Protein 8XVF (pdb70)

B-factor: mean 33.09, std 12.55, range [8.51, 114.33]

Nearest PDB structures (foldseek):
  8xvf-assembly3_C  TM=1.001E+00  e=1.481E-48  Trichinella spiralis
  5lk5-assembly1_H  TM=9.631E-01  e=9.043E-32  Homo sapiens
  3pos-assembly1_A  TM=9.383E-01  e=8.125E-32  Homo sapiens
  3pos-assembly3_C  TM=9.731E-01  e=4.271E-31  Homo sapiens
  3pos-assembly2_B  TM=9.338E-01  e=8.120E-31  Homo sapiens

Radius of gyration: 44.11 Å; Cα contacts (8 Å, |Δi|>4): 4971; chains: 8; bounding box: 96×115×126 Å

Organism: Trichinella spiralis (NCBI:txid6334)

Structure (mmCIF, N/CA/C/O backbone):
data_8XVF
#
_entry.id   8XVF
#
_cell.length_a   83.516
_cell.length_b   154.074
_cell.length_c   100.781
_cell.angle_alpha   90.000
_cell.angle_beta   108.320
_cell.angle_gamma   90.000
#
_symmetry.space_group_name_H-M   'P 1 21 1'
#
loop_
_entity.id
_entity.type
_entity.pdbx_description
1 polymer Calreticulin
2 non-polymer 'CALCIUM ION'
3 water water
#
loop_
_atom_site.group_PDB
_atom_site.id
_atom_site.type_symbol
_atom_site.label_atom_id
_atom_site.label_alt_id
_atom_site.label_comp_id
_atom_site.label_asym_id
_atom_site.label_entity_id
_atom_site.label_seq_id
_atom_site.pdbx_PDB_ins_code
_atom_site.Cartn_x
_atom_site.Cartn_y
_atom_site.Cartn_z
_atom_site.occupancy
_atom_site.B_iso_or_equiv
_atom_site.auth_seq_id
_atom_site.auth_comp_id
_atom_site.auth_asym_id
_atom_site.auth_atom_id
_atom_site.pdbx_PDB_model_num
ATOM 1 N N . SER A 1 22 ? -2.26512 -5.77881 34.96261 1.000 77.77389 21 SER A N 1
ATOM 2 C CA . SER A 1 22 ? -2.33926 -7.19414 34.61745 1.000 67.54389 21 SER A CA 1
ATOM 3 C C . SER A 1 22 ? -1.11277 -7.93307 35.16059 1.000 52.80389 21 SER A C 1
ATOM 4 O O . SER A 1 22 ? -0.21995 -7.30806 35.74614 1.000 46.12389 21 SER A O 1
ATOM 7 N N . GLU A 1 23 ? -1.03377 -9.24871 34.92368 1.000 48.75129 22 GLU A N 1
ATOM 8 C CA . GLU A 1 23 ? 0.17503 -9.69406 35.62061 1.000 51.32129 22 GLU A CA 1
ATOM 9 C C . GLU A 1 23 ? 1.35750 -9.74087 34.65330 1.000 46.61129 22 GLU A C 1
ATOM 10 O O . GLU A 1 23 ? 1.21188 -10.17545 33.50302 1.000 46.38129 22 GLU A O 1
ATOM 16 N N . PRO A 1 24 ? 2.50490 -9.23836 35.09563 1.000 36.91050 23 PRO A N 1
ATOM 17 C CA . PRO A 1 24 ? 3.61235 -8.98916 34.16789 1.000 32.44050 23 PRO A CA 1
ATOM 18 C C . PRO A 1 24 ? 4.09794 -10.26468 33.50964 1.000 29.64050 23 PRO A C 1
ATOM 19 O O . PRO A 1 24 ? 4.31275 -11.27715 34.17146 1.000 30.14050 23 PRO A O 1
ATOM 23 N N . THR A 1 25 ? 4.29191 -10.19096 32.19473 1.000 24.37135 24 THR A N 1
ATOM 24 C CA . THR A 1 25 ? 4.92029 -11.26939 31.45175 1.000 24.43135 24 THR A CA 1
ATOM 25 C C . THR A 1 25 ? 6.42883 -11.24651 31.69428 1.000 28.25135 24 THR A C 1
ATOM 26 O O . THR A 1 25 ? 7.07951 -10.20766 31.54626 1.000 24.05135 24 THR A O 1
ATOM 30 N N . ILE A 1 26 ? 6.98220 -12.39055 32.05912 1.000 24.25178 25 ILE A N 1
ATOM 31 C CA . ILE A 1 26 ? 8.40604 -12.53549 32.30524 1.000 24.17178 25 ILE A CA 1
ATOM 32 C C . ILE A 1 26 ? 8.95984 -13.40613 31.18465 1.000 20.54178 25 ILE A C 1
ATOM 33 O O . ILE A 1 26 ? 8.81312 -14.62836 31.19967 1.000 18.74178 25 ILE A O 1
ATOM 38 N N . TYR A 1 27 ? 9.55234 -12.76790 30.17507 1.000 23.81327 26 TYR A N 1
ATOM 39 C CA . TYR A 1 27 ? 10.14977 -13.49668 29.06368 1.000 24.17327 26 TYR A CA 1
ATOM 40 C C . TYR A 1 27 ? 11.46332 -14.14753 29.44996 1.000 29.14327 26 TYR A C 1
ATOM 41 O O . TYR A 1 27 ? 11.82135 -15.20043 28.90763 1.000 32.25327 26 TYR A O 1
ATOM 50 N N . LEU A 1 28 ? 12.19291 -13.54201 30.37486 1.000 23.58685 27 LEU A N 1
ATOM 51 C CA . LEU A 1 28 ? 13.47592 -14.07405 30.80736 1.000 25.92685 27 LEU A CA 1
ATOM 52 C C . LEU A 1 28 ? 13.76475 -13.46632 32.16346 1.000 22.50685 27 LEU A C 1
ATOM 53 O O . LEU A 1 28 ? 13.52861 -12.27454 32.37427 1.000 23.65685 27 LEU A O 1
ATOM 58 N N . LYS A 1 29 ? 14.20745 -14.29480 33.09292 1.000 23.13829 28 LYS A N 1
ATOM 59 C CA . LYS A 1 29 ? 14.68809 -13.81359 34.37752 1.000 21.98829 28 LYS A CA 1
ATOM 60 C C . LYS A 1 29 ? 15.86416 -14.67888 34.75109 1.000 24.98829 28 LYS A C 1
ATOM 61 O O . LYS A 1 29 ? 15.70924 -15.89464 34.89364 1.000 32.04829 28 LYS A O 1
ATOM 67 N N . GLU A 1 30 ? 17.02967 -14.05906 34.88441 1.000 26.81286 29 GLU A N 1
ATOM 68 C CA . GLU A 1 30 ? 18.24919 -14.79203 35.17456 1.000 26.82286 29 GLU A CA 1
ATOM 69 C C . GLU A 1 30 ? 19.03940 -14.04657 36.23732 1.000 24.49286 29 GLU A C 1
ATOM 70 O O . GLU A 1 30 ? 19.47563 -12.91666 36.01362 1.000 20.02286 29 GLU A O 1
ATOM 76 N N . THR A 1 31 ? 19.20174 -14.67483 37.39577 1.000 28.06248 30 THR A N 1
ATOM 77 C CA . THR A 1 31 ? 19.95135 -14.10382 38.50052 1.000 28.53248 30 THR A CA 1
ATOM 78 C C . THR A 1 31 ? 21.07182 -15.01316 38.97943 1.000 32.64248 30 THR A C 1
ATOM 79 O O . THR A 1 31 ? 21.71686 -14.69555 39.98473 1.000 32.51248 30 THR A O 1
ATOM 83 N N . PHE A 1 32 ? 21.28953 -16.15082 38.31946 1.000 23.65424 31 PHE A N 1
ATOM 84 C CA . PHE A 1 32 ? 22.44046 -17.02282 38.57946 1.000 26.19424 31 PHE A CA 1
ATOM 85 C C . PHE A 1 32 ? 22.51844 -17.44887 40.03564 1.000 31.70424 31 PHE A C 1
ATOM 86 O O . PHE A 1 32 ? 23.60977 -17.61588 40.58316 1.000 34.50424 31 PHE A O 1
ATOM 94 N N . ASP A 1 33 ? 21.36998 -17.61074 40.68616 1.000 32.90336 32 ASP A N 1
ATOM 95 C CA . ASP A 1 33 ? 21.36066 -17.86400 42.11628 1.000 35.46336 32 ASP A CA 1
ATOM 96 C C . ASP A 1 33 ? 20.81281 -19.23775 42.48959 1.000 38.08336 32 ASP A C 1
ATOM 97 O O . ASP A 1 33 ? 20.68001 -19.53793 43.67916 1.000 45.93336 32 ASP A O 1
ATOM 102 N N . ASP A 1 34 ? 20.53239 -20.09668 41.51636 1.000 35.44479 33 ASP A N 1
ATOM 103 C CA . ASP A 1 34 ? 20.08871 -21.43988 41.85585 1.000 36.45479 33 ASP A CA 1
ATOM 104 C C . ASP A 1 34 ? 21.20251 -22.44903 41.60497 1.000 38.81479 33 ASP A C 1
ATOM 105 O O . ASP A 1 34 ? 21.02522 -23.40696 40.85034 1.000 37.01479 33 ASP A O 1
ATOM 110 N N . GLY A 1 35 ? 22.34964 -22.24388 42.24598 1.000 39.36037 34 GLY A N 1
ATOM 111 C CA . GLY A 1 35 ? 23.44525 -23.20597 42.16699 1.000 35.23037 34 GLY A CA 1
ATOM 112 C C . GLY A 1 35 ? 24.01459 -23.37633 40.77263 1.000 34.54037 34 GLY A C 1
ATOM 113 O O . GLY A 1 35 ? 24.29189 -22.40658 40.06353 1.000 39.11037 34 GLY A O 1
ATOM 114 N N . ASP A 1 36 ? 24.25532 -24.63478 40.39726 1.000 40.96161 35 ASP A N 1
ATOM 115 C CA . ASP A 1 36 ? 24.84803 -24.99991 39.11317 1.000 34.08161 35 ASP A CA 1
ATOM 116 C C . ASP A 1 36 ? 23.85880 -25.02887 37.96992 1.000 31.44161 35 ASP A C 1
ATOM 117 O O . ASP A 1 36 ? 24.23993 -25.42914 36.86710 1.000 32.78161 35 ASP A O 1
ATOM 122 N N . ALA A 1 37 ? 22.60432 -24.65342 38.20807 1.000 31.99167 36 ALA A N 1
ATOM 123 C CA . ALA A 1 37 ? 21.56665 -24.84752 37.19776 1.000 35.11167 36 ALA A CA 1
ATOM 124 C C . ALA A 1 37 ? 21.81443 -23.98816 35.95956 1.000 32.87167 36 ALA A C 1
ATOM 125 O O . ALA A 1 37 ? 21.41685 -24.37094 34.85477 1.000 31.86167 36 ALA A O 1
ATOM 127 N N . TRP A 1 38 ? 22.49918 -22.84989 36.10396 1.000 27.63318 37 TRP A N 1
ATOM 128 C CA . TRP A 1 38 ? 22.72430 -22.01497 34.93108 1.000 30.45318 37 TRP A CA 1
ATOM 129 C C . TRP A 1 38 ? 23.46625 -22.79719 33.84767 1.000 31.39318 37 TRP A C 1
ATOM 130 O O . TRP A 1 38 ? 23.33193 -22.49010 32.65697 1.000 28.99318 37 TRP A O 1
ATOM 141 N N . LYS A 1 39 ? 24.23596 -23.81648 34.23529 1.000 25.28939 38 LYS A N 1
ATOM 142 C CA . LYS A 1 39 ? 24.98917 -24.58378 33.25834 1.000 24.93939 38 LYS A CA 1
ATOM 143 C C . LYS A 1 39 ? 24.10060 -25.44147 32.36813 1.000 29.36939 38 LYS A C 1
ATOM 144 O O . LYS A 1 39 ? 24.58192 -25.91860 31.33832 1.000 33.21939 38 LYS A O 1
ATOM 150 N N . GLU A 1 40 ? 22.81549 -25.62389 32.70362 1.000 33.45026 39 GLU A N 1
ATOM 151 C CA . GLU A 1 40 ? 21.91044 -26.33834 31.80426 1.000 28.34026 39 GLU A CA 1
ATOM 152 C C . GLU A 1 40 ? 20.99156 -25.39928 31.03468 1.000 27.42026 39 GLU A C 1
ATOM 153 O O . GLU A 1 40 ? 20.17758 -25.87764 30.24025 1.000 37.25026 39 GLU A O 1
ATOM 159 N N . ARG A 1 41 ? 21.04017 -24.09534 31.30202 1.000 25.83499 40 ARG A N 1
ATOM 160 C CA . ARG A 1 41 ? 20.29970 -23.12111 30.51339 1.000 26.31499 40 ARG A CA 1
ATOM 161 C C . ARG A 1 41 ? 21.16891 -22.47521 29.44923 1.000 23.19499 40 ARG A C 1
ATOM 162 O O . ARG A 1 41 ? 20.72874 -22.26580 28.31148 1.000 22.13499 40 ARG A O 1
ATOM 170 N N . TRP A 1 42 ? 22.38575 -22.10982 29.83091 1.000 25.25067 41 TRP A N 1
ATOM 171 C CA . TRP A 1 42 ? 23.28872 -21.39637 28.95767 1.000 18.68067 41 TRP A CA 1
ATOM 172 C C . TRP A 1 42 ? 24.16106 -22.36963 28.18437 1.000 18.38067 41 TRP A C 1
ATOM 173 O O . TRP A 1 42 ? 24.70234 -23.32117 28.75200 1.000 22.02067 41 TRP A O 1
ATOM 184 N N . VAL A 1 43 ? 24.33829 -22.08323 26.89918 1.000 18.08839 42 VAL A N 1
ATOM 185 C CA . VAL A 1 43 ? 25.13939 -22.88254 25.98204 1.000 17.46839 42 VAL A CA 1
ATOM 186 C C . VAL A 1 43 ? 26.43389 -22.13504 25.71583 1.000 17.26839 42 VAL A C 1
ATOM 187 O O . VAL A 1 43 ? 26.40578 -20.93734 25.41353 1.000 21.26839 42 VAL A O 1
ATOM 191 N N . GLN A 1 44 ? 27.56810 -22.82355 25.86852 1.000 21.58159 43 GLN A N 1
ATOM 192 C CA . GLN A 1 44 ? 28.86025 -22.29662 25.42771 1.000 22.11159 43 GLN A CA 1
ATOM 193 C C . GLN A 1 44 ? 29.02601 -22.61982 23.95096 1.000 20.59159 43 GLN A C 1
ATOM 194 O O . GLN A 1 44 ? 28.96928 -23.79165 23.57321 1.000 19.73159 43 GLN A O 1
ATOM 200 N N . SER A 1 45 ? 29.19485 -21.58954 23.11921 1.000 21.05231 44 SER A N 1
ATOM 201 C CA . SER A 1 45 ? 29.31291 -21.80431 21.68203 1.000 22.51231 44 SER A CA 1
ATOM 202 C C . SER A 1 45 ? 30.56752 -22.60370 21.35551 1.000 25.25231 44 SER A C 1
ATOM 203 O O . SER A 1 45 ? 31.60984 -22.45793 22.00009 1.000 23.21231 44 SER A O 1
ATOM 206 N N . LYS A 1 46 ? 30.47496 -23.44205 20.33238 1.000 20.09880 45 LYS A N 1
ATOM 207 C CA . LYS A 1 46 ? 31.61992 -24.21493 19.89372 1.000 23.91880 45 LYS A CA 1
ATOM 208 C C . LYS A 1 46 ? 32.17097 -23.69286 18.58199 1.000 26.26880 45 LYS A C 1
ATOM 209 O O . LYS A 1 46 ? 32.94826 -24.38888 17.92204 1.000 31.37880 45 LYS A O 1
ATOM 215 N N . HIS A 1 47 ? 31.78044 -22.47958 18.19139 1.000 20.17533 46 HIS A N 1
ATOM 216 C CA . HIS A 1 47 ? 32.24925 -21.89106 16.94064 1.000 24.88533 46 HIS A CA 1
ATOM 217 C C . HIS A 1 47 ? 33.74665 -21.62462 16.94898 1.000 26.34533 46 HIS A C 1
ATOM 218 O O . HIS A 1 47 ? 34.39983 -21.69331 15.89835 1.000 22.19533 46 HIS A O 1
ATOM 225 N N . LYS A 1 48 ? 34.31535 -21.34320 18.10702 1.000 24.51811 47 LYS A N 1
ATOM 226 C CA . LYS A 1 48 ? 35.74638 -21.14381 18.20028 1.000 24.41811 47 LYS A CA 1
ATOM 227 C C . LYS A 1 48 ? 36.24907 -22.07831 19.27751 1.000 29.03811 47 LYS A C 1
ATOM 228 O O . LYS A 1 48 ? 35.54634 -22.35871 20.26069 1.000 22.98811 47 LYS A O 1
ATOM 234 N N . ASP A 1 49 ? 37.49251 -22.50909 19.10882 1.000 26.59761 48 ASP A N 1
ATOM 235 C CA . ASP A 1 49 ? 38.08388 -23.44152 20.04737 1.000 25.17761 48 ASP A CA 1
ATOM 236 C C . ASP A 1 49 ? 38.67014 -22.77307 21.27946 1.000 25.22761 48 ASP A C 1
ATOM 237 O O . ASP A 1 49 ? 38.89568 -23.45811 22.27725 1.000 28.74761 48 ASP A O 1
ATOM 242 N N . ASP A 1 50 ? 38.87100 -21.46691 21.27201 1.000 27.66773 49 ASP A N 1
ATOM 243 C CA . ASP A 1 50 ? 39.55450 -20.78538 22.36595 1.000 28.14773 49 ASP A CA 1
ATOM 244 C C . ASP A 1 50 ? 38.64261 -19.73822 23.00135 1.000 27.64773 49 ASP A C 1
ATOM 245 O O . ASP A 1 50 ? 39.07821 -18.67046 23.43105 1.000 24.37773 49 ASP A O 1
ATOM 250 N N . TYR A 1 51 ? 37.35325 -20.04207 23.08495 1.000 27.03583 50 TYR A N 1
ATOM 251 C CA . TYR A 1 51 ? 36.43546 -19.07601 23.67789 1.000 22.02583 50 TYR A CA 1
ATOM 252 C C . TYR A 1 51 ? 36.75475 -18.84563 25.15036 1.000 23.21583 50 TYR A C 1
ATOM 253 O O . TYR A 1 51 ? 37.14878 -19.76173 25.88289 1.000 22.30583 50 TYR A O 1
ATOM 262 N N . GLY A 1 52 ? 36.56830 -17.59719 25.58590 1.000 27.07535 51 GLY A N 1
ATOM 263 C CA . GLY A 1 52 ? 36.79718 -17.28563 26.97341 1.000 24.78535 51 GLY A CA 1
ATOM 264 C C . GLY A 1 52 ? 35.88179 -18.11673 27.84487 1.000 30.21535 51 GLY A C 1
ATOM 265 O O . GLY A 1 52 ? 34.83399 -18.59949 27.42780 1.000 29.03535 51 GLY A O 1
ATOM 266 N N . GLU A 1 53 ? 36.27635 -18.23831 29.09773 1.000 34.59062 52 GLU A N 1
ATOM 267 C CA . GLU A 1 53 ? 35.67433 -19.16908 30.07259 1.000 31.36062 52 GLU A CA 1
ATOM 268 C C . GLU A 1 53 ? 34.97381 -18.43856 31.19554 1.000 30.64062 52 GLU A C 1
ATOM 269 O O . GLU A 1 53 ? 35.49058 -17.47393 31.71698 1.000 28.56062 52 GLU A O 1
ATOM 275 N N . TRP A 1 54 ? 33.83170 -18.95306 31.58743 1.000 29.26130 53 TRP A N 1
ATOM 276 C CA . TRP A 1 54 ? 32.92911 -18.28705 32.50704 1.000 27.38130 53 TRP A CA 1
ATOM 277 C C . TRP A 1 54 ? 32.82554 -18.96355 33.85898 1.000 29.13130 53 TRP A C 1
ATOM 278 O O . TRP A 1 54 ? 32.95610 -20.17985 33.99003 1.000 20.30130 53 TRP A O 1
ATOM 289 N N . GLN A 1 55 ? 32.41375 -18.16065 34.83662 1.000 31.79079 54 GLN A N 1
ATOM 290 C CA . GLN A 1 55 ? 32.34717 -18.66366 36.19106 1.000 24.28079 54 GLN A CA 1
ATOM 291 C C . GLN A 1 55 ? 31.41091 -17.79250 37.01491 1.000 24.32079 54 GLN A C 1
ATOM 292 O O . GLN A 1 55 ? 31.23676 -16.59781 36.74342 1.000 28.90079 54 GLN A O 1
ATOM 298 N N . LEU A 1 56 ? 30.78729 -18.42390 38.00511 1.000 26.95836 55 LEU A N 1
ATOM 299 C CA . LEU A 1 56 ? 29.98154 -17.70566 38.97048 1.000 22.80836 55 LEU A CA 1
ATOM 300 C C . LEU A 1 56 ? 30.86720 -17.09246 40.04623 1.000 23.20836 55 LEU A C 1
ATOM 301 O O . LEU A 1 56 ? 31.88027 -17.66703 40.45798 1.000 17.64836 55 LEU A O 1
ATOM 306 N N . SER A 1 57 ? 30.45664 -15.91895 40.51942 1.000 22.33677 56 SER A N 1
ATOM 307 C CA . SER A 1 57 ? 31.22616 -15.19642 41.51748 1.000 23.72677 56 SER A CA 1
ATOM 308 C C . SER A 1 57 ? 30.31491 -14.16801 42.16807 1.000 26.42677 56 SER A C 1
ATOM 309 O O . SER A 1 57 ? 29.46008 -13.57865 41.50459 1.000 26.99677 56 SER A O 1
ATOM 312 N N . HIS A 1 58 ? 30.54801 -13.91428 43.45633 1.000 25.30766 57 HIS A N 1
ATOM 313 C CA . HIS A 1 58 ? 29.82311 -12.87233 44.17012 1.000 22.95766 57 HIS A CA 1
ATOM 314 C C . HIS A 1 58 ? 30.55575 -11.54814 44.12340 1.000 32.53766 57 HIS A C 1
ATOM 315 O O . HIS A 1 58 ? 30.00743 -10.53748 44.56773 1.000 40.38766 57 HIS A O 1
ATOM 322 N N . GLY A 1 59 ? 31.77100 -11.53350 43.59524 1.000 29.04187 58 GLY A N 1
ATOM 323 C CA . GLY A 1 59 ? 32.50292 -10.30380 43.40375 1.000 29.52187 58 GLY A CA 1
ATOM 324 C C . GLY A 1 59 ? 33.34800 -9.92398 44.59727 1.000 29.74187 58 GLY A C 1
ATOM 325 O O . GLY A 1 59 ? 33.28628 -10.52622 45.66913 1.000 35.97187 58 GLY A O 1
ATOM 326 N N . LYS A 1 60 ? 34.16064 -8.88679 44.38730 1.000 31.09184 59 LYS A N 1
ATOM 327 C CA . LYS A 1 60 ? 34.95187 -8.31577 45.47143 1.000 35.15184 59 LYS A CA 1
ATOM 328 C C . LYS A 1 60 ? 34.05630 -7.72346 46.54526 1.000 36.08184 59 LYS A C 1
ATOM 329 O O . LYS A 1 60 ? 34.18612 -8.05358 47.72762 1.000 28.59184 59 LYS A O 1
ATOM 335 N N . LEU A 1 61 ? 33.19308 -6.79282 46.15893 1.000 36.78329 60 LEU A N 1
ATOM 336 C CA . LEU A 1 61 ? 32.21922 -6.18058 47.05001 1.000 29.90329 60 LEU A CA 1
ATOM 337 C C . LEU A 1 61 ? 30.89565 -6.91161 46.92264 1.000 28.34329 60 LEU A C 1
ATOM 338 O O . LEU A 1 61 ? 30.33613 -6.98198 45.82730 1.000 34.62329 60 LEU A O 1
ATOM 343 N N . PHE A 1 62 ? 30.40860 -7.47080 48.02448 1.000 32.52316 61 PHE A N 1
ATOM 344 C CA . PHE A 1 62 ? 29.12137 -8.14498 48.00547 1.000 30.48316 61 PHE A CA 1
ATOM 345 C C . PHE A 1 62 ? 28.44004 -7.96428 49.35026 1.000 30.22316 61 PHE A C 1
ATOM 346 O O . PHE A 1 62 ? 29.08377 -7.67625 50.36486 1.000 32.75316 61 PHE A O 1
ATOM 354 N N . ALA A 1 63 ? 27.12588 -8.19408 49.34679 1.000 30.72270 62 ALA A N 1
ATOM 355 C CA . ALA A 1 63 ? 26.27848 -8.19920 50.53469 1.000 29.59270 62 ALA A CA 1
ATOM 356 C C . ALA A 1 63 ? 26.05909 -9.59971 51.04287 1.000 28.74270 62 ALA A C 1
ATOM 357 O O . ALA A 1 63 ? 26.11338 -9.84658 52.24928 1.000 28.32270 62 ALA A O 1
ATOM 359 N N . ASP A 1 64 ? 25.75647 -10.49340 50.12134 1.000 33.45001 63 ASP A N 1
ATOM 360 C CA . ASP A 1 64 ? 25.49829 -11.88984 50.39512 1.000 33.68001 63 ASP A CA 1
ATOM 361 C C . ASP A 1 64 ? 26.57495 -12.69445 49.69272 1.000 40.83001 63 ASP A C 1
ATOM 362 O O . ASP A 1 64 ? 26.70209 -12.60516 48.46731 1.000 40.81001 63 ASP A O 1
ATOM 367 N N . GLU A 1 65 ? 27.34557 -13.48172 50.45594 1.000 42.74046 64 GLU A N 1
ATOM 368 C CA . GLU A 1 65 ? 28.30917 -14.36254 49.79912 1.000 42.11046 64 GLU A CA 1
ATOM 369 C C . GLU A 1 65 ? 27.61840 -15.41716 48.94979 1.000 34.94046 64 GLU A C 1
ATOM 370 O O . GLU A 1 65 ? 28.29286 -16.25583 48.34817 1.000 34.53046 64 GLU A O 1
ATOM 376 N N . ASN A 1 66 ? 26.28694 -15.38615 48.89969 1.000 39.60751 65 ASN A N 1
ATOM 377 C CA . ASN A 1 66 ? 25.48644 -16.28918 48.09765 1.000 41.12751 65 ASN A CA 1
ATOM 378 C C . ASN A 1 66 ? 24.86495 -15.63109 46.87069 1.000 39.24751 65 ASN A C 1
ATOM 379 O O . ASN A 1 66 ? 24.31024 -16.34432 46.03268 1.000 40.18751 65 ASN A O 1
ATOM 384 N N . ASP A 1 67 ? 24.90152 -14.30369 46.75423 1.000 34.71368 66 ASP A N 1
ATOM 385 C CA . ASP A 1 67 ? 24.48269 -13.63009 45.52485 1.000 44.20368 66 ASP A CA 1
ATOM 386 C C . ASP A 1 67 ? 25.60328 -13.72994 44.48367 1.000 36.71368 66 ASP A C 1
ATOM 387 O O . ASP A 1 67 ? 26.66893 -13.13670 44.65818 1.000 32.03368 66 ASP A O 1
ATOM 392 N N . MET A 1 68 ? 25.37562 -14.49410 43.41025 1.000 36.36410 67 MET A N 1
ATOM 393 C CA . MET A 1 68 ? 26.37034 -14.74778 42.37390 1.000 29.77410 67 MET A CA 1
ATOM 394 C C . MET A 1 68 ? 25.99865 -14.07955 41.05781 1.000 31.07410 67 MET A C 1
ATOM 395 O O . MET A 1 68 ? 24.82432 -13.90350 40.73271 1.000 36.92410 67 MET A O 1
ATOM 400 N N . GLY A 1 69 ? 27.02514 -13.67392 40.31533 1.000 28.84064 68 GLY A N 1
ATOM 401 C CA . GLY A 1 69 ? 26.87567 -13.21493 38.95465 1.000 27.20064 68 GLY A CA 1
ATOM 402 C C . GLY A 1 69 ? 27.73169 -14.04954 38.01754 1.000 27.22064 68 GLY A C 1
ATOM 403 O O . GLY A 1 69 ? 28.45859 -14.94918 38.44139 1.000 25.88064 68 GLY A O 1
ATOM 404 N N . LEU A 1 70 ? 27.63121 -13.72767 36.72684 1.000 30.70607 69 LEU A N 1
ATOM 405 C CA . LEU A 1 70 ? 28.40057 -14.40781 35.68359 1.000 27.97607 69 LEU A CA 1
ATOM 406 C C . LEU A 1 70 ? 29.68736 -13.63434 35.39384 1.000 20.76607 69 LEU A C 1
ATOM 407 O O . LEU A 1 70 ? 29.65309 -12.41953 35.16909 1.000 17.13607 69 LEU A O 1
ATOM 412 N N . LYS A 1 71 ? 30.82024 -14.33534 35.40988 1.000 21.18392 70 LYS A N 1
ATOM 413 C CA . LYS A 1 71 ? 32.12145 -13.67521 35.39791 1.000 23.03392 70 LYS A CA 1
ATOM 414 C C . LYS A 1 71 ? 33.04273 -14.19310 34.30090 1.000 25.24392 70 LYS A C 1
ATOM 415 O O . LYS A 1 71 ? 33.19494 -15.40875 34.12092 1.000 27.15392 70 LYS A O 1
ATOM 421 N N . THR A 1 72 ? 33.69454 -13.25919 33.60975 1.000 19.92730 71 THR A N 1
ATOM 422 C CA . THR A 1 72 ? 34.70586 -13.60522 32.62365 1.000 22.18730 71 THR A CA 1
ATOM 423 C C . THR A 1 72 ? 36.03089 -13.85067 33.33420 1.000 21.94730 71 THR A C 1
ATOM 424 O O . THR A 1 72 ? 36.43755 -13.06499 34.19184 1.000 23.35730 71 THR A O 1
ATOM 428 N N . MET A 1 73 ? 36.68760 -14.95807 33.00302 1.000 18.60365 72 MET A N 1
ATOM 429 C CA . MET A 1 73 ? 37.82844 -15.40770 33.77758 1.000 19.82365 72 MET A CA 1
ATOM 430 C C . MET A 1 73 ? 39.16125 -15.28362 33.07788 1.000 23.52365 72 MET A C 1
ATOM 431 O O . MET A 1 73 ? 40.18960 -15.48498 33.73272 1.000 21.15365 72 MET A O 1
ATOM 436 N N . GLN A 1 74 ? 39.17980 -15.05643 31.76955 1.000 24.79673 73 GLN A N 1
ATOM 437 C CA . GLN A 1 74 ? 40.41627 -15.08697 31.00389 1.000 22.40673 73 GLN A CA 1
ATOM 438 C C . GLN A 1 74 ? 40.63859 -13.78411 30.24803 1.000 20.91673 73 GLN A C 1
ATOM 439 O O . GLN A 1 74 ? 39.69960 -13.23407 29.66748 1.000 22.44673 73 GLN A O 1
ATOM 445 N N . ASP A 1 75 ? 41.88094 -13.27863 30.30040 1.000 22.53026 74 ASP A N 1
ATOM 446 C CA . ASP A 1 75 ? 42.28139 -12.07833 29.57069 1.000 18.88026 74 ASP A CA 1
ATOM 447 C C . ASP A 1 75 ? 42.46905 -12.37361 28.07773 1.000 17.42026 74 ASP A C 1
ATOM 448 O O . ASP A 1 75 ? 42.86172 -13.47671 27.67964 1.000 19.03026 74 ASP A O 1
ATOM 453 N N . ALA A 1 76 ? 42.17865 -11.36776 27.25539 1.000 16.98642 75 ALA A N 1
ATOM 454 C CA . ALA A 1 76 ? 42.39314 -11.38599 25.80347 1.000 16.75642 75 ALA A CA 1
ATOM 455 C C . ALA A 1 76 ? 41.69128 -12.56441 25.11347 1.000 16.35642 75 ALA A C 1
ATOM 456 O O . ALA A 1 76 ? 42.29256 -13.33822 24.36348 1.000 18.97642 75 ALA A O 1
ATOM 458 N N . ARG A 1 77 ? 40.37694 -12.64241 25.30671 1.000 14.16633 76 ARG A N 1
ATOM 459 C CA . ARG A 1 77 ? 39.59346 -13.72202 24.73084 1.000 14.17633 76 ARG A CA 1
ATOM 460 C C . ARG A 1 77 ? 38.25513 -13.20643 24.22262 1.000 16.66633 76 ARG A C 1
ATOM 461 O O . ARG A 1 77 ? 37.72459 -12.19370 24.69046 1.000 14.16633 76 ARG A O 1
ATOM 469 N N . PHE A 1 78 ? 37.71783 -13.93748 23.25795 1.000 19.83681 77 PHE A N 1
ATOM 470 C CA . PHE A 1 78 ? 36.32989 -13.81047 22.85026 1.000 19.17681 77 PHE A CA 1
ATOM 471 C C . PHE A 1 78 ? 35.44624 -14.65257 23.75408 1.000 17.85681 77 PHE A C 1
ATOM 472 O O . PHE A 1 78 ? 35.82465 -15.73240 24.20428 1.000 20.39681 77 PHE A O 1
ATOM 480 N N . TYR A 1 79 ? 34.25520 -14.15425 24.00221 1.000 22.49686 78 TYR A N 1
ATOM 481 C CA . TYR A 1 79 ? 33.26731 -14.89077 24.75332 1.000 21.84686 78 TYR A CA 1
ATOM 482 C C . TYR A 1 79 ? 32.01973 -15.08092 23.89474 1.000 19.39686 78 TYR A C 1
ATOM 483 O O . TYR A 1 79 ? 31.68700 -14.23535 23.05297 1.000 21.17686 78 TYR A O 1
ATOM 492 N N . SER A 1 80 ? 31.33078 -16.20401 24.10934 1.000 17.37871 79 SER A N 1
ATOM 493 C CA . SER A 1 80 ? 30.13530 -16.51060 23.33064 1.000 17.75871 79 SER A CA 1
ATOM 494 C C . SER A 1 80 ? 29.31026 -17.53239 24.10969 1.000 18.39871 79 SER A C 1
ATOM 495 O O . SER A 1 80 ? 29.55152 -18.73936 23.99971 1.000 22.48871 79 SER A O 1
ATOM 498 N N . LEU A 1 81 ? 28.33443 -17.03884 24.86880 1.000 16.78784 80 LEU A N 1
ATOM 499 C CA . LEU A 1 81 ? 27.48364 -17.88014 25.70248 1.000 20.30784 80 LEU A CA 1
ATOM 500 C C . LEU A 1 81 ? 26.05543 -17.35232 25.60634 1.000 19.76784 80 LEU A C 1
ATOM 501 O O . LEU A 1 81 ? 25.81590 -16.15931 25.81691 1.000 22.37784 80 LEU A O 1
ATOM 506 N N . SER A 1 82 ? 25.10474 -18.22783 25.29825 1.000 15.86778 81 SER A N 1
ATOM 507 C CA . SER A 1 82 ? 23.74893 -17.79545 24.98785 1.000 17.90778 81 SER A CA 1
ATOM 508 C C . SER A 1 82 ? 22.76590 -18.74770 25.63602 1.000 16.68778 81 SER A C 1
ATOM 509 O O . SER A 1 82 ? 23.14477 -19.75116 26.23474 1.000 16.56778 81 SER A O 1
ATOM 512 N N . ARG A 1 83 ? 21.48716 -18.41479 25.51770 1.000 26.08286 82 ARG A N 1
ATOM 513 C CA . ARG A 1 83 ? 20.43387 -19.07193 26.27497 1.000 18.03286 82 ARG A CA 1
ATOM 514 C C . ARG A 1 83 ? 19.08681 -18.66742 25.69284 1.000 16.88286 82 ARG A C 1
ATOM 515 O O . ARG A 1 83 ? 18.94460 -17.56101 25.16371 1.000 17.79286 82 ARG A O 1
ATOM 523 N N . LYS A 1 84 ? 18.10337 -19.56157 25.79121 1.000 23.16520 83 LYS A N 1
ATOM 524 C CA . LYS A 1 84 ? 16.75746 -19.27464 25.28995 1.000 19.01520 83 LYS A CA 1
ATOM 525 C C . LYS A 1 84 ? 15.94029 -18.47493 26.30686 1.000 24.92520 83 LYS A C 1
ATOM 526 O O . LYS A 1 84 ? 16.18216 -18.52205 27.51918 1.000 16.78520 83 LYS A O 1
ATOM 532 N N . PHE A 1 85 ? 14.98371 -17.70600 25.80080 1.000 25.09425 84 PHE A N 1
ATOM 533 C CA . PHE A 1 85 ? 14.03905 -17.08210 26.70895 1.000 24.93425 84 PHE A CA 1
ATOM 534 C C . PHE A 1 85 ? 13.20671 -18.16024 27.40301 1.000 29.52425 84 PHE A C 1
ATOM 535 O O . PHE A 1 85 ? 13.06503 -19.29001 26.91594 1.000 22.30425 84 PHE A O 1
ATOM 543 N N . ASP A 1 86 ? 12.64643 -17.80106 28.56100 1.000 29.73214 85 ASP A N 1
ATOM 544 C CA . ASP A 1 86 ? 11.63487 -18.66246 29.16141 1.000 30.80214 85 ASP A CA 1
ATOM 545 C C . ASP A 1 86 ? 10.41482 -18.74591 28.25594 1.000 31.20214 85 ASP A C 1
ATOM 546 O O . ASP A 1 86 ? 9.85687 -19.82480 28.04537 1.000 33.02214 85 ASP A O 1
ATOM 551 N N . LYS A 1 87 ? 10.05866 -17.62724 27.63941 1.000 26.44966 86 LYS A N 1
ATOM 552 C CA . LYS A 1 87 ? 8.92019 -17.45091 26.75214 1.000 30.38966 86 LYS A CA 1
ATOM 553 C C . LYS A 1 87 ? 9.30762 -16.59133 25.56824 1.000 30.01966 86 LYS A C 1
ATOM 554 O O . LYS A 1 87 ? 9.97809 -15.57682 25.74314 1.000 32.01966 86 LYS A O 1
ATOM 560 N N . VAL A 1 88 ? 8.84399 -16.94570 24.37744 1.000 20.93547 87 VAL A N 1
ATOM 561 C CA . VAL A 1 88 ? 9.17384 -16.11487 23.23012 1.000 23.33547 87 VAL A CA 1
ATOM 562 C C . VAL A 1 88 ? 8.39095 -14.79255 23.27092 1.000 26.08547 87 VAL A C 1
ATOM 563 O O . VAL A 1 88 ? 7.23768 -14.73384 23.71221 1.000 24.36547 87 VAL A O 1
ATOM 567 N N . VAL A 1 89 ? 9.01454 -13.71728 22.76680 1.000 20.58781 88 VAL A N 1
ATOM 568 C CA . VAL A 1 89 ? 8.48360 -12.35347 22.81153 1.000 21.62781 88 VAL A CA 1
ATOM 569 C C . VAL A 1 89 ? 7.62464 -12.07742 21.57668 1.000 19.35781 88 VAL A C 1
ATOM 570 O O . VAL A 1 89 ? 7.94537 -12.49974 20.45696 1.000 19.29781 88 VAL A O 1
ATOM 574 N N . ASP A 1 90 ? 6.50465 -11.38791 21.78780 1.000 22.14148 89 ASP A N 1
ATOM 575 C CA . ASP A 1 90 ? 5.79703 -10.65854 20.72646 1.000 24.52148 89 ASP A CA 1
ATOM 576 C C . ASP A 1 90 ? 5.28790 -9.38288 21.38662 1.000 22.51148 89 ASP A C 1
ATOM 577 O O . ASP A 1 90 ? 4.30606 -9.42450 22.13490 1.000 22.38148 89 ASP A O 1
ATOM 582 N N . ASN A 1 91 ? 5.96131 -8.25990 21.14001 1.000 22.48972 90 ASN A N 1
ATOM 583 C CA . ASN A 1 91 ? 5.61834 -7.04189 21.85226 1.000 23.58972 90 ASN A CA 1
ATOM 584 C C . ASN A 1 91 ? 4.56707 -6.18403 21.11637 1.000 26.42972 90 ASN A C 1
ATOM 585 O O . ASN A 1 91 ? 4.34122 -5.02820 21.50211 1.000 26.75972 90 ASN A O 1
ATOM 590 N N . LYS A 1 92 ? 3.85524 -6.75245 20.14209 1.000 25.25490 91 LYS A N 1
ATOM 591 C CA . LYS A 1 92 ? 2.74372 -6.04918 19.49436 1.000 27.65490 91 LYS A CA 1
ATOM 592 C C . LYS A 1 92 ? 1.76365 -5.52045 20.51998 1.000 23.09490 91 LYS A C 1
ATOM 593 O O . LYS A 1 92 ? 1.15897 -6.30169 21.25611 1.000 24.50490 91 LYS A O 1
ATOM 599 N N . ASP A 1 93 ? 1.60226 -4.19641 20.55742 1.000 24.46677 92 ASP A N 1
ATOM 600 C CA . ASP A 1 93 ? 0.67933 -3.50134 21.46136 1.000 27.11677 92 ASP A CA 1
ATOM 601 C C . ASP A 1 93 ? 1.05018 -3.65273 22.94100 1.000 25.95677 92 ASP A C 1
ATOM 602 O O . ASP A 1 93 ? 0.20067 -3.48630 23.81233 1.000 27.25677 92 ASP A O 1
ATOM 607 N N . LYS A 1 94 ? 2.29408 -3.97418 23.25609 1.000 22.02201 93 LYS A N 1
ATOM 608 C CA . LYS A 1 94 ? 2.76128 -4.01126 24.63737 1.000 21.82201 93 LYS A CA 1
ATOM 609 C C . LYS A 1 94 ? 4.12224 -3.40210 24.67900 1.000 22.20201 93 LYS A C 1
ATOM 610 O O . LYS A 1 94 ? 4.86374 -3.40854 23.68354 1.000 28.39201 93 LYS A O 1
ATOM 616 N N . PRO A 1 95 ? 4.57107 -2.89155 25.83798 1.000 22.86380 94 PRO A N 1
ATOM 617 C CA . PRO A 1 95 ? 5.95578 -2.48045 25.96263 1.000 23.17380 94 PRO A CA 1
ATOM 618 C C . PRO A 1 95 ? 6.84827 -3.70388 25.96083 1.000 32.67380 94 PRO A C 1
ATOM 619 O O . PRO A 1 95 ? 6.39938 -4.84060 26.16141 1.000 28.64380 94 PRO A O 1
ATOM 623 N N . LEU A 1 96 ? 8.12660 -3.45015 25.68812 1.000 27.77761 95 LEU A N 1
ATOM 624 C CA . LEU A 1 96 ? 9.18716 -4.43966 25.82273 1.000 22.54761 95 LEU A CA 1
ATOM 625 C C . LEU A 1 96 ? 10.26443 -3.78592 26.66079 1.000 23.47761 95 LEU A C 1
ATOM 626 O O . LEU A 1 96 ? 10.72097 -2.69035 26.32043 1.000 22.12761 95 LEU A O 1
ATOM 631 N N . VAL A 1 97 ? 10.59929 -4.41500 27.79181 1.000 25.27906 96 VAL A N 1
ATOM 632 C CA . VAL A 1 97 ? 11.57383 -3.90629 28.75642 1.000 20.03906 96 VAL A CA 1
ATOM 633 C C . VAL A 1 97 ? 12.72078 -4.90357 28.84630 1.000 20.26906 96 VAL A C 1
ATOM 634 O O . VAL A 1 97 ? 12.49118 -6.08416 29.12500 1.000 18.88906 96 VAL A O 1
ATOM 638 N N . ILE A 1 98 ? 13.94947 -4.42841 28.63830 1.000 18.58368 97 ILE A N 1
ATOM 639 C CA . ILE A 1 98 ? 15.15944 -5.25437 28.71805 1.000 16.68368 97 ILE A CA 1
ATOM 640 C C . ILE A 1 98 ? 16.07624 -4.62680 29.76169 1.000 18.37368 97 ILE A C 1
ATOM 641 O O . ILE A 1 98 ? 16.44059 -3.45042 29.64053 1.000 17.24368 97 ILE A O 1
ATOM 646 N N . VAL A 1 99 ? 16.47476 -5.39639 30.77186 1.000 15.15239 98 VAL A N 1
ATOM 647 C CA . VAL A 1 99 ? 17.32345 -4.80749 31.80106 1.000 19.41239 98 VAL A CA 1
ATOM 648 C C . VAL A 1 99 ? 18.27270 -5.84216 32.39635 1.000 19.69239 98 VAL A C 1
ATOM 649 O O . VAL A 1 99 ? 17.96022 -7.03404 32.47806 1.000 20.13239 98 VAL A O 1
ATOM 653 N N . TYR A 1 100 ? 19.45822 -5.37964 32.78648 1.000 17.77466 99 TYR A N 1
ATOM 654 C CA . TYR A 1 100 ? 20.43293 -6.23304 33.45455 1.000 19.33466 99 TYR A CA 1
ATOM 655 C C . TYR A 1 100 ? 21.50187 -5.34755 34.07709 1.000 20.95466 99 TYR A C 1
ATOM 656 O O . TYR A 1 100 ? 21.54065 -4.12983 33.85047 1.000 16.81466 99 TYR A O 1
ATOM 665 N N . THR A 1 101 ? 22.38676 -5.98105 34.85354 1.000 19.18672 100 THR A N 1
ATOM 666 C CA . THR A 1 101 ? 23.43770 -5.27127 35.57076 1.000 18.65672 100 THR A CA 1
ATOM 667 C C . THR A 1 101 ? 24.82143 -5.71026 35.08520 1.000 16.66672 100 THR A C 1
ATOM 668 O O . THR A 1 101 ? 25.04482 -6.88094 34.76307 1.000 16.55672 100 THR A O 1
ATOM 672 N N . VAL A 1 102 ? 25.73661 -4.74326 35.01944 1.000 19.80242 101 VAL A N 1
ATOM 673 C CA . VAL A 1 102 ? 27.12933 -4.94107 34.63694 1.000 16.53242 101 VAL A CA 1
ATOM 674 C C . VAL A 1 102 ? 27.99863 -4.39733 35.76001 1.000 17.00242 101 VAL A C 1
ATOM 675 O O . VAL A 1 102 ? 27.80481 -3.26204 36.21015 1.000 20.77242 101 VAL A O 1
ATOM 679 N N . LYS A 1 103 ? 28.98125 -5.18035 36.18236 1.000 19.19890 102 LYS A N 1
ATOM 680 C CA . LYS A 1 103 ? 29.95495 -4.72149 37.16309 1.000 21.29890 102 LYS A CA 1
ATOM 681 C C . LYS A 1 103 ? 31.34873 -4.97996 36.61439 1.000 23.88890 102 LYS A C 1
ATOM 682 O O . LYS A 1 103 ? 31.80888 -6.12601 36.58742 1.000 27.31890 102 LYS A O 1
ATOM 688 N N . HIS A 1 104 ? 32.03162 -3.91468 36.20390 1.000 25.02883 103 HIS A N 1
ATOM 689 C CA . HIS A 1 104 ? 33.42013 -4.01069 35.75459 1.000 23.53883 103 HIS A CA 1
ATOM 690 C C . HIS A 1 104 ? 34.35036 -3.85618 36.95842 1.000 25.15883 103 HIS A C 1
ATOM 691 O O . HIS A 1 104 ? 35.08275 -2.87579 37.09874 1.000 24.47883 103 HIS A O 1
ATOM 698 N N . GLU A 1 105 ? 34.26953 -4.84027 37.86363 1.000 25.19501 104 GLU A N 1
ATOM 699 C CA . GLU A 1 105 ? 34.97837 -4.74788 39.13476 1.000 24.02501 104 GLU A CA 1
ATOM 700 C C . GLU A 1 105 ? 36.48408 -4.81020 38.96136 1.000 27.48501 104 GLU A C 1
ATOM 701 O O . GLU A 1 105 ? 37.21176 -4.40068 39.87154 1.000 29.74501 104 GLU A O 1
ATOM 707 N N . GLN A 1 106 ? 36.96012 -5.30770 37.81698 1.000 23.15552 105 GLN A N 1
ATOM 708 C CA . GLN A 1 106 ? 38.38180 -5.40650 37.50118 1.000 20.39552 105 GLN A CA 1
ATOM 709 C C . GLN A 1 106 ? 39.01515 -4.08093 37.09962 1.000 23.32552 105 GLN A C 1
ATOM 710 O O . GLN A 1 106 ? 40.23993 -4.02810 36.94656 1.000 24.01552 105 GLN A O 1
ATOM 716 N N . ASP A 1 107 ? 38.23139 -3.00952 36.98223 1.000 24.98228 106 ASP A N 1
ATOM 717 C CA . ASP A 1 107 ? 38.68875 -1.76584 36.36079 1.000 30.62228 106 ASP A CA 1
ATOM 718 C C . ASP A 1 107 ? 39.07421 -1.97120 34.89189 1.000 25.97228 106 ASP A C 1
ATOM 719 O O . ASP A 1 107 ? 40.25998 -2.05088 34.54456 1.000 27.45228 106 ASP A O 1
ATOM 724 N N . ILE A 1 108 ? 38.05947 -2.07818 34.03043 1.000 22.96510 107 ILE A N 1
ATOM 725 C CA . ILE A 1 108 ? 38.27206 -2.54654 32.66839 1.000 24.92510 107 ILE A CA 1
ATOM 726 C C . ILE A 1 108 ? 39.00231 -1.48957 31.84826 1.000 28.97510 107 ILE A C 1
ATOM 727 O O . ILE A 1 108 ? 38.70480 -0.29149 31.92017 1.000 31.04510 107 ILE A O 1
ATOM 732 N N . ASP A 1 109 ? 39.94252 -1.94027 31.02579 1.000 28.41948 108 ASP A N 1
ATOM 733 C CA . ASP A 1 109 ? 40.60393 -1.06170 30.07735 1.000 25.08948 108 ASP A CA 1
ATOM 734 C C . ASP A 1 109 ? 39.87784 -1.07409 28.74474 1.000 28.11948 108 ASP A C 1
ATOM 735 O O . ASP A 1 109 ? 39.45043 -0.02434 28.25360 1.000 32.18948 108 ASP A O 1
ATOM 740 N N . CYS A 1 110 ? 39.67198 -2.26134 28.18934 1.000 24.75193 109 CYS A N 1
ATOM 741 C CA . CYS A 1 110 ? 39.00874 -2.41089 26.90225 1.000 28.15193 109 CYS A CA 1
ATOM 742 C C . CYS A 1 110 ? 38.20847 -3.70535 26.92035 1.000 28.86193 109 CYS A C 1
ATOM 743 O O . CYS A 1 110 ? 38.77505 -4.77560 27.14234 1.000 25.52193 109 CYS A O 1
ATOM 746 N N . GLY A 1 111 ? 36.90009 -3.61912 26.73400 1.000 29.52351 110 GLY A N 1
ATOM 747 C CA . GLY A 1 111 ? 36.08511 -4.82782 26.69022 1.000 21.87351 110 GLY A CA 1
ATOM 748 C C . GLY A 1 111 ? 34.61727 -4.49045 26.52913 1.000 24.35351 110 GLY A C 1
ATOM 749 O O . GLY A 1 111 ? 34.16293 -3.39458 26.86501 1.000 25.05351 110 GLY A O 1
ATOM 750 N N . GLY A 1 112 ? 33.89161 -5.43911 25.98912 1.000 26.66741 111 GLY A N 1
ATOM 751 C CA . GLY A 1 112 ? 32.46308 -5.27619 25.89075 1.000 23.63741 111 GLY A CA 1
ATOM 752 C C . GLY A 1 112 ? 31.74740 -5.64207 27.18611 1.000 23.11741 111 GLY A C 1
ATOM 753 O O . GLY A 1 112 ? 32.27101 -6.35730 28.04170 1.000 17.16741 111 GLY A O 1
ATOM 754 N N . GLY A 1 113 ? 30.52667 -5.12354 27.32882 1.000 26.81336 112 GLY A N 1
ATOM 755 C CA . GLY A 1 113 ? 29.70764 -5.46205 28.47259 1.000 20.50336 112 GLY A CA 1
ATOM 756 C C . GLY A 1 113 ? 28.25398 -5.53005 28.07625 1.000 18.05336 112 GLY A C 1
ATOM 757 O O . GLY A 1 113 ? 27.35658 -5.52507 28.92782 1.000 20.19336 112 GLY A O 1
ATOM 758 N N . TYR A 1 114 ? 28.02890 -5.70588 26.77865 1.000 17.62482 113 TYR A N 1
ATOM 759 C CA . TYR A 1 114 ? 26.70939 -5.63968 26.16945 1.000 19.20482 113 TYR A CA 1
ATOM 760 C C . TYR A 1 114 ? 26.19621 -7.03553 25.85486 1.000 17.13482 113 TYR A C 1
ATOM 761 O O . TYR A 1 114 ? 26.96479 -8.00156 25.76184 1.000 16.52482 113 TYR A O 1
ATOM 770 N N . ILE A 1 115 ? 24.87528 -7.12190 25.67721 1.000 14.99485 114 ILE A N 1
ATOM 771 C CA . ILE A 1 115 ? 24.20146 -8.37432 25.36132 1.000 16.16485 114 ILE A CA 1
ATOM 772 C C . ILE A 1 115 ? 23.64392 -8.32468 23.94453 1.000 16.12485 114 ILE A C 1
ATOM 773 O O . ILE A 1 115 ? 23.39102 -7.25661 23.37070 1.000 15.34485 114 ILE A O 1
ATOM 778 N N . LYS A 1 116 ? 23.40802 -9.51203 23.39281 1.000 14.69773 115 LYS A N 1
ATOM 779 C CA . LYS A 1 116 ? 22.77960 -9.64810 22.08577 1.000 18.67773 115 LYS A CA 1
ATOM 780 C C . LYS A 1 116 ? 21.46353 -10.41797 22.21820 1.000 18.76773 115 LYS A C 1
ATOM 781 O O . LYS A 1 116 ? 21.41424 -11.47457 22.85816 1.000 20.22773 115 LYS A O 1
ATOM 787 N N . LEU A 1 117 ? 20.40031 -9.86849 21.63452 1.000 13.57848 116 LEU A N 1
ATOM 788 C CA . LEU A 1 117 ? 19.06342 -10.45441 21.62836 1.000 13.77848 116 LEU A CA 1
ATOM 789 C C . LEU A 1 117 ? 18.70666 -10.96489 20.23597 1.000 16.87848 116 LEU A C 1
ATOM 790 O O . LEU A 1 117 ? 18.73168 -10.18982 19.27432 1.000 15.79848 116 LEU A O 1
ATOM 795 N N . MET A 1 118 ? 18.33011 -12.24671 20.12874 1.000 16.64424 117 MET A N 1
ATOM 796 C CA . MET A 1 118 ? 18.14157 -12.90567 18.83435 1.000 18.87424 117 MET A CA 1
ATOM 797 C C . MET A 1 118 ? 16.78568 -13.60233 18.73194 1.000 18.91424 117 MET A C 1
ATOM 798 O O . MET A 1 118 ? 16.05395 -13.75044 19.72054 1.000 16.25424 117 MET A O 1
ATOM 803 N N . LEU A 1 119 ? 16.46280 -14.03189 17.49880 1.000 19.23112 118 LEU A N 1
ATOM 804 C CA . LEU A 1 119 ? 15.25567 -14.80694 17.22808 1.000 16.93112 118 LEU A CA 1
ATOM 805 C C . LEU A 1 119 ? 15.32652 -16.19120 17.87168 1.000 24.27112 118 LEU A C 1
ATOM 806 O O . LEU A 1 119 ? 16.39603 -16.78913 18.00682 1.000 24.68112 118 LEU A O 1
ATOM 811 N N . GLU A 1 120 ? 14.14750 -16.74059 18.17154 1.000 20.51546 119 GLU A N 1
ATOM 812 C CA . GLU A 1 120 ? 14.02427 -17.90920 19.02755 1.000 22.66546 119 GLU A CA 1
ATOM 813 C C . GLU A 1 120 ? 14.65548 -19.17847 18.45615 1.000 28.72546 119 GLU A C 1
ATOM 814 O O . GLU A 1 120 ? 15.01434 -20.07546 19.23257 1.000 30.46546 119 GLU A O 1
ATOM 820 N N . ASN A 1 121 ? 14.81973 -19.29884 17.14029 1.000 25.23342 120 ASN A N 1
ATOM 821 C CA . ASN A 1 121 ? 15.36125 -20.54135 16.60345 1.000 23.46342 120 ASN A CA 1
ATOM 822 C C . ASN A 1 121 ? 16.82611 -20.41262 16.22532 1.000 28.43342 120 ASN A C 1
ATOM 823 O O . ASN A 1 121 ? 17.28021 -21.03934 15.26777 1.000 33.76342 120 ASN A O 1
ATOM 828 N N . THR A 1 122 ? 17.56663 -19.59559 16.96827 1.000 26.94337 121 THR A N 1
ATOM 829 C CA . THR A 1 122 ? 18.99582 -19.46539 16.77059 1.000 17.80337 121 THR A CA 1
ATOM 830 C C . THR A 1 122 ? 19.72366 -20.68733 17.30069 1.000 23.43337 121 THR A C 1
ATOM 831 O O . THR A 1 122 ? 19.41290 -21.20588 18.37977 1.000 26.92337 121 THR A O 1
ATOM 835 N N . ASP A 1 123 ? 20.69397 -21.15134 16.52642 1.000 20.30066 122 ASP A N 1
ATOM 836 C CA . ASP A 1 123 ? 21.53870 -22.27484 16.91705 1.000 19.97066 122 ASP A CA 1
ATOM 837 C C . ASP A 1 123 ? 22.58997 -21.76599 17.90385 1.000 22.20066 122 ASP A C 1
ATOM 838 O O . ASP A 1 123 ? 23.59543 -21.16535 17.51316 1.000 21.87066 122 ASP A O 1
ATOM 843 N N . LEU A 1 124 ? 22.36036 -22.01655 19.19651 1.000 22.92372 123 LEU A N 1
ATOM 844 C CA . LEU A 1 124 ? 23.24602 -21.48268 20.22261 1.000 23.82372 123 LEU A CA 1
ATOM 845 C C . LEU A 1 124 ? 24.60242 -22.17903 20.22576 1.000 24.39372 123 LEU A C 1
ATOM 846 O O . LEU A 1 124 ? 25.59822 -21.58984 20.67409 1.000 29.16372 123 LEU A O 1
ATOM 851 N N . GLU A 1 125 ? 24.68282 -23.39690 19.70093 1.000 24.51780 124 GLU A N 1
ATOM 852 C CA . GLU A 1 125 ? 25.96548 -24.08080 19.72987 1.000 27.54780 124 GLU A CA 1
ATOM 853 C C . GLU A 1 125 ? 26.95469 -23.47353 18.74895 1.000 26.45780 124 GLU A C 1
ATOM 854 O O . GLU A 1 125 ? 28.15173 -23.77186 18.84550 1.000 27.05780 124 GLU A O 1
ATOM 860 N N . ASP A 1 126 ? 26.47920 -22.62258 17.83022 1.000 21.77357 125 ASP A N 1
ATOM 861 C CA . ASP A 1 126 ? 27.32095 -21.90027 16.88831 1.000 20.33357 125 ASP A CA 1
ATOM 862 C C . ASP A 1 126 ? 27.23576 -20.38185 17.02927 1.000 25.42357 125 ASP A C 1
ATOM 863 O O . ASP A 1 126 ? 27.70919 -19.66807 16.13864 1.000 24.41357 125 ASP A O 1
ATOM 868 N N . PHE A 1 127 ? 26.63094 -19.86095 18.09991 1.000 22.58592 126 PHE A N 1
ATOM 869 C CA . PHE A 1 127 ? 26.50702 -18.41255 18.26516 1.000 22.61592 126 PHE A CA 1
ATOM 870 C C . PHE A 1 127 ? 27.86870 -17.72555 18.23936 1.000 24.48592 126 PHE A C 1
ATOM 871 O O . PHE A 1 127 ? 28.83514 -18.20826 18.83545 1.000 25.23592 126 PHE A O 1
ATOM 879 N N . ASN A 1 128 ? 27.95315 -16.60811 17.51882 1.000 21.49343 127 ASN A N 1
ATOM 880 C CA . ASN A 1 128 ? 29.20559 -15.85417 17.40036 1.000 25.99343 127 ASN A CA 1
ATOM 881 C C . ASN A 1 128 ? 28.90304 -14.46851 16.82741 1.000 22.44343 127 ASN A C 1
ATOM 882 O O . ASN A 1 128 ? 27.74613 -14.11781 16.57978 1.000 29.85343 127 ASN A O 1
ATOM 887 N N . SER A 1 129 ? 29.96477 -13.67726 16.63194 1.000 23.27008 128 SER A N 1
ATOM 888 C CA . SER A 1 129 ? 29.84749 -12.30886 16.11732 1.000 20.31008 128 SER A CA 1
ATOM 889 C C . SER A 1 129 ? 29.08081 -12.21654 14.80792 1.000 24.48008 128 SER A C 1
ATOM 890 O O . SER A 1 129 ? 28.45071 -11.18875 14.52878 1.000 31.08008 128 SER A O 1
ATOM 893 N N . ASP A 1 130 ? 29.11883 -13.25921 13.99041 1.000 25.60312 129 ASP A N 1
ATOM 894 C CA . ASP A 1 130 ? 28.47125 -13.19801 12.69106 1.000 22.95312 129 ASP A CA 1
ATOM 895 C C . ASP A 1 130 ? 27.05017 -13.72458 12.72268 1.000 21.08312 129 ASP A C 1
ATOM 896 O O . ASP A 1 130 ? 26.33496 -13.58325 11.72885 1.000 22.18312 129 ASP A O 1
ATOM 901 N N . THR A 1 131 ? 26.63947 -14.33607 13.82126 1.000 21.84958 130 THR A N 1
ATOM 902 C CA . THR A 1 131 ? 25.26297 -14.77065 13.96435 1.000 20.67958 130 THR A CA 1
ATOM 903 C C . THR A 1 131 ? 24.32974 -13.57796 13.81298 1.000 20.00958 130 THR A C 1
ATOM 904 O O . THR A 1 131 ? 24.57413 -12.52602 14.41595 1.000 21.48958 130 THR A O 1
ATOM 908 N N . PRO A 1 132 ? 23.26035 -13.69616 13.04637 1.000 14.30843 131 PRO A N 1
ATOM 909 C CA . PRO A 1 132 ? 22.27063 -12.62470 13.03163 1.000 17.20843 131 PRO A CA 1
ATOM 910 C C . PRO A 1 132 ? 21.74042 -12.39719 14.43795 1.000 16.15843 131 PRO A C 1
ATOM 911 O O . PRO A 1 132 ? 21.65008 -13.32876 15.24056 1.000 13.82843 131 PRO A O 1
ATOM 915 N N . TYR A 1 133 ? 21.49593 -11.12583 14.76224 1.000 16.71091 132 TYR A N 1
ATOM 916 C CA . TYR A 1 133 ? 20.87101 -10.71217 16.01662 1.000 19.16091 132 TYR A CA 1
ATOM 917 C C . TYR A 1 133 ? 19.88105 -9.58305 15.72010 1.000 20.24091 132 TYR A C 1
ATOM 918 O O . TYR A 1 133 ? 19.95228 -8.93981 14.66859 1.000 20.33091 132 TYR A O 1
ATOM 927 N N . ARG A 1 134 ? 18.93041 -9.36700 16.64077 1.000 19.85184 133 ARG A N 1
ATOM 928 C CA . ARG A 1 134 ? 17.95742 -8.28327 16.51947 1.000 17.22184 133 ARG A CA 1
ATOM 929 C C . ARG A 1 134 ? 18.36928 -7.01435 17.27597 1.000 23.43184 133 ARG A C 1
ATOM 930 O O . ARG A 1 134 ? 18.28687 -5.90669 16.72927 1.000 21.61184 133 ARG A O 1
ATOM 938 N N . ILE A 1 135 ? 18.78526 -7.13935 18.53911 1.000 19.95386 134 ILE A N 1
ATOM 939 C CA . ILE A 1 135 ? 19.22209 -5.99076 19.32349 1.000 16.53386 134 ILE A CA 1
ATOM 940 C C . ILE A 1 135 ? 20.60280 -6.25919 19.89972 1.000 19.52386 134 ILE A C 1
ATOM 941 O O . ILE A 1 135 ? 20.88470 -7.35650 20.38937 1.000 18.13386 134 ILE A O 1
ATOM 946 N N . MET A 1 136 ? 21.45664 -5.24382 19.86319 1.000 19.12188 135 MET A N 1
ATOM 947 C CA . MET A 1 136 ? 22.70112 -5.22846 20.61522 1.000 14.15188 135 MET A CA 1
ATOM 948 C C . MET A 1 136 ? 22.60056 -4.05719 21.58121 1.000 17.85188 135 MET A C 1
ATOM 949 O O . MET A 1 136 ? 22.38076 -2.91644 21.15787 1.000 19.76188 135 MET A O 1
ATOM 954 N N . PHE A 1 137 ? 22.71170 -4.33640 22.87558 1.000 15.30172 136 PHE A N 1
ATOM 955 C CA . PHE A 1 137 ? 22.45115 -3.28788 23.84883 1.000 16.99172 136 PHE A CA 1
ATOM 956 C C . PHE A 1 137 ? 23.35668 -3.47541 25.05509 1.000 18.25172 136 PHE A C 1
ATOM 957 O O . PHE A 1 137 ? 23.45089 -4.58119 25.59364 1.000 19.27172 136 PHE A O 1
ATOM 965 N N . GLY A 1 138 ? 24.01106 -2.39459 25.47617 1.000 18.24745 137 GLY A N 1
ATOM 966 C CA . GLY A 1 138 ? 24.81723 -2.41603 26.67168 1.000 18.20745 137 GLY A CA 1
ATOM 967 C C . GLY A 1 138 ? 26.14550 -1.70459 26.49126 1.000 17.73745 137 GLY A C 1
ATOM 968 O O . GLY A 1 138 ? 26.51187 -1.29358 25.38253 1.000 18.56745 137 GLY A O 1
ATOM 969 N N . PRO A 1 139 ? 26.90555 -1.57152 27.58191 1.000 19.79698 138 PRO A N 1
ATOM 970 C CA . PRO A 1 139 ? 28.12088 -0.74118 27.55818 1.000 22.21698 138 PRO A CA 1
ATOM 971 C C . PRO A 1 139 ? 29.28318 -1.35520 26.79297 1.000 22.00698 138 PRO A C 1
ATOM 972 O O . PRO A 1 139 ? 29.46074 -2.58038 26.74088 1.000 21.50698 138 PRO A O 1
ATOM 976 N N . ASP A 1 140 ? 30.10884 -0.46212 26.23687 1.000 16.64054 139 ASP A N 1
ATOM 977 C CA . ASP A 1 140 ? 31.32569 -0.80822 25.50688 1.000 18.98054 139 ASP A CA 1
ATOM 978 C C . ASP A 1 140 ? 32.39469 0.20544 25.88668 1.000 21.32054 139 ASP A C 1
ATOM 979 O O . ASP A 1 140 ? 32.21012 1.40969 25.68165 1.000 22.42054 139 ASP A O 1
ATOM 984 N N . ILE A 1 141 ? 33.47125 -0.26319 26.51719 1.000 18.88740 140 ILE A N 1
ATOM 985 C CA . ILE A 1 141 ? 34.54788 0.60765 26.98032 1.000 22.86740 140 ILE A CA 1
ATOM 986 C C . ILE A 1 141 ? 35.86293 0.19339 26.33104 1.000 34.88740 140 ILE A C 1
ATOM 987 O O . ILE A 1 141 ? 36.21180 -0.99383 26.32309 1.000 30.57740 140 ILE A O 1
ATOM 992 N N . CYS A 1 142 ? 36.59878 1.18139 25.81008 1.000 32.48620 141 CYS A N 1
ATOM 993 C CA . CYS A 1 142 ? 37.96030 0.95055 25.32430 1.000 32.01620 141 CYS A CA 1
ATOM 994 C C . CYS A 1 142 ? 38.66374 2.31207 25.34949 1.000 32.17620 141 CYS A C 1
ATOM 995 O O . CYS A 1 142 ? 38.68342 3.03466 24.35365 1.000 29.45620 141 CYS A O 1
ATOM 998 N N . GLY A 1 143 ? 39.35110 2.56395 26.44666 1.000 32.13883 142 GLY A N 1
ATOM 999 C CA . GLY A 1 143 ? 39.98943 3.82290 26.72162 1.000 37.98883 142 GLY A CA 1
ATOM 1000 C C . GLY A 1 143 ? 39.01014 4.83291 27.28035 1.000 46.57883 142 GLY A C 1
ATOM 1001 O O . GLY A 1 143 ? 37.80060 4.59227 27.34533 1.000 49.43883 142 GLY A O 1
ATOM 1002 N N . PRO A 1 144 ? 39.52096 5.98370 27.72987 1.000 55.51642 143 PRO A N 1
ATOM 1003 C CA . PRO A 1 144 ? 38.62348 7.01564 28.29507 1.000 56.85642 143 PRO A CA 1
ATOM 1004 C C . PRO A 1 144 ? 37.81218 7.79897 27.25153 1.000 54.78642 143 PRO A C 1
ATOM 1005 O O . PRO A 1 144 ? 36.81572 8.42158 27.63905 1.000 48.28642 143 PRO A O 1
ATOM 1009 N N . GLU A 1 145 ? 38.13749 7.76049 25.94836 1.000 56.63585 144 GLU A N 1
ATOM 1010 C CA . GLU A 1 145 ? 37.14172 8.25536 24.98981 1.000 56.44585 144 GLU A CA 1
ATOM 1011 C C . GLU A 1 145 ? 35.93800 7.37829 24.69517 1.000 53.61585 144 GLU A C 1
ATOM 1012 O O . GLU A 1 145 ? 34.82770 7.92757 24.56777 1.000 54.87585 144 GLU A O 1
ATOM 1018 N N . LYS A 1 146 ? 36.10490 6.07122 24.47606 1.000 45.73125 145 LYS A N 1
ATOM 1019 C CA . LYS A 1 146 ? 34.96800 5.25712 24.04733 1.000 56.11125 145 LYS A CA 1
ATOM 1020 C C . LYS A 1 146 ? 34.21272 4.99939 25.35405 1.000 49.64125 145 LYS A C 1
ATOM 1021 O O . LYS A 1 146 ? 34.73478 4.32626 26.25897 1.000 39.40125 145 LYS A O 1
ATOM 1027 N N . ARG A 1 147 ? 33.01942 5.58022 25.51012 1.000 32.53549 146 ARG A N 1
ATOM 1028 C CA . ARG A 1 147 ? 32.28878 5.18069 26.73507 1.000 31.35549 146 ARG A CA 1
ATOM 1029 C C . ARG A 1 147 ? 30.82970 5.17090 26.30833 1.000 31.87549 146 ARG A C 1
ATOM 1030 O O . ARG A 1 147 ? 30.01216 5.99099 26.70366 1.000 41.58549 146 ARG A O 1
ATOM 1038 N N . ALA A 1 148 ? 30.48348 4.23719 25.44638 1.000 31.20590 147 ALA A N 1
ATOM 1039 C CA . ALA A 1 148 ? 29.18783 4.30283 24.80577 1.000 24.96590 147 ALA A CA 1
ATOM 1040 C C . ALA A 1 148 ? 28.33891 3.11829 25.23603 1.000 25.07590 147 ALA A C 1
ATOM 1041 O O . ALA A 1 148 ? 28.83985 2.04001 25.55411 1.000 22.30590 147 ALA A O 1
ATOM 1043 N N . VAL A 1 149 ? 27.04374 3.35732 25.27917 1.000 24.76823 148 VAL A N 1
ATOM 1044 C CA . VAL A 1 149 ? 26.05319 2.32312 25.48171 1.000 18.43823 148 VAL A CA 1
ATOM 1045 C C . VAL A 1 149 ? 25.52226 1.98421 24.10474 1.000 20.00823 148 VAL A C 1
ATOM 1046 O O . VAL A 1 149 ? 24.77877 2.77324 23.51536 1.000 19.92823 148 VAL A O 1
ATOM 1050 N N . HIS A 1 150 ? 25.90886 0.82535 23.57739 1.000 19.70570 149 HIS A N 1
ATOM 1051 C CA . HIS A 1 150 ? 25.29155 0.35135 22.34832 1.000 18.05570 149 HIS A CA 1
ATOM 1052 C C . HIS A 1 150 ? 23.78289 0.22071 22.52144 1.000 21.27570 149 HIS A C 1
ATOM 1053 O O . HIS A 1 150 ? 23.26322 -0.06651 23.61055 1.000 15.95570 149 HIS A O 1
ATOM 1060 N N . SER A 1 151 ? 23.09072 0.43401 21.41239 1.000 21.20285 150 SER A N 1
ATOM 1061 C CA . SER A 1 151 ? 21.64977 0.53315 21.37875 1.000 18.98285 150 SER A CA 1
ATOM 1062 C C . SER A 1 151 ? 21.19544 0.21603 19.95391 1.000 22.30285 150 SER A C 1
ATOM 1063 O O . SER A 1 151 ? 20.52970 1.01761 19.29025 1.000 24.41285 150 SER A O 1
ATOM 1066 N N . ILE A 1 152 ? 21.56386 -0.96390 19.47615 1.000 23.64885 151 ILE A N 1
ATOM 1067 C CA . ILE A 1 152 ? 21.45847 -1.30783 18.06404 1.000 24.05885 151 ILE A CA 1
ATOM 1068 C C . ILE A 1 152 ? 20.14890 -2.03545 17.83775 1.000 23.51885 151 ILE A C 1
ATOM 1069 O O . ILE A 1 152 ? 19.88677 -3.07395 18.45694 1.000 23.11885 151 ILE A O 1
ATOM 1074 N N . LEU A 1 153 ? 19.34696 -1.53261 16.92431 1.000 22.70239 152 LEU A N 1
ATOM 1075 C CA . LEU A 1 153 ? 18.03301 -2.10632 16.70105 1.000 26.23239 152 LEU A CA 1
ATOM 1076 C C . LEU A 1 153 ? 17.99469 -2.74076 15.32384 1.000 26.82239 152 LEU A C 1
ATOM 1077 O O . LEU A 1 153 ? 18.95937 -2.67704 14.55469 1.000 24.12239 152 LEU A O 1
ATOM 1082 N N . TRP A 1 154 ? 16.84918 -3.31808 14.99418 1.000 22.32073 153 TRP A N 1
ATOM 1083 C CA . TRP A 1 154 ? 16.71577 -4.07322 13.76534 1.000 20.65073 153 TRP A CA 1
ATOM 1084 C C . TRP A 1 154 ? 15.54813 -3.54114 12.95563 1.000 24.27073 153 TRP A C 1
ATOM 1085 O O . TRP A 1 154 ? 14.50127 -3.18793 13.51028 1.000 20.80073 153 TRP A O 1
ATOM 1096 N N . HIS A 1 155 ? 15.74705 -3.48092 11.63876 1.000 26.87212 154 HIS A N 1
ATOM 1097 C CA . HIS A 1 155 ? 14.67077 -3.11736 10.72084 1.000 28.59212 154 HIS A CA 1
ATOM 1098 C C . HIS A 1 155 ? 14.98178 -3.66888 9.34635 1.000 30.14212 154 HIS A C 1
ATOM 1099 O O . HIS A 1 155 ? 16.04922 -3.39029 8.79766 1.000 35.19212 154 HIS A O 1
ATOM 1106 N N . ASP A 1 156 ? 14.05635 -4.44803 8.80312 1.000 28.54844 155 ASP A N 1
ATOM 1107 C CA . ASP A 1 156 ? 14.08158 -4.84102 7.39676 1.000 35.45844 155 ASP A CA 1
ATOM 1108 C C . ASP A 1 156 ? 15.40983 -5.48006 6.98728 1.000 29.37844 155 ASP A C 1
ATOM 1109 O O . ASP A 1 156 ? 15.97805 -5.16441 5.94306 1.000 35.88844 155 ASP A O 1
ATOM 1114 N N . GLY A 1 157 ? 15.91942 -6.37651 7.82352 1.000 26.98151 156 GLY A N 1
ATOM 1115 C CA . GLY A 1 157 ? 17.06650 -7.19074 7.46575 1.000 19.34151 156 GLY A CA 1
ATOM 1116 C C . GLY A 1 157 ? 18.42170 -6.62501 7.79834 1.000 27.34151 156 GLY A C 1
ATOM 1117 O O . GLY A 1 157 ? 19.42440 -7.17854 7.33545 1.000 33.42151 156 GLY A O 1
ATOM 1118 N N . LYS A 1 158 ? 18.48781 -5.53121 8.55861 1.000 21.56604 157 LYS A N 1
ATOM 1119 C CA . LYS A 1 158 ? 19.73911 -4.85966 8.87042 1.000 23.85604 157 LYS A CA 1
ATOM 1120 C C . LYS A 1 158 ? 19.69316 -4.30563 10.28464 1.000 24.81604 157 LYS A C 1
ATOM 1121 O O . LYS A 1 158 ? 18.62731 -3.94791 10.79820 1.000 25.85604 157 LYS A O 1
ATOM 1127 N N . ASN A 1 159 ? 20.86811 -4.22395 10.89789 1.000 20.22538 158 ASN A N 1
ATOM 1128 C CA . ASN A 1 159 ? 21.02629 -3.59704 12.19439 1.000 19.41538 158 ASN A CA 1
ATOM 1129 C C . ASN A 1 159 ? 21.40483 -2.14872 11.98172 1.000 23.46538 158 ASN A C 1
ATOM 1130 O O . ASN A 1 159 ? 22.00655 -1.79516 10.96791 1.000 26.76538 158 ASN A O 1
ATOM 1135 N N . TYR A 1 160 ? 21.02732 -1.30516 12.93934 1.000 25.64198 159 TYR A N 1
ATOM 1136 C CA . TYR A 1 160 ? 21.23185 0.13175 12.82824 1.000 20.29198 159 TYR A CA 1
ATOM 1137 C C . TYR A 1 160 ? 21.67244 0.68411 14.17093 1.000 23.81198 159 TYR A C 1
ATOM 1138 O O . TYR A 1 160 ? 20.98235 0.49884 15.17844 1.000 21.86198 159 TYR A O 1
ATOM 1147 N N . GLU A 1 161 ? 22.80140 1.38171 14.18109 1.000 29.99747 160 GLU A N 1
ATOM 1148 C CA . GLU A 1 161 ? 23.26285 2.01329 15.40310 1.000 25.26747 160 GLU A CA 1
ATOM 1149 C C . GLU A 1 161 ? 22.47216 3.29042 15.67371 1.000 28.26747 160 GLU A C 1
ATOM 1150 O O . GLU A 1 161 ? 22.12404 4.03063 14.74575 1.000 28.87747 160 GLU A O 1
ATOM 1156 N N . LYS A 1 162 ? 22.18658 3.54581 16.95375 1.000 24.73487 161 LYS A N 1
ATOM 1157 C CA . LYS A 1 162 ? 21.58886 4.81755 17.35591 1.000 24.91487 161 LYS A CA 1
ATOM 1158 C C . LYS A 1 162 ? 22.45752 5.98777 16.88743 1.000 26.20487 161 LYS A C 1
ATOM 1159 O O . LYS A 1 162 ? 23.66700 5.85534 16.68912 1.000 26.99487 161 LYS A O 1
ATOM 1165 N N . ARG A 1 163 ? 21.82680 7.14750 16.70123 1.000 27.39328 162 ARG A N 1
ATOM 1166 C CA . ARG A 1 163 ? 22.54745 8.29634 16.15875 1.000 24.47328 162 ARG A CA 1
ATOM 1167 C C . ARG A 1 163 ? 23.52192 8.85074 17.17466 1.000 27.36328 162 ARG A C 1
ATOM 1168 O O . ARG A 1 163 ? 24.67462 9.13436 16.84735 1.000 30.19328 162 ARG A O 1
ATOM 1176 N N . LYS A 1 164 ? 23.07253 8.99055 18.41221 1.000 29.45057 163 LYS A N 1
ATOM 1177 C CA . LYS A 1 164 ? 23.86339 9.47044 19.53610 1.000 27.76057 163 LYS A CA 1
ATOM 1178 C C . LYS A 1 164 ? 23.71656 8.42420 20.62737 1.000 35.60057 163 LYS A C 1
ATOM 1179 O O . LYS A 1 164 ? 22.63712 8.29103 21.20768 1.000 29.30057 163 LYS A O 1
ATOM 1185 N N . ASN A 1 165 ? 24.77959 7.68012 20.90923 1.000 27.60658 164 ASN A N 1
ATOM 1186 C CA . ASN A 1 165 ? 24.66248 6.62581 21.90515 1.000 21.87658 164 ASN A CA 1
ATOM 1187 C C . ASN A 1 165 ? 24.63999 7.22648 23.30774 1.000 22.20658 164 ASN A C 1
ATOM 1188 O O . ASN A 1 165 ? 25.23636 8.27878 23.56699 1.000 21.59658 164 ASN A O 1
ATOM 1193 N N . ALA A 1 166 ? 23.93248 6.55206 24.21570 1.000 25.67427 165 ALA A N 1
ATOM 1194 C CA . ALA A 1 166 ? 23.99865 6.92567 25.62006 1.000 24.29427 165 ALA A CA 1
ATOM 1195 C C . ALA A 1 166 ? 25.41104 6.69037 26.14784 1.000 21.56427 165 ALA A C 1
ATOM 1196 O O . ALA A 1 166 ? 26.16441 5.87485 25.62110 1.000 23.20427 165 ALA A O 1
ATOM 1198 N N . ILE A 1 167 ? 25.77194 7.39391 27.21135 1.000 30.24457 166 ILE A N 1
ATOM 1199 C CA . ILE A 1 167 ? 27.13820 7.31867 27.71877 1.000 27.74457 166 ILE A CA 1
ATOM 1200 C C . ILE A 1 167 ? 27.20883 6.24352 28.79336 1.000 30.10457 166 ILE A C 1
ATOM 1201 O O . ILE A 1 167 ? 26.32201 6.14588 29.65521 1.000 28.36457 166 ILE A O 1
ATOM 1206 N N . ALA A 1 168 ? 28.24465 5.41325 28.71118 1.000 27.48132 167 ALA A N 1
ATOM 1207 C CA . ALA A 1 168 ? 28.43269 4.26407 29.57957 1.000 27.95132 167 ALA A CA 1
ATOM 1208 C C . ALA A 1 168 ? 29.23991 4.61523 30.83109 1.000 28.76132 167 ALA A C 1
ATOM 1209 O O . ALA A 1 168 ? 29.99637 5.58853 30.87464 1.000 32.20132 167 ALA A O 1
ATOM 1211 N N . MET A 1 169 ? 29.04729 3.80782 31.86590 1.000 27.20304 168 MET A N 1
ATOM 1212 C CA . MET A 1 169 ? 29.77220 3.96033 33.10945 1.000 21.63304 168 MET A CA 1
ATOM 1213 C C . MET A 1 169 ? 31.06381 3.15207 33.05867 1.000 22.62304 168 MET A C 1
ATOM 1214 O O . MET A 1 169 ? 31.07380 1.99982 32.62042 1.000 22.48304 168 MET A O 1
ATOM 1219 N N . ALA A 1 170 ? 32.15498 3.75049 33.53034 1.000 24.69363 169 ALA A N 1
ATOM 1220 C CA . ALA A 1 170 ? 33.45647 3.09918 33.47434 1.000 24.78363 169 ALA A CA 1
ATOM 1221 C C . ALA A 1 170 ? 34.03539 2.82919 34.85748 1.000 28.81363 169 ALA A C 1
ATOM 1222 O O . ALA A 1 170 ? 35.16994 2.35193 34.95795 1.000 36.44363 169 ALA A O 1
ATOM 1224 N N . ASP A 1 171 ? 33.28162 3.05207 35.92689 1.000 26.89583 170 ASP A N 1
ATOM 1225 C CA . ASP A 1 171 ? 33.83490 2.81113 37.25023 1.000 23.92583 170 ASP A CA 1
ATOM 1226 C C . ASP A 1 171 ? 33.82206 1.30961 37.53172 1.000 27.83583 170 ASP A C 1
ATOM 1227 O O . ASP A 1 171 ? 33.64060 0.49022 36.62868 1.000 32.04583 170 ASP A O 1
ATOM 1232 N N . ILE A 1 172 ? 34.03561 0.93162 38.78947 1.000 24.03991 171 ILE A N 1
ATOM 1233 C CA . ILE A 1 172 ? 34.19333 -0.46291 39.17298 1.000 26.96991 171 ILE A CA 1
ATOM 1234 C C . ILE A 1 172 ? 32.96634 -1.00949 39.91135 1.000 24.05991 171 ILE A C 1
ATOM 1235 O O . ILE A 1 172 ? 33.06565 -2.01813 40.59031 1.000 29.85991 171 ILE A O 1
ATOM 1240 N N . PHE A 1 173 ? 31.81560 -0.36201 39.81467 1.000 21.51019 172 PHE A N 1
ATOM 1241 C CA . PHE A 1 173 ? 30.63506 -0.75515 40.59166 1.000 25.00019 172 PHE A CA 1
ATOM 1242 C C . PHE A 1 173 ? 29.46853 -1.21395 39.68735 1.000 23.52019 172 PHE A C 1
ATOM 1243 O O . PHE A 1 173 ? 29.52302 -1.15927 38.45383 1.000 21.23019 172 PHE A O 1
ATOM 1251 N N . THR A 1 174 ? 28.37661 -1.63358 40.32624 1.000 25.41514 173 THR A N 1
ATOM 1252 C CA . THR A 1 174 ? 27.24492 -2.23190 39.62324 1.000 23.12514 173 THR A CA 1
ATOM 1253 C C . THR A 1 174 ? 26.40531 -1.15302 38.94920 1.000 25.37514 173 THR A C 1
ATOM 1254 O O . THR A 1 174 ? 26.05457 -0.13966 39.57422 1.000 23.13514 173 THR A O 1
ATOM 1258 N N . HIS A 1 175 ? 26.05194 -1.38924 37.68327 1.000 20.16184 174 HIS A N 1
ATOM 1259 C CA . HIS A 1 175 ? 25.23483 -0.45668 36.92237 1.000 19.75184 174 HIS A CA 1
ATOM 1260 C C . HIS A 1 175 ? 24.14726 -1.23402 36.21314 1.000 23.00184 174 HIS A C 1
ATOM 1261 O O . HIS A 1 175 ? 24.42530 -2.25443 35.57311 1.000 25.14184 174 HIS A O 1
ATOM 1268 N N . ALA A 1 176 ? 22.91235 -0.75064 36.33905 1.000 20.92890 175 ALA A N 1
ATOM 1269 C CA . ALA A 1 176 ? 21.76119 -1.36392 35.69766 1.000 22.84890 175 ALA A CA 1
ATOM 1270 C C . ALA A 1 176 ? 21.51797 -0.64685 34.38284 1.000 20.78890 175 ALA A C 1
ATOM 1271 O O . ALA A 1 176 ? 21.33858 0.57573 34.37187 1.000 24.51890 175 ALA A O 1
ATOM 1273 N N . TYR A 1 177 ? 21.58659 -1.37769 33.27463 1.000 17.84820 176 TYR A N 1
ATOM 1274 C CA . TYR A 1 177 ? 21.30697 -0.80471 31.96128 1.000 16.42820 176 TYR A CA 1
ATOM 1275 C C . TYR A 1 177 ? 19.96144 -1.31334 31.46884 1.000 19.22820 176 TYR A C 1
ATOM 1276 O O . TYR A 1 177 ? 19.70857 -2.52076 31.48574 1.000 20.60820 176 TYR A O 1
ATOM 1285 N N . LYS A 1 178 ? 19.10371 -0.39625 31.02590 1.000 19.73166 177 LYS A N 1
ATOM 1286 C CA . LYS A 1 178 ? 17.73368 -0.74948 30.70414 1.000 16.30166 177 LYS A CA 1
ATOM 1287 C C . LYS A 1 178 ? 17.30538 -0.10845 29.39408 1.000 18.05166 177 LYS A C 1
ATOM 1288 O O . LYS A 1 178 ? 17.52355 1.08526 29.17935 1.000 17.15166 177 LYS A O 1
ATOM 1294 N N . LEU A 1 179 ? 16.67762 -0.90309 28.53273 1.000 20.66157 178 LEU A N 1
ATOM 1295 C CA . LEU A 1 179 ? 16.10174 -0.44236 27.27836 1.000 18.14157 178 LEU A CA 1
ATOM 1296 C C . LEU A 1 179 ? 14.60019 -0.73194 27.28216 1.000 20.41157 178 LEU A C 1
ATOM 1297 O O . LEU A 1 179 ? 14.17756 -1.86629 27.54827 1.000 16.51157 178 LEU A O 1
ATOM 1302 N N . ILE A 1 180 ? 13.79198 0.29250 27.01291 1.000 20.15673 179 ILE A N 1
ATOM 1303 C CA . ILE A 1 180 ? 12.34103 0.14614 26.92953 1.000 22.00673 179 ILE A CA 1
ATOM 1304 C C . ILE A 1 180 ? 11.88320 0.56005 25.53910 1.000 21.13673 179 ILE A C 1
ATOM 1305 O O . ILE A 1 180 ? 12.21339 1.65716 25.07715 1.000 18.30673 179 ILE A O 1
ATOM 1310 N N . ILE A 1 181 ? 11.09444 -0.29356 24.88818 1.000 22.52441 180 ILE A N 1
ATOM 1311 C CA . ILE A 1 181 ? 10.51824 0.01192 23.57594 1.000 23.74441 180 ILE A CA 1
ATOM 1312 C C . ILE A 1 181 ? 9.00426 0.00921 23.70224 1.000 20.91441 180 ILE A C 1
ATOM 1313 O O . ILE A 1 181 ? 8.41604 -0.99623 24.12648 1.000 23.78441 180 ILE A O 1
ATOM 1318 N N . PHE A 1 182 ? 8.35317 1.14760 23.28574 1.000 14.36146 181 PHE A N 1
ATOM 1319 C CA . PHE A 1 182 ? 6.90927 1.28840 23.41864 1.000 19.37146 181 PHE A CA 1
ATOM 1320 C C . PHE A 1 182 ? 6.19053 1.10802 22.07913 1.000 21.44146 181 PHE A C 1
ATOM 1321 O O . PHE A 1 182 ? 6.78507 1.32182 21.01786 1.000 19.10146 181 PHE A O 1
ATOM 1329 N N . PRO A 1 183 ? 4.91375 0.68806 22.08513 1.000 24.48044 182 PRO A N 1
ATOM 1330 C CA . PRO A 1 183 ? 4.21317 0.41136 20.81598 1.000 18.92044 182 PRO A CA 1
ATOM 1331 C C . PRO A 1 183 ? 3.80366 1.64966 20.05058 1.000 17.19044 182 PRO A C 1
ATOM 1332 O O . PRO A 1 183 ? 3.29445 1.52606 18.93418 1.000 13.91044 182 PRO A O 1
ATOM 1336 N N . ASN A 1 184 ? 4.06746 2.84132 20.57191 1.000 16.96570 183 ASN A N 1
ATOM 1337 C CA . ASN A 1 184 ? 3.90210 4.05111 19.79040 1.000 17.08570 183 ASN A CA 1
ATOM 1338 C C . ASN A 1 184 ? 5.20383 4.44893 19.09846 1.000 21.48570 183 ASN A C 1
ATOM 1339 O O . ASN A 1 184 ? 5.39346 5.62467 18.77081 1.000 17.62570 183 ASN A O 1
ATOM 1344 N N . ASN A 1 185 ? 6.12973 3.48970 18.95021 1.000 21.35945 184 ASN A N 1
ATOM 1345 C CA . ASN A 1 185 ? 7.39904 3.66176 18.24648 1.000 19.48945 184 ASN A CA 1
ATOM 1346 C C . ASN A 1 185 ? 8.29781 4.64274 18.98831 1.000 24.64945 184 ASN A C 1
ATOM 1347 O O . ASN A 1 185 ? 8.96046 5.48086 18.37701 1.000 21.99945 184 ASN A O 1
ATOM 1352 N N . SER A 1 186 ? 8.27029 4.57449 20.31856 1.000 23.38238 185 SER A N 1
ATOM 1353 C CA . SER A 1 186 ? 9.12745 5.39271 21.15689 1.000 21.14238 185 SER A CA 1
ATOM 1354 C C . SER A 1 186 ? 9.89482 4.49558 22.12241 1.000 20.56238 185 SER A C 1
ATOM 1355 O O . SER A 1 186 ? 9.55144 3.32947 22.31915 1.000 20.88238 185 SER A O 1
ATOM 1358 N N . TYR A 1 187 ? 10.94225 5.05567 22.72578 1.000 21.46230 186 TYR A N 1
ATOM 1359 C CA . TYR A 1 187 ? 11.86258 4.28959 23.55490 1.000 22.10230 186 TYR A CA 1
ATOM 1360 C C . TYR A 1 187 ? 12.41273 5.14958 24.70629 1.000 25.64230 186 TYR A C 1
ATOM 1361 O O . TYR A 1 187 ? 12.42892 6.38171 24.64678 1.000 23.35230 186 TYR A O 1
ATOM 1370 N N . GLU A 1 188 ? 12.94022 4.47561 25.72366 1.000 22.08951 187 GLU A N 1
ATOM 1371 C CA . GLU A 1 188 ? 13.76294 5.09045 26.75148 1.000 22.19951 187 GLU A CA 1
ATOM 1372 C C . GLU A 1 188 ? 15.00352 4.22452 26.95335 1.000 21.76951 187 GLU A C 1
ATOM 1373 O O . GLU A 1 188 ? 14.97131 3.01164 26.71618 1.000 21.19951 187 GLU A O 1
ATOM 1379 N N . ILE A 1 189 ? 16.11145 4.86700 27.35548 1.000 24.01177 188 ILE A N 1
ATOM 1380 C CA . ILE A 1 189 ? 17.33107 4.18784 27.80068 1.000 24.08177 188 ILE A CA 1
ATOM 1381 C C . ILE A 1 189 ? 17.67477 4.70660 29.18820 1.000 25.47177 188 ILE A C 1
ATOM 1382 O O . ILE A 1 189 ? 17.75589 5.92413 29.39346 1.000 25.01177 188 ILE A O 1
ATOM 1387 N N . TRP A 1 190 ? 17.85358 3.78715 30.13990 1.000 23.49778 189 TRP A N 1
ATOM 1388 C CA . TRP A 1 190 ? 18.19894 4.11819 31.51623 1.000 23.53778 189 TRP A CA 1
ATOM 1389 C C . TRP A 1 190 ? 19.54566 3.52317 31.90693 1.000 20.80778 189 TRP A C 1
ATOM 1390 O O . TRP A 1 190 ? 19.86825 2.39547 31.53488 1.000 26.41778 189 TRP A O 1
ATOM 1401 N N . VAL A 1 191 ? 20.32916 4.28729 32.65495 1.000 20.29216 190 VAL A N 1
ATOM 1402 C CA . VAL A 1 191 ? 21.46145 3.76576 33.40460 1.000 23.87216 190 VAL A CA 1
ATOM 1403 C C . VAL A 1 191 ? 21.12352 4.03049 34.85859 1.000 25.43216 190 VAL A C 1
ATOM 1404 O O . VAL A 1 191 ? 21.06150 5.19096 35.28280 1.000 28.33216 190 VAL A O 1
ATOM 1408 N N . ASN A 1 192 ? 20.87049 2.96856 35.61267 1.000 24.46509 191 ASN A N 1
ATOM 1409 C CA . ASN A 1 192 ? 20.33810 3.04985 36.98274 1.000 23.11509 191 ASN A CA 1
ATOM 1410 C C . ASN A 1 192 ? 19.02415 3.82424 36.92732 1.000 27.35509 191 ASN A C 1
ATOM 1411 O O . ASN A 1 192 ? 18.21193 3.60070 36.01454 1.000 24.34509 191 ASN A O 1
ATOM 1416 N N . ASN A 1 193 ? 18.80349 4.80572 37.79136 1.000 30.09788 192 ASN A N 1
ATOM 1417 C CA . ASN A 1 193 ? 17.52124 5.49590 37.79535 1.000 33.08788 192 ASN A CA 1
ATOM 1418 C C . ASN A 1 193 ? 17.60382 6.84297 37.09204 1.000 33.41788 192 ASN A C 1
ATOM 1419 O O . ASN A 1 193 ? 16.78372 7.72299 37.34821 1.000 35.98788 192 ASN A O 1
ATOM 1424 N N . ASP A 1 194 ? 18.55917 6.99639 36.17890 1.000 32.29979 193 ASP A N 1
ATOM 1425 C CA . ASP A 1 194 ? 18.72502 8.18855 35.36295 1.000 30.69979 193 ASP A CA 1
ATOM 1426 C C . ASP A 1 194 ? 18.34692 7.82004 33.93393 1.000 25.72979 193 ASP A C 1
ATOM 1427 O O . ASP A 1 194 ? 18.92458 6.89153 33.35924 1.000 29.42979 193 ASP A O 1
ATOM 1432 N N . LYS A 1 195 ? 17.39286 8.54358 33.35792 1.000 27.04246 194 LYS A N 1
ATOM 1433 C CA . LYS A 1 195 ? 16.94922 8.29422 31.98408 1.000 30.90246 194 LYS A CA 1
ATOM 1434 C C . LYS A 1 195 ? 17.83642 9.06143 30.99882 1.000 31.97246 194 LYS A C 1
ATOM 1435 O O . LYS A 1 195 ? 17.65430 10.26337 30.78504 1.000 32.79246 194 LYS A O 1
ATOM 1441 N N . GLU A 1 196 ? 18.81363 8.37777 30.40169 1.000 25.91182 195 GLU A N 1
ATOM 1442 C CA . GLU A 1 196 ? 19.79935 9.07942 29.58445 1.000 30.99182 195 GLU A CA 1
ATOM 1443 C C . GLU A 1 196 ? 19.31518 9.42015 28.17719 1.000 24.27182 195 GLU A C 1
ATOM 1444 O O . GLU A 1 196 ? 19.90592 10.28793 27.53173 1.000 25.40182 195 GLU A O 1
ATOM 1450 N N . ALA A 1 197 ? 18.28505 8.76103 27.67231 1.000 23.82504 196 ALA A N 1
ATOM 1451 C CA . ALA A 1 197 ? 17.85724 8.99054 26.29953 1.000 25.98504 196 ALA A CA 1
ATOM 1452 C C . ALA A 1 197 ? 16.41183 8.53740 26.16780 1.000 27.45504 196 ALA A C 1
ATOM 1453 O O . ALA A 1 197 ? 15.94794 7.68492 26.92454 1.000 27.67504 196 ALA A O 1
ATOM 1455 N N . TYR A 1 198 ? 15.69993 9.14781 25.23168 1.000 28.93945 197 TYR A N 1
ATOM 1456 C CA . TYR A 1 198 ? 14.31320 8.79765 24.97362 1.000 33.60945 197 TYR A CA 1
ATOM 1457 C C . TYR A 1 198 ? 13.83230 9.56942 23.75931 1.000 33.38945 197 TYR A C 1
ATOM 1458 O O . TYR A 1 198 ? 14.36191 10.63193 23.42838 1.000 40.16945 197 TYR A O 1
ATOM 1467 N N . GLY A 1 199 ? 12.80235 9.06000 23.13095 1.000 34.77656 198 GLY A N 1
ATOM 1468 C CA . GLY A 1 199 ? 12.30905 9.71195 21.94271 1.000 33.58656 198 GLY A CA 1
ATOM 1469 C C . GLY A 1 199 ? 11.72280 8.70089 20.99185 1.000 27.44656 198 GLY A C 1
ATOM 1470 O O . GLY A 1 199 ? 11.35169 7.60364 21.38936 1.000 24.68656 198 GLY A O 1
ATOM 1471 N N . ARG A 1 200 ? 11.67586 9.08617 19.72833 1.000 28.95611 199 ARG A N 1
ATOM 1472 C CA . ARG A 1 200 ? 11.03947 8.25935 18.72370 1.000 28.87611 199 ARG A CA 1
ATOM 1473 C C . ARG A 1 200 ? 12.08257 7.44001 17.98704 1.000 28.95611 199 ARG A C 1
ATOM 1474 O O . ARG A 1 200 ? 13.19164 7.90685 17.72690 1.000 30.19611 199 ARG A O 1
ATOM 1482 N N . LEU A 1 201 ? 11.71842 6.20389 17.67195 1.000 28.85331 200 LEU A N 1
ATOM 1483 C CA . LEU A 1 201 ? 12.60660 5.34099 16.90774 1.000 27.11331 200 LEU A CA 1
ATOM 1484 C C . LEU A 1 201 ? 12.98537 5.96412 15.56964 1.000 23.47331 200 LEU A C 1
ATOM 1485 O O . LEU A 1 201 ? 14.14465 5.88015 15.14756 1.000 25.17331 200 LEU A O 1
ATOM 1490 N N . GLU A 1 202 ? 12.02754 6.59588 14.88688 1.000 28.20985 201 GLU A N 1
ATOM 1491 C CA . GLU A 1 202 ? 12.29259 7.09850 13.53699 1.000 26.70985 201 GLU A CA 1
ATOM 1492 C C . GLU A 1 202 ? 13.29619 8.24207 13.52154 1.000 22.90985 201 GLU A C 1
ATOM 1493 O O . GLU A 1 202 ? 13.99792 8.42666 12.52492 1.000 28.81985 201 GLU A O 1
ATOM 1499 N N . ASP A 1 203 ? 13.38381 9.01303 14.59814 1.000 22.39272 202 ASP A N 1
ATOM 1500 C CA . ASP A 1 203 ? 14.26987 10.16725 14.61090 1.000 26.03272 202 ASP A CA 1
ATOM 1501 C C . ASP A 1 203 ? 15.65012 9.83886 15.15905 1.000 30.81272 202 ASP A C 1
ATOM 1502 O O . ASP A 1 203 ? 16.65916 10.24183 14.56645 1.000 33.21272 202 ASP A O 1
ATOM 1507 N N . ASP A 1 204 ? 15.72718 9.07930 16.24974 1.000 22.04382 203 ASP A N 1
ATOM 1508 C CA . ASP A 1 204 ? 16.99571 8.91913 16.94801 1.000 24.54382 203 ASP A CA 1
ATOM 1509 C C . ASP A 1 204 ? 17.86776 7.81063 16.38064 1.000 27.04382 203 ASP A C 1
ATOM 1510 O O . ASP A 1 204 ? 18.99873 7.63714 16.84550 1.000 25.59382 203 ASP A O 1
ATOM 1515 N N . TRP A 1 205 ? 17.35717 7.05965 15.41512 1.000 22.67802 204 TRP A N 1
ATOM 1516 C CA . TRP A 1 205 ? 18.09000 6.15395 14.55068 1.000 23.02802 204 TRP A CA 1
ATOM 1517 C C . TRP A 1 205 ? 17.90151 6.58485 13.10253 1.000 27.48802 204 TRP A C 1
ATOM 1518 O O . TRP A 1 205 ? 17.19490 7.54552 12.79624 1.000 27.95802 204 TRP A O 1
ATOM 1529 N N . THR A 1 206 ? 18.55669 5.86076 12.20809 1.000 24.44510 205 THR A N 1
ATOM 1530 C CA . THR A 1 206 ? 18.40470 6.04062 10.77446 1.000 21.16510 205 THR A CA 1
ATOM 1531 C C . THR A 1 206 ? 17.84196 4.79140 10.12088 1.000 27.22510 205 THR A C 1
ATOM 1532 O O . THR A 1 206 ? 18.22535 4.43035 9.01114 1.000 30.83510 205 THR A O 1
ATOM 1536 N N . MET A 1 207 ? 16.89263 4.13565 10.78495 1.000 32.01812 206 MET A N 1
ATOM 1537 C CA . MET A 1 207 ? 16.26364 2.95387 10.20635 1.000 25.36812 206 MET A CA 1
ATOM 1538 C C . MET A 1 207 ? 15.33500 3.33253 9.07244 1.000 24.69812 206 MET A C 1
ATOM 1539 O O . MET A 1 207 ? 14.97208 2.46750 8.27168 1.000 27.53812 206 MET A O 1
ATOM 1544 N N . THR A 1 208 ? 14.90463 4.58920 9.02719 1.000 25.36687 207 THR A N 1
ATOM 1545 C CA . THR A 1 208 ? 13.91572 5.07871 8.08264 1.000 30.70687 207 THR A CA 1
ATOM 1546 C C . THR A 1 208 ? 14.50091 6.15033 7.15845 1.000 33.93687 207 THR A C 1
ATOM 1547 O O . THR A 1 208 ? 15.61152 6.64981 7.35625 1.000 33.25687 207 THR A O 1
ATOM 1551 N N . GLU A 1 209 ? 13.73218 6.51179 6.13562 1.000 36.25614 208 GLU A N 1
ATOM 1552 C CA . GLU A 1 209 ? 14.10490 7.65379 5.32004 1.000 33.39614 208 GLU A CA 1
ATOM 1553 C C . GLU A 1 209 ? 14.05903 8.91188 6.18007 1.000 33.61614 208 GLU A C 1
ATOM 1554 O O . GLU A 1 209 ? 13.20122 9.01697 7.06399 1.000 26.70614 208 GLU A O 1
ATOM 1560 N N . PRO A 1 210 ? 14.97082 9.87229 5.95894 1.000 31.11953 209 PRO A N 1
ATOM 1561 C CA . PRO A 1 210 ? 15.13607 10.97350 6.93000 1.000 23.85953 209 PRO A CA 1
ATOM 1562 C C . PRO A 1 210 ? 13.88758 11.80403 7.15530 1.000 28.40953 209 PRO A C 1
ATOM 1563 O O . PRO A 1 210 ? 13.63284 12.20569 8.29881 1.000 34.66953 209 PRO A O 1
ATOM 1567 N N . GLY A 1 211 ? 13.11146 12.09227 6.10734 1.000 31.61387 210 GLY A N 1
ATOM 1568 C CA . GLY A 1 211 ? 11.87668 12.84205 6.28286 1.000 29.48387 210 GLY A CA 1
ATOM 1569 C C . GLY A 1 211 ? 10.83592 12.09114 7.09674 1.000 24.39387 210 GLY A C 1
ATOM 1570 O O . GLY A 1 211 ? 10.78583 10.86695 7.12136 1.000 26.79387 210 GLY A O 1
ATOM 1571 N N . SER A 1 212 ? 9.94898 12.83634 7.74445 1.000 24.61997 211 SER A N 1
ATOM 1572 C CA . SER A 1 212 ? 9.06451 12.20194 8.70814 1.000 27.87997 211 SER A CA 1
ATOM 1573 C C . SER A 1 212 ? 7.96670 11.41005 7.99541 1.000 27.84997 211 SER A C 1
ATOM 1574 O O . SER A 1 212 ? 7.45696 11.80340 6.93623 1.000 27.43997 211 SER A O 1
ATOM 1577 N N . GLY A 1 213 ? 7.68505 10.23127 8.54733 1.000 29.55268 212 GLY A N 1
ATOM 1578 C CA . GLY A 1 213 ? 6.72168 9.30207 8.01496 1.000 25.99268 212 GLY A CA 1
ATOM 1579 C C . GLY A 1 213 ? 6.57545 8.11334 8.94635 1.000 27.22268 212 GLY A C 1
ATOM 1580 O O . GLY A 1 213 ? 7.42738 7.83892 9.79416 1.000 30.07268 212 GLY A O 1
ATOM 1581 N N . PRO A 1 214 ? 5.49254 7.36756 8.78688 1.000 28.16144 305 PRO A N 1
ATOM 1582 C CA . PRO A 1 214 ? 5.18642 6.28493 9.72227 1.000 27.47144 305 PRO A CA 1
ATOM 1583 C C . PRO A 1 214 ? 5.79092 4.97256 9.25683 1.000 31.03144 305 PRO A C 1
ATOM 1584 O O . PRO A 1 214 ? 5.82355 4.66029 8.06449 1.000 33.62144 305 PRO A O 1
ATOM 1588 N N . VAL A 1 215 ? 6.38514 4.25976 10.20622 1.000 28.90752 306 VAL A N 1
ATOM 1589 C CA . VAL A 1 215 ? 6.75859 2.86054 10.02994 1.000 29.31752 306 VAL A CA 1
ATOM 1590 C C . VAL A 1 215 ? 6.10548 2.09574 11.17599 1.000 26.97752 306 VAL A C 1
ATOM 1591 O O . VAL A 1 215 ? 6.70101 1.93088 12.25116 1.000 25.73752 306 VAL A O 1
ATOM 1595 N N . PRO A 1 216 ? 4.84652 1.69114 11.00250 1.000 29.52507 307 PRO A N 1
ATOM 1596 C CA . PRO A 1 216 ? 4.01024 1.31704 12.15964 1.000 36.21507 307 PRO A CA 1
ATOM 1597 C C . PRO A 1 216 ? 4.56680 0.21053 13.06350 1.000 38.35507 307 PRO A C 1
ATOM 1598 O O . PRO A 1 216 ? 4.34902 0.26525 14.28656 1.000 31.47507 307 PRO A O 1
ATOM 1602 N N . GLU A 1 217 ? 5.25403 -0.80258 12.52706 1.000 34.00045 308 GLU A N 1
ATOM 1603 C CA . GLU A 1 217 ? 5.73429 -1.89323 13.37373 1.000 33.20045 308 GLU A CA 1
ATOM 1604 C C . GLU A 1 217 ? 7.24980 -1.83452 13.58363 1.000 29.65045 308 GLU A C 1
ATOM 1605 O O . GLU A 1 217 ? 7.87508 -2.84738 13.90930 1.000 28.30045 308 GLU A O 1
ATOM 1611 N N . LEU A 1 218 ? 7.84277 -0.64160 13.45940 1.000 28.22029 309 LEU A N 1
ATOM 1612 C CA . LEU A 1 218 ? 9.27597 -0.48726 13.70187 1.000 23.88029 309 LEU A CA 1
ATOM 1613 C C . LEU A 1 218 ? 9.65762 -0.99555 15.08753 1.000 28.82029 309 LEU A C 1
ATOM 1614 O O . LEU A 1 218 ? 10.71124 -1.61745 15.26383 1.000 28.48029 309 LEU A O 1
ATOM 1619 N N . TYR A 1 219 ? 8.80433 -0.74465 16.08079 1.000 27.57123 310 TYR A N 1
ATOM 1620 C CA . TYR A 1 219 ? 9.04845 -1.14828 17.45757 1.000 23.70123 310 TYR A CA 1
ATOM 1621 C C . TYR A 1 219 ? 8.97225 -2.65747 17.66189 1.000 25.44123 310 TYR A C 1
ATOM 1622 O O . TYR A 1 219 ? 9.31641 -3.13772 18.74978 1.000 28.52123 310 TYR A O 1
ATOM 1631 N N . ARG A 1 220 ? 8.48614 -3.41057 16.68760 1.000 20.02004 311 ARG A N 1
ATOM 1632 C CA . ARG A 1 220 ? 8.04829 -4.77273 16.94853 1.000 23.18004 311 ARG A CA 1
ATOM 1633 C C . ARG A 1 220 ? 9.18946 -5.76888 16.77766 1.000 22.03004 311 ARG A C 1
ATOM 1634 O O . ARG A 1 220 ? 9.92475 -5.71348 15.78643 1.000 28.24004 311 ARG A O 1
ATOM 1642 N N . TYR A 1 221 ? 9.33580 -6.66697 17.76113 1.000 22.10796 312 TYR A N 1
ATOM 1643 C CA . TYR A 1 221 ? 10.34336 -7.72685 17.77254 1.000 19.08796 312 TYR A CA 1
ATOM 1644 C C . TYR A 1 221 ? 9.67845 -9.08722 18.00701 1.000 23.14796 312 TYR A C 1
ATOM 1645 O O . TYR A 1 221 ? 9.92800 -9.76653 19.00620 1.000 24.03796 312 TYR A O 1
ATOM 1654 N N . LYS A 1 222 ? 8.80060 -9.47944 17.08291 1.000 20.72210 313 LYS A N 1
ATOM 1655 C CA . LYS A 1 222 ? 8.09288 -10.74497 17.22860 1.000 18.56210 313 LYS A CA 1
ATOM 1656 C C . LYS A 1 222 ? 9.04461 -11.91541 17.00847 1.000 23.88210 313 LYS A C 1
ATOM 1657 O O . LYS A 1 222 ? 9.77819 -11.95451 16.01629 1.000 33.35210 313 LYS A O 1
ATOM 1663 N N . GLY A 1 223 ? 9.02870 -12.88256 17.92058 1.000 24.41459 314 GLY A N 1
ATOM 1664 C CA . GLY A 1 223 ? 9.88968 -14.04145 17.79640 1.000 17.36459 314 GLY A CA 1
ATOM 1665 C C . GLY A 1 223 ? 11.21190 -13.92470 18.51546 1.000 21.29459 314 GLY A C 1
ATOM 1666 O O . GLY A 1 223 ? 12.01721 -14.85925 18.45331 1.000 24.94459 314 GLY A O 1
ATOM 1667 N N . LEU A 1 224 ? 11.47217 -12.80253 19.17098 1.000 16.51205 315 LEU A N 1
ATOM 1668 C CA . LEU A 1 224 ? 12.66541 -12.65949 19.99006 1.000 17.96205 315 LEU A CA 1
ATOM 1669 C C . LEU A 1 224 ? 12.66641 -13.68831 21.11975 1.000 23.51205 315 LEU A C 1
ATOM 1670 O O . LEU A 1 224 ? 11.70217 -13.79436 21.88514 1.000 26.82205 315 LEU A O 1
ATOM 1675 N N . GLY A 1 225 ? 13.74361 -14.46871 21.21489 1.000 25.84012 316 GLY A N 1
ATOM 1676 C CA . GLY A 1 225 ? 13.73967 -15.58287 22.14723 1.000 23.49012 316 GLY A CA 1
ATOM 1677 C C . GLY A 1 225 ? 15.08082 -16.02698 22.70080 1.000 27.27012 316 GLY A C 1
ATOM 1678 O O . GLY A 1 225 ? 15.14325 -17.01009 23.44427 1.000 28.01012 316 GLY A O 1
ATOM 1679 N N . ALA A 1 226 ? 16.15609 -15.30467 22.41311 1.000 20.18436 317 ALA A N 1
ATOM 1680 C CA . ALA A 1 226 ? 17.46020 -15.73584 22.88988 1.000 16.23436 317 ALA A CA 1
ATOM 1681 C C . ALA A 1 226 ? 18.29717 -14.53238 23.28170 1.000 20.32436 317 ALA A C 1
ATOM 1682 O O . ALA A 1 226 ? 18.22089 -13.47652 22.64990 1.000 20.20436 317 ALA A O 1
ATOM 1684 N N . ILE A 1 227 ? 19.09311 -14.70318 24.33302 1.000 19.37523 318 ILE A N 1
ATOM 1685 C CA . ILE A 1 227 ? 20.05055 -13.70250 24.77952 1.000 15.59523 318 ILE A CA 1
ATOM 1686 C C . ILE A 1 227 ? 21.44123 -14.32175 24.76031 1.000 19.63523 318 ILE A C 1
ATOM 1687 O O . ILE A 1 227 ? 21.61902 -15.50219 25.08872 1.000 20.08523 318 ILE A O 1
ATOM 1692 N N . GLY A 1 228 ? 22.42563 -13.53649 24.37327 1.000 16.67927 319 GLY A N 1
ATOM 1693 C CA . GLY A 1 228 ? 23.78411 -14.03555 24.30601 1.000 17.22927 319 GLY A CA 1
ATOM 1694 C C . GLY A 1 228 ? 24.75714 -12.95181 24.69334 1.000 17.92927 319 GLY A C 1
ATOM 1695 O O . GLY A 1 228 ? 24.48724 -11.75812 24.52720 1.000 19.97927 319 GLY A O 1
ATOM 1696 N N . PHE A 1 229 ? 25.87964 -13.38163 25.26157 1.000 19.58045 320 PHE A N 1
ATOM 1697 C CA . PHE A 1 229 ? 27.03389 -12.52037 25.49083 1.000 17.31045 320 PHE A CA 1
ATOM 1698 C C . PHE A 1 229 ? 28.04162 -12.90334 24.42059 1.000 21.27045 320 PHE A C 1
ATOM 1699 O O . PHE A 1 229 ? 28.58822 -14.01482 24.44085 1.000 25.71045 320 PHE A O 1
ATOM 1707 N N . GLU A 1 230 ? 28.27178 -11.98835 23.48628 1.000 21.24304 321 GLU A N 1
ATOM 1708 C CA . GLU A 1 230 ? 29.19377 -12.17699 22.37736 1.000 20.47304 321 GLU A CA 1
ATOM 1709 C C . GLU A 1 230 ? 30.16972 -11.01828 22.51585 1.000 21.09304 321 GLU A C 1
ATOM 1710 O O . GLU A 1 230 ? 29.88785 -9.89961 22.06925 1.000 20.07304 321 GLU A O 1
ATOM 1716 N N . LEU A 1 231 ? 31.31507 -11.28990 23.13666 1.000 22.71453 322 LEU A N 1
ATOM 1717 C CA . LEU A 1 231 ? 32.14837 -10.23055 23.67913 1.000 27.18453 322 LEU A CA 1
ATOM 1718 C C . LEU A 1 231 ? 33.61589 -10.49415 23.43232 1.000 24.46453 322 LEU A C 1
ATOM 1719 O O . LEU A 1 231 ? 34.06299 -11.64318 23.41256 1.000 24.29453 322 LEU A O 1
ATOM 1724 N N . TRP A 1 232 ? 34.37346 -9.40251 23.37338 1.000 20.62987 323 TRP A N 1
ATOM 1725 C CA . TRP A 1 232 ? 35.81926 -9.44123 23.50197 1.000 15.49987 323 TRP A CA 1
ATOM 1726 C C . TRP A 1 232 ? 36.20632 -8.69622 24.76853 1.000 17.73987 323 TRP A C 1
ATOM 1727 O O . TRP A 1 232 ? 35.67188 -7.61892 25.05828 1.000 24.08987 323 TRP A O 1
ATOM 1738 N N . GLN A 1 233 ? 37.13228 -9.26025 25.52369 1.000 13.83461 324 GLN A N 1
ATOM 1739 C CA . GLN A 1 233 ? 37.66860 -8.54048 26.66463 1.000 20.19461 324 GLN A CA 1
ATOM 1740 C C . GLN A 1 233 ? 39.19028 -8.65773 26.68550 1.000 18.14461 324 GLN A C 1
ATOM 1741 O O . GLN A 1 233 ? 39.74778 -9.72796 26.41020 1.000 15.82461 324 GLN A O 1
ATOM 1747 N N . VAL A 1 234 ? 39.84894 -7.54339 27.01383 1.000 16.34394 325 VAL A N 1
ATOM 1748 C CA . VAL A 1 234 ? 41.27554 -7.53277 27.29041 1.000 17.64394 325 VAL A CA 1
ATOM 1749 C C . VAL A 1 234 ? 41.44415 -7.90485 28.75980 1.000 18.76394 325 VAL A C 1
ATOM 1750 O O . VAL A 1 234 ? 41.69085 -9.06813 29.08564 1.000 18.35394 325 VAL A O 1
ATOM 1754 N N . LYS A 1 235 ? 41.28464 -6.94605 29.66356 1.000 17.76361 326 LYS A N 1
ATOM 1755 C CA . LYS A 1 235 ? 41.28827 -7.25751 31.09213 1.000 19.18361 326 LYS A CA 1
ATOM 1756 C C . LYS A 1 235 ? 39.91762 -7.79208 31.50746 1.000 24.35361 326 LYS A C 1
ATOM 1757 O O . LYS A 1 235 ? 38.94020 -7.03545 31.56847 1.000 24.06361 326 LYS A O 1
ATOM 1763 N N . SER A 1 236 ? 39.83499 -9.08908 31.79523 1.000 17.76643 327 SER A N 1
ATOM 1764 C CA . SER A 1 236 ? 38.55505 -9.70488 32.08642 1.000 17.45643 327 SER A CA 1
ATOM 1765 C C . SER A 1 236 ? 38.19181 -9.51914 33.55349 1.000 20.11643 327 SER A C 1
ATOM 1766 O O . SER A 1 236 ? 38.89435 -8.85415 34.31214 1.000 15.59643 327 SER A O 1
ATOM 1769 N N . GLY A 1 237 ? 37.04992 -10.08533 33.95138 1.000 18.13141 328 GLY A N 1
ATOM 1770 C CA . GLY A 1 237 ? 36.61573 -10.02564 35.33823 1.000 18.29141 328 GLY A CA 1
ATOM 1771 C C . GLY A 1 237 ? 35.29752 -9.31669 35.58530 1.000 25.85141 328 GLY A C 1
ATOM 1772 O O . GLY A 1 237 ? 34.92217 -9.07165 36.73946 1.000 27.13141 328 GLY A O 1
ATOM 1773 N N . THR A 1 238 ? 34.59202 -8.99452 34.50130 1.000 27.71904 329 THR A N 1
ATOM 1774 C CA . THR A 1 238 ? 33.28628 -8.34142 34.57422 1.000 24.11904 329 THR A CA 1
ATOM 1775 C C . THR A 1 238 ? 32.23403 -9.31363 35.10335 1.000 22.66904 329 THR A C 1
ATOM 1776 O O . THR A 1 238 ? 32.28970 -10.51376 34.81971 1.000 26.77904 329 THR A O 1
ATOM 1780 N N . ILE A 1 239 ? 31.29622 -8.80915 35.90780 1.000 21.96324 330 ILE A N 1
ATOM 1781 C CA . ILE A 1 239 ? 30.20416 -9.61432 36.46176 1.000 23.32324 330 ILE A CA 1
ATOM 1782 C C . ILE A 1 239 ? 28.87196 -9.12337 35.90209 1.000 21.30324 330 ILE A C 1
ATOM 1783 O O . ILE A 1 239 ? 28.53360 -7.94191 36.06078 1.000 21.97324 330 ILE A O 1
ATOM 1788 N N . PHE A 1 240 ? 28.10321 -10.03186 35.27474 1.000 20.26598 331 PHE A N 1
ATOM 1789 C CA . PHE A 1 240 ? 26.73368 -9.75664 34.82712 1.000 21.40598 331 PHE A CA 1
ATOM 1790 C C . PHE A 1 240 ? 25.70667 -10.42805 35.73669 1.000 23.95598 331 PHE A C 1
ATOM 1791 O O . PHE A 1 240 ? 25.93285 -11.52577 36.24972 1.000 27.20598 331 PHE A O 1
ATOM 1799 N N . ASP A 1 241 ? 24.57230 -9.75529 35.92933 1.000 18.29744 332 ASP A N 1
ATOM 1800 C CA . ASP A 1 241 ? 23.52212 -10.25543 36.80633 1.000 19.90744 332 ASP A CA 1
ATOM 1801 C C . ASP A 1 241 ? 22.17738 -9.63162 36.43871 1.000 19.37744 332 ASP A C 1
ATOM 1802 O O . ASP A 1 241 ? 22.07345 -8.79304 35.54731 1.000 13.83744 332 ASP A O 1
ATOM 1807 N N . ASN A 1 242 ? 21.13605 -10.13777 37.09888 1.000 20.45721 333 ASN A N 1
ATOM 1808 C CA . ASN A 1 242 ? 19.82589 -9.50341 37.20551 1.000 20.34721 333 ASN A CA 1
ATOM 1809 C C . ASN A 1 242 ? 19.23658 -9.19344 35.82638 1.000 19.74721 333 ASN A C 1
ATOM 1810 O O . ASN A 1 242 ? 18.77182 -8.08814 35.53907 1.000 18.85721 333 ASN A O 1
ATOM 1815 N N . ILE A 1 243 ? 19.18392 -10.22093 34.99577 1.000 20.06853 334 ILE A N 1
ATOM 1816 C CA . ILE A 1 243 ? 18.69757 -10.10757 33.62879 1.000 18.95853 334 ILE A CA 1
ATOM 1817 C C . ILE A 1 243 ? 17.19140 -10.32948 33.62560 1.000 17.97853 334 ILE A C 1
ATOM 1818 O O . ILE A 1 243 ? 16.70945 -11.41347 33.97557 1.000 21.82853 334 ILE A O 1
ATOM 1823 N N . LEU A 1 244 ? 16.45040 -9.31390 33.21063 1.000 17.67811 335 LEU A N 1
ATOM 1824 C CA . LEU A 1 244 ? 15.00504 -9.38368 33.12326 1.000 13.99811 335 LEU A CA 1
ATOM 1825 C C . LEU A 1 244 ? 14.55975 -8.93026 31.73904 1.000 15.10811 335 LEU A C 1
ATOM 1826 O O . LEU A 1 244 ? 15.04837 -7.92416 31.21588 1.000 18.18811 335 LEU A O 1
ATOM 1831 N N . ILE A 1 245 ? 13.68542 -9.69610 31.11573 1.000 14.69612 336 ILE A N 1
ATOM 1832 C CA . ILE A 1 245 ? 12.99054 -9.23424 29.92759 1.000 18.18612 336 ILE A CA 1
ATOM 1833 C C . ILE A 1 245 ? 11.48956 -9.37683 30.18573 1.000 22.19612 336 ILE A C 1
ATOM 1834 O O . ILE A 1 245 ? 10.99268 -10.49316 30.39446 1.000 21.81612 336 ILE A O 1
ATOM 1839 N N . THR A 1 246 ? 10.77197 -8.25441 30.18289 1.000 16.46689 337 THR A N 1
ATOM 1840 C CA . THR A 1 246 ? 9.37618 -8.23652 30.58511 1.000 25.94689 337 THR A CA 1
ATOM 1841 C C . THR A 1 246 ? 8.59022 -7.24360 29.73276 1.000 31.30689 337 THR A C 1
ATOM 1842 O O . THR A 1 246 ? 9.14616 -6.50125 28.91411 1.000 32.50689 337 THR A O 1
ATOM 1846 N N . ASP A 1 247 ? 7.27033 -7.25131 29.91565 1.000 28.65938 338 ASP A N 1
ATOM 1847 C CA . ASP A 1 247 ? 6.40786 -6.23746 29.32496 1.000 26.61938 338 ASP A CA 1
ATOM 1848 C C . ASP A 1 247 ? 6.00036 -5.15819 30.32236 1.000 30.89938 338 ASP A C 1
ATOM 1849 O O . ASP A 1 247 ? 5.16218 -4.31343 29.99098 1.000 36.91938 338 ASP A O 1
ATOM 1854 N N . ASP A 1 248 ? 6.53397 -5.18924 31.54281 1.000 27.22782 339 ASP A N 1
ATOM 1855 C CA . ASP A 1 248 ? 6.07952 -4.31125 32.62161 1.000 28.24782 339 ASP A CA 1
ATOM 1856 C C . ASP A 1 248 ? 7.18107 -3.37180 33.09484 1.000 27.06782 339 ASP A C 1
ATOM 1857 O O . ASP A 1 248 ? 8.02075 -3.76551 33.92244 1.000 28.06782 339 ASP A O 1
ATOM 1862 N N . PRO A 1 249 ? 7.19119 -2.11070 32.65809 1.000 28.98188 340 PRO A N 1
ATOM 1863 C CA . PRO A 1 249 ? 8.23699 -1.19312 33.13671 1.000 23.23188 340 PRO A CA 1
ATOM 1864 C C . PRO A 1 249 ? 8.24436 -1.01739 34.63399 1.000 24.52188 340 PRO A C 1
ATOM 1865 O O . PRO A 1 249 ? 9.32539 -0.87081 35.21335 1.000 28.41188 340 PRO A O 1
ATOM 1869 N N . GLU A 1 250 ? 7.08555 -1.09196 35.29453 1.000 28.61008 341 GLU A N 1
ATOM 1870 C CA . GLU A 1 250 ? 7.08278 -0.89568 36.74104 1.000 33.06008 341 GLU A CA 1
ATOM 1871 C C . GLU A 1 250 ? 7.63534 -2.11667 37.46682 1.000 31.60008 341 GLU A C 1
ATOM 1872 O O . GLU A 1 250 ? 8.42079 -1.98114 38.41755 1.000 26.43008 341 GLU A O 1
ATOM 1878 N N . TYR A 1 251 ? 7.29772 -3.31549 36.99388 1.000 28.64533 342 TYR A N 1
ATOM 1879 C CA . TYR A 1 251 ? 7.89315 -4.49863 37.59475 1.000 33.41533 342 TYR A CA 1
ATOM 1880 C C . TYR A 1 251 ? 9.40762 -4.51066 37.40224 1.000 33.45533 342 TYR A C 1
ATOM 1881 O O . TYR A 1 251 ? 10.13884 -4.97005 38.29245 1.000 31.03533 342 TYR A O 1
ATOM 1890 N N . ALA A 1 252 ? 9.89564 -3.99679 36.26086 1.000 28.43580 343 ALA A N 1
ATOM 1891 C CA . ALA A 1 252 ? 11.33773 -3.94453 36.01161 1.000 23.75580 343 ALA A CA 1
ATOM 1892 C C . ALA A 1 252 ? 12.05683 -2.99286 36.96562 1.000 27.07580 343 ALA A C 1
ATOM 1893 O O . ALA A 1 252 ? 13.15243 -3.30658 37.44202 1.000 29.89580 343 ALA A O 1
ATOM 1895 N N . LYS A 1 253 ? 11.47064 -1.82555 37.25788 1.000 25.12700 344 LYS A N 1
ATOM 1896 C CA . LYS A 1 253 ? 12.10411 -0.94374 38.23011 1.000 22.84700 344 LYS A CA 1
ATOM 1897 C C . LYS A 1 253 ? 12.03922 -1.56754 39.60697 1.000 27.76700 344 LYS A C 1
ATOM 1898 O O . LYS A 1 253 ? 12.99570 -1.49589 40.38478 1.000 29.90700 344 LYS A O 1
ATOM 1904 N N . GLU A 1 254 ? 10.92278 -2.20539 39.91612 1.000 26.79366 345 GLU A N 1
ATOM 1905 C CA . GLU A 1 254 ? 10.81484 -2.86190 41.20450 1.000 31.04366 345 GLU A CA 1
ATOM 1906 C C . GLU A 1 254 ? 11.79597 -4.03013 41.31532 1.000 29.89366 345 GLU A C 1
ATOM 1907 O O . GLU A 1 254 ? 12.40462 -4.23901 42.37291 1.000 26.86366 345 GLU A O 1
ATOM 1913 N N . PHE A 1 255 ? 11.92815 -4.82633 40.24843 1.000 29.06671 346 PHE A N 1
ATOM 1914 C CA . PHE A 1 255 ? 12.76223 -6.02373 40.30809 1.000 27.22671 346 PHE A CA 1
ATOM 1915 C C . PHE A 1 255 ? 14.22655 -5.66396 40.52689 1.000 27.17671 346 PHE A C 1
ATOM 1916 O O . PHE A 1 255 ? 14.91148 -6.25801 41.36994 1.000 23.50671 346 PHE A O 1
ATOM 1924 N N . ILE A 1 256 ? 14.71685 -4.66943 39.78725 1.000 24.01122 347 ILE A N 1
ATOM 1925 C CA . ILE A 1 256 ? 16.09707 -4.24133 39.94337 1.000 25.71122 347 ILE A CA 1
ATOM 1926 C C . ILE A 1 256 ? 16.29532 -3.59120 41.30521 1.000 23.85122 347 ILE A C 1
ATOM 1927 O O . ILE A 1 256 ? 17.28377 -3.86006 42.00058 1.000 29.08122 347 ILE A O 1
ATOM 1932 N N . ASP A 1 257 ? 15.36659 -2.72800 41.71157 1.000 21.49845 348 ASP A N 1
ATOM 1933 C CA . ASP A 1 257 ? 15.51859 -2.06134 43.00016 1.000 27.33845 348 ASP A CA 1
ATOM 1934 C C . ASP A 1 257 ? 15.65158 -3.07505 44.12618 1.000 27.34845 348 ASP A C 1
ATOM 1935 O O . ASP A 1 257 ? 16.50697 -2.93341 45.00396 1.000 32.45845 348 ASP A O 1
ATOM 1940 N N . LYS A 1 258 ? 14.85643 -4.13807 44.08280 1.000 29.78412 349 LYS A N 1
ATOM 1941 C CA . LYS A 1 258 ? 14.96288 -5.17044 45.10390 1.000 31.99412 349 LYS A CA 1
ATOM 1942 C C . LYS A 1 258 ? 16.27282 -5.94219 44.98402 1.000 28.07412 349 LYS A C 1
ATOM 1943 O O . LYS A 1 258 ? 16.90574 -6.24493 46.00082 1.000 24.36412 349 LYS A O 1
ATOM 1949 N N . GLN A 1 259 ? 16.66778 -6.31522 43.75998 1.000 27.31953 350 GLN A N 1
ATOM 1950 C CA . GLN A 1 259 ? 17.86920 -7.12723 43.58426 1.000 23.98953 350 GLN A CA 1
ATOM 1951 C C . GLN A 1 259 ? 19.13878 -6.39704 44.03720 1.000 23.17953 350 GLN A C 1
ATOM 1952 O O . GLN A 1 259 ? 20.07629 -7.03167 44.54194 1.000 18.77953 350 GLN A O 1
ATOM 1958 N N . LEU A 1 260 ? 19.19732 -5.07414 43.87814 1.000 22.89674 351 LEU A N 1
ATOM 1959 C CA . LEU A 1 260 ? 20.37720 -4.31131 44.27399 1.000 28.02674 351 LEU A CA 1
ATOM 1960 C C . LEU A 1 260 ? 20.23669 -3.66555 45.64460 1.000 28.56674 351 LEU A C 1
ATOM 1961 O O . LEU A 1 260 ? 21.16525 -2.97689 46.08330 1.000 28.39674 351 LEU A O 1
ATOM 1966 N N . GLU A 1 261 ? 19.13996 -3.95484 46.35349 1.000 25.16411 352 GLU A N 1
ATOM 1967 C CA . GLU A 1 261 ? 18.78506 -3.29037 47.61005 1.000 26.87411 352 GLU A CA 1
ATOM 1968 C C . GLU A 1 261 ? 19.91476 -3.35098 48.62500 1.000 26.29411 352 GLU A C 1
ATOM 1969 O O . GLU A 1 261 ? 20.19159 -2.37180 49.32828 1.000 20.11411 352 GLU A O 1
ATOM 1975 N N . ALA A 1 262 ? 20.48760 -4.54530 48.79495 1.000 26.59113 353 ALA A N 1
ATOM 1976 C CA . ALA A 1 262 ? 21.59510 -4.76992 49.70811 1.000 21.43113 353 ALA A CA 1
ATOM 1977 C C . ALA A 1 262 ? 22.91688 -4.27063 49.14295 1.000 26.85113 353 ALA A C 1
ATOM 1978 O O . ALA A 1 262 ? 23.76269 -3.78187 49.89712 1.000 31.87113 353 ALA A O 1
ATOM 1980 N N . LEU A 1 263 ? 23.13714 -4.42744 47.83202 1.000 31.31502 354 LEU A N 1
ATOM 1981 C CA . LEU A 1 263 ? 24.45712 -4.15075 47.26024 1.000 27.64502 354 LEU A CA 1
ATOM 1982 C C . LEU A 1 263 ? 24.73858 -2.65547 47.19156 1.000 26.39502 354 LEU A C 1
ATOM 1983 O O . LEU A 1 263 ? 25.86356 -2.22258 47.46259 1.000 31.42502 354 LEU A O 1
ATOM 1988 N N . ARG A 1 264 ? 23.75506 -1.86829 46.76407 1.000 27.69691 355 ARG A N 1
ATOM 1989 C CA . ARG A 1 264 ? 23.92636 -0.42548 46.58707 1.000 28.10691 355 ARG A CA 1
ATOM 1990 C C . ARG A 1 264 ? 24.63108 0.27674 47.74503 1.000 32.02691 355 ARG A C 1
ATOM 1991 O O . ARG A 1 264 ? 25.64654 0.95431 47.49766 1.000 28.58691 355 ARG A O 1
ATOM 1999 N N . PRO A 1 265 ? 24.21113 0.11072 49.01263 1.000 34.25839 356 PRO A N 1
ATOM 2000 C CA . PRO A 1 265 ? 24.90995 0.82377 50.09635 1.000 33.08839 356 PRO A CA 1
ATOM 2001 C C . PRO A 1 265 ? 26.34004 0.35515 50.27605 1.000 32.63839 356 PRO A C 1
ATOM 2002 O O . PRO A 1 265 ? 27.22071 1.17632 50.55488 1.000 32.27839 356 PRO A O 1
ATOM 2006 N N . ILE A 1 266 ? 26.58334 -0.95222 50.16591 1.000 28.81428 357 ILE A N 1
ATOM 2007 C CA . ILE A 1 266 ? 27.94537 -1.47527 50.23504 1.000 28.49428 357 ILE A CA 1
ATOM 2008 C C . ILE A 1 266 ? 28.84684 -0.79183 49.22294 1.000 31.58428 357 ILE A C 1
ATOM 2009 O O . ILE A 1 266 ? 29.97273 -0.39361 49.54174 1.000 27.77428 357 ILE A O 1
ATOM 2014 N N . GLU A 1 267 ? 28.38466 -0.67221 47.97880 1.000 31.14065 358 GLU A N 1
ATOM 2015 C CA . GLU A 1 267 ? 29.21963 -0.01118 46.98336 1.000 28.98065 358 GLU A CA 1
ATOM 2016 C C . GLU A 1 267 ? 29.30695 1.48979 47.24112 1.000 30.23065 358 GLU A C 1
ATOM 2017 O O . GLU A 1 267 ? 30.38564 2.08136 47.10161 1.000 31.23065 358 GLU A O 1
ATOM 2023 N N . LYS A 1 268 ? 28.19917 2.11783 47.66584 1.000 30.43139 359 LYS A N 1
ATOM 2024 C CA . LYS A 1 268 ? 28.23577 3.55931 47.91589 1.000 28.49139 359 LYS A CA 1
ATOM 2025 C C . LYS A 1 268 ? 29.26964 3.91514 48.97563 1.000 26.95139 359 LYS A C 1
ATOM 2026 O O . LYS A 1 268 ? 29.95719 4.93290 48.86746 1.000 28.14139 359 LYS A O 1
ATOM 2032 N N . VAL A 1 269 ? 29.41854 3.06368 49.98466 1.000 28.31473 360 VAL A N 1
ATOM 2033 C CA . VAL A 1 269 ? 30.42011 3.29227 51.01638 1.000 33.40473 360 VAL A CA 1
ATOM 2034 C C . VAL A 1 269 ? 31.80404 3.32057 50.38591 1.000 25.36473 360 VAL A C 1
ATOM 2035 O O . VAL A 1 269 ? 32.64738 4.16554 50.71847 1.000 25.98473 360 VAL A O 1
ATOM 2039 N N . GLU A 1 270 ? 32.04867 2.40381 49.45147 1.000 27.87997 361 GLU A N 1
ATOM 2040 C CA . GLU A 1 270 ? 33.35358 2.29960 48.82363 1.000 31.42997 361 GLU A CA 1
ATOM 2041 C C . GLU A 1 270 ? 33.64405 3.46739 47.88747 1.000 34.61997 361 GLU A C 1
ATOM 2042 O O . GLU A 1 270 ? 34.79517 3.90031 47.78687 1.000 32.29997 361 GLU A O 1
ATOM 2048 N N . SER A 1 271 ? 32.63425 3.97407 47.16504 1.000 29.95711 362 SER A N 1
ATOM 2049 C CA . SER A 1 271 ? 32.89793 5.10833 46.27930 1.000 31.28711 362 SER A CA 1
ATOM 2050 C C . SER A 1 271 ? 33.23538 6.37360 47.04371 1.000 36.46711 362 SER A C 1
ATOM 2051 O O . SER A 1 271 ? 33.97614 7.21427 46.52289 1.000 39.34711 362 SER A O 1
ATOM 2054 N N . ASP A 1 272 ? 32.80121 6.48954 48.29709 1.000 33.14044 363 ASP A N 1
ATOM 2055 C CA . ASP A 1 272 ? 32.92856 7.75846 49.01424 1.000 28.59044 363 ASP A CA 1
ATOM 2056 C C . ASP A 1 272 ? 34.08687 7.71810 50.00012 1.000 24.17044 363 ASP A C 1
ATOM 2057 O O . ASP A 1 272 ? 35.23262 7.53293 49.60275 1.000 35.47044 363 ASP A O 1
ATOM 2062 N N . SER B 1 22 ? 7.45246 -35.35891 -0.63384 1.000 89.88170 21 SER B N 1
ATOM 2063 C CA . SER B 1 22 ? 8.21025 -35.15860 0.59524 1.000 79.65170 21 SER B CA 1
ATOM 2064 C C . SER B 1 22 ? 9.46251 -34.20991 0.60583 1.000 64.91170 21 SER B C 1
ATOM 2065 O O . SER B 1 22 ? 9.95532 -33.76641 -0.42095 1.000 58.23170 21 SER B O 1
ATOM 2068 N N . GLU B 1 23 ? 10.08924 -34.12632 1.80899 1.000 61.05315 22 GLU B N 1
ATOM 2069 C CA . GLU B 1 23 ? 11.01693 -33.05724 2.19649 1.000 63.62315 22 GLU B CA 1
ATOM 2070 C C . GLU B 1 23 ? 12.36078 -33.80223 2.12150 1.000 58.91315 22 GLU B C 1
ATOM 2071 O O . GLU B 1 23 ? 12.33865 -34.95170 2.62304 1.000 58.68315 22 GLU B O 1
ATOM 2077 N N . PRO B 1 24 ? 13.50117 -33.39931 1.49799 1.000 44.33069 23 PRO B N 1
ATOM 2078 C CA . PRO B 1 24 ? 14.68301 -34.31635 1.48935 1.000 39.86069 23 PRO B CA 1
ATOM 2079 C C . PRO B 1 24 ? 15.20458 -34.55193 2.92549 1.000 37.06069 23 PRO B C 1
ATOM 2080 O O . PRO B 1 24 ? 15.35122 -33.61297 3.72583 1.000 37.56069 23 PRO B O 1
ATOM 2084 N N . THR B 1 25 ? 15.44823 -35.82575 3.26220 1.000 26.29207 24 THR B N 1
ATOM 2085 C CA . THR B 1 25 ? 16.05814 -36.20371 4.54213 1.000 26.35207 24 THR B CA 1
ATOM 2086 C C . THR B 1 25 ? 17.57178 -36.02766 4.48972 1.000 30.17207 24 THR B C 1
ATOM 2087 O O . THR B 1 25 ? 18.22043 -36.48940 3.54821 1.000 25.97207 24 THR B O 1
ATOM 2091 N N . ILE B 1 26 ? 18.13170 -35.35707 5.49972 1.000 31.08662 25 ILE B N 1
ATOM 2092 C CA . ILE B 1 26 ? 19.56050 -35.07187 5.60051 1.000 31.00662 25 ILE B CA 1
ATOM 2093 C C . ILE B 1 26 ? 20.11648 -35.90132 6.75531 1.000 27.37662 25 ILE B C 1
ATOM 2094 O O . ILE B 1 26 ? 20.06198 -35.48033 7.91567 1.000 25.57662 25 ILE B O 1
ATOM 2099 N N . TYR B 1 27 ? 20.69475 -37.07105 6.44527 1.000 25.49988 26 TYR B N 1
ATOM 2100 C CA . TYR B 1 27 ? 21.27966 -37.91301 7.49248 1.000 25.85988 26 TYR B CA 1
ATOM 2101 C C . TYR B 1 27 ? 22.58966 -37.34084 7.99700 1.000 30.82988 26 TYR B C 1
ATOM 2102 O O . TYR B 1 27 ? 22.92656 -37.49591 9.17765 1.000 33.93988 26 TYR B O 1
ATOM 2111 N N . LEU B 1 28 ? 23.32499 -36.66391 7.11924 1.000 28.32647 27 LEU B N 1
ATOM 2112 C CA . LEU B 1 28 ? 24.59564 -36.05716 7.47239 1.000 30.66647 27 LEU B CA 1
ATOM 2113 C C . LEU B 1 28 ? 24.90165 -34.98321 6.44447 1.000 27.24647 27 LEU B C 1
ATOM 2114 O O . LEU B 1 28 ? 24.67629 -35.17997 5.24848 1.000 28.39647 27 LEU B O 1
ATOM 2119 N N . LYS B 1 29 ? 25.36369 -33.83533 6.93258 1.000 25.08484 28 LYS B N 1
ATOM 2120 C CA . LYS B 1 29 ? 25.90361 -32.77139 6.09256 1.000 23.93484 28 LYS B CA 1
ATOM 2121 C C . LYS B 1 29 ? 27.08515 -32.16354 6.83234 1.000 26.93484 28 LYS B C 1
ATOM 2122 O O . LYS B 1 29 ? 26.91525 -31.63337 7.93289 1.000 33.99484 28 LYS B O 1
ATOM 2128 N N . GLU B 1 30 ? 28.27674 -32.25050 6.24703 1.000 28.97952 29 GLU B N 1
ATOM 2129 C CA . GLU B 1 30 ? 29.50635 -31.76405 6.87532 1.000 28.98952 29 GLU B CA 1
ATOM 2130 C C . GLU B 1 30 ? 30.29000 -30.96987 5.83791 1.000 26.65952 29 GLU B C 1
ATOM 2131 O O . GLU B 1 30 ? 30.76750 -31.53058 4.84331 1.000 22.18952 29 GLU B O 1
ATOM 2137 N N . THR B 1 31 ? 30.40566 -29.66361 6.06536 1.000 25.02151 30 THR B N 1
ATOM 2138 C CA . THR B 1 31 ? 31.10899 -28.78621 5.14300 1.000 25.49151 30 THR B CA 1
ATOM 2139 C C . THR B 1 31 ? 32.21320 -27.95875 5.78542 1.000 29.60151 30 THR B C 1
ATOM 2140 O O . THR B 1 31 ? 32.79492 -27.12297 5.09262 1.000 29.47151 30 THR B O 1
ATOM 2144 N N . PHE B 1 32 ? 32.47482 -28.13046 7.09222 1.000 21.83625 31 PHE B N 1
ATOM 2145 C CA . PHE B 1 32 ? 33.62563 -27.54445 7.80113 1.000 24.37625 31 PHE B CA 1
ATOM 2146 C C . PHE B 1 32 ? 33.67866 -26.01007 7.71144 1.000 29.88625 31 PHE B C 1
ATOM 2147 O O . PHE B 1 32 ? 34.76957 -25.41847 7.66031 1.000 32.68625 31 PHE B O 1
ATOM 2155 N N . ASP B 1 33 ? 32.51880 -25.34596 7.68382 1.000 25.02092 32 ASP B N 1
ATOM 2156 C CA . ASP B 1 33 ? 32.45726 -23.91132 7.43068 1.000 27.58092 32 ASP B CA 1
ATOM 2157 C C . ASP B 1 33 ? 31.93678 -23.08980 8.60012 1.000 30.20092 32 ASP B C 1
ATOM 2158 O O . ASP B 1 33 ? 31.81631 -21.86572 8.47377 1.000 38.05092 32 ASP B O 1
ATOM 2163 N N . ASP B 1 34 ? 31.67091 -23.70613 9.74175 1.000 23.83892 33 ASP B N 1
ATOM 2164 C CA . ASP B 1 34 ? 31.25464 -22.95998 10.92794 1.000 24.84892 33 ASP B CA 1
ATOM 2165 C C . ASP B 1 34 ? 32.40490 -22.88405 11.92976 1.000 27.20892 33 ASP B C 1
ATOM 2166 O O . ASP B 1 34 ? 32.33890 -23.41325 13.04861 1.000 25.40892 33 ASP B O 1
ATOM 2171 N N . GLY B 1 35 ? 33.49652 -22.27190 11.47818 1.000 25.57196 34 GLY B N 1
ATOM 2172 C CA . GLY B 1 35 ? 34.63046 -22.05492 12.35186 1.000 21.44196 34 GLY B CA 1
ATOM 2173 C C . GLY B 1 35 ? 35.20327 -23.35895 12.86680 1.000 20.75196 34 GLY B C 1
ATOM 2174 O O . GLY B 1 35 ? 35.34508 -24.34524 12.14145 1.000 25.32196 34 GLY B O 1
ATOM 2175 N N . ASP B 1 36 ? 35.56901 -23.35468 14.13457 1.000 30.64960 35 ASP B N 1
ATOM 2176 C CA . ASP B 1 36 ? 36.18599 -24.50336 14.78682 1.000 23.76960 35 ASP B CA 1
ATOM 2177 C C . ASP B 1 36 ? 35.15919 -25.52013 15.29029 1.000 21.12960 35 ASP B C 1
ATOM 2178 O O . ASP B 1 36 ? 35.52025 -26.36856 16.10604 1.000 22.46960 35 ASP B O 1
ATOM 2183 N N . ALA B 1 37 ? 33.88146 -25.40709 14.90209 1.000 25.80530 36 ALA B N 1
ATOM 2184 C CA . ALA B 1 37 ? 32.84914 -26.26410 15.48057 1.000 28.92530 36 ALA B CA 1
ATOM 2185 C C . ALA B 1 37 ? 33.04483 -27.73116 15.12450 1.000 26.68530 36 ALA B C 1
ATOM 2186 O O . ALA B 1 37 ? 32.64618 -28.61097 15.89330 1.000 25.67530 36 ALA B O 1
ATOM 2188 N N . TRP B 1 38 ? 33.67096 -28.02160 13.98308 1.000 25.18741 37 TRP B N 1
ATOM 2189 C CA . TRP B 1 38 ? 33.86797 -29.41052 13.58008 1.000 28.00741 37 TRP B CA 1
ATOM 2190 C C . TRP B 1 38 ? 34.63629 -30.18328 14.63662 1.000 28.94741 37 TRP B C 1
ATOM 2191 O O . TRP B 1 38 ? 34.49786 -31.40737 14.72860 1.000 26.54741 37 TRP B O 1
ATOM 2202 N N . LYS B 1 39 ? 35.46432 -29.49364 15.42749 1.000 20.85086 38 LYS B N 1
ATOM 2203 C CA . LYS B 1 39 ? 36.25920 -30.17407 16.43812 1.000 20.50086 38 LYS B CA 1
ATOM 2204 C C . LYS B 1 39 ? 35.41441 -30.72177 17.57557 1.000 24.93086 38 LYS B C 1
ATOM 2205 O O . LYS B 1 39 ? 35.91530 -31.54529 18.34481 1.000 28.78086 38 LYS B O 1
ATOM 2211 N N . GLU B 1 40 ? 34.14494 -30.33757 17.67345 1.000 30.84857 39 GLU B N 1
ATOM 2212 C CA . GLU B 1 40 ? 33.26698 -30.93076 18.67292 1.000 25.73857 39 GLU B CA 1
ATOM 2213 C C . GLU B 1 40 ? 32.29969 -31.93808 18.08125 1.000 24.81857 39 GLU B C 1
ATOM 2214 O O . GLU B 1 40 ? 31.58829 -32.60708 18.83470 1.000 34.64857 39 GLU B O 1
ATOM 2220 N N . ARG B 1 41 ? 32.29375 -32.08708 16.75845 1.000 24.42811 40 ARG B N 1
ATOM 2221 C CA . ARG B 1 41 ? 31.54423 -33.13955 16.10216 1.000 24.90811 40 ARG B CA 1
ATOM 2222 C C . ARG B 1 41 ? 32.43446 -34.35250 15.88017 1.000 21.78811 40 ARG B C 1
ATOM 2223 O O . ARG B 1 41 ? 32.07446 -35.47633 16.25320 1.000 20.72811 40 ARG B O 1
ATOM 2231 N N . TRP B 1 42 ? 33.63706 -34.11946 15.35760 1.000 25.93924 41 TRP B N 1
ATOM 2232 C CA . TRP B 1 42 ? 34.54043 -35.19856 15.00371 1.000 19.36924 41 TRP B CA 1
ATOM 2233 C C . TRP B 1 42 ? 35.38878 -35.57265 16.20145 1.000 19.06924 41 TRP B C 1
ATOM 2234 O O . TRP B 1 42 ? 35.88796 -34.69872 16.92327 1.000 22.70924 41 TRP B O 1
ATOM 2245 N N . VAL B 1 43 ? 35.55816 -36.88033 16.39353 1.000 19.89145 42 VAL B N 1
ATOM 2246 C CA . VAL B 1 43 ? 36.31705 -37.44021 17.50624 1.000 19.27145 42 VAL B CA 1
ATOM 2247 C C . VAL B 1 43 ? 37.63502 -37.98833 16.97667 1.000 19.07145 42 VAL B C 1
ATOM 2248 O O . VAL B 1 43 ? 37.64881 -38.87460 16.10763 1.000 23.07145 42 VAL B O 1
ATOM 2252 N N . GLN B 1 44 ? 38.73742 -37.52472 17.56148 1.000 22.89388 43 GLN B N 1
ATOM 2253 C CA . GLN B 1 44 ? 40.04009 -38.09099 17.25956 1.000 23.42388 43 GLN B CA 1
ATOM 2254 C C . GLN B 1 44 ? 40.20142 -39.36252 18.08219 1.000 21.90388 43 GLN B C 1
ATOM 2255 O O . GLN B 1 44 ? 40.09844 -39.32928 19.31226 1.000 21.04388 43 GLN B O 1
ATOM 2261 N N . SER B 1 45 ? 40.40851 -40.48993 17.40459 1.000 26.39106 44 SER B N 1
ATOM 2262 C CA . SER B 1 45 ? 40.51050 -41.76645 18.09685 1.000 27.85106 44 SER B CA 1
ATOM 2263 C C . SER B 1 45 ? 41.69699 -41.74680 19.04676 1.000 30.59106 44 SER B C 1
ATOM 2264 O O . SER B 1 45 ? 42.69468 -41.05899 18.79813 1.000 28.55106 44 SER B O 1
ATOM 2267 N N . LYS B 1 46 ? 41.55993 -42.46192 20.16917 1.000 29.18166 45 LYS B N 1
ATOM 2268 C CA . LYS B 1 46 ? 42.63197 -42.61995 21.15179 1.000 33.00166 45 LYS B CA 1
ATOM 2269 C C . LYS B 1 46 ? 43.23604 -44.01575 21.13605 1.000 35.35166 45 LYS B C 1
ATOM 2270 O O . LYS B 1 46 ? 43.97368 -44.38008 22.05676 1.000 40.46166 45 LYS B O 1
ATOM 2276 N N . HIS B 1 47 ? 42.94453 -44.79455 20.10079 1.000 30.33470 46 HIS B N 1
ATOM 2277 C CA . HIS B 1 47 ? 43.44986 -46.14703 20.03288 1.000 35.04470 46 HIS B CA 1
ATOM 2278 C C . HIS B 1 47 ? 44.95840 -46.13542 19.93706 1.000 36.50470 46 HIS B C 1
ATOM 2279 O O . HIS B 1 47 ? 45.62145 -47.06461 20.42508 1.000 32.35470 46 HIS B O 1
ATOM 2286 N N . LYS B 1 48 ? 45.50963 -45.09056 19.29148 1.000 36.79460 47 LYS B N 1
ATOM 2287 C CA . LYS B 1 48 ? 46.94282 -44.88929 19.12635 1.000 36.69460 47 LYS B CA 1
ATOM 2288 C C . LYS B 1 48 ? 47.36220 -43.46586 19.40579 1.000 41.31460 47 LYS B C 1
ATOM 2289 O O . LYS B 1 48 ? 46.54784 -42.57840 19.60007 1.000 35.26460 47 LYS B O 1
ATOM 2295 N N . ASP B 1 49 ? 48.65780 -43.29511 19.37460 1.000 50.23589 48 ASP B N 1
ATOM 2296 C CA . ASP B 1 49 ? 49.43201 -42.40470 20.19844 1.000 48.81589 48 ASP B CA 1
ATOM 2297 C C . ASP B 1 49 ? 49.40700 -41.25113 19.23666 1.000 48.86589 48 ASP B C 1
ATOM 2298 O O . ASP B 1 49 ? 49.26656 -40.06429 19.54848 1.000 52.38589 48 ASP B O 1
ATOM 2303 N N . ASP B 1 50 ? 49.62301 -41.73569 18.01965 1.000 38.55591 49 ASP B N 1
ATOM 2304 C CA . ASP B 1 50 ? 50.33824 -41.05699 16.97640 1.000 39.03591 49 ASP B CA 1
ATOM 2305 C C . ASP B 1 50 ? 49.48952 -40.96002 15.73518 1.000 38.53591 49 ASP B C 1
ATOM 2306 O O . ASP B 1 50 ? 50.03225 -41.01849 14.63839 1.000 35.26591 49 ASP B O 1
ATOM 2311 N N . TYR B 1 51 ? 48.17461 -40.82900 15.87285 1.000 31.31255 50 TYR B N 1
ATOM 2312 C CA . TYR B 1 51 ? 47.35514 -40.62625 14.68913 1.000 26.30255 50 TYR B CA 1
ATOM 2313 C C . TYR B 1 51 ? 47.73697 -39.27077 14.08633 1.000 27.49255 50 TYR B C 1
ATOM 2314 O O . TYR B 1 51 ? 48.10619 -38.33759 14.80630 1.000 26.58255 50 TYR B O 1
ATOM 2323 N N . GLY B 1 52 ? 47.70326 -39.17754 12.75999 1.000 26.24660 51 GLY B N 1
ATOM 2324 C CA . GLY B 1 52 ? 48.11273 -37.95159 12.08089 1.000 23.95660 51 GLY B CA 1
ATOM 2325 C C . GLY B 1 52 ? 47.25561 -36.74100 12.41962 1.000 29.38660 51 GLY B C 1
ATOM 2326 O O . GLY B 1 52 ? 46.16561 -36.86384 12.96150 1.000 28.20660 51 GLY B O 1
ATOM 2327 N N . GLU B 1 53 ? 47.74739 -35.53799 12.06284 1.000 36.87240 52 GLU B N 1
ATOM 2328 C CA . GLU B 1 53 ? 47.03722 -34.29761 12.38952 1.000 33.64240 52 GLU B CA 1
ATOM 2329 C C . GLU B 1 53 ? 45.96638 -33.99714 11.35724 1.000 32.92240 52 GLU B C 1
ATOM 2330 O O . GLU B 1 53 ? 46.18534 -34.16823 10.14932 1.000 30.84240 52 GLU B O 1
ATOM 2336 N N . TRP B 1 54 ? 44.86686 -33.41902 11.81730 1.000 31.50103 53 TRP B N 1
ATOM 2337 C CA . TRP B 1 54 ? 43.90717 -32.82509 10.90181 1.000 29.62103 53 TRP B CA 1
ATOM 2338 C C . TRP B 1 54 ? 43.89979 -31.31479 11.09363 1.000 31.37103 53 TRP B C 1
ATOM 2339 O O . TRP B 1 54 ? 44.27387 -30.80900 12.14853 1.000 22.54103 53 TRP B O 1
ATOM 2350 N N . GLN B 1 55 ? 43.45099 -30.60149 10.06547 1.000 35.52932 54 GLN B N 1
ATOM 2351 C CA . GLN B 1 55 ? 43.38312 -29.14932 10.07188 1.000 28.01932 54 GLN B CA 1
ATOM 2352 C C . GLN B 1 55 ? 42.45294 -28.73491 8.94152 1.000 28.05932 54 GLN B C 1
ATOM 2353 O O . GLN B 1 55 ? 42.43496 -29.36027 7.88245 1.000 32.63932 54 GLN B O 1
ATOM 2359 N N . LEU B 1 56 ? 41.71697 -27.65713 9.15262 1.000 32.77101 55 LEU B N 1
ATOM 2360 C CA . LEU B 1 56 ? 40.87802 -27.10974 8.10119 1.000 28.62101 55 LEU B CA 1
ATOM 2361 C C . LEU B 1 56 ? 41.72479 -26.27122 7.14800 1.000 29.02101 55 LEU B C 1
ATOM 2362 O O . LEU B 1 56 ? 42.70160 -25.63927 7.55284 1.000 23.46101 55 LEU B O 1
ATOM 2367 N N . SER B 1 57 ? 41.34905 -26.25206 5.87528 1.000 25.75228 56 SER B N 1
ATOM 2368 C CA . SER B 1 57 ? 42.14482 -25.50301 4.91285 1.000 27.14228 56 SER B CA 1
ATOM 2369 C C . SER B 1 57 ? 41.30460 -25.21726 3.67713 1.000 29.84228 56 SER B C 1
ATOM 2370 O O . SER B 1 57 ? 40.45762 -26.02653 3.29759 1.000 30.41228 56 SER B O 1
ATOM 2373 N N . HIS B 1 58 ? 41.58408 -24.08715 3.01722 1.000 27.91813 57 HIS B N 1
ATOM 2374 C CA . HIS B 1 58 ? 40.88172 -23.76617 1.78533 1.000 25.56813 57 HIS B CA 1
ATOM 2375 C C . HIS B 1 58 ? 41.62576 -24.26305 0.55920 1.000 35.14813 57 HIS B C 1
ATOM 2376 O O . HIS B 1 58 ? 41.08505 -24.20668 -0.55522 1.000 42.99813 57 HIS B O 1
ATOM 2383 N N . GLY B 1 59 ? 42.83662 -24.76799 0.75024 1.000 36.12909 58 GLY B N 1
ATOM 2384 C CA . GLY B 1 59 ? 43.63710 -25.32846 -0.31468 1.000 36.60909 58 GLY B CA 1
ATOM 2385 C C . GLY B 1 59 ? 44.46026 -24.26849 -1.01822 1.000 36.82909 58 GLY B C 1
ATOM 2386 O O . GLY B 1 59 ? 44.21863 -23.06231 -0.90955 1.000 43.05909 58 GLY B O 1
ATOM 2387 N N . LYS B 1 60 ? 45.41908 -24.74876 -1.81351 1.000 37.10508 59 LYS B N 1
ATOM 2388 C CA . LYS B 1 60 ? 46.17810 -23.85567 -2.67856 1.000 41.16508 59 LYS B CA 1
ATOM 2389 C C . LYS B 1 60 ? 45.24260 -23.16374 -3.65610 1.000 42.09508 59 LYS B C 1
ATOM 2390 O O . LYS B 1 60 ? 45.31012 -21.94828 -3.84241 1.000 34.60508 59 LYS B O 1
ATOM 2396 N N . LEU B 1 61 ? 44.39928 -23.93116 -4.32460 1.000 47.31080 60 LEU B N 1
ATOM 2397 C CA . LEU B 1 61 ? 43.38685 -23.39854 -5.22354 1.000 40.43080 60 LEU B CA 1
ATOM 2398 C C . LEU B 1 61 ? 42.09803 -23.14908 -4.43640 1.000 38.87080 60 LEU B C 1
ATOM 2399 O O . LEU B 1 61 ? 41.56978 -24.07185 -3.80199 1.000 45.15080 60 LEU B O 1
ATOM 2404 N N . PHE B 1 62 ? 41.61793 -21.90800 -4.40000 1.000 41.79159 61 PHE B N 1
ATOM 2405 C CA . PHE B 1 62 ? 40.34969 -21.70069 -3.70527 1.000 39.75159 61 PHE B CA 1
ATOM 2406 C C . PHE B 1 62 ? 39.55302 -20.56231 -4.33035 1.000 39.49159 61 PHE B C 1
ATOM 2407 O O . PHE B 1 62 ? 40.09533 -19.68087 -5.00074 1.000 42.02159 61 PHE B O 1
ATOM 2415 N N . ALA B 1 63 ? 38.24580 -20.58756 -4.06511 1.000 37.62348 62 ALA B N 1
ATOM 2416 C CA . ALA B 1 63 ? 37.29531 -19.55858 -4.46857 1.000 36.49348 62 ALA B CA 1
ATOM 2417 C C . ALA B 1 63 ? 36.96297 -18.61793 -3.32030 1.000 35.64348 62 ALA B C 1
ATOM 2418 O O . ALA B 1 63 ? 36.99132 -17.39678 -3.47237 1.000 35.22348 62 ALA B O 1
ATOM 2420 N N . ASP B 1 64 ? 36.63878 -19.17695 -2.16946 1.000 35.47459 63 ASP B N 1
ATOM 2421 C CA . ASP B 1 64 ? 36.31919 -18.42073 -0.97516 1.000 35.70459 63 ASP B CA 1
ATOM 2422 C C . ASP B 1 64 ? 37.40158 -18.75170 0.03078 1.000 42.85459 63 ASP B C 1
ATOM 2423 O O . ASP B 1 64 ? 37.55461 -19.91403 0.41633 1.000 42.83459 63 ASP B O 1
ATOM 2428 N N . GLU B 1 65 ? 38.13446 -17.73866 0.47717 1.000 46.43754 64 GLU B N 1
ATOM 2429 C CA . GLU B 1 65 ? 39.16936 -17.97393 1.47636 1.000 45.80754 64 GLU B CA 1
ATOM 2430 C C . GLU B 1 65 ? 38.56494 -18.45685 2.78322 1.000 38.63754 64 GLU B C 1
ATOM 2431 O O . GLU B 1 65 ? 39.29185 -18.83536 3.70505 1.000 38.22754 64 GLU B O 1
ATOM 2437 N N . ASN B 1 66 ? 37.23323 -18.50686 2.83208 1.000 42.82308 65 ASN B N 1
ATOM 2438 C CA . ASN B 1 66 ? 36.46666 -18.93860 3.98870 1.000 44.34308 65 ASN B CA 1
ATOM 2439 C C . ASN B 1 66 ? 35.82442 -20.30899 3.81408 1.000 42.46308 65 ASN B C 1
ATOM 2440 O O . ASN B 1 66 ? 35.21069 -20.80714 4.76642 1.000 43.40308 65 ASN B O 1
ATOM 2445 N N . ASP B 1 67 ? 35.85657 -20.87609 2.60249 1.000 35.61721 66 ASP B N 1
ATOM 2446 C CA . ASP B 1 67 ? 35.42654 -22.25197 2.35722 1.000 45.10721 66 ASP B CA 1
ATOM 2447 C C . ASP B 1 67 ? 36.53064 -23.20755 2.78669 1.000 37.61721 66 ASP B C 1
ATOM 2448 O O . ASP B 1 67 ? 37.61539 -23.21832 2.20191 1.000 32.93721 66 ASP B O 1
ATOM 2453 N N . MET B 1 68 ? 36.28248 -23.98745 3.82453 1.000 39.02013 67 MET B N 1
ATOM 2454 C CA . MET B 1 68 ? 37.28689 -24.90214 4.34053 1.000 32.43013 67 MET B CA 1
ATOM 2455 C C . MET B 1 68 ? 36.89377 -26.34956 4.09642 1.000 33.73013 67 MET B C 1
ATOM 2456 O O . MET B 1 68 ? 35.70996 -26.68907 4.02937 1.000 39.58013 67 MET B O 1
ATOM 2461 N N . GLY B 1 69 ? 37.91879 -27.18212 3.91186 1.000 29.86920 68 GLY B N 1
ATOM 2462 C CA . GLY B 1 69 ? 37.77840 -28.61938 3.87817 1.000 28.22920 68 GLY B CA 1
ATOM 2463 C C . GLY B 1 69 ? 38.63490 -29.23302 4.97062 1.000 28.24920 68 GLY B C 1
ATOM 2464 O O . GLY B 1 69 ? 39.34530 -28.53282 5.69210 1.000 26.90920 68 GLY B O 1
ATOM 2465 N N . LEU B 1 70 ? 38.54517 -30.55400 5.09171 1.000 30.14608 69 LEU B N 1
ATOM 2466 C CA . LEU B 1 70 ? 39.32103 -31.26985 6.09595 1.000 27.41608 69 LEU B CA 1
ATOM 2467 C C . LEU B 1 70 ? 40.60919 -31.78322 5.46370 1.000 20.20608 69 LEU B C 1
ATOM 2468 O O . LEU B 1 70 ? 40.57433 -32.44270 4.41902 1.000 16.57608 69 LEU B O 1
ATOM 2473 N N . LYS B 1 71 ? 41.74323 -31.49581 6.11474 1.000 19.55029 70 LYS B N 1
ATOM 2474 C CA . LYS B 1 71 ? 43.06390 -31.66654 5.52245 1.000 21.40029 70 LYS B CA 1
ATOM 2475 C C . LYS B 1 71 ? 43.96962 -32.50751 6.41546 1.000 23.61029 70 LYS B C 1
ATOM 2476 O O . LYS B 1 71 ? 44.00861 -32.32581 7.63797 1.000 25.52029 70 LYS B O 1
ATOM 2482 N N . THR B 1 72 ? 44.69718 -33.42987 5.78362 1.000 21.66832 71 THR B N 1
ATOM 2483 C CA . THR B 1 72 ? 45.71313 -34.21990 6.46611 1.000 23.92832 71 THR B CA 1
ATOM 2484 C C . THR B 1 72 ? 47.01774 -33.42934 6.53105 1.000 23.68832 71 THR B C 1
ATOM 2485 O O . THR B 1 72 ? 47.43973 -32.81923 5.54430 1.000 25.09832 71 THR B O 1
ATOM 2489 N N . MET B 1 73 ? 47.63306 -33.40198 7.71178 1.000 21.16093 72 MET B N 1
ATOM 2490 C CA . MET B 1 73 ? 48.74885 -32.50531 7.94709 1.000 22.38093 72 MET B CA 1
ATOM 2491 C C . MET B 1 73 ? 50.09522 -33.19283 8.07400 1.000 26.08093 72 MET B C 1
ATOM 2492 O O . MET B 1 73 ? 51.11467 -32.51371 7.95917 1.000 23.71093 72 MET B O 1
ATOM 2497 N N . GLN B 1 74 ? 50.13342 -34.50201 8.31537 1.000 27.69069 73 GLN B N 1
ATOM 2498 C CA . GLN B 1 74 ? 51.37443 -35.19107 8.64233 1.000 25.30069 73 GLN B CA 1
ATOM 2499 C C . GLN B 1 74 ? 51.65201 -36.33515 7.66476 1.000 23.81069 73 GLN B C 1
ATOM 2500 O O . GLN B 1 74 ? 50.78220 -37.18240 7.43220 1.000 25.34069 73 GLN B O 1
ATOM 2506 N N . ASP B 1 75 ? 52.88880 -36.38205 7.14406 1.000 24.50757 74 ASP B N 1
ATOM 2507 C CA . ASP B 1 75 ? 53.32579 -37.40653 6.19891 1.000 20.85757 74 ASP B CA 1
ATOM 2508 C C . ASP B 1 75 ? 53.56075 -38.75194 6.88952 1.000 19.39757 74 ASP B C 1
ATOM 2509 O O . ASP B 1 75 ? 54.04236 -38.81316 8.02289 1.000 21.00757 74 ASP B O 1
ATOM 2514 N N . ALA B 1 76 ? 53.25841 -39.83356 6.16992 1.000 21.37667 75 ALA B N 1
ATOM 2515 C CA . ALA B 1 76 ? 53.50794 -41.20300 6.61984 1.000 21.14667 75 ALA B CA 1
ATOM 2516 C C . ALA B 1 76 ? 52.87509 -41.48263 7.98081 1.000 20.74667 75 ALA B C 1
ATOM 2517 O O . ALA B 1 76 ? 53.55873 -41.80283 8.95942 1.000 23.36667 75 ALA B O 1
ATOM 2519 N N . ARG B 1 77 ? 51.54579 -41.34552 8.03600 1.000 25.01684 76 ARG B N 1
ATOM 2520 C CA . ARG B 1 77 ? 50.80455 -41.55226 9.27659 1.000 25.39684 76 ARG B CA 1
ATOM 2521 C C . ARG B 1 77 ? 49.48641 -42.25107 8.99004 1.000 27.88684 76 ARG B C 1
ATOM 2522 O O . ARG B 1 77 ? 49.02288 -42.29808 7.84811 1.000 24.48684 76 ARG B O 1
ATOM 2530 N N . PHE B 1 78 ? 48.93389 -42.87717 10.03033 1.000 26.41838 77 PHE B N 1
ATOM 2531 C CA . PHE B 1 78 ? 47.54065 -43.32210 10.03760 1.000 25.75838 77 PHE B CA 1
ATOM 2532 C C . PHE B 1 78 ? 46.61751 -42.21979 10.54895 1.000 24.43838 77 PHE B C 1
ATOM 2533 O O . PHE B 1 78 ? 46.99304 -41.39652 11.39292 1.000 26.97838 77 PHE B O 1
ATOM 2541 N N . TYR B 1 79 ? 45.40147 -42.20101 10.02045 1.000 24.54984 78 TYR B N 1
ATOM 2542 C CA . TYR B 1 79 ? 44.39041 -41.26989 10.47308 1.000 23.89984 78 TYR B CA 1
ATOM 2543 C C . TYR B 1 79 ? 43.17983 -42.02304 11.00920 1.000 21.44984 78 TYR B C 1
ATOM 2544 O O . TYR B 1 79 ? 42.86147 -43.12967 10.56190 1.000 23.22984 78 TYR B O 1
ATOM 2553 N N . SER B 1 80 ? 42.49096 -41.40114 11.96413 1.000 19.20496 79 SER B N 1
ATOM 2554 C CA . SER B 1 80 ? 41.33373 -42.03285 12.59694 1.000 19.58496 79 SER B CA 1
ATOM 2555 C C . SER B 1 80 ? 40.47795 -40.90062 13.17281 1.000 20.22496 79 SER B C 1
ATOM 2556 O O . SER B 1 80 ? 40.67190 -40.47776 14.31201 1.000 24.31496 79 SER B O 1
ATOM 2559 N N . LEU B 1 81 ? 39.50442 -40.46282 12.38562 1.000 20.26898 80 LEU B N 1
ATOM 2560 C CA . LEU B 1 81 ? 38.62814 -39.36706 12.77185 1.000 23.78898 80 LEU B CA 1
ATOM 2561 C C . LEU B 1 81 ? 37.20288 -39.74866 12.39547 1.000 23.24898 80 LEU B C 1
ATOM 2562 O O . LEU B 1 81 ? 36.93817 -40.14903 11.25600 1.000 25.85898 80 LEU B O 1
ATOM 2567 N N . SER B 1 82 ? 36.28790 -39.63613 13.34806 1.000 20.61124 81 SER B N 1
ATOM 2568 C CA . SER B 1 82 ? 34.94266 -40.13653 13.13355 1.000 22.65124 81 SER B CA 1
ATOM 2569 C C . SER B 1 82 ? 33.94800 -39.15872 13.73006 1.000 21.43124 81 SER B C 1
ATOM 2570 O O . SER B 1 82 ? 34.31030 -38.21468 14.43731 1.000 21.31124 81 SER B O 1
ATOM 2573 N N . ARG B 1 83 ? 32.67415 -39.41862 13.46209 1.000 26.81912 82 ARG B N 1
ATOM 2574 C CA . ARG B 1 83 ? 31.64572 -38.42253 13.71631 1.000 18.76912 82 ARG B CA 1
ATOM 2575 C C . ARG B 1 83 ? 30.28575 -39.10851 13.62565 1.000 17.61912 82 ARG B C 1
ATOM 2576 O O . ARG B 1 83 ? 30.11542 -40.05183 12.84075 1.000 18.52912 82 ARG B O 1
ATOM 2584 N N . LYS B 1 84 ? 29.32020 -38.63211 14.42273 1.000 26.89131 83 LYS B N 1
ATOM 2585 C CA . LYS B 1 84 ? 27.96428 -39.17870 14.35111 1.000 22.74131 83 LYS B CA 1
ATOM 2586 C C . LYS B 1 84 ? 27.16636 -38.50686 13.23628 1.000 28.65131 83 LYS B C 1
ATOM 2587 O O . LYS B 1 84 ? 27.35022 -37.32096 12.94685 1.000 20.48131 83 LYS B O 1
ATOM 2593 N N . PHE B 1 85 ? 26.24664 -39.26812 12.63742 1.000 24.27094 84 PHE B N 1
ATOM 2594 C CA . PHE B 1 85 ? 25.31667 -38.69684 11.67017 1.000 24.11094 84 PHE B CA 1
ATOM 2595 C C . PHE B 1 85 ? 24.42657 -37.67697 12.37137 1.000 28.70094 84 PHE B C 1
ATOM 2596 O O . PHE B 1 85 ? 24.24583 -37.70612 13.58818 1.000 21.48094 84 PHE B O 1
ATOM 2604 N N . ASP B 1 86 ? 23.86909 -36.75478 11.59320 1.000 26.78297 85 ASP B N 1
ATOM 2605 C CA . ASP B 1 86 ? 22.82988 -35.89531 12.14876 1.000 27.85297 85 ASP B CA 1
ATOM 2606 C C . ASP B 1 86 ? 21.59239 -36.71667 12.52707 1.000 28.25297 85 ASP B C 1
ATOM 2607 O O . ASP B 1 86 ? 21.03113 -36.54361 13.62078 1.000 30.07297 85 ASP B O 1
ATOM 2612 N N . LYS B 1 87 ? 21.20797 -37.67618 11.66806 1.000 21.80159 86 LYS B N 1
ATOM 2613 C CA . LYS B 1 87 ? 20.10259 -38.59859 11.90349 1.000 25.74159 86 LYS B CA 1
ATOM 2614 C C . LYS B 1 87 ? 20.49320 -39.98556 11.41406 1.000 25.37159 86 LYS B C 1
ATOM 2615 O O . LYS B 1 87 ? 21.15899 -40.12314 10.38320 1.000 27.37159 86 LYS B O 1
ATOM 2621 N N . VAL B 1 88 ? 20.08069 -41.01273 12.16200 1.000 21.36360 87 VAL B N 1
ATOM 2622 C CA . VAL B 1 88 ? 20.40822 -42.38975 11.80154 1.000 23.76360 87 VAL B CA 1
ATOM 2623 C C . VAL B 1 88 ? 19.64223 -42.82807 10.55117 1.000 26.51360 87 VAL B C 1
ATOM 2624 O O . VAL B 1 88 ? 18.50860 -42.39830 10.29292 1.000 24.79360 87 VAL B O 1
ATOM 2628 N N . VAL B 1 89 ? 20.27339 -43.68879 9.76451 1.000 21.58759 88 VAL B N 1
ATOM 2629 C CA . VAL B 1 89 ? 19.73176 -44.10742 8.48275 1.000 22.62759 88 VAL B CA 1
ATOM 2630 C C . VAL B 1 89 ? 18.90604 -45.36906 8.67457 1.000 20.35759 88 VAL B C 1
ATOM 2631 O O . VAL B 1 89 ? 19.32395 -46.32502 9.34647 1.000 20.29759 88 VAL B O 1
ATOM 2635 N N . ASP B 1 90 ? 17.73642 -45.37397 8.04180 1.000 22.55274 89 ASP B N 1
ATOM 2636 C CA . ASP B 1 90 ? 16.96949 -46.57933 7.75562 1.000 24.93274 89 ASP B CA 1
ATOM 2637 C C . ASP B 1 90 ? 16.39748 -46.35497 6.36702 1.000 22.92274 89 ASP B C 1
ATOM 2638 O O . ASP B 1 90 ? 15.43863 -45.59470 6.21299 1.000 22.79274 89 ASP B O 1
ATOM 2643 N N . ASN B 1 91 ? 17.01914 -46.97240 5.36361 1.000 20.81191 90 ASN B N 1
ATOM 2644 C CA . ASN B 1 91 ? 16.65317 -46.74598 3.97243 1.000 21.91191 90 ASN B CA 1
ATOM 2645 C C . ASN B 1 91 ? 15.63220 -47.76139 3.43437 1.000 24.75191 90 ASN B C 1
ATOM 2646 O O . ASN B 1 91 ? 15.55531 -47.94422 2.21311 1.000 25.08191 90 ASN B O 1
ATOM 2651 N N . LYS B 1 92 ? 14.88123 -48.44699 4.30427 1.000 25.57061 91 LYS B N 1
ATOM 2652 C CA . LYS B 1 92 ? 13.81886 -49.33274 3.83563 1.000 27.97061 91 LYS B CA 1
ATOM 2653 C C . LYS B 1 92 ? 12.85612 -48.59554 2.90472 1.000 23.41061 91 LYS B C 1
ATOM 2654 O O . LYS B 1 92 ? 12.27527 -47.57131 3.27906 1.000 24.82061 91 LYS B O 1
ATOM 2660 N N . ASP B 1 93 ? 12.73630 -49.09743 1.67061 1.000 26.05622 92 ASP B N 1
ATOM 2661 C CA . ASP B 1 93 ? 11.83287 -48.56621 0.65470 1.000 28.70622 92 ASP B CA 1
ATOM 2662 C C . ASP B 1 93 ? 12.19243 -47.14848 0.24051 1.000 27.54622 92 ASP B C 1
ATOM 2663 O O . ASP B 1 93 ? 11.34972 -46.43283 -0.30845 1.000 28.84622 92 ASP B O 1
ATOM 2668 N N . LYS B 1 94 ? 13.43189 -46.73294 0.46665 1.000 22.35074 93 LYS B N 1
ATOM 2669 C CA . LYS B 1 94 ? 13.90531 -45.42470 0.03914 1.000 22.15074 93 LYS B CA 1
ATOM 2670 C C . LYS B 1 94 ? 15.28629 -45.55689 -0.55619 1.000 22.53074 93 LYS B C 1
ATOM 2671 O O . LYS B 1 94 ? 16.02313 -46.50440 -0.25147 1.000 28.72074 93 LYS B O 1
ATOM 2677 N N . PRO B 1 95 ? 15.68706 -44.61831 -1.41881 1.000 20.33505 94 PRO B N 1
ATOM 2678 C CA . PRO B 1 95 ? 17.08025 -44.55597 -1.86214 1.000 20.64505 94 PRO B CA 1
ATOM 2679 C C . PRO B 1 95 ? 17.98209 -44.05462 -0.75256 1.000 30.14505 94 PRO B C 1
ATOM 2680 O O . PRO B 1 95 ? 17.56045 -43.36462 0.17416 1.000 26.11505 94 PRO B O 1
ATOM 2684 N N . LEU B 1 96 ? 19.25967 -44.37816 -0.89093 1.000 27.70809 95 LEU B N 1
ATOM 2685 C CA . LEU B 1 96 ? 20.29610 -43.88919 0.00527 1.000 22.47809 95 LEU B CA 1
ATOM 2686 C C . LEU B 1 96 ? 21.45300 -43.33327 -0.81925 1.000 23.40809 95 LEU B C 1
ATOM 2687 O O . LEU B 1 96 ? 22.04544 -44.05351 -1.62608 1.000 22.05809 95 LEU B O 1
ATOM 2692 N N . VAL B 1 97 ? 21.77935 -42.06149 -0.60315 1.000 27.44332 96 VAL B N 1
ATOM 2693 C CA . VAL B 1 97 ? 22.82682 -41.36385 -1.33990 1.000 22.20332 96 VAL B CA 1
ATOM 2694 C C . VAL B 1 97 ? 23.94867 -40.95959 -0.39275 1.000 22.43332 96 VAL B C 1
ATOM 2695 O O . VAL B 1 97 ? 23.69029 -40.42748 0.69300 1.000 21.05332 96 VAL B O 1
ATOM 2699 N N . ILE B 1 98 ? 25.18473 -41.27803 -0.78430 1.000 20.53685 97 ILE B N 1
ATOM 2700 C CA . ILE B 1 98 ? 26.40557 -40.88435 -0.09177 1.000 18.6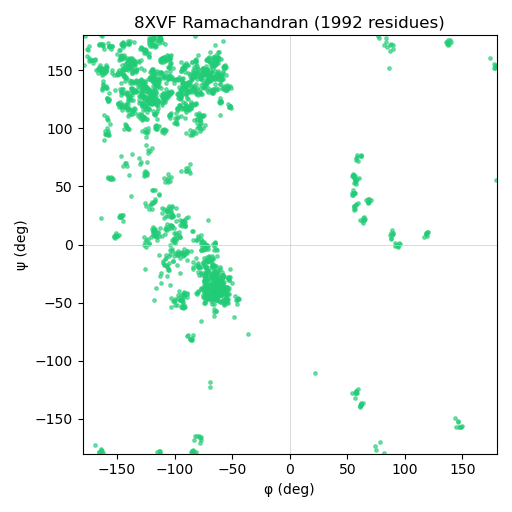3685 97 ILE B CA 1
ATOM 2701 C C . ILE B 1 98 ? 27.27300 -40.13924 -1.08992 1.000 20.32685 97 ILE B C 1
ATOM 2702 O O . ILE B 1 98 ? 27.57484 -40.67634 -2.15450 1.000 19.19685 97 ILE B O 1
ATOM 2707 N N . VAL B 1 99 ? 27.67442 -38.91293 -0.76593 1.000 17.88832 98 VAL B N 1
ATOM 2708 C CA . VAL B 1 99 ? 28.55123 -38.15946 -1.65962 1.000 22.20832 98 VAL B CA 1
ATOM 2709 C C . VAL B 1 99 ? 29.47735 -37.24731 -0.85002 1.000 22.48832 98 VAL B C 1
ATOM 2710 O O . VAL B 1 99 ? 29.11926 -36.73261 0.21062 1.000 22.92832 98 VAL B O 1
ATOM 2714 N N . TYR B 1 100 ? 30.68119 -37.04463 -1.36469 1.000 21.10621 99 TYR B N 1
ATOM 2715 C CA . TYR B 1 100 ? 31.63287 -36.13733 -0.73957 1.000 22.66621 99 TYR B CA 1
ATOM 2716 C C . TYR B 1 100 ? 32.69350 -35.78743 -1.76480 1.000 24.28621 99 TYR B C 1
ATOM 2717 O O . TYR B 1 100 ? 32.71833 -36.31832 -2.87672 1.000 20.14621 99 TYR B O 1
ATOM 2726 N N . THR B 1 101 ? 33.54456 -34.85166 -1.40462 1.000 21.97390 100 THR B N 1
ATOM 2727 C CA . THR B 1 101 ? 34.55254 -34.39368 -2.34246 1.000 21.44390 100 THR B CA 1
ATOM 2728 C C . THR B 1 101 ? 35.93848 -34.68168 -1.79056 1.000 19.45390 100 THR B C 1
ATOM 2729 O O . THR B 1 101 ? 36.16600 -34.63712 -0.57061 1.000 19.34390 100 THR B O 1
ATOM 2733 N N . VAL B 1 102 ? 36.83973 -35.01920 -2.71283 1.000 22.88355 101 VAL B N 1
ATOM 2734 C CA . VAL B 1 102 ? 38.24053 -35.27326 -2.42935 1.000 19.61355 101 VAL B CA 1
ATOM 2735 C C . VAL B 1 102 ? 39.07939 -34.38182 -3.33055 1.000 20.08355 101 VAL B C 1
ATOM 2736 O O . VAL B 1 102 ? 38.79955 -34.25241 -4.52837 1.000 23.85355 101 VAL B O 1
ATOM 2740 N N . LYS B 1 103 ? 40.09859 -33.75979 -2.74915 1.000 20.52789 102 LYS B N 1
ATOM 2741 C CA . LYS B 1 103 ? 41.12066 -33.02167 -3.48477 1.000 22.62789 102 LYS B CA 1
ATOM 2742 C C . LYS B 1 103 ? 42.47847 -33.54456 -3.03311 1.000 25.21789 102 LYS B C 1
ATOM 2743 O O . LYS B 1 103 ? 42.87003 -33.33352 -1.88289 1.000 28.64789 102 LYS B O 1
ATOM 2749 N N . HIS B 1 104 ? 43.17014 -34.26742 -3.91319 1.000 30.08788 103 HIS B N 1
ATOM 2750 C CA . HIS B 1 104 ? 44.54106 -34.71009 -3.65412 1.000 28.59788 103 HIS B CA 1
ATOM 2751 C C . HIS B 1 104 ? 45.53136 -33.65600 -4.15473 1.000 30.21788 103 HIS B C 1
ATOM 2752 O O . HIS B 1 104 ? 46.34261 -33.88994 -5.03630 1.000 29.53788 103 HIS B O 1
ATOM 2759 N N . GLU B 1 105 ? 45.45746 -32.47255 -3.54683 1.000 32.32346 104 GLU B N 1
ATOM 2760 C CA . GLU B 1 105 ? 46.22008 -31.31993 -4.01042 1.000 31.15346 104 GLU B CA 1
ATOM 2761 C C . GLU B 1 105 ? 47.72236 -31.46858 -3.82151 1.000 34.61346 104 GLU B C 1
ATOM 2762 O O . GLU B 1 105 ? 48.48030 -30.70990 -4.43213 1.000 36.87346 104 GLU B O 1
ATOM 2768 N N . GLN B 1 106 ? 48.16967 -32.39166 -2.97815 1.000 29.17355 105 GLN B N 1
ATOM 2769 C CA . GLN B 1 106 ? 49.59650 -32.60807 -2.77314 1.000 26.41355 105 GLN B CA 1
ATOM 2770 C C . GLN B 1 106 ? 50.25593 -33.35773 -3.92234 1.000 29.34355 105 GLN B C 1
ATOM 2771 O O . GLN B 1 106 ? 51.48771 -33.47440 -3.93214 1.000 30.03355 105 GLN B O 1
ATOM 2777 N N . ASP B 1 107 ? 49.48308 -33.80586 -4.91400 1.000 27.58996 106 ASP B N 1
ATOM 2778 C CA . ASP B 1 107 ? 49.95010 -34.75625 -5.92432 1.000 33.22996 106 ASP B CA 1
ATOM 2779 C C . ASP B 1 107 ? 50.40843 -36.04946 -5.24074 1.000 28.57996 106 ASP B C 1
ATOM 2780 O O . ASP B 1 107 ? 51.59455 -36.38889 -5.17690 1.000 30.05996 106 ASP B O 1
ATOM 2785 N N . ILE B 1 108 ? 49.40030 -36.77932 -4.76077 1.000 25.84497 107 ILE B N 1
ATOM 2786 C CA . ILE B 1 108 ? 49.62073 -37.89091 -3.84748 1.000 27.80497 107 ILE B CA 1
ATOM 2787 C C . ILE B 1 108 ? 50.31171 -39.04185 -4.57320 1.000 31.85497 107 ILE B C 1
ATOM 2788 O O . ILE B 1 108 ? 49.99904 -39.36240 -5.73280 1.000 33.92497 107 ILE B O 1
ATOM 2793 N N . ASP B 1 109 ? 51.25115 -39.68296 -3.88207 1.000 27.40482 108 ASP B N 1
ATOM 2794 C CA . ASP B 1 109 ? 51.86809 -40.89035 -4.40617 1.000 24.07482 108 ASP B CA 1
ATOM 2795 C C . ASP B 1 109 ? 51.13120 -42.14017 -3.92804 1.000 27.10482 108 ASP B C 1
ATOM 2796 O O . ASP B 1 109 ? 50.71933 -42.97675 -4.73911 1.000 31.17482 108 ASP B O 1
ATOM 2801 N N . CYS B 1 110 ? 50.92585 -42.26424 -2.62394 1.000 26.13095 109 CYS B N 1
ATOM 2802 C CA . CYS B 1 110 ? 50.20154 -43.40252 -2.07582 1.000 29.53095 109 CYS B CA 1
ATOM 2803 C C . CYS B 1 110 ? 49.42371 -42.93911 -0.85314 1.000 30.24095 109 CYS B C 1
ATOM 2804 O O . CYS B 1 110 ? 50.01675 -42.50206 0.13555 1.000 26.90095 109 CYS B O 1
ATOM 2807 N N . GLY B 1 111 ? 48.10718 -43.07007 -0.89863 1.000 34.41531 110 GLY B N 1
ATOM 2808 C CA . GLY B 1 111 ? 47.29908 -42.66204 0.23162 1.000 26.76531 110 GLY B CA 1
ATOM 2809 C C . GLY B 1 111 ? 45.83768 -42.93790 -0.03152 1.000 29.24531 110 GLY B C 1
ATOM 2810 O O . GLY B 1 111 ? 45.39952 -43.07411 -1.18186 1.000 29.94531 110 GLY B O 1
ATOM 2811 N N . GLY B 1 112 ? 45.11187 -43.10363 1.06011 1.000 26.23726 111 GLY B N 1
ATOM 2812 C CA . GLY B 1 112 ? 43.68811 -43.29250 0.98161 1.000 23.20726 111 GLY B CA 1
ATOM 2813 C C . GLY B 1 112 ? 42.93620 -41.97862 0.91275 1.000 22.68726 111 GLY B C 1
ATOM 2814 O O . GLY B 1 112 ? 43.41979 -40.94648 1.36590 1.000 16.73726 111 GLY B O 1
ATOM 2815 N N . GLY B 1 113 ? 41.72216 -42.05576 0.36989 1.000 27.55874 112 GLY B N 1
ATOM 2816 C CA . GLY B 1 113 ? 40.82243 -40.92518 0.26543 1.000 21.24874 112 GLY B CA 1
ATOM 2817 C C . GLY B 1 113 ? 39.39313 -41.39253 0.42019 1.000 18.79874 112 GLY B C 1
ATOM 2818 O O . GLY B 1 113 ? 38.46797 -40.78792 -0.12266 1.000 20.93874 112 GLY B O 1
ATOM 2819 N N . TYR B 1 114 ? 39.20334 -42.51184 1.11258 1.000 16.93546 113 TYR B N 1
ATOM 2820 C CA . TYR B 1 114 ? 37.90881 -43.16191 1.22959 1.000 18.51546 113 TYR B CA 1
ATOM 2821 C C . TYR B 1 114 ? 37.34314 -42.95007 2.63292 1.000 16.44546 113 TYR B C 1
ATOM 2822 O O . TYR B 1 114 ? 38.08360 -42.64121 3.57133 1.000 15.83546 113 TYR B O 1
ATOM 2831 N N . ILE B 1 115 ? 36.01386 -43.10790 2.76999 1.000 20.67785 114 ILE B N 1
ATOM 2832 C CA . ILE B 1 115 ? 35.32769 -42.96217 4.05384 1.000 21.84785 114 ILE B CA 1
ATOM 2833 C C . ILE B 1 115 ? 34.81743 -44.32340 4.50540 1.000 21.80785 114 ILE B C 1
ATOM 2834 O O . ILE B 1 115 ? 34.68281 -45.26346 3.71152 1.000 21.02785 114 ILE B O 1
ATOM 2839 N N . LYS B 1 116 ? 34.54193 -44.42410 5.80993 1.000 14.35592 115 LYS B N 1
ATOM 2840 C CA . LYS B 1 116 ? 33.92340 -45.59774 6.39990 1.000 19.05592 115 LYS B CA 1
ATOM 2841 C C . LYS B 1 116 ? 32.62438 -45.18023 7.07466 1.000 19.14592 115 LYS B C 1
ATOM 2842 O O . LYS B 1 116 ? 32.61337 -44.23928 7.88392 1.000 20.60592 115 LYS B O 1
ATOM 2848 N N . LEU B 1 117 ? 31.53800 -45.88763 6.75304 1.000 15.10324 116 LEU B N 1
ATOM 2849 C CA . LEU B 1 117 ? 30.22737 -45.66033 7.34756 1.000 15.30324 116 LEU B CA 1
ATOM 2850 C C . LEU B 1 117 ? 29.94046 -46.80288 8.31149 1.000 18.40324 116 LEU B C 1
ATOM 2851 O O . LEU B 1 117 ? 30.06368 -47.97883 7.94341 1.000 17.32324 116 LEU B O 1
ATOM 2856 N N . MET B 1 118 ? 29.55428 -46.45885 9.53751 1.000 19.34562 117 MET B N 1
ATOM 2857 C CA . MET B 1 118 ? 29.45094 -47.42413 10.62111 1.000 21.57562 117 MET B CA 1
ATOM 2858 C C . MET B 1 118 ? 28.05227 -47.40286 11.23658 1.000 21.61562 117 MET B C 1
ATOM 2859 O O . MET B 1 118 ? 27.23141 -46.51919 10.95993 1.000 18.95562 117 MET B O 1
ATOM 2864 N N . LEU B 1 119 ? 27.77495 -48.41856 12.05568 1.000 19.54546 118 LEU B N 1
ATOM 2865 C CA . LEU B 1 119 ? 26.54659 -48.44260 12.82957 1.000 17.24546 118 LEU B CA 1
ATOM 2866 C C . LEU B 1 119 ? 26.58029 -47.36804 13.91505 1.000 24.58546 118 LEU B C 1
ATOM 2867 O O . LEU B 1 119 ? 27.63985 -46.94991 14.38332 1.000 24.99546 118 LEU B O 1
ATOM 2872 N N . GLU B 1 120 ? 25.38788 -46.95076 14.34719 1.000 23.50968 119 GLU B N 1
ATOM 2873 C CA . GLU B 1 120 ? 25.26069 -45.76102 15.18130 1.000 25.65968 119 GLU B CA 1
ATOM 2874 C C . GLU B 1 120 ? 25.86995 -45.90055 16.57376 1.000 31.71968 119 GLU B C 1
ATOM 2875 O O . GLU B 1 120 ? 26.30297 -44.89484 17.14270 1.000 33.45968 119 GLU B O 1
ATOM 2881 N N . ASN B 1 121 ? 26.00123 -47.09441 17.13075 1.000 28.39271 120 ASN B N 1
ATOM 2882 C CA . ASN B 1 121 ? 26.53136 -47.14734 18.48425 1.000 26.62271 120 ASN B CA 1
ATOM 2883 C C . ASN B 1 121 ? 28.01468 -47.48744 18.49102 1.000 31.59271 120 ASN B C 1
ATOM 2884 O O . ASN B 1 121 ? 28.53081 -48.07077 19.45463 1.000 36.92271 120 ASN B O 1
ATOM 2889 N N . THR B 1 122 ? 28.71464 -47.06275 17.44247 1.000 33.19737 121 THR B N 1
ATOM 2890 C CA . THR B 1 122 ? 30.14474 -47.28599 17.34433 1.000 24.05737 121 THR B CA 1
ATOM 2891 C C . THR B 1 122 ? 30.88743 -46.38545 18.31504 1.000 29.68737 121 THR B C 1
ATOM 2892 O O . THR B 1 122 ? 30.54953 -45.21196 18.50336 1.000 33.17737 121 THR B O 1
ATOM 2896 N N . ASP B 1 123 ? 31.87137 -46.97015 18.96637 1.000 30.36058 122 ASP B N 1
ATOM 2897 C CA . ASP B 1 123 ? 32.68934 -46.26492 19.92454 1.000 30.03058 122 ASP B CA 1
ATOM 2898 C C . ASP B 1 123 ? 33.72250 -45.43564 19.19003 1.000 32.26058 122 ASP B C 1
ATOM 2899 O O . ASP B 1 123 ? 34.76426 -45.94592 18.75814 1.000 31.93058 122 ASP B O 1
ATOM 2904 N N . LEU B 1 124 ? 33.46062 -44.14113 19.10244 1.000 28.13050 123 LEU B N 1
ATOM 2905 C CA . LEU B 1 124 ? 34.37815 -43.29660 18.38237 1.000 29.03050 123 LEU B CA 1
ATOM 2906 C C . LEU B 1 124 ? 35.66855 -43.08824 19.18494 1.000 29.60050 123 LEU B C 1
ATOM 2907 O O . LEU B 1 124 ? 36.67815 -42.70733 18.58103 1.000 34.37050 123 LEU B O 1
ATOM 2912 N N . GLU B 1 125 ? 35.68928 -43.32354 20.52987 1.000 35.76135 124 GLU B N 1
ATOM 2913 C CA . GLU B 1 125 ? 36.88711 -42.87971 21.22499 1.000 38.79135 124 GLU B CA 1
ATOM 2914 C C . GLU B 1 125 ? 37.99982 -43.85493 20.85936 1.000 37.70135 124 GLU B C 1
ATOM 2915 O O . GLU B 1 125 ? 39.18776 -43.53675 20.97831 1.000 38.30135 124 GLU B O 1
ATOM 2921 N N . ASP B 1 126 ? 37.60925 -45.04488 20.37343 1.000 27.13157 125 ASP B N 1
ATOM 2922 C CA . ASP B 1 126 ? 38.49243 -46.16241 20.01925 1.000 25.69157 125 ASP B CA 1
ATOM 2923 C C . ASP B 1 126 ? 38.44558 -46.55695 18.53532 1.000 30.78157 125 ASP B C 1
ATOM 2924 O O . ASP B 1 126 ? 38.90303 -47.65921 18.18275 1.000 29.77157 125 ASP B O 1
ATOM 2929 N N . PHE B 1 127 ? 37.85928 -45.72338 17.66543 1.000 24.19391 126 PHE B N 1
ATOM 2930 C CA . PHE B 1 127 ? 37.78966 -46.02297 16.23340 1.000 24.22391 126 PHE B CA 1
ATOM 2931 C C . PHE B 1 127 ? 39.18161 -46.31201 15.64856 1.000 26.09391 126 PHE B C 1
ATOM 2932 O O . PHE B 1 127 ? 40.15369 -45.59955 15.92838 1.000 26.84391 126 PHE B O 1
ATOM 2940 N N . ASN B 1 128 ? 39.27569 -47.36456 14.83684 1.000 24.20515 127 ASN B N 1
ATOM 2941 C CA . ASN B 1 128 ? 40.53812 -47.75994 14.21274 1.000 28.70515 127 ASN B CA 1
ATOM 2942 C C . ASN B 1 128 ? 40.24053 -48.75528 13.08560 1.000 25.15515 127 ASN B C 1
ATOM 2943 O O . ASN B 1 128 ? 39.08836 -49.13456 12.85229 1.000 32.56515 127 ASN B O 1
ATOM 2948 N N . SER B 1 129 ? 41.30840 -49.23184 12.43631 1.000 28.15641 128 SER B N 1
ATOM 2949 C CA . SER B 1 129 ? 41.19188 -50.14813 11.29797 1.000 25.19641 128 SER B CA 1
ATOM 2950 C C . SER B 1 129 ? 40.28893 -51.35778 11.56543 1.000 29.36641 128 SER B C 1
ATOM 2951 O O . SER B 1 129 ? 39.57175 -51.80578 10.65855 1.000 35.96641 128 SER B O 1
ATOM 2954 N N . ASP B 1 130 ? 40.25534 -51.86559 12.80246 1.000 30.06131 129 ASP B N 1
ATOM 2955 C CA . ASP B 1 130 ? 39.52103 -53.09813 13.06704 1.000 27.41131 129 ASP B CA 1
ATOM 2956 C C . ASP B 1 130 ? 38.10455 -52.84855 13.55364 1.000 25.54131 129 ASP B C 1
ATOM 2957 O O . ASP B 1 130 ? 37.33353 -53.80947 13.67975 1.000 26.64131 129 ASP B O 1
ATOM 2962 N N . THR B 1 131 ? 37.73890 -51.59498 13.81937 1.000 26.00389 130 THR B N 1
ATOM 2963 C CA . THR B 1 131 ? 36.35329 -51.30330 14.13819 1.000 24.83389 130 THR B CA 1
ATOM 2964 C C . THR B 1 131 ? 35.48126 -51.84738 13.01595 1.000 24.16389 130 THR B C 1
ATOM 2965 O O . THR B 1 131 ? 35.82185 -51.68328 11.84101 1.000 25.64389 130 THR B O 1
ATOM 2969 N N . PRO B 1 132 ? 34.39421 -52.52746 13.32946 1.000 22.04142 131 PRO B N 1
ATOM 2970 C CA . PRO B 1 132 ? 33.47598 -52.95142 12.27598 1.000 24.94142 131 PRO B CA 1
ATOM 2971 C C . PRO B 1 132 ? 32.92493 -51.75782 11.51747 1.000 23.89142 131 PRO B C 1
ATOM 2972 O O . PRO B 1 132 ? 32.60372 -50.72033 12.09716 1.000 21.56142 131 PRO B O 1
ATOM 2976 N N . TYR B 1 133 ? 32.78341 -51.92321 10.21029 1.000 14.70534 132 TYR B N 1
ATOM 2977 C CA . TYR B 1 133 ? 32.19643 -50.88035 9.38665 1.000 17.15534 132 TYR B CA 1
ATOM 2978 C C . TYR B 1 133 ? 31.19119 -51.51315 8.42800 1.000 18.23534 132 TYR B C 1
ATOM 2979 O O . TYR B 1 133 ? 31.26633 -52.70572 8.12809 1.000 18.32534 132 TYR B O 1
ATOM 2988 N N . ARG B 1 134 ? 30.23571 -50.70695 7.95018 1.000 21.86905 133 ARG B N 1
ATOM 2989 C CA . ARG B 1 134 ? 29.22852 -51.20550 7.01481 1.000 19.23905 133 ARG B CA 1
ATOM 2990 C C . ARG B 1 134 ? 29.58453 -50.96111 5.55524 1.000 25.44905 133 ARG B C 1
ATOM 2991 O O . ARG B 1 134 ? 29.43739 -51.85758 4.72056 1.000 23.62905 133 ARG B O 1
ATOM 2999 N N . ILE B 1 135 ? 29.99689 -49.74862 5.21059 1.000 23.03537 134 ILE B N 1
ATOM 3000 C CA . ILE B 1 135 ? 30.35882 -49.42306 3.83673 1.000 19.61537 134 ILE B CA 1
ATOM 3001 C C . ILE B 1 135 ? 31.73901 -48.79388 3.84542 1.000 22.60537 134 ILE B C 1
ATOM 3002 O O . ILE B 1 135 ? 32.06647 -48.00735 4.73800 1.000 21.21537 134 ILE B O 1
ATOM 3007 N N . MET B 1 136 ? 32.56464 -49.15948 2.87973 1.000 21.08692 135 MET B N 1
ATOM 3008 C CA . MET B 1 136 ? 33.82241 -48.45692 2.63948 1.000 16.11692 135 MET B CA 1
ATOM 3009 C C . MET B 1 136 ? 33.76242 -47.91966 1.21811 1.000 19.81692 135 MET B C 1
ATOM 3010 O O . MET B 1 136 ? 33.63259 -48.69444 0.26168 1.000 21.72692 135 MET B O 1
ATOM 3015 N N . PHE B 1 137 ? 33.87645 -46.60700 1.07389 1.000 17.22225 136 PHE B N 1
ATOM 3016 C CA . PHE B 1 137 ? 33.65201 -46.00552 -0.22877 1.000 18.91225 136 PHE B CA 1
ATOM 3017 C C . PHE B 1 137 ? 34.62783 -44.86074 -0.44108 1.000 20.17225 136 PHE B C 1
ATOM 3018 O O . PHE B 1 137 ? 34.76775 -43.99455 0.42578 1.000 21.19225 136 PHE B O 1
ATOM 3026 N N . GLY B 1 138 ? 35.29635 -44.86305 -1.59012 1.000 20.30545 137 GLY B N 1
ATOM 3027 C CA . GLY B 1 138 ? 36.14789 -43.76371 -1.96838 1.000 20.26545 137 GLY B CA 1
ATOM 3028 C C . GLY B 1 138 ? 37.46412 -44.19297 -2.57982 1.000 19.79545 137 GLY B C 1
ATOM 3029 O O . GLY B 1 138 ? 37.86386 -45.36060 -2.52117 1.000 20.62545 137 GLY B O 1
ATOM 3030 N N . PRO B 1 139 ? 38.20446 -43.21981 -3.10829 1.000 22.57551 138 PRO B N 1
ATOM 3031 C CA . PRO B 1 139 ? 39.38977 -43.54118 -3.91405 1.000 24.99551 138 PRO B CA 1
ATOM 3032 C C . PRO B 1 139 ? 40.54100 -44.07512 -3.08116 1.000 24.78551 138 PRO B C 1
ATOM 3033 O O . PRO B 1 139 ? 40.73906 -43.69649 -1.92021 1.000 24.28551 138 PRO B O 1
ATOM 3037 N N . ASP B 1 140 ? 41.33336 -44.93974 -3.71705 1.000 22.28571 139 ASP B N 1
ATOM 3038 C CA . ASP B 1 140 ? 42.51179 -45.52942 -3.09398 1.000 24.62571 139 ASP B CA 1
ATOM 3039 C C . ASP B 1 140 ? 43.61250 -45.50814 -4.13835 1.000 26.96571 139 ASP B C 1
ATOM 3040 O O . ASP B 1 140 ? 43.55219 -46.23577 -5.13223 1.000 28.06571 139 ASP B O 1
ATOM 3045 N N . ILE B 1 141 ? 44.63020 -44.69353 -3.90370 1.000 24.72695 140 ILE B N 1
ATOM 3046 C CA . ILE B 1 141 ? 45.68895 -44.49521 -4.87541 1.000 28.70695 140 ILE B CA 1
ATOM 3047 C C . ILE B 1 141 ? 46.99484 -44.95847 -4.25787 1.000 40.72695 140 ILE B C 1
ATOM 3048 O O . ILE B 1 141 ? 47.30449 -44.60589 -3.11421 1.000 36.41695 140 ILE B O 1
ATOM 3053 N N . CYS B 1 142 ? 47.75199 -45.75501 -5.01594 1.000 32.80633 141 CYS B N 1
ATOM 3054 C CA . CYS B 1 142 ? 49.10277 -46.13987 -4.59741 1.000 32.33633 141 CYS B CA 1
ATOM 3055 C C . CYS B 1 142 ? 49.88048 -46.51435 -5.85948 1.000 32.49633 141 CYS B C 1
ATOM 3056 O O . CYS B 1 142 ? 49.70897 -47.61126 -6.39485 1.000 29.77633 141 CYS B O 1
ATOM 3059 N N . GLY B 1 143 ? 50.74884 -45.61026 -6.29596 1.000 29.11377 142 GLY B N 1
ATOM 3060 C CA . GLY B 1 143 ? 51.53130 -45.81773 -7.48246 1.000 34.96377 142 GLY B CA 1
ATOM 3061 C C . GLY B 1 143 ? 50.69553 -45.60436 -8.72136 1.000 43.55377 142 GLY B C 1
ATOM 3062 O O . GLY B 1 143 ? 49.48815 -45.36509 -8.65816 1.000 46.41377 142 GLY B O 1
ATOM 3063 N N . PRO B 1 144 ? 51.32584 -45.75090 -9.88707 1.000 52.21544 143 PRO B N 1
ATOM 3064 C CA . PRO B 1 144 ? 50.60547 -45.55186 -11.16057 1.000 53.55544 143 PRO B CA 1
ATOM 3065 C C . PRO B 1 144 ? 49.61226 -46.65543 -11.52529 1.000 51.48544 143 PRO B C 1
ATOM 3066 O O . PRO B 1 144 ? 48.91161 -46.50214 -12.53117 1.000 44.98544 143 PRO B O 1
ATOM 3070 N N . GLU B 1 145 ? 49.50160 -47.74234 -10.76099 1.000 53.02865 144 GLU B N 1
ATOM 3071 C CA . GLU B 1 145 ? 48.88954 -48.95637 -11.29139 1.000 52.83865 144 GLU B CA 1
ATOM 3072 C C . GLU B 1 145 ? 47.54444 -49.31162 -10.66532 1.000 50.00865 144 GLU B C 1
ATOM 3073 O O . GLU B 1 145 ? 46.67116 -49.84326 -11.35653 1.000 51.26865 144 GLU B O 1
ATOM 3079 N N . LYS B 1 146 ? 47.32423 -49.01621 -9.39121 1.000 48.62391 145 LYS B N 1
ATOM 3080 C CA . LYS B 1 146 ? 45.98562 -48.99930 -8.79318 1.000 59.00391 145 LYS B CA 1
ATOM 3081 C C . LYS B 1 146 ? 45.41040 -47.57663 -8.78916 1.000 52.53391 145 LYS B C 1
ATOM 3082 O O . LYS B 1 146 ? 46.12035 -46.63078 -8.39748 1.000 42.29391 145 LYS B O 1
ATOM 3088 N N . ARG B 1 147 ? 44.12209 -47.42714 -9.23549 1.000 40.69072 146 ARG B N 1
ATOM 3089 C CA . ARG B 1 147 ? 43.38050 -46.17821 -9.12189 1.000 39.51072 146 ARG B CA 1
ATOM 3090 C C . ARG B 1 147 ? 41.97965 -46.65158 -8.79554 1.000 40.03072 146 ARG B C 1
ATOM 3091 O O . ARG B 1 147 ? 41.07852 -46.59674 -9.65406 1.000 49.74072 146 ARG B O 1
ATOM 3099 N N . ALA B 1 148 ? 41.80561 -47.16670 -7.60864 1.000 30.53877 147 ALA B N 1
ATOM 3100 C CA . ALA B 1 148 ? 40.55205 -47.82897 -7.44170 1.000 24.29877 147 ALA B CA 1
ATOM 3101 C C . ALA B 1 148 ? 39.66154 -46.99326 -6.55068 1.000 24.40877 147 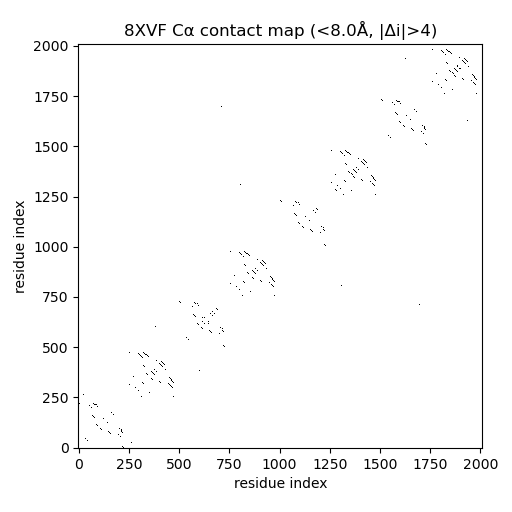ALA B C 1
ATOM 3102 O O . ALA B 1 148 ? 40.13222 -46.21967 -5.71373 1.000 21.63877 147 ALA B O 1
ATOM 3104 N N . VAL B 1 149 ? 38.37290 -47.09202 -6.82116 1.000 25.51362 148 VAL B N 1
ATOM 3105 C CA . VAL B 1 149 ? 37.35567 -46.55904 -5.93718 1.000 19.18362 148 VAL B CA 1
ATOM 3106 C C . VAL B 1 149 ? 36.86210 -47.73319 -5.11169 1.000 20.75362 148 VAL B C 1
ATOM 3107 O O . VAL B 1 149 ? 36.25757 -48.66683 -5.64586 1.000 20.67362 148 VAL B O 1
ATOM 3111 N N . HIS B 1 150 ? 37.20383 -47.74996 -3.83289 1.000 23.10498 149 HIS B N 1
ATOM 3112 C CA . HIS B 1 150 ? 36.62184 -48.74416 -2.95143 1.000 21.45498 149 HIS B CA 1
ATOM 3113 C C . HIS B 1 150 ? 35.10958 -48.60420 -2.91653 1.000 24.67498 149 HIS B C 1
ATOM 3114 O O . HIS B 1 150 ? 34.54810 -47.50138 -2.94990 1.000 18.22498 149 HIS B O 1
ATOM 3121 N N . SER B 1 151 ? 34.45214 -49.73616 -2.78856 1.000 21.15461 150 SER B N 1
ATOM 3122 C CA . SER B 1 151 ? 33.00792 -49.76524 -2.87662 1.000 18.93461 150 SER B CA 1
ATOM 3123 C C . SER B 1 151 ? 32.55437 -50.99986 -2.10814 1.000 22.25461 150 SER B C 1
ATOM 3124 O O . SER B 1 151 ? 31.93223 -51.90561 -2.66412 1.000 24.36461 150 SER B O 1
ATOM 3127 N N . ILE B 1 152 ? 32.91951 -51.04523 -0.83088 1.000 21.62116 151 ILE B N 1
ATOM 3128 C CA . ILE B 1 152 ? 32.82602 -52.24480 -0.00601 1.000 22.03116 151 ILE B CA 1
ATOM 3129 C C . ILE B 1 152 ? 31.51511 -52.20182 0.77126 1.000 21.49116 151 ILE B C 1
ATOM 3130 O O . ILE B 1 152 ? 31.23625 -51.23458 1.49251 1.000 21.09116 151 ILE B O 1
ATOM 3135 N N . LEU B 1 153 ? 30.73161 -53.26031 0.65363 1.000 21.60969 152 LEU B N 1
ATOM 3136 C CA . LEU B 1 153 ? 29.40547 -53.35746 1.23922 1.000 25.13969 152 LEU B CA 1
ATOM 3137 C C . LEU B 1 153 ? 29.39114 -54.40356 2.34753 1.000 25.72969 152 LEU B C 1
ATOM 3138 O O . LEU B 1 153 ? 30.41598 -54.99978 2.68879 1.000 23.02969 152 LEU B O 1
ATOM 3143 N N . TRP B 1 154 ? 28.21363 -54.61641 2.92184 1.000 24.17691 153 TRP B N 1
ATOM 3144 C CA . TRP B 1 154 ? 28.05938 -55.48631 4.07015 1.000 22.50691 153 TRP B CA 1
ATOM 3145 C C . TRP B 1 154 ? 26.94150 -56.49008 3.83675 1.000 26.12691 153 TRP B C 1
ATOM 3146 O O . TRP B 1 154 ? 25.89989 -56.15102 3.26838 1.000 22.65691 153 TRP B O 1
ATOM 3157 N N . HIS B 1 155 ? 27.15035 -57.72659 4.27987 1.000 25.07215 154 HIS B N 1
ATOM 3158 C CA . HIS B 1 155 ? 26.06864 -58.69945 4.26679 1.000 26.79215 154 HIS B CA 1
ATOM 3159 C C . HIS B 1 155 ? 26.35960 -59.80873 5.26462 1.000 28.34215 154 HIS B C 1
ATOM 3160 O O . HIS B 1 155 ? 27.42768 -60.42831 5.21702 1.000 33.39215 154 HIS B O 1
ATOM 3167 N N . ASP B 1 156 ? 25.40810 -60.04790 6.16500 1.000 23.53065 155 ASP B N 1
ATOM 3168 C CA . ASP B 1 156 ? 25.43170 -61.21705 7.03930 1.000 30.44065 155 ASP B CA 1
ATOM 3169 C C . ASP B 1 156 ? 26.73852 -61.31732 7.81176 1.000 24.36065 155 ASP B C 1
ATOM 3170 O O . ASP B 1 156 ? 27.31955 -62.39331 7.93537 1.000 30.87065 155 ASP B O 1
ATOM 3175 N N . GLY B 1 157 ? 27.21619 -60.18393 8.32017 1.000 31.37622 156 GLY B N 1
ATOM 3176 C CA . GLY B 1 157 ? 28.36026 -60.17617 9.21629 1.000 23.73622 156 GLY B CA 1
ATOM 3177 C C . GLY B 1 157 ? 29.71853 -60.09498 8.55523 1.000 31.73622 156 GLY B C 1
ATOM 3178 O O . GLY B 1 157 ? 30.73519 -60.29044 9.23723 1.000 37.81622 156 GLY B O 1
ATOM 3179 N N . LYS B 1 158 ? 29.76989 -59.83065 7.25321 1.000 22.60916 157 LYS B N 1
ATOM 3180 C CA . LYS B 1 158 ? 31.02031 -59.81532 6.51138 1.000 24.89916 157 LYS B CA 1
ATOM 3181 C C . LYS B 1 158 ? 30.97697 -58.65677 5.52590 1.000 25.85916 157 LYS B C 1
ATOM 3182 O O . LYS B 1 158 ? 29.90462 -58.25130 5.06697 1.000 26.89916 157 LYS B O 1
ATOM 3188 N N . ASN B 1 159 ? 32.15192 -58.11236 5.22811 1.000 19.22847 158 ASN B N 1
ATOM 3189 C CA . ASN B 1 159 ? 32.29084 -57.06877 4.22613 1.000 18.41847 158 ASN B CA 1
ATOM 3190 C C . ASN B 1 159 ? 32.63235 -57.67988 2.87099 1.000 22.46847 158 ASN B C 1
ATOM 3191 O O . ASN B 1 159 ? 33.20901 -58.76447 2.79795 1.000 25.76847 158 ASN B O 1
ATOM 3196 N N . TYR B 1 160 ? 32.24376 -56.99878 1.79366 1.000 27.51576 159 TYR B N 1
ATOM 3197 C CA . TYR B 1 160 ? 32.43268 -57.55020 0.45576 1.000 22.16576 159 TYR B CA 1
ATOM 3198 C C . TYR B 1 160 ? 32.86515 -56.47908 -0.53286 1.000 25.68576 159 TYR B C 1
ATOM 3199 O O . TYR B 1 160 ? 32.12820 -55.51990 -0.77484 1.000 23.73576 159 TYR B O 1
ATOM 3208 N N . GLU B 1 161 ? 33.99824 -56.68098 -1.18197 1.000 29.44480 160 GLU B N 1
ATOM 3209 C CA . GLU B 1 161 ? 34.42560 -55.73585 -2.19599 1.000 24.71480 160 GLU B CA 1
ATOM 3210 C C . GLU B 1 161 ? 33.64874 -55.96528 -3.48499 1.000 27.71480 160 GLU B C 1
ATOM 3211 O O . GLU B 1 161 ? 33.32225 -57.10581 -3.83304 1.000 28.32480 160 GLU B O 1
ATOM 3217 N N . LYS B 1 162 ? 33.32984 -54.86525 -4.17634 1.000 23.39621 161 LYS B N 1
ATOM 3218 C CA . LYS B 1 162 ? 32.75515 -54.94824 -5.51076 1.000 23.57621 161 LYS B CA 1
ATOM 3219 C C . LYS B 1 162 ? 33.68192 -55.73947 -6.41639 1.000 24.86621 161 LYS B C 1
ATOM 3220 O O . LYS B 1 162 ? 34.89990 -55.71423 -6.24949 1.000 25.65621 161 LYS B O 1
ATOM 3226 N N . ARG B 1 163 ? 33.11019 -56.37700 -7.43811 1.000 24.56066 162 ARG B N 1
ATOM 3227 C CA . ARG B 1 163 ? 33.90244 -57.27913 -8.27278 1.000 21.64066 162 ARG B CA 1
ATOM 3228 C C . ARG B 1 163 ? 34.91003 -56.51055 -9.10700 1.000 24.53066 162 ARG B C 1
ATOM 3229 O O . ARG B 1 163 ? 36.08757 -56.88915 -9.18498 1.000 27.36066 162 ARG B O 1
ATOM 3237 N N . LYS B 1 164 ? 34.46637 -55.41205 -9.71467 1.000 22.19209 163 LYS B N 1
ATOM 3238 C CA . LYS B 1 164 ? 35.30734 -54.52627 -10.51495 1.000 20.50209 163 LYS B CA 1
ATOM 3239 C C . LYS B 1 164 ? 35.09380 -53.10770 -10.02058 1.000 28.34209 163 LYS B C 1
ATOM 3240 O O . LYS B 1 164 ? 34.01495 -52.53503 -10.21473 1.000 22.04209 163 LYS B O 1
ATOM 3246 N N . ASN B 1 165 ? 36.10600 -52.53756 -9.39222 1.000 23.79099 164 ASN B N 1
ATOM 3247 C CA . ASN B 1 165 ? 35.94712 -51.21426 -8.82244 1.000 18.06099 164 ASN B CA 1
ATOM 3248 C C . ASN B 1 165 ? 35.96606 -50.14240 -9.90335 1.000 18.39099 164 ASN B C 1
ATOM 3249 O O . ASN B 1 165 ? 36.57687 -50.30853 -10.96132 1.000 17.78099 164 ASN B O 1
ATOM 3254 N N . ALA B 1 166 ? 35.27593 -49.03704 -9.62379 1.000 23.60325 165 ALA B N 1
ATOM 3255 C CA . ALA B 1 166 ? 35.38221 -47.84092 -10.44303 1.000 22.22325 165 ALA B CA 1
ATOM 3256 C C . ALA B 1 166 ? 36.79916 -47.26540 -10.36479 1.000 19.49325 165 ALA B C 1
ATOM 3257 O O . ALA B 1 166 ? 37.57198 -47.56052 -9.44900 1.000 21.13325 165 ALA B O 1
ATOM 3259 N N . ILE B 1 167 ? 37.14540 -46.43553 -11.34269 1.000 28.27409 166 ILE B N 1
ATOM 3260 C CA . ILE B 1 167 ? 38.49622 -45.89691 -11.44098 1.000 25.77409 166 ILE B CA 1
ATOM 3261 C C . ILE B 1 167 ? 38.56714 -44.58232 -10.69521 1.000 28.13409 166 ILE B C 1
ATOM 3262 O O . ILE B 1 167 ? 37.72276 -43.70426 -10.89074 1.000 26.39409 166 ILE B O 1
ATOM 3267 N N . ALA B 1 168 ? 39.59370 -44.42528 -9.87338 1.000 27.50277 167 ALA B N 1
ATOM 3268 C CA . ALA B 1 168 ? 39.73320 -43.21374 -9.08942 1.000 27.97277 167 ALA B CA 1
ATOM 3269 C C . ALA B 1 168 ? 40.52413 -42.17727 -9.87058 1.000 28.78277 167 ALA B C 1
ATOM 3270 O O . ALA B 1 168 ? 41.32644 -42.50704 -10.75172 1.000 32.22277 167 ALA B O 1
ATOM 3272 N N . MET B 1 169 ? 40.28569 -40.91234 -9.53293 1.000 32.35834 168 MET B N 1
ATOM 3273 C CA . MET B 1 169 ? 40.95053 -39.78451 -10.16657 1.000 26.78834 168 MET B CA 1
ATOM 3274 C C . MET B 1 169 ? 42.25790 -39.49405 -9.44071 1.000 27.77834 168 MET B C 1
ATOM 3275 O O . MET B 1 169 ? 42.33586 -39.59317 -8.21388 1.000 27.63834 168 MET B O 1
ATOM 3280 N N . ALA B 1 170 ? 43.30378 -39.18305 -10.20674 1.000 33.10602 169 ALA B N 1
ATOM 3281 C CA . ALA B 1 170 ? 44.63177 -39.02788 -9.62458 1.000 33.19602 169 ALA B CA 1
ATOM 3282 C C . ALA B 1 170 ? 45.25190 -37.63612 -9.78197 1.000 37.22602 169 ALA B C 1
ATOM 3283 O O . ALA B 1 170 ? 46.43252 -37.47091 -9.45802 1.000 44.85602 169 ALA B O 1
ATOM 3285 N N . ASP B 1 171 ? 44.51329 -36.63188 -10.26696 1.000 30.56895 170 ASP B N 1
ATOM 3286 C CA . ASP B 1 171 ? 45.07541 -35.28702 -10.36429 1.000 27.59895 170 ASP B CA 1
ATOM 3287 C C . ASP B 1 171 ? 44.96424 -34.54929 -9.02504 1.000 31.50895 170 ASP B C 1
ATOM 3288 O O . ASP B 1 171 ? 44.59264 -35.11653 -7.99622 1.000 35.71895 170 ASP B O 1
ATOM 3293 N N . ILE B 1 172 ? 45.21599 -33.24335 -9.05494 1.000 27.20930 171 ILE B N 1
ATOM 3294 C CA . ILE B 1 172 ? 45.35811 -32.43435 -7.85119 1.000 30.13930 171 ILE B CA 1
ATOM 3295 C C . ILE B 1 172 ? 44.10173 -31.61553 -7.56809 1.000 27.22930 171 ILE B C 1
ATOM 3296 O O . ILE B 1 172 ? 44.13943 -30.68719 -6.76942 1.000 33.02930 171 ILE B O 1
ATOM 3301 N N . PHE B 1 173 ? 42.99011 -31.96152 -8.18800 1.000 30.19611 172 PHE B N 1
ATOM 3302 C CA . PHE B 1 173 ? 41.78381 -31.15771 -8.16441 1.000 33.68611 172 PHE B CA 1
ATOM 3303 C C . PHE B 1 173 ? 40.67771 -31.86199 -7.38732 1.000 32.20611 172 PHE B C 1
ATOM 3304 O O . PHE B 1 173 ? 40.85698 -32.96241 -6.85263 1.000 29.91611 172 PHE B O 1
ATOM 3312 N N . THR B 1 174 ? 39.54035 -31.17075 -7.28204 1.000 29.61363 173 THR B N 1
ATOM 3313 C CA . THR B 1 174 ? 38.41057 -31.63615 -6.49179 1.000 27.32363 173 THR B CA 1
ATOM 3314 C C . THR B 1 174 ? 37.58487 -32.63140 -7.29001 1.000 29.57363 173 THR B C 1
ATOM 3315 O O . THR B 1 174 ? 37.21724 -32.36032 -8.43732 1.000 27.33363 173 THR B O 1
ATOM 3319 N N . HIS B 1 175 ? 37.25354 -33.76337 -6.67044 1.000 24.91896 174 HIS B N 1
ATOM 3320 C CA . HIS B 1 175 ? 36.42457 -34.75991 -7.32141 1.000 24.50896 174 HIS B CA 1
ATOM 3321 C C . HIS B 1 175 ? 35.38871 -35.24136 -6.32704 1.000 27.75896 174 HIS B C 1
ATOM 3322 O O . HIS B 1 175 ? 35.73232 -35.58359 -5.19421 1.000 29.89896 174 HIS B O 1
ATOM 3329 N N . ALA B 1 176 ? 34.12881 -35.26745 -6.76065 1.000 23.57497 175 ALA B N 1
ATOM 3330 C CA . ALA B 1 176 ? 32.99280 -35.69819 -5.94879 1.000 25.49497 175 ALA B CA 1
ATOM 3331 C C . ALA B 1 176 ? 32.70084 -37.16154 -6.23364 1.000 23.43497 175 ALA B C 1
ATOM 3332 O O . ALA B 1 176 ? 32.41342 -37.53541 -7.37710 1.000 27.16497 175 ALA B O 1
ATOM 3334 N N . TYR B 1 177 ? 32.79363 -37.98263 -5.19853 1.000 23.04971 176 TYR B N 1
ATOM 3335 C CA . TYR B 1 177 ? 32.50227 -39.40435 -5.28858 1.000 21.62971 176 TYR B CA 1
ATOM 3336 C C . TYR B 1 177 ? 31.16095 -39.68357 -4.64053 1.000 24.42971 176 TYR B C 1
ATOM 3337 O O . TYR B 1 177 ? 30.88820 -39.19719 -3.53605 1.000 25.80971 176 TYR B O 1
ATOM 3346 N N . LYS B 1 178 ? 30.31183 -40.42393 -5.34731 1.000 23.89341 177 LYS B N 1
ATOM 3347 C CA . LYS B 1 178 ? 28.95105 -40.64788 -4.88575 1.000 20.46341 177 LYS B CA 1
ATOM 3348 C C . LYS B 1 178 ? 28.53846 -42.09090 -5.10285 1.000 22.21341 177 LYS B C 1
ATOM 3349 O O . LYS B 1 178 ? 28.72367 -42.63701 -6.19072 1.000 21.31341 177 LYS B O 1
ATOM 3355 N N . LEU B 1 179 ? 27.93201 -42.67685 -4.07849 1.000 22.10415 178 LEU B N 1
ATOM 3356 C CA . LEU B 1 179 ? 27.38494 -44.02360 -4.11706 1.000 19.58415 178 LEU B CA 1
ATOM 3357 C C . LEU B 1 179 ? 25.88883 -43.92643 -3.86115 1.000 21.85415 178 LEU B C 1
ATOM 3358 O O . LEU B 1 179 ? 25.46531 -43.25857 -2.91241 1.000 17.95415 178 LEU B O 1
ATOM 3363 N N . ILE B 1 180 ? 25.08424 -44.52170 -4.73386 1.000 21.79929 179 ILE B N 1
ATOM 3364 C CA . ILE B 1 180 ? 23.63348 -44.50708 -4.55980 1.000 23.64929 179 ILE B CA 1
ATOM 3365 C C . ILE B 1 180 ? 23.11358 -45.93504 -4.50380 1.000 22.77929 179 ILE B C 1
ATOM 3366 O O . ILE B 1 180 ? 23.28735 -46.69729 -5.45454 1.000 19.94929 179 ILE B O 1
ATOM 3371 N N . ILE B 1 181 ? 22.37706 -46.25184 -3.45074 1.000 21.79395 180 ILE B N 1
ATOM 3372 C CA . ILE B 1 181 ? 21.79212 -47.56589 -3.25117 1.000 23.01395 180 ILE B CA 1
ATOM 3373 C C . ILE B 1 181 ? 20.27639 -47.41680 -3.24625 1.000 20.18395 180 ILE B C 1
ATOM 3374 O O . ILE B 1 181 ? 19.72989 -46.59416 -2.50013 1.000 23.05395 180 ILE B O 1
ATOM 3379 N N . PHE B 1 182 ? 19.57731 -48.21439 -4.13881 1.000 16.16282 181 PHE B N 1
ATOM 3380 C CA . PHE B 1 182 ? 18.13853 -48.15860 -4.34552 1.000 21.17282 181 PHE B CA 1
ATOM 3381 C C . PHE B 1 182 ? 17.43060 -49.34170 -3.70379 1.000 23.24282 181 PHE B C 1
ATOM 3382 O O . PHE B 1 182 ? 18.00880 -50.42436 -3.58891 1.000 20.90282 181 PHE B O 1
ATOM 3390 N N . PRO B 1 183 ? 16.15759 -49.19696 -3.31447 1.000 27.63505 182 PRO B N 1
ATOM 3391 C CA . PRO B 1 183 ? 15.48768 -50.29070 -2.59478 1.000 22.07505 182 PRO B CA 1
ATOM 3392 C C . PRO B 1 183 ? 15.11444 -51.46766 -3.47170 1.000 20.34505 182 PRO B C 1
ATOM 3393 O O . PRO B 1 183 ? 14.54934 -52.43559 -2.95999 1.000 16.61505 182 PRO B O 1
ATOM 3397 N N . ASN B 1 184 ? 15.40054 -51.44380 -4.76916 1.000 17.89649 183 ASN B N 1
ATOM 3398 C CA . ASN B 1 184 ? 15.24518 -52.63619 -5.59453 1.000 18.01649 183 ASN B CA 1
ATOM 3399 C C . ASN B 1 184 ? 16.55224 -53.41505 -5.75570 1.000 22.41649 183 ASN B C 1
ATOM 3400 O O . ASN B 1 184 ? 16.71510 -54.13442 -6.74561 1.000 18.55649 183 ASN B O 1
ATOM 3405 N N . ASN B 1 185 ? 17.51205 -53.21369 -4.84593 1.000 22.47582 184 ASN B N 1
ATOM 3406 C CA . ASN B 1 185 ? 18.81529 -53.89506 -4.83837 1.000 20.60582 184 ASN B CA 1
ATOM 3407 C C . ASN B 1 185 ? 19.70311 -53.47407 -6.01462 1.000 25.76582 184 ASN B C 1
ATOM 3408 O O . ASN B 1 185 ? 20.49420 -54.25950 -6.53327 1.000 23.11582 184 ASN B O 1
ATOM 3413 N N . SER B 1 186 ? 19.62772 -52.21710 -6.41143 1.000 26.35075 185 SER B N 1
ATOM 3414 C CA . SER B 1 186 ? 20.47039 -51.70863 -7.47684 1.000 24.11075 185 SER B CA 1
ATOM 3415 C C . SER B 1 186 ? 21.24766 -50.51102 -6.97375 1.000 23.53075 185 SER B C 1
ATOM 3416 O O . SER B 1 186 ? 20.89990 -49.89032 -5.96818 1.000 23.85075 185 SER B O 1
ATOM 3419 N N . TYR B 1 187 ? 22.27803 -50.15977 -7.72452 1.000 21.64806 186 TYR B N 1
ATOM 3420 C CA . TYR B 1 187 ? 23.19513 -49.12173 -7.29657 1.000 22.28806 186 TYR B CA 1
ATOM 3421 C C . TYR B 1 187 ? 23.65511 -48.33886 -8.51771 1.000 25.82806 186 TYR B C 1
ATOM 3422 O O . TYR B 1 187 ? 23.55063 -48.79769 -9.65962 1.000 23.53806 186 TYR B O 1
ATOM 3431 N N . GLU B 1 188 ? 24.16258 -47.14068 -8.24518 1.000 25.23589 187 GLU B N 1
ATOM 3432 C CA . GLU B 1 188 ? 24.95563 -46.35555 -9.17550 1.000 25.34589 187 GLU B CA 1
ATOM 3433 C C . GLU B 1 188 ? 26.16515 -45.83503 -8.41326 1.000 24.91589 187 GLU B C 1
ATOM 3434 O O . GLU B 1 188 ? 26.11601 -45.67678 -7.18747 1.000 24.34589 187 GLU B O 1
ATOM 3440 N N . ILE B 1 189 ? 27.27079 -45.63852 -9.13364 1.000 24.82474 188 ILE B N 1
ATOM 3441 C CA . ILE B 1 189 ? 28.43726 -44.93272 -8.61362 1.000 24.89474 188 ILE B CA 1
ATOM 3442 C C . ILE B 1 189 ? 28.79947 -43.82121 -9.58875 1.000 26.28474 188 ILE B C 1
ATOM 3443 O O . ILE B 1 189 ? 28.99515 -44.08338 -10.78134 1.000 25.82474 188 ILE B O 1
ATOM 3448 N N . TRP B 1 190 ? 28.90287 -42.58782 -9.08578 1.000 22.77209 189 TRP B N 1
ATOM 3449 C CA . TRP B 1 190 ? 29.25422 -41.43823 -9.90289 1.000 22.81209 189 TRP B CA 1
ATOM 3450 C C . TRP B 1 190 ? 30.58348 -40.85417 -9.43475 1.000 20.08209 189 TRP B C 1
ATOM 3451 O O . TRP B 1 190 ? 30.89452 -40.85253 -8.23684 1.000 25.69209 189 TRP B O 1
ATOM 3462 N N . VAL B 1 191 ? 31.39038 -40.41391 -10.39476 1.000 22.78260 190 VAL B N 1
ATOM 3463 C CA . VAL B 1 191 ? 32.55391 -39.57644 -10.14206 1.000 26.36260 190 VAL B CA 1
ATOM 3464 C C . VAL B 1 191 ? 32.29980 -38.25914 -10.85723 1.000 27.92260 190 VAL B C 1
ATOM 3465 O O . VAL B 1 191 ? 32.29282 -38.21747 -12.09542 1.000 30.82260 190 VAL B O 1
ATOM 3469 N N . ASN B 1 192 ? 32.10755 -37.18630 -10.09043 1.000 28.43416 191 ASN B N 1
ATOM 3470 C CA . ASN B 1 192 ? 31.60922 -35.91209 -10.62581 1.000 27.08416 191 ASN B CA 1
ATOM 3471 C C . ASN B 1 192 ? 30.25970 -36.20642 -11.27987 1.000 31.32416 191 ASN B C 1
ATOM 3472 O O . ASN B 1 192 ? 29.36674 -36.75447 -10.61320 1.000 28.31416 191 ASN B O 1
ATOM 3477 N N . ASN B 1 193 ? 30.03257 -35.85331 -12.54281 1.000 30.58938 192 ASN B N 1
ATOM 3478 C CA . ASN B 1 193 ? 28.72827 -36.13247 -13.12716 1.000 33.57938 192 ASN B CA 1
ATOM 3479 C C . ASN B 1 193 ? 28.77760 -37.29922 -14.10038 1.000 33.90938 192 ASN B C 1
ATOM 3480 O O . ASN B 1 193 ? 27.88927 -37.45049 -14.94485 1.000 36.47938 192 ASN B O 1
ATOM 3485 N N . ASP B 1 194 ? 29.74716 -38.18055 -13.92747 1.000 36.66059 193 ASP B N 1
ATOM 3486 C CA . ASP B 1 194 ? 29.91514 -39.34997 -14.77147 1.000 35.06059 193 ASP B CA 1
ATOM 3487 C C . ASP B 1 194 ? 29.54547 -40.57793 -13.95777 1.000 30.09059 193 ASP B C 1
ATOM 3488 O O . ASP B 1 194 ? 30.11483 -40.81732 -12.88662 1.000 33.79059 193 ASP B O 1
ATOM 3493 N N . LYS B 1 195 ? 28.58830 -41.34335 -14.46985 1.000 28.21055 194 LYS B N 1
ATOM 3494 C CA . LYS B 1 195 ? 28.09015 -42.53792 -13.80735 1.000 32.07055 194 LYS B CA 1
ATOM 3495 C C . LYS B 1 195 ? 29.01552 -43.67942 -14.17693 1.000 33.14055 194 LYS B C 1
ATOM 3496 O O . LYS B 1 195 ? 28.85965 -44.30371 -15.22328 1.000 33.96055 194 LYS B O 1
ATOM 3502 N N . GLU B 1 196 ? 29.97609 -43.96227 -13.30585 1.000 25.42213 195 GLU B N 1
ATOM 3503 C CA . GLU B 1 196 ? 31.03308 -44.89896 -13.63495 1.000 30.50213 195 GLU B CA 1
ATOM 3504 C C . GLU B 1 196 ? 30.61689 -46.35735 -13.51582 1.000 23.78213 195 GLU B C 1
ATOM 3505 O O . GLU B 1 196 ? 31.27315 -47.22629 -14.09984 1.000 24.91213 195 GLU B O 1
ATOM 3511 N N . ALA B 1 197 ? 29.55220 -46.65231 -12.78480 1.000 21.56510 196 ALA B N 1
ATOM 3512 C CA . ALA B 1 197 ? 29.15572 -48.02999 -12.55928 1.000 23.72510 196 ALA B CA 1
ATOM 3513 C C . ALA B 1 197 ? 27.69293 -48.03796 -12.16034 1.000 25.19510 196 ALA B C 1
ATOM 3514 O O . ALA B 1 197 ? 27.18883 -47.07627 -11.56996 1.000 25.41510 196 ALA B O 1
ATOM 3516 N N . TYR B 1 198 ? 27.02778 -49.14278 -12.46654 1.000 23.96188 197 TYR B N 1
ATOM 3517 C CA . TYR B 1 198 ? 25.63411 -49.31569 -12.10846 1.000 28.63188 197 TYR B CA 1
ATOM 3518 C C . TYR B 1 198 ? 25.25576 -50.74592 -12.42276 1.000 28.41188 197 TYR B C 1
ATOM 3519 O O . TYR B 1 198 ? 25.89587 -51.40360 -13.24807 1.000 35.19188 197 TYR B O 1
ATOM 3528 N N . GLY B 1 199 ? 24.20046 -51.20867 -11.77447 1.000 31.65080 198 GLY B N 1
ATOM 3529 C CA . GLY B 1 199 ? 23.77108 -52.57794 -11.91561 1.000 30.46080 198 GLY B CA 1
ATOM 3530 C C . GLY B 1 199 ? 23.11981 -53.06562 -10.64178 1.000 24.32080 198 GLY B C 1
ATOM 3531 O O . GLY B 1 199 ? 22.58112 -52.28737 -9.86237 1.000 21.56080 198 GLY B O 1
ATOM 3532 N N . ARG B 1 200 ? 23.14421 -54.37509 -10.47316 1.000 23.48952 199 ARG B N 1
ATOM 3533 C CA . ARG B 1 200 ? 22.46974 -55.02623 -9.36187 1.000 23.40952 199 ARG B CA 1
ATOM 3534 C C . ARG B 1 200 ? 23.45684 -55.39207 -8.26507 1.000 23.48952 199 ARG B C 1
ATOM 3535 O O . ARG B 1 200 ? 24.58741 -55.79249 -8.54896 1.000 24.72952 199 ARG B O 1
ATOM 3543 N N . LEU B 1 201 ? 23.02525 -55.24672 -7.00817 1.000 30.63039 200 LEU B N 1
ATOM 3544 C CA . LEU B 1 201 ? 23.87621 -55.67123 -5.90662 1.000 28.89039 200 LEU B CA 1
ATOM 3545 C C . LEU B 1 201 ? 24.22865 -57.14218 -6.03347 1.000 25.25039 200 LEU B C 1
ATOM 3546 O O . LEU B 1 201 ? 25.38978 -57.52809 -5.82457 1.000 26.95039 200 LEU B O 1
ATOM 3551 N N . GLU B 1 202 ? 23.25050 -57.97895 -6.40482 1.000 31.45112 201 GLU B N 1
ATOM 3552 C CA . GLU B 1 202 ? 23.49172 -59.42069 -6.44320 1.000 29.95112 201 GLU B CA 1
ATOM 3553 C C . GLU B 1 202 ? 24.47780 -59.81690 -7.53700 1.000 26.15112 201 GLU B C 1
ATOM 3554 O O . GLU B 1 202 ? 25.19260 -60.81634 -7.39081 1.000 32.06112 201 GLU B O 1
ATOM 3560 N N . ASP B 1 203 ? 24.56447 -59.03475 -8.61273 1.000 25.06485 202 ASP B N 1
ATOM 3561 C CA . ASP B 1 203 ? 25.45237 -59.36320 -9.72078 1.000 28.70485 202 ASP B CA 1
ATOM 3562 C C . ASP B 1 203 ? 26.84054 -58.74099 -9.58869 1.000 33.48485 202 ASP B C 1
ATOM 3563 O O . ASP B 1 203 ? 27.84855 -59.39186 -9.89596 1.000 35.88485 202 ASP B O 1
ATOM 3568 N N . ASP B 1 204 ? 26.93409 -57.48862 -9.17205 1.000 20.18192 203 ASP B N 1
ATOM 3569 C CA . ASP B 1 204 ? 28.21365 -56.81202 -9.23420 1.000 22.68192 203 ASP B CA 1
ATOM 3570 C C . ASP B 1 204 ? 29.05989 -56.99125 -7.97011 1.000 25.18192 203 ASP B C 1
ATOM 3571 O O . ASP B 1 204 ? 30.22367 -56.57138 -7.96039 1.000 23.73192 203 ASP B O 1
ATOM 3576 N N . TRP B 1 205 ? 28.52404 -57.63245 -6.92916 1.000 19.41662 204 TRP B N 1
ATOM 3577 C CA . TRP B 1 205 ? 29.26528 -58.11732 -5.76447 1.000 19.76662 204 TRP B CA 1
ATOM 3578 C C . TRP B 1 205 ? 29.12694 -59.64315 -5.67755 1.000 24.22662 204 TRP B C 1
ATOM 3579 O O . TRP B 1 205 ? 28.51558 -60.27630 -6.53885 1.000 24.69662 204 TRP B O 1
ATOM 3590 N N . THR B 1 206 ? 29.76989 -60.24943 -4.67198 1.000 21.66671 205 THR B N 1
ATOM 3591 C CA . THR B 1 206 ? 29.62763 -61.67649 -4.35901 1.000 18.38671 205 THR B CA 1
ATOM 3592 C C . THR B 1 206 ? 29.04885 -61.89531 -2.96025 1.000 24.44671 205 THR B C 1
ATOM 3593 O O . THR B 1 206 ? 29.39759 -62.85696 -2.26178 1.000 28.05671 205 THR B O 1
ATOM 3597 N N . MET B 1 207 ? 28.11700 -61.03043 -2.55631 1.000 33.09419 206 MET B N 1
ATOM 3598 C CA . MET B 1 207 ? 27.48503 -61.16380 -1.24983 1.000 26.44419 206 MET B CA 1
ATOM 3599 C C . MET B 1 207 ? 26.53851 -62.33297 -1.23031 1.000 25.77419 206 MET B C 1
ATOM 3600 O O . MET B 1 207 ? 26.18269 -62.81421 -0.14770 1.000 28.61419 206 MET B O 1
ATOM 3605 N N . THR B 1 208 ? 26.07950 -62.75418 -2.39962 1.000 25.96606 207 THR B N 1
ATOM 3606 C CA . THR B 1 208 ? 25.10780 -63.82067 -2.50184 1.000 31.30606 207 THR B CA 1
ATOM 3607 C C . THR B 1 208 ? 25.71070 -64.99781 -3.25430 1.000 34.53606 207 THR B C 1
ATOM 3608 O O . THR B 1 208 ? 26.81431 -64.92264 -3.80458 1.000 33.85606 207 THR B O 1
ATOM 3612 N N . GLU B 1 209 ? 24.96095 -66.09348 -3.25137 1.000 37.65050 208 GLU B N 1
ATOM 3613 C CA . GLU B 1 209 ? 25.31463 -67.25684 -4.03424 1.000 34.79050 208 GLU B CA 1
ATOM 3614 C C . GLU B 1 209 ? 25.26837 -66.91464 -5.52001 1.000 35.01050 208 GLU B C 1
ATOM 3615 O O . GLU B 1 209 ? 24.47374 -66.07347 -5.94461 1.000 28.10050 208 GLU B O 1
ATOM 3621 N N . PRO B 1 210 ? 26.14593 -67.51468 -6.32477 1.000 33.52938 209 PRO B N 1
ATOM 3622 C CA . PRO B 1 210 ? 26.22577 -67.11875 -7.74620 1.000 26.26938 209 PRO B CA 1
ATOM 3623 C C . PRO B 1 210 ? 24.90654 -67.26177 -8.50862 1.000 30.81938 209 PRO B C 1
ATOM 3624 O O . PRO B 1 210 ? 24.57709 -66.41255 -9.34540 1.000 37.07938 209 PRO B O 1
ATOM 3628 N N . GLY B 1 211 ? 24.14838 -68.31573 -8.26189 1.000 32.01576 210 GLY B N 1
ATOM 3629 C CA . GLY B 1 211 ? 22.88165 -68.46149 -8.94070 1.000 29.88576 210 GLY B CA 1
ATOM 3630 C C . GLY B 1 211 ? 21.89958 -67.35914 -8.58001 1.000 24.79576 210 GLY B C 1
ATOM 3631 O O . GLY B 1 211 ? 21.93860 -66.76067 -7.50134 1.000 27.19576 210 GLY B O 1
ATOM 3632 N N . SER B 1 212 ? 20.95236 -67.11633 -9.47523 1.000 26.11459 211 SER B N 1
ATOM 3633 C CA . SER B 1 212 ? 20.12951 -65.93636 -9.31925 1.000 29.37459 211 SER B CA 1
ATOM 3634 C C . SER B 1 212 ? 18.95402 -66.26097 -8.40628 1.000 29.34459 211 SER B C 1
ATOM 3635 O O . SER B 1 212 ? 18.41389 -67.37500 -8.42937 1.000 28.93459 211 SER B O 1
ATOM 3638 N N . GLY B 1 213 ? 18.64319 -65.30884 -7.51974 1.000 27.83350 212 GLY B N 1
ATOM 3639 C CA . GLY B 1 213 ? 17.63027 -65.46487 -6.50600 1.000 24.27350 212 GLY B CA 1
ATOM 3640 C C . GLY B 1 213 ? 17.44883 -64.18655 -5.70824 1.000 25.50350 212 GLY B C 1
ATOM 3641 O O . GLY B 1 213 ? 18.25872 -63.25321 -5.78197 1.000 28.35350 212 GLY B O 1
ATOM 3642 N N . PRO B 1 214 ? 16.38001 -64.12268 -4.91642 1.000 24.39752 305 PRO B N 1
ATOM 3643 C CA . PRO B 1 214 ? 16.05628 -62.87125 -4.21445 1.000 23.70752 305 PRO B CA 1
ATOM 3644 C C . PRO B 1 214 ? 16.70881 -62.79230 -2.84005 1.000 27.26752 305 PRO B C 1
ATOM 3645 O O . PRO B 1 214 ? 16.63414 -63.73325 -2.04219 1.000 29.85752 305 PRO B O 1
ATOM 3649 N N . VAL B 1 215 ? 17.37415 -61.67031 -2.57764 1.000 28.21964 306 VAL B N 1
ATOM 3650 C CA . VAL B 1 215 ? 17.84672 -61.28948 -1.24490 1.000 28.62964 306 VAL B CA 1
ATOM 3651 C C . VAL B 1 215 ? 17.14980 -59.97049 -0.92845 1.000 26.28964 306 VAL B C 1
ATOM 3652 O O . VAL B 1 215 ? 17.69519 -58.88382 -1.17579 1.000 25.04964 306 VAL B O 1
ATOM 3656 N N . PRO B 1 216 ? 15.90898 -60.03458 -0.43959 1.000 28.61160 307 PRO B N 1
ATOM 3657 C CA . PRO B 1 216 ? 15.03065 -58.85595 -0.48700 1.000 35.30160 307 PRO B CA 1
ATOM 3658 C C . PRO B 1 216 ? 15.59849 -57.59374 0.15522 1.000 37.44160 307 PRO B C 1
ATOM 3659 O O . PRO B 1 216 ? 15.36405 -56.49658 -0.37460 1.000 30.56160 307 PRO B O 1
ATOM 3663 N N . GLU B 1 217 ? 16.32032 -57.69258 1.27084 1.000 32.24194 308 GLU B N 1
ATOM 3664 C CA . GLU B 1 217 ? 16.78092 -56.49311 1.96045 1.000 31.44194 308 GLU B CA 1
ATOM 3665 C C . GLU B 1 217 ? 18.29786 -56.30065 1.88568 1.000 27.89194 308 GLU B C 1
ATOM 3666 O O . GLU B 1 217 ? 18.91048 -55.78159 2.82751 1.000 26.54194 308 GLU B O 1
ATOM 3672 N N . LEU B 1 218 ? 18.91921 -56.75687 0.79121 1.000 27.02497 309 LEU B N 1
ATOM 3673 C CA . LEU B 1 218 ? 20.34679 -56.51851 0.59464 1.000 22.68497 309 LEU B CA 1
ATOM 3674 C C . LEU B 1 218 ? 20.67536 -55.02445 0.62247 1.000 27.62497 309 LEU B C 1
ATOM 3675 O O . LEU B 1 218 ? 21.70955 -54.62467 1.17506 1.000 27.28497 309 LEU B O 1
ATOM 3680 N N . TYR B 1 219 ? 19.79641 -54.18234 0.05600 1.000 25.74560 310 TYR B N 1
ATOM 3681 C CA . TYR B 1 219 ? 20.02529 -52.74237 -0.02089 1.000 21.87560 310 TYR B CA 1
ATOM 3682 C C . TYR B 1 219 ? 19.97048 -52.05153 1.32989 1.000 23.61560 310 TYR B C 1
ATOM 3683 O O . TYR B 1 219 ? 20.36564 -50.88612 1.43550 1.000 26.69560 310 TYR B O 1
ATOM 3692 N N . ARG B 1 220 ? 19.47035 -52.71333 2.35736 1.000 20.73868 311 ARG B N 1
ATOM 3693 C CA . ARG B 1 220 ? 19.07613 -52.00965 3.56641 1.000 23.89868 311 ARG B CA 1
ATOM 3694 C C . ARG B 1 220 ? 20.24182 -51.91443 4.54655 1.000 22.74868 311 ARG B C 1
ATOM 3695 O O . ARG B 1 220 ? 20.87468 -52.92032 4.88145 1.000 28.95868 311 ARG B O 1
ATOM 3703 N N . TYR B 1 221 ? 20.49267 -50.69698 5.01961 1.000 21.70139 312 TYR B N 1
ATOM 3704 C CA . TYR B 1 221 ? 21.54281 -50.41046 5.98170 1.000 18.68139 312 TYR B CA 1
ATOM 3705 C C . TYR B 1 221 ? 20.92666 -49.70239 7.17621 1.000 22.74139 312 TYR B C 1
ATOM 3706 O O . TYR B 1 221 ? 21.27422 -48.55653 7.49083 1.000 23.63139 312 TYR B O 1
ATOM 3715 N N . LYS B 1 222 ? 20.01206 -50.39161 7.84682 1.000 22.44718 313 LYS B N 1
ATOM 3716 C CA . LYS B 1 222 ? 19.31265 -49.81504 8.98544 1.000 20.28718 313 LYS B CA 1
ATOM 3717 C C . LYS B 1 222 ? 20.27977 -49.60810 10.14067 1.000 25.60718 313 LYS B C 1
ATOM 3718 O O . LYS B 1 222 ? 21.08343 -50.49654 10.45119 1.000 35.07718 313 LYS B O 1
ATOM 3724 N N . GLY B 1 223 ? 20.23817 -48.41374 10.74475 1.000 24.71252 314 GLY B N 1
ATOM 3725 C CA . GLY B 1 223 ? 21.08425 -48.12427 11.87929 1.000 17.66252 314 GLY B CA 1
ATOM 3726 C C . GLY B 1 223 ? 22.41330 -47.50168 11.53088 1.000 21.59252 314 GLY B C 1
ATOM 3727 O O . GLY B 1 223 ? 23.20261 -47.19816 12.44017 1.000 25.24252 314 GLY B O 1
ATOM 3728 N N . LEU B 1 224 ? 22.69196 -47.30123 10.24617 1.000 16.75096 315 LEU B N 1
ATOM 3729 C CA . LEU B 1 224 ? 23.89283 -46.59583 9.84302 1.000 18.20096 315 LEU B CA 1
ATOM 3730 C C . LEU B 1 224 ? 23.86312 -45.18982 10.44109 1.000 23.75096 315 LEU B C 1
ATOM 3731 O O . LEU B 1 224 ? 22.93034 -44.41929 10.19351 1.000 27.06096 315 LEU B O 1
ATOM 3736 N N . GLY B 1 225 ? 24.88753 -44.84881 11.22522 1.000 26.93781 316 GLY B N 1
ATOM 3737 C CA . GLY B 1 225 ? 24.85852 -43.59483 11.95284 1.000 24.58781 316 GLY B CA 1
ATOM 3738 C C . GLY B 1 225 ? 26.19480 -42.91091 12.20451 1.000 28.36781 316 GLY B C 1
ATOM 3739 O O . GLY B 1 225 ? 26.23298 -41.90144 12.92310 1.000 29.10781 316 GLY B O 1
ATOM 3740 N N . ALA B 1 226 ? 27.28867 -43.40143 11.61112 1.000 24.04963 317 ALA B N 1
ATOM 3741 C CA . ALA B 1 226 ? 28.60186 -42.80972 11.85796 1.000 20.09963 317 ALA B CA 1
ATOM 3742 C C . ALA B 1 226 ? 29.45735 -42.83307 10.60622 1.000 24.18963 317 ALA B C 1
ATOM 3743 O O . ALA B 1 226 ? 29.37205 -43.75918 9.79579 1.000 24.06963 317 ALA B O 1
ATOM 3745 N N . ILE B 1 227 ? 30.28255 -41.79325 10.46735 1.000 20.52340 318 ILE B N 1
ATOM 3746 C CA . ILE B 1 227 ? 31.26911 -41.67177 9.40055 1.000 16.74340 318 ILE B CA 1
ATOM 3747 C C . ILE B 1 227 ? 32.65721 -41.53419 10.01946 1.000 20.78340 318 ILE B C 1
ATOM 3748 O O . ILE B 1 227 ? 32.80830 -40.94600 11.09603 1.000 21.23340 318 ILE B O 1
ATOM 3753 N N . GLY B 1 228 ? 33.66027 -42.11143 9.36470 1.000 18.73690 319 GLY B N 1
ATOM 3754 C CA . GLY B 1 228 ? 35.03320 -42.00167 9.83328 1.000 19.28690 319 GLY B CA 1
ATOM 3755 C C . GLY B 1 228 ? 36.00300 -41.93955 8.67507 1.000 19.98690 319 GLY B C 1
ATOM 3756 O O . GLY B 1 228 ? 35.74174 -42.47804 7.59491 1.000 22.03690 319 GLY B O 1
ATOM 3757 N N . PHE B 1 229 ? 37.12944 -41.26021 8.89803 1.000 19.94807 320 PHE B N 1
ATOM 3758 C CA . PHE B 1 229 ? 38.28112 -41.30730 7.99784 1.000 17.67807 320 PHE B CA 1
ATOM 3759 C C . PHE B 1 229 ? 39.32781 -42.20572 8.64889 1.000 21.63807 320 PHE B C 1
ATOM 3760 O O . PHE B 1 229 ? 39.87165 -41.87050 9.70520 1.000 26.07807 320 PHE B O 1
ATOM 3768 N N . GLU B 1 230 ? 39.56808 -43.36728 8.04981 1.000 21.09557 321 GLU B N 1
ATOM 3769 C CA . GLU B 1 230 ? 40.52102 -44.34719 8.56644 1.000 20.32557 321 GLU B CA 1
ATOM 3770 C C . GLU B 1 230 ? 41.45771 -44.71160 7.41553 1.000 20.94557 321 GLU B C 1
ATOM 3771 O O . GLU B 1 230 ? 41.11228 -45.54318 6.56834 1.000 19.92557 321 GLU B O 1
ATOM 3777 N N . LEU B 1 231 ? 42.63207 -44.07775 7.38071 1.000 24.41645 322 LEU B N 1
ATOM 3778 C CA . LEU B 1 231 ? 43.48527 -44.04987 6.19676 1.000 28.88645 322 LEU B CA 1
ATOM 3779 C C . LEU B 1 231 ? 44.94657 -44.15489 6.56643 1.000 26.16645 322 LEU B C 1
ATOM 3780 O O . LEU B 1 231 ? 45.36041 -43.81122 7.67286 1.000 25.99645 322 LEU B O 1
ATOM 3785 N N . TRP B 1 232 ? 45.73691 -44.54590 5.58079 1.000 26.03208 323 TRP B N 1
ATOM 3786 C CA . TRP B 1 232 ? 47.17312 -44.32618 5.60565 1.000 20.90208 323 TRP B CA 1
ATOM 3787 C C . TRP B 1 232 ? 47.51606 -43.34878 4.49389 1.000 23.14208 323 TRP B C 1
ATOM 3788 O O . TRP B 1 232 ? 47.01936 -43.48103 3.36862 1.000 29.49208 323 TRP B O 1
ATOM 3799 N N . GLN B 1 233 ? 48.38609 -42.37911 4.79855 1.000 19.14868 324 GLN B N 1
ATOM 3800 C CA . GLN B 1 233 ? 48.87554 -41.44945 3.78517 1.000 25.50868 324 GLN B CA 1
ATOM 3801 C C . GLN B 1 233 ? 50.39083 -41.33107 3.87479 1.000 23.45868 324 GLN B C 1
ATOM 3802 O O . GLN B 1 233 ? 50.94730 -41.15373 4.96057 1.000 21.13868 324 GLN B O 1
ATOM 3808 N N . VAL B 1 234 ? 51.04267 -41.36064 2.71558 1.000 20.26050 325 VAL B N 1
ATOM 3809 C CA . VAL B 1 234 ? 52.47742 -41.14571 2.62258 1.000 21.56050 325 VAL B CA 1
ATOM 3810 C C . VAL B 1 234 ? 52.71252 -39.64906 2.52931 1.000 22.68050 325 VAL B C 1
ATOM 3811 O O . VAL B 1 234 ? 53.01480 -38.99486 3.53360 1.000 22.27050 325 VAL B O 1
ATOM 3815 N N . LYS B 1 235 ? 52.57364 -39.09911 1.32442 1.000 23.09327 326 LYS B N 1
ATOM 3816 C CA . LYS B 1 235 ? 52.58631 -37.65290 1.12463 1.000 24.51327 326 LYS B CA 1
ATOM 3817 C C . LYS B 1 235 ? 51.19552 -37.12720 1.48702 1.000 29.68327 326 LYS B C 1
ATOM 3818 O O . LYS B 1 235 ? 50.23877 -37.26315 0.71096 1.000 29.39327 326 LYS B O 1
ATOM 3824 N N . SER B 1 236 ? 51.09037 -36.49571 2.65049 1.000 23.71077 327 SER B N 1
ATOM 3825 C CA . SER B 1 236 ? 49.79508 -36.10000 3.15848 1.000 23.40077 327 SER B CA 1
ATOM 3826 C C . SER B 1 236 ? 49.37376 -34.78144 2.52597 1.000 26.06077 327 SER B C 1
ATOM 3827 O O . SER B 1 236 ? 50.10955 -34.17039 1.73811 1.000 21.54077 327 SER B O 1
ATOM 3830 N N . GLY B 1 237 ? 48.18525 -34.31887 2.90069 1.000 20.66169 328 GLY B N 1
ATOM 3831 C CA . GLY B 1 237 ? 47.71642 -33.06294 2.35570 1.000 20.82169 328 GLY B CA 1
ATOM 3832 C C . GLY B 1 237 ? 46.42281 -33.15121 1.58915 1.000 28.38169 328 GLY B C 1
ATOM 3833 O O . GLY B 1 237 ? 46.03793 -32.20781 0.89291 1.000 29.66169 328 GLY B O 1
ATOM 3834 N N . THR B 1 238 ? 45.76102 -34.29577 1.68693 1.000 29.39579 329 THR B N 1
ATOM 3835 C CA . THR B 1 238 ? 44.47075 -34.46208 1.04009 1.000 25.79579 329 THR B CA 1
ATOM 3836 C C . THR B 1 238 ? 43.42272 -33.64116 1.78183 1.000 24.34579 329 THR B C 1
ATOM 3837 O O . THR B 1 238 ? 43.47313 -33.50872 3.00726 1.000 28.45579 329 THR B O 1
ATOM 3841 N N . ILE B 1 239 ? 42.51117 -33.03131 1.02694 1.000 27.03867 330 ILE B N 1
ATOM 3842 C CA . ILE B 1 239 ? 41.42267 -32.23507 1.58258 1.000 28.39867 330 ILE B CA 1
ATOM 3843 C C . ILE B 1 239 ? 40.09492 -32.88836 1.19093 1.000 26.37867 330 ILE B C 1
ATOM 3844 O O . ILE B 1 239 ? 39.83069 -33.09347 -0.00619 1.000 27.04867 330 ILE B O 1
ATOM 3849 N N . PHE B 1 240 ? 39.27431 -33.23514 2.20583 1.000 22.04555 331 PHE B N 1
ATOM 3850 C CA . PHE B 1 240 ? 37.92221 -33.77033 2.04833 1.000 23.18555 331 PHE B CA 1
ATOM 3851 C C . PHE B 1 240 ? 36.89558 -32.68614 2.36423 1.000 25.73555 331 PHE B C 1
ATOM 3852 O O . PHE B 1 240 ? 37.11647 -31.82985 3.22400 1.000 28.98555 331 PHE B O 1
ATOM 3860 N N . ASP B 1 241 ? 35.77110 -32.71448 1.65647 1.000 22.35847 332 ASP B N 1
ATOM 3861 C CA . ASP B 1 241 ? 34.76270 -31.68340 1.86228 1.000 23.96847 332 ASP B CA 1
ATOM 3862 C C . ASP B 1 241 ? 33.39266 -32.20084 1.43681 1.000 23.43847 332 ASP B C 1
ATOM 3863 O O . ASP B 1 241 ? 33.26191 -33.28323 0.86037 1.000 17.86847 332 ASP B O 1
ATOM 3868 N N . ASN B 1 242 ? 32.36635 -31.40554 1.75453 1.000 22.10325 333 ASN B N 1
ATOM 3869 C CA . ASN B 1 242 ? 31.04640 -31.52298 1.14220 1.000 21.99325 333 ASN B CA 1
ATOM 3870 C C . ASN B 1 242 ? 30.45320 -32.91156 1.30955 1.000 21.39325 333 ASN B C 1
ATOM 3871 O O . ASN B 1 242 ? 29.97765 -33.51881 0.35623 1.000 20.50325 333 ASN B O 1
ATOM 3876 N N . ILE B 1 243 ? 30.39805 -33.37442 2.54363 1.000 21.76537 334 ILE B N 1
ATOM 3877 C CA . ILE B 1 243 ? 29.91792 -34.71495 2.82823 1.000 20.65537 334 ILE B CA 1
ATOM 3878 C C . ILE B 1 243 ? 28.40281 -34.63329 2.97451 1.000 19.67537 334 ILE B C 1
ATOM 3879 O O . ILE B 1 243 ? 27.87974 -33.92689 3.84057 1.000 23.52537 334 ILE B O 1
ATOM 3884 N N . LEU B 1 244 ? 27.68928 -35.31498 2.09798 1.000 22.04221 335 LEU B N 1
ATOM 3885 C CA . LEU B 1 244 ? 26.24773 -35.33789 2.16428 1.000 18.36221 335 LEU B CA 1
ATOM 3886 C C . LEU B 1 244 ? 25.76952 -36.78278 2.13988 1.000 19.47221 335 LEU B C 1
ATOM 3887 O O . LEU B 1 244 ? 26.17825 -37.56486 1.27415 1.000 22.55221 335 LEU B O 1
ATOM 3892 N N . ILE B 1 245 ? 24.90630 -37.12558 3.09744 1.000 19.89554 336 ILE B N 1
ATOM 3893 C CA . ILE B 1 245 ? 24.18219 -38.38897 3.11749 1.000 23.38554 336 ILE B CA 1
ATOM 3894 C C . ILE B 1 245 ? 22.69035 -38.07447 3.21655 1.000 27.39554 336 ILE B C 1
ATOM 3895 O O . ILE B 1 245 ? 22.23802 -37.44229 4.18329 1.000 27.01554 336 ILE B O 1
ATOM 3900 N N . THR B 1 246 ? 21.93876 -38.48399 2.20337 1.000 18.75387 337 THR B N 1
ATOM 3901 C CA . THR B 1 246 ? 20.53651 -38.14519 2.09508 1.000 28.23387 337 THR B CA 1
ATOM 3902 C C . THR B 1 246 ? 19.79292 -39.29869 1.42941 1.000 33.59387 337 THR B C 1
ATOM 3903 O O . THR B 1 246 ? 20.39298 -40.26287 0.94193 1.000 34.79387 337 THR B O 1
ATOM 3907 N N . ASP B 1 247 ? 18.46639 -39.18079 1.40006 1.000 28.28540 338 ASP B N 1
ATOM 3908 C CA . ASP B 1 247 ? 17.61965 -40.10935 0.66459 1.000 26.24540 338 ASP B CA 1
ATOM 3909 C C . ASP B 1 247 ? 17.16651 -39.55422 -0.67324 1.000 30.52540 338 ASP B C 1
ATOM 3910 O O . ASP B 1 247 ? 16.43398 -40.23964 -1.39189 1.000 36.54540 338 ASP B O 1
ATOM 3915 N N . ASP B 1 248 ? 17.60580 -38.34881 -1.03359 1.000 29.98290 339 ASP B N 1
ATOM 3916 C CA . ASP B 1 248 ? 17.09701 -37.64389 -2.20987 1.000 31.00290 339 ASP B CA 1
ATOM 3917 C C . ASP B 1 248 ? 18.19972 -37.45047 -3.24004 1.000 29.82290 339 ASP B C 1
ATOM 3918 O O . ASP B 1 248 ? 18.98669 -36.49025 -3.13853 1.000 30.82290 339 ASP B O 1
ATOM 3923 N N . PRO B 1 249 ? 18.25687 -38.29708 -4.27734 1.000 32.91359 340 PRO B N 1
ATOM 3924 C CA . PRO B 1 249 ? 19.33273 -38.18239 -5.27402 1.000 27.16359 340 PRO B CA 1
ATOM 3925 C C . PRO B 1 249 ? 19.35806 -36.86595 -5.99901 1.000 28.45359 340 PRO B C 1
ATOM 3926 O O . PRO B 1 249 ? 20.44314 -36.37567 -6.32448 1.000 32.34359 340 PRO B O 1
ATOM 3930 N N . GLU B 1 250 ? 18.19927 -36.24924 -6.22713 1.000 29.14551 341 GLU B N 1
ATOM 3931 C CA . GLU B 1 250 ? 18.20285 -34.97157 -6.92146 1.000 33.59551 341 GLU B CA 1
ATOM 3932 C C . GLU B 1 250 ? 18.68980 -33.88239 -5.98643 1.000 32.13551 341 GLU B C 1
ATOM 3933 O O . GLU B 1 250 ? 19.37729 -32.95922 -6.42278 1.000 26.96551 341 GLU B O 1
ATOM 3939 N N . TYR B 1 251 ? 18.37048 -33.98042 -4.69719 1.000 30.93737 342 TYR B N 1
ATOM 3940 C CA . TYR B 1 251 ? 18.93669 -33.01574 -3.76986 1.000 35.70737 342 TYR B CA 1
ATOM 3941 C C . TYR B 1 251 ? 20.45225 -33.13563 -3.71644 1.000 35.74737 342 TYR B C 1
ATOM 3942 O O . TYR B 1 251 ? 21.16427 -32.12669 -3.67108 1.000 33.32737 342 TYR B O 1
ATOM 3951 N N . ALA B 1 252 ? 20.96611 -34.35792 -3.76694 1.000 32.87877 343 ALA B N 1
ATOM 3952 C CA . ALA B 1 252 ? 22.40943 -34.53989 -3.71317 1.000 28.19877 343 ALA B CA 1
ATOM 3953 C C . ALA B 1 252 ? 23.08024 -33.93568 -4.93911 1.000 31.51877 343 ALA B C 1
ATOM 3954 O O . ALA B 1 252 ? 24.20424 -33.43092 -4.85442 1.000 34.33877 343 ALA B O 1
ATOM 3956 N N . LYS B 1 253 ? 22.41340 -34.00042 -6.09024 1.000 26.02309 344 LYS B N 1
ATOM 3957 C CA . LYS B 1 253 ? 22.95697 -33.38421 -7.29340 1.000 23.74309 344 LYS B CA 1
ATOM 3958 C C . LYS B 1 253 ? 22.96715 -31.86124 -7.18102 1.000 28.66309 344 LYS B C 1
ATOM 3959 O O . LYS B 1 253 ? 23.96554 -31.22343 -7.53130 1.000 30.80309 344 LYS B O 1
ATOM 3965 N N . GLU B 1 254 ? 21.89497 -31.25885 -6.64543 1.000 29.89825 345 GLU B N 1
ATOM 3966 C CA . GLU B 1 254 ? 21.89573 -29.80677 -6.48807 1.000 34.14825 345 GLU B CA 1
ATOM 3967 C C . GLU B 1 254 ? 22.96605 -29.38075 -5.51009 1.000 32.99825 345 GLU B C 1
ATOM 3968 O O . GLU B 1 254 ? 23.68299 -28.40356 -5.74845 1.000 29.96825 345 GLU B O 1
ATOM 3974 N N . PHE B 1 255 ? 23.08040 -30.10544 -4.39912 1.000 31.40241 346 PHE B N 1
ATOM 3975 C CA . PHE B 1 255 ? 23.96685 -29.69235 -3.32170 1.000 29.56241 346 PHE B CA 1
ATOM 3976 C C . PHE B 1 255 ? 25.42286 -29.66755 -3.76294 1.000 29.51241 346 PHE B C 1
ATOM 3977 O O . PHE B 1 255 ? 26.14645 -28.71737 -3.46262 1.000 25.84241 346 PHE B O 1
ATOM 3985 N N . ILE B 1 256 ? 25.87974 -30.69830 -4.47393 1.000 28.39215 347 ILE B N 1
ATOM 3986 C CA . ILE B 1 256 ? 27.29095 -30.72146 -4.84714 1.000 30.09215 347 ILE B CA 1
ATOM 3987 C C . ILE B 1 256 ? 27.58817 -29.63434 -5.87565 1.000 28.23215 347 ILE B C 1
ATOM 3988 O O . ILE B 1 256 ? 28.55928 -28.87746 -5.74406 1.000 33.46215 347 ILE B O 1
ATOM 3993 N N . ASP B 1 257 ? 26.73504 -29.51479 -6.89070 1.000 29.42640 348 ASP B N 1
ATOM 3994 C CA . ASP B 1 257 ? 26.93328 -28.48036 -7.89825 1.000 35.26640 348 ASP B CA 1
ATOM 3995 C C . ASP B 1 257 ? 26.97316 -27.08907 -7.26841 1.000 35.27640 348 ASP B C 1
ATOM 3996 O O . ASP B 1 257 ? 27.80109 -26.25335 -7.64626 1.000 40.38640 348 ASP B O 1
ATOM 4001 N N . LYS B 1 258 ? 26.11744 -26.83538 -6.27723 1.000 31.76703 349 LYS B N 1
ATOM 4002 C CA . LYS B 1 258 ? 26.12796 -25.53516 -5.60382 1.000 33.97703 349 LYS B CA 1
ATOM 4003 C C . LYS B 1 258 ? 27.42530 -25.32369 -4.83909 1.000 30.05703 349 LYS B C 1
ATOM 4004 O O . LYS B 1 258 ? 28.00030 -24.22757 -4.87668 1.000 26.34703 349 LYS B O 1
ATOM 4010 N N . GLN B 1 259 ? 27.86562 -26.34491 -4.09490 1.000 30.44010 350 GLN B N 1
ATOM 4011 C CA . GLN B 1 259 ? 29.07721 -26.20870 -3.30549 1.000 27.11010 350 GLN B CA 1
ATOM 4012 C C . GLN B 1 259 ? 30.30228 -26.00817 -4.18600 1.000 26.30010 350 GLN B C 1
ATOM 4013 O O . GLN B 1 259 ? 31.25653 -25.34746 -3.76739 1.000 21.90010 350 GLN B O 1
ATOM 4019 N N . LEU B 1 260 ? 30.32174 -26.57965 -5.38666 1.000 31.60216 351 LEU B N 1
ATOM 4020 C CA . LEU B 1 260 ? 31.46989 -26.41601 -6.26930 1.000 36.73216 351 LEU B CA 1
ATOM 4021 C C . LEU B 1 260 ? 31.25747 -25.36657 -7.35169 1.000 37.27216 351 LEU B C 1
ATOM 4022 O O . LEU B 1 260 ? 32.07800 -25.27039 -8.27091 1.000 37.10216 351 LEU B O 1
ATOM 4027 N N . GLU B 1 261 ? 30.17765 -24.59500 -7.27116 1.000 34.88509 352 GLU B N 1
ATOM 4028 C CA . GLU B 1 261 ? 29.85267 -23.63353 -8.32189 1.000 36.59509 352 GLU B CA 1
ATOM 4029 C C . GLU B 1 261 ? 30.98572 -22.63940 -8.55257 1.000 36.01509 352 GLU B C 1
ATOM 4030 O O . GLU B 1 261 ? 31.34442 -22.34738 -9.69869 1.000 29.83509 352 GLU B O 1
ATOM 4036 N N . ALA B 1 262 ? 31.50668 -22.05047 -7.47349 1.000 35.15377 353 ALA B N 1
ATOM 4037 C CA . ALA B 1 262 ? 32.60770 -21.10068 -7.59067 1.000 29.99377 353 ALA B CA 1
ATOM 4038 C C . ALA B 1 262 ? 33.92320 -21.81528 -7.87802 1.000 35.41377 353 ALA B C 1
ATOM 4039 O O . ALA B 1 262 ? 34.77263 -21.29151 -8.60662 1.000 40.43377 353 ALA B O 1
ATOM 4041 N N . LEU B 1 263 ? 34.11648 -23.00193 -7.29261 1.000 42.77948 354 LEU B N 1
ATOM 4042 C CA . LEU B 1 263 ? 35.40958 -23.68169 -7.34873 1.000 39.10948 354 LEU B CA 1
ATOM 4043 C C . LEU B 1 263 ? 35.69611 -24.26785 -8.72801 1.000 37.85948 354 LEU B C 1
ATOM 4044 O O . LEU B 1 263 ? 36.77425 -24.04899 -9.29531 1.000 42.88948 354 LEU B O 1
ATOM 4049 N N . ARG B 1 264 ? 34.74036 -25.02016 -9.27823 1.000 40.01585 355 ARG B N 1
ATOM 4050 C CA . ARG B 1 264 ? 34.91895 -25.69997 -10.56305 1.000 40.42585 355 ARG B CA 1
ATOM 4051 C C . ARG B 1 264 ? 35.56681 -24.82806 -11.63042 1.000 44.34585 355 ARG B C 1
ATOM 4052 O O . ARG B 1 264 ? 36.50684 -25.30624 -12.27914 1.000 40.90585 355 ARG B O 1
ATOM 4060 N N . PRO B 1 265 ? 35.15098 -23.56929 -11.85831 1.000 46.83828 356 PRO B N 1
ATOM 4061 C CA . PRO B 1 265 ? 35.83104 -22.78681 -12.90650 1.000 45.66828 356 PRO B CA 1
ATOM 4062 C C . PRO B 1 265 ? 37.27234 -22.45820 -12.56799 1.000 45.21828 356 PRO B C 1
ATOM 4063 O O . PRO B 1 265 ? 38.14108 -22.55802 -13.44528 1.000 44.85828 356 PRO B O 1
ATOM 4067 N N . ILE B 1 266 ? 37.54778 -22.05739 -11.32380 1.000 44.23579 357 ILE B N 1
ATOM 4068 C CA . ILE B 1 266 ? 38.92357 -21.77214 -10.91163 1.000 43.91579 357 ILE B CA 1
ATOM 4069 C C . ILE B 1 266 ? 39.82671 -22.97499 -11.14502 1.000 47.00579 357 ILE B C 1
ATOM 4070 O O . ILE B 1 266 ? 40.93524 -22.84539 -11.67521 1.000 43.19579 357 ILE B O 1
ATOM 4075 N N . GLU B 1 267 ? 39.37820 -24.16036 -10.73636 1.000 42.66491 358 GLU B N 1
ATOM 4076 C CA . GLU B 1 267 ? 40.21258 -25.34047 -10.90497 1.000 40.50491 358 GLU B CA 1
ATOM 4077 C C . GLU B 1 267 ? 40.36398 -25.69387 -12.37410 1.000 41.75491 358 GLU B C 1
ATOM 4078 O O . GLU B 1 267 ? 41.42168 -26.17452 -12.78894 1.000 42.75491 358 GLU B O 1
ATOM 4084 N N . LYS B 1 268 ? 39.32910 -25.46848 -13.18310 1.000 49.94263 359 LYS B N 1
ATOM 4085 C CA . LYS B 1 268 ? 39.51469 -25.67524 -14.61599 1.000 48.00263 359 LYS B CA 1
ATOM 4086 C C . LYS B 1 268 ? 40.66322 -24.81965 -15.12958 1.000 46.46263 359 LYS B C 1
ATOM 4087 O O . LYS B 1 268 ? 41.35334 -25.21336 -16.07699 1.000 47.65263 359 LYS B O 1
ATOM 4093 N N . VAL B 1 269 ? 40.86146 -23.63935 -14.53476 1.000 46.68296 360 VAL B N 1
ATOM 4094 C CA . VAL B 1 269 ? 41.93376 -22.74957 -14.96680 1.000 51.77296 360 VAL B CA 1
ATOM 4095 C C . VAL B 1 269 ? 43.31469 -23.38282 -14.74828 1.000 43.73296 360 VAL B C 1
ATOM 4096 O O . VAL B 1 269 ? 44.18647 -23.25393 -15.61213 1.000 44.35296 360 VAL B O 1
ATOM 4100 N N . GLU B 1 270 ? 43.54939 -24.07070 -13.62199 1.000 45.25855 361 GLU B N 1
ATOM 4101 C CA . GLU B 1 270 ? 44.87435 -24.63030 -13.43857 1.000 48.80855 361 GLU B CA 1
ATOM 4102 C C . GLU B 1 270 ? 45.13874 -25.76651 -14.40592 1.000 51.99855 361 GLU B C 1
ATOM 4103 O O . GLU B 1 270 ? 46.21083 -25.79416 -15.00687 1.000 49.67855 361 GLU B O 1
ATOM 4109 N N . SER B 1 271 ? 44.16243 -26.65290 -14.65202 1.000 49.44485 362 SER B N 1
ATOM 4110 C CA . SER B 1 271 ? 44.42866 -27.79026 -15.52536 1.000 50.77485 362 SER B CA 1
ATOM 4111 C C . SER B 1 271 ? 44.78933 -27.37703 -16.94071 1.000 55.95485 362 SER B C 1
ATOM 4112 O O . SER B 1 271 ? 45.51652 -28.11426 -17.61419 1.000 58.83485 362 SER B O 1
ATOM 4115 N N . ASP B 1 272 ? 44.37596 -26.19384 -17.37852 1.000 55.19748 363 ASP B N 1
ATOM 4116 C CA . ASP B 1 272 ? 44.58574 -25.79371 -18.77301 1.000 50.64748 363 ASP B CA 1
ATOM 4117 C C . ASP B 1 272 ? 45.64523 -24.67491 -18.82598 1.000 46.22748 363 ASP B C 1
ATOM 4118 O O . ASP B 1 272 ? 46.66481 -24.72972 -18.10913 1.000 57.52748 363 ASP B O 1
ATOM 4123 N N . SER C 1 22 ? 15.75360 -92.99879 11.39183 1.000 91.62085 21 SER C N 1
ATOM 4124 C CA . SER C 1 22 ? 16.10200 -91.97772 10.39845 1.000 81.39085 21 SER C CA 1
ATOM 4125 C C . SER C 1 22 ? 17.59516 -91.63538 10.42974 1.000 66.65085 21 SER C C 1
ATOM 4126 O O . SER C 1 22 ? 18.35669 -92.24583 11.17050 1.000 59.97085 21 SER C O 1
ATOM 4129 N N . GLU C 1 23 ? 18.04458 -90.65368 9.60181 1.000 59.61541 22 GLU C N 1
ATOM 4130 C CA . GLU C 1 23 ? 19.49421 -90.53868 9.58329 1.000 62.18541 22 GLU C CA 1
ATOM 4131 C C . GLU C 1 23 ? 19.94630 -89.22613 10.22816 1.000 57.47541 22 GLU C C 1
ATOM 4132 O O . GLU C 1 23 ? 19.31967 -88.19739 9.98666 1.000 57.24541 22 GLU C O 1
ATOM 4138 N N . PRO C 1 24 ? 20.97057 -89.23811 11.11295 1.000 43.44336 23 PRO C N 1
ATOM 4139 C CA . PRO C 1 24 ? 21.27999 -88.02561 11.92514 1.000 38.97336 23 PRO C CA 1
ATOM 4140 C C . PRO C 1 24 ? 21.79930 -86.81788 11.13024 1.000 36.17336 23 PRO C C 1
ATOM 4141 O O . PRO C 1 24 ? 22.67516 -86.93264 10.25968 1.000 36.67336 23 PRO C O 1
ATOM 4145 N N . THR C 1 25 ? 21.22445 -85.64554 11.43576 1.000 32.02572 24 THR C N 1
ATOM 4146 C CA . THR C 1 25 ? 21.74057 -84.35789 10.97410 1.000 32.08572 24 THR C CA 1
ATOM 4147 C C . THR C 1 25 ? 22.87891 -83.92624 11.88100 1.000 35.90572 24 THR C C 1
ATOM 4148 O O . THR C 1 25 ? 22.70736 -83.88570 13.10425 1.000 31.70572 24 THR C O 1
ATOM 4152 N N . ILE C 1 26 ? 24.02058 -83.56223 11.28423 1.000 31.32495 25 ILE C N 1
ATOM 4153 C CA . ILE C 1 26 ? 25.19563 -83.08605 12.01419 1.000 31.24495 25 ILE C CA 1
ATOM 4154 C C . ILE C 1 26 ? 25.32877 -81.59828 11.71954 1.000 27.61495 25 ILE C C 1
ATOM 4155 O O . ILE C 1 26 ? 25.83335 -81.20735 10.66503 1.000 25.81495 25 ILE C O 1
ATOM 4160 N N . TYR C 1 27 ? 24.85045 -80.75501 12.63300 1.000 23.54717 26 TYR C N 1
ATOM 4161 C CA . TYR C 1 27 ? 24.98560 -79.31403 12.44682 1.000 23.90717 26 TYR C CA 1
ATOM 4162 C C . TYR C 1 27 ? 26.40604 -78.83771 12.70111 1.000 28.87717 26 TYR C C 1
ATOM 4163 O O . TYR C 1 27 ? 26.84752 -77.85797 12.09060 1.000 31.98717 26 TYR C O 1
ATOM 4172 N N . LEU C 1 28 ? 27.12059 -79.49708 13.61151 1.000 24.56825 27 LEU C N 1
ATOM 4173 C CA . LEU C 1 28 ? 28.49220 -79.12732 13.92812 1.000 26.90825 27 LEU C CA 1
ATOM 4174 C C . LEU C 1 28 ? 29.16701 -80.27553 14.65604 1.000 23.48825 27 LEU C C 1
ATOM 4175 O O . LEU C 1 28 ? 28.60945 -80.83044 15.61014 1.000 24.63825 27 LEU C O 1
ATOM 4180 N N . LYS C 1 29 ? 30.37715 -80.59914 14.21968 1.000 23.77031 28 LYS C N 1
ATOM 4181 C CA . LYS C 1 29 ? 31.23993 -81.53667 14.91473 1.000 22.62031 28 LYS C CA 1
ATOM 4182 C C . LYS C 1 29 ? 32.66092 -81.02056 14.78871 1.000 25.62031 28 LYS C C 1
ATOM 4183 O O . LYS C 1 29 ? 33.15201 -80.83168 13.67094 1.000 32.68031 28 LYS C O 1
ATOM 4189 N N . GLU C 1 30 ? 33.30316 -80.75831 15.92569 1.000 27.96235 29 GLU C N 1
ATOM 4190 C CA . GLU C 1 30 ? 34.66484 -80.24734 15.96361 1.000 27.97235 29 GLU C CA 1
ATOM 4191 C C . GLU C 1 30 ? 35.43779 -81.02959 17.01884 1.000 25.64235 29 GLU C C 1
ATOM 4192 O O . GLU C 1 30 ? 35.06300 -81.02840 18.19441 1.000 21.17235 29 GLU C O 1
ATOM 4198 N N . THR C 1 31 ? 36.47928 -81.74238 16.59455 1.000 27.68708 30 THR C N 1
ATOM 4199 C CA . THR C 1 31 ? 37.33502 -82.48570 17.51247 1.000 28.15708 30 THR C CA 1
ATOM 4200 C C . THR C 1 31 ? 38.80937 -82.09309 17.42647 1.000 32.26708 30 THR C C 1
ATOM 4201 O O . THR C 1 31 ? 39.64578 -82.76785 18.04270 1.000 32.13708 30 THR C O 1
ATOM 4205 N N . PHE C 1 32 ? 39.15567 -81.07100 16.63056 1.000 23.58445 31 PHE C N 1
ATOM 4206 C CA . PHE C 1 32 ? 40.51380 -80.51811 16.55473 1.000 26.12445 31 PHE C CA 1
ATOM 4207 C C . PHE C 1 32 ? 41.56642 -81.56899 16.18676 1.000 31.63445 31 PHE C C 1
ATOM 4208 O O . PHE C 1 32 ? 42.74573 -81.44050 16.54423 1.000 34.43445 31 PHE C O 1
ATOM 4216 N N . ASP C 1 33 ? 41.18177 -82.58548 15.41709 1.000 26.96275 32 ASP C N 1
ATOM 4217 C CA . ASP C 1 33 ? 42.06656 -83.71372 15.17645 1.000 29.52275 32 ASP C CA 1
ATOM 4218 C C . ASP C 1 33 ? 42.50670 -83.82983 13.72230 1.000 32.14275 32 ASP C C 1
ATOM 4219 O O . ASP C 1 33 ? 43.13418 -84.81934 13.34059 1.000 39.99275 32 ASP C O 1
ATOM 4224 N N . ASP C 1 34 ? 42.22164 -82.83188 12.90879 1.000 30.67912 33 ASP C N 1
ATOM 4225 C CA . ASP C 1 34 ? 42.73150 -82.79756 11.54458 1.000 31.68912 33 ASP C CA 1
ATOM 4226 C C . ASP C 1 34 ? 43.88003 -81.80505 11.44901 1.000 34.04912 33 ASP C C 1
ATOM 4227 O O . ASP C 1 34 ? 43.86221 -80.89792 10.62530 1.000 32.24912 33 ASP C O 1
ATOM 4232 N N . GLY C 1 35 ? 44.89408 -81.96048 12.29616 1.000 34.58806 34 GLY C N 1
ATOM 4233 C CA . GLY C 1 35 ? 46.05381 -81.09974 12.17272 1.000 30.45806 34 GLY C CA 1
ATOM 4234 C C . GLY C 1 35 ? 45.70878 -79.64221 12.38350 1.000 29.76806 34 GLY C C 1
ATOM 4235 O O . GLY C 1 35 ? 44.96872 -79.27713 13.29544 1.000 34.33806 34 GLY C O 1
ATOM 4236 N N . ASP C 1 36 ? 46.25441 -78.78953 11.52654 1.000 39.01401 35 ASP C N 1
ATOM 4237 C CA . ASP C 1 36 ? 46.10615 -77.34222 11.64470 1.000 32.13401 35 ASP C CA 1
ATOM 4238 C C . ASP C 1 36 ? 44.78315 -76.81276 11.11393 1.000 29.49401 35 ASP C C 1
ATOM 4239 O O . ASP C 1 36 ? 44.57129 -75.59641 11.13025 1.000 30.83401 35 ASP C O 1
ATOM 4244 N N . ALA C 1 37 ? 43.88148 -77.68315 10.67586 1.000 35.52187 36 ALA C N 1
ATOM 4245 C CA . ALA C 1 37 ? 42.70826 -77.20666 9.96113 1.000 38.64187 36 ALA C CA 1
ATOM 4246 C C . ALA C 1 37 ? 41.81676 -76.33801 10.83895 1.000 36.40187 36 ALA C C 1
ATOM 4247 O O . ALA C 1 37 ? 41.15724 -75.42094 10.32779 1.000 35.39187 36 ALA C O 1
ATOM 4249 N N . TRP C 1 38 ? 41.82384 -76.56357 12.15864 1.000 33.43596 37 TRP C N 1
ATOM 4250 C CA . TRP C 1 38 ? 40.95258 -75.78039 13.02840 1.000 36.25596 37 TRP C CA 1
ATOM 4251 C C . TRP C 1 38 ? 41.24681 -74.28953 12.90000 1.000 37.19596 37 TRP C C 1
ATOM 4252 O O . TRP C 1 38 ? 40.33297 -73.46289 13.00839 1.000 34.79596 37 TRP C O 1
ATOM 4263 N N . LYS C 1 39 ? 42.49572 -73.93526 12.58851 1.000 27.68989 38 LYS C N 1
ATOM 4264 C CA . LYS C 1 39 ? 42.89148 -72.54137 12.48389 1.000 27.33989 38 LYS C CA 1
ATOM 4265 C C . LYS C 1 39 ? 42.22395 -71.83532 11.31238 1.000 31.76989 38 LYS C C 1
ATOM 4266 O O . LYS C 1 39 ? 42.22938 -70.60053 11.26421 1.000 35.61989 38 LYS C O 1
ATOM 4272 N N . GLU C 1 40 ? 41.58892 -72.56772 10.40925 1.000 35.20310 39 GLU C N 1
ATOM 4273 C CA . GLU C 1 40 ? 40.89311 -71.91483 9.32317 1.000 30.09310 39 GLU C CA 1
ATOM 4274 C C . GLU C 1 40 ? 39.38641 -71.90208 9.49528 1.000 29.17310 39 GLU C C 1
ATOM 4275 O O . GLU C 1 40 ? 38.70857 -71.18568 8.75570 1.000 39.00310 39 GLU C O 1
ATOM 4281 N N . ARG C 1 41 ? 38.85777 -72.61463 10.49153 1.000 29.53591 40 ARG C N 1
ATOM 4282 C CA . ARG C 1 41 ? 37.44315 -72.56377 10.83125 1.000 30.01591 40 ARG C CA 1
ATOM 4283 C C . ARG C 1 41 ? 37.18036 -71.54586 11.92767 1.000 26.89591 40 ARG C C 1
ATOM 4284 O O . ARG C 1 41 ? 36.27420 -70.72264 11.79457 1.000 25.83591 40 ARG C O 1
ATOM 4292 N N . TRP C 1 42 ? 37.99960 -71.53104 12.97153 1.000 27.80315 41 TRP C N 1
ATOM 4293 C CA . TRP C 1 42 ? 37.76978 -70.65814 14.10815 1.000 21.23315 41 TRP C CA 1
ATOM 4294 C C . TRP C 1 42 ? 38.40553 -69.29622 13.86699 1.000 20.93315 41 TRP C C 1
ATOM 4295 O O . TRP C 1 42 ? 39.53378 -69.20127 13.37394 1.000 24.57315 41 TRP C O 1
ATOM 4306 N N . VAL C 1 43 ? 37.68634 -68.24563 14.24805 1.000 22.95187 42 VAL C N 1
ATOM 4307 C CA . VAL C 1 43 ? 38.11496 -66.86220 14.06634 1.000 22.33187 42 VAL C CA 1
ATOM 4308 C C . VAL C 1 43 ? 38.50145 -66.28480 15.41902 1.000 22.13187 42 VAL C C 1
ATOM 4309 O O . VAL C 1 43 ? 37.74076 -66.39364 16.38995 1.000 26.13187 42 VAL C O 1
ATOM 4313 N N . GLN C 1 44 ? 39.68227 -65.68480 15.48323 1.000 22.87869 43 GLN C N 1
ATOM 4314 C CA . GLN C 1 44 ? 40.10627 -64.92724 16.64842 1.000 23.40869 43 GLN C CA 1
ATOM 4315 C C . GLN C 1 44 ? 39.53392 -63.52251 16.54887 1.000 21.88869 43 GLN C C 1
ATOM 4316 O O . GLN C 1 44 ? 39.77818 -62.82156 15.56875 1.000 21.02869 43 GLN C O 1
ATOM 4322 N N . SER C 1 45 ? 38.72472 -63.11879 17.51086 1.000 26.82510 44 SER C N 1
ATOM 4323 C CA . SER C 1 45 ? 38.16105 -61.78414 17.42658 1.000 28.28510 44 SER C CA 1
ATOM 4324 C C . SER C 1 45 ? 39.26457 -60.75174 17.59363 1.000 31.02510 44 SER C C 1
ATOM 4325 O O . SER C 1 45 ? 40.21159 -60.95798 18.34872 1.000 28.98510 44 SER C O 1
ATOM 4328 N N . LYS C 1 46 ? 39.15374 -59.63818 16.87853 1.000 28.50005 45 LYS C N 1
ATOM 4329 C CA . LYS C 1 46 ? 40.08298 -58.52199 17.02755 1.000 32.32005 45 LYS C CA 1
ATOM 4330 C C . LYS C 1 46 ? 39.41125 -57.32931 17.70429 1.000 34.67005 45 LYS C C 1
ATOM 4331 O O . LYS C 1 46 ? 39.79605 -56.17608 17.49397 1.000 39.78005 45 LYS C O 1
ATOM 4337 N N . HIS C 1 47 ? 38.34072 -57.60553 18.44928 1.000 30.50151 46 HIS C N 1
ATOM 4338 C CA . HIS C 1 47 ? 37.67624 -56.56599 19.22282 1.000 35.21151 46 HIS C CA 1
ATOM 4339 C C . HIS C 1 47 ? 38.57147 -56.02928 20.33099 1.000 36.67151 46 HIS C C 1
ATOM 4340 O O . HIS C 1 47 ? 38.42129 -54.87940 20.75439 1.000 32.52151 46 HIS C O 1
ATOM 4347 N N . LYS C 1 48 ? 39.48315 -56.84344 20.82607 1.000 32.43642 47 LYS C N 1
ATOM 4348 C CA . LYS C 1 48 ? 40.40451 -56.43059 21.86504 1.000 32.33642 47 LYS C CA 1
ATOM 4349 C C . LYS C 1 48 ? 41.80852 -56.77972 21.41465 1.000 36.95642 47 LYS C C 1
ATOM 4350 O O . LYS C 1 48 ? 42.00504 -57.70128 20.61963 1.000 30.90642 47 LYS C O 1
ATOM 4356 N N . ASP C 1 49 ? 42.78113 -56.02151 21.90055 1.000 33.90935 48 ASP C N 1
ATOM 4357 C CA . ASP C 1 49 ? 44.17103 -56.30862 21.57950 1.000 32.48935 48 ASP C CA 1
ATOM 4358 C C . ASP C 1 49 ? 44.84454 -57.27344 22.54119 1.000 32.53935 48 ASP C C 1
ATOM 4359 O O . ASP C 1 49 ? 45.91739 -57.78257 22.21689 1.000 36.05935 48 ASP C O 1
ATOM 4364 N N . ASP C 1 50 ? 44.24648 -57.55316 23.69744 1.000 31.39073 49 ASP C N 1
ATOM 4365 C CA . ASP C 1 50 ? 44.88684 -58.35916 24.72476 1.000 31.87073 49 ASP C CA 1
ATOM 4366 C C . ASP C 1 50 ? 44.09085 -59.62920 25.02353 1.000 31.37073 49 ASP C C 1
ATOM 4367 O O . ASP C 1 50 ? 44.01059 -60.09008 26.16627 1.000 28.10073 49 ASP C O 1
ATOM 4372 N N . TYR C 1 51 ? 43.48388 -60.19606 23.99204 1.000 29.97622 50 TYR C N 1
ATOM 4373 C CA . TYR C 1 51 ? 42.80655 -61.46945 24.12670 1.000 24.96622 50 TYR C CA 1
ATOM 4374 C C . TYR C 1 51 ? 43.82480 -62.57413 24.34840 1.000 26.15622 50 TYR C C 1
ATOM 4375 O O . TYR C 1 51 ? 44.93461 -62.53539 23.81278 1.000 25.24622 50 TYR C O 1
ATOM 4384 N N . GLY C 1 52 ? 43.45042 -63.55708 25.16087 1.000 22.78152 51 GLY C N 1
ATOM 4385 C CA . GLY C 1 52 ? 44.33214 -64.67684 25.42171 1.000 20.49152 51 GLY C CA 1
ATOM 4386 C C . GLY C 1 52 ? 44.59751 -65.49753 24.17768 1.000 25.92152 51 GLY C C 1
ATOM 4387 O O . GLY C 1 52 ? 43.91258 -65.38380 23.17094 1.000 24.74152 51 GLY C O 1
ATOM 4388 N N . GLU C 1 53 ? 45.63941 -66.31743 24.24229 1.000 31.18683 52 GLU C N 1
ATOM 4389 C CA . GLU C 1 53 ? 46.06378 -67.16836 23.13163 1.000 27.95683 52 GLU C CA 1
ATOM 4390 C C . GLU C 1 53 ? 45.51577 -68.59804 23.25563 1.000 27.23683 52 GLU C C 1
ATOM 4391 O O . GLU C 1 53 ? 45.45172 -69.16471 24.35134 1.000 25.15683 52 GLU C O 1
ATOM 4397 N N . TRP C 1 54 ? 45.12347 -69.18484 22.13101 1.000 30.82759 53 TRP C N 1
ATOM 4398 C CA . TRP C 1 54 ? 44.70033 -70.57816 22.10329 1.000 28.94759 53 TRP C CA 1
ATOM 4399 C C . TRP C 1 54 ? 45.73231 -71.42796 21.38347 1.000 30.69759 53 TRP C C 1
ATOM 4400 O O . TRP C 1 54 ? 46.51899 -70.93881 20.57577 1.000 21.86759 53 TRP C O 1
ATOM 4411 N N . GLN C 1 55 ? 45.66178 -72.72803 21.63237 1.000 33.77770 54 GLN C N 1
ATOM 4412 C CA . GLN C 1 55 ? 46.62082 -73.68053 21.10056 1.000 26.26770 54 GLN C CA 1
ATOM 4413 C C . GLN C 1 55 ? 46.04916 -75.08834 21.25248 1.000 26.30770 54 GLN C C 1
ATOM 4414 O O . GLN C 1 55 ? 45.21564 -75.33879 22.12722 1.000 30.88770 54 GLN C O 1
ATOM 4420 N N . LEU C 1 56 ? 46.46092 -75.99165 20.36695 1.000 33.59847 55 LEU C N 1
ATOM 4421 C CA . LEU C 1 56 ? 46.04819 -77.38030 20.48885 1.000 29.44847 55 LEU C CA 1
ATOM 4422 C C . LEU C 1 56 ? 46.93446 -78.11425 21.48281 1.000 29.84847 55 LEU C C 1
ATOM 4423 O O . LEU C 1 56 ? 48.12619 -77.82424 21.61085 1.000 24.28847 55 LEU C O 1
ATOM 4428 N N . SER C 1 57 ? 46.34512 -79.07781 22.18809 1.000 25.76217 56 SER C N 1
ATOM 4429 C CA . SER C 1 57 ? 47.08969 -79.84547 23.18101 1.000 27.15217 56 SER C CA 1
ATOM 4430 C C . SER C 1 57 ? 46.34378 -81.12995 23.50502 1.000 29.85217 56 SER C C 1
ATOM 4431 O O . SER C 1 57 ? 45.12036 -81.19934 23.36547 1.000 30.42217 56 SER C O 1
ATOM 4434 N N . HIS C 1 58 ? 47.09876 -82.15791 23.89776 1.000 26.93086 57 HIS C N 1
ATOM 4435 C CA . HIS C 1 58 ? 46.51181 -83.39872 24.40722 1.000 24.58086 57 HIS C CA 1
ATOM 4436 C C . HIS C 1 58 ? 46.46504 -83.46736 25.93149 1.000 34.16086 57 HIS C C 1
ATOM 4437 O O . HIS C 1 58 ? 45.92478 -84.43630 26.46570 1.000 42.01086 57 HIS C O 1
ATOM 4444 N N . GLY C 1 59 ? 47.03787 -82.49870 26.64177 1.000 33.55114 58 GLY C N 1
ATOM 4445 C CA . GLY C 1 59 ? 46.96055 -82.45717 28.08811 1.000 34.03114 58 GLY C CA 1
ATOM 4446 C C . GLY C 1 59 ? 48.06606 -83.24702 28.77760 1.000 34.25114 58 GLY C C 1
ATOM 4447 O O . GLY C 1 59 ? 48.85122 -83.96915 28.15390 1.000 40.48114 58 GLY C O 1
ATOM 4448 N N . LYS C 1 60 ? 48.13310 -83.09323 30.10902 1.000 38.47232 59 LYS C N 1
ATOM 4449 C CA . LYS C 1 60 ? 49.03914 -83.92586 30.89531 1.000 42.53232 59 LYS C CA 1
ATOM 4450 C C . LYS C 1 60 ? 48.61832 -85.38789 30.86183 1.000 43.46232 59 LYS C C 1
ATOM 4451 O O . LYS C 1 60 ? 49.35842 -86.24898 30.37996 1.000 35.97232 59 LYS C O 1
ATOM 4457 N N . LEU C 1 61 ? 47.42550 -85.68671 31.36004 1.000 47.60056 60 LEU C N 1
ATOM 4458 C CA . LEU C 1 61 ? 46.91204 -87.04807 31.39937 1.000 40.72056 60 LEU C CA 1
ATOM 4459 C C . LEU C 1 61 ? 46.06586 -87.27699 30.14852 1.000 39.16056 60 LEU C C 1
ATOM 4460 O O . LEU C 1 61 ? 45.02673 -86.63075 29.97692 1.000 45.44056 60 LEU C O 1
ATOM 4465 N N . PHE C 1 62 ? 46.48802 -88.21113 29.29795 1.000 43.28247 61 PHE C N 1
ATOM 4466 C CA . PHE C 1 62 ? 45.79388 -88.51683 28.05049 1.000 41.24247 61 PHE C CA 1
ATOM 4467 C C . PHE C 1 62 ? 45.95903 -89.99956 27.74021 1.000 40.98247 61 PHE C C 1
ATOM 4468 O O . PHE C 1 62 ? 46.74407 -90.69785 28.38250 1.000 43.51247 61 PHE C O 1
ATOM 4476 N N . ALA C 1 63 ? 45.17506 -90.49465 26.77839 1.000 42.11480 62 ALA C N 1
ATOM 4477 C CA . ALA C 1 63 ? 45.31499 -91.86712 26.28812 1.000 40.98480 62 ALA C CA 1
ATOM 4478 C C . ALA C 1 63 ? 46.06435 -91.94859 24.96288 1.000 40.13480 62 ALA C C 1
ATOM 4479 O O . ALA C 1 63 ? 46.94850 -92.79112 24.79302 1.000 39.71480 62 ALA C O 1
ATOM 4481 N N . ASP C 1 64 ? 45.67909 -91.13015 23.99556 1.000 35.79645 63 ASP C N 1
ATOM 4482 C CA . ASP C 1 64 ? 46.31350 -91.07139 22.68539 1.000 36.02645 63 ASP C CA 1
ATOM 4483 C C . ASP C 1 64 ? 46.86327 -89.66419 22.48091 1.000 43.17645 63 ASP C C 1
ATOM 4484 O O . ASP C 1 64 ? 46.10372 -88.69138 22.51183 1.000 43.15645 63 ASP C O 1
ATOM 4489 N N . GLU C 1 65 ? 48.17440 -89.55574 22.25281 1.000 47.48176 64 GLU C N 1
ATOM 4490 C CA . GLU C 1 65 ? 48.77095 -88.24738 21.97800 1.000 46.85176 64 GLU C CA 1
ATOM 4491 C C . GLU C 1 65 ? 48.29103 -87.63418 20.66489 1.000 39.68176 64 GLU C C 1
ATOM 4492 O O . GLU C 1 65 ? 48.68935 -86.50218 20.35472 1.000 39.27176 64 GLU C O 1
ATOM 4498 N N . ASN C 1 66 ? 47.42885 -88.31686 19.91133 1.000 38.16660 65 ASN C N 1
ATOM 4499 C CA . ASN C 1 66 ? 46.92734 -87.77649 18.65681 1.000 39.68660 65 ASN C CA 1
ATOM 4500 C C . ASN C 1 66 ? 45.51845 -87.21551 18.79657 1.000 37.80660 65 ASN C C 1
ATOM 4501 O O . ASN C 1 66 ? 45.06500 -86.48098 17.90679 1.000 38.74660 65 ASN C O 1
ATOM 4506 N N . ASP C 1 67 ? 44.83622 -87.54184 19.90177 1.000 34.11293 66 ASP C N 1
ATOM 4507 C CA . ASP C 1 67 ? 43.57199 -86.92542 20.27711 1.000 43.60293 66 ASP C CA 1
ATOM 4508 C C . ASP C 1 67 ? 43.91142 -85.56784 20.87735 1.000 36.11293 66 ASP C C 1
ATOM 4509 O O . ASP C 1 67 ? 44.40285 -85.48915 22.00795 1.000 31.43293 66 ASP C O 1
ATOM 4514 N N . MET C 1 68 ? 43.62656 -84.49970 20.13675 1.000 39.77369 67 MET C N 1
ATOM 4515 C CA . MET C 1 68 ? 43.98686 -83.14228 20.51579 1.000 33.18369 67 MET C CA 1
ATOM 4516 C C . MET C 1 68 ? 42.73590 -82.36319 20.90777 1.000 34.48369 67 MET C C 1
ATOM 4517 O O . MET C 1 68 ? 41.65295 -82.56715 20.34934 1.000 40.33369 67 MET C O 1
ATOM 4522 N N . GLY C 1 69 ? 42.89253 -81.47312 21.89140 1.000 32.20744 68 GLY C N 1
ATOM 4523 C CA . GLY C 1 69 ? 41.85623 -80.53978 22.25642 1.000 30.56744 68 GLY C CA 1
ATOM 4524 C C . GLY C 1 69 ? 42.32564 -79.09557 22.14299 1.000 30.58744 68 GLY C C 1
ATOM 4525 O O . GLY C 1 69 ? 43.50870 -78.79983 21.91369 1.000 29.24744 68 GLY C O 1
ATOM 4526 N N . LEU C 1 70 ? 41.37544 -78.19353 22.34729 1.000 32.80390 69 LEU C N 1
ATOM 4527 C CA . LEU C 1 70 ? 41.63197 -76.77038 22.27426 1.000 30.07390 69 LEU C CA 1
ATOM 4528 C C . LEU C 1 70 ? 41.93174 -76.25679 23.67551 1.000 22.86390 69 LEU C C 1
ATOM 4529 O O . LEU C 1 70 ? 41.15252 -76.49778 24.60504 1.000 19.23390 69 LEU C O 1
ATOM 4534 N N . LYS C 1 71 ? 43.05476 -75.54107 23.82781 1.000 20.20750 70 LYS C N 1
ATOM 4535 C CA . LYS C 1 71 ? 43.59037 -75.21360 25.14222 1.000 22.05750 70 LYS C CA 1
ATOM 4536 C C . LYS C 1 71 ? 43.84145 -73.72590 25.26406 1.000 24.26750 70 LYS C C 1
ATOM 4537 O O . LYS C 1 71 ? 44.28991 -73.08658 24.31809 1.000 26.17750 70 LYS C O 1
ATOM 4543 N N . THR C 1 72 ? 43.51233 -73.18117 26.42828 1.000 22.10125 71 THR C N 1
ATOM 4544 C CA . THR C 1 72 ? 43.84128 -71.80256 26.77355 1.000 24.36125 71 THR C CA 1
ATOM 4545 C C . THR C 1 72 ? 45.26789 -71.70899 27.31825 1.000 24.12125 71 THR C C 1
ATOM 4546 O O . THR C 1 72 ? 45.66251 -72.48128 28.20219 1.000 25.53125 71 THR C O 1
ATOM 4550 N N . MET C 1 73 ? 46.02653 -70.72701 26.82277 1.000 20.23457 72 MET C N 1
ATOM 4551 C CA . MET C 1 73 ? 47.46447 -70.67268 27.05854 1.000 21.45457 72 MET C CA 1
ATOM 4552 C C . MET C 1 73 ? 47.90440 -69.62432 28.07735 1.000 25.15457 72 MET C C 1
ATOM 4553 O O . MET C 1 73 ? 48.98248 -69.77697 28.65826 1.000 22.78457 72 MET C O 1
ATOM 4558 N N . GLN C 1 74 ? 47.11198 -68.59049 28.34179 1.000 27.62301 73 GLN C N 1
ATOM 4559 C CA . GLN C 1 74 ? 47.58700 -67.46266 29.13556 1.000 25.23301 73 GLN C CA 1
ATOM 4560 C C . GLN C 1 74 ? 46.69628 -67.19713 30.34449 1.000 23.74301 73 GLN C C 1
ATOM 4561 O O . GLN C 1 74 ? 45.46760 -67.13727 30.21734 1.000 25.27301 73 GLN C O 1
ATOM 4567 N N . ASP C 1 75 ? 47.32464 -66.98647 31.50092 1.000 27.45362 74 ASP C N 1
ATOM 4568 C CA . ASP C 1 75 ? 46.59560 -66.73245 32.73543 1.000 23.80362 74 ASP C CA 1
ATOM 4569 C C . ASP C 1 75 ? 45.98310 -65.32642 32.78331 1.000 22.34362 74 ASP C C 1
ATOM 4570 O O . ASP C 1 75 ? 46.54351 -64.34604 32.26670 1.000 23.95362 74 ASP C O 1
ATOM 4575 N N . ALA C 1 76 ? 44.82463 -65.23973 33.44310 1.000 27.38375 75 ALA C N 1
ATOM 4576 C CA . ALA C 1 76 ? 44.13171 -63.97965 33.69827 1.000 27.15375 75 ALA C CA 1
ATOM 4577 C C . ALA C 1 76 ? 43.91065 -63.21407 32.39498 1.000 26.75375 75 ALA C C 1
ATOM 4578 O O . ALA C 1 76 ? 44.35209 -62.07592 32.22580 1.000 29.37375 75 ALA C O 1
ATOM 4580 N N . ARG C 1 77 ? 43.19301 -63.85517 31.46966 1.000 22.78690 76 ARG C N 1
ATOM 4581 C CA . ARG C 1 77 ? 42.92422 -63.26096 30.16700 1.000 23.16690 76 ARG C CA 1
ATOM 4582 C C . ARG C 1 77 ? 41.47416 -63.49520 29.78633 1.000 25.65690 76 ARG C C 1
ATOM 4583 O O . ARG C 1 77 ? 40.85926 -64.48459 30.19846 1.000 22.25690 76 ARG C O 1
ATOM 4591 N N . PHE C 1 78 ? 40.94294 -62.58850 28.96889 1.000 24.61754 77 PHE C N 1
ATOM 4592 C CA . PHE C 1 78 ? 39.68935 -62.83382 28.27701 1.000 23.95754 77 PHE C CA 1
ATOM 4593 C C . PHE C 1 78 ? 39.98366 -63.57649 26.98493 1.000 22.63754 77 PHE C C 1
ATOM 4594 O O . PHE C 1 78 ? 40.96531 -63.28459 26.29856 1.000 25.17754 77 PHE C O 1
ATOM 4602 N N . TYR C 1 79 ? 39.11091 -64.51174 26.63723 1.000 25.61287 78 TYR C N 1
ATOM 4603 C CA . TYR C 1 79 ? 39.24120 -65.27138 25.40784 1.000 24.96287 78 TYR C CA 1
ATOM 4604 C C . TYR C 1 79 ? 38.00921 -65.02474 24.54311 1.000 22.51287 78 TYR C C 1
ATOM 4605 O O . TYR C 1 79 ? 36.90922 -64.77555 25.05401 1.000 24.29287 78 TYR C O 1
ATOM 4614 N N . SER C 1 80 ? 38.19390 -65.07105 23.22621 1.000 21.11680 79 SER C N 1
ATOM 4615 C CA . SER C 1 80 ? 37.09429 -64.76315 22.30954 1.000 21.49680 79 SER C CA 1
ATOM 4616 C C . SER C 1 80 ? 37.44495 -65.38157 20.95312 1.000 22.13680 79 SER C C 1
ATOM 4617 O O . SER C 1 80 ? 38.13686 -64.76897 20.13831 1.000 26.22680 79 SER C O 1
ATOM 4620 N N . LEU C 1 81 ? 36.93204 -66.58623 20.72497 1.000 20.18435 80 LEU C N 1
ATOM 4621 C CA . LEU C 1 81 ? 37.23434 -67.36243 19.53605 1.000 23.70435 80 LEU C CA 1
ATOM 4622 C C . LEU C 1 81 ? 35.95618 -68.05420 19.11545 1.000 23.16435 80 LEU C C 1
ATOM 4623 O O . LEU C 1 81 ? 35.25756 -68.59968 19.96685 1.000 25.77435 80 LEU C O 1
ATOM 4628 N N . SER C 1 82 ? 35.59151 -67.96520 17.84517 1.000 19.98432 81 SER C N 1
ATOM 4629 C CA . SER C 1 82 ? 34.30301 -68.50101 17.42259 1.000 22.02432 81 SER C CA 1
ATOM 4630 C C . SER C 1 82 ? 34.42005 -69.08862 16.02470 1.000 20.80432 81 SER C C 1
ATOM 4631 O O . SER C 1 82 ? 35.45146 -68.97463 15.35877 1.000 20.68432 81 SER C O 1
ATOM 4634 N N . ARG C 1 83 ? 33.34040 -69.71993 15.57750 1.000 27.18857 82 ARG C N 1
ATOM 4635 C CA . ARG C 1 83 ? 33.32680 -70.41660 14.29915 1.000 19.13857 82 ARG C CA 1
ATOM 4636 C C . ARG C 1 83 ? 31.87143 -70.69042 13.90965 1.000 17.98857 82 ARG C C 1
ATOM 4637 O O . ARG C 1 83 ? 30.97488 -70.74555 14.75857 1.000 18.89857 82 ARG C O 1
ATOM 4645 N N . LYS C 1 84 ? 31.64184 -70.81178 12.60772 1.000 22.96925 83 LYS C N 1
ATOM 4646 C CA . LYS C 1 84 ? 30.32851 -71.14978 12.09464 1.000 18.81925 83 LYS C CA 1
ATOM 4647 C C . LYS C 1 84 ? 30.08547 -72.65830 12.16129 1.000 24.72925 83 LYS C C 1
ATOM 4648 O O . LYS C 1 84 ? 31.02734 -73.46263 12.19995 1.000 16.55925 83 LYS C O 1
ATOM 4654 N N . PHE C 1 85 ? 28.79690 -73.02665 12.23055 1.000 23.61927 84 PHE C N 1
ATOM 4655 C CA . PHE C 1 85 ? 28.33571 -74.41299 12.15586 1.000 23.45927 84 PHE C CA 1
ATOM 4656 C C . PHE C 1 85 ? 28.61404 -75.02703 10.78541 1.000 28.04927 84 PHE C C 1
ATOM 4657 O O . PHE C 1 85 ? 28.72978 -74.33717 9.77139 1.000 20.82927 84 PHE C O 1
ATOM 4665 N N . ASP C 1 86 ? 28.69617 -76.35733 10.76664 1.000 25.25596 85 ASP C N 1
ATOM 4666 C CA . ASP C 1 86 ? 28.70280 -77.09159 9.50564 1.000 26.32596 85 ASP C CA 1
ATOM 4667 C C . ASP C 1 86 ? 27.36531 -76.96890 8.77906 1.000 26.72596 85 ASP C C 1
ATOM 4668 O O . ASP C 1 86 ? 27.33468 -76.84142 7.54909 1.000 28.54596 85 ASP C O 1
ATOM 4673 N N . LYS C 1 87 ? 26.25048 -77.00347 9.51914 1.000 22.30987 86 LYS C N 1
ATOM 4674 C CA . LYS C 1 87 ? 24.92117 -76.76533 8.96452 1.000 26.24987 86 LYS C CA 1
ATOM 4675 C C . LYS C 1 87 ? 24.17129 -75.86169 9.93072 1.000 25.87987 86 LYS C C 1
ATOM 4676 O O . LYS C 1 87 ? 24.29487 -76.02509 11.14694 1.000 27.87987 86 LYS C O 1
ATOM 4682 N N . VAL C 1 88 ? 23.43072 -74.88374 9.39670 1.000 23.81647 87 VAL C N 1
ATOM 4683 C CA . VAL C 1 88 ? 22.65364 -73.98233 10.25281 1.000 26.21647 87 VAL C CA 1
ATOM 4684 C C . VAL C 1 88 ? 21.47925 -74.76083 10.83647 1.000 28.96647 87 VAL C C 1
ATOM 4685 O O . VAL C 1 88 ? 20.92264 -75.65514 10.19357 1.000 27.24647 87 VAL C O 1
ATOM 4689 N N . VAL C 1 89 ? 21.10178 -74.42786 12.06260 1.000 25.92851 88 VAL C N 1
ATOM 4690 C CA . VAL C 1 89 ? 20.10677 -75.19211 12.80755 1.000 26.96851 88 VAL C CA 1
ATOM 4691 C C . VAL C 1 89 ? 18.70991 -74.62488 12.58209 1.000 24.69851 88 VAL C C 1
ATOM 4692 O O . VAL C 1 89 ? 18.50323 -73.40170 12.57747 1.000 24.63851 88 VAL C O 1
ATOM 4696 N N . ASP C 1 90 ? 17.74472 -75.52578 12.37904 1.000 26.60470 89 ASP C N 1
ATOM 4697 C CA . ASP C 1 90 ? 16.31950 -75.23091 12.55788 1.000 28.98470 89 ASP C CA 1
ATOM 4698 C C . ASP C 1 90 ? 15.69500 -76.48164 13.16216 1.000 26.97470 89 ASP C C 1
ATOM 4699 O O . ASP C 1 90 ? 15.42867 -77.46040 12.45841 1.000 26.84470 89 ASP C O 1
ATOM 4704 N N . ASN C 1 91 ? 15.45472 -76.43752 14.46379 1.000 22.89056 90 ASN C N 1
ATOM 4705 C CA . ASN C 1 91 ? 14.96966 -77.59661 15.18457 1.000 23.99056 90 ASN C CA 1
ATOM 4706 C C . ASN C 1 91 ? 13.44964 -77.65861 15.21927 1.000 26.83056 90 ASN C C 1
ATOM 4707 O O . ASN C 1 91 ? 12.88577 -78.26728 16.12843 1.000 27.16056 90 ASN C O 1
ATOM 4712 N N . LYS C 1 92 ? 12.77412 -77.01373 14.27608 1.000 28.00885 91 LYS C N 1
ATOM 4713 C CA . LYS C 1 92 ? 11.33014 -77.16739 14.18964 1.000 30.40885 91 LYS C CA 1
ATOM 4714 C C . LYS C 1 92 ? 10.97341 -78.64370 14.14382 1.000 25.84885 91 LYS C C 1
ATOM 4715 O O . LYS C 1 92 ? 11.42917 -79.37342 13.25688 1.000 27.25885 91 LYS C O 1
ATOM 4721 N N . ASP C 1 93 ? 10.22742 -79.09787 15.15307 1.000 34.29173 92 ASP C N 1
ATOM 4722 C CA . ASP C 1 93 ? 9.70181 -80.46411 15.22389 1.000 36.94173 92 ASP C CA 1
ATOM 4723 C C . ASP C 1 93 ? 10.79236 -81.52836 15.24176 1.000 35.78173 92 ASP C C 1
ATOM 4724 O O . ASP C 1 93 ? 10.53986 -82.69344 14.90918 1.000 37.08173 92 ASP C O 1
ATOM 4729 N N . LYS C 1 94 ? 12.00100 -81.16151 15.61423 1.000 24.96840 93 LYS C N 1
ATOM 4730 C CA . LYS C 1 94 ? 13.06608 -82.12914 15.80139 1.000 24.76840 93 LYS C CA 1
ATOM 4731 C C . LYS C 1 94 ? 13.77813 -81.77414 17.09126 1.000 25.14840 93 LYS C C 1
ATOM 4732 O O . LYS C 1 94 ? 13.72319 -80.62873 17.55109 1.000 31.33840 93 LYS C O 1
ATOM 4738 N N . PRO C 1 95 ? 14.43672 -82.73390 17.71192 1.000 24.11705 94 PRO C N 1
ATOM 4739 C CA . PRO C 1 95 ? 15.22950 -82.41206 18.89495 1.000 24.42705 94 PRO C CA 1
ATOM 4740 C C . PRO C 1 95 ? 16.46364 -81.61919 18.51032 1.000 33.92705 94 PRO C C 1
ATOM 4741 O O . PRO C 1 95 ? 16.90971 -81.62703 17.36257 1.000 29.89705 94 PRO C O 1
ATOM 4745 N N . LEU C 1 96 ? 17.01721 -80.93067 19.50140 1.000 25.45561 95 LEU C N 1
ATOM 4746 C CA . LEU C 1 96 ? 18.29996 -80.26134 19.35688 1.000 20.22561 95 LEU C CA 1
ATOM 4747 C C . LEU C 1 96 ? 19.18504 -80.67903 20.51156 1.000 21.15561 95 LEU C C 1
ATOM 4748 O O . LEU C 1 96 ? 18.84336 -80.42482 21.66779 1.000 19.80561 95 LEU C O 1
ATOM 4753 N N . VAL C 1 97 ? 20.33243 -81.27307 20.18814 1.000 29.41887 96 VAL C N 1
ATOM 4754 C CA . VAL C 1 97 ? 21.27158 -81.84133 21.14942 1.000 24.17887 96 VAL C CA 1
ATOM 4755 C C . VAL C 1 97 ? 22.59546 -81.07884 21.07019 1.000 24.40887 96 VAL C C 1
ATOM 4756 O O . VAL C 1 97 ? 23.20377 -81.00100 19.99874 1.000 23.02887 96 VAL C O 1
ATOM 4760 N N . ILE C 1 98 ? 23.06584 -80.55856 22.20322 1.000 24.51612 97 ILE C N 1
ATOM 4761 C CA . ILE C 1 98 ? 24.35026 -79.85143 22.28318 1.000 22.61612 97 ILE C CA 1
ATOM 4762 C C . ILE C 1 98 ? 25.22299 -80.52799 23.34118 1.000 24.30612 97 ILE C C 1
ATOM 4763 O O . ILE C 1 98 ? 24.82315 -80.62840 24.50824 1.000 23.17612 97 ILE C O 1
ATOM 4768 N N . VAL C 1 99 ? 26.42400 -80.95822 22.95079 1.000 19.00786 98 VAL C N 1
ATOM 4769 C CA . VAL C 1 99 ? 27.31702 -81.65252 23.87212 1.000 23.32786 98 VAL C CA 1
ATOM 4770 C C . VAL C 1 99 ? 28.74824 -81.33887 23.48436 1.000 23.60786 98 VAL C C 1
ATOM 4771 O O . VAL C 1 99 ? 29.06215 -81.14073 22.31058 1.000 24.04786 98 VAL C O 1
ATOM 4775 N N . TYR C 1 100 ? 29.61184 -81.26187 24.48994 1.000 22.64889 99 TYR C N 1
ATOM 4776 C CA . TYR C 1 100 ? 31.05402 -81.08190 24.32133 1.000 24.20889 99 TYR C CA 1
ATOM 4777 C C . TYR C 1 100 ? 31.70137 -81.41283 25.66341 1.000 25.82889 99 TYR C C 1
ATOM 4778 O O . TYR C 1 100 ? 31.01629 -81.63289 26.67237 1.000 21.68889 99 TYR C O 1
ATOM 4787 N N . THR C 1 101 ? 33.02930 -81.46459 25.66182 1.000 25.20397 100 THR C N 1
ATOM 4788 C CA . THR C 1 101 ? 33.78434 -81.85200 26.83631 1.000 24.67397 100 THR C CA 1
ATOM 4789 C C . THR C 1 101 ? 34.70826 -80.73037 27.27127 1.000 22.68397 100 THR C C 1
ATOM 4790 O O . THR C 1 101 ? 35.23940 -79.98260 26.44497 1.000 22.57397 100 THR C O 1
ATOM 4794 N N . VAL C 1 102 ? 34.88915 -80.63081 28.58888 1.000 27.99126 101 VAL C N 1
ATOM 4795 C CA . VAL C 1 102 ? 35.80751 -79.69604 29.22973 1.000 24.72126 101 VAL C CA 1
ATOM 4796 C C . VAL C 1 102 ? 36.72476 -80.49195 30.13825 1.000 25.19126 101 VAL C C 1
ATOM 4797 O O . VAL C 1 102 ? 36.26025 -81.37661 30.86805 1.000 28.96126 101 VAL C O 1
ATOM 4801 N N . LYS C 1 103 ? 38.02131 -80.17728 30.10583 1.000 25.19359 102 LYS C N 1
ATOM 4802 C CA . LYS C 1 103 ? 38.97235 -80.70644 31.07998 1.000 27.29359 102 LYS C CA 1
ATOM 4803 C C . LYS C 1 103 ? 39.72588 -79.53033 31.70183 1.000 29.88359 102 LYS C C 1
ATOM 4804 O O . LYS C 1 103 ? 40.52447 -78.87577 31.02558 1.000 33.31359 102 LYS C O 1
ATOM 4810 N N . HIS C 1 104 ? 39.45237 -79.24516 32.98007 1.000 33.01055 103 HIS C N 1
ATOM 4811 C CA . HIS C 1 104 ? 40.19448 -78.23916 33.74201 1.000 31.52055 103 HIS C CA 1
ATOM 4812 C C . HIS C 1 104 ? 41.42305 -78.88417 34.37686 1.000 33.14055 103 HIS C C 1
ATOM 4813 O O . HIS C 1 104 ? 41.56505 -78.93907 35.59856 1.000 32.46055 103 HIS C O 1
ATOM 4820 N N . GLU C 1 105 ? 42.32912 -79.36377 33.52188 1.000 30.68348 104 GLU C N 1
ATOM 4821 C CA . GLU C 1 105 ? 43.46538 -80.13433 34.01198 1.000 29.51348 104 GLU C CA 1
ATOM 4822 C C . GLU C 1 105 ? 44.42014 -79.31678 34.87225 1.000 32.97348 104 GLU C C 1
ATOM 4823 O O . GLU C 1 105 ? 45.23093 -79.91002 35.59142 1.000 35.23348 104 GLU C O 1
ATOM 4829 N N . GLN C 1 106 ? 44.37148 -77.98045 34.78650 1.000 29.04771 105 GLN C N 1
ATOM 4830 C CA . GLN C 1 106 ? 45.17450 -77.08657 35.61803 1.000 26.28771 105 GLN C CA 1
ATOM 4831 C C . GLN C 1 106 ? 44.63619 -76.98070 37.03055 1.000 29.21771 105 GLN C C 1
ATOM 4832 O O . GLN C 1 106 ? 45.21377 -76.24447 37.83625 1.000 29.90771 105 GLN C O 1
ATOM 4838 N N . ASP C 1 107 ? 43.51639 -77.64716 37.31895 1.000 29.66243 106 ASP C N 1
ATOM 4839 C CA . ASP C 1 107 ? 42.80075 -77.45662 38.57140 1.000 35.30243 106 ASP C CA 1
ATOM 4840 C C . ASP C 1 107 ? 42.39679 -75.99747 38.71798 1.000 30.65243 106 ASP C C 1
ATOM 4841 O O . ASP C 1 107 ? 43.05048 -75.25348 39.45274 1.000 32.13243 106 ASP C O 1
ATOM 4846 N N . ILE C 1 108 ? 41.34526 -75.57668 38.00294 1.000 27.02558 107 ILE C N 1
ATOM 4847 C CA . ILE C 1 108 ? 41.02240 -74.15409 37.88005 1.000 28.98558 107 ILE C CA 1
ATOM 4848 C C . ILE C 1 108 ? 40.52254 -73.59154 39.20491 1.000 33.03558 107 ILE C C 1
ATOM 4849 O O . ILE C 1 108 ? 39.88780 -74.28241 40.00793 1.000 35.10558 107 ILE C O 1
ATOM 4854 N N . ASP C 1 109 ? 40.86912 -72.33265 39.46124 1.000 31.40990 108 ASP C N 1
ATOM 4855 C CA . ASP C 1 109 ? 40.31867 -71.55802 40.57045 1.000 28.07990 108 ASP C CA 1
ATOM 4856 C C . ASP C 1 109 ? 39.10722 -70.74757 40.13217 1.000 31.10990 108 ASP C C 1
ATOM 4857 O O . ASP C 1 109 ? 38.02581 -70.86258 40.71750 1.000 35.17990 108 ASP C O 1
ATOM 4862 N N . CYS C 1 110 ? 39.27799 -69.93969 39.09169 1.000 25.09794 109 CYS C N 1
ATOM 4863 C CA . CYS C 1 110 ? 38.21690 -69.08216 38.59102 1.000 28.49794 109 CYS C CA 1
ATOM 4864 C C . CYS C 1 110 ? 38.37308 -68.92301 37.08982 1.000 29.20794 109 CYS C C 1
ATOM 4865 O O . CYS C 1 110 ? 39.38970 -68.39277 36.62983 1.000 25.86794 109 CYS C O 1
ATOM 4868 N N . GLY C 1 111 ? 37.37175 -69.37320 36.33733 1.000 29.67815 110 GLY C N 1
ATOM 4869 C CA . GLY C 1 111 ? 37.34895 -69.20010 34.90109 1.000 22.02815 110 GLY C CA 1
ATOM 4870 C C . GLY C 1 111 ? 36.13210 -69.83552 34.26523 1.000 24.50815 110 GLY C C 1
ATOM 4871 O O . GLY C 1 111 ? 35.62080 -70.82848 34.77232 1.000 25.20815 110 GLY C O 1
ATOM 4872 N N . GLY C 1 112 ? 35.68381 -69.30930 33.13359 1.000 28.73217 111 GLY C N 1
ATOM 4873 C CA . GLY C 1 112 ? 34.55864 -69.89967 32.43835 1.000 25.70217 111 GLY C CA 1
ATOM 4874 C C . GLY C 1 112 ? 34.96449 -71.08442 31.59423 1.000 25.18217 111 GLY C C 1
ATOM 4875 O O . GLY C 1 112 ? 36.13590 -71.27220 31.27223 1.000 19.23217 111 GLY C O 1
ATOM 4876 N N . GLY C 1 113 ? 33.98342 -71.92514 31.27661 1.000 29.21992 112 GLY C N 1
ATOM 4877 C CA . GLY C 1 113 ? 34.22955 -73.09142 30.45041 1.000 22.90992 112 GLY C CA 1
ATOM 4878 C C . GLY C 1 113 ? 33.02612 -73.41573 29.59665 1.000 20.45992 112 GLY C C 1
ATOM 4879 O O . GLY C 1 113 ? 32.82136 -74.56787 29.18653 1.000 22.59992 112 GLY C O 1
ATOM 4880 N N . TYR C 1 114 ? 32.21782 -72.39704 29.33149 1.000 19.25238 113 TYR C N 1
ATOM 4881 C CA . TYR C 1 114 ? 30.91475 -72.53397 28.69302 1.000 20.83238 113 TYR C CA 1
ATOM 4882 C C . TYR C 1 114 ? 30.96015 -72.09219 27.23086 1.000 18.76238 113 TYR C C 1
ATOM 4883 O O . TYR C 1 114 ? 31.86284 -71.37047 26.80089 1.000 18.15238 113 TYR C O 1
ATOM 4892 N N . ILE C 1 115 ? 29.95935 -72.50976 26.46762 1.000 20.99069 114 ILE C N 1
ATOM 4893 C CA . ILE C 1 115 ? 29.87134 -72.10318 25.07462 1.000 22.16069 114 ILE C CA 1
ATOM 4894 C C . ILE C 1 115 ? 28.72597 -71.12513 24.91615 1.000 22.12069 114 ILE C C 1
ATOM 4895 O O . ILE C 1 115 ? 27.77955 -71.08027 25.71144 1.000 21.34069 114 ILE C O 1
ATOM 4900 N N . LYS C 1 116 ? 28.81945 -70.33809 23.84790 1.000 18.64784 115 LYS C N 1
ATOM 4901 C CA . LYS C 1 116 ? 27.76027 -69.43905 23.43590 1.000 23.34784 115 LYS C CA 1
ATOM 4902 C C . LYS C 1 116 ? 27.36822 -69.86279 22.03884 1.000 23.43784 115 LYS C C 1
ATOM 4903 O O . LYS C 1 116 ? 28.22563 -69.97007 21.15270 1.000 24.89784 115 LYS C O 1
ATOM 4909 N N . LEU C 1 117 ? 26.07783 -70.09515 21.84891 1.000 20.25033 116 LEU C N 1
ATOM 4910 C CA . LEU C 1 117 ? 25.53110 -70.44577 20.55302 1.000 20.45033 116 LEU C CA 1
ATOM 4911 C C . LEU C 1 117 ? 24.79448 -69.22269 20.02746 1.000 23.55033 116 LEU C C 1
ATOM 4912 O O . LEU C 1 117 ? 23.94890 -68.65589 20.73154 1.000 22.47033 116 LEU C O 1
ATOM 4917 N N . MET C 1 118 ? 25.14623 -68.80345 18.80624 1.000 22.39176 117 MET C N 1
ATOM 4918 C CA . MET C 1 118 ? 24.69904 -67.53343 18.24532 1.000 24.62176 117 MET C CA 1
ATOM 4919 C C . MET C 1 118 ? 24.06963 -67.72029 16.87447 1.000 24.66176 117 MET C C 1
ATOM 4920 O O . MET C 1 118 ? 24.24236 -68.75025 16.21256 1.000 22.00176 117 MET C O 1
ATOM 4925 N N . LEU C 1 119 ? 23.40029 -66.65645 16.42282 1.000 22.75567 118 LEU C N 1
ATOM 4926 C CA . LEU C 1 119 ? 22.81580 -66.66004 15.09379 1.000 20.45567 118 LEU C CA 1
ATOM 4927 C C . LEU C 1 119 ? 23.91265 -66.75282 14.03225 1.000 27.79567 118 LEU C C 1
ATOM 4928 O O . LEU C 1 119 ? 25.07309 -66.38620 14.26316 1.000 28.20567 118 LEU C O 1
ATOM 4933 N N . GLU C 1 120 ? 23.53070 -67.27390 12.85847 1.000 25.24245 119 GLU C N 1
ATOM 4934 C CA . GLU C 1 120 ? 24.49329 -67.61397 11.81254 1.000 27.39245 119 GLU C CA 1
ATOM 4935 C C . GLU C 1 120 ? 25.18474 -66.38979 11.21073 1.000 33.45245 119 GLU C C 1
ATOM 4936 O O . GLU C 1 120 ? 26.25602 -66.51912 10.60693 1.000 35.19245 119 GLU C O 1
ATOM 4942 N N . ASN C 1 121 ? 24.59230 -65.20860 11.34272 1.000 31.85104 120 ASN C N 1
ATOM 4943 C CA . ASN C 1 121 ? 25.13883 -64.00569 10.73512 1.000 30.08104 120 ASN C CA 1
ATOM 4944 C C . ASN C 1 121 ? 25.85716 -63.12002 11.75438 1.000 35.05104 120 ASN C C 1
ATOM 4945 O O . ASN C 1 121 ? 25.99906 -61.90554 11.54103 1.000 40.38104 120 ASN C O 1
ATOM 4950 N N . THR C 1 122 ? 26.36728 -63.73115 12.82967 1.000 30.26259 121 THR C N 1
ATOM 4951 C CA . THR C 1 122 ? 27.11813 -62.99890 13.83727 1.000 21.12259 121 THR C CA 1
ATOM 4952 C C . THR C 1 122 ? 28.50185 -62.65871 13.29941 1.000 26.75259 121 THR C C 1
ATOM 4953 O O . THR C 1 122 ? 29.17696 -63.50050 12.68768 1.000 30.24259 121 THR C O 1
ATOM 4957 N N . ASP C 1 123 ? 28.92365 -61.41288 13.53788 1.000 23.40737 122 ASP C N 1
ATOM 4958 C CA . ASP C 1 123 ? 30.22337 -60.93700 13.07361 1.000 23.07737 122 ASP C CA 1
ATOM 4959 C C . ASP C 1 123 ? 31.28861 -61.54167 13.97318 1.000 25.30737 122 ASP C C 1
ATOM 4960 O O . ASP C 1 123 ? 31.52085 -61.07315 15.08902 1.000 24.97737 122 ASP C O 1
ATOM 4965 N N . LEU C 1 124 ? 31.92478 -62.60480 13.47106 1.000 24.01771 123 LEU C N 1
ATOM 4966 C CA . LEU C 1 124 ? 32.89761 -63.36184 14.24574 1.000 24.91771 123 LEU C CA 1
ATOM 4967 C C . LEU C 1 124 ? 34.19637 -62.60122 14.41215 1.000 25.48771 123 LEU C C 1
ATOM 4968 O O . LEU C 1 124 ? 34.92428 -62.84034 15.38171 1.000 30.25771 123 LEU C O 1
ATOM 4973 N N . GLU C 1 125 ? 34.48768 -61.67029 13.50063 1.000 22.69370 124 GLU C N 1
ATOM 4974 C CA . GLU C 1 125 ? 35.73506 -60.93357 13.59237 1.000 25.72370 124 GLU C CA 1
ATOM 4975 C C . GLU C 1 125 ? 35.70710 -59.93980 14.72400 1.000 24.63370 124 GLU C C 1
ATOM 4976 O O . GLU C 1 125 ? 36.77088 -59.55608 15.21041 1.000 25.23370 124 GLU C O 1
ATOM 4982 N N . ASP C 1 126 ? 34.51449 -59.59173 15.21402 1.000 27.44402 125 ASP C N 1
ATOM 4983 C CA . ASP C 1 126 ? 34.36084 -58.67211 16.33293 1.000 26.00402 125 ASP C CA 1
ATOM 4984 C C . ASP C 1 126 ? 33.70575 -59.30833 17.54157 1.000 31.09402 125 ASP C C 1
ATOM 4985 O O . ASP C 1 126 ? 33.32309 -58.58503 18.46130 1.000 30.08402 125 ASP C O 1
ATOM 4990 N N . PHE C 1 127 ? 33.59880 -60.63242 17.57403 1.000 25.76620 126 PHE C N 1
ATOM 4991 C CA . PHE C 1 127 ? 32.94324 -61.34084 18.66456 1.000 25.79620 126 PHE C CA 1
ATOM 4992 C C . PHE C 1 127 ? 33.49212 -60.87845 20.00683 1.000 27.66620 126 PHE C C 1
ATOM 4993 O O . PHE C 1 127 ? 34.70498 -60.74329 20.18545 1.000 28.41620 126 PHE C O 1
ATOM 5001 N N . ASN C 1 128 ? 32.59755 -60.61931 20.94972 1.000 26.20073 127 ASN C N 1
ATOM 5002 C CA . ASN C 1 128 ? 33.03962 -60.14660 22.25089 1.000 30.70073 127 ASN C CA 1
ATOM 5003 C C . ASN C 1 128 ? 31.90686 -60.35616 23.24220 1.000 27.15073 127 ASN C C 1
ATOM 5004 O O . ASN C 1 128 ? 30.86140 -60.91303 22.90637 1.000 34.56073 127 ASN C O 1
ATOM 5009 N N . SER C 1 129 ? 32.14956 -59.95109 24.48804 1.000 25.79333 128 SER C N 1
ATOM 5010 C CA . SER C 1 129 ? 31.16334 -60.12077 25.54879 1.000 22.83333 128 SER C CA 1
ATOM 5011 C C . SER C 1 129 ? 29.81227 -59.51831 25.18943 1.000 27.00333 128 SER C C 1
ATOM 5012 O O . SER C 1 129 ? 28.77618 -59.97741 25.68409 1.000 33.60333 128 SER C O 1
ATOM 5015 N N . ASP C 1 130 ? 29.80402 -58.48472 24.33953 1.000 38.82969 129 ASP C N 1
ATOM 5016 C CA . ASP C 1 130 ? 28.60579 -57.70413 24.04564 1.000 36.17969 129 ASP C CA 1
ATOM 5017 C C . ASP C 1 130 ? 27.85399 -58.19039 22.82283 1.000 34.30969 129 ASP C C 1
ATOM 5018 O O . ASP C 1 130 ? 26.80391 -57.62597 22.50748 1.000 35.40969 129 ASP C O 1
ATOM 5023 N N . THR C 1 131 ? 28.40244 -59.13954 22.09108 1.000 27.19711 130 THR C N 1
ATOM 5024 C CA . THR C 1 131 ? 27.69269 -59.77120 20.99114 1.000 26.02711 130 THR C CA 1
ATOM 5025 C C . THR C 1 131 ? 26.39903 -60.43818 21.46378 1.000 25.35711 130 THR C C 1
ATOM 5026 O O . THR C 1 131 ? 26.40501 -61.12389 22.49062 1.000 26.83711 130 THR C O 1
ATOM 5030 N N . PRO C 1 132 ? 25.27875 -60.25363 20.76403 1.000 25.16621 131 PRO C N 1
ATOM 5031 C CA . PRO C 1 132 ? 24.06239 -61.01782 21.08742 1.000 28.06621 131 PRO C CA 1
ATOM 5032 C C . PRO C 1 132 ? 24.28935 -62.50398 20.88408 1.000 27.01621 131 PRO C C 1
ATOM 5033 O O . PRO C 1 132 ? 24.95665 -62.91091 19.93045 1.000 24.68621 131 PRO C O 1
ATOM 5037 N N . TYR C 1 133 ? 23.70289 -63.31931 21.76695 1.000 19.27759 132 TYR C N 1
ATOM 5038 C CA . TYR C 1 133 ? 23.78391 -64.77878 21.66354 1.000 21.72759 132 TYR C CA 1
ATOM 5039 C C . TYR C 1 133 ? 22.41976 -65.39846 21.97710 1.000 22.80759 132 TYR C C 1
ATOM 5040 O O . TYR C 1 133 ? 21.59210 -64.80301 22.66663 1.000 22.89759 132 TYR C O 1
ATOM 5049 N N . ARG C 1 134 ? 22.19558 -66.61817 21.48642 1.000 21.58787 133 ARG C N 1
ATOM 5050 C CA . ARG C 1 134 ? 20.93788 -67.30646 21.75748 1.000 18.95787 133 ARG C CA 1
ATOM 5051 C C . ARG C 1 134 ? 21.01053 -68.22089 22.97968 1.000 25.16787 133 ARG C C 1
ATOM 5052 O O . ARG C 1 134 ? 20.10728 -68.20422 23.82042 1.000 23.34787 133 ARG C O 1
ATOM 5060 N N . ILE C 1 135 ? 22.05120 -69.05186 23.07498 1.000 21.50123 134 ILE C N 1
ATOM 5061 C CA . ILE C 1 135 ? 22.21013 -69.98895 24.17744 1.000 18.08123 134 ILE C CA 1
ATOM 5062 C C . ILE C 1 135 ? 23.59447 -69.80918 24.76064 1.000 21.07123 134 ILE C C 1
ATOM 5063 O O . ILE C 1 135 ? 24.57627 -69.77498 24.01446 1.000 19.68123 134 ILE C O 1
ATOM 5068 N N . MET C 1 136 ? 23.67932 -69.76040 26.09214 1.000 21.88105 135 MET C N 1
ATOM 5069 C CA . MET C 1 136 ? 24.93968 -69.86047 26.82968 1.000 16.91105 135 MET C CA 1
ATOM 5070 C C . MET C 1 136 ? 24.84310 -71.09491 27.71021 1.000 20.61105 135 MET C C 1
ATOM 5071 O O . MET C 1 136 ? 23.91916 -71.21262 28.52256 1.000 22.52105 135 MET C O 1
ATOM 5076 N N . PHE C 1 137 ? 25.76640 -72.02509 27.53341 1.000 18.79628 136 PHE C N 1
ATOM 5077 C CA . PHE C 1 137 ? 25.64012 -73.29019 28.22717 1.000 20.48628 136 PHE C CA 1
ATOM 5078 C C . PHE C 1 137 ? 27.02715 -73.79947 28.56158 1.000 21.74628 136 PHE C C 1
ATOM 5079 O O . PHE C 1 137 ? 27.91226 -73.80209 27.70098 1.000 22.76628 136 PHE C O 1
ATOM 5087 N N . GLY C 1 138 ? 27.20945 -74.21603 29.80653 1.000 18.90518 137 GLY C N 1
ATOM 5088 C CA . GLY C 1 138 ? 28.43213 -74.84837 30.21450 1.000 18.86518 137 GLY C CA 1
ATOM 5089 C C . GLY C 1 138 ? 28.91568 -74.38799 31.56829 1.000 18.39518 137 GLY C C 1
ATOM 5090 O O . GLY C 1 138 ? 28.41110 -73.43014 32.15812 1.000 19.22518 137 GLY C O 1
ATOM 5091 N N . PRO C 1 139 ? 29.95095 -75.05762 32.05394 1.000 18.98823 138 PRO C N 1
ATOM 5092 C CA . PRO C 1 139 ? 30.40197 -74.85203 33.43016 1.000 21.40823 138 PRO C CA 1
ATOM 5093 C C . PRO C 1 139 ? 31.09519 -73.51711 33.61938 1.000 21.19823 138 PRO C C 1
ATOM 5094 O O . PRO C 1 139 ? 31.66402 -72.94703 32.68582 1.000 20.69823 138 PRO C O 1
ATOM 5098 N N . ASP C 1 140 ? 30.98855 -72.99410 34.83927 1.000 18.64019 139 ASP C N 1
ATOM 5099 C CA . ASP C 1 140 ? 31.63203 -71.74327 35.21141 1.000 20.98019 139 ASP C CA 1
ATOM 5100 C C . ASP C 1 140 ? 32.02211 -71.84567 36.67328 1.000 23.32019 139 ASP C C 1
ATOM 5101 O O . ASP C 1 140 ? 31.13240 -72.01391 37.51251 1.000 24.42019 139 ASP C O 1
ATOM 5106 N N . ILE C 1 141 ? 33.32533 -71.76314 36.98065 1.000 23.22121 140 ILE C N 1
ATOM 5107 C CA . ILE C 1 141 ? 33.84683 -71.92461 38.33854 1.000 27.20121 140 ILE C CA 1
ATOM 5108 C C . ILE C 1 141 ? 34.55947 -70.66129 38.81457 1.000 39.22121 140 ILE C C 1
ATOM 5109 O O . ILE C 1 141 ? 35.29125 -70.02759 38.05128 1.000 34.91121 140 ILE C O 1
ATOM 5114 N N . CYS C 1 142 ? 34.30556 -70.27179 40.06812 1.000 34.98499 141 CYS C N 1
ATOM 5115 C CA . CYS C 1 142 ? 35.04311 -69.17487 40.70027 1.000 34.51499 141 CYS C CA 1
ATOM 5116 C C . CYS C 1 142 ? 34.92886 -69.30490 42.21588 1.000 34.67499 141 CYS C C 1
ATOM 5117 O O . CYS C 1 142 ? 33.85739 -69.07054 42.77361 1.000 31.95499 141 CYS C O 1
ATOM 5120 N N . GLY C 1 143 ? 36.02391 -69.66328 42.87832 1.000 32.95898 142 GLY C N 1
ATOM 5121 C CA . GLY C 1 143 ? 36.04996 -69.80673 44.31592 1.000 38.80898 142 GLY C CA 1
ATOM 5122 C C . GLY C 1 143 ? 35.41552 -71.10997 44.75256 1.000 47.39898 142 GLY C C 1
ATOM 5123 O O . GLY C 1 143 ? 34.94935 -71.90273 43.92814 1.000 50.25898 142 GLY C O 1
ATOM 5124 N N . PRO C 1 144 ? 35.42436 -71.37997 46.06115 1.000 56.76957 143 PRO C N 1
ATOM 5125 C CA . PRO C 1 144 ? 34.75618 -72.58728 46.58516 1.000 58.10957 143 PRO C CA 1
ATOM 5126 C C . PRO C 1 144 ? 33.23066 -72.54650 46.53649 1.000 56.03957 143 PRO C C 1
ATOM 5127 O O . PRO C 1 144 ? 32.59170 -73.55711 46.87326 1.000 49.53957 143 PRO C O 1
ATOM 5131 N N . GLU C 1 145 ? 32.61770 -71.43687 46.11499 1.000 41.57995 144 GLU C N 1
ATOM 5132 C CA . GLU C 1 145 ? 31.17296 -71.28776 46.21283 1.000 41.38995 144 GLU C CA 1
ATOM 5133 C C . GLU C 1 145 ? 30.42126 -71.26305 44.88126 1.000 38.55995 144 GLU C C 1
ATOM 5134 O O . GLU C 1 145 ? 29.22738 -71.57498 44.86796 1.000 39.81995 144 GLU C O 1
ATOM 5140 N N . LYS C 1 146 ? 31.06241 -70.88231 43.76913 1.000 27.40348 145 LYS C N 1
ATOM 5141 C CA . LYS C 1 146 ? 30.44813 -70.89383 42.43608 1.000 37.78348 145 LYS C CA 1
ATOM 5142 C C . LYS C 1 146 ? 30.84371 -72.14224 41.65118 1.000 31.31348 145 LYS C C 1
ATOM 5143 O O . LYS C 1 146 ? 31.99721 -72.26461 41.23184 1.000 21.07348 145 LYS C O 1
ATOM 5149 N N . ARG C 1 147 ? 29.86389 -73.03403 41.37032 1.000 23.32652 146 ARG C N 1
ATOM 5150 C CA . ARG C 1 147 ? 30.08398 -74.28130 40.58949 1.000 22.14652 146 ARG C CA 1
ATOM 5151 C C . ARG C 1 147 ? 28.87182 -74.50347 39.67294 1.000 22.66652 146 ARG C C 1
ATOM 5152 O O . ARG C 1 147 ? 28.14318 -75.49245 39.79469 1.000 32.37652 146 ARG C O 1
ATOM 5160 N N . ALA C 1 148 ? 28.68634 -73.63567 38.68223 1.000 30.75668 147 ALA C N 1
ATOM 5161 C CA . ALA C 1 148 ? 27.40865 -73.55636 37.98974 1.000 24.51668 147 ALA C CA 1
ATOM 5162 C C . ALA C 1 148 ? 27.49779 -73.99074 36.53985 1.000 24.62668 147 ALA C C 1
ATOM 5163 O O . ALA C 1 148 ? 28.43401 -73.62413 35.82149 1.000 21.85668 147 ALA C O 1
ATOM 5165 N N . VAL C 1 149 ? 26.46653 -74.67323 36.08037 1.000 24.54457 148 VAL C N 1
ATOM 5166 C CA . VAL C 1 149 ? 26.31331 -74.93212 34.66479 1.000 18.21457 148 VAL C CA 1
ATOM 5167 C C . VAL C 1 149 ? 25.32679 -73.88574 34.15984 1.000 19.78457 148 VAL C C 1
ATOM 5168 O O . VAL C 1 149 ? 24.13684 -73.92363 34.46683 1.000 19.70457 148 VAL C O 1
ATOM 5172 N N . HIS C 1 150 ? 25.84845 -72.88667 33.46522 1.000 22.57704 149 HIS C N 1
ATOM 5173 C CA . HIS C 1 150 ? 24.98623 -71.94264 32.79731 1.000 20.92704 149 HIS C CA 1
ATOM 5174 C C . HIS C 1 150 ? 24.16633 -72.68938 31.77674 1.000 24.14704 149 HIS C C 1
ATOM 5175 O O . HIS C 1 150 ? 24.62997 -73.64218 31.14606 1.000 17.69704 149 HIS C O 1
ATOM 5182 N N . SER C 1 151 ? 22.94308 -72.23457 31.60691 1.000 24.04033 150 SER C N 1
ATOM 5183 C CA . SER C 1 151 ? 21.96635 -72.97210 30.83989 1.000 21.82033 150 SER C CA 1
ATOM 5184 C C . SER C 1 151 ? 20.99090 -71.89292 30.40566 1.000 25.14033 150 SER C C 1
ATOM 5185 O O . SER C 1 151 ? 19.79633 -71.92722 30.70234 1.000 27.25033 150 SER C O 1
ATOM 5188 N N . ILE C 1 152 ? 21.54313 -70.89718 29.73907 1.000 25.51765 151 ILE C N 1
ATOM 5189 C CA . ILE C 1 152 ? 20.86555 -69.64384 29.46089 1.000 25.92765 151 ILE C CA 1
ATOM 5190 C C . ILE C 1 152 ? 20.23671 -69.72130 28.07660 1.000 25.38765 151 ILE C C 1
ATOM 5191 O O . ILE C 1 152 ? 20.90420 -70.09317 27.10158 1.000 24.98765 151 ILE C O 1
ATOM 5196 N N . LEU C 1 153 ? 18.94108 -69.40110 27.99898 1.000 22.50680 152 LEU C N 1
ATOM 5197 C CA . LEU C 1 153 ? 18.16258 -69.45989 26.77302 1.000 26.03680 152 LEU C CA 1
ATOM 5198 C C . LEU C 1 153 ? 17.73311 -68.05429 26.33814 1.000 26.62680 152 LEU C C 1
ATOM 5199 O O . LEU C 1 153 ? 18.02684 -67.04425 26.98474 1.000 23.92680 152 LEU C O 1
ATOM 5204 N N . TRP C 1 154 ? 17.02052 -67.99945 25.22262 1.000 25.39869 153 TRP C N 1
ATOM 5205 C CA . TRP C 1 154 ? 16.59672 -66.75768 24.59466 1.000 23.72869 153 TRP C CA 1
ATOM 5206 C C . TRP C 1 154 ? 15.09619 -66.79991 24.31344 1.000 27.34869 153 TRP C C 1
ATOM 5207 O O . TRP C 1 154 ? 14.54563 -67.85540 23.97104 1.000 23.87869 153 TRP C O 1
ATOM 5218 N N . HIS C 1 155 ? 14.43315 -65.65464 24.49394 1.000 29.29327 154 HIS C N 1
ATOM 5219 C CA . HIS C 1 155 ? 13.02736 -65.50224 24.12678 1.000 31.01327 154 HIS C CA 1
ATOM 5220 C C . HIS C 1 155 ? 12.69363 -64.02998 23.94547 1.000 32.56327 154 HIS C C 1
ATOM 5221 O O . HIS C 1 155 ? 12.94487 -63.22506 24.84978 1.000 37.61327 154 HIS C O 1
ATOM 5228 N N . ASP C 1 156 ? 12.13360 -63.68330 22.78513 1.000 27.92276 155 ASP C N 1
ATOM 5229 C CA . ASP C 1 156 ? 11.52662 -62.37145 22.58528 1.000 34.83276 155 ASP C CA 1
ATOM 5230 C C . ASP C 1 156 ? 12.51844 -61.25990 22.91521 1.000 28.75276 155 ASP C C 1
ATOM 5231 O O . ASP C 1 156 ? 12.19174 -60.27901 23.59460 1.000 35.26276 155 ASP C O 1
ATOM 5236 N N . GLY C 1 157 ? 13.76233 -61.45236 22.47094 1.000 28.98534 156 GLY C N 1
ATOM 5237 C CA . GLY C 1 157 ? 14.80719 -60.45500 22.55348 1.000 21.34534 156 GLY C CA 1
ATOM 5238 C C . GLY C 1 157 ? 15.65739 -60.42985 23.80608 1.000 29.34534 156 GLY C C 1
ATOM 5239 O O . GLY C 1 157 ? 16.47109 -59.51225 23.94809 1.000 35.42534 156 GLY C O 1
ATOM 5240 N N . LYS C 1 158 ? 15.53908 -61.41027 24.70077 1.000 27.11492 157 LYS C N 1
ATOM 5241 C CA . LYS C 1 158 ? 16.26893 -61.38129 25.96737 1.000 29.40492 157 LYS C CA 1
ATOM 5242 C C . LYS C 1 158 ? 16.76733 -62.77750 26.30637 1.000 30.36492 157 LYS C C 1
ATOM 5243 O O . LYS C 1 158 ? 16.20896 -63.78336 25.85153 1.000 31.40492 157 LYS C O 1
ATOM 5249 N N . ASN C 1 159 ? 17.85819 -62.82833 27.06055 1.000 20.38904 158 ASN C N 1
ATOM 5250 C CA . ASN C 1 159 ? 18.39683 -64.07927 27.56628 1.000 19.57904 158 ASN C CA 1
ATOM 5251 C C . ASN C 1 159 ? 17.86704 -64.33118 28.96808 1.000 23.62904 158 ASN C C 1
ATOM 5252 O O . ASN C 1 159 ? 17.61589 -63.39523 29.72675 1.000 26.92904 158 ASN C O 1
ATOM 5257 N N . TYR C 1 160 ? 17.70782 -65.60104 29.32419 1.000 27.90653 159 TYR C N 1
ATOM 5258 C CA . TYR C 1 160 ? 17.09463 -65.92507 30.61010 1.000 22.55653 159 TYR C CA 1
ATOM 5259 C C . TYR C 1 160 ? 17.85361 -67.06663 31.24041 1.000 26.07653 159 TYR C C 1
ATOM 5260 O O . TYR C 1 160 ? 17.99639 -68.12728 30.62582 1.000 24.12653 159 TYR C O 1
ATOM 5269 N N . GLU C 1 161 ? 18.30310 -66.85700 32.46860 1.000 29.62885 160 GLU C N 1
ATOM 5270 C CA . GLU C 1 161 ? 19.00554 -67.90358 33.18561 1.000 24.89885 160 GLU C CA 1
ATOM 5271 C C . GLU C 1 161 ? 18.01329 -68.94398 33.69687 1.000 27.89885 160 GLU C C 1
ATOM 5272 O O . GLU C 1 161 ? 16.88462 -68.61316 34.07622 1.000 28.50885 160 GLU C O 1
ATOM 5278 N N . LYS C 1 162 ? 18.43078 -70.20930 33.68400 1.000 26.63005 161 LYS C N 1
ATOM 5279 C CA . LYS C 1 162 ? 17.64268 -71.23475 34.34289 1.000 26.81005 161 LYS C CA 1
ATOM 5280 C C . LYS C 1 162 ? 17.43221 -70.82659 35.79893 1.000 28.10005 161 LYS C C 1
ATOM 5281 O O . LYS C 1 162 ? 18.21818 -70.06073 36.36313 1.000 28.89005 161 LYS C O 1
ATOM 5287 N N . ARG C 1 163 ? 16.33812 -71.28893 36.40688 1.000 31.89213 162 ARG C N 1
ATOM 5288 C CA . ARG C 1 163 ? 16.08725 -70.89896 37.79163 1.000 28.97213 162 ARG C CA 1
ATOM 5289 C C . ARG C 1 163 ? 17.05356 -71.61266 38.70905 1.000 31.86213 162 ARG C C 1
ATOM 5290 O O . ARG C 1 163 ? 17.62319 -71.01418 39.62310 1.000 34.69213 162 ARG C O 1
ATOM 5298 N N . LYS C 1 164 ? 17.29208 -72.88259 38.42766 1.000 30.19336 163 LYS C N 1
ATOM 5299 C CA . LYS C 1 164 ? 18.16455 -73.74130 39.21541 1.000 28.50336 163 LYS C CA 1
ATOM 5300 C C . LYS C 1 164 ? 19.22715 -74.30372 38.28501 1.000 36.34336 163 LYS C C 1
ATOM 5301 O O . LYS C 1 164 ? 18.93326 -75.15762 37.44110 1.000 30.04336 163 LYS C O 1
ATOM 5307 N N . ASN C 1 165 ? 20.45261 -73.82501 38.41787 1.000 29.20468 164 ASN C N 1
ATOM 5308 C CA . ASN C 1 165 ? 21.46958 -74.32059 37.52050 1.000 23.47468 164 ASN C CA 1
ATOM 5309 C C . ASN C 1 165 ? 21.96489 -75.67921 37.98185 1.000 23.80468 164 ASN C C 1
ATOM 5310 O O . ASN C 1 165 ? 21.97028 -75.99603 39.17784 1.000 23.19468 164 ASN C O 1
ATOM 5315 N N . ALA C 1 166 ? 22.33986 -76.50375 37.01218 1.000 22.71964 165 ALA C N 1
ATOM 5316 C CA . ALA C 1 166 ? 23.04166 -77.72021 37.34376 1.000 21.33964 165 ALA C CA 1
ATOM 5317 C C . ALA C 1 166 ? 24.40984 -77.36013 37.90317 1.000 18.60964 165 ALA C C 1
ATOM 5318 O O . ALA C 1 166 ? 24.90005 -76.24459 37.74839 1.000 20.24964 165 ALA C O 1
ATOM 5320 N N . ILE C 1 167 ? 25.00975 -78.30333 38.59420 1.000 26.64336 166 ILE C N 1
ATOM 5321 C CA . ILE C 1 167 ? 26.28329 -78.07965 39.27659 1.000 24.14336 166 ILE C CA 1
ATOM 5322 C C . ILE C 1 167 ? 27.44403 -78.50533 38.37413 1.000 26.50336 166 ILE C C 1
ATOM 5323 O O . ILE C 1 167 ? 27.41622 -79.58250 37.76292 1.000 24.76336 166 ILE C O 1
ATOM 5328 N N . ALA C 1 168 ? 28.46978 -77.65849 38.30040 1.000 26.64483 167 ALA C N 1
ATOM 5329 C CA . ALA C 1 168 ? 29.63937 -77.89508 37.46353 1.000 27.11483 167 ALA C CA 1
ATOM 5330 C C . ALA C 1 168 ? 30.67536 -78.70013 38.23153 1.000 27.92483 167 ALA C C 1
ATOM 5331 O O . ALA C 1 168 ? 30.69053 -78.69896 39.46458 1.000 31.36483 167 ALA C O 1
ATOM 5333 N N . MET C 1 169 ? 31.51704 -79.42293 37.48824 1.000 28.84520 168 MET C N 1
ATOM 5334 C CA . MET C 1 169 ? 32.62394 -80.18599 38.05899 1.000 23.27520 168 MET C CA 1
ATOM 5335 C C . MET C 1 169 ? 33.90354 -79.36549 38.09763 1.000 24.26520 168 MET C C 1
ATOM 5336 O O . MET C 1 169 ? 34.21508 -78.62937 37.15877 1.000 24.12520 168 MET C O 1
ATOM 5341 N N . ALA C 1 170 ? 34.64226 -79.49035 39.19737 1.000 27.47286 169 ALA C N 1
ATOM 5342 C CA . ALA C 1 170 ? 35.85129 -78.70371 39.40738 1.000 27.56286 169 ALA C CA 1
ATOM 5343 C C . ALA C 1 170 ? 37.12270 -79.54741 39.55139 1.000 31.59286 169 ALA C C 1
ATOM 5344 O O . ALA C 1 170 ? 38.16058 -79.01880 39.95855 1.000 39.22286 169 ALA C O 1
ATOM 5346 N N . ASP C 1 171 ? 37.08592 -80.83593 39.25429 1.000 29.51943 170 ASP C N 1
ATOM 5347 C CA . ASP C 1 171 ? 38.30510 -81.62592 39.35300 1.000 26.54943 170 ASP C CA 1
ATOM 5348 C C . ASP C 1 171 ? 39.18175 -81.38515 38.11408 1.000 30.45943 170 ASP C C 1
ATOM 5349 O O . ASP C 1 171 ? 38.98623 -80.42550 37.36170 1.000 34.66943 170 ASP C O 1
ATOM 5354 N N . ILE C 1 172 ? 40.17632 -82.24478 37.88986 1.000 26.26707 171 ILE C N 1
ATOM 5355 C CA . ILE C 1 172 ? 41.12417 -82.05404 36.79117 1.000 29.19707 171 ILE C CA 1
ATOM 5356 C C . ILE C 1 172 ? 40.80464 -82.97365 35.61247 1.000 26.28707 171 ILE C C 1
ATOM 5357 O O . ILE C 1 172 ? 41.61793 -83.12395 34.70941 1.000 32.08707 171 ILE C O 1
ATOM 5362 N N . PHE C 1 173 ? 39.61475 -83.54658 35.57904 1.000 30.36977 172 PHE C N 1
ATOM 5363 C CA . PHE C 1 173 ? 39.30754 -84.56782 34.60010 1.000 33.85977 172 PHE C CA 1
ATOM 5364 C C . PHE C 1 173 ? 38.27963 -84.06662 33.60078 1.000 32.37977 172 PHE C C 1
ATOM 5365 O O . PHE C 1 173 ? 37.76310 -82.94579 33.69013 1.000 30.08977 172 PHE C O 1
ATOM 5373 N N . THR C 1 174 ? 38.00976 -84.93309 32.63036 1.000 31.53948 173 THR C N 1
ATOM 5374 C CA . THR C 1 174 ? 37.15071 -84.62586 31.49674 1.000 29.24948 173 THR C CA 1
ATOM 5375 C C . THR C 1 174 ? 35.68413 -84.79544 31.87574 1.000 31.49948 173 THR C C 1
ATOM 5376 O O . THR C 1 174 ? 35.29506 -85.78976 32.49809 1.000 29.25948 173 THR C O 1
ATOM 5380 N N . HIS C 1 175 ? 34.87273 -83.81458 31.49565 1.000 27.57302 174 HIS C N 1
ATOM 5381 C CA . HIS C 1 175 ? 33.44843 -83.85022 31.76918 1.000 27.16302 174 HIS C CA 1
ATOM 5382 C C . HIS C 1 175 ? 32.68318 -83.43491 30.52966 1.000 30.41302 174 HIS C C 1
ATOM 5383 O O . HIS C 1 175 ? 33.01158 -82.42575 29.89591 1.000 32.55302 174 HIS C O 1
ATOM 5390 N N . ALA C 1 176 ? 31.68781 -84.24568 30.18252 1.000 23.27487 175 ALA C N 1
ATOM 5391 C CA . ALA C 1 176 ? 30.83974 -84.01906 29.02683 1.000 25.19487 175 ALA C CA 1
ATOM 5392 C C . ALA C 1 176 ? 29.56305 -83.32865 29.48904 1.000 23.13487 175 ALA C C 1
ATOM 5393 O O . ALA C 1 176 ? 28.79368 -83.88635 30.27825 1.000 26.86487 175 ALA C O 1
ATOM 5395 N N . TYR C 1 177 ? 29.34686 -82.11684 29.00152 1.000 22.51913 176 TYR C N 1
ATOM 5396 C CA . TYR C 1 177 ? 28.14947 -81.36557 29.32247 1.000 21.09913 176 TYR C CA 1
ATOM 5397 C C . TYR C 1 177 ? 27.21967 -81.42845 28.12304 1.000 23.89913 176 TYR C C 1
ATOM 5398 O O . TYR C 1 177 ? 27.66085 -81.23515 26.98599 1.000 25.27913 176 TYR C O 1
ATOM 5407 N N . LYS C 1 178 ? 25.95282 -81.74202 28.36223 1.000 22.27746 177 LYS C N 1
ATOM 5408 C CA . LYS C 1 178 ? 25.03083 -81.95956 27.26555 1.000 18.84746 177 LYS C CA 1
ATOM 5409 C C . LYS C 1 178 ? 23.72896 -81.21655 27.52127 1.000 20.59746 177 LYS C C 1
ATOM 5410 O O . LYS C 1 178 ? 23.15803 -81.29408 28.61093 1.000 19.69746 177 LYS C O 1
ATOM 5416 N N . LEU C 1 179 ? 23.26379 -80.49874 26.50948 1.000 23.87443 178 LEU C N 1
ATOM 5417 C CA . LEU C 1 179 ? 21.99201 -79.80523 26.56517 1.000 21.35443 178 LEU C CA 1
ATOM 5418 C C . LEU C 1 179 ? 21.11545 -80.33036 25.43929 1.000 23.62443 178 LEU C C 1
ATOM 5419 O O . LEU C 1 179 ? 21.54099 -80.34256 24.27964 1.000 19.72443 178 LEU C O 1
ATOM 5424 N N . ILE C 1 180 ? 19.91062 -80.78445 25.77977 1.000 22.99337 179 ILE C N 1
ATOM 5425 C CA . ILE C 1 180 ? 18.94623 -81.26462 24.79344 1.000 24.84337 179 ILE C CA 1
ATOM 5426 C C . ILE C 1 180 ? 17.66890 -80.43731 24.88964 1.000 23.97337 179 ILE C C 1
ATOM 5427 O O . ILE C 1 180 ? 17.05952 -80.33891 25.95836 1.000 21.14337 179 ILE C O 1
ATOM 5432 N N . ILE C 1 181 ? 17.21577 -79.92032 23.76318 1.000 22.19165 180 ILE C N 1
ATOM 5433 C CA . ILE C 1 181 ? 15.97837 -79.17030 23.71539 1.000 23.41165 180 ILE C CA 1
ATOM 5434 C C . ILE C 1 181 ? 15.01953 -79.96067 22.84624 1.000 20.58165 180 ILE C C 1
ATOM 5435 O O . ILE C 1 181 ? 15.34097 -80.28559 21.69582 1.000 23.45165 180 ILE C O 1
ATOM 5440 N N . PHE C 1 182 ? 13.78844 -80.30651 23.43448 1.000 23.42734 181 PHE C N 1
ATOM 5441 C CA . PHE C 1 182 ? 12.80237 -81.12806 22.74486 1.000 28.43734 181 PHE C CA 1
ATOM 5442 C C . PHE C 1 182 ? 11.65961 -80.26077 22.22286 1.000 30.50734 181 PHE C C 1
ATOM 5443 O O . PHE C 1 182 ? 11.30646 -79.25887 22.84540 1.000 28.16734 181 PHE C O 1
ATOM 5451 N N . PRO C 1 183 ? 11.02691 -80.64385 21.10700 1.000 32.83425 182 PRO C N 1
ATOM 5452 C CA . PRO C 1 183 ? 10.00522 -79.77857 20.49368 1.000 27.27425 182 PRO C CA 1
ATOM 5453 C C . PRO C 1 183 ? 8.67184 -79.74767 21.22920 1.000 25.54425 182 PRO C C 1
ATOM 5454 O O . PRO C 1 183 ? 7.74422 -79.11273 20.72681 1.000 21.81425 182 PRO C O 1
ATOM 5458 N N . ASN C 1 184 ? 8.50746 -80.43164 22.36395 1.000 21.47694 183 ASN C N 1
ATOM 5459 C CA . ASN C 1 184 ? 7.34087 -80.23529 23.21236 1.000 21.59694 183 ASN C CA 1
ATOM 5460 C C . ASN C 1 184 ? 7.60897 -79.19744 24.29092 1.000 25.99694 183 ASN C C 1
ATOM 5461 O O . ASN C 1 184 ? 6.91895 -79.18364 25.31537 1.000 22.13694 183 ASN C O 1
ATOM 5466 N N . ASN C 1 185 ? 8.63849 -78.36575 24.09583 1.000 27.53308 184 ASN C N 1
ATOM 5467 C CA . ASN C 1 185 ? 9.03449 -77.31557 25.03340 1.000 25.66308 184 ASN C CA 1
ATOM 5468 C C . ASN C 1 185 ? 9.58552 -77.91212 26.32945 1.000 30.82308 184 ASN C C 1
ATOM 5469 O O . ASN C 1 185 ? 9.32349 -77.41622 27.41966 1.000 28.17308 184 ASN C O 1
ATOM 5474 N N . SER C 1 186 ? 10.35231 -78.99209 26.20213 1.000 26.93857 185 SER C N 1
ATOM 5475 C CA . SER C 1 186 ? 11.00199 -79.65983 27.31800 1.000 24.69857 185 SER C CA 1
ATOM 5476 C C . SER C 1 186 ? 12.49544 -79.74408 27.05282 1.000 24.11857 185 SER C C 1
ATOM 5477 O O . SER C 1 186 ? 12.95795 -79.52643 25.93471 1.000 24.43857 185 SER C O 1
ATOM 5480 N N . TYR C 1 187 ? 13.25157 -80.06475 28.09719 1.000 21.06445 186 TYR C N 1
ATOM 5481 C CA . TYR C 1 187 ? 14.70585 -80.06451 28.00634 1.000 21.70445 186 TYR C CA 1
ATOM 5482 C C . TYR C 1 187 ? 15.30759 -81.16952 28.86438 1.000 25.24445 186 TYR C C 1
ATOM 5483 O O . TYR C 1 187 ? 14.67604 -81.70333 29.77803 1.000 22.95445 186 TYR C O 1
ATOM 5492 N N . GLU C 1 188 ? 16.56166 -81.48610 28.56827 1.000 23.87515 187 GLU C N 1
ATOM 5493 C CA . GLU C 1 188 ? 17.39613 -82.25586 29.48019 1.000 23.98515 187 GLU C CA 1
ATOM 5494 C C . GLU C 1 188 ? 18.76056 -81.59558 29.55695 1.000 23.55515 187 GLU C C 1
ATOM 5495 O O . GLU C 1 188 ? 19.21169 -80.96414 28.59822 1.000 22.98515 187 GLU C O 1
ATOM 5501 N N . ILE C 1 189 ? 19.40022 -81.72832 30.71715 1.000 24.71536 188 ILE C N 1
ATOM 5502 C CA . ILE C 1 189 ? 20.80024 -81.37972 30.89926 1.000 24.78536 188 ILE C CA 1
ATOM 5503 C C . ILE C 1 189 ? 21.48616 -82.60183 31.48903 1.000 26.17536 188 ILE C C 1
ATOM 5504 O O . ILE C 1 189 ? 21.00187 -83.17402 32.47381 1.000 25.71536 188 ILE C O 1
ATOM 5509 N N . TRP C 1 190 ? 22.57078 -83.03285 30.85881 1.000 22.64768 189 TRP C N 1
ATOM 5510 C CA . TRP C 1 190 ? 23.34446 -84.17635 31.31293 1.000 22.68768 189 TRP C CA 1
ATOM 5511 C C . TRP C 1 190 ? 24.75429 -83.73869 31.68185 1.000 19.95768 189 TRP C C 1
ATOM 5512 O O . TRP C 1 190 ? 25.35362 -82.89087 31.01162 1.000 25.56768 189 TRP C O 1
ATOM 5523 N N . VAL C 1 191 ? 25.27781 -84.30180 32.76036 1.000 22.51412 190 VAL C N 1
ATOM 5524 C CA . VAL C 1 191 ? 26.69483 -84.20086 33.07564 1.000 26.09412 190 VAL C CA 1
ATOM 5525 C C . VAL C 1 191 ? 27.24855 -85.61600 33.06213 1.000 27.65412 190 VAL C C 1
ATOM 5526 O O . VAL C 1 191 ? 26.89042 -86.44142 33.90957 1.000 30.55412 190 VAL C O 1
ATOM 5530 N N . ASN C 1 192 ? 28.10117 -85.89945 32.08579 1.000 28.32379 191 ASN C N 1
ATOM 5531 C CA . ASN C 1 192 ? 28.55836 -87.24916 31.78893 1.000 26.97379 191 ASN C CA 1
ATOM 5532 C C . ASN C 1 192 ? 27.29429 -88.06050 31.53239 1.000 31.21379 191 ASN C C 1
ATOM 5533 O O . ASN C 1 192 ? 26.44968 -87.61681 30.74170 1.000 28.20379 191 ASN C O 1
ATOM 5538 N N . ASN C 1 193 ? 27.08528 -89.19214 32.19208 1.000 30.96374 192 ASN C N 1
ATOM 5539 C CA . ASN C 1 193 ? 25.92145 -90.01646 31.90259 1.000 33.95374 192 ASN C CA 1
ATOM 5540 C C . ASN C 1 193 ? 24.84160 -89.86059 32.95144 1.000 34.28374 192 ASN C C 1
ATOM 5541 O O . ASN C 1 193 ? 24.00505 -90.75055 33.10752 1.000 36.85374 192 ASN C O 1
ATOM 5546 N N . ASP C 1 194 ? 24.81636 -88.73179 33.64318 1.000 32.80550 193 ASP C N 1
ATOM 5547 C CA . ASP C 1 194 ? 23.79591 -88.44494 34.64136 1.000 31.20550 193 ASP C CA 1
ATOM 5548 C C . ASP C 1 194 ? 22.87908 -87.34174 34.12607 1.000 26.23550 193 ASP C C 1
ATOM 5549 O O . ASP C 1 194 ? 23.36312 -86.29424 33.68043 1.000 29.93550 193 ASP C O 1
ATOM 5554 N N . LYS C 1 195 ? 21.56569 -87.59484 34.13917 1.000 28.08263 194 LYS C N 1
ATOM 5555 C CA . LYS C 1 195 ? 20.57277 -86.59607 33.72896 1.000 31.94263 194 LYS C CA 1
ATOM 5556 C C . LYS C 1 195 ? 20.25314 -85.70373 34.92966 1.000 33.01263 194 LYS C C 1
ATOM 5557 O O . LYS C 1 195 ? 19.34894 -85.98674 35.71230 1.000 33.83263 194 LYS C O 1
ATOM 5563 N N . GLU C 1 196 ? 20.95642 -84.57011 35.03501 1.000 22.81689 195 GLU C N 1
ATOM 5564 C CA . GLU C 1 196 ? 20.91601 -83.73828 36.23717 1.000 27.89689 195 GLU C CA 1
ATOM 5565 C C . GLU C 1 196 ? 19.69350 -82.84682 36.31978 1.000 21.17689 195 GLU C C 1
ATOM 5566 O O . GLU C 1 196 ? 19.40743 -82.30886 37.39542 1.000 22.30689 195 GLU C O 1
ATOM 5572 N N . ALA C 1 197 ? 19.00972 -82.62442 35.20420 1.000 22.92293 196 ALA C N 1
ATOM 5573 C CA . ALA C 1 197 ? 17.84307 -81.76566 35.16817 1.000 25.08293 196 ALA C CA 1
ATOM 5574 C C . ALA C 1 197 ? 17.07989 -82.11004 33.90219 1.000 26.55293 196 ALA C C 1
ATOM 5575 O O . ALA C 1 197 ? 17.67254 -82.54620 32.91138 1.000 26.77293 196 ALA C O 1
ATOM 5577 N N . TYR C 1 198 ? 15.76624 -81.91411 33.94550 1.000 24.82363 197 TYR C N 1
ATOM 5578 C CA . TYR C 1 198 ? 14.90271 -82.13481 32.79634 1.000 29.49363 197 TYR C CA 1
ATOM 5579 C C . TYR C 1 198 ? 13.51953 -81.64693 33.18621 1.000 29.27363 197 TYR C C 1
ATOM 5580 O O . TYR C 1 198 ? 13.20684 -81.52026 34.37150 1.000 36.05363 197 TYR C O 1
ATOM 5589 N N . GLY C 1 199 ? 12.70864 -81.35716 32.19717 1.000 31.05973 198 GLY C N 1
ATOM 5590 C CA . GLY C 1 199 ? 11.40913 -80.80330 32.49839 1.000 29.86973 198 GLY C CA 1
ATOM 5591 C C . GLY C 1 199 ? 11.00481 -79.81863 31.42052 1.000 23.72973 198 GLY C C 1
ATOM 5592 O O . GLY C 1 199 ? 11.40447 -79.95019 30.27368 1.000 20.96973 198 GLY C O 1
ATOM 5593 N N . ARG C 1 200 ? 10.17219 -78.86346 31.81028 1.000 31.95084 199 ARG C N 1
ATOM 5594 C CA . ARG C 1 200 ? 9.62592 -77.86384 30.90610 1.000 31.87084 199 ARG C CA 1
ATOM 5595 C C . ARG C 1 200 ? 10.33878 -76.53564 30.98261 1.000 31.95084 199 ARG C C 1
ATOM 5596 O O . ARG C 1 200 ? 10.68880 -76.06021 32.06502 1.000 33.19084 199 ARG C O 1
ATOM 5604 N N . LEU C 1 201 ? 10.54031 -75.94520 29.80832 1.000 32.22897 200 LEU C N 1
ATOM 5605 C CA . LEU C 1 201 ? 11.02538 -74.57845 29.73535 1.000 30.48897 200 LEU C CA 1
ATOM 5606 C C . LEU C 1 201 ? 10.06823 -73.64549 30.46035 1.000 26.84897 200 LEU C C 1
ATOM 5607 O O . LEU C 1 201 ? 10.49703 -72.72321 31.16367 1.000 28.54897 200 LEU C O 1
ATOM 5612 N N . GLU C 1 202 ? 8.76407 -73.88579 30.31424 1.000 35.90491 201 GLU C N 1
ATOM 5613 C CA . GLU C 1 202 ? 7.77524 -73.01473 30.93214 1.000 34.40491 201 GLU C CA 1
ATOM 5614 C C . GLU C 1 202 ? 7.85830 -73.07225 32.45648 1.000 30.60491 201 GLU C C 1
ATOM 5615 O O . GLU C 1 202 ? 7.51076 -72.09981 33.13633 1.000 36.51491 201 GLU C O 1
ATOM 5621 N N . ASP C 1 203 ? 8.33284 -74.18990 33.00798 1.000 23.70206 202 ASP C N 1
ATOM 5622 C CA . ASP C 1 203 ? 8.45421 -74.38089 34.44998 1.000 27.34206 202 ASP C CA 1
ATOM 5623 C C . ASP C 1 203 ? 9.82119 -73.95670 34.96221 1.000 32.12206 202 ASP C C 1
ATOM 5624 O O . ASP C 1 203 ? 9.92829 -73.27948 35.98697 1.000 34.52206 202 ASP C O 1
ATOM 5629 N N . ASP C 1 204 ? 10.87318 -74.34669 34.26196 1.000 26.02511 203 ASP C N 1
ATOM 5630 C CA . ASP C 1 204 ? 12.21021 -74.20204 34.80491 1.000 28.52511 203 ASP C CA 1
ATOM 5631 C C . ASP C 1 204 ? 12.88748 -72.88616 34.44296 1.000 31.02511 203 ASP C C 1
ATOM 5632 O O . ASP C 1 204 ? 13.93547 -72.57322 35.01578 1.000 29.57511 203 ASP C O 1
ATOM 5637 N N . TRP C 1 205 ? 12.29641 -72.09187 33.56204 1.000 28.60108 204 TRP C N 1
ATOM 5638 C CA . TRP C 1 205 ? 12.72150 -70.71954 33.33026 1.000 28.95108 204 TRP C CA 1
ATOM 5639 C C . TRP C 1 205 ? 11.56618 -69.77368 33.65241 1.000 33.41108 204 TRP C C 1
ATOM 5640 O O . TRP C 1 205 ? 10.42160 -70.19761 33.85109 1.000 33.88108 204 TRP C O 1
ATOM 5651 N N . THR C 1 206 ? 11.85087 -68.47269 33.63968 1.000 34.45965 205 THR C N 1
ATOM 5652 C CA . THR C 1 206 ? 10.82876 -67.43836 33.79193 1.000 31.17965 205 THR C CA 1
ATOM 5653 C C . THR C 1 206 ? 10.70847 -66.63982 32.50226 1.000 37.23965 205 THR C C 1
ATOM 5654 O O . THR C 1 206 ? 10.65053 -65.40878 32.50359 1.000 40.84965 205 THR C O 1
ATOM 5658 N N . MET C 1 207 ? 10.71419 -67.34671 31.38330 1.000 37.62708 206 MET C N 1
ATOM 5659 C CA . MET C 1 207 ? 10.67772 -66.67117 30.10519 1.000 30.97708 206 MET C CA 1
ATOM 5660 C C . MET C 1 207 ? 9.28236 -66.15219 29.75191 1.000 30.30708 206 MET C C 1
ATOM 5661 O O . MET C 1 207 ? 9.16602 -65.16681 29.01067 1.000 33.14708 206 MET C O 1
ATOM 5666 N N . THR C 1 208 ? 8.21824 -66.75349 30.30149 1.000 54.12401 207 THR C N 1
ATOM 5667 C CA . THR C 1 208 ? 6.83726 -66.45446 29.92576 1.000 59.46401 207 THR C CA 1
ATOM 5668 C C . THR C 1 208 ? 6.10620 -65.78611 31.08083 1.000 62.69401 207 THR C C 1
ATOM 5669 O O . THR C 1 208 ? 6.64222 -65.61637 32.18099 1.000 62.01401 207 THR C O 1
ATOM 5673 N N . GLU C 1 209 ? 4.85968 -65.41150 30.81352 1.000 91.68171 208 GLU C N 1
ATOM 5674 C CA . GLU C 1 209 ? 4.01024 -64.88535 31.86657 1.000 88.82171 208 GLU C CA 1
ATOM 5675 C C . GLU C 1 209 ? 3.87597 -65.92650 32.97539 1.000 89.04171 208 GLU C C 1
ATOM 5676 O O . GLU C 1 209 ? 3.77353 -67.13101 32.69130 1.000 82.13171 208 GLU C O 1
ATOM 5682 N N . PRO C 1 210 ? 3.85071 -65.49656 34.24262 1.000 98.08637 209 PRO C N 1
ATOM 5683 C CA . PRO C 1 210 ? 3.95945 -66.46851 35.34437 1.000 90.82637 209 PRO C CA 1
ATOM 5684 C C . PRO C 1 210 ? 2.87124 -67.52797 35.32589 1.000 95.37637 209 PRO C C 1
ATOM 5685 O O . PRO C 1 210 ? 3.13224 -68.70342 35.61810 1.000 101.63637 209 PRO C O 1
ATOM 5689 N N . GLY C 1 211 ? 1.64211 -67.13676 35.02792 1.000 100.53496 210 GLY C N 1
ATOM 5690 C CA . GLY C 1 211 ? 0.56034 -68.09264 35.03870 1.000 98.40496 210 GLY C CA 1
ATOM 5691 C C . GLY C 1 211 ? 0.57822 -69.12554 33.94782 1.000 93.31496 210 GLY C C 1
ATOM 5692 O O . GLY C 1 211 ? 1.42437 -70.01578 33.84593 1.000 95.71496 210 GLY C O 1
ATOM 5693 N N . SER C 1 212 ? -0.51265 -69.01173 33.18947 1.000 88.79152 211 SER C N 1
ATOM 5694 C CA . SER C 1 212 ? -0.95426 -69.90773 32.12767 1.000 92.05152 211 SER C CA 1
ATOM 5695 C C . SER C 1 212 ? -0.75959 -69.24305 30.73289 1.000 92.02152 211 SER C C 1
ATOM 5696 O O . SER C 1 212 ? -1.25158 -68.13723 30.46279 1.000 91.61152 211 SER C O 1
ATOM 5699 N N . GLY C 1 213 ? -0.07381 -69.93032 29.80577 1.000 78.71154 212 GLY C N 1
ATOM 5700 C CA . GLY C 1 213 ? -0.24109 -69.49914 28.43706 1.000 75.15154 212 GLY C CA 1
ATOM 5701 C C . GLY C 1 213 ? 0.59910 -70.14438 27.36728 1.000 76.38154 212 GLY C C 1
ATOM 5702 O O . GLY C 1 213 ? 1.67541 -70.69256 27.62249 1.000 79.23154 212 GLY C O 1
ATOM 5703 N N . PRO C 1 214 ? 0.15955 -70.02446 26.13604 1.000 56.07809 305 PRO C N 1
ATOM 5704 C CA . PRO C 1 214 ? 0.89442 -70.69217 25.05732 1.000 55.38809 305 PRO C CA 1
ATOM 5705 C C . PRO C 1 214 ? 1.94643 -69.81821 24.38550 1.000 58.94809 305 PRO C C 1
ATOM 5706 O O . PRO C 1 214 ? 1.65852 -68.73379 23.86684 1.000 61.53809 305 PRO C O 1
ATOM 5710 N N . VAL C 1 215 ? 3.17821 -70.31762 24.40938 1.000 45.87470 306 VAL C N 1
ATOM 5711 C CA . VAL C 1 215 ? 4.27470 -69.88748 23.54639 1.000 46.28470 306 VAL C CA 1
ATOM 5712 C C . VAL C 1 215 ? 4.75654 -71.13340 22.81851 1.000 43.94470 306 VAL C C 1
ATOM 5713 O O . VAL C 1 215 ? 5.74160 -71.75651 23.23376 1.000 42.70470 306 VAL C O 1
ATOM 5717 N N . PRO C 1 216 ? 4.04962 -71.56327 21.77261 1.000 39.64641 307 PRO C N 1
ATOM 5718 C CA . PRO C 1 216 ? 4.29501 -72.90807 21.19760 1.000 46.33641 307 PRO C CA 1
ATOM 5719 C C . PRO C 1 216 ? 5.71855 -73.13624 20.70851 1.000 48.47641 307 PRO C C 1
ATOM 5720 O O . PRO C 1 216 ? 6.21929 -74.26392 20.79639 1.000 41.59641 307 PRO C O 1
ATOM 5724 N N . GLU C 1 217 ? 6.38400 -72.11704 20.17326 1.000 35.88836 308 GLU C N 1
ATOM 5725 C CA . GLU C 1 217 ? 7.71150 -72.28639 19.59186 1.000 35.08836 308 GLU C CA 1
ATOM 5726 C C . GLU C 1 217 ? 8.81028 -71.71222 20.49200 1.000 31.53836 308 GLU C C 1
ATOM 5727 O O . GLU C 1 217 ? 9.83946 -71.22808 20.01238 1.000 30.18836 308 GLU C O 1
ATOM 5733 N N . LEU C 1 218 ? 8.59084 -71.76393 21.80528 1.000 31.26237 309 LEU C N 1
ATOM 5734 C CA . LEU C 1 218 ? 9.61852 -71.36849 22.75406 1.000 26.92237 309 LEU C CA 1
ATOM 5735 C C . LEU C 1 218 ? 10.91567 -72.11070 22.48732 1.000 31.86237 309 LEU C C 1
ATOM 5736 O O . LEU C 1 218 ? 12.00603 -71.53061 22.55900 1.000 31.52237 309 LEU C O 1
ATOM 5741 N N . TYR C 1 219 ? 10.80864 -73.39716 22.14543 1.000 27.92659 310 TYR C N 1
ATOM 5742 C CA . TYR C 1 219 ? 11.96032 -74.26249 21.94607 1.000 24.05659 310 TYR C CA 1
ATOM 5743 C C . TYR C 1 219 ? 12.77289 -73.93623 20.70082 1.000 25.79659 310 TYR C C 1
ATOM 5744 O O . TYR C 1 219 ? 13.91017 -74.40656 20.59826 1.000 28.87659 310 TYR C O 1
ATOM 5753 N N . ARG C 1 220 ? 12.24650 -73.13250 19.77679 1.000 22.04393 311 ARG C N 1
ATOM 5754 C CA . ARG C 1 220 ? 12.77698 -73.06909 18.42017 1.000 25.20393 311 ARG C CA 1
ATOM 5755 C C . ARG C 1 220 ? 13.90275 -72.05891 18.30528 1.000 24.05393 311 ARG C C 1
ATOM 5756 O O . ARG C 1 220 ? 13.75181 -70.90022 18.70410 1.000 30.26393 311 ARG C O 1
ATOM 5764 N N . TYR C 1 221 ? 15.00855 -72.49279 17.70508 1.000 22.76136 312 TYR C N 1
ATOM 5765 C CA . TYR C 1 221 ? 16.16546 -71.62949 17.49815 1.000 19.74136 312 TYR C CA 1
ATOM 5766 C C . TYR C 1 221 ? 16.54070 -71.58967 16.01821 1.000 23.80136 312 TYR C C 1
ATOM 5767 O O . TYR C 1 221 ? 17.67156 -71.91313 15.62215 1.000 24.69136 312 TYR C O 1
ATOM 5776 N N . LYS C 1 222 ? 15.59148 -71.14159 15.20119 1.000 27.84870 313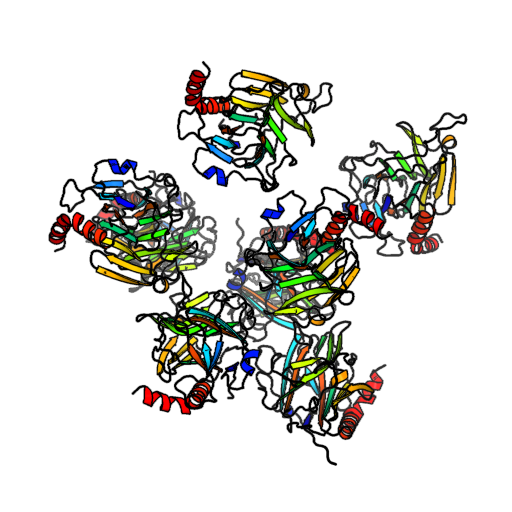 LYS C N 1
ATOM 5777 C CA . LYS C 1 222 ? 15.81600 -71.09342 13.77116 1.000 25.68870 313 LYS C CA 1
ATOM 5778 C C . LYS C 1 222 ? 16.89910 -70.05679 13.50602 1.000 31.00870 313 LYS C C 1
ATOM 5779 O O . LYS C 1 222 ? 16.83902 -68.93567 14.02621 1.000 40.47870 313 LYS C O 1
ATOM 5785 N N . GLY C 1 223 ? 17.89433 -70.43634 12.70569 1.000 27.85517 314 GLY C N 1
ATOM 5786 C CA . GLY C 1 223 ? 18.99037 -69.55434 12.36977 1.000 20.80517 314 GLY C CA 1
ATOM 5787 C C . GLY C 1 223 ? 20.23313 -69.71150 13.20734 1.000 24.73517 314 GLY C C 1
ATOM 5788 O O . GLY C 1 223 ? 21.20059 -68.98117 12.98324 1.000 28.38517 314 GLY C O 1
ATOM 5789 N N . LEU C 1 224 ? 20.23882 -70.63306 14.15907 1.000 20.03921 315 LEU C N 1
ATOM 5790 C CA . LEU C 1 224 ? 21.43435 -70.91467 14.94226 1.000 21.48921 315 LEU C CA 1
ATOM 5791 C C . LEU C 1 224 ? 22.56791 -71.39229 14.03811 1.000 27.03921 315 LEU C C 1
ATOM 5792 O O . LEU C 1 224 ? 22.41960 -72.38864 13.31964 1.000 30.34921 315 LEU C O 1
ATOM 5797 N N . GLY C 1 225 ? 23.71147 -70.69871 14.08139 1.000 24.59788 316 GLY C N 1
ATOM 5798 C CA . GLY C 1 225 ? 24.77231 -71.01581 13.14624 1.000 22.24788 316 GLY C CA 1
ATOM 5799 C C . GLY C 1 225 ? 26.18813 -70.71000 13.58488 1.000 26.02788 316 GLY C C 1
ATOM 5800 O O . GLY C 1 225 ? 27.11291 -70.82032 12.77474 1.000 26.76788 316 GLY C O 1
ATOM 5801 N N . ALA C 1 226 ? 26.40135 -70.32062 14.83591 1.000 24.53508 317 ALA C N 1
ATOM 5802 C CA . ALA C 1 226 ? 27.75924 -70.01192 15.26846 1.000 20.58508 317 ALA C CA 1
ATOM 5803 C C . ALA C 1 226 ? 27.96642 -70.44404 16.70767 1.000 24.67508 317 ALA C C 1
ATOM 5804 O O . ALA C 1 226 ? 27.07022 -70.31602 17.54949 1.000 24.55508 317 ALA C O 1
ATOM 5806 N N . ILE C 1 227 ? 29.16889 -70.91819 16.99052 1.000 23.12679 318 ILE C N 1
ATOM 5807 C CA . ILE C 1 227 ? 29.57594 -71.24306 18.34423 1.000 19.34679 318 ILE C CA 1
ATOM 5808 C C . ILE C 1 227 ? 30.80222 -70.40386 18.66727 1.000 23.38679 318 ILE C C 1
ATOM 5809 O O . ILE C 1 227 ? 31.64902 -70.18010 17.79916 1.000 23.83679 318 ILE C O 1
ATOM 5814 N N . GLY C 1 228 ? 30.88483 -69.92946 19.90322 1.000 20.87351 319 GLY C N 1
ATOM 5815 C CA . GLY C 1 228 ? 31.99731 -69.10307 20.32934 1.000 21.42351 319 GLY C CA 1
ATOM 5816 C C . GLY C 1 228 ? 32.37803 -69.41565 21.76267 1.000 22.12351 319 GLY C C 1
ATOM 5817 O O . GLY C 1 228 ? 31.56070 -69.87682 22.56186 1.000 24.17351 319 GLY C O 1
ATOM 5818 N N . PHE C 1 229 ? 33.65577 -69.22332 22.05932 1.000 20.55220 320 PHE C N 1
ATOM 5819 C CA . PHE C 1 229 ? 34.17369 -69.23673 23.41382 1.000 18.28220 320 PHE C CA 1
ATOM 5820 C C . PHE C 1 229 ? 34.44547 -67.79369 23.77585 1.000 22.24220 320 PHE C C 1
ATOM 5821 O O . PHE C 1 229 ? 35.33884 -67.17046 23.20159 1.000 26.68220 320 PHE C O 1
ATOM 5829 N N . GLU C 1 230 ? 33.66615 -67.24778 24.70040 1.000 26.94921 321 GLU C N 1
ATOM 5830 C CA . GLU C 1 230 ? 33.85599 -65.87460 25.16688 1.000 26.17921 321 GLU C CA 1
ATOM 5831 C C . GLU C 1 230 ? 33.97915 -65.98572 26.68152 1.000 26.79921 321 GLU C C 1
ATOM 5832 O O . GLU C 1 230 ? 32.96798 -66.08014 27.38404 1.000 25.77921 321 GLU C O 1
ATOM 5838 N N . LEU C 1 231 ? 35.21794 -65.96466 27.17826 1.000 29.31306 322 LEU C N 1
ATOM 5839 C CA . LEU C 1 231 ? 35.51950 -66.46841 28.51001 1.000 33.78306 322 LEU C CA 1
ATOM 5840 C C . LEU C 1 231 ? 36.48878 -65.55198 29.23541 1.000 31.06306 322 LEU C C 1
ATOM 5841 O O . LEU C 1 231 ? 37.26195 -64.80605 28.62751 1.000 30.89306 322 LEU C O 1
ATOM 5846 N N . TRP C 1 232 ? 36.44266 -65.64381 30.55676 1.000 28.28655 323 TRP C N 1
ATOM 5847 C CA . TRP C 1 232 ? 37.50418 -65.16370 31.41368 1.000 23.15655 323 TRP C CA 1
ATOM 5848 C C . TRP C 1 232 ? 38.06851 -66.36631 32.15424 1.000 25.39655 323 TRP C C 1
ATOM 5849 O O . TRP C 1 232 ? 37.33002 -67.27971 32.53211 1.000 31.74655 323 TRP C O 1
ATOM 5860 N N . GLN C 1 233 ? 39.38004 -66.40525 32.29112 1.000 21.86239 324 GLN C N 1
ATOM 5861 C CA . GLN C 1 233 ? 40.03414 -67.42175 33.09181 1.000 28.22239 324 GLN C CA 1
ATOM 5862 C C . GLN C 1 233 ? 41.12129 -66.73968 33.89713 1.000 26.17239 324 GLN C C 1
ATOM 5863 O O . GLN C 1 233 ? 41.77376 -65.82677 33.39001 1.000 23.85239 324 GLN C O 1
ATOM 5869 N N . VAL C 1 234 ? 41.29417 -67.14116 35.15382 1.000 23.97857 325 VAL C N 1
ATOM 5870 C CA . VAL C 1 234 ? 42.47026 -66.70633 35.89895 1.000 25.27857 325 VAL C CA 1
ATOM 5871 C C . VAL C 1 234 ? 43.57135 -67.71536 35.61816 1.000 26.39857 325 VAL C C 1
ATOM 5872 O O . VAL C 1 234 ? 44.44780 -67.47674 34.78451 1.000 25.98857 325 VAL C O 1
ATOM 5876 N N . LYS C 1 235 ? 43.50567 -68.86333 36.27851 1.000 23.08641 326 LYS C N 1
ATOM 5877 C CA . LYS C 1 235 ? 44.42481 -69.96172 36.02648 1.000 24.50641 326 LYS C CA 1
ATOM 5878 C C . LYS C 1 235 ? 44.00910 -70.61747 34.72202 1.000 29.67641 326 LYS C C 1
ATOM 5879 O O . LYS C 1 235 ? 42.92764 -71.19748 34.64207 1.000 29.38641 326 LYS C O 1
ATOM 5885 N N . SER C 1 236 ? 44.81868 -70.47573 33.68336 1.000 22.48722 327 SER C N 1
ATOM 5886 C CA . SER C 1 236 ? 44.44987 -70.98034 32.37024 1.000 22.17722 327 SER C CA 1
ATOM 5887 C C . SER C 1 236 ? 44.79442 -72.46595 32.24979 1.000 24.83722 327 SER C C 1
ATOM 5888 O O . SER C 1 236 ? 45.24263 -73.10919 33.20272 1.000 20.31722 327 SER C O 1
ATOM 5891 N N . GLY C 1 237 ? 44.55043 -73.02734 31.06456 1.000 22.00267 328 GLY C N 1
ATOM 5892 C CA . GLY C 1 237 ? 44.93307 -74.39329 30.77231 1.000 22.16267 328 GLY C CA 1
ATOM 5893 C C . GLY C 1 237 ? 43.80695 -75.34512 30.43145 1.000 29.72267 328 GLY C C 1
ATOM 5894 O O . GLY C 1 237 ? 44.05953 -76.53680 30.25346 1.000 31.00267 328 GLY C O 1
ATOM 5895 N N . THR C 1 238 ? 42.58182 -74.84715 30.27400 1.000 31.28056 329 THR C N 1
ATOM 5896 C CA . THR C 1 238 ? 41.44968 -75.72053 29.97788 1.000 27.68056 329 THR C CA 1
ATOM 5897 C C . THR C 1 238 ? 41.49231 -76.26239 28.54339 1.000 26.23056 329 THR C C 1
ATOM 5898 O O . THR C 1 238 ? 41.81655 -75.54681 27.59582 1.000 30.34056 329 THR C O 1
ATOM 5902 N N . ILE C 1 239 ? 41.14567 -77.53840 28.38349 1.000 28.36808 330 ILE C N 1
ATOM 5903 C CA . ILE C 1 239 ? 41.13982 -78.20453 27.08403 1.000 29.72808 330 ILE C CA 1
ATOM 5904 C C . ILE C 1 239 ? 39.70410 -78.57263 26.74874 1.000 27.70808 330 ILE C C 1
ATOM 5905 O O . ILE C 1 239 ? 39.02812 -79.24339 27.53936 1.000 28.37808 330 ILE C O 1
ATOM 5910 N N . PHE C 1 240 ? 39.23524 -78.10646 25.59715 1.000 24.20150 331 PHE C N 1
ATOM 5911 C CA . PHE C 1 240 ? 37.91606 -78.41144 25.06431 1.000 25.34150 331 PHE C CA 1
ATOM 5912 C C . PHE C 1 240 ? 38.03412 -79.38936 23.90382 1.000 27.89150 331 PHE C C 1
ATOM 5913 O O . PHE C 1 240 ? 38.97062 -79.31301 23.10937 1.000 31.14150 331 PHE C O 1
ATOM 5921 N N . ASP C 1 241 ? 37.06191 -80.28003 23.78321 1.000 24.12936 332 ASP C N 1
ATOM 5922 C CA . ASP C 1 241 ? 37.07601 -81.28791 22.73277 1.000 25.73936 332 ASP C CA 1
ATOM 5923 C C . ASP C 1 241 ? 35.63637 -81.71514 22.45416 1.000 25.20936 332 ASP C C 1
ATOM 5924 O O . ASP C 1 241 ? 34.70399 -81.29420 23.14601 1.000 19.63936 332 ASP C O 1
ATOM 5929 N N . ASN C 1 242 ? 35.46909 -82.50256 21.37939 1.000 23.42903 333 ASN C N 1
ATOM 5930 C CA . ASN C 1 242 ? 34.29325 -83.34561 21.13924 1.000 23.31903 333 ASN C CA 1
ATOM 5931 C C . ASN C 1 242 ? 32.97128 -82.57101 21.13489 1.000 22.71903 333 ASN C C 1
ATOM 5932 O O . ASN C 1 242 ? 32.02711 -82.90520 21.85040 1.000 21.82903 333 ASN C O 1
ATOM 5937 N N . ILE C 1 243 ? 32.89847 -81.55499 20.28813 1.000 27.06424 334 ILE C N 1
ATOM 5938 C CA . ILE C 1 243 ? 31.71577 -80.70749 20.20097 1.000 25.95424 334 ILE C CA 1
ATOM 5939 C C . ILE C 1 243 ? 30.77425 -81.29705 19.16290 1.000 24.97424 334 ILE C C 1
ATOM 5940 O O . ILE C 1 243 ? 31.13897 -81.41668 17.98974 1.000 28.82424 334 ILE C O 1
ATOM 5945 N N . LEU C 1 244 ? 29.56875 -81.66276 19.57385 1.000 24.12807 335 LEU C N 1
ATOM 5946 C CA . LEU C 1 244 ? 28.59136 -82.18153 18.63128 1.000 20.44807 335 LEU C CA 1
ATOM 5947 C C . LEU C 1 244 ? 27.29729 -81.41503 18.79028 1.000 21.55807 335 LEU C C 1
ATOM 5948 O O . LEU C 1 244 ? 26.75352 -81.34146 19.89473 1.000 24.63807 335 LEU C O 1
ATOM 5953 N N . ILE C 1 245 ? 26.77462 -80.89616 17.68541 1.000 21.41743 336 ILE C N 1
ATOM 5954 C CA . ILE C 1 245 ? 25.43772 -80.31462 17.65416 1.000 24.90743 336 ILE C CA 1
ATOM 5955 C C . ILE C 1 245 ? 24.65207 -81.06815 16.60023 1.000 28.91743 336 ILE C C 1
ATOM 5956 O O . ILE C 1 245 ? 25.00188 -81.03307 15.41113 1.000 28.53743 336 ILE C O 1
ATOM 5961 N N . THR C 1 246 ? 23.59959 -81.75856 17.04151 1.000 24.11240 337 THR C N 1
ATOM 5962 C CA . THR C 1 246 ? 22.88234 -82.69022 16.19085 1.000 33.59240 337 THR C CA 1
ATOM 5963 C C . THR C 1 246 ? 21.40692 -82.67064 16.54962 1.000 38.95240 337 THR C C 1
ATOM 5964 O O . THR C 1 246 ? 20.98198 -82.00385 17.49207 1.000 40.15240 337 THR C O 1
ATOM 5968 N N . ASP C 1 247 ? 20.61930 -83.38572 15.75696 1.000 34.59418 338 ASP C N 1
ATOM 5969 C CA . ASP C 1 247 ? 19.22287 -83.62384 16.07932 1.000 32.55418 338 ASP C CA 1
ATOM 5970 C C . ASP C 1 247 ? 18.97028 -85.01977 16.64663 1.000 36.83418 338 ASP C C 1
ATOM 5971 O O . ASP C 1 247 ? 17.81054 -85.36449 16.90149 1.000 42.85418 338 ASP C O 1
ATOM 5976 N N . ASP C 1 248 ? 20.01180 -85.82663 16.85997 1.000 33.47647 339 ASP C N 1
ATOM 5977 C CA . ASP C 1 248 ? 19.83831 -87.22761 17.25130 1.000 34.49647 339 ASP C CA 1
ATOM 5978 C C . ASP C 1 248 ? 20.39890 -87.50689 18.64235 1.000 33.31647 339 ASP C C 1
ATOM 5979 O O . ASP C 1 248 ? 21.61995 -87.69795 18.80302 1.000 34.31647 339 ASP C O 1
ATOM 5984 N N . PRO C 1 249 ? 19.54825 -87.57487 19.67146 1.000 33.14925 340 PRO C N 1
ATOM 5985 C CA . PRO C 1 249 ? 20.06405 -87.81004 21.03346 1.000 27.39925 340 PRO C CA 1
ATOM 5986 C C . PRO C 1 249 ? 20.79971 -89.12539 21.20617 1.000 28.68925 340 PRO C C 1
ATOM 5987 O O . PRO C 1 249 ? 21.68936 -89.20819 22.05469 1.000 32.57925 340 PRO C O 1
ATOM 5991 N N . GLU C 1 250 ? 20.45357 -90.16559 20.45054 1.000 35.09040 341 GLU C N 1
ATOM 5992 C CA . GLU C 1 250 ? 21.18010 -91.41632 20.60237 1.000 39.54040 341 GLU C CA 1
ATOM 5993 C C . GLU C 1 250 ? 22.52606 -91.33684 19.90891 1.000 38.08040 341 GLU C C 1
ATOM 5994 O O . GLU C 1 250 ? 23.52525 -91.86267 20.41737 1.000 32.91040 341 GLU C O 1
ATOM 6000 N N . TYR C 1 251 ? 22.57879 -90.67961 18.74867 1.000 32.80415 342 TYR C N 1
ATOM 6001 C CA . TYR C 1 251 ? 23.87104 -90.49131 18.11133 1.000 37.57415 342 TYR C CA 1
ATOM 6002 C C . TYR C 1 251 ? 24.79261 -89.64134 18.97394 1.000 37.61415 342 TYR C C 1
ATOM 6003 O O . TYR C 1 251 ? 26.00967 -89.84356 18.96222 1.000 35.19415 342 TYR C O 1
ATOM 6012 N N . ALA C 1 252 ? 24.24325 -88.67361 19.70823 1.000 30.67195 343 ALA C N 1
ATOM 6013 C CA . ALA C 1 252 ? 25.08970 -87.85474 20.56667 1.000 25.99195 343 ALA C CA 1
ATOM 6014 C C . ALA C 1 252 ? 25.71324 -88.68468 21.68232 1.000 29.31195 343 ALA C C 1
ATOM 6015 O O . ALA C 1 252 ? 26.90162 -88.53516 21.98626 1.000 32.13195 343 ALA C O 1
ATOM 6017 N N . LYS C 1 253 ? 24.93230 -89.59608 22.27040 1.000 27.48374 344 LYS C N 1
ATOM 6018 C CA . LYS C 1 253 ? 25.44019 -90.46712 23.32586 1.000 25.20374 344 LYS C CA 1
ATOM 6019 C C . LYS C 1 253 ? 26.45249 -91.45036 22.76046 1.000 30.12374 344 LYS C C 1
ATOM 6020 O O . LYS C 1 253 ? 27.43001 -91.81112 23.42531 1.000 32.26374 344 LYS C O 1
ATOM 6026 N N . GLU C 1 254 ? 26.20135 -91.90547 21.53904 1.000 32.57222 345 GLU C N 1
ATOM 6027 C CA . GLU C 1 254 ? 27.09371 -92.81862 20.84615 1.000 36.82222 345 GLU C CA 1
ATOM 6028 C C . GLU C 1 254 ? 28.44882 -92.16835 20.60734 1.000 35.67222 345 GLU C C 1
ATOM 6029 O O . GLU C 1 254 ? 29.50382 -92.76396 20.86491 1.000 32.64222 345 GLU C O 1
ATOM 6035 N N . PHE C 1 255 ? 28.42941 -90.93474 20.10114 1.000 33.34492 346 PHE C N 1
ATOM 6036 C CA . PHE C 1 255 ? 29.65573 -90.26836 19.68808 1.000 31.50492 346 PHE C CA 1
ATOM 6037 C C . PHE C 1 255 ? 30.54783 -89.97098 20.88119 1.000 31.45492 346 PHE C C 1
ATOM 6038 O O . PHE C 1 255 ? 31.75493 -90.24237 20.85329 1.000 27.78492 346 PHE C O 1
ATOM 6046 N N . ILE C 1 256 ? 29.95918 -89.44242 21.95576 1.000 29.86227 347 ILE C N 1
ATOM 6047 C CA . ILE C 1 256 ? 30.74329 -89.09665 23.13454 1.000 31.56227 347 ILE C CA 1
ATOM 6048 C C . ILE C 1 256 ? 31.28717 -90.35088 23.80718 1.000 29.70227 347 ILE C C 1
ATOM 6049 O O . ILE C 1 256 ? 32.45836 -90.39677 24.20870 1.000 34.93227 347 ILE C O 1
ATOM 6054 N N . ASP C 1 257 ? 30.44589 -91.37897 23.95919 1.000 29.79537 348 ASP C N 1
ATOM 6055 C CA . ASP C 1 257 ? 30.90269 -92.60909 24.59031 1.000 35.63537 348 ASP C CA 1
ATOM 6056 C C . ASP C 1 257 ? 32.08958 -93.19098 23.83624 1.000 35.64537 348 ASP C C 1
ATOM 6057 O O . ASP C 1 257 ? 33.06774 -93.62359 24.45368 1.000 40.75537 348 ASP C O 1
ATOM 6062 N N . LYS C 1 258 ? 32.03717 -93.18988 22.49857 1.000 35.95879 349 LYS C N 1
ATOM 6063 C CA . LYS C 1 258 ? 33.16968 -93.70610 21.73754 1.000 38.16879 349 LYS C CA 1
ATOM 6064 C C . LYS C 1 258 ? 34.36026 -92.75933 21.79457 1.000 34.24879 349 LYS C C 1
ATOM 6065 O O . LYS C 1 258 ? 35.49917 -93.18792 22.02212 1.000 30.53879 349 LYS C O 1
ATOM 6071 N N . GLN C 1 259 ? 34.13086 -91.46615 21.57574 1.000 33.77250 350 GLN C N 1
ATOM 6072 C CA . GLN C 1 259 ? 35.26723 -90.54953 21.54568 1.000 30.44250 350 GLN C CA 1
ATOM 6073 C C . GLN C 1 259 ? 36.03533 -90.54927 22.86553 1.000 29.63250 350 GLN C C 1
ATOM 6074 O O . GLN C 1 259 ? 37.23067 -90.25386 22.87396 1.000 25.23250 350 GLN C O 1
ATOM 6080 N N . LEU C 1 260 ? 35.37695 -90.83522 23.98710 1.000 29.87741 351 LEU C N 1
ATOM 6081 C CA . LEU C 1 260 ? 36.05580 -90.87200 25.27561 1.000 35.00741 351 LEU C CA 1
ATOM 6082 C C . LEU C 1 260 ? 36.42807 -92.28681 25.70779 1.000 35.54741 351 LEU C C 1
ATOM 6083 O O . LEU C 1 260 ? 36.84563 -92.47713 26.86025 1.000 35.37741 351 LEU C O 1
ATOM 6088 N N . GLU C 1 261 ? 36.28199 -93.27665 24.80954 1.000 41.61742 352 GLU C N 1
ATOM 6089 C CA . GLU C 1 261 ? 36.49908 -94.68506 25.16229 1.000 43.32742 352 GLU C CA 1
ATOM 6090 C C . GLU C 1 261 ? 37.88919 -94.92828 25.74645 1.000 42.74742 352 GLU C C 1
ATOM 6091 O O . GLU C 1 261 ? 38.03947 -95.64836 26.74260 1.000 36.56742 352 GLU C O 1
ATOM 6097 N N . ALA C 1 262 ? 38.92364 -94.38631 25.10364 1.000 45.59813 353 ALA C N 1
ATOM 6098 C CA . ALA C 1 262 ? 40.27551 -94.59673 25.59675 1.000 40.43813 353 ALA C CA 1
ATOM 6099 C C . ALA C 1 262 ? 40.53231 -93.80427 26.86858 1.000 45.85813 353 ALA C C 1
ATOM 6100 O O . ALA C 1 262 ? 41.22843 -94.28358 27.77238 1.000 50.87813 353 ALA C O 1
ATOM 6102 N N . LEU C 1 263 ? 39.99410 -92.58831 26.95333 1.000 43.35819 354 LEU C N 1
ATOM 6103 C CA . LEU C 1 263 ? 40.35905 -91.68952 28.04473 1.000 39.68819 354 LEU C CA 1
ATOM 6104 C C . LEU C 1 263 ? 39.73263 -92.10611 29.37894 1.000 38.43819 354 LEU C C 1
ATOM 6105 O O . LEU C 1 263 ? 40.41529 -92.14511 30.40887 1.000 43.46819 354 LEU C O 1
ATOM 6110 N N . ARG C 1 264 ? 38.43371 -92.39569 29.38621 1.000 38.78314 355 ARG C N 1
ATOM 6111 C CA . ARG C 1 264 ? 37.72412 -92.69553 30.63121 1.000 39.19314 355 ARG C CA 1
ATOM 6112 C C . ARG C 1 264 ? 38.43016 -93.68731 31.55352 1.000 43.11314 355 ARG C C 1
ATOM 6113 O O . ARG C 1 264 ? 38.49878 -93.41489 32.76294 1.000 39.67314 355 ARG C O 1
ATOM 6121 N N . PRO C 1 265 ? 38.93781 -94.84219 31.09097 1.000 52.12312 356 PRO C N 1
ATOM 6122 C CA . PRO C 1 265 ? 39.61889 -95.74694 32.04436 1.000 50.95312 356 PRO C CA 1
ATOM 6123 C C . PRO C 1 265 ? 40.91098 -95.16741 32.57233 1.000 50.50312 356 PRO C C 1
ATOM 6124 O O . PRO C 1 265 ? 41.21360 -95.32889 33.75962 1.000 50.14312 356 PRO C O 1
ATOM 6128 N N . ILE C 1 266 ? 41.69878 -94.52932 31.70074 1.000 45.12965 357 ILE C N 1
ATOM 6129 C CA . ILE C 1 266 ? 42.92251 -93.84729 32.12566 1.000 44.80965 357 ILE C CA 1
ATOM 6130 C C . ILE C 1 266 ? 42.63542 -92.83310 33.22998 1.000 47.89965 357 ILE C C 1
ATOM 6131 O O . ILE C 1 266 ? 43.35216 -92.76510 34.23667 1.000 44.08965 357 ILE C O 1
ATOM 6136 N N . GLU C 1 267 ? 41.59626 -92.01301 33.05448 1.000 44.89391 358 GLU C N 1
ATOM 6137 C CA . GLU C 1 267 ? 41.30723 -91.01004 34.07271 1.000 42.73391 358 GLU C CA 1
ATOM 6138 C C . GLU C 1 267 ? 40.80742 -91.66204 35.35967 1.000 43.98391 358 GLU C C 1
ATOM 6139 O O . GLU C 1 267 ? 41.16091 -91.21862 36.46515 1.000 44.98391 358 GLU C O 1
ATOM 6145 N N . LYS C 1 268 ? 40.02370 -92.74780 35.23294 1.000 50.19807 359 LYS C N 1
ATOM 6146 C CA . LYS C 1 268 ? 39.48599 -93.43058 36.40897 1.000 48.25807 359 LYS C CA 1
ATOM 6147 C C . LYS C 1 268 ? 40.59712 -93.88473 37.34521 1.000 46.71807 359 LYS C C 1
ATOM 6148 O O . LYS C 1 268 ? 40.44643 -93.82708 38.57379 1.000 47.90807 359 LYS C O 1
ATOM 6154 N N . VAL C 1 269 ? 41.73100 -94.31389 36.77779 1.000 49.44644 360 VAL C N 1
ATOM 6155 C CA . VAL C 1 269 ? 42.85039 -94.78580 37.58582 1.000 54.53644 360 VAL C CA 1
ATOM 6156 C C . VAL C 1 269 ? 43.39812 -93.65475 38.43789 1.000 46.49644 360 VAL C C 1
ATOM 6157 O O . VAL C 1 269 ? 43.61341 -93.81128 39.64616 1.000 47.11644 360 VAL C O 1
ATOM 6161 N N . GLU C 1 270 ? 43.61955 -92.48860 37.82326 1.000 48.10787 361 GLU C N 1
ATOM 6162 C CA . GLU C 1 270 ? 44.24029 -91.39331 38.56234 1.000 51.65787 361 GLU C CA 1
ATOM 6163 C C . GLU C 1 270 ? 43.29554 -90.78940 39.58582 1.000 54.84787 361 GLU C C 1
ATOM 6164 O O . GLU C 1 270 ? 43.75096 -90.33390 40.63889 1.000 52.52787 361 GLU C O 1
ATOM 6170 N N . SER C 1 271 ? 41.98694 -90.80162 39.31700 1.000 55.26336 362 SER C N 1
ATOM 6171 C CA . SER C 1 271 ? 41.02102 -90.29576 40.28615 1.000 56.59336 362 SER C CA 1
ATOM 6172 C C . SER C 1 271 ? 41.06608 -91.07134 41.59525 1.000 61.77336 362 SER C C 1
ATOM 6173 O O . SER C 1 271 ? 40.57815 -90.57523 42.61737 1.000 64.65336 362 SER C O 1
ATOM 6176 N N . ASP C 1 272 ? 41.63030 -92.27510 41.58244 1.000 60.92762 363 ASP C N 1
ATOM 6177 C CA . ASP C 1 272 ? 41.64269 -93.15362 42.74402 1.000 56.37762 363 ASP C CA 1
ATOM 6178 C C . ASP C 1 272 ? 43.06061 -93.23758 43.31765 1.000 51.95762 363 ASP C C 1
ATOM 6179 O O . ASP C 1 272 ? 44.05843 -93.08842 42.59667 1.000 63.25762 363 ASP C O 1
ATOM 6184 N N . SER D 1 22 ? -25.36822 -37.38098 17.23512 1.000 75.46138 21 SER D N 1
ATOM 6185 C CA . SER D 1 22 ? -24.96258 -38.55376 18.00342 1.000 65.23138 21 SER D CA 1
ATOM 6186 C C . SER D 1 22 ? -23.49300 -38.88184 17.74752 1.000 50.49138 21 SER D C 1
ATOM 6187 O O . SER D 1 22 ? -22.84937 -38.22072 16.93201 1.000 43.81138 21 SER D O 1
ATOM 6190 N N . GLU D 1 23 ? -22.95511 -39.91606 18.41004 1.000 42.28820 22 GLU D N 1
ATOM 6191 C CA . GLU D 1 23 ? -21.53108 -40.19334 18.25373 1.000 44.85820 22 GLU D CA 1
ATOM 6192 C C . GLU D 1 23 ? -21.30116 -41.47203 17.47938 1.000 40.14820 22 GLU D C 1
ATOM 6193 O O . GLU D 1 23 ? -21.91236 -42.50347 17.79222 1.000 39.91820 22 GLU D O 1
ATOM 6199 N N . PRO D 1 24 ? -20.45144 -41.42999 16.45449 1.000 33.28199 23 PRO D N 1
ATOM 6200 C CA . PRO D 1 24 ? -20.30334 -42.58720 15.56104 1.000 28.81199 23 PRO D CA 1
ATOM 6201 C C . PRO D 1 24 ? -19.70951 -43.79883 16.27234 1.000 26.01199 23 PRO D C 1
ATOM 6202 O O . PRO D 1 24 ? -18.74154 -43.68886 17.02603 1.000 26.51199 23 PRO D O 1
ATOM 6206 N N . THR D 1 25 ? -20.31729 -44.95921 16.04202 1.000 24.12367 24 THR D N 1
ATOM 6207 C CA . THR D 1 25 ? -19.72526 -46.20391 16.49534 1.000 24.18367 24 THR D CA 1
ATOM 6208 C C . THR D 1 25 ? -18.60606 -46.58998 15.54459 1.000 28.00367 24 THR D C 1
ATOM 6209 O O . THR D 1 25 ? -18.78320 -46.58780 14.32055 1.000 23.80367 24 THR D O 1
ATOM 6213 N N . ILE D 1 26 ? -17.45457 -46.90801 16.11769 1.000 26.49174 25 ILE D N 1
ATOM 6214 C CA . ILE D 1 26 ? -16.28764 -47.35352 15.38107 1.000 26.41174 25 ILE D CA 1
ATOM 6215 C C . ILE D 1 26 ? -16.16651 -48.84364 15.67849 1.000 22.78174 25 ILE D C 1
ATOM 6216 O O . ILE D 1 26 ? -15.68985 -49.25153 16.74740 1.000 20.98174 25 ILE D O 1
ATOM 6221 N N . TYR D 1 27 ? -16.66648 -49.66344 14.75336 1.000 21.50509 26 TYR D N 1
ATOM 6222 C CA . TYR D 1 27 ? -16.56032 -51.10150 14.92981 1.000 21.86509 26 TYR D CA 1
ATOM 6223 C C . TYR D 1 27 ? -15.13405 -51.57340 14.71551 1.000 26.83509 26 TYR D C 1
ATOM 6224 O O . TYR D 1 27 ? -14.71154 -52.56855 15.31303 1.000 29.94509 26 TYR D O 1
ATOM 6233 N N . LEU D 1 28 ? -14.39566 -50.88176 13.85459 1.000 20.21919 27 LEU D N 1
ATOM 6234 C CA . LEU D 1 28 ? -13.00936 -51.20261 13.56664 1.000 22.55919 27 LEU D CA 1
ATOM 6235 C C . LEU D 1 28 ? -12.37775 -50.00270 12.88553 1.000 19.13919 27 LEU D C 1
ATOM 6236 O O . LEU D 1 28 ? -12.96064 -49.41689 11.96114 1.000 20.28919 27 LEU D O 1
ATOM 6241 N N . LYS D 1 29 ? -11.17309 -49.67068 13.34477 1.000 19.10470 28 LYS D N 1
ATOM 6242 C CA . LYS D 1 29 ? -10.31574 -48.65864 12.74262 1.000 17.95470 28 LYS D CA 1
ATOM 6243 C C . LYS D 1 29 ? -8.90232 -49.20955 12.78117 1.000 20.95470 28 LYS D C 1
ATOM 6244 O O . LYS D 1 29 ? -8.36378 -49.47784 13.86215 1.000 28.01470 28 LYS D O 1
ATOM 6250 N N . GLU D 1 30 ? -8.32331 -49.40625 11.60195 1.000 26.66543 29 GLU D N 1
ATOM 6251 C CA . GLU D 1 30 ? -6.99102 -49.97842 11.47616 1.000 26.67543 29 GLU D CA 1
ATOM 6252 C C . GLU D 1 30 ? -6.24094 -49.16531 10.43173 1.000 24.34543 29 GLU D C 1
ATOM 6253 O O . GLU D 1 30 ? -6.63830 -49.14326 9.25905 1.000 19.87543 29 GLU D O 1
ATOM 6259 N N . THR D 1 31 ? -5.18452 -48.46670 10.86817 1.000 27.93958 30 THR D N 1
ATOM 6260 C CA . THR D 1 31 ? -4.36267 -47.65786 9.98341 1.000 28.40958 30 THR D CA 1
ATOM 6261 C C . THR D 1 31 ? -2.88057 -48.01342 10.08119 1.000 32.51958 30 THR D C 1
ATOM 6262 O O . THR D 1 31 ? -2.04517 -47.27113 9.54915 1.000 32.38958 30 THR D O 1
ATOM 6266 N N . PHE D 1 32 ? -2.52562 -49.06368 10.82839 1.000 22.41584 31 PHE D N 1
ATOM 6267 C CA . PHE D 1 32 ? -1.16473 -49.61813 10.82021 1.000 24.95584 31 PHE D CA 1
ATOM 6268 C C . PHE D 1 32 ? -0.06955 -48.61971 11.23307 1.000 30.46584 31 PHE D C 1
ATOM 6269 O O . PHE D 1 32 ? 1.04036 -48.63252 10.68909 1.000 33.26584 31 PHE D O 1
ATOM 6277 N N . ASP D 1 33 ? -0.36713 -47.73153 12.18564 1.000 28.47666 32 ASP D N 1
ATOM 6278 C CA . ASP D 1 33 ? 0.57079 -46.66297 12.52790 1.000 31.03666 32 ASP D CA 1
ATOM 6279 C C . ASP D 1 33 ? 1.11583 -46.72342 13.95294 1.000 33.65666 32 ASP D C 1
ATOM 6280 O O . ASP D 1 33 ? 1.78589 -45.78032 14.38212 1.000 41.50666 32 ASP D O 1
ATOM 6285 N N . ASP D 1 34 ? 0.84586 -47.78280 14.70761 1.000 31.00731 33 ASP D N 1
ATOM 6286 C CA . ASP D 1 34 ? 1.47457 -47.90388 16.01715 1.000 32.01731 33 ASP D CA 1
ATOM 6287 C C . ASP D 1 34 ? 2.58424 -48.96166 16.02912 1.000 34.37731 33 ASP D C 1
ATOM 6288 O O . ASP D 1 34 ? 2.60423 -49.84097 16.89485 1.000 32.57731 33 ASP D O 1
ATOM 6293 N N . GLY D 1 35 ? 3.54283 -48.85779 15.11029 1.000 36.16057 34 GLY D N 1
ATOM 6294 C CA . GLY D 1 35 ? 4.68623 -49.75659 15.13957 1.000 32.03057 34 GLY D CA 1
ATOM 6295 C C . GLY D 1 35 ? 4.30269 -51.20843 14.95512 1.000 31.34057 34 GLY D C 1
ATOM 6296 O O . GLY D 1 35 ? 3.43437 -51.54251 14.14639 1.000 35.91057 34 GLY D O 1
ATOM 6297 N N . ASP D 1 36 ? 4.92715 -52.08990 15.74502 1.000 36.68849 35 ASP D N 1
ATOM 6298 C CA . ASP D 1 36 ? 4.71222 -53.52381 15.58415 1.000 29.80849 35 ASP D CA 1
ATOM 6299 C C . ASP D 1 36 ? 3.39000 -53.99156 16.15963 1.000 27.16849 35 ASP D C 1
ATOM 6300 O O . ASP D 1 36 ? 3.12837 -55.19285 16.14031 1.000 28.50849 35 ASP D O 1
ATOM 6305 N N . ALA D 1 37 ? 2.54801 -53.08507 16.64178 1.000 29.27994 36 ALA D N 1
ATOM 6306 C CA . ALA D 1 37 ? 1.36838 -53.49297 17.39987 1.000 32.39994 36 ALA D CA 1
ATOM 6307 C C . ALA D 1 37 ? 0.36568 -54.28373 16.55471 1.000 30.15994 36 ALA D C 1
ATOM 6308 O O . ALA D 1 37 ? -0.39202 -55.09754 17.09752 1.000 29.14994 36 ALA D O 1
ATOM 6310 N N . TRP D 1 38 ? 0.33985 -54.06620 15.23781 1.000 26.63222 37 TRP D N 1
ATOM 6311 C CA . TRP D 1 38 ? -0.62040 -54.78515 14.41958 1.000 29.45222 37 TRP D CA 1
ATOM 6312 C C . TRP D 1 38 ? -0.42055 -56.29356 14.51365 1.000 30.39222 37 TRP D C 1
ATOM 6313 O O . TRP D 1 38 ? -1.40330 -57.04752 14.47496 1.000 27.99222 37 TRP D O 1
ATOM 6324 N N . LYS D 1 39 ? 0.81798 -56.75554 14.71498 1.000 24.11618 38 LYS D N 1
ATOM 6325 C CA . LYS D 1 39 ? 1.03483 -58.19496 14.76151 1.000 23.76618 38 LYS D CA 1
ATOM 6326 C C . LYS D 1 39 ? 0.36904 -58.78818 15.98297 1.000 28.19618 38 LYS D C 1
ATOM 6327 O O . LYS D 1 39 ? 0.10361 -59.99294 16.00880 1.000 32.04618 38 LYS D O 1
ATOM 6333 N N . GLU D 1 40 ? 0.01762 -57.94318 16.95227 1.000 31.06673 39 GLU D N 1
ATOM 6334 C CA . GLU D 1 40 ? -0.71850 -58.40231 18.11915 1.000 25.95673 39 GLU D CA 1
ATOM 6335 C C . GLU D 1 40 ? -2.19979 -58.55909 17.80473 1.000 25.03673 39 GLU D C 1
ATOM 6336 O O . GLU D 1 40 ? -2.88872 -59.34969 18.45610 1.000 34.86673 39 GLU D O 1
ATOM 6342 N N . ARG D 1 41 ? -2.69147 -57.83852 16.78765 1.000 23.85404 40 ARG D N 1
ATOM 6343 C CA . ARG D 1 41 ? -4.08092 -57.86754 16.33566 1.000 24.33404 40 ARG D CA 1
ATOM 6344 C C . ARG D 1 41 ? -4.34942 -58.88522 15.22229 1.000 21.21404 40 ARG D C 1
ATOM 6345 O O . ARG D 1 41 ? -5.39745 -59.54088 15.22002 1.000 20.15404 40 ARG D O 1
ATOM 6353 N N . TRP D 1 42 ? -3.46512 -58.98801 14.23751 1.000 26.28348 41 TRP D N 1
ATOM 6354 C CA . TRP D 1 42 ? -3.72208 -59.84912 13.09630 1.000 19.71348 41 TRP D CA 1
ATOM 6355 C C . TRP D 1 42 ? -3.16080 -61.24745 13.31096 1.000 19.41348 41 TRP D C 1
ATOM 6356 O O . TRP D 1 42 ? -2.05024 -61.41974 13.82858 1.000 23.05348 41 TRP D O 1
ATOM 6367 N N . VAL D 1 43 ? -3.93890 -62.24681 12.90201 1.000 23.69818 42 VAL D N 1
ATOM 6368 C CA . VAL D 1 43 ? -3.56068 -63.65041 13.02139 1.000 23.07818 42 VAL D CA 1
ATOM 6369 C C . VAL D 1 43 ? -3.22804 -64.17857 11.63028 1.000 22.87818 42 VAL D C 1
ATOM 6370 O O . VAL D 1 43 ? -4.02328 -64.01747 10.68725 1.000 26.87818 42 VAL D O 1
ATOM 6374 N N . GLN D 1 44 ? -2.03871 -64.77588 11.50030 1.000 24.86714 43 GLN D N 1
ATOM 6375 C CA . GLN D 1 44 ? -1.63369 -65.50131 10.30181 1.000 25.39714 43 GLN D CA 1
ATOM 6376 C C . GLN D 1 44 ? -2.12897 -66.94606 10.39613 1.000 23.87714 43 GLN D C 1
ATOM 6377 O O . GLN D 1 44 ? -1.78466 -67.66541 11.33607 1.000 23.01714 43 GLN D O 1
ATOM 6383 N N . SER D 1 45 ? -2.94274 -67.36780 9.43987 1.000 22.65066 44 SER D N 1
ATOM 6384 C CA . SER D 1 45 ? -3.49408 -68.71866 9.46285 1.000 24.11066 44 SER D CA 1
ATOM 6385 C C . SER D 1 45 ? -2.41051 -69.78960 9.30772 1.000 26.85066 44 SER D C 1
ATOM 6386 O O . SER D 1 45 ? -1.40004 -69.58087 8.64194 1.000 24.81066 44 SER D O 1
ATOM 6389 N N . LYS D 1 46 ? -2.64914 -70.96024 9.91594 1.000 23.87349 45 LYS D N 1
ATOM 6390 C CA . LYS D 1 46 ? -1.80667 -72.14944 9.77945 1.000 27.69349 45 LYS D CA 1
ATOM 6391 C C . LYS D 1 46 ? -2.44079 -73.21563 8.88084 1.000 30.04349 45 LYS D C 1
ATOM 6392 O O . LYS D 1 46 ? -2.00296 -74.36958 8.87609 1.000 35.15349 45 LYS D O 1
ATOM 6398 N N . HIS D 1 47 ? -3.46737 -72.85670 8.12221 1.000 27.83086 46 HIS D N 1
ATOM 6399 C CA . HIS D 1 47 ? -4.13377 -73.84831 7.28830 1.000 32.54086 46 HIS D CA 1
ATOM 6400 C C . HIS D 1 47 ? -3.22157 -74.36737 6.17490 1.000 34.00086 46 HIS D C 1
ATOM 6401 O O . HIS D 1 47 ? -3.32083 -75.54175 5.80633 1.000 29.85086 46 HIS D O 1
ATOM 6408 N N . LYS D 1 48 ? -2.29876 -73.53959 5.67396 1.000 31.89712 47 LYS D N 1
ATOM 6409 C CA . LYS D 1 48 ? -1.34569 -73.91564 4.62709 1.000 31.79712 47 LYS D CA 1
ATOM 6410 C C . LYS D 1 48 ? 0.07051 -73.53919 5.07530 1.000 36.41712 47 LYS D C 1
ATOM 6411 O O . LYS D 1 48 ? 0.23265 -72.69417 5.95713 1.000 30.36712 47 LYS D O 1
ATOM 6417 N N . ASP D 1 49 ? 1.11139 -74.17379 4.48689 1.000 44.00557 48 ASP D N 1
ATOM 6418 C CA . ASP D 1 49 ? 2.46824 -73.90477 4.96161 1.000 42.58557 48 ASP D CA 1
ATOM 6419 C C . ASP D 1 49 ? 3.00675 -72.66017 4.30571 1.000 42.63557 48 ASP D C 1
ATOM 6420 O O . ASP D 1 49 ? 3.98525 -72.07219 4.77770 1.000 46.15557 48 ASP D O 1
ATOM 6425 N N . ASP D 1 50 ? 2.41440 -72.30841 3.18168 1.000 34.31528 49 ASP D N 1
ATOM 6426 C CA . ASP D 1 50 ? 3.08332 -71.51194 2.18174 1.000 34.79528 49 ASP D CA 1
ATOM 6427 C C . ASP D 1 50 ? 2.30431 -70.23933 1.93866 1.000 34.29528 49 ASP D C 1
ATOM 6428 O O . ASP D 1 50 ? 2.22432 -69.73395 0.81708 1.000 31.02528 49 ASP D O 1
ATOM 6433 N N . TYR D 1 51 ? 1.69624 -69.73734 2.99647 1.000 30.84657 50 TYR D N 1
ATOM 6434 C CA . TYR D 1 51 ? 1.02058 -68.47016 2.87910 1.000 25.83657 50 TYR D CA 1
ATOM 6435 C C . TYR D 1 51 ? 2.06896 -67.38409 2.69773 1.000 27.02657 50 TYR D C 1
ATOM 6436 O O . TYR D 1 51 ? 3.13867 -67.42399 3.31322 1.000 26.11657 50 TYR D O 1
ATOM 6445 N N . GLY D 1 52 ? 1.76159 -66.40503 1.85101 1.000 23.05220 51 GLY D N 1
ATOM 6446 C CA . GLY D 1 52 ? 2.69553 -65.32484 1.62241 1.000 20.76220 51 GLY D CA 1
ATOM 6447 C C . GLY D 1 52 ? 2.94677 -64.53991 2.88931 1.000 26.19220 51 GLY D C 1
ATOM 6448 O O . GLY D 1 52 ? 2.18616 -64.60723 3.85016 1.000 25.01220 51 GLY D O 1
ATOM 6449 N N . GLU D 1 53 ? 4.04671 -63.79896 2.89008 1.000 27.72492 52 GLU D N 1
ATOM 6450 C CA . GLU D 1 53 ? 4.45189 -63.03071 4.05866 1.000 24.49492 52 GLU D CA 1
ATOM 6451 C C . GLU D 1 53 ? 3.93840 -61.59003 3.98645 1.000 23.77492 52 GLU D C 1
ATOM 6452 O O . GLU D 1 53 ? 3.89688 -60.97312 2.91598 1.000 21.69492 52 GLU D O 1
ATOM 6458 N N . TRP D 1 54 ? 3.53422 -61.06563 5.13726 1.000 29.71827 53 TRP D N 1
ATOM 6459 C CA . TRP D 1 54 ? 3.04784 -59.70233 5.24463 1.000 27.83827 53 TRP D CA 1
ATOM 6460 C C . TRP D 1 54 ? 4.08627 -58.82775 5.93362 1.000 29.58827 53 TRP D C 1
ATOM 6461 O O . TRP D 1 54 ? 4.98343 -59.30929 6.63239 1.000 20.75827 53 TRP D O 1
ATOM 6472 N N . GLN D 1 55 ? 3.95952 -57.52475 5.70664 1.000 32.90592 54 GLN D N 1
ATOM 6473 C CA . GLN D 1 55 ? 4.93188 -56.57394 6.21202 1.000 25.39592 54 GLN D CA 1
ATOM 6474 C C . GLN D 1 55 ? 4.37234 -55.16504 6.09465 1.000 25.43592 54 GLN D C 1
ATOM 6475 O O . GLN D 1 55 ? 3.56647 -54.87372 5.20314 1.000 30.01592 54 GLN D O 1
ATOM 6481 N N . LEU D 1 56 ? 4.81223 -54.29592 6.99156 1.000 30.85267 55 LEU D N 1
ATOM 6482 C CA . LEU D 1 56 ? 4.42828 -52.90035 6.91432 1.000 26.70267 55 LEU D CA 1
ATOM 6483 C C . LEU D 1 56 ? 5.31607 -52.16323 5.92243 1.000 27.10267 55 LEU D C 1
ATOM 6484 O O . LEU D 1 56 ? 6.49896 -52.47380 5.77729 1.000 21.54267 55 LEU D O 1
ATOM 6489 N N . SER D 1 57 ? 4.73746 -51.18056 5.23470 1.000 22.56240 56 SER D N 1
ATOM 6490 C CA . SER D 1 57 ? 5.49873 -50.42458 4.25549 1.000 23.95240 56 SER D CA 1
ATOM 6491 C C . SER D 1 57 ? 4.75000 -49.14386 3.92629 1.000 26.65240 56 SER D C 1
ATOM 6492 O O . SER D 1 57 ? 3.52473 -49.09112 4.02094 1.000 27.22240 56 SER D O 1
ATOM 6495 N N . HIS D 1 58 ? 5.49635 -48.09967 3.57999 1.000 23.38873 57 HIS D N 1
ATOM 6496 C CA . HIS D 1 58 ? 4.88958 -46.86468 3.10491 1.000 21.03873 57 HIS D CA 1
ATOM 6497 C C . HIS D 1 58 ? 4.90473 -46.73095 1.58819 1.000 30.61873 57 HIS D C 1
ATOM 6498 O O . HIS D 1 58 ? 4.32478 -45.77550 1.06024 1.000 38.46873 57 HIS D O 1
ATOM 6505 N N . GLY D 1 59 ? 5.57156 -47.62324 0.87269 1.000 26.70618 58 GLY D N 1
ATOM 6506 C CA . GLY D 1 59 ? 5.53250 -47.58198 -0.57332 1.000 27.18618 58 GLY D CA 1
ATOM 6507 C C . GLY D 1 59 ? 6.58500 -46.68948 -1.21515 1.000 27.40618 58 GLY D C 1
ATOM 6508 O O . GLY D 1 59 ? 7.33740 -45.96619 -0.56039 1.000 33.63618 58 GLY D O 1
ATOM 6509 N N . LYS D 1 60 ? 6.63643 -46.77834 -2.54601 1.000 32.79706 59 LYS D N 1
ATOM 6510 C CA . LYS D 1 60 ? 7.46993 -45.89348 -3.35156 1.000 36.85706 59 LYS D CA 1
ATOM 6511 C C . LYS D 1 60 ? 7.00800 -44.44005 -3.24409 1.000 37.78706 59 LYS D C 1
ATOM 6512 O O . LYS D 1 60 ? 7.78208 -43.55037 -2.86859 1.000 30.29706 59 LYS D O 1
ATOM 6518 N N . LEU D 1 61 ? 5.74918 -44.17791 -3.57958 1.000 43.25512 60 LEU D N 1
ATOM 6519 C CA . LEU D 1 61 ? 5.18745 -42.83849 -3.49497 1.000 36.37512 60 LEU D CA 1
ATOM 6520 C C . LEU D 1 61 ? 4.52265 -42.62356 -2.14144 1.000 34.81512 60 LEU D C 1
ATOM 6521 O O . LEU D 1 61 ? 3.57625 -43.33579 -1.79764 1.000 41.09512 60 LEU D O 1
ATOM 6526 N N . PHE D 1 62 ? 5.01637 -41.66111 -1.36562 1.000 38.77651 61 PHE D N 1
ATOM 6527 C CA . PHE D 1 62 ? 4.38614 -41.37544 -0.08537 1.000 36.73651 61 PHE D CA 1
ATOM 6528 C C . PHE D 1 62 ? 4.56115 -39.91136 0.29105 1.000 36.47651 61 PHE D C 1
ATOM 6529 O O . PHE D 1 62 ? 5.39507 -39.19265 -0.27183 1.000 39.00651 61 PHE D O 1
ATOM 6537 N N . ALA D 1 63 ? 3.74893 -39.48598 1.26565 1.000 42.66685 62 ALA D N 1
ATOM 6538 C CA . ALA D 1 63 ? 3.79419 -38.14985 1.84998 1.000 41.53685 62 ALA D CA 1
ATOM 6539 C C . ALA D 1 63 ? 4.54080 -38.11168 3.16889 1.000 40.68685 62 ALA D C 1
ATOM 6540 O O . ALA D 1 63 ? 5.39275 -37.24593 3.38689 1.000 40.26685 62 ALA D O 1
ATOM 6542 N N . ASP D 1 64 ? 4.19841 -39.03306 4.05458 1.000 31.88862 63 ASP D N 1
ATOM 6543 C CA . ASP D 1 64 ? 4.72773 -39.12382 5.39828 1.000 32.11862 63 ASP D CA 1
ATOM 6544 C C . ASP D 1 64 ? 5.50044 -40.42712 5.49751 1.000 39.26862 63 ASP D C 1
ATOM 6545 O O . ASP D 1 64 ? 4.94910 -41.50073 5.24809 1.000 39.24862 63 ASP D O 1
ATOM 6550 N N . GLU D 1 65 ? 6.77362 -40.33549 5.85433 1.000 49.11908 64 GLU D N 1
ATOM 6551 C CA . GLU D 1 65 ? 7.59097 -41.52336 6.03143 1.000 48.48908 64 GLU D CA 1
ATOM 6552 C C . GLU D 1 65 ? 7.04552 -42.38894 7.17273 1.000 41.31908 64 GLU D C 1
ATOM 6553 O O . GLU D 1 65 ? 7.49191 -43.52759 7.36229 1.000 40.90908 64 GLU D O 1
ATOM 6559 N N . ASN D 1 66 ? 6.00498 -41.91454 7.87377 1.000 36.98124 65 ASN D N 1
ATOM 6560 C CA . ASN D 1 66 ? 5.45827 -42.64988 9.00636 1.000 38.50124 65 ASN D CA 1
ATOM 6561 C C . ASN D 1 66 ? 4.08121 -43.26056 8.80321 1.000 36.62124 65 ASN D C 1
ATOM 6562 O O . ASN D 1 66 ? 3.70875 -44.15410 9.57105 1.000 37.56124 65 ASN D O 1
ATOM 6567 N N . ASP D 1 67 ? 3.33588 -42.84030 7.78975 1.000 29.40416 66 ASP D N 1
ATOM 6568 C CA . ASP D 1 67 ? 2.08442 -43.49418 7.47340 1.000 38.89416 66 ASP D CA 1
ATOM 6569 C C . ASP D 1 67 ? 2.41932 -44.80247 6.76890 1.000 31.40416 66 ASP D C 1
ATOM 6570 O O . ASP D 1 67 ? 2.92898 -44.80339 5.64298 1.000 26.72416 66 ASP D O 1
ATOM 6575 N N . MET D 1 68 ? 2.13931 -45.91189 7.44869 1.000 36.30373 67 MET D N 1
ATOM 6576 C CA . MET D 1 68 ? 2.41235 -47.26109 6.98530 1.000 29.71373 67 MET D CA 1
ATOM 6577 C C . MET D 1 68 ? 1.11382 -47.96508 6.62762 1.000 31.01373 67 MET D C 1
ATOM 6578 O O . MET D 1 68 ? 0.09288 -47.77525 7.28129 1.000 36.86373 67 MET D O 1
ATOM 6583 N N . GLY D 1 69 ? 1.16166 -48.78820 5.58774 1.000 28.96056 68 GLY D N 1
ATOM 6584 C CA . GLY D 1 69 ? 0.08199 -49.68453 5.26002 1.000 27.32056 68 GLY D CA 1
ATOM 6585 C C . GLY D 1 69 ? 0.59173 -51.11240 5.31367 1.000 27.34056 68 GLY D C 1
ATOM 6586 O O . GLY D 1 69 ? 1.78287 -51.36774 5.52406 1.000 26.00056 68 GLY D O 1
ATOM 6587 N N . LEU D 1 70 ? -0.32920 -52.03962 5.11654 1.000 30.12030 69 LEU D N 1
ATOM 6588 C CA . LEU D 1 70 ? 0.00517 -53.45396 5.15249 1.000 27.39030 69 LEU D CA 1
ATOM 6589 C C . LEU D 1 70 ? 0.28191 -53.95859 3.73176 1.000 20.18030 69 LEU D C 1
ATOM 6590 O O . LEU D 1 70 ? -0.47020 -53.64509 2.80135 1.000 16.55030 69 LEU D O 1
ATOM 6595 N N . LYS D 1 71 ? 1.39444 -54.69251 3.55496 1.000 20.93122 70 LYS D N 1
ATOM 6596 C CA . LYS D 1 71 ? 1.93533 -54.99917 2.22837 1.000 22.78122 70 LYS D CA 1
ATOM 6597 C C . LYS D 1 71 ? 2.14877 -56.49238 2.02462 1.000 24.99122 70 LYS D C 1
ATOM 6598 O O . LYS D 1 71 ? 2.53395 -57.21138 2.95633 1.000 26.90122 70 LYS D O 1
ATOM 6604 N N . THR D 1 72 ? 1.82870 -56.96038 0.81425 1.000 23.41670 71 THR D N 1
ATOM 6605 C CA . THR D 1 72 ? 2.12142 -58.32892 0.40494 1.000 25.67670 71 THR D CA 1
ATOM 6606 C C . THR D 1 72 ? 3.53880 -58.40405 -0.13001 1.000 25.43670 71 THR D C 1
ATOM 6607 O O . THR D 1 72 ? 3.89867 -57.62938 -1.01803 1.000 26.84670 71 THR D O 1
ATOM 6611 N N . MET D 1 73 ? 4.31354 -59.39137 0.35521 1.000 21.74079 72 MET D N 1
ATOM 6612 C CA . MET D 1 73 ? 5.75623 -59.44171 0.11725 1.000 22.96079 72 MET D CA 1
ATOM 6613 C C . MET D 1 73 ? 6.21855 -60.48336 -0.89681 1.000 26.66079 72 MET D C 1
ATOM 6614 O O . MET D 1 73 ? 7.33266 -60.35008 -1.41479 1.000 24.29079 72 MET D O 1
ATOM 6619 N N . GLN D 1 74 ? 5.41977 -61.50714 -1.19066 1.000 24.93595 73 GLN D N 1
ATOM 6620 C CA . GLN D 1 74 ? 5.88526 -62.62717 -1.98723 1.000 22.54595 73 GLN D CA 1
ATOM 6621 C C . GLN D 1 74 ? 4.98933 -62.87403 -3.19443 1.000 21.05595 73 GLN D C 1
ATOM 6622 O O . GLN D 1 74 ? 3.76920 -63.02000 -3.05311 1.000 22.58595 73 GLN D O 1
ATOM 6628 N N . ASP D 1 75 ? 5.61019 -63.03478 -4.35877 1.000 25.64715 74 ASP D N 1
ATOM 6629 C CA . ASP D 1 75 ? 4.87375 -63.27454 -5.59119 1.000 21.99715 74 ASP D CA 1
ATOM 6630 C C . ASP D 1 75 ? 4.28540 -64.68762 -5.67177 1.000 20.53715 74 ASP D C 1
ATOM 6631 O O . ASP D 1 75 ? 4.89918 -65.68030 -5.24771 1.000 22.14715 74 ASP D O 1
ATOM 6636 N N . ALA D 1 76 ? 3.10571 -64.76580 -6.30516 1.000 22.36622 75 ALA D N 1
ATOM 6637 C CA . ALA D 1 76 ? 2.41526 -66.01828 -6.60835 1.000 22.13622 75 ALA D CA 1
ATOM 6638 C C . ALA D 1 76 ? 2.19459 -66.84419 -5.34427 1.000 21.73622 75 ALA D C 1
ATOM 6639 O O . ALA D 1 76 ? 2.57503 -68.01168 -5.25242 1.000 24.35622 75 ALA D O 1
ATOM 6641 N N . ARG D 1 77 ? 1.49728 -66.23951 -4.38893 1.000 20.77319 76 ARG D N 1
ATOM 6642 C CA . ARG D 1 77 ? 1.20898 -66.90753 -3.12844 1.000 21.15319 76 ARG D CA 1
ATOM 6643 C C . ARG D 1 77 ? -0.25182 -66.67127 -2.76641 1.000 23.64319 76 ARG D C 1
ATOM 6644 O O . ARG D 1 77 ? -0.87235 -65.69526 -3.21047 1.000 20.24319 76 ARG D O 1
ATOM 6652 N N . PHE D 1 78 ? -0.80884 -67.59468 -1.98290 1.000 22.54924 77 PHE D N 1
ATOM 6653 C CA . PHE D 1 78 ? -2.06545 -67.34479 -1.30522 1.000 21.88924 77 PHE D CA 1
ATOM 6654 C C . PHE D 1 78 ? -1.76956 -66.63361 0.00458 1.000 20.56924 77 PHE D C 1
ATOM 6655 O O . PHE D 1 78 ? -0.82592 -66.98545 0.71398 1.000 23.10924 77 PHE D O 1
ATOM 6663 N N . TYR D 1 79 ? -2.61657 -65.67887 0.35631 1.000 25.55522 78 TYR D N 1
ATOM 6664 C CA . TYR D 1 79 ? -2.46790 -64.94539 1.59912 1.000 24.90522 78 TYR D CA 1
ATOM 6665 C C . TYR D 1 79 ? -3.68401 -65.19909 2.47384 1.000 22.45522 78 TYR D C 1
ATOM 6666 O O . TYR D 1 79 ? -4.78819 -65.40426 1.96939 1.000 24.23522 78 TYR D O 1
ATOM 6675 N N . SER D 1 80 ? -3.47770 -65.16920 3.79245 1.000 20.10152 79 SER D N 1
ATOM 6676 C CA . SER D 1 80 ? -4.54536 -65.52249 4.73655 1.000 20.48152 79 SER D CA 1
ATOM 6677 C C . SER D 1 80 ? -4.21116 -64.88070 6.08723 1.000 21.12152 79 SER D C 1
ATOM 6678 O O . SER D 1 80 ? -3.44674 -65.43340 6.87947 1.000 25.21152 79 SER D O 1
ATOM 6681 N N . LEU D 1 81 ? -4.78431 -63.70886 6.32525 1.000 18.70456 80 LEU D N 1
ATOM 6682 C CA . LEU D 1 81 ? -4.48397 -62.95033 7.53106 1.000 22.22456 80 LEU D CA 1
ATOM 6683 C C . LEU D 1 81 ? -5.73755 -62.23574 8.01100 1.000 21.68456 80 LEU D C 1
ATOM 6684 O O . LEU D 1 81 ? -6.42510 -61.59825 7.21177 1.000 24.29456 80 LEU D O 1
ATOM 6689 N N . SER D 1 82 ? -6.05871 -62.37161 9.29644 1.000 21.23556 81 SER D N 1
ATOM 6690 C CA . SER D 1 82 ? -7.32954 -61.86820 9.81260 1.000 23.27556 81 SER D CA 1
ATOM 6691 C C . SER D 1 82 ? -7.18395 -61.32970 11.23669 1.000 22.05556 81 SER D C 1
ATOM 6692 O O . SER D 1 82 ? -6.14723 -61.47471 11.88760 1.000 21.93556 81 SER D O 1
ATOM 6695 N N . ARG D 1 83 ? -8.26400 -60.71698 11.71815 1.000 25.54889 82 ARG D N 1
ATOM 6696 C CA . ARG D 1 83 ? -8.31850 -60.00330 12.99034 1.000 17.49889 82 ARG D CA 1
ATOM 6697 C C . ARG D 1 83 ? -9.79047 -59.75400 13.33913 1.000 16.34889 82 ARG D C 1
ATOM 6698 O O . ARG D 1 83 ? -10.65889 -59.67640 12.46037 1.000 17.25889 82 ARG D O 1
ATOM 6706 N N . LYS D 1 84 ? -10.05406 -59.65291 14.63443 1.000 21.73030 83 LYS D N 1
ATOM 6707 C CA . LYS D 1 84 ? -11.38145 -59.35479 15.14117 1.000 17.58030 83 LYS D CA 1
ATOM 6708 C C . LYS D 1 84 ? -11.64766 -57.85353 15.06313 1.000 23.49030 83 LYS D C 1
ATOM 6709 O O . LYS D 1 84 ? -10.71581 -57.03848 15.07354 1.000 15.32030 83 LYS D O 1
ATOM 6715 N N . PHE D 1 85 ? -12.93207 -57.49419 14.95454 1.000 24.08131 84 PHE D N 1
ATOM 6716 C CA . PHE D 1 85 ? -13.36705 -56.09879 15.01853 1.000 23.92131 84 PHE D CA 1
ATOM 6717 C C . PHE D 1 85 ? -13.05972 -55.49604 16.38603 1.000 28.51131 84 PHE D C 1
ATOM 6718 O O . PHE D 1 85 ? -12.94428 -56.20203 17.38659 1.000 21.29131 84 PHE D O 1
ATOM 6726 N N . ASP D 1 86 ? -12.97162 -54.16138 16.43379 1.000 23.37572 85 ASP D N 1
ATOM 6727 C CA . ASP D 1 86 ? -12.91881 -53.47933 17.73004 1.000 24.44572 85 ASP D CA 1
ATOM 6728 C C . ASP D 1 86 ? -14.21582 -53.67723 18.51411 1.000 24.84572 85 ASP D C 1
ATOM 6729 O O . ASP D 1 86 ? -14.18115 -53.96315 19.71612 1.000 26.66572 85 ASP D O 1
ATOM 6734 N N . LYS D 1 87 ? -15.37051 -53.57840 17.84261 1.000 18.72514 86 LYS D N 1
ATOM 6735 C CA . LYS D 1 87 ? -16.66163 -53.89174 18.45107 1.000 22.66514 86 LYS D CA 1
ATOM 6736 C C . LYS D 1 87 ? -17.50968 -54.67919 17.45838 1.000 22.29514 86 LYS D C 1
ATOM 6737 O O . LYS D 1 87 ? -17.50449 -54.39071 16.25758 1.000 24.29514 86 LYS D O 1
ATOM 6743 N N . VAL D 1 88 ? -18.23942 -55.67600 17.95861 1.000 18.89001 87 VAL D N 1
ATOM 6744 C CA . VAL D 1 88 ? -19.02264 -56.50828 17.05399 1.000 21.29001 87 VAL D CA 1
ATOM 6745 C C . VAL D 1 88 ? -20.16191 -55.67304 16.46747 1.000 24.04001 87 VAL D C 1
ATOM 6746 O O . VAL D 1 88 ? -20.64814 -54.72365 17.08428 1.000 22.32001 87 VAL D O 1
ATOM 6750 N N . VAL D 1 89 ? -20.52775 -55.97409 15.23481 1.000 23.03941 88 VAL D N 1
ATOM 6751 C CA . VAL D 1 89 ? -21.51180 -55.20071 14.49211 1.000 24.07941 88 VAL D CA 1
ATOM 6752 C C . VAL D 1 89 ? -22.88973 -55.80874 14.68718 1.000 21.80941 88 VAL D C 1
ATOM 6753 O O . VAL D 1 89 ? -23.04512 -57.04298 14.67761 1.000 21.74941 88 VAL D O 1
ATOM 6757 N N . ASP D 1 90 ? -23.89513 -54.94227 14.88389 1.000 24.00014 89 ASP D N 1
ATOM 6758 C CA . ASP D 1 90 ? -25.29642 -55.29579 14.64498 1.000 26.38014 89 ASP D CA 1
ATOM 6759 C C . ASP D 1 90 ? -25.98182 -54.05281 14.08405 1.000 24.37014 89 ASP D C 1
ATOM 6760 O O . ASP D 1 90 ? -26.44120 -53.19348 14.83931 1.000 24.24014 89 ASP D O 1
ATOM 6765 N N . ASN D 1 91 ? -26.14311 -54.00090 12.76727 1.000 20.58991 90 ASN D N 1
ATOM 6766 C CA . ASN D 1 91 ? -26.60307 -52.77948 12.11999 1.000 21.68991 90 ASN D CA 1
ATOM 6767 C C . ASN D 1 91 ? -28.12917 -52.68428 12.03182 1.000 24.52991 90 ASN D C 1
ATOM 6768 O O . ASN D 1 91 ? -28.63905 -51.99815 11.13742 1.000 24.85991 90 ASN D O 1
ATOM 6773 N N . LYS D 1 92 ? -28.86814 -53.38562 12.90138 1.000 25.47132 91 LYS D N 1
ATOM 6774 C CA . LYS D 1 92 ? -30.32170 -53.25808 12.92003 1.000 27.87132 91 LYS D CA 1
ATOM 6775 C C . LYS D 1 92 ? -30.73812 -51.79772 13.01365 1.000 23.31132 91 LYS D C 1
ATOM 6776 O O . LYS D 1 92 ? -30.39834 -51.10128 13.97401 1.000 24.72132 91 LYS D O 1
ATOM 6782 N N . ASP D 1 93 ? -31.45141 -51.31901 12.00117 1.000 25.94944 92 ASP D N 1
ATOM 6783 C CA . ASP D 1 93 ? -31.95420 -49.94489 11.99734 1.000 28.59944 92 ASP D CA 1
ATOM 6784 C C . ASP D 1 93 ? -30.83473 -48.91087 11.98529 1.000 27.43944 92 ASP D C 1
ATOM 6785 O O . ASP D 1 93 ? -31.05571 -47.77219 12.40901 1.000 28.73944 92 ASP D O 1
ATOM 6790 N N . LYS D 1 94 ? -29.63949 -49.28259 11.51675 1.000 21.46556 93 LYS D N 1
ATOM 6791 C CA . LYS D 1 94 ? -28.52090 -48.34815 11.46821 1.000 21.26556 93 LYS D CA 1
ATOM 6792 C C . LYS D 1 94 ? -27.83416 -48.54727 10.11917 1.000 21.64556 93 LYS D C 1
ATOM 6793 O O . LYS D 1 94 ? -27.94635 -49.61629 9.51051 1.000 27.83556 93 LYS D O 1
ATOM 6799 N N . PRO D 1 95 ? -27.10678 -47.56543 9.65066 1.000 21.52183 94 PRO D N 1
ATOM 6800 C CA . PRO D 1 95 ? -26.25118 -47.84667 8.50024 1.000 21.83183 94 PRO D CA 1
ATOM 6801 C C . PRO D 1 95 ? -25.06603 -48.69683 8.92752 1.000 31.33183 94 PRO D C 1
ATOM 6802 O O . PRO D 1 95 ? -24.67370 -48.75301 10.09250 1.000 27.30183 94 PRO D O 1
ATOM 6806 N N . LEU D 1 96 ? -24.49168 -49.35835 7.93806 1.000 26.19570 95 LEU D N 1
ATOM 6807 C CA . LEU D 1 96 ? -23.23353 -50.06726 8.09725 1.000 20.96570 95 LEU D CA 1
ATOM 6808 C C . LEU D 1 96 ? -22.31729 -49.56112 7.00053 1.000 21.89570 95 LEU D C 1
ATOM 6809 O O . LEU D 1 96 ? -22.64209 -49.69049 5.81662 1.000 20.54570 95 LEU D O 1
ATOM 6814 N N . VAL D 1 97 ? -21.18714 -48.98256 7.39054 1.000 24.74814 96 VAL D N 1
ATOM 6815 C CA . VAL D 1 97 ? -20.23828 -48.38119 6.46738 1.000 19.50814 96 VAL D CA 1
ATOM 6816 C C . VAL D 1 97 ? -18.93518 -49.14987 6.55570 1.000 19.73814 96 VAL D C 1
ATOM 6817 O O . VAL D 1 97 ? -18.39182 -49.31369 7.65438 1.000 18.35814 96 VAL D O 1
ATOM 6821 N N . ILE D 1 98 ? -18.44236 -49.61223 5.39754 1.000 22.03753 97 ILE D N 1
ATOM 6822 C CA . ILE D 1 98 ? -17.16965 -50.33242 5.24847 1.000 20.13753 97 ILE D CA 1
ATOM 6823 C C . ILE D 1 98 ? -16.32529 -49.60260 4.21543 1.000 21.82753 97 ILE D C 1
ATOM 6824 O O . ILE D 1 98 ? -16.74976 -49.45629 3.06472 1.000 20.69753 97 ILE D O 1
ATOM 6829 N N . VAL D 1 99 ? -15.12370 -49.16986 4.59647 1.000 15.66863 98 VAL D N 1
ATOM 6830 C CA . VAL D 1 99 ? -14.25442 -48.46722 3.65182 1.000 19.98863 98 VAL D CA 1
ATOM 6831 C C . VAL D 1 99 ? -12.79254 -48.73696 4.01154 1.000 20.26863 98 VAL D C 1
ATOM 6832 O O . VAL D 1 99 ? -12.44340 -48.93422 5.17770 1.000 20.70863 98 VAL D O 1
ATOM 6836 N N . TYR D 1 100 ? -11.94438 -48.78950 2.98668 1.000 19.92909 99 TYR D N 1
ATOM 6837 C CA . TYR D 1 100 ? -10.50127 -48.97831 3.15036 1.000 21.48909 99 TYR D CA 1
ATOM 6838 C C . TYR D 1 100 ? -9.84138 -48.58427 1.84077 1.000 23.10909 99 TYR D C 1
ATOM 6839 O O . TYR D 1 100 ? -10.52505 -48.31285 0.85280 1.000 18.96909 99 TYR D O 1
ATOM 6848 N N . THR D 1 101 ? -8.50603 -48.54005 1.84190 1.000 20.45891 100 THR D N 1
ATOM 6849 C CA . THR D 1 101 ? -7.76395 -48.09574 0.66744 1.000 19.92891 100 THR D CA 1
ATOM 6850 C C . THR D 1 101 ? -6.88840 -49.21111 0.12133 1.000 17.93891 100 THR D C 1
ATOM 6851 O O . THR D 1 101 ? -6.39813 -50.06481 0.86636 1.000 17.82891 100 THR D O 1
ATOM 6855 N N . VAL D 1 102 ? -6.72983 -49.20462 -1.20168 1.000 21.68196 101 VAL D N 1
ATOM 6856 C CA . VAL D 1 102 ? -5.87579 -50.14262 -1.92364 1.000 18.41196 101 VAL D CA 1
ATOM 6857 C C . VAL D 1 102 ? -4.89620 -49.35402 -2.78487 1.000 18.88196 101 VAL D C 1
ATOM 6858 O O . VAL D 1 102 ? -5.27803 -48.37487 -3.43411 1.000 22.65196 101 VAL D O 1
ATOM 6862 N N . LYS D 1 103 ? -3.62574 -49.76182 -2.75413 1.000 19.83822 102 LYS D N 1
ATOM 6863 C CA . LYS D 1 103 ? -2.56678 -49.22074 -3.60445 1.000 21.93822 102 LYS D CA 1
ATOM 6864 C C . LYS D 1 103 ? -1.81913 -50.37985 -4.25415 1.000 24.52822 102 LYS D C 1
ATOM 6865 O O . LYS D 1 103 ? -1.10032 -51.11606 -3.57274 1.000 27.95822 102 LYS D O 1
ATOM 6871 N N . HIS D 1 104 ? -1.99935 -50.57540 -5.55030 1.000 31.54259 103 HIS D N 1
ATOM 6872 C CA . HIS D 1 104 ? -1.21445 -51.56942 -6.27616 1.000 30.05259 103 HIS D CA 1
ATOM 6873 C C . HIS D 1 104 ? 0.01357 -50.94446 -6.92948 1.000 31.67259 103 HIS D C 1
ATOM 6874 O O . HIS D 1 104 ? 0.08170 -50.93488 -8.15672 1.000 30.99259 103 HIS D O 1
ATOM 6881 N N . GLU D 1 105 ? 0.98127 -50.38916 -6.18187 1.000 37.61177 104 GLU D N 1
ATOM 6882 C CA . GLU D 1 105 ? 2.01565 -49.78110 -7.01503 1.000 36.44177 104 GLU D CA 1
ATOM 6883 C C . GLU D 1 105 ? 3.09193 -50.75666 -7.47430 1.000 39.90177 104 GLU D C 1
ATOM 6884 O O . GLU D 1 105 ? 4.10117 -50.31390 -8.03392 1.000 42.16177 104 GLU D O 1
ATOM 6890 N N . GLN D 1 106 ? 2.88568 -52.05895 -7.28954 1.000 29.01535 105 GLN D N 1
ATOM 6891 C CA . GLN D 1 106 ? 3.65504 -53.04946 -8.03184 1.000 26.25535 105 GLN D CA 1
ATOM 6892 C C . GLN D 1 106 ? 3.21252 -53.12441 -9.47716 1.000 29.18535 105 GLN D C 1
ATOM 6893 O O . GLN D 1 106 ? 3.79496 -53.87941 -10.25456 1.000 29.87535 105 GLN D O 1
ATOM 6899 N N . ASP D 1 107 ? 2.17428 -52.37836 -9.83247 1.000 32.38608 106 ASP D N 1
ATOM 6900 C CA . ASP D 1 107 ? 1.51916 -52.50955 -11.12470 1.000 38.02608 106 ASP D CA 1
ATOM 6901 C C . ASP D 1 107 ? 0.99740 -53.93760 -11.32133 1.000 33.37608 106 ASP D C 1
ATOM 6902 O O . ASP D 1 107 ? 1.57219 -54.70425 -12.10164 1.000 34.85608 106 ASP D O 1
ATOM 6907 N N . ILE D 1 108 ? -0.10658 -54.29014 -10.65243 1.000 28.99858 107 ILE D N 1
ATOM 6908 C CA . ILE D 1 108 ? -0.52760 -55.68498 -10.58506 1.000 30.95858 107 ILE D CA 1
ATOM 6909 C C . ILE D 1 108 ? -0.95242 -56.15680 -11.96238 1.000 35.00858 107 ILE D C 1
ATOM 6910 O O . ILE D 1 108 ? -1.47909 -55.38911 -12.77300 1.000 37.07858 107 ILE D O 1
ATOM 6915 N N . ASP D 1 109 ? -0.64292 -57.40966 -12.25660 1.000 34.05167 108 ASP D N 1
ATOM 6916 C CA . ASP D 1 109 ? -1.15159 -58.10196 -13.43095 1.000 30.72167 108 ASP D CA 1
ATOM 6917 C C . ASP D 1 109 ? -2.41025 -58.89373 -13.08689 1.000 33.75167 108 ASP D C 1
ATOM 6918 O O . ASP D 1 109 ? -3.44487 -58.76201 -13.74997 1.000 37.82167 108 ASP D O 1
ATOM 6923 N N . CYS D 1 110 ? -2.32027 -59.71779 -12.04600 1.000 26.39158 109 CYS D N 1
ATOM 6924 C CA . CYS D 1 110 ? -3.42390 -60.54635 -11.59667 1.000 29.79158 109 CYS D CA 1
ATOM 6925 C C . CYS D 1 110 ? -3.27969 -60.70660 -10.08963 1.000 30.50158 109 CYS D C 1
ATOM 6926 O O . CYS D 1 110 ? -2.22262 -61.13623 -9.61584 1.000 27.16158 109 CYS D O 1
ATOM 6929 N N . GLY D 1 111 ? -4.30746 -60.29438 -9.33776 1.000 34.12449 110 GLY D N 1
ATOM 6930 C CA . GLY D 1 111 ? -4.32242 -60.45755 -7.89155 1.000 26.47449 110 GLY D CA 1
ATOM 6931 C C . GLY D 1 111 ? -5.55666 -59.91655 -7.18061 1.000 28.95449 110 GLY D C 1
ATOM 6932 O O . GLY D 1 111 ? -6.21330 -58.97976 -7.65134 1.000 29.65449 110 GLY D O 1
ATOM 6933 N N . GLY D 1 112 ? -5.87652 -60.49028 -6.02399 1.000 30.88178 111 GLY D N 1
ATOM 6934 C CA . GLY D 1 112 ? -7.00518 -60.00597 -5.26770 1.000 27.85178 111 GLY D CA 1
ATOM 6935 C C . GLY D 1 112 ? -6.66429 -58.80161 -4.42181 1.000 27.33178 111 GLY D C 1
ATOM 6936 O O . GLY D 1 112 ? -5.51629 -58.55736 -4.09832 1.000 21.38178 111 GLY D O 1
ATOM 6937 N N . GLY D 1 113 ? -7.68497 -58.02691 -4.07212 1.000 27.00699 112 GLY D N 1
ATOM 6938 C CA . GLY D 1 113 ? -7.48409 -56.87833 -3.21516 1.000 20.69699 112 GLY D CA 1
ATOM 6939 C C . GLY D 1 113 ? -8.67933 -56.58214 -2.33766 1.000 18.24699 112 GLY D C 1
ATOM 6940 O O . GLY D 1 113 ? -8.85816 -55.46370 -1.85243 1.000 20.38699 112 GLY D O 1
ATOM 6941 N N . TYR D 1 114 ? -9.48111 -57.60001 -2.09962 1.000 17.31854 113 TYR D N 1
ATOM 6942 C CA . TYR D 1 114 ? -10.76295 -57.48494 -1.43661 1.000 18.89854 113 TYR D CA 1
ATOM 6943 C C . TYR D 1 114 ? -10.64353 -57.96321 0.00407 1.000 16.82854 113 TYR D C 1
ATOM 6944 O O . TYR D 1 114 ? -9.66630 -58.61678 0.38153 1.000 16.21854 113 TYR D O 1
ATOM 6953 N N . ILE D 1 115 ? -11.63041 -57.60461 0.82266 1.000 18.39211 114 ILE D N 1
ATOM 6954 C CA . ILE D 1 115 ? -11.66208 -58.05456 2.20610 1.000 19.56211 114 ILE D CA 1
ATOM 6955 C C . ILE D 1 115 ? -12.81224 -59.02745 2.36403 1.000 19.52211 114 ILE D C 1
ATOM 6956 O O . ILE D 1 115 ? -13.74800 -59.08115 1.55646 1.000 18.74211 114 ILE D O 1
ATOM 6961 N N . LYS D 1 116 ? -12.73037 -59.81186 3.42750 1.000 13.25583 115 LYS D N 1
ATOM 6962 C CA . LYS D 1 116 ? -13.79512 -60.70372 3.82431 1.000 17.95583 115 LYS D CA 1
ATOM 6963 C C . LYS D 1 116 ? -14.22552 -60.31838 5.22604 1.000 18.04583 115 LYS D C 1
ATOM 6964 O O . LYS D 1 116 ? -13.38910 -60.16026 6.12039 1.000 19.50583 115 LYS D O 1
ATOM 6970 N N . LEU D 1 117 ? -15.52499 -60.14108 5.41007 1.000 16.46872 116 LEU D N 1
ATOM 6971 C CA . LEU D 1 117 ? -16.08408 -59.86099 6.71858 1.000 16.66872 116 LEU D CA 1
ATOM 6972 C C . LEU D 1 117 ? -16.81175 -61.11752 7.16295 1.000 19.76872 116 LEU D C 1
ATOM 6973 O O . LEU D 1 117 ? -17.60085 -61.68489 6.39863 1.000 18.68872 116 LEU D O 1
ATOM 6978 N N . MET D 1 118 ? -16.48111 -61.59004 8.35785 1.000 19.54216 117 MET D N 1
ATOM 6979 C CA . MET D 1 118 ? -16.95320 -62.86914 8.86219 1.000 21.77216 117 MET D CA 1
ATOM 6980 C C . MET D 1 118 ? -17.55014 -62.68216 10.25174 1.000 21.81216 117 MET D C 1
ATOM 6981 O O . MET D 1 118 ? -17.39078 -61.63532 10.88738 1.000 19.15216 117 MET D O 1
ATOM 6986 N N . LEU D 1 119 ? -18.22494 -63.71569 10.73909 1.000 23.65353 118 LEU D N 1
ATOM 6987 C CA . LEU D 1 119 ? -18.74827 -63.66118 12.09383 1.000 21.35353 118 LEU D CA 1
ATOM 6988 C C . LEU D 1 119 ? -17.61943 -63.61372 13.12492 1.000 28.69353 118 LEU D C 1
ATOM 6989 O O . LEU D 1 119 ? -16.47198 -64.00768 12.86382 1.000 29.10353 118 LEU D O 1
ATOM 6994 N N . GLU D 1 120 ? -17.96449 -63.09047 14.31174 1.000 23.70451 119 GLU D N 1
ATOM 6995 C CA . GLU D 1 120 ? -17.00093 -62.85927 15.38938 1.000 25.85451 119 GLU D CA 1
ATOM 6996 C C . GLU D 1 120 ? -16.43370 -64.16146 15.94999 1.000 31.91451 119 GLU D C 1
ATOM 6997 O O . GLU D 1 120 ? -15.38129 -64.13432 16.59006 1.000 33.65451 119 GLU D O 1
ATOM 7003 N N . ASN D 1 121 ? -17.10539 -65.29166 15.72617 1.000 26.00028 120 ASN D N 1
ATOM 7004 C CA . ASN D 1 121 ? -16.69735 -66.59073 16.24415 1.000 24.23028 120 ASN D CA 1
ATOM 7005 C C . ASN D 1 121 ? -15.92409 -67.39683 15.20991 1.000 29.20028 120 ASN D C 1
ATOM 7006 O O . ASN D 1 121 ? -15.88638 -68.63333 15.28461 1.000 34.53028 120 ASN D O 1
ATOM 7011 N N . THR D 1 122 ? -15.28588 -66.70912 14.27155 1.000 32.47198 121 THR D N 1
ATOM 7012 C CA . THR D 1 122 ? -14.46813 -67.35153 13.26280 1.000 23.33198 121 THR D CA 1
ATOM 7013 C C . THR D 1 122 ? -13.15024 -67.81050 13.86469 1.000 28.96198 121 THR D C 1
ATOM 7014 O O . THR D 1 122 ? -12.52288 -67.08128 14.63632 1.000 32.45198 121 THR D O 1
ATOM 7018 N N . ASP D 1 123 ? -12.73961 -69.03412 13.52334 1.000 24.76965 122 ASP D N 1
ATOM 7019 C CA . ASP D 1 123 ? -11.45689 -69.56141 13.98334 1.000 24.43965 122 ASP D CA 1
ATOM 7020 C C . ASP D 1 123 ? -10.37720 -68.90959 13.12961 1.000 26.66965 122 ASP D C 1
ATOM 7021 O O . ASP D 1 123 ? -10.09981 -69.34080 12.00527 1.000 26.33965 122 ASP D O 1
ATOM 7026 N N . LEU D 1 124 ? -9.74948 -67.87556 13.68049 1.000 25.35547 123 LEU D N 1
ATOM 7027 C CA . LEU D 1 124 ? -8.80937 -67.08508 12.90749 1.000 26.25547 123 LEU D CA 1
ATOM 7028 C C . LEU D 1 124 ? -7.49912 -67.82905 12.64447 1.000 26.82547 123 LEU D C 1
ATOM 7029 O O . LEU D 1 124 ? -6.81437 -67.53681 11.66117 1.000 31.59547 123 LEU D O 1
ATOM 7034 N N . GLU D 1 125 ? -7.14656 -68.79603 13.48237 1.000 25.30532 124 GLU D N 1
ATOM 7035 C CA . GLU D 1 125 ? -5.90408 -69.52787 13.29913 1.000 28.33532 124 GLU D CA 1
ATOM 7036 C C . GLU D 1 125 ? -5.99335 -70.52832 12.15917 1.000 27.24532 124 GLU D C 1
ATOM 7037 O O . GLU D 1 125 ? -4.95449 -70.97855 11.65814 1.000 27.84532 124 GLU D O 1
ATOM 7043 N N . ASP D 1 126 ? -7.20698 -70.84964 11.70692 1.000 24.70569 125 ASP D N 1
ATOM 7044 C CA . ASP D 1 126 ? -7.40631 -71.76357 10.58696 1.000 23.26569 125 ASP D CA 1
ATOM 7045 C C . ASP D 1 126 ? -8.09405 -71.07922 9.40473 1.000 28.35569 125 ASP D C 1
ATOM 7046 O O . ASP D 1 126 ? -8.47209 -71.74851 8.42893 1.000 27.34569 125 ASP D O 1
ATOM 7051 N N . PHE D 1 127 ? -8.20262 -69.75220 9.44321 1.000 23.68030 126 PHE D N 1
ATOM 7052 C CA . PHE D 1 127 ? -8.87690 -69.01116 8.38752 1.000 23.71030 126 PHE D CA 1
ATOM 7053 C C . PHE D 1 127 ? -8.28691 -69.34353 7.01656 1.000 25.58030 126 PHE D C 1
ATOM 7054 O O . PHE D 1 127 ? -7.07136 -69.41965 6.84544 1.000 26.33030 126 PHE D O 1
ATOM 7062 N N . ASN D 1 128 ? -9.14663 -69.55773 6.03281 1.000 21.49034 127 ASN D N 1
ATOM 7063 C CA . ASN D 1 128 ? -8.66908 -69.92668 4.70535 1.000 25.99034 127 ASN D CA 1
ATOM 7064 C C . ASN D 1 128 ? -9.78538 -69.70389 3.69159 1.000 22.44034 127 ASN D C 1
ATOM 7065 O O . ASN D 1 128 ? -10.87528 -69.23055 4.03252 1.000 29.85034 127 ASN D O 1
ATOM 7070 N N . SER D 1 129 ? -9.49363 -70.05687 2.42982 1.000 25.34924 128 SER D N 1
ATOM 7071 C CA . SER D 1 129 ? -10.44770 -69.88665 1.33281 1.000 22.38924 128 SER D CA 1
ATOM 7072 C C . SER D 1 129 ? -11.82022 -70.51448 1.64005 1.000 26.55924 128 SER D C 1
ATOM 7073 O O . SER D 1 129 ? -12.84254 -70.06685 1.10656 1.000 33.15924 128 SER D O 1
ATOM 7076 N N . ASP D 1 130 ? -11.86834 -71.55420 2.47181 1.000 28.75786 129 ASP D N 1
ATOM 7077 C CA . ASP D 1 130 ? -13.12725 -72.23756 2.71848 1.000 26.10786 129 ASP D CA 1
ATOM 7078 C C . ASP D 1 130 ? -13.84441 -71.78833 3.98124 1.000 24.23786 129 ASP D C 1
ATOM 7079 O O . ASP D 1 130 ? -14.98657 -72.19953 4.18762 1.000 25.33786 129 ASP D O 1
ATOM 7084 N N . THR D 1 131 ? -13.21963 -70.97921 4.82748 1.000 23.67697 130 THR D N 1
ATOM 7085 C CA . THR D 1 131 ? -13.93026 -70.43167 5.97654 1.000 22.50697 130 THR D CA 1
ATOM 7086 C C . THR D 1 131 ? -15.17578 -69.67687 5.51114 1.000 21.83697 130 THR D C 1
ATOM 7087 O O . THR D 1 131 ? -15.09167 -68.86468 4.57834 1.000 23.31697 130 THR D O 1
ATOM 7091 N N . PRO D 1 132 ? -16.33371 -69.89891 6.13021 1.000 23.58986 131 PRO D N 1
ATOM 7092 C CA . PRO D 1 132 ? -17.52167 -69.12568 5.76506 1.000 26.48986 131 PRO D CA 1
ATOM 7093 C C . PRO D 1 132 ? -17.29117 -67.64581 5.98607 1.000 25.43986 131 PRO D C 1
ATOM 7094 O O . PRO D 1 132 ? -16.52240 -67.24140 6.86258 1.000 23.10986 131 PRO D O 1
ATOM 7098 N N . TYR D 1 133 ? -17.89760 -66.84145 5.11974 1.000 16.21445 132 TYR D N 1
ATOM 7099 C CA . TYR D 1 133 ? -17.85320 -65.39553 5.25826 1.000 18.66445 132 TYR D CA 1
ATOM 7100 C C . TYR D 1 133 ? -19.22859 -64.81257 4.96264 1.000 19.74445 132 TYR D C 1
ATOM 7101 O O . TYR D 1 133 ? -20.01688 -65.39029 4.20836 1.000 19.83445 132 TYR D O 1
ATOM 7110 N N . ARG D 1 134 ? -19.49223 -63.63499 5.53166 1.000 22.18119 133 ARG D N 1
ATOM 7111 C CA . ARG D 1 134 ? -20.74103 -62.91878 5.30044 1.000 19.55119 133 ARG D CA 1
ATOM 7112 C C . ARG D 1 134 ? -20.61619 -61.89149 4.16560 1.000 25.76119 133 ARG D C 1
ATOM 7113 O O . ARG D 1 134 ? -21.46972 -61.84701 3.27144 1.000 23.94119 133 ARG D O 1
ATOM 7121 N N . ILE D 1 135 ? -19.56710 -61.06540 4.15796 1.000 16.97309 134 ILE D N 1
ATOM 7122 C CA . ILE D 1 135 ? -19.39987 -60.07559 3.09818 1.000 13.55309 134 ILE D CA 1
ATOM 7123 C C . ILE D 1 135 ? -18.01467 -60.23089 2.48685 1.000 16.54309 134 ILE D C 1
ATOM 7124 O O . ILE D 1 135 ? -17.03206 -60.43247 3.20748 1.000 15.15309 134 ILE D O 1
ATOM 7129 N N . MET D 1 136 ? -17.95477 -60.16626 1.14818 1.000 17.82761 135 MET D N 1
ATOM 7130 C CA . MET D 1 136 ? -16.72094 -60.02353 0.37618 1.000 12.85761 135 MET D CA 1
ATOM 7131 C C . MET D 1 136 ? -16.80820 -58.75788 -0.46676 1.000 16.55761 135 MET D C 1
ATOM 7132 O O . MET D 1 136 ? -17.70196 -58.62719 -1.31166 1.000 18.46761 135 MET D O 1
ATOM 7137 N N . PHE D 1 137 ? -15.85732 -57.85307 -0.27818 1.000 15.70842 136 PHE D N 1
ATOM 7138 C CA . PHE D 1 137 ? -15.94542 -56.55147 -0.92208 1.000 17.39842 136 PHE D CA 1
ATOM 7139 C C . PHE D 1 137 ? -14.54822 -56.07118 -1.30008 1.000 18.65842 136 PHE D C 1
ATOM 7140 O O . PHE D 1 137 ? -13.62556 -56.15827 -0.48135 1.000 19.67842 136 PHE D O 1
ATOM 7148 N N . GLY D 1 138 ? -14.39262 -55.57776 -2.53305 1.000 20.09575 137 GLY D N 1
ATOM 7149 C CA . GLY D 1 138 ? -13.13477 -55.00457 -2.95754 1.000 20.05575 137 GLY D CA 1
ATOM 7150 C C . GLY D 1 138 ? -12.67395 -55.37792 -4.36621 1.000 19.58575 137 GLY D C 1
ATOM 7151 O O . GLY D 1 138 ? -13.33407 -56.13191 -5.10502 1.000 20.41575 137 GLY D O 1
ATOM 7152 N N . PRO D 1 139 ? -11.54772 -54.78599 -4.78264 1.000 20.15995 138 PRO D N 1
ATOM 7153 C CA . PRO D 1 139 ? -11.08322 -54.94566 -6.16840 1.000 22.57995 138 PRO D CA 1
ATOM 7154 C C . PRO D 1 139 ? -10.44787 -56.29820 -6.43881 1.000 22.36995 138 PRO D C 1
ATOM 7155 O O . PRO D 1 139 ? -9.76217 -56.88076 -5.59747 1.000 21.86995 138 PRO D O 1
ATOM 7159 N N . ASP D 1 140 ? -10.62656 -56.76523 -7.66447 1.000 17.55405 139 ASP D N 1
ATOM 7160 C CA . ASP D 1 140 ? -10.03210 -58.01978 -8.10143 1.000 19.89405 139 ASP D CA 1
ATOM 7161 C C . ASP D 1 140 ? -9.58619 -57.81224 -9.53789 1.000 22.23405 139 ASP D C 1
ATOM 7162 O O . ASP D 1 140 ? -10.41922 -57.56424 -10.41080 1.000 23.33405 139 ASP D O 1
ATOM 7167 N N . ILE D 1 141 ? -8.27980 -57.88547 -9.77809 1.000 22.40490 140 ILE D N 1
ATOM 7168 C CA . ILE D 1 141 ? -7.69110 -57.60485 -11.08340 1.000 26.38490 140 ILE D CA 1
ATOM 7169 C C . ILE D 1 141 ? -7.01676 -58.86584 -11.59025 1.000 38.40490 140 ILE D C 1
ATOM 7170 O O . ILE D 1 141 ? -6.30959 -59.54687 -10.84123 1.000 34.09490 140 ILE D O 1
ATOM 7175 N N . CYS D 1 142 ? -7.27641 -59.19778 -12.84118 1.000 35.07438 141 CYS D N 1
ATOM 7176 C CA . CYS D 1 142 ? -6.58796 -60.28590 -13.49953 1.000 34.60438 141 CYS D CA 1
ATOM 7177 C C . CYS D 1 142 ? -6.78740 -60.10678 -14.98698 1.000 34.76438 141 CYS D C 1
ATOM 7178 O O . CYS D 1 142 ? -7.85890 -59.67969 -15.41977 1.000 32.04438 141 CYS D O 1
ATOM 7181 N N . GLY D 1 143 ? -5.75079 -60.37191 -15.76472 1.000 36.15041 142 GLY D N 1
ATOM 7182 C CA . GLY D 1 143 ? -5.96784 -60.46301 -17.19329 1.000 42.00041 142 GLY D CA 1
ATOM 7183 C C . GLY D 1 143 ? -6.17545 -59.10332 -17.81039 1.000 50.59041 142 GLY D C 1
ATOM 7184 O O . GLY D 1 143 ? -6.05062 -58.08119 -17.12669 1.000 53.45041 142 GLY D O 1
ATOM 7185 N N . PRO D 1 144 ? -6.51307 -59.05744 -19.09954 1.000 56.84405 143 PRO D N 1
ATOM 7186 C CA . PRO D 1 144 ? -6.65717 -57.75424 -19.71126 1.000 58.18405 143 PRO D CA 1
ATOM 7187 C C . PRO D 1 144 ? -7.82825 -56.96336 -19.15494 1.000 56.11405 143 PRO D C 1
ATOM 7188 O O . PRO D 1 144 ? -7.76784 -55.70255 -19.19927 1.000 49.61405 143 PRO D O 1
ATOM 7192 N N . GLU D 1 145 ? -8.81114 -57.60857 -18.47355 1.000 57.77060 144 GLU D N 1
ATOM 7193 C CA . GLU D 1 145 ? -10.02756 -56.85903 -18.04082 1.000 57.58060 144 GLU D CA 1
ATOM 7194 C C . GLU D 1 145 ? -10.92423 -57.89239 -17.33410 1.000 54.75060 144 GLU D C 1
ATOM 7195 O O . GLU D 1 145 ? -12.05180 -58.19977 -17.74983 1.000 56.01060 144 GLU D O 1
ATOM 7201 N N . LYS D 1 146 ? -10.35457 -58.53789 -16.33660 1.000 33.59326 145 LYS D N 1
ATOM 7202 C CA . LYS D 1 146 ? -11.06638 -58.72144 -15.08913 1.000 43.97326 145 LYS D CA 1
ATOM 7203 C C . LYS D 1 146 ? -10.60310 -57.56876 -14.21299 1.000 37.50326 145 LYS D C 1
ATOM 7204 O O . LYS D 1 146 ? -9.41520 -57.47134 -13.89272 1.000 27.26326 145 LYS D O 1
ATOM 7210 N N . ARG D 1 147 ? -11.49043 -56.64235 -13.94548 1.000 34.63216 146 ARG D N 1
ATOM 7211 C CA . ARG D 1 147 ? -11.20315 -55.57020 -13.00765 1.000 33.45216 146 ARG D CA 1
ATOM 7212 C C . ARG D 1 147 ? -12.50166 -55.20731 -12.27327 1.000 33.97216 146 ARG D C 1
ATOM 7213 O O . ARG D 1 147 ? -13.16578 -54.20792 -12.56324 1.000 43.68216 146 ARG D O 1
ATOM 7221 N N . ALA D 1 148 ? -12.87683 -56.06401 -11.32902 1.000 34.60651 147 ALA D N 1
ATOM 7222 C CA . ALA D 1 148 ? -14.18643 -56.05145 -10.70466 1.000 28.36651 147 ALA D CA 1
ATOM 7223 C C . ALA D 1 148 ? -14.06407 -55.66322 -9.24088 1.000 28.47651 147 ALA D C 1
ATOM 7224 O O . ALA D 1 148 ? -13.04223 -55.91443 -8.58492 1.000 25.70651 147 ALA D O 1
ATOM 7226 N N . VAL D 1 149 ? -15.10630 -55.00552 -8.74666 1.000 29.86000 148 VAL D N 1
ATOM 7227 C CA . VAL D 1 149 ? -15.27745 -54.78326 -7.31883 1.000 23.53000 148 VAL D CA 1
ATOM 7228 C C . VAL D 1 149 ? -16.25291 -55.84610 -6.83668 1.000 25.10000 148 VAL D C 1
ATOM 7229 O O . VAL D 1 149 ? -17.44883 -55.78944 -7.13604 1.000 25.02000 148 VAL D O 1
ATOM 7233 N N . HIS D 1 150 ? -15.73336 -56.85776 -6.15080 1.000 24.97288 149 HIS D N 1
ATOM 7234 C CA . HIS D 1 150 ? -16.60591 -57.82697 -5.52403 1.000 23.32288 149 HIS D CA 1
ATOM 7235 C C . HIS D 1 150 ? -17.47206 -57.11725 -4.50284 1.000 26.54288 149 HIS D C 1
ATOM 7236 O O . HIS D 1 150 ? -17.02610 -56.22726 -3.76485 1.000 20.09288 149 HIS D O 1
ATOM 7243 N N . SER D 1 151 ? -18.69895 -57.58634 -4.41220 1.000 22.63083 150 SER D N 1
ATOM 7244 C CA . SER D 1 151 ? -19.76681 -56.93200 -3.70962 1.000 20.41083 150 SER D CA 1
ATOM 7245 C C . SER D 1 151 ? -20.71799 -58.05830 -3.30693 1.000 23.73083 150 SER D C 1
ATOM 7246 O O . SER D 1 151 ? -21.89129 -58.10869 -3.66962 1.000 25.84083 150 SER D O 1
ATOM 7249 N N . ILE D 1 152 ? -20.15904 -59.02071 -2.58026 1.000 20.75728 151 ILE D N 1
ATOM 7250 C CA . ILE D 1 152 ? -20.80208 -60.29729 -2.28548 1.000 21.16728 151 ILE D CA 1
ATOM 7251 C C . ILE D 1 152 ? -21.45245 -60.21734 -0.90565 1.000 20.62728 151 ILE D C 1
ATOM 7252 O O . ILE D 1 152 ? -20.78514 -59.93291 0.09435 1.000 20.22728 151 ILE D O 1
ATOM 7257 N N . LEU D 1 153 ? -22.74169 -60.52246 -0.84450 1.000 19.24276 152 LEU D N 1
ATOM 7258 C CA . LEU D 1 153 ? -23.55289 -60.46021 0.36732 1.000 22.77276 152 LEU D CA 1
ATOM 7259 C C . LEU D 1 153 ? -23.97309 -61.86927 0.78808 1.000 23.36276 152 LEU D C 1
ATOM 7260 O O . LEU D 1 153 ? -23.66571 -62.85485 0.12241 1.000 20.66276 152 LEU D O 1
ATOM 7265 N N . TRP D 1 154 ? -24.70213 -61.95531 1.90353 1.000 24.98182 153 TRP D N 1
ATOM 7266 C CA . TRP D 1 154 ? -25.10064 -63.23172 2.48739 1.000 23.31182 153 TRP D CA 1
ATOM 7267 C C . TRP D 1 154 ? -26.59812 -63.26526 2.76180 1.000 26.93182 153 TRP D C 1
ATOM 7268 O O . TRP D 1 154 ? -27.19080 -62.26029 3.15399 1.000 23.46182 153 TRP D O 1
ATOM 7279 N N . HIS D 1 155 ? -27.21479 -64.42165 2.52979 1.000 27.49762 154 HIS D N 1
ATOM 7280 C CA . HIS D 1 155 ? -28.61869 -64.61413 2.89857 1.000 29.21762 154 HIS D CA 1
ATOM 7281 C C . HIS D 1 155 ? -28.92752 -66.10084 3.04317 1.000 30.76762 154 HIS D C 1
ATOM 7282 O O . HIS D 1 155 ? -28.73942 -66.87184 2.09689 1.000 35.81762 154 HIS D O 1
ATOM 7289 N N . ASP D 1 156 ? -29.41990 -66.49220 4.21424 1.000 26.06095 155 ASP D N 1
ATOM 7290 C CA . ASP D 1 156 ? -29.97372 -67.82719 4.45441 1.000 32.97095 155 ASP D CA 1
ATOM 7291 C C . ASP D 1 156 ? -28.98750 -68.92381 4.08121 1.000 26.89095 155 ASP D C 1
ATOM 7292 O O . ASP D 1 156 ? -29.30191 -69.85003 3.33022 1.000 33.40095 155 ASP D O 1
ATOM 7297 N N . GLY D 1 157 ? -27.75406 -68.75520 4.52900 1.000 27.43742 156 GLY D N 1
ATOM 7298 C CA . GLY D 1 157 ? -26.74116 -69.77790 4.38056 1.000 19.79742 156 GLY D CA 1
ATOM 7299 C C . GLY D 1 157 ? -25.94361 -69.76354 3.09241 1.000 27.79742 156 GLY D C 1
ATOM 7300 O O . GLY D 1 157 ? -25.11031 -70.65328 2.91247 1.000 33.87742 156 GLY D O 1
ATOM 7301 N N . LYS D 1 158 ? -26.14116 -68.76862 2.21673 1.000 26.22220 157 LYS D N 1
ATOM 7302 C CA . LYS D 1 158 ? -25.36111 -68.60861 1.00038 1.000 28.51220 157 LYS D CA 1
ATOM 7303 C C . LYS D 1 158 ? -25.04081 -67.14069 0.71980 1.000 29.47220 157 LYS D C 1
ATOM 7304 O O . LYS D 1 158 ? -25.65687 -66.20203 1.24876 1.000 30.51220 157 LYS D O 1
ATOM 7310 N N . ASN D 1 159 ? -23.92078 -67.00665 0.01415 1.000 18.78565 158 ASN D N 1
ATOM 7311 C CA . ASN D 1 159 ? -23.36135 -65.80184 -0.54949 1.000 17.97565 158 ASN D CA 1
ATOM 7312 C C . ASN D 1 159 ? -23.87804 -65.59472 -1.96205 1.000 22.02565 158 ASN D C 1
ATOM 7313 O O . ASN D 1 159 ? -24.10423 -66.54611 -2.70998 1.000 25.32565 158 ASN D O 1
ATOM 7318 N N . TYR D 1 160 ? -24.00377 -64.33268 -2.33953 1.000 22.05669 159 TYR D N 1
ATOM 7319 C CA . TYR D 1 160 ? -24.59535 -63.96130 -3.61165 1.000 16.70669 159 TYR D CA 1
ATOM 7320 C C . TYR D 1 160 ? -23.78912 -62.83211 -4.22251 1.000 20.22669 159 TYR D C 1
ATOM 7321 O O . TYR D 1 160 ? -23.51972 -61.82898 -3.56024 1.000 18.27669 159 TYR D O 1
ATOM 7330 N N . GLU D 1 161 ? -23.37362 -63.00871 -5.46513 1.000 25.79812 160 GLU D N 1
ATOM 7331 C CA . GLU D 1 161 ? -22.65885 -61.95511 -6.15731 1.000 21.06812 160 GLU D CA 1
ATOM 7332 C C . GLU D 1 161 ? -23.62999 -60.89658 -6.64452 1.000 24.06812 160 GLU D C 1
ATOM 7333 O O . GLU D 1 161 ? -24.77815 -61.19056 -6.97950 1.000 24.67812 160 GLU D O 1
ATOM 7339 N N . LYS D 1 162 ? -23.18295 -59.64387 -6.62734 1.000 25.72738 161 LYS D N 1
ATOM 7340 C CA . LYS D 1 162 ? -23.95858 -58.58474 -7.26316 1.000 25.90738 161 LYS D CA 1
ATOM 7341 C C . LYS D 1 162 ? -24.17970 -58.95350 -8.73109 1.000 27.19738 161 LYS D C 1
ATOM 7342 O O . LYS D 1 162 ? -23.42207 -59.74071 -9.30587 1.000 27.98738 161 LYS D O 1
ATOM 7348 N N . ARG D 1 163 ? -25.26052 -58.44426 -9.33378 1.000 32.13976 162 ARG D N 1
ATOM 7349 C CA . ARG D 1 163 ? -25.53767 -58.83290 -10.71732 1.000 29.21976 162 ARG D CA 1
ATOM 7350 C C . ARG D 1 163 ? -24.56002 -58.16979 -11.66775 1.000 32.10976 162 ARG D C 1
ATOM 7351 O O . ARG D 1 163 ? -24.10991 -58.78568 -12.64413 1.000 34.93976 162 ARG D O 1
ATOM 7359 N N . LYS D 1 164 ? -24.26702 -56.89731 -11.41928 1.000 27.77130 163 LYS D N 1
ATOM 7360 C CA . LYS D 1 164 ? -23.30217 -56.12807 -12.19094 1.000 26.08130 163 LYS D CA 1
ATOM 7361 C C . LYS D 1 164 ? -22.34803 -55.47846 -11.20572 1.000 33.92130 163 LYS D C 1
ATOM 7362 O O . LYS D 1 164 ? -22.76174 -54.62086 -10.42325 1.000 27.62130 163 LYS D O 1
ATOM 7368 N N . ASN D 1 165 ? -21.09162 -55.90621 -11.21609 1.000 30.70096 164 ASN D N 1
ATOM 7369 C CA . ASN D 1 165 ? -20.09976 -55.38300 -10.29083 1.000 24.97096 164 ASN D CA 1
ATOM 7370 C C . ASN D 1 165 ? -19.61376 -53.99775 -10.69956 1.000 25.30096 164 ASN D C 1
ATOM 7371 O O . ASN D 1 165 ? -19.64059 -53.62640 -11.87403 1.000 24.69096 164 ASN D O 1
ATOM 7376 N N . ALA D 1 166 ? -19.22291 -53.21057 -9.70358 1.000 29.36520 165 ALA D N 1
ATOM 7377 C CA . ALA D 1 166 ? -18.51170 -51.98418 -9.99456 1.000 27.98520 165 ALA D CA 1
ATOM 7378 C C . ALA D 1 166 ? -17.12742 -52.32786 -10.54118 1.000 25.25520 165 ALA D C 1
ATOM 7379 O O . ALA D 1 166 ? -16.61154 -53.43789 -10.33856 1.000 26.89520 165 ALA D O 1
ATOM 7381 N N . ILE D 1 167 ? -16.51887 -51.35605 -11.23371 1.000 29.57513 166 ILE D N 1
ATOM 7382 C CA . ILE D 1 167 ? -15.22429 -51.54238 -11.88728 1.000 27.07513 166 ILE D CA 1
ATOM 7383 C C . ILE D 1 167 ? -14.11601 -51.10883 -10.94178 1.000 29.43513 166 ILE D C 1
ATOM 7384 O O . ILE D 1 167 ? -14.20017 -50.05161 -10.31507 1.000 27.69513 166 ILE D O 1
ATOM 7389 N N . ALA D 1 168 ? -13.07215 -51.91921 -10.84310 1.000 29.59625 167 ALA D N 1
ATOM 7390 C CA . ALA D 1 168 ? -11.94999 -51.62523 -9.96532 1.000 30.06625 167 ALA D CA 1
ATOM 7391 C C . ALA D 1 168 ? -10.86623 -50.83032 -10.69527 1.000 30.87625 167 ALA D C 1
ATOM 7392 O O . ALA D 1 168 ? -10.68496 -50.93431 -11.91413 1.000 34.31625 167 ALA D O 1
ATOM 7394 N N . MET D 1 169 ? -10.10089 -50.08062 -9.90659 1.000 30.87910 168 MET D N 1
ATOM 7395 C CA . MET D 1 169 ? -9.01446 -49.26327 -10.41401 1.000 25.30910 168 MET D CA 1
ATOM 7396 C C . MET D 1 169 ? -7.75460 -50.10810 -10.52373 1.000 26.29910 168 MET D C 1
ATOM 7397 O O . MET D 1 169 ? -7.38894 -50.82488 -9.58625 1.000 26.15910 168 MET D O 1
ATOM 7402 N N . ALA D 1 170 ? -7.05051 -49.96455 -11.64262 1.000 28.99920 169 ALA D N 1
ATOM 7403 C CA . ALA D 1 170 ? -5.91301 -50.82586 -11.92491 1.000 29.08920 169 ALA D CA 1
ATOM 7404 C C . ALA D 1 170 ? -4.57900 -50.08141 -12.02435 1.000 33.11920 169 ALA D C 1
ATOM 7405 O O . ALA D 1 170 ? -3.56638 -50.70724 -12.36271 1.000 40.74920 169 ALA D O 1
ATOM 7407 N N . ASP D 1 171 ? -4.52707 -48.78648 -11.70282 1.000 25.81289 170 ASP D N 1
ATOM 7408 C CA . ASP D 1 171 ? -3.25117 -48.07992 -11.76239 1.000 22.84289 170 ASP D CA 1
ATOM 7409 C C . ASP D 1 171 ? -2.41797 -48.30407 -10.50505 1.000 26.75289 170 ASP D C 1
ATOM 7410 O O . ASP D 1 171 ? -2.69212 -49.22015 -9.72734 1.000 30.96289 170 ASP D O 1
ATOM 7415 N N . ILE D 1 172 ? -1.39757 -47.47850 -10.29369 1.000 27.45920 171 ILE D N 1
ATOM 7416 C CA . ILE D 1 172 ? -0.45130 -47.68835 -9.20549 1.000 30.38920 171 ILE D CA 1
ATOM 7417 C C . ILE D 1 172 ? -0.75163 -46.77891 -8.01093 1.000 27.47920 171 ILE D C 1
ATOM 7418 O O . ILE D 1 172 ? 0.05359 -46.69641 -7.08058 1.000 33.27920 171 ILE D O 1
ATOM 7423 N N . PHE D 1 173 ? -1.92553 -46.16595 -7.97309 1.000 26.50591 172 PHE D N 1
ATOM 7424 C CA . PHE D 1 173 ? -2.19770 -45.14133 -6.98731 1.000 29.99591 172 PHE D CA 1
ATOM 7425 C C . PHE D 1 173 ? -3.23043 -45.62121 -5.97748 1.000 28.51591 172 PHE D C 1
ATOM 7426 O O . PHE D 1 173 ? -3.79367 -46.71023 -6.09983 1.000 26.22591 172 PHE D O 1
ATOM 7434 N N . THR D 1 174 ? -3.46428 -44.78545 -4.96304 1.000 25.88862 173 THR D N 1
ATOM 7435 C CA . THR D 1 174 ? -4.29620 -45.16842 -3.83319 1.000 23.59862 173 THR D CA 1
ATOM 7436 C C . THR D 1 174 ? -5.77336 -44.99117 -4.16651 1.000 25.84862 173 THR D C 1
ATOM 7437 O O . THR D 1 174 ? -6.20259 -43.93222 -4.63783 1.000 23.60862 173 THR D O 1
ATOM 7441 N N . HIS D 1 175 ? -6.56677 -46.00586 -3.85648 1.000 24.13087 174 HIS D N 1
ATOM 7442 C CA . HIS D 1 175 ? -7.99094 -45.94216 -4.12137 1.000 23.72087 174 HIS D CA 1
ATOM 7443 C C . HIS D 1 175 ? -8.77935 -46.41772 -2.91087 1.000 26.97087 174 HIS D C 1
ATOM 7444 O O . HIS D 1 175 ? -8.43267 -47.42896 -2.29527 1.000 29.11087 174 HIS D O 1
ATOM 7451 N N . ALA D 1 176 ? -9.78578 -45.63366 -2.53184 1.000 20.43937 175 ALA D N 1
ATOM 7452 C CA . ALA D 1 176 ? -10.67458 -45.95383 -1.42144 1.000 22.35937 175 ALA D CA 1
ATOM 7453 C C . ALA D 1 176 ? -11.97825 -46.58123 -1.93294 1.000 20.29937 175 ALA D C 1
ATOM 7454 O O . ALA D 1 176 ? -12.78829 -45.91367 -2.58487 1.000 24.02937 175 ALA D O 1
ATOM 7456 N N . TYR D 1 177 ? -12.21020 -47.83325 -1.55371 1.000 19.05286 176 TYR D N 1
ATOM 7457 C CA . TYR D 1 177 ? -13.40034 -48.58832 -1.92050 1.000 17.63286 176 TYR D CA 1
ATOM 7458 C C . TYR D 1 177 ? -14.36119 -48.61322 -0.73469 1.000 20.43286 176 TYR D C 1
ATOM 7459 O O . TYR D 1 177 ? -13.95593 -48.91593 0.39541 1.000 21.81286 176 TYR D O 1
ATOM 7468 N N . LYS D 1 178 ? -15.62862 -48.29138 -0.98764 1.000 21.13295 177 LYS D N 1
ATOM 7469 C CA . LYS D 1 178 ? -16.59890 -48.11442 0.09065 1.000 17.70295 177 LYS D CA 1
ATOM 7470 C C . LYS D 1 178 ? -17.92048 -48.80142 -0.23320 1.000 19.45295 177 LYS D C 1
ATOM 7471 O O . LYS D 1 178 ? -18.46938 -48.64571 -1.33273 1.000 18.55295 177 LYS D O 1
ATOM 7477 N N . LEU D 1 179 ? -18.41185 -49.56282 0.73576 1.000 19.01512 178 LEU D N 1
ATOM 7478 C CA . LEU D 1 179 ? -19.70303 -50.21607 0.68064 1.000 16.49512 178 LEU D CA 1
ATOM 7479 C C . LEU D 1 179 ? -20.51779 -49.74075 1.87230 1.000 18.76512 178 LEU D C 1
ATOM 7480 O O . LEU D 1 179 ? -20.05102 -49.82105 3.01875 1.000 14.86512 178 LEU D O 1
ATOM 7485 N N . ILE D 1 180 ? -21.72484 -49.24180 1.59587 1.000 23.74736 179 ILE D N 1
ATOM 7486 C CA . ILE D 1 180 ? -22.66484 -48.79707 2.62026 1.000 25.59736 179 ILE D CA 1
ATOM 7487 C C . ILE D 1 180 ? -23.92885 -49.63641 2.52077 1.000 24.72736 179 ILE D C 1
ATOM 7488 O O . ILE D 1 180 ? -24.47273 -49.82650 1.43000 1.000 21.89736 179 ILE D O 1
ATOM 7493 N N . ILE D 1 181 ? -24.37815 -50.16325 3.64868 1.000 24.19440 180 ILE D N 1
ATOM 7494 C CA . ILE D 1 181 ? -25.62889 -50.89813 3.70655 1.000 25.41440 180 ILE D CA 1
ATOM 7495 C C . ILE D 1 181 ? -26.54984 -50.14456 4.65157 1.000 22.58440 180 ILE D C 1
ATOM 7496 O O . ILE D 1 181 ? -26.14856 -49.78709 5.76683 1.000 25.45440 180 ILE D O 1
ATOM 7501 N N . PHE D 1 182 ? -27.71209 -49.82974 4.17643 1.000 20.70153 181 PHE D N 1
ATOM 7502 C CA . PHE D 1 182 ? -28.73468 -49.07434 4.86322 1.000 25.71153 181 PHE D CA 1
ATOM 7503 C C . PHE D 1 182 ? -29.87306 -49.98177 5.33518 1.000 27.78153 181 PHE D C 1
ATOM 7504 O O . PHE D 1 182 ? -30.14173 -51.02713 4.73226 1.000 25.44153 181 PHE D O 1
ATOM 7512 N N . PRO D 1 183 ? -30.55899 -49.60103 6.41624 1.000 29.92908 182 PRO D N 1
ATOM 7513 C CA . PRO D 1 183 ? -31.59311 -50.46753 7.00206 1.000 24.36908 182 PRO D CA 1
ATOM 7514 C C . PRO D 1 183 ? -32.92932 -50.48855 6.25922 1.000 22.63908 182 PRO D C 1
ATOM 7515 O O . PRO D 1 183 ? -33.86409 -51.13744 6.73319 1.000 18.90908 182 PRO D O 1
ATOM 7519 N N . ASN D 1 184 ? -33.10107 -49.79150 5.14115 1.000 17.27328 183 ASN D N 1
ATOM 7520 C CA . ASN D 1 184 ? -34.29214 -49.99797 4.33331 1.000 17.39328 183 ASN D CA 1
ATOM 7521 C C . ASN D 1 184 ? -34.05391 -51.02346 3.23961 1.000 21.79328 183 ASN D C 1
ATOM 7522 O O . ASN D 1 184 ? -34.87212 -51.12192 2.31510 1.000 17.93328 183 ASN D O 1
ATOM 7527 N N . ASN D 1 185 ? -32.97024 -51.81210 3.36304 1.000 21.66578 184 ASN D N 1
ATOM 7528 C CA . ASN D 1 185 ? -32.52368 -52.78148 2.35992 1.000 19.79578 184 ASN D CA 1
ATOM 7529 C C . ASN D 1 185 ? -31.95523 -52.07857 1.11993 1.000 24.95578 184 ASN D C 1
ATOM 7530 O O . ASN D 1 185 ? -32.13846 -52.52830 -0.00782 1.000 22.30578 184 ASN D O 1
ATOM 7535 N N . SER D 1 186 ? -31.23118 -50.98674 1.32706 1.000 27.25540 185 SER D N 1
ATOM 7536 C CA . SER D 1 186 ? -30.59616 -50.25660 0.23800 1.000 25.01540 185 SER D CA 1
ATOM 7537 C C . SER D 1 186 ? -29.09354 -50.16589 0.47698 1.000 24.43540 185 SER D C 1
ATOM 7538 O O . SER D 1 186 ? -28.60016 -50.39073 1.58420 1.000 24.75540 185 SER D O 1
ATOM 7541 N N . TYR D 1 187 ? -28.36605 -49.80244 -0.57716 1.000 18.41301 186 TYR D N 1
ATOM 7542 C CA . TYR D 1 187 ? -26.91349 -49.81810 -0.53477 1.000 19.05301 186 TYR D CA 1
ATOM 7543 C C . TYR D 1 187 ? -26.36687 -48.69304 -1.39228 1.000 22.59301 186 TYR D C 1
ATOM 7544 O O . TYR D 1 187 ? -27.06742 -48.13534 -2.24054 1.000 20.30301 186 TYR D O 1
ATOM 7553 N N . GLU D 1 188 ? -25.09779 -48.36602 -1.14109 1.000 24.17733 187 GLU D N 1
ATOM 7554 C CA . GLU D 1 188 ? -24.27516 -47.55488 -2.02862 1.000 24.28733 187 GLU D CA 1
ATOM 7555 C C . GLU D 1 188 ? -22.88276 -48.17407 -2.12297 1.000 23.85733 187 GLU D C 1
ATOM 7556 O O . GLU D 1 188 ? -22.37374 -48.75667 -1.15712 1.000 23.28733 187 GLU D O 1
ATOM 7562 N N . ILE D 1 189 ? -22.25566 -48.01868 -3.28701 1.000 22.79706 188 ILE D N 1
ATOM 7563 C CA . ILE D 1 189 ? -20.87032 -48.41761 -3.47253 1.000 22.86706 188 ILE D CA 1
ATOM 7564 C C . ILE D 1 189 ? -20.08802 -47.23030 -4.01452 1.000 24.25706 188 ILE D C 1
ATOM 7565 O O . ILE D 1 189 ? -20.46202 -46.63167 -5.02647 1.000 23.79706 188 ILE D O 1
ATOM 7570 N N . TRP D 1 190 ? -19.00672 -46.89049 -3.33658 1.000 22.22992 189 TRP D N 1
ATOM 7571 C CA . TRP D 1 190 ? -18.18568 -45.75328 -3.70012 1.000 22.26992 189 TRP D CA 1
ATOM 7572 C C . TRP D 1 190 ? -16.78064 -46.19596 -4.07369 1.000 19.53992 189 TRP D C 1
ATOM 7573 O O . TRP D 1 190 ? -16.18100 -47.04982 -3.40660 1.000 25.14992 189 TRP D O 1
ATOM 7584 N N . VAL D 1 191 ? -16.25371 -45.57923 -5.12664 1.000 20.88140 190 VAL D N 1
ATOM 7585 C CA . VAL D 1 191 ? -14.83268 -45.62900 -5.46077 1.000 24.46140 190 VAL D CA 1
ATOM 7586 C C . VAL D 1 191 ? -14.30402 -44.20314 -5.34594 1.000 26.02140 190 VAL D C 1
ATOM 7587 O O . VAL D 1 191 ? -14.73613 -43.31297 -6.08606 1.000 28.92140 190 VAL D O 1
ATOM 7591 N N . ASN D 1 192 ? -13.43839 -43.96610 -4.37075 1.000 26.40939 191 ASN D N 1
ATOM 7592 C CA . ASN D 1 192 ? -13.00319 -42.61341 -4.03581 1.000 25.05939 191 ASN D CA 1
ATOM 7593 C C . ASN D 1 192 ? -14.27145 -41.79529 -3.79287 1.000 29.29939 191 ASN D C 1
ATOM 7594 O O . ASN D 1 192 ? -15.16563 -42.25367 -3.06870 1.000 26.28939 191 ASN D O 1
ATOM 7599 N N . ASN D 1 193 ? -14.44269 -40.64443 -4.43551 1.000 28.29724 192 ASN D N 1
ATOM 7600 C CA . ASN D 1 193 ? -15.61063 -39.81145 -4.19620 1.000 31.28724 192 ASN D CA 1
ATOM 7601 C C . ASN D 1 193 ? -16.65157 -39.95318 -5.28965 1.000 31.61724 192 ASN D C 1
ATOM 7602 O O . ASN D 1 193 ? -17.44259 -39.03049 -5.49564 1.000 34.18724 192 ASN D O 1
ATOM 7607 N N . ASP D 1 194 ? -16.66484 -41.08111 -5.99885 1.000 31.27887 193 ASP D N 1
ATOM 7608 C CA . ASP D 1 194 ? -17.68156 -41.36948 -7.00562 1.000 29.67887 193 ASP D CA 1
ATOM 7609 C C . ASP D 1 194 ? -18.57380 -42.50054 -6.49718 1.000 24.70887 193 ASP D C 1
ATOM 7610 O O . ASP D 1 194 ? -18.09101 -43.60097 -6.21072 1.000 28.40887 193 ASP D O 1
ATOM 7615 N N . LYS D 1 195 ? -19.86942 -42.24352 -6.40395 1.000 22.25151 194 LYS D N 1
ATOM 7616 C CA . LYS D 1 195 ? -20.79529 -43.28034 -5.97665 1.000 26.11151 194 LYS D CA 1
ATOM 7617 C C . LYS D 1 195 ? -21.14109 -44.10545 -7.20794 1.000 27.18151 194 LYS D C 1
ATOM 7618 O O . LYS D 1 195 ? -21.99473 -43.71758 -8.00652 1.000 28.00151 194 LYS D O 1
ATOM 7624 N N . GLU D 1 196 ? -20.46315 -45.24019 -7.38422 1.000 22.70928 195 GLU D N 1
ATOM 7625 C CA . GLU D 1 196 ? -20.61219 -46.00532 -8.61640 1.000 27.78928 195 GLU D CA 1
ATOM 7626 C C . GLU D 1 196 ? -21.86672 -46.85760 -8.65946 1.000 21.06928 195 GLU D C 1
ATOM 7627 O O . GLU D 1 196 ? -22.21076 -47.34778 -9.73774 1.000 22.19928 195 GLU D O 1
ATOM 7633 N N . ALA D 1 197 ? -22.52691 -47.09495 -7.52761 1.000 16.98563 196 ALA D N 1
ATOM 7634 C CA . ALA D 1 197 ? -23.70241 -47.95002 -7.53222 1.000 19.14563 196 ALA D CA 1
ATOM 7635 C C . ALA D 1 197 ? -24.53815 -47.69535 -6.28199 1.000 20.61563 196 ALA D C 1
ATOM 7636 O O . ALA D 1 197 ? -23.99820 -47.44020 -5.20075 1.000 20.83563 196 ALA D O 1
ATOM 7638 N N . TYR D 1 198 ? -25.85978 -47.84469 -6.43043 1.000 17.26546 197 TYR D N 1
ATOM 7639 C CA . TYR D 1 198 ? -26.78583 -47.69180 -5.31327 1.000 21.93546 197 TYR D CA 1
ATOM 7640 C C . TYR D 1 198 ? -28.17798 -48.12838 -5.74537 1.000 21.71546 197 TYR D C 1
ATOM 7641 O O . TYR D 1 198 ? -28.47176 -48.21016 -6.94126 1.000 28.49546 197 TYR D O 1
ATOM 7650 N N . GLY D 1 199 ? -29.01259 -48.46866 -4.75442 1.000 28.41486 198 GLY D N 1
ATOM 7651 C CA . GLY D 1 199 ? -30.31200 -49.01794 -5.05465 1.000 27.22486 198 GLY D CA 1
ATOM 7652 C C . GLY D 1 199 ? -30.71627 -50.08980 -4.06147 1.000 21.08486 198 GLY D C 1
ATOM 7653 O O . GLY D 1 199 ? -30.27891 -50.10342 -2.90732 1.000 18.32486 198 GLY D O 1
ATOM 7654 N N . ARG D 1 200 ? -31.50039 -51.06274 -4.52839 1.000 33.95895 199 ARG D N 1
ATOM 7655 C CA . ARG D 1 200 ? -32.11831 -52.09435 -3.68815 1.000 33.87895 199 ARG D CA 1
ATOM 7656 C C . ARG D 1 200 ? -31.26351 -53.34927 -3.65479 1.000 33.95895 199 ARG D C 1
ATOM 7657 O O . ARG D 1 200 ? -30.62258 -53.70467 -4.64799 1.000 35.19895 199 ARG D O 1
ATOM 7665 N N . LEU D 1 201 ? -31.21398 -53.99440 -2.48014 1.000 31.88858 200 LEU D N 1
ATOM 7666 C CA . LEU D 1 201 ? -30.58378 -55.30791 -2.39502 1.000 30.14858 200 LEU D CA 1
ATOM 7667 C C . LEU D 1 201 ? -31.33385 -56.28133 -3.26584 1.000 26.50858 200 LEU D C 1
ATOM 7668 O O . LEU D 1 201 ? -30.72483 -57.03376 -4.04308 1.000 28.20858 200 LEU D O 1
ATOM 7673 N N . GLU D 1 202 ? -32.66889 -56.18722 -3.22298 1.000 35.27212 201 GLU D N 1
ATOM 7674 C CA . GLU D 1 202 ? -33.52860 -57.12553 -3.93702 1.000 33.77212 201 GLU D CA 1
ATOM 7675 C C . GLU D 1 202 ? -33.43253 -56.94477 -5.43879 1.000 29.97212 201 GLU D C 1
ATOM 7676 O O . GLU D 1 202 ? -33.67539 -57.90024 -6.18900 1.000 35.88212 201 GLU D O 1
ATOM 7682 N N . ASP D 1 203 ? -33.08814 -55.73952 -5.89284 1.000 26.89290 202 ASP D N 1
ATOM 7683 C CA . ASP D 1 203 ? -33.02303 -55.50140 -7.32201 1.000 30.53290 202 ASP D CA 1
ATOM 7684 C C . ASP D 1 203 ? -31.63748 -55.82782 -7.85205 1.000 35.31290 202 ASP D C 1
ATOM 7685 O O . ASP D 1 203 ? -31.51654 -56.43470 -8.92186 1.000 37.71290 202 ASP D O 1
ATOM 7690 N N . ASP D 1 204 ? -30.58053 -55.43233 -7.13765 1.000 21.89969 203 ASP D N 1
ATOM 7691 C CA . ASP D 1 204 ? -29.24609 -55.57593 -7.68370 1.000 24.39969 203 ASP D CA 1
ATOM 7692 C C . ASP D 1 204 ? -28.56664 -56.89038 -7.30136 1.000 26.89969 203 ASP D C 1
ATOM 7693 O O . ASP D 1 204 ? -27.49549 -57.19906 -7.83079 1.000 25.44969 203 ASP D O 1
ATOM 7698 N N . TRP D 1 205 ? -29.15648 -57.66171 -6.40002 1.000 22.66556 204 TRP D N 1
ATOM 7699 C CA . TRP D 1 205 ? -28.80296 -59.04977 -6.15427 1.000 23.01556 204 TRP D CA 1
ATOM 7700 C C . TRP D 1 205 ? -30.04810 -59.89016 -6.42720 1.000 27.47556 204 TRP D C 1
ATOM 7701 O O . TRP D 1 205 ? -31.14466 -59.35067 -6.62351 1.000 27.94556 204 TRP D O 1
ATOM 7712 N N . THR D 1 206 ? -29.87214 -61.21811 -6.44490 1.000 32.01245 205 THR D N 1
ATOM 7713 C CA . THR D 1 206 ? -30.95991 -62.20413 -6.48278 1.000 28.73245 205 THR D CA 1
ATOM 7714 C C . THR D 1 206 ? -30.95088 -63.13620 -5.27320 1.000 34.79245 205 THR D C 1
ATOM 7715 O O . THR D 1 206 ? -31.01224 -64.36194 -5.43119 1.000 38.40245 205 THR D O 1
ATOM 7719 N N . MET D 1 207 ? -30.81096 -62.57981 -4.06963 1.000 36.79015 206 MET D N 1
ATOM 7720 C CA . MET D 1 207 ? -30.79732 -63.42626 -2.88647 1.000 30.14015 206 MET D CA 1
ATOM 7721 C C . MET D 1 207 ? -32.18602 -63.94930 -2.55280 1.000 29.47015 206 MET D C 1
ATOM 7722 O O . MET D 1 207 ? -32.31509 -65.03890 -1.98337 1.000 32.31015 206 MET D O 1
ATOM 7727 N N . THR D 1 208 ? -33.23172 -63.21981 -2.92298 1.000 50.32012 207 THR D N 1
ATOM 7728 C CA . THR D 1 208 ? -34.59351 -63.59645 -2.58143 1.000 55.66012 207 THR D CA 1
ATOM 7729 C C . THR D 1 208 ? -35.32960 -63.93756 -3.85750 1.000 58.89012 207 THR D C 1
ATOM 7730 O O . THR D 1 208 ? -34.82954 -63.72120 -4.96883 1.000 58.21012 207 THR D O 1
ATOM 7734 N N . GLU D 1 209 ? -36.54770 -64.43358 -3.67990 1.000 89.26884 208 GLU D N 1
ATOM 7735 C CA . GLU D 1 209 ? -37.40153 -64.67762 -4.82619 1.000 86.40884 208 GLU D CA 1
ATOM 7736 C C . GLU D 1 209 ? -37.64561 -63.36757 -5.57478 1.000 86.62884 208 GLU D C 1
ATOM 7737 O O . GLU D 1 209 ? -37.75571 -62.30289 -4.95063 1.000 79.71884 208 GLU D O 1
ATOM 7743 N N . PRO D 1 210 ? -37.67355 -63.40285 -6.90957 1.000 105.62925 209 PRO D N 1
ATOM 7744 C CA . PRO D 1 210 ? -37.79551 -62.15469 -7.68558 1.000 98.36925 209 PRO D CA 1
ATOM 7745 C C . PRO D 1 210 ? -39.07867 -61.42243 -7.36678 1.000 102.91925 209 PRO D C 1
ATOM 7746 O O . PRO D 1 210 ? -39.10486 -60.17945 -7.37322 1.000 109.17925 209 PRO D O 1
ATOM 7750 N N . GLY D 1 211 ? -40.13915 -62.18076 -7.06966 1.000 103.74116 210 GLY D N 1
ATOM 7751 C CA . GLY D 1 211 ? -41.41482 -61.56862 -6.77227 1.000 101.61116 210 GLY D CA 1
ATOM 7752 C C . GLY D 1 211 ? -41.29480 -60.60946 -5.60861 1.000 96.52116 210 GLY D C 1
ATOM 7753 O O . GLY D 1 211 ? -40.45337 -60.77270 -4.72631 1.000 98.92116 210 GLY D O 1
ATOM 7754 N N . SER D 1 212 ? -42.17474 -59.60895 -5.60112 1.000 82.99667 211 SER D N 1
ATOM 7755 C CA . SER D 1 212 ? -41.92491 -58.42115 -4.78524 1.000 86.25667 211 SER D CA 1
ATOM 7756 C C . SER D 1 212 ? -42.52598 -58.65153 -3.40351 1.000 86.22667 211 SER D C 1
ATOM 7757 O O . SER D 1 212 ? -43.71912 -58.93923 -3.27631 1.000 85.81667 211 SER D O 1
ATOM 7760 N N . GLY D 1 213 ? -41.70430 -58.49094 -2.36303 1.000 75.71866 212 GLY D N 1
ATOM 7761 C CA . GLY D 1 213 ? -42.08214 -59.04351 -1.08017 1.000 72.15866 212 GLY D CA 1
ATOM 7762 C C . GLY D 1 213 ? -41.16713 -58.80954 0.11038 1.000 73.38866 212 GLY D C 1
ATOM 7763 O O . GLY D 1 213 ? -40.12232 -58.13798 0.02904 1.000 76.23866 212 GLY D O 1
ATOM 7764 N N . PRO D 1 214 ? -41.59022 -59.34217 1.28080 1.000 59.17593 305 PRO D N 1
ATOM 7765 C CA . PRO D 1 214 ? -40.87517 -59.03300 2.52231 1.000 58.48593 305 PRO D CA 1
ATOM 7766 C C . PRO D 1 214 ? -39.73619 -59.98638 2.88685 1.000 62.04593 305 PRO D C 1
ATOM 7767 O O . PRO D 1 214 ? -39.94387 -61.16951 3.19419 1.000 64.63593 305 PRO D O 1
ATOM 7771 N N . VAL D 1 215 ? -38.51525 -59.45756 2.86829 1.000 42.40798 306 VAL D N 1
ATOM 7772 C CA . VAL D 1 215 ? -37.40108 -60.07431 3.57851 1.000 42.81798 306 VAL D CA 1
ATOM 7773 C C . VAL D 1 215 ? -36.80563 -58.90110 4.35243 1.000 40.47798 306 VAL D C 1
ATOM 7774 O O . VAL D 1 215 ? -35.77542 -58.33074 3.95699 1.000 39.23798 306 VAL D O 1
ATOM 7778 N N . PRO D 1 216 ? -37.47033 -58.47041 5.42781 1.000 30.36836 307 PRO D N 1
ATOM 7779 C CA . PRO D 1 216 ? -37.15094 -57.16274 6.02250 1.000 37.05836 307 PRO D CA 1
ATOM 7780 C C . PRO D 1 216 ? -35.72217 -57.02734 6.48659 1.000 39.19836 307 PRO D C 1
ATOM 7781 O O . PRO D 1 216 ? -35.14370 -55.94378 6.36655 1.000 32.31836 307 PRO D O 1
ATOM 7785 N N . GLU D 1 217 ? -35.11506 -58.08747 7.00085 1.000 30.67354 308 GLU D N 1
ATOM 7786 C CA . GLU D 1 217 ? -33.79058 -57.96148 7.59809 1.000 29.87354 308 GLU D CA 1
ATOM 7787 C C . GLU D 1 217 ? -32.69884 -58.49438 6.68671 1.000 26.32354 308 GLU D C 1
ATOM 7788 O O . GLU D 1 217 ? -31.67603 -58.97412 7.17925 1.000 24.97354 308 GLU D O 1
ATOM 7794 N N . LEU D 1 218 ? -32.92491 -58.42896 5.36624 1.000 27.72510 309 LEU D N 1
ATOM 7795 C CA . LEU D 1 218 ? -31.88876 -58.73243 4.38238 1.000 23.38510 309 LEU D CA 1
ATOM 7796 C C . LEU D 1 218 ? -30.63905 -57.89675 4.62196 1.000 28.32510 309 LEU D C 1
ATOM 7797 O O . LEU D 1 218 ? -29.51787 -58.37947 4.45923 1.000 27.98510 309 LEU D O 1
ATOM 7802 N N . TYR D 1 219 ? -30.81249 -56.63511 5.00919 1.000 26.53123 310 TYR D N 1
ATOM 7803 C CA . TYR D 1 219 ? -29.66876 -55.76797 5.25278 1.000 22.66123 310 TYR D CA 1
ATOM 7804 C C . TYR D 1 219 ? -28.85509 -56.16243 6.48016 1.000 24.40123 310 TYR D C 1
ATOM 7805 O O . TYR D 1 219 ? -27.74072 -55.64920 6.64135 1.000 27.48123 310 TYR D O 1
ATOM 7814 N N . ARG D 1 220 ? -29.35907 -57.04148 7.34722 1.000 18.38826 311 ARG D N 1
ATOM 7815 C CA . ARG D 1 220 ? -28.81149 -57.16507 8.69421 1.000 21.54826 311 ARG D CA 1
ATOM 7816 C C . ARG D 1 220 ? -27.64052 -58.13153 8.72318 1.000 20.39826 311 ARG D C 1
ATOM 7817 O O . ARG D 1 220 ? -27.72891 -59.21995 8.15075 1.000 26.60826 311 ARG D O 1
ATOM 7825 N N . TYR D 1 221 ? -26.53738 -57.71436 9.36523 1.000 21.10979 312 TYR D N 1
ATOM 7826 C CA . TYR D 1 221 ? -25.34424 -58.55684 9.55849 1.000 18.08979 312 TYR D CA 1
ATOM 7827 C C . TYR D 1 221 ? -24.96146 -58.59915 11.04487 1.000 22.14979 312 TYR D C 1
ATOM 7828 O O . TYR D 1 221 ? -23.85751 -58.26115 11.47046 1.000 23.03979 312 TYR D O 1
ATOM 7837 N N . LYS D 1 222 ? -25.90266 -59.06606 11.84672 1.000 25.32261 313 LYS D N 1
ATOM 7838 C CA . LYS D 1 222 ? -25.67558 -59.16452 13.27790 1.000 23.16261 313 LYS D CA 1
ATOM 7839 C C . LYS D 1 222 ? -24.63199 -60.25271 13.54746 1.000 28.48261 313 LYS D C 1
ATOM 7840 O O . LYS D 1 222 ? -24.68554 -61.34167 12.97072 1.000 37.95261 313 LYS D O 1
ATOM 7846 N N . GLY D 1 223 ? -23.66105 -59.92872 14.39063 1.000 25.50626 314 GLY D N 1
ATOM 7847 C CA . GLY D 1 223 ? -22.60023 -60.83631 14.75733 1.000 18.45626 314 GLY D CA 1
ATOM 7848 C C . GLY D 1 223 ? -21.34746 -60.70897 13.92961 1.000 22.38626 314 GLY D C 1
ATOM 7849 O O . GLY D 1 223 ? -20.38731 -61.43889 14.17626 1.000 26.03626 314 GLY D O 1
ATOM 7850 N N . LEU D 1 224 ? -21.33176 -59.81062 12.94972 1.000 19.74162 315 LEU D N 1
ATOM 7851 C CA . LEU D 1 224 ? -20.13615 -59.54090 12.16585 1.000 21.19162 315 LEU D CA 1
ATOM 7852 C C . LEU D 1 224 ? -19.02106 -59.05862 13.08737 1.000 26.74162 315 LEU D C 1
ATOM 7853 O O . LEU D 1 224 ? -19.18549 -58.05287 13.79162 1.000 30.05162 315 LEU D O 1
ATOM 7858 N N . GLY D 1 225 ? -17.87917 -59.75350 13.07106 1.000 22.76792 316 GLY D N 1
ATOM 7859 C CA . GLY D 1 225 ? -16.83856 -59.45177 14.03459 1.000 20.41792 316 GLY D CA 1
ATOM 7860 C C . GLY D 1 225 ? -15.41301 -59.73085 13.59888 1.000 24.19792 316 GLY D C 1
ATOM 7861 O O . GLY D 1 225 ? -14.49702 -59.67731 14.42285 1.000 24.93792 316 GLY D O 1
ATOM 7862 N N . ALA D 1 226 ? -15.19736 -60.04133 12.32279 1.000 22.56567 317 ALA D N 1
ATOM 7863 C CA . ALA D 1 226 ? -13.86320 -60.36318 11.83874 1.000 18.61567 317 ALA D CA 1
ATOM 7864 C C . ALA D 1 226 ? -13.65660 -59.83565 10.43060 1.000 22.70567 317 ALA D C 1
ATOM 7865 O O . ALA D 1 226 ? -14.59760 -59.76729 9.64137 1.000 22.58567 317 ALA D O 1
ATOM 7867 N N . ILE D 1 227 ? -12.42599 -59.41881 10.14649 1.000 20.72480 318 ILE D N 1
ATOM 7868 C CA . ILE D 1 227 ? -11.96191 -59.03680 8.81506 1.000 16.94480 318 ILE D CA 1
ATOM 7869 C C . ILE D 1 227 ? -10.74685 -59.90545 8.48263 1.000 20.98480 318 ILE D C 1
ATOM 7870 O O . ILE D 1 227 ? -9.95546 -60.24797 9.37124 1.000 21.43480 318 ILE D O 1
ATOM 7875 N N . GLY D 1 228 ? -10.63770 -60.30525 7.22056 1.000 17.92626 319 GLY D N 1
ATOM 7876 C CA . GLY D 1 228 ? -9.54188 -61.14128 6.77217 1.000 18.47626 319 GLY D CA 1
ATOM 7877 C C . GLY D 1 228 ? -9.19042 -60.82585 5.33637 1.000 19.17626 319 GLY D C 1
ATOM 7878 O O . GLY D 1 228 ? -10.04765 -60.43279 4.53725 1.000 21.22626 319 GLY D O 1
ATOM 7879 N N . PHE D 1 229 ? -7.91075 -61.01002 5.00501 1.000 23.55365 320 PHE D N 1
ATOM 7880 C CA . PHE D 1 229 ? -7.43442 -60.97444 3.62943 1.000 21.28365 320 PHE D CA 1
ATOM 7881 C C . PHE D 1 229 ? -7.17857 -62.40796 3.18589 1.000 25.24365 320 PHE D C 1
ATOM 7882 O O . PHE D 1 229 ? -6.22290 -63.04484 3.64174 1.000 29.68365 320 PHE D O 1
ATOM 7890 N N . GLU D 1 230 ? -8.02602 -62.91472 2.28936 1.000 25.42057 321 GLU D N 1
ATOM 7891 C CA . GLU D 1 230 ? -7.88241 -64.26644 1.75154 1.000 24.65057 321 GLU D CA 1
ATOM 7892 C C . GLU D 1 230 ? -7.84466 -64.09206 0.23910 1.000 25.27057 321 GLU D C 1
ATOM 7893 O O . GLU D 1 230 ? -8.88172 -64.03724 -0.41862 1.000 24.25057 321 GLU D O 1
ATOM 7899 N N . LEU D 1 231 ? -6.64165 -63.97688 -0.30553 1.000 23.63569 322 LEU D N 1
ATOM 7900 C CA . LEU D 1 231 ? -6.47183 -63.53572 -1.67926 1.000 28.10569 322 LEU D CA 1
ATOM 7901 C C . LEU D 1 231 ? -5.27100 -64.24861 -2.28895 1.000 25.38569 322 LEU D C 1
ATOM 7902 O O . LEU D 1 231 ? -4.40846 -64.77278 -1.58511 1.000 25.21569 322 LEU D O 1
ATOM 7907 N N . TRP D 1 232 ? -5.23570 -64.27707 -3.60961 1.000 27.75296 323 TRP D N 1
ATOM 7908 C CA . TRP D 1 232 ? -4.07893 -64.73544 -4.36263 1.000 22.62296 323 TRP D CA 1
ATOM 7909 C C . TRP D 1 232 ? -3.50672 -63.56615 -5.14784 1.000 24.86296 323 TRP D C 1
ATOM 7910 O O . TRP D 1 232 ? -4.24703 -62.69470 -5.62295 1.000 31.21296 323 TRP D O 1
ATOM 7921 N N . GLN D 1 233 ? -2.19089 -63.50621 -5.23803 1.000 21.28120 324 GLN D N 1
ATOM 7922 C CA . GLN D 1 233 ? -1.58049 -62.47647 -6.05507 1.000 27.64120 324 GLN D CA 1
ATOM 7923 C C . GLN D 1 233 ? -0.51514 -63.11804 -6.90897 1.000 25.59120 324 GLN D C 1
ATOM 7924 O O . GLN D 1 233 ? 0.14819 -64.05297 -6.46011 1.000 23.27120 324 GLN D O 1
ATOM 7930 N N . VAL D 1 234 ? -0.39211 -62.66838 -8.15522 1.000 20.64072 325 VAL D N 1
ATOM 7931 C CA . VAL D 1 234 ? 0.77388 -63.06709 -8.93125 1.000 21.94072 325 VAL D CA 1
ATOM 7932 C C . VAL D 1 234 ? 1.89321 -62.10731 -8.55428 1.000 23.06072 325 VAL D C 1
ATOM 7933 O O . VAL D 1 234 ? 2.79766 -62.44580 -7.77637 1.000 22.65072 325 VAL D O 1
ATOM 7937 N N . LYS D 1 235 ? 1.83231 -60.90434 -9.11940 1.000 22.26981 326 LYS D N 1
ATOM 7938 C CA . LYS D 1 235 ? 2.73682 -59.82360 -8.77969 1.000 23.68981 326 LYS D CA 1
ATOM 7939 C C . LYS D 1 235 ? 2.28053 -59.20448 -7.46224 1.000 28.85981 326 LYS D C 1
ATOM 7940 O O . LYS D 1 235 ? 1.26417 -58.50346 -7.41007 1.000 28.56981 326 LYS D O 1
ATOM 7946 N N . SER D 1 236 ? 3.02199 -59.46050 -6.39626 1.000 22.96250 327 SER D N 1
ATOM 7947 C CA . SER D 1 236 ? 2.65284 -58.98383 -5.07873 1.000 22.65250 327 SER D CA 1
ATOM 7948 C C . SER D 1 236 ? 3.13917 -57.54375 -4.89261 1.000 25.31250 327 SER D C 1
ATOM 7949 O O . SER D 1 236 ? 3.66128 -56.91296 -5.81456 1.000 20.79250 327 SER D O 1
ATOM 7952 N N . GLY D 1 237 ? 2.91968 -56.99702 -3.69528 1.000 20.39361 328 GLY D N 1
ATOM 7953 C CA . GLY D 1 237 ? 3.36668 -55.66443 -3.35545 1.000 20.55361 328 GLY D CA 1
ATOM 7954 C C . GLY D 1 237 ? 2.24793 -54.67991 -3.05775 1.000 28.11361 328 GLY D C 1
ATOM 7955 O O . GLY D 1 237 ? 2.53407 -53.49959 -2.84132 1.000 29.39361 328 GLY D O 1
ATOM 7956 N N . THR D 1 238 ? 0.99048 -55.14630 -2.99823 1.000 27.45680 329 THR D N 1
ATOM 7957 C CA . THR D 1 238 ? -0.15316 -54.28013 -2.72390 1.000 23.85680 329 THR D CA 1
ATOM 7958 C C . THR D 1 238 ? -0.14293 -53.80647 -1.26756 1.000 22.40680 329 THR D C 1
ATOM 7959 O O . THR D 1 238 ? 0.16524 -54.57404 -0.35703 1.000 26.51680 329 THR D O 1
ATOM 7963 N N . ILE D 1 239 ? -0.50098 -52.54193 -1.04171 1.000 22.24901 330 ILE D N 1
ATOM 7964 C CA . ILE D 1 239 ? -0.56119 -51.95525 0.29775 1.000 23.60901 330 ILE D CA 1
ATOM 7965 C C . ILE D 1 239 ? -2.01417 -51.61380 0.62599 1.000 21.58901 330 ILE D C 1
ATOM 7966 O O . ILE D 1 239 ? -2.66491 -50.85068 -0.10369 1.000 22.25901 330 ILE D O 1
ATOM 7971 N N . PHE D 1 240 ? -2.52364 -52.16691 1.72386 1.000 21.86412 331 PHE D N 1
ATOM 7972 C CA . PHE D 1 240 ? -3.85946 -51.85106 2.21676 1.000 23.00412 331 PHE D CA 1
ATOM 7973 C C . PHE D 1 240 ? -3.75210 -50.95915 3.43921 1.000 25.55412 331 PHE D C 1
ATOM 7974 O O . PHE D 1 240 ? -2.89917 -51.17286 4.29804 1.000 28.80412 331 PHE D O 1
ATOM 7982 N N . ASP D 1 241 ? -4.66868 -50.01180 3.55550 1.000 20.95560 332 ASP D N 1
ATOM 7983 C CA . ASP D 1 241 ? -4.60927 -49.04793 4.64089 1.000 22.56560 332 ASP D CA 1
ATOM 7984 C C . ASP D 1 241 ? -6.01931 -48.52716 4.93020 1.000 22.03560 332 ASP D C 1
ATOM 7985 O O . ASP D 1 241 ? -6.97480 -48.81040 4.19676 1.000 16.46560 332 ASP D O 1
ATOM 7990 N N . ASN D 1 242 ? -6.13351 -47.78086 6.03771 1.000 20.55386 333 ASN D N 1
ATOM 7991 C CA . ASN D 1 242 ? -7.28901 -46.92932 6.34733 1.000 20.44386 333 ASN D CA 1
ATOM 7992 C C . ASN D 1 242 ? -8.57965 -47.73368 6.38165 1.000 19.84386 333 ASN D C 1
ATOM 7993 O O . ASN D 1 242 ? -9.53527 -47.42342 5.68026 1.000 18.95386 333 ASN D O 1
ATOM 7998 N N . ILE D 1 243 ? -8.58765 -48.78341 7.19847 1.000 24.34575 334 ILE D N 1
ATOM 7999 C CA . ILE D 1 243 ? -9.74164 -49.66763 7.28902 1.000 23.23575 334 ILE D CA 1
ATOM 8000 C C . ILE D 1 243 ? -10.66117 -49.11802 8.36509 1.000 22.25575 334 ILE D C 1
ATOM 8001 O O . ILE D 1 243 ? -10.28308 -49.04569 9.54252 1.000 26.10575 334 ILE D O 1
ATOM 8006 N N . LEU D 1 244 ? -11.86078 -48.71415 7.96117 1.000 20.98280 335 LEU D N 1
ATOM 8007 C CA . LEU D 1 244 ? -12.84543 -48.18512 8.88198 1.000 17.30280 335 LEU D CA 1
ATOM 8008 C C . LEU D 1 244 ? -14.17313 -48.88501 8.65531 1.000 18.41280 335 LEU D C 1
ATOM 8009 O O . LEU D 1 244 ? -14.67980 -48.92462 7.52533 1.000 21.49280 335 LEU D O 1
ATOM 8014 N N . ILE D 1 245 ? -14.74710 -49.40610 9.73651 1.000 15.24556 336 ILE D N 1
ATOM 8015 C CA . ILE D 1 245 ? -16.10938 -49.92401 9.73905 1.000 18.73556 336 ILE D CA 1
ATOM 8016 C C . ILE D 1 245 ? -16.85297 -49.17696 10.83439 1.000 22.74556 336 ILE D C 1
ATOM 8017 O O . ILE D 1 245 ? -16.44471 -49.20970 12.00432 1.000 22.36556 336 ILE D O 1
ATOM 8022 N N . THR D 1 246 ? -17.91822 -48.47367 10.44729 1.000 15.76662 337 THR D N 1
ATOM 8023 C CA . THR D 1 246 ? -18.63078 -47.57270 11.33981 1.000 25.24662 337 THR D CA 1
ATOM 8024 C C . THR D 1 246 ? -20.11728 -47.63123 11.03446 1.000 30.60662 337 THR D C 1
ATOM 8025 O O . THR D 1 246 ? -20.54470 -48.20829 10.04020 1.000 31.80662 337 THR D O 1
ATOM 8029 N N . ASP D 1 247 ? -20.91696 -46.99647 11.87408 1.000 25.91850 338 ASP D N 1
ATOM 8030 C CA . ASP D 1 247 ? -22.32582 -46.85081 11.55752 1.000 23.87850 338 ASP D CA 1
ATOM 8031 C C . ASP D 1 247 ? -22.65373 -45.49041 10.97944 1.000 28.15850 338 ASP D C 1
ATOM 8032 O O . ASP D 1 247 ? -23.80524 -45.24936 10.61209 1.000 34.17850 338 ASP D O 1
ATOM 8037 N N . ASP D 1 248 ? -21.65342 -44.63658 10.81766 1.000 27.49685 339 ASP D N 1
ATOM 8038 C CA . ASP D 1 248 ? -21.83810 -43.22735 10.50713 1.000 28.51685 339 ASP D CA 1
ATOM 8039 C C . ASP D 1 248 ? -21.29983 -42.92799 9.12393 1.000 27.33685 339 ASP D C 1
ATOM 8040 O O . ASP D 1 248 ? -20.08032 -42.77808 8.95041 1.000 28.33685 339 ASP D O 1
ATOM 8045 N N . PRO D 1 249 ? -22.15678 -42.79986 8.11608 1.000 31.39318 340 PRO D N 1
ATOM 8046 C CA . PRO D 1 249 ? -21.64197 -42.52765 6.77292 1.000 25.64318 340 PRO D CA 1
ATOM 8047 C C . PRO D 1 249 ? -20.81977 -41.26960 6.73718 1.000 26.93318 340 PRO D C 1
ATOM 8048 O O . PRO D 1 249 ? -19.93866 -41.10391 5.87818 1.000 30.82318 340 PRO D O 1
ATOM 8052 N N . GLU D 1 250 ? -21.05774 -40.32228 7.64340 1.000 32.91090 341 GLU D N 1
ATOM 8053 C CA . GLU D 1 250 ? -20.27527 -39.16648 7.27269 1.000 37.36090 341 GLU D CA 1
ATOM 8054 C C . GLU D 1 250 ? -18.94851 -39.10109 7.98719 1.000 35.90090 341 GLU D C 1
ATOM 8055 O O . GLU D 1 250 ? -18.02966 -38.44990 7.49144 1.000 30.73090 341 GLU D O 1
ATOM 8061 N N . TYR D 1 251 ? -18.82700 -39.71855 9.14723 1.000 28.74135 342 TYR D N 1
ATOM 8062 C CA . TYR D 1 251 ? -17.50525 -39.87598 9.70056 1.000 33.51135 342 TYR D CA 1
ATOM 8063 C C . TYR D 1 251 ? -16.61394 -40.63727 8.71620 1.000 33.55135 342 TYR D C 1
ATOM 8064 O O . TYR D 1 251 ? -15.41923 -40.35419 8.61518 1.000 31.13135 342 TYR D O 1
ATOM 8073 N N . ALA D 1 252 ? -17.18381 -41.57512 7.94716 1.000 29.84626 343 ALA D N 1
ATOM 8074 C CA . ALA D 1 252 ? -16.39367 -42.32737 6.96874 1.000 25.16626 343 ALA D CA 1
ATOM 8075 C C . ALA D 1 252 ? -15.81924 -41.42411 5.88453 1.000 28.48626 343 ALA D C 1
ATOM 8076 O O . ALA D 1 252 ? -14.73083 -41.69112 5.36835 1.000 31.30626 343 ALA D O 1
ATOM 8078 N N . LYS D 1 253 ? -16.55951 -40.39278 5.47690 1.000 25.95578 344 LYS D N 1
ATOM 8079 C CA . LYS D 1 253 ? -16.01123 -39.43376 4.52621 1.000 23.67578 344 LYS D CA 1
ATOM 8080 C C . LYS D 1 253 ? -14.90292 -38.61884 5.16840 1.000 28.59578 344 LYS D C 1
ATOM 8081 O O . LYS D 1 253 ? -13.82984 -38.44930 4.57919 1.000 30.73578 344 LYS D O 1
ATOM 8087 N N . GLU D 1 254 ? -15.12047 -38.17234 6.41180 1.000 25.47554 345 GLU D N 1
ATOM 8088 C CA . GLU D 1 254 ? -14.11195 -37.36708 7.09088 1.000 29.72554 345 GLU D CA 1
ATOM 8089 C C . GLU D 1 254 ? -12.85581 -38.17822 7.30542 1.000 28.57554 345 GLU D C 1
ATOM 8090 O O . GLU D 1 254 ? -11.74799 -37.69026 7.07497 1.000 25.54554 345 GLU D O 1
ATOM 8096 N N . PHE D 1 255 ? -13.01040 -39.42641 7.72443 1.000 30.33581 346 PHE D N 1
ATOM 8097 C CA . PHE D 1 255 ? -11.85034 -40.23252 8.04979 1.000 28.49581 346 PHE D CA 1
ATOM 8098 C C . PHE D 1 255 ? -10.97671 -40.44290 6.82076 1.000 28.44581 346 PHE D C 1
ATOM 8099 O O . PHE D 1 255 ? -9.75577 -40.25373 6.87415 1.000 24.77581 346 PHE D O 1
ATOM 8107 N N . ILE D 1 256 ? -11.58635 -40.79342 5.68543 1.000 27.09519 347 ILE D N 1
ATOM 8108 C CA . ILE D 1 256 ? -10.77918 -41.01032 4.49123 1.000 28.79519 347 ILE D CA 1
ATOM 8109 C C . ILE D 1 256 ? -10.19185 -39.69747 4.00111 1.000 26.93519 347 ILE D C 1
ATOM 8110 O O . ILE D 1 256 ? -8.99110 -39.61982 3.72157 1.000 32.16519 347 ILE D O 1
ATOM 8115 N N . ASP D 1 257 ? -11.01281 -38.63600 3.93695 1.000 26.76147 348 ASP D N 1
ATOM 8116 C CA . ASP D 1 257 ? -10.54091 -37.34141 3.43931 1.000 32.60147 348 ASP D CA 1
ATOM 8117 C C . ASP D 1 257 ? -9.32850 -36.85546 4.21327 1.000 32.61147 348 ASP D C 1
ATOM 8118 O O . ASP D 1 257 ? -8.37234 -36.35023 3.61967 1.000 37.72147 348 ASP D O 1
ATOM 8123 N N . LYS D 1 258 ? -9.34816 -36.99477 5.53818 1.000 35.59714 349 LYS D N 1
ATOM 8124 C CA . LYS D 1 258 ? -8.19310 -36.58573 6.31886 1.000 37.80714 349 LYS D CA 1
ATOM 8125 C C . LYS D 1 258 ? -7.04024 -37.57453 6.16798 1.000 33.88714 349 LYS D C 1
ATOM 8126 O O . LYS D 1 258 ? -5.89278 -37.16347 5.96942 1.000 30.17714 349 LYS D O 1
ATOM 8132 N N . GLN D 1 259 ? -7.30726 -38.87990 6.25244 1.000 34.55735 350 GLN D N 1
ATOM 8133 C CA . GLN D 1 259 ? -6.20284 -39.83693 6.18001 1.000 31.22735 350 GLN D CA 1
ATOM 8134 C C . GLN D 1 259 ? -5.46339 -39.73374 4.84599 1.000 30.41735 350 GLN D C 1
ATOM 8135 O O . GLN D 1 259 ? -4.24777 -39.99081 4.78464 1.000 26.01735 350 GLN D O 1
ATOM 8141 N N . LEU D 1 260 ? -6.15941 -39.34999 3.77293 1.000 26.87159 351 LEU D N 1
ATOM 8142 C CA . LEU D 1 260 ? -5.52830 -39.20838 2.46859 1.000 32.00159 351 LEU D CA 1
ATOM 8143 C C . LEU D 1 260 ? -5.15796 -37.77381 2.13675 1.000 32.54159 351 LEU D C 1
ATOM 8144 O O . LEU D 1 260 ? -4.69952 -37.51230 1.01894 1.000 32.37159 351 LEU D O 1
ATOM 8149 N N . GLU D 1 261 ? -5.29204 -36.86082 3.10489 1.000 37.17903 352 GLU D N 1
ATOM 8150 C CA . GLU D 1 261 ? -5.12036 -35.42265 2.87604 1.000 38.88903 352 GLU D CA 1
ATOM 8151 C C . GLU D 1 261 ? -3.75592 -35.08679 2.26797 1.000 38.30903 352 GLU D C 1
ATOM 8152 O O . GLU D 1 261 ? -3.66869 -34.36907 1.26472 1.000 32.12903 352 GLU D O 1
ATOM 8158 N N . ALA D 1 262 ? -2.67416 -35.57999 2.87742 1.000 38.14159 353 ALA D N 1
ATOM 8159 C CA . ALA D 1 262 ? -1.33622 -35.29485 2.36715 1.000 32.98159 353 ALA D CA 1
ATOM 8160 C C . ALA D 1 262 ? -1.04184 -36.07920 1.09285 1.000 38.40159 353 ALA D C 1
ATOM 8161 O O . ALA D 1 262 ? -0.36243 -35.57742 0.18978 1.000 43.42159 353 ALA D O 1
ATOM 8163 N N . LEU D 1 263 ? -1.54861 -37.31127 1.00429 1.000 42.39759 354 LEU D N 1
ATOM 8164 C CA . LEU D 1 263 ? -1.15617 -38.22207 -0.06502 1.000 38.72759 354 LEU D CA 1
ATOM 8165 C C . LEU D 1 263 ? -1.70695 -37.78328 -1.42470 1.000 37.47759 354 LEU D C 1
ATOM 8166 O O . LEU D 1 263 ? -1.00136 -37.87104 -2.43733 1.000 42.50759 354 LEU D O 1
ATOM 8171 N N . ARG D 1 264 ? -2.98266 -37.39444 -1.49320 1.000 36.08960 355 ARG D N 1
ATOM 8172 C CA . ARG D 1 264 ? -3.56747 -37.01238 -2.78248 1.000 36.49960 355 ARG D CA 1
ATOM 8173 C C . ARG D 1 264 ? -2.71821 -36.04221 -3.61431 1.000 40.41960 355 ARG D C 1
ATOM 8174 O O . ARG D 1 264 ? -2.60736 -36.26771 -4.83080 1.000 36.97960 355 ARG D O 1
ATOM 8182 N N . PRO D 1 265 ? -2.12134 -34.96523 -3.06875 1.000 45.00345 356 PRO D N 1
ATOM 8183 C CA . PRO D 1 265 ? -1.30584 -34.08269 -3.93832 1.000 43.83345 356 PRO D CA 1
ATOM 8184 C C . PRO D 1 265 ? -0.08192 -34.76199 -4.53178 1.000 43.38345 356 PRO D C 1
ATOM 8185 O O . PRO D 1 265 ? 0.18334 -34.64595 -5.73720 1.000 43.02345 356 PRO D O 1
ATOM 8189 N N . ILE D 1 266 ? 0.68005 -35.46681 -3.70356 1.000 41.09713 357 ILE D N 1
ATOM 8190 C CA . ILE D 1 266 ? 1.80623 -36.24812 -4.19668 1.000 40.77713 357 ILE D CA 1
ATOM 8191 C C . ILE D 1 266 ? 1.35628 -37.23866 -5.24758 1.000 43.86713 357 ILE D C 1
ATOM 8192 O O . ILE D 1 266 ? 1.95104 -37.34851 -6.32417 1.000 40.05713 357 ILE D O 1
ATOM 8197 N N . GLU D 1 267 ? 0.28661 -37.96006 -4.96743 1.000 43.89770 358 GLU D N 1
ATOM 8198 C CA . GLU D 1 267 ? -0.14009 -38.92733 -5.95436 1.000 41.73770 358 GLU D CA 1
ATOM 8199 C C . GLU D 1 267 ? -0.64260 -38.23216 -7.20544 1.000 42.98770 358 GLU D C 1
ATOM 8200 O O . GLU D 1 267 ? -0.46395 -38.75864 -8.30964 1.000 43.98770 358 GLU D O 1
ATOM 8206 N N . LYS D 1 268 ? -1.26141 -37.05491 -7.07108 1.000 51.61983 359 LYS D N 1
ATOM 8207 C CA . LYS D 1 268 ? -1.70621 -36.37488 -8.28230 1.000 49.67983 359 LYS D CA 1
ATOM 8208 C C . LYS D 1 268 ? -0.53486 -36.03573 -9.20835 1.000 48.13983 359 LYS D C 1
ATOM 8209 O O . LYS D 1 268 ? -0.69582 -36.09407 -10.42957 1.000 49.32983 359 LYS D O 1
ATOM 8215 N N . VAL D 1 269 ? 0.65667 -35.73704 -8.66602 1.000 51.62771 360 VAL D N 1
ATOM 8216 C CA . VAL D 1 269 ? 1.78505 -35.37812 -9.52905 1.000 56.71771 360 VAL D CA 1
ATOM 8217 C C . VAL D 1 269 ? 2.12425 -36.51334 -10.48974 1.000 48.67771 360 VAL D C 1
ATOM 8218 O O . VAL D 1 269 ? 2.20103 -36.30914 -11.70749 1.000 49.29771 360 VAL D O 1
ATOM 8222 N N . GLU D 1 270 ? 2.24996 -37.73983 -9.98080 1.000 45.27548 361 GLU D N 1
ATOM 8223 C CA . GLU D 1 270 ? 2.70026 -38.80824 -10.86570 1.000 48.82548 361 GLU D CA 1
ATOM 8224 C C . GLU D 1 270 ? 1.65528 -39.14366 -11.92557 1.000 52.01548 361 GLU D C 1
ATOM 8225 O O . GLU D 1 270 ? 2.01242 -39.51738 -13.04890 1.000 49.69548 361 GLU D O 1
ATOM 8231 N N . SER D 1 271 ? 0.37267 -38.96361 -11.61369 1.000 47.86642 362 SER D N 1
ATOM 8232 C CA . SER D 1 271 ? -0.67776 -39.31673 -12.56042 1.000 49.19642 362 SER D CA 1
ATOM 8233 C C . SER D 1 271 ? -0.63034 -38.50886 -13.85880 1.000 54.37642 362 SER D C 1
ATOM 8234 O O . SER D 1 271 ? -1.05805 -39.01607 -14.90317 1.000 57.25642 362 SER D O 1
ATOM 8237 N N . ASP D 1 272 ? -0.08931 -37.28677 -13.84475 1.000 59.06977 363 ASP D N 1
ATOM 8238 C CA . ASP D 1 272 ? -0.10081 -36.45693 -15.07180 1.000 54.51977 363 ASP D CA 1
ATOM 8239 C C . ASP D 1 272 ? 1.30585 -36.24158 -15.64737 1.000 50.09977 363 ASP D C 1
ATOM 8240 O O . ASP D 1 272 ? 1.96324 -37.16569 -16.14299 1.000 61.39977 363 ASP D O 1
ATOM 8245 N N . SER E 1 22 ? 34.87942 -18.18594 -28.29951 1.000 89.94105 21 SER E N 1
ATOM 8246 C CA . SER E 1 22 ? 33.86382 -18.02348 -27.26046 1.000 79.71105 21 SER E CA 1
ATOM 8247 C C . SER E 1 22 ? 32.55274 -18.74821 -27.66090 1.000 64.97105 21 SER E C 1
ATOM 8248 O O . SER E 1 22 ? 32.25500 -18.91697 -28.84870 1.000 58.29105 21 SER E O 1
ATOM 8251 N N . GLU E 1 23 ? 31.75992 -19.15570 -26.63953 1.000 59.35439 22 GLU E N 1
ATOM 8252 C CA . GLU E 1 23 ? 30.54352 -19.96459 -26.52851 1.000 61.92439 22 GLU E CA 1
ATOM 8253 C C . GLU E 1 23 ? 29.32130 -19.11883 -26.16298 1.000 57.21439 22 GLU E C 1
ATOM 8254 O O . GLU E 1 23 ? 29.45510 -18.14091 -25.41863 1.000 56.98439 22 GLU E O 1
ATOM 8260 N N . PRO E 1 24 ? 28.13820 -19.42077 -26.70794 1.000 54.41501 23 PRO E N 1
ATOM 8261 C CA . PRO E 1 24 ? 26.98079 -18.52680 -26.51380 1.000 49.94501 23 PRO E CA 1
ATOM 8262 C C . PRO E 1 24 ? 26.54337 -18.42390 -25.05365 1.000 47.14501 23 PRO E C 1
ATOM 8263 O O . PRO E 1 24 ? 26.42695 -19.42773 -24.34434 1.000 47.64501 23 PRO E O 1
ATOM 8267 N N . THR E 1 25 ? 26.29138 -17.18896 -24.61234 1.000 37.70595 24 THR E N 1
ATOM 8268 C CA . THR E 1 25 ? 25.67557 -16.94471 -23.31077 1.000 37.76595 24 THR E CA 1
ATOM 8269 C C . THR E 1 25 ? 24.17206 -17.20395 -23.40235 1.000 41.58595 24 THR E C 1
ATOM 8270 O O . THR E 1 25 ? 23.50736 -16.75327 -24.34242 1.000 37.38595 24 THR E O 1
ATOM 8274 N N . ILE E 1 26 ? 23.64353 -17.97125 -22.46222 1.000 38.24142 25 ILE E N 1
ATOM 8275 C CA . ILE E 1 26 ? 22.21326 -18.24145 -22.39558 1.000 38.16142 25 ILE E CA 1
ATOM 8276 C C . ILE E 1 26 ? 21.70302 -17.50748 -21.16064 1.000 34.53142 25 ILE E C 1
ATOM 8277 O O . ILE E 1 26 ? 21.88807 -17.95991 -20.02622 1.000 32.73142 25 ILE E O 1
ATOM 8282 N N . TYR E 1 27 ? 21.13172 -16.31964 -21.37052 1.000 32.84172 26 TYR E N 1
ATOM 8283 C CA . TYR E 1 27 ? 20.52457 -15.58368 -20.26569 1.000 33.20172 26 TYR E CA 1
ATOM 8284 C C . TYR E 1 27 ? 19.21589 -16.21425 -19.83507 1.000 38.17172 26 TYR E C 1
ATOM 8285 O O . TYR E 1 27 ? 18.82557 -16.08900 -18.66879 1.000 41.28172 26 TYR E O 1
ATOM 8294 N N . LEU E 1 28 ? 18.52470 -16.86781 -20.77481 1.000 34.46309 27 LEU E N 1
ATOM 8295 C CA . LEU E 1 28 ? 17.25012 -17.53132 -20.53998 1.000 36.80309 27 LEU E CA 1
ATOM 8296 C C . LEU E 1 28 ? 17.01561 -18.57242 -21.62804 1.000 33.38309 27 LEU E C 1
ATOM 8297 O O . LEU E 1 28 ? 17.20937 -18.29905 -22.81889 1.000 34.53309 27 LEU E O 1
ATOM 8302 N N . LYS E 1 29 ? 16.58018 -19.75733 -21.20020 1.000 36.99941 28 LYS E N 1
ATOM 8303 C CA . LYS E 1 29 ? 16.09125 -20.79852 -22.09561 1.000 35.84941 28 LYS E CA 1
ATOM 8304 C C . LYS E 1 29 ? 14.89305 -21.42223 -21.40339 1.000 38.84941 28 LYS E C 1
ATOM 8305 O O . LYS E 1 29 ? 15.03113 -21.99648 -20.31678 1.000 45.90941 28 LYS E O 1
ATOM 8311 N N . GLU E 1 30 ? 13.72112 -21.28198 -22.02023 1.000 38.23522 29 GLU E N 1
ATOM 8312 C CA . GLU E 1 30 ? 12.46837 -21.76905 -21.44987 1.000 38.24522 29 GLU E CA 1
ATOM 8313 C C . GLU E 1 30 ? 11.65126 -22.44552 -22.54774 1.000 35.91522 29 GLU E C 1
ATOM 8314 O O . GLU E 1 30 ? 11.14868 -21.78359 -23.46736 1.000 31.44522 29 GLU E O 1
ATOM 8320 N N . THR E 1 31 ? 11.50441 -23.76788 -22.42811 1.000 44.37007 30 THR E N 1
ATOM 8321 C CA . THR E 1 31 ? 10.77914 -24.59117 -23.38540 1.000 44.84007 30 THR E CA 1
ATOM 8322 C C . THR E 1 31 ? 9.66962 -25.42123 -22.75043 1.000 48.95007 30 THR E C 1
ATOM 8323 O O . THR E 1 31 ? 8.95363 -26.12597 -23.47803 1.000 48.82007 30 THR E O 1
ATOM 8327 N N . PHE E 1 32 ? 9.49960 -25.34500 -21.42293 1.000 38.30803 31 PHE E N 1
ATOM 8328 C CA . PHE E 1 32 ? 8.40654 -26.00478 -20.70424 1.000 40.84803 31 PHE E CA 1
ATOM 8329 C C . PHE E 1 32 ? 8.36576 -27.50705 -20.96897 1.000 46.35803 31 PHE E C 1
ATOM 8330 O O . PHE E 1 32 ? 7.30528 -28.12169 -20.92148 1.000 49.15803 31 PHE E O 1
ATOM 8338 N N . ASP E 1 33 ? 9.51138 -28.13687 -21.19987 1.000 47.29471 32 ASP E N 1
ATOM 8339 C CA . ASP E 1 33 ? 9.53907 -29.52398 -21.64375 1.000 49.85471 32 ASP E CA 1
ATOM 8340 C C . ASP E 1 33 ? 10.03164 -30.45760 -20.55185 1.000 52.47471 32 ASP E C 1
ATOM 8341 O O . ASP E 1 33 ? 10.32401 -31.62632 -20.83403 1.000 60.32471 32 ASP E O 1
ATOM 8346 N N . ASP E 1 34 ? 10.17950 -29.95429 -19.32468 1.000 47.61045 33 ASP E N 1
ATOM 8347 C CA . ASP E 1 34 ? 10.51987 -30.79184 -18.18231 1.000 48.62045 33 ASP E CA 1
ATOM 8348 C C . ASP E 1 34 ? 9.33266 -30.95300 -17.23680 1.000 50.98045 33 ASP E C 1
ATOM 8349 O O . ASP E 1 34 ? 9.46869 -30.72290 -16.02815 1.000 49.18045 33 ASP E O 1
ATOM 8354 N N . GLY E 1 35 ? 8.18421 -31.38293 -17.76607 1.000 51.83833 34 GLY E N 1
ATOM 8355 C CA . GLY E 1 35 ? 7.01680 -31.63593 -16.93128 1.000 47.70833 34 GLY E CA 1
ATOM 8356 C C . GLY E 1 35 ? 6.52020 -30.39478 -16.20937 1.000 47.01833 34 GLY E C 1
ATOM 8357 O O . GLY E 1 35 ? 6.45116 -29.29643 -16.77412 1.000 51.58833 34 GLY E O 1
ATOM 8358 N N . ASP E 1 36 ? 6.15626 -30.57051 -14.93961 1.000 55.52285 35 ASP E N 1
ATOM 8359 C CA . ASP E 1 36 ? 5.59056 -29.49375 -14.13255 1.000 48.64285 35 ASP E CA 1
ATOM 8360 C C . ASP E 1 36 ? 6.64484 -28.54275 -13.57549 1.000 46.00285 35 ASP E C 1
ATOM 8361 O O . ASP E 1 36 ? 6.31500 -27.71598 -12.71314 1.000 47.34285 35 ASP E O 1
ATOM 8366 N N . ALA E 1 37 ? 7.90697 -28.69799 -13.99075 1.000 52.18814 36 ALA E N 1
ATOM 8367 C CA . ALA E 1 37 ? 9.03351 -27.92671 -13.47012 1.000 55.30814 36 ALA E CA 1
ATOM 8368 C C . ALA E 1 37 ? 9.04049 -26.45576 -13.90052 1.000 53.06814 36 ALA E C 1
ATOM 8369 O O . ALA E 1 37 ? 10.08829 -25.80319 -13.84316 1.000 52.05814 36 ALA E O 1
ATOM 8371 N N . TRP E 1 38 ? 7.89119 -25.90388 -14.30375 1.000 44.43394 37 TRP E N 1
ATOM 8372 C CA . TRP E 1 38 ? 7.79662 -24.51245 -14.73532 1.000 47.25394 37 TRP E CA 1
ATOM 8373 C C . TRP E 1 38 ? 7.11211 -23.62465 -13.71717 1.000 48.19394 37 TRP E C 1
ATOM 8374 O O . TRP E 1 38 ? 7.39380 -22.41914 -13.66363 1.000 45.79394 37 TRP E O 1
ATOM 8385 N N . LYS E 1 39 ? 6.22695 -24.20446 -12.90212 1.000 43.43717 38 LYS E N 1
ATOM 8386 C CA . LYS E 1 39 ? 5.52189 -23.45447 -11.87021 1.000 43.08717 38 LYS E CA 1
ATOM 8387 C C . LYS E 1 39 ? 6.44389 -22.95796 -10.76020 1.000 47.51717 38 LYS E C 1
ATOM 8388 O O . LYS E 1 39 ? 6.01634 -22.07399 -10.00944 1.000 51.36717 38 LYS E O 1
ATOM 8394 N N . GLU E 1 40 ? 7.70009 -23.44629 -10.69513 1.000 60.12419 39 GLU E N 1
ATOM 8395 C CA . GLU E 1 40 ? 8.62085 -23.31103 -9.56379 1.000 55.01419 39 GLU E CA 1
ATOM 8396 C C . GLU E 1 40 ? 9.52019 -22.13556 -9.91725 1.000 54.09419 39 GLU E C 1
ATOM 8397 O O . GLU E 1 40 ? 10.23496 -21.60780 -9.06794 1.000 63.92419 39 GLU E O 1
ATOM 8403 N N . ARG E 1 41 ? 9.53029 -21.79219 -11.20597 1.000 40.31676 40 ARG E N 1
ATOM 8404 C CA . ARG E 1 41 ? 10.25654 -20.74129 -11.91294 1.000 40.79676 40 ARG E CA 1
ATOM 8405 C C . ARG E 1 41 ? 9.43880 -19.48651 -12.19096 1.000 37.67676 40 ARG E C 1
ATOM 8406 O O . ARG E 1 41 ? 9.93744 -18.35700 -12.02822 1.000 36.61676 40 ARG E O 1
ATOM 8414 N N . TRP E 1 42 ? 8.21714 -19.67227 -12.69151 1.000 37.52443 41 TRP E N 1
ATOM 8415 C CA . TRP E 1 42 ? 7.33027 -18.57550 -13.04653 1.000 30.95443 41 TRP E CA 1
ATOM 8416 C C . TRP E 1 42 ? 6.49124 -18.20687 -11.83548 1.000 30.65443 41 TRP E C 1
ATOM 8417 O O . TRP E 1 42 ? 6.07223 -19.07277 -11.06729 1.000 34.29443 41 TRP E O 1
ATOM 8428 N N . VAL E 1 43 ? 6.30899 -16.91053 -11.63429 1.000 30.07701 42 VAL E N 1
ATOM 8429 C CA . VAL E 1 43 ? 5.54512 -16.39334 -10.51459 1.000 29.45701 42 VAL E CA 1
ATOM 8430 C C . VAL E 1 43 ? 4.23814 -15.83284 -11.04686 1.000 29.25701 42 VAL E C 1
ATOM 8431 O O . VAL E 1 43 ? 4.22858 -15.00089 -11.96358 1.000 33.25701 42 VAL E O 1
ATOM 8435 N N . GLN E 1 44 ? 3.14054 -16.29484 -10.46112 1.000 30.56887 43 GLN E N 1
ATOM 8436 C CA . GLN E 1 44 ? 1.83008 -15.73602 -10.72154 1.000 31.09887 43 GLN E CA 1
ATOM 8437 C C . GLN E 1 44 ? 1.69265 -14.49075 -9.87423 1.000 29.57887 43 GLN E C 1
ATOM 8438 O O . GLN E 1 44 ? 1.87569 -14.53356 -8.65121 1.000 28.71887 43 GLN E O 1
ATOM 8444 N N . SER E 1 45 ? 1.45602 -13.36736 -10.52762 1.000 32.42877 44 SER E N 1
ATOM 8445 C CA . SER E 1 45 ? 1.29843 -12.16781 -9.75177 1.000 33.88877 44 SER E CA 1
ATOM 8446 C C . SER E 1 45 ? 0.05925 -12.27500 -8.87672 1.000 36.62877 44 SER E C 1
ATOM 8447 O O . SER E 1 45 ? -0.97747 -12.85727 -9.23045 1.000 34.58877 44 SER E O 1
ATOM 8450 N N . LYS E 1 46 ? 0.26868 -11.72520 -7.71165 1.000 39.75777 45 LYS E N 1
ATOM 8451 C CA . LYS E 1 46 ? -0.52344 -11.38531 -6.55743 1.000 43.57777 45 LYS E CA 1
ATOM 8452 C C . LYS E 1 46 ? -1.34004 -10.12749 -6.69469 1.000 45.92777 45 LYS E C 1
ATOM 8453 O O . LYS E 1 46 ? -2.27424 -9.92140 -5.90794 1.000 51.03777 45 LYS E O 1
ATOM 8459 N N . HIS E 1 47 ? -0.87831 -9.21662 -7.55352 1.000 30.21089 46 HIS E N 1
ATOM 8460 C CA . HIS E 1 47 ? -1.33933 -7.83947 -7.54263 1.000 34.92089 46 HIS E CA 1
ATOM 8461 C C . HIS E 1 47 ? -2.84506 -7.74584 -7.73830 1.000 36.38089 46 HIS E C 1
ATOM 8462 O O . HIS E 1 47 ? -3.44811 -6.76382 -7.30140 1.000 32.23089 46 HIS E O 1
ATOM 8469 N N . LYS E 1 48 ? -3.45766 -8.70999 -8.43394 1.000 38.70264 47 LYS E N 1
ATOM 8470 C CA . LYS E 1 48 ? -4.90878 -8.85162 -8.49680 1.000 38.60264 47 LYS E CA 1
ATOM 8471 C C . LYS E 1 48 ? -5.25233 -10.32314 -8.27561 1.000 43.22264 47 LYS E C 1
ATOM 8472 O O . LYS E 1 48 ? -4.45337 -11.21057 -8.57754 1.000 37.17264 47 LYS E O 1
ATOM 8478 N N . ASP E 1 49 ? -6.41615 -10.57787 -7.70149 1.000 52.66770 48 ASP E N 1
ATOM 8479 C CA . ASP E 1 49 ? -7.01647 -11.90127 -7.61974 1.000 51.24770 48 ASP E CA 1
ATOM 8480 C C . ASP E 1 49 ? -7.94888 -12.26307 -8.77846 1.000 51.29770 48 ASP E C 1
ATOM 8481 O O . ASP E 1 49 ? -8.66877 -13.25841 -8.67705 1.000 54.81770 48 ASP E O 1
ATOM 8486 N N . ASP E 1 50 ? -7.92659 -11.55101 -9.90926 1.000 44.63361 49 ASP E N 1
ATOM 8487 C CA . ASP E 1 50 ? -8.71769 -12.01201 -11.05015 1.000 45.11361 49 ASP E CA 1
ATOM 8488 C C . ASP E 1 50 ? -7.84483 -12.23695 -12.28403 1.000 44.61361 49 ASP E C 1
ATOM 8489 O O . ASP E 1 50 ? -8.30780 -12.10242 -13.41779 1.000 41.34361 49 ASP E O 1
ATOM 8494 N N . TYR E 1 51 ? -6.58700 -12.61612 -12.06948 1.000 37.82174 50 TYR E N 1
ATOM 8495 C CA . TYR E 1 51 ? -5.68219 -12.91349 -13.17769 1.000 32.81174 50 TYR E CA 1
ATOM 8496 C C . TYR E 1 51 ? -6.05915 -14.21769 -13.87588 1.000 34.00174 50 TYR E C 1
ATOM 8497 O O . TYR E 1 51 ? -6.52640 -15.17458 -13.25785 1.000 33.09174 50 TYR E O 1
ATOM 8506 N N . GLY E 1 52 ? -5.85054 -14.25019 -15.18328 1.000 34.55330 51 GLY E N 1
ATOM 8507 C CA . GLY E 1 52 ? -6.16511 -15.44628 -15.93962 1.000 32.26330 51 GLY E CA 1
ATOM 8508 C C . GLY E 1 52 ? -5.33674 -16.64048 -15.50846 1.000 37.69330 51 GLY E C 1
ATOM 8509 O O . GLY E 1 52 ? -4.30509 -16.51696 -14.85312 1.000 36.51330 51 GLY E O 1
ATOM 8510 N N . GLU E 1 53 ? -5.81734 -17.82578 -15.86706 1.000 40.68349 52 GLU E N 1
ATOM 8511 C CA . GLU E 1 53 ? -5.16026 -19.07924 -15.51999 1.000 37.45349 52 GLU E CA 1
ATOM 8512 C C . GLU E 1 53 ? -4.27360 -19.56273 -16.66312 1.000 36.73349 52 GLU E C 1
ATOM 8513 O O . GLU E 1 53 ? -4.63282 -19.42028 -17.83612 1.000 34.65349 52 GLU E O 1
ATOM 8519 N N . TRP E 1 54 ? -3.11667 -20.13080 -16.32326 1.000 40.05836 53 TRP E N 1
ATOM 8520 C CA . TRP E 1 54 ? -2.20625 -20.71157 -17.30350 1.000 38.17836 53 TRP E CA 1
ATOM 8521 C C . TRP E 1 54 ? -2.16617 -22.23897 -17.20639 1.000 39.92836 53 TRP E C 1
ATOM 8522 O O . TRP E 1 54 ? -2.38737 -22.81716 -16.14323 1.000 31.09836 53 TRP E O 1
ATOM 8533 N N . GLN E 1 55 ? -1.76355 -22.88744 -18.30152 1.000 45.57901 54 GLN E N 1
ATOM 8534 C CA . GLN E 1 55 ? -1.73343 -24.34796 -18.40880 1.000 38.06901 54 GLN E CA 1
ATOM 8535 C C . GLN E 1 55 ? -0.79149 -24.74742 -19.53934 1.000 38.10901 54 GLN E C 1
ATOM 8536 O O . GLN E 1 55 ? -0.65751 -24.02255 -20.52989 1.000 42.68901 54 GLN E O 1
ATOM 8542 N N . LEU E 1 56 ? -0.15531 -25.91272 -19.39227 1.000 44.97461 55 LEU E N 1
ATOM 8543 C CA . LEU E 1 56 ? 0.70108 -26.45172 -20.44074 1.000 40.82461 55 LEU E CA 1
ATOM 8544 C C . LEU E 1 56 ? -0.10797 -27.21492 -21.48649 1.000 41.22461 55 LEU E C 1
ATOM 8545 O O . LEU E 1 56 ? -1.07389 -27.91077 -21.16284 1.000 35.66461 55 LEU E O 1
ATOM 8550 N N . SER E 1 57 ? 0.32226 -27.12283 -22.74558 1.000 38.16355 56 SER E N 1
ATOM 8551 C CA . SER E 1 57 ? -0.40902 -27.76726 -23.83093 1.000 39.55355 56 SER E CA 1
ATOM 8552 C C . SER E 1 57 ? 0.46641 -27.90117 -25.07578 1.000 42.25355 56 SER E C 1
ATOM 8553 O O . SER E 1 57 ? 1.35389 -27.07870 -25.33343 1.000 42.82355 56 SER E O 1
ATOM 8556 N N . HIS E 1 58 ? 0.18575 -28.94990 -25.84899 1.000 40.59148 57 HIS E N 1
ATOM 8557 C CA . HIS E 1 58 ? 0.78110 -29.15845 -27.15756 1.000 38.24148 57 HIS E CA 1
ATOM 8558 C C . HIS E 1 58 ? -0.10669 -28.63024 -28.27880 1.000 47.82148 57 HIS E C 1
ATOM 8559 O O . HIS E 1 58 ? 0.35891 -28.53726 -29.42238 1.000 55.67148 57 HIS E O 1
ATOM 8566 N N . GLY E 1 59 ? -1.37101 -28.29029 -27.97255 1.000 48.32646 58 GLY E N 1
ATOM 8567 C CA . GLY E 1 59 ? -2.28113 -27.69647 -28.93177 1.000 48.80646 58 GLY E CA 1
ATOM 8568 C C . GLY E 1 59 ? -2.93295 -28.76301 -29.78018 1.000 49.02646 58 GLY E C 1
ATOM 8569 O O . GLY E 1 59 ? -2.75149 -29.97073 -29.55259 1.000 55.25646 58 GLY E O 1
ATOM 8570 N N . LYS E 1 60 ? -3.84323 -28.36092 -30.67965 1.000 60.15779 59 LYS E N 1
ATOM 8571 C CA . LYS E 1 60 ? -4.02938 -29.53510 -31.53427 1.000 64.21779 59 LYS E CA 1
ATOM 8572 C C . LYS E 1 60 ? -2.89383 -29.74642 -32.54711 1.000 65.14779 59 LYS E C 1
ATOM 8573 O O . LYS E 1 60 ? -2.13953 -30.70391 -32.35531 1.000 57.65779 59 LYS E O 1
ATOM 8579 N N . LEU E 1 61 ? -2.63806 -28.90202 -33.54683 1.000 62.79481 60 LEU E N 1
ATOM 8580 C CA . LEU E 1 61 ? -1.52454 -29.30366 -34.39892 1.000 55.91481 60 LEU E CA 1
ATOM 8581 C C . LEU E 1 61 ? -0.27167 -29.38697 -33.53141 1.000 54.35481 60 LEU E C 1
ATOM 8582 O O . LEU E 1 61 ? 0.18494 -28.38375 -32.97896 1.000 60.63481 60 LEU E O 1
ATOM 8587 N N . PHE E 1 62 ? 0.22155 -30.60790 -33.33205 1.000 62.17517 61 PHE E N 1
ATOM 8588 C CA . PHE E 1 62 ? 1.41729 -30.82192 -32.53454 1.000 60.13517 61 PHE E CA 1
ATOM 8589 C C . PHE E 1 62 ? 2.16189 -31.98729 -33.15453 1.000 59.87517 61 PHE E C 1
ATOM 8590 O O . PHE E 1 62 ? 1.56876 -32.84654 -33.80861 1.000 62.40517 61 PHE E O 1
ATOM 8598 N N . ALA E 1 63 ? 3.47494 -32.00669 -32.94201 1.000 66.07664 62 ALA E N 1
ATOM 8599 C CA . ALA E 1 63 ? 4.30747 -33.10398 -33.41861 1.000 64.94664 62 ALA E CA 1
ATOM 8600 C C . ALA E 1 63 ? 4.61571 -34.08355 -32.30218 1.000 64.09664 62 ALA E C 1
ATOM 8601 O O . ALA E 1 63 ? 4.29060 -35.26803 -32.39754 1.000 63.67664 62 ALA E O 1
ATOM 8603 N N . ASP E 1 64 ? 5.11379 -33.57930 -31.19908 1.000 59.94610 63 ASP E N 1
ATOM 8604 C CA . ASP E 1 64 ? 5.48148 -34.40519 -30.07338 1.000 60.17610 63 ASP E CA 1
ATOM 8605 C C . ASP E 1 64 ? 4.46581 -34.16694 -28.97211 1.000 67.32610 63 ASP E C 1
ATOM 8606 O O . ASP E 1 64 ? 4.25171 -33.02598 -28.53578 1.000 67.30610 63 ASP E O 1
ATOM 8611 N N . GLU E 1 65 ? 3.82694 -35.24260 -28.53509 1.000 74.14453 64 GLU E N 1
ATOM 8612 C CA . GLU E 1 65 ? 2.86912 -35.13108 -27.37835 1.000 73.51453 64 GLU E CA 1
ATOM 8613 C C . GLU E 1 65 ? 3.56859 -34.76764 -26.16368 1.000 66.34453 64 GLU E C 1
ATOM 8614 O O . GLU E 1 65 ? 2.94768 -34.53399 -25.13101 1.000 65.93453 64 GLU E O 1
ATOM 8620 N N . ASN E 1 66 ? 4.88831 -34.56445 -26.25289 1.000 65.76976 65 ASN E N 1
ATOM 8621 C CA . ASN E 1 66 ? 5.65110 -34.08861 -25.12569 1.000 67.28976 65 ASN E CA 1
ATOM 8622 C C . ASN E 1 66 ? 6.25004 -32.68801 -25.29859 1.000 65.40976 65 ASN E C 1
ATOM 8623 O O . ASN E 1 66 ? 6.82274 -32.16340 -24.33758 1.000 66.34976 65 ASN E O 1
ATOM 8628 N N . ASP E 1 67 ? 6.19383 -32.09000 -26.49398 1.000 58.41200 66 ASP E N 1
ATOM 8629 C CA . ASP E 1 67 ? 6.60080 -30.69536 -26.67206 1.000 67.90200 66 ASP E CA 1
ATOM 8630 C C . ASP E 1 67 ? 5.47894 -29.82528 -26.12499 1.000 60.41200 66 ASP E C 1
ATOM 8631 O O . ASP E 1 67 ? 4.39592 -29.76118 -26.71159 1.000 55.73200 66 ASP E O 1
ATOM 8636 N N . MET E 1 68 ? 5.73644 -29.15936 -25.00357 1.000 57.13730 67 MET E N 1
ATOM 8637 C CA . MET E 1 68 ? 4.73266 -28.39289 -24.28253 1.000 50.54730 67 MET E CA 1
ATOM 8638 C C . MET E 1 68 ? 4.99689 -26.90025 -24.44285 1.000 51.84730 67 MET E C 1
ATOM 8639 O O . MET E 1 68 ? 6.15139 -26.46546 -24.52512 1.000 57.69730 67 MET E O 1
ATOM 8644 N N . GLY E 1 69 ? 3.91507 -26.12345 -24.50785 1.000 46.19526 68 GLY E N 1
ATOM 8645 C CA . GLY E 1 69 ? 3.97948 -24.68170 -24.45746 1.000 44.55526 68 GLY E CA 1
ATOM 8646 C C . GLY E 1 69 ? 3.18271 -24.17733 -23.26573 1.000 44.57526 68 GLY E C 1
ATOM 8647 O O . GLY E 1 69 ? 2.59103 -24.95668 -22.51727 1.000 43.23526 68 GLY E O 1
ATOM 8648 N N . LEU E 1 70 ? 3.23785 -22.86271 -23.06016 1.000 44.79691 69 LEU E N 1
ATOM 8649 C CA . LEU E 1 70 ? 2.48683 -22.20625 -21.99291 1.000 42.06691 69 LEU E CA 1
ATOM 8650 C C . LEU E 1 70 ? 1.20985 -21.61121 -22.57112 1.000 34.85691 69 LEU E C 1
ATOM 8651 O O . LEU E 1 70 ? 1.26999 -20.88281 -23.56502 1.000 31.22691 69 LEU E O 1
ATOM 8656 N N . LYS E 1 71 ? 0.06059 -21.90482 -21.94976 1.000 31.19038 70 LYS E N 1
ATOM 8657 C CA . LYS E 1 71 ? -1.23019 -21.60090 -22.56650 1.000 33.04038 70 LYS E CA 1
ATOM 8658 C C . LYS E 1 71 ? -2.15218 -20.81770 -21.63308 1.000 35.25038 70 LYS E C 1
ATOM 8659 O O . LYS E 1 71 ? -2.27568 -21.14322 -20.44792 1.000 37.16038 70 LYS E O 1
ATOM 8665 N N . THR E 1 72 ? -2.82697 -19.80440 -22.19694 1.000 32.55875 71 THR E N 1
ATOM 8666 C CA . THR E 1 72 ? -3.83430 -19.01886 -21.48712 1.000 34.81875 71 THR E CA 1
ATOM 8667 C C . THR E 1 72 ? -5.16171 -19.75732 -21.49170 1.000 34.57875 71 THR E C 1
ATOM 8668 O O . THR E 1 72 ? -5.64091 -20.18379 -22.55006 1.000 35.98875 71 THR E O 1
ATOM 8672 N N . MET E 1 73 ? -5.78556 -19.86229 -20.31699 1.000 27.21988 72 MET E N 1
ATOM 8673 C CA . MET E 1 73 ? -6.93264 -20.74783 -20.16890 1.000 28.43988 72 MET E CA 1
ATOM 8674 C C . MET E 1 73 ? -8.28177 -20.04883 -20.06049 1.000 32.13988 72 MET E C 1
ATOM 8675 O O . MET E 1 73 ? -9.30093 -20.68797 -20.32672 1.000 29.76988 72 MET E O 1
ATOM 8680 N N . GLN E 1 74 ? -8.32369 -18.76493 -19.72207 1.000 33.85169 73 GLN E N 1
ATOM 8681 C CA . GLN E 1 74 ? -9.57320 -18.10058 -19.38918 1.000 31.46169 73 GLN E CA 1
ATOM 8682 C C . GLN E 1 74 ? -9.81991 -16.89893 -20.29220 1.000 29.97169 73 GLN E C 1
ATOM 8683 O O . GLN E 1 74 ? -8.92620 -16.08728 -20.52689 1.000 31.50169 73 GLN E O 1
ATOM 8689 N N . ASP E 1 75 ? -11.04506 -16.79452 -20.79143 1.000 34.69930 74 ASP E N 1
ATOM 8690 C CA . ASP E 1 75 ? -11.45657 -15.69385 -21.65133 1.000 31.04930 74 ASP E CA 1
ATOM 8691 C C . ASP E 1 75 ? -11.63721 -14.40672 -20.85357 1.000 29.58930 74 ASP E C 1
ATOM 8692 O O . ASP E 1 75 ? -11.97044 -14.43098 -19.66088 1.000 31.19930 74 ASP E O 1
ATOM 8697 N N . ALA E 1 76 ? -11.38426 -13.27852 -21.52207 1.000 27.14192 75 ALA E N 1
ATOM 8698 C CA . ALA E 1 76 ? -11.64693 -11.93881 -20.98298 1.000 26.91192 75 ALA E CA 1
ATOM 8699 C C . ALA E 1 76 ? -10.96184 -11.74037 -19.63225 1.000 26.51192 75 ALA E C 1
ATOM 8700 O O . ALA E 1 76 ? -11.59481 -11.47637 -18.60814 1.000 29.13192 75 ALA E O 1
ATOM 8702 N N . ARG E 1 77 ? -9.64081 -11.88518 -19.64501 1.000 28.50610 76 ARG E N 1
ATOM 8703 C CA . ARG E 1 77 ? -8.86843 -11.79059 -18.41938 1.000 28.88610 76 ARG E CA 1
ATOM 8704 C C . ARG E 1 77 ? -7.54485 -11.06907 -18.65811 1.000 31.37610 76 ARG E C 1
ATOM 8705 O O . ARG E 1 77 ? -7.02569 -11.01619 -19.78008 1.000 27.97610 76 ARG E O 1
ATOM 8713 N N . PHE E 1 78 ? -7.00726 -10.50112 -17.57757 1.000 29.05014 77 PHE E N 1
ATOM 8714 C CA . PHE E 1 78 ? -5.61886 -10.06883 -17.53953 1.000 28.39014 77 PHE E CA 1
ATOM 8715 C C . PHE E 1 78 ? -4.73674 -11.23718 -17.12047 1.000 27.07014 77 PHE E C 1
ATOM 8716 O O . PHE E 1 78 ? -5.15644 -12.12296 -16.36888 1.000 29.61014 77 PHE E O 1
ATOM 8724 N N . TYR E 1 79 ? -3.52574 -11.26404 -17.66172 1.000 30.80836 78 TYR E N 1
ATOM 8725 C CA . TYR E 1 79 ? -2.53062 -12.25153 -17.29501 1.000 30.15836 78 TYR E CA 1
ATOM 8726 C C . TYR E 1 79 ? -1.30903 -11.54923 -16.73104 1.000 27.70836 78 TYR E C 1
ATOM 8727 O O . TYR E 1 79 ? -1.02381 -10.40344 -17.07895 1.000 29.48836 78 TYR E O 1
ATOM 8736 N N . SER E 1 80 ? -0.60697 -12.23140 -15.82631 1.000 24.76563 79 SER E N 1
ATOM 8737 C CA . SER E 1 80 ? 0.56078 -11.63903 -15.17389 1.000 25.14563 79 SER E CA 1
ATOM 8738 C C . SER E 1 80 ? 1.41266 -12.76804 -14.59367 1.000 25.78563 79 SER E C 1
ATOM 8739 O O . SER E 1 80 ? 1.17717 -13.21376 -13.46544 1.000 29.87563 79 SER E O 1
ATOM 8742 N N . LEU E 1 81 ? 2.40769 -13.19479 -15.36097 1.000 23.48685 80 LEU E N 1
ATOM 8743 C CA . LEU E 1 81 ? 3.27683 -14.28689 -14.96976 1.000 27.00685 80 LEU E CA 1
ATOM 8744 C C . LEU E 1 81 ? 4.68727 -13.93486 -15.40149 1.000 26.46685 80 LEU E C 1
ATOM 8745 O O . LEU E 1 81 ? 4.90893 -13.59932 -16.56683 1.000 29.07685 80 LEU E O 1
ATOM 8750 N N . SER E 1 82 ? 5.63942 -14.02404 -14.48204 1.000 28.54003 81 SER E N 1
ATOM 8751 C CA . SER E 1 82 ? 6.99737 -13.57569 -14.75546 1.000 30.58003 81 SER E CA 1
ATOM 8752 C C . SER E 1 82 ? 7.99359 -14.53823 -14.12858 1.000 29.36003 81 SER E C 1
ATOM 8753 O O . SER E 1 82 ? 7.64027 -15.43039 -13.35450 1.000 29.24003 81 SER E O 1
ATOM 8756 N N . ARG E 1 83 ? 9.26252 -14.30652 -14.42236 1.000 35.97369 82 ARG E N 1
ATOM 8757 C CA . ARG E 1 83 ? 10.29562 -15.26668 -14.07302 1.000 27.92369 82 ARG E CA 1
ATOM 8758 C C . ARG E 1 83 ? 11.63482 -14.54365 -14.13844 1.000 26.77369 82 ARG E C 1
ATOM 8759 O O . ARG E 1 83 ? 11.81180 -13.62970 -14.94950 1.000 27.68369 82 ARG E O 1
ATOM 8767 N N . LYS E 1 84 ? 12.58039 -14.96661 -13.30074 1.000 32.82161 83 LYS E N 1
ATOM 8768 C CA . LYS E 1 84 ? 13.90647 -14.37169 -13.36132 1.000 28.67161 83 LYS E CA 1
ATOM 8769 C C . LYS E 1 84 ? 14.66171 -14.99051 -14.51848 1.000 34.58161 83 LYS E C 1
ATOM 8770 O O . LYS E 1 84 ? 14.42872 -16.14060 -14.88709 1.000 26.41161 83 LYS E O 1
ATOM 8776 N N . PHE E 1 85 ? 15.57218 -14.21934 -15.09270 1.000 33.44994 84 PHE E N 1
ATOM 8777 C CA . PHE E 1 85 ? 16.44762 -14.77907 -16.11015 1.000 33.28994 84 PHE E CA 1
ATOM 8778 C C . PHE E 1 85 ? 17.27729 -15.89456 -15.50322 1.000 37.87994 84 PHE E C 1
ATOM 8779 O O . PHE E 1 85 ? 17.44941 -15.98257 -14.27933 1.000 30.65994 84 PHE E O 1
ATOM 8787 N N . ASP E 1 86 ? 17.79304 -16.76738 -16.37073 1.000 37.81256 85 ASP E N 1
ATOM 8788 C CA . ASP E 1 86 ? 18.83949 -17.66106 -15.89054 1.000 38.88256 85 ASP E CA 1
ATOM 8789 C C . ASP E 1 86 ? 20.03910 -16.85691 -15.43131 1.000 39.28256 85 ASP E C 1
ATOM 8790 O O . ASP E 1 86 ? 20.62068 -17.14506 -14.38684 1.000 41.10256 85 ASP E O 1
ATOM 8795 N N . LYS E 1 87 ? 20.40795 -15.81633 -16.18337 1.000 36.35747 86 LYS E N 1
ATOM 8796 C CA . LYS E 1 87 ? 21.62855 -15.06142 -15.85413 1.000 40.29747 86 LYS E CA 1
ATOM 8797 C C . LYS E 1 87 ? 21.38096 -13.60741 -16.24414 1.000 39.92747 86 LYS E C 1
ATOM 8798 O O . LYS E 1 87 ? 20.86472 -13.36009 -17.32582 1.000 41.92747 86 LYS E O 1
ATOM 8804 N N . VAL E 1 88 ? 21.80620 -12.64336 -15.42225 1.000 29.03049 87 VAL E N 1
ATOM 8805 C CA . VAL E 1 88 ? 21.50202 -11.23399 -15.72024 1.000 31.43049 87 VAL E CA 1
ATOM 8806 C C . VAL E 1 88 ? 22.24660 -10.74548 -16.96991 1.000 34.18049 87 VAL E C 1
ATOM 8807 O O . VAL E 1 88 ? 23.33843 -11.22953 -17.30989 1.000 32.46049 87 VAL E O 1
ATOM 8811 N N . VAL E 1 89 ? 21.60048 -9.79210 -17.72007 1.000 29.95303 88 VAL E N 1
ATOM 8812 C CA . VAL E 1 89 ? 22.12607 -9.29189 -18.98809 1.000 30.99303 88 VAL E CA 1
ATOM 8813 C C . VAL E 1 89 ? 22.94813 -8.03611 -18.77023 1.000 28.72303 88 VAL E C 1
ATOM 8814 O O . VAL E 1 89 ? 22.51446 -7.09803 -18.07756 1.000 28.66303 88 VAL E O 1
ATOM 8818 N N . ASP E 1 90 ? 24.11645 -8.00647 -19.43241 1.000 28.47614 89 ASP E N 1
ATOM 8819 C CA . ASP E 1 90 ? 24.84662 -6.78054 -19.77026 1.000 30.85614 89 ASP E CA 1
ATOM 8820 C C . ASP E 1 90 ? 25.46922 -6.98131 -21.15446 1.000 28.84614 89 ASP E C 1
ATOM 8821 O O . ASP E 1 90 ? 26.47743 -7.68697 -21.30479 1.000 28.71614 89 ASP E O 1
ATOM 8826 N N . ASN E 1 91 ? 24.85831 -6.36495 -22.16472 1.000 25.77234 90 ASN E N 1
ATOM 8827 C CA . ASN E 1 91 ? 25.23791 -6.54973 -23.55956 1.000 26.87234 90 ASN E CA 1
ATOM 8828 C C . ASN E 1 91 ? 26.26732 -5.52955 -24.05972 1.000 29.71234 90 ASN E C 1
ATOM 8829 O O . ASN E 1 91 ? 26.36537 -5.31215 -25.27568 1.000 30.04234 90 ASN E O 1
ATOM 8834 N N . LYS E 1 92 ? 27.01716 -4.89607 -23.15800 1.000 30.39979 91 LYS E N 1
ATOM 8835 C CA . LYS E 1 92 ? 28.09818 -3.98824 -23.54060 1.000 32.79979 91 LYS E CA 1
ATOM 8836 C C . LYS E 1 92 ? 29.04488 -4.63644 -24.54056 1.000 28.23979 91 LYS E C 1
ATOM 8837 O O . LYS E 1 92 ? 29.69159 -5.64030 -24.22816 1.000 29.64979 91 LYS E O 1
ATOM 8843 N N . ASP E 1 93 ? 29.12122 -4.05509 -25.74171 1.000 26.93201 92 ASP E N 1
ATOM 8844 C CA . ASP E 1 93 ? 30.00899 -4.50066 -26.81647 1.000 29.58201 92 ASP E CA 1
ATOM 8845 C C . ASP E 1 93 ? 29.68076 -5.91203 -27.31819 1.000 28.42201 92 ASP E C 1
ATOM 8846 O O . ASP E 1 93 ? 30.52490 -6.56028 -27.94714 1.000 29.72201 92 ASP E O 1
ATOM 8851 N N . LYS E 1 94 ? 28.48787 -6.41107 -27.05275 1.000 29.41020 93 LYS E N 1
ATOM 8852 C CA . LYS E 1 94 ? 28.04773 -7.70452 -27.58475 1.000 29.21020 93 LYS E CA 1
ATOM 8853 C C . LYS E 1 94 ? 26.61138 -7.56841 -28.01888 1.000 29.59020 93 LYS E C 1
ATOM 8854 O O . LYS E 1 94 ? 25.88528 -6.65262 -27.61364 1.000 35.78020 93 LYS E O 1
ATOM 8860 N N . PRO E 1 95 ? 26.12737 -8.48265 -28.89747 1.000 29.53374 94 PRO E N 1
ATOM 8861 C CA . PRO E 1 95 ? 24.71490 -8.48128 -29.29950 1.000 29.84374 94 PRO E CA 1
ATOM 8862 C C . PRO E 1 95 ? 23.75486 -8.89232 -28.18509 1.000 39.34374 94 PRO E C 1
ATOM 8863 O O . PRO E 1 95 ? 24.12355 -9.36526 -27.10707 1.000 35.31374 94 PRO E O 1
ATOM 8867 N N . LEU E 1 96 ? 22.48373 -8.60203 -28.44371 1.000 38.20160 95 LEU E N 1
ATOM 8868 C CA . LEU E 1 96 ? 21.36915 -9.05709 -27.62190 1.000 32.97160 95 LEU E CA 1
ATOM 8869 C C . LEU E 1 96 ? 20.31529 -9.66423 -28.53039 1.000 33.90160 95 LEU E C 1
ATOM 8870 O O . LEU E 1 96 ? 19.87955 -9.01473 -29.48946 1.000 32.55160 95 LEU E O 1
ATOM 8875 N N . VAL E 1 97 ? 19.95022 -10.91972 -28.25938 1.000 37.29623 96 VAL E N 1
ATOM 8876 C CA . VAL E 1 97 ? 18.94504 -11.65545 -29.02569 1.000 32.05623 96 VAL E CA 1
ATOM 8877 C C . VAL E 1 97 ? 17.78976 -12.03322 -28.10222 1.000 32.28623 96 VAL E C 1
ATOM 8878 O O . VAL E 1 97 ? 18.00121 -12.65878 -27.05589 1.000 30.90623 96 VAL E O 1
ATOM 8882 N N . ILE E 1 98 ? 16.57138 -11.67666 -28.49981 1.000 29.84022 97 ILE E N 1
ATOM 8883 C CA . ILE E 1 98 ? 15.35454 -12.05961 -27.79421 1.000 27.94022 97 ILE E CA 1
ATOM 8884 C C . ILE E 1 98 ? 14.48022 -12.79915 -28.79338 1.000 29.63022 97 ILE E C 1
ATOM 8885 O O . ILE E 1 98 ? 14.16796 -12.25551 -29.86171 1.000 28.50022 97 ILE E O 1
ATOM 8890 N N . VAL E 1 99 ? 14.08705 -14.03500 -28.46229 1.000 24.92296 98 VAL E N 1
ATOM 8891 C CA . VAL E 1 99 ? 13.22370 -14.79917 -29.35805 1.000 29.24296 98 VAL E CA 1
ATOM 8892 C C . VAL E 1 99 ? 12.30929 -15.71421 -28.55630 1.000 29.52296 98 VAL E C 1
ATOM 8893 O O . VAL E 1 99 ? 12.66725 -16.20513 -27.47948 1.000 29.96296 98 VAL E O 1
ATOM 8897 N N . TYR E 1 100 ? 11.10596 -15.91823 -29.09689 1.000 29.19895 99 TYR E N 1
ATOM 8898 C CA . TYR E 1 100 ? 10.12053 -16.85111 -28.56511 1.000 30.75895 99 TYR E CA 1
ATOM 8899 C C . TYR E 1 100 ? 9.07136 -17.10130 -29.64357 1.000 32.37895 99 TYR E C 1
ATOM 8900 O O . TYR E 1 100 ? 9.07116 -16.46078 -30.69657 1.000 28.23895 99 TYR E O 1
ATOM 8909 N N . THR E 1 101 ? 8.18093 -18.05436 -29.38382 1.000 31.33149 100 THR E N 1
ATOM 8910 C CA . THR E 1 101 ? 7.18762 -18.44405 -30.37788 1.000 30.80149 100 THR E CA 1
ATOM 8911 C C . THR E 1 101 ? 5.77694 -18.18624 -29.86321 1.000 28.81149 100 THR E C 1
ATOM 8912 O O . THR E 1 101 ? 5.48682 -18.36840 -28.67435 1.000 28.70149 100 THR E O 1
ATOM 8916 N N . VAL E 1 102 ? 4.89492 -17.79282 -30.77939 1.000 35.16752 101 VAL E N 1
ATOM 8917 C CA . VAL E 1 102 ? 3.48460 -17.57275 -30.48001 1.000 31.89752 101 VAL E CA 1
ATOM 8918 C C . VAL E 1 102 ? 2.66458 -18.43389 -31.42231 1.000 32.36752 101 VAL E C 1
ATOM 8919 O O . VAL E 1 102 ? 2.91792 -18.45354 -32.63158 1.000 36.13752 101 VAL E O 1
ATOM 8923 N N . LYS E 1 103 ? 1.68208 -19.13375 -30.87145 1.000 33.03342 102 LYS E N 1
ATOM 8924 C CA . LYS E 1 103 ? 0.67626 -19.83606 -31.65814 1.000 35.13342 102 LYS E CA 1
ATOM 8925 C C . LYS E 1 103 ? -0.68168 -19.37777 -31.14234 1.000 37.72342 102 LYS E C 1
ATOM 8926 O O . LYS E 1 103 ? -1.06661 -19.70864 -30.01303 1.000 41.15342 102 LYS E O 1
ATOM 8932 N N . HIS E 1 104 ? -1.37210 -18.56811 -31.94901 1.000 41.78202 103 HIS E N 1
ATOM 8933 C CA . HIS E 1 104 ? -2.74582 -18.14131 -31.66706 1.000 40.29202 103 HIS E CA 1
ATOM 8934 C C . HIS E 1 104 ? -3.72707 -19.14353 -32.28253 1.000 41.91202 103 HIS E C 1
ATOM 8935 O O . HIS E 1 104 ? -4.50706 -18.82509 -33.18198 1.000 41.23202 103 HIS E O 1
ATOM 8942 N N . GLU E 1 105 ? -3.66660 -20.38263 -31.77594 1.000 38.60141 104 GLU E N 1
ATOM 8943 C CA . GLU E 1 105 ? -4.43653 -21.49255 -32.34132 1.000 37.43141 104 GLU E CA 1
ATOM 8944 C C . GLU E 1 105 ? -5.94231 -21.32955 -32.17115 1.000 40.89141 104 GLU E C 1
ATOM 8945 O O . GLU E 1 105 ? -6.70582 -21.99084 -32.88001 1.000 43.15141 104 GLU E O 1
ATOM 8951 N N . GLN E 1 106 ? -6.38551 -20.47238 -31.25938 1.000 37.95692 105 GLN E N 1
ATOM 8952 C CA . GLN E 1 106 ? -7.80503 -20.24680 -31.03854 1.000 35.19692 105 GLN E CA 1
ATOM 8953 C C . GLN E 1 106 ? -8.45595 -19.40233 -32.12599 1.000 38.12692 105 GLN E C 1
ATOM 8954 O O . GLN E 1 106 ? -9.67815 -19.21792 -32.08305 1.000 38.81692 105 GLN E O 1
ATOM 8960 N N . ASP E 1 107 ? -7.67771 -18.90178 -33.09207 1.000 37.82842 106 ASP E N 1
ATOM 8961 C CA . ASP E 1 107 ? -8.10895 -17.87906 -34.05287 1.000 43.46842 106 ASP E CA 1
ATOM 8962 C C . ASP E 1 107 ? -8.57751 -16.62518 -33.30572 1.000 38.81842 106 ASP E C 1
ATOM 8963 O O . ASP E 1 107 ? -9.76963 -16.31937 -33.19487 1.000 40.29842 106 ASP E O 1
ATOM 8968 N N . ILE E 1 108 ? -7.57671 -15.90280 -32.79894 1.000 36.93591 107 ILE E N 1
ATOM 8969 C CA . ILE E 1 108 ? -7.80407 -14.83976 -31.82960 1.000 38.89591 107 ILE E CA 1
ATOM 8970 C C . ILE E 1 108 ? -8.51172 -13.66387 -32.48452 1.000 42.94591 107 ILE E C 1
ATOM 8971 O O . ILE E 1 108 ? -8.22347 -13.29926 -33.62911 1.000 45.01591 107 ILE E O 1
ATOM 8976 N N . ASP E 1 109 ? -9.43522 -13.05311 -31.74621 1.000 36.26008 108 ASP E N 1
ATOM 8977 C CA . ASP E 1 109 ? -10.05743 -11.81287 -32.18469 1.000 32.93008 108 ASP E CA 1
ATOM 8978 C C . ASP E 1 109 ? -9.28974 -10.60177 -31.67394 1.000 35.96008 108 ASP E C 1
ATOM 8979 O O . ASP E 1 109 ? -8.89842 -9.72615 -32.45360 1.000 40.03008 108 ASP E O 1
ATOM 8984 N N . CYS E 1 110 ? -9.06657 -10.54403 -30.36785 1.000 32.63715 109 CYS E N 1
ATOM 8985 C CA . CYS E 1 110 ? -8.34378 -9.43791 -29.75975 1.000 36.03715 109 CYS E CA 1
ATOM 8986 C C . CYS E 1 110 ? -7.60882 -9.96802 -28.54148 1.000 36.74715 109 CYS E C 1
ATOM 8987 O O . CYS E 1 110 ? -8.23148 -10.52504 -27.63251 1.000 33.40715 109 CYS E O 1
ATOM 8990 N N . GLY E 1 111 ? -6.29345 -9.82308 -28.53946 1.000 39.64438 110 GLY E N 1
ATOM 8991 C CA . GLY E 1 111 ? -5.47999 -10.24059 -27.41590 1.000 31.99438 110 GLY E CA 1
ATOM 8992 C C . GLY E 1 111 ? -4.00700 -9.99925 -27.67974 1.000 34.47438 110 GLY E C 1
ATOM 8993 O O . GLY E 1 111 ? -3.55229 -9.99802 -28.83235 1.000 35.17438 110 GLY E O 1
ATOM 8994 N N . GLY E 1 112 ? -3.24839 -9.81673 -26.60737 1.000 38.47979 111 GLY E N 1
ATOM 8995 C CA . GLY E 1 112 ? -1.82002 -9.61685 -26.72457 1.000 35.44979 111 GLY E CA 1
ATOM 8996 C C . GLY E 1 112 ? -1.06359 -10.92091 -26.91994 1.000 34.92979 111 GLY E C 1
ATOM 8997 O O . GLY E 1 112 ? -1.60002 -12.01864 -26.73888 1.000 28.97979 111 GLY E O 1
ATOM 8998 N N . GLY E 1 113 ? 0.17552 -10.80210 -27.38526 1.000 38.30401 112 GLY E N 1
ATOM 8999 C CA . GLY E 1 113 ? 1.02655 -11.96897 -27.53376 1.000 31.99401 112 GLY E CA 1
ATOM 9000 C C . GLY E 1 113 ? 2.47133 -11.59908 -27.28802 1.000 29.54401 112 GLY E C 1
ATOM 9001 O O . GLY E 1 113 ? 3.39610 -12.27851 -27.74529 1.000 31.68401 112 GLY E O 1
ATOM 9002 N N . TYR E 1 114 ? 2.67129 -10.51556 -26.54965 1.000 23.42692 113 TYR E N 1
ATOM 9003 C CA . TYR E 1 114 ? 3.98457 -9.93255 -26.35145 1.000 25.00692 113 TYR E CA 1
ATOM 9004 C C . TYR E 1 114 ? 4.50986 -10.20685 -24.94718 1.000 22.93692 113 TYR E C 1
ATOM 9005 O O . TYR E 1 114 ? 3.76538 -10.56223 -24.02529 1.000 22.32692 113 TYR E O 1
ATOM 9014 N N . ILE E 1 115 ? 5.82511 -10.02680 -24.81365 1.000 25.96862 114 ILE E N 1
ATOM 9015 C CA . ILE E 1 115 ? 6.53769 -10.16387 -23.55385 1.000 27.13862 114 ILE E CA 1
ATOM 9016 C C . ILE E 1 115 ? 7.03657 -8.78874 -23.11254 1.000 27.09862 114 ILE E C 1
ATOM 9017 O O . ILE E 1 115 ? 7.17251 -7.85194 -23.90644 1.000 26.31862 114 ILE E O 1
ATOM 9022 N N . LYS E 1 116 ? 7.31736 -8.68420 -21.81725 1.000 20.60799 115 LYS E N 1
ATOM 9023 C CA . LYS E 1 116 ? 7.93728 -7.52534 -21.18440 1.000 25.30799 115 LYS E CA 1
ATOM 9024 C C . LYS E 1 116 ? 9.23741 -8.01243 -20.56452 1.000 25.39799 115 LYS E C 1
ATOM 9025 O O . LYS E 1 116 ? 9.25321 -9.06573 -19.91884 1.000 26.85799 115 LYS E O 1
ATOM 9031 N N . LEU E 1 117 ? 10.33241 -7.29641 -20.80971 1.000 21.79883 116 LEU E N 1
ATOM 9032 C CA . LEU E 1 117 ? 11.63384 -7.60379 -20.21577 1.000 21.99883 116 LEU E CA 1
ATOM 9033 C C . LEU E 1 117 ? 11.97613 -6.54401 -19.18264 1.000 25.09883 116 LEU E C 1
ATOM 9034 O O . LEU E 1 117 ? 11.86273 -5.34153 -19.45861 1.000 24.01883 116 LEU E O 1
ATOM 9039 N N . MET E 1 118 ? 12.37128 -6.98791 -17.98964 1.000 25.50201 117 MET E N 1
ATOM 9040 C CA . MET E 1 118 ? 12.53623 -6.08298 -16.86649 1.000 27.73201 117 MET E CA 1
ATOM 9041 C C . MET E 1 118 ? 13.93013 -6.21035 -16.25067 1.000 27.77201 117 MET E C 1
ATOM 9042 O O . MET E 1 118 ? 14.70119 -7.13243 -16.54896 1.000 25.11201 117 MET E O 1
ATOM 9047 N N . LEU E 1 119 ? 14.24552 -5.23585 -15.39455 1.000 25.77049 118 LEU E N 1
ATOM 9048 C CA . LEU E 1 119 ? 15.48760 -5.21851 -14.64177 1.000 23.47049 118 LEU E CA 1
ATOM 9049 C C . LEU E 1 119 ? 15.51091 -6.35839 -13.62085 1.000 30.81049 118 LEU E C 1
ATOM 9050 O O . LEU E 1 119 ? 14.47613 -6.84018 -13.15024 1.000 31.22049 118 LEU E O 1
ATOM 9055 N N . GLU E 1 120 ? 16.72065 -6.75526 -13.23735 1.000 31.18392 119 GLU E N 1
ATOM 9056 C CA . GLU E 1 120 ? 16.88256 -7.99060 -12.48467 1.000 33.33392 119 GLU E CA 1
ATOM 9057 C C . GLU E 1 120 ? 16.21612 -7.95629 -11.11270 1.000 39.39392 119 GLU E C 1
ATOM 9058 O O . GLU E 1 120 ? 15.84845 -9.01572 -10.59618 1.000 41.13392 119 GLU E O 1
ATOM 9064 N N . ASN E 1 121 ? 15.98757 -6.78599 -10.52423 1.000 37.14968 120 ASN E N 1
ATOM 9065 C CA . ASN E 1 121 ? 15.42212 -6.74699 -9.18065 1.000 35.37968 120 ASN E CA 1
ATOM 9066 C C . ASN E 1 121 ? 13.94015 -6.41230 -9.18193 1.000 40.34968 120 ASN E C 1
ATOM 9067 O O . ASN E 1 121 ? 13.44279 -5.79617 -8.23260 1.000 45.67968 120 ASN E O 1
ATOM 9072 N N . THR E 1 122 ? 13.21908 -6.82247 -10.21957 1.000 41.63148 121 THR E N 1
ATOM 9073 C CA . THR E 1 122 ? 11.78047 -6.59776 -10.24675 1.000 32.49148 121 THR E CA 1
ATOM 9074 C C . THR E 1 122 ? 11.06006 -7.54685 -9.30144 1.000 38.12148 121 THR E C 1
ATOM 9075 O O . THR E 1 122 ? 11.31735 -8.75463 -9.29089 1.000 41.61148 121 THR E O 1
ATOM 9079 N N . ASP E 1 123 ? 10.12958 -6.99992 -8.53521 1.000 30.89063 122 ASP E N 1
ATOM 9080 C CA . ASP E 1 123 ? 9.32124 -7.77638 -7.60718 1.000 30.56063 122 ASP E CA 1
ATOM 9081 C C . ASP E 1 123 ? 8.23923 -8.50018 -8.40800 1.000 32.79063 122 ASP E C 1
ATOM 9082 O O . ASP E 1 123 ? 7.16362 -7.94374 -8.67327 1.000 32.46063 122 ASP E O 1
ATOM 9087 N N . LEU E 1 124 ? 8.49823 -9.77867 -8.72594 1.000 33.19913 123 LEU E N 1
ATOM 9088 C CA . LEU E 1 124 ? 7.62013 -10.55557 -9.60143 1.000 34.09913 123 LEU E CA 1
ATOM 9089 C C . LEU E 1 124 ? 6.29235 -10.89862 -8.93966 1.000 34.66913 123 LEU E C 1
ATOM 9090 O O . LEU E 1 124 ? 5.30843 -11.17395 -9.63969 1.000 39.43913 123 LEU E O 1
ATOM 9095 N N . GLU E 1 125 ? 6.25002 -10.90098 -7.61009 1.000 37.98364 124 GLU E N 1
ATOM 9096 C CA . GLU E 1 125 ? 5.01989 -11.19819 -6.90856 1.000 41.01364 124 GLU E CA 1
ATOM 9097 C C . GLU E 1 125 ? 4.03137 -10.04187 -6.98148 1.000 39.92364 124 GLU E C 1
ATOM 9098 O O . GLU E 1 125 ? 2.87419 -10.22571 -6.62172 1.000 40.52364 124 GLU E O 1
ATOM 9104 N N . ASP E 1 126 ? 4.45527 -8.84890 -7.40774 1.000 34.62294 125 ASP E N 1
ATOM 9105 C CA . ASP E 1 126 ? 3.52361 -7.73912 -7.58331 1.000 33.18294 125 ASP E CA 1
ATOM 9106 C C . ASP E 1 126 ? 3.46870 -7.22918 -9.02761 1.000 38.27294 125 ASP E C 1
ATOM 9107 O O . ASP E 1 126 ? 2.89734 -6.15750 -9.28603 1.000 37.26294 125 ASP E O 1
ATOM 9112 N N . PHE E 1 127 ? 4.01655 -7.99045 -9.97013 1.000 28.85155 126 PHE E N 1
ATOM 9113 C CA . PHE E 1 127 ? 4.03616 -7.62200 -11.37732 1.000 28.88155 126 PHE E CA 1
ATOM 9114 C C . PHE E 1 127 ? 2.64763 -7.25819 -11.90352 1.000 30.75155 126 PHE E C 1
ATOM 9115 O O . PHE E 1 127 ? 1.65899 -7.93270 -11.61559 1.000 31.50155 126 PHE E O 1
ATOM 9123 N N . ASN E 1 128 ? 2.57469 -6.17477 -12.67567 1.000 23.05443 127 ASN E N 1
ATOM 9124 C CA . ASN E 1 128 ? 1.31535 -5.70791 -13.25026 1.000 27.55443 127 ASN E CA 1
ATOM 9125 C C . ASN E 1 128 ? 1.62810 -4.71955 -14.37289 1.000 24.00443 127 ASN E C 1
ATOM 9126 O O . ASN E 1 128 ? 2.79129 -4.43686 -14.66763 1.000 31.41443 127 ASN E O 1
ATOM 9131 N N . SER E 1 129 ? 0.56798 -4.20046 -15.00313 1.000 27.49928 128 SER E N 1
ATOM 9132 C CA . SER E 1 129 ? 0.68718 -3.23059 -16.09862 1.000 24.53928 128 SER E CA 1
ATOM 9133 C C . SER E 1 129 ? 1.53881 -2.01438 -15.74657 1.000 28.70928 128 SER E C 1
ATOM 9134 O O . SER E 1 129 ? 2.14405 -1.40238 -16.63565 1.000 35.30928 128 SER E O 1
ATOM 9137 N N . ASP E 1 130 ? 1.56941 -1.62364 -14.47168 1.000 27.35072 129 ASP E N 1
ATOM 9138 C CA . ASP E 1 130 ? 2.26005 -0.41318 -14.05183 1.000 24.70072 129 ASP E CA 1
ATOM 9139 C C . ASP E 1 130 ? 3.67210 -0.67496 -13.57273 1.000 22.83072 129 ASP E C 1
ATOM 9140 O O . ASP E 1 130 ? 4.38465 0.27953 -13.26211 1.000 23.93072 129 ASP E O 1
ATOM 9145 N N . THR E 1 131 ? 4.06775 -1.93186 -13.44976 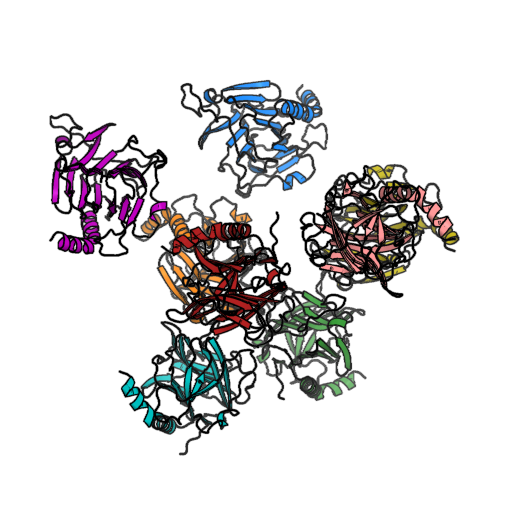1.000 24.54850 130 THR E N 1
ATOM 9146 C CA . THR E 1 131 ? 5.45426 -2.24859 -13.13685 1.000 23.37850 130 THR E CA 1
ATOM 9147 C C . THR E 1 131 ? 6.39840 -1.64438 -14.17931 1.000 22.70850 130 THR E C 1
ATOM 9148 O O . THR E 1 131 ? 6.13789 -1.72504 -15.38640 1.000 24.18850 130 THR E O 1
ATOM 9152 N N . PRO E 1 132 ? 7.49117 -1.02917 -13.76000 1.000 20.66820 131 PRO E N 1
ATOM 9153 C CA . PRO E 1 132 ? 8.48493 -0.59104 -14.73745 1.000 23.56820 131 PRO E CA 1
ATOM 9154 C C . PRO E 1 132 ? 9.04972 -1.76607 -15.52286 1.000 22.51820 131 PRO E C 1
ATOM 9155 O O . PRO E 1 132 ? 9.35326 -2.82574 -14.96947 1.000 20.18820 131 PRO E O 1
ATOM 9159 N N . TYR E 1 133 ? 9.20162 -1.55512 -16.82759 1.000 17.13608 132 TYR E N 1
ATOM 9160 C CA . TYR E 1 133 ? 9.80222 -2.53096 -17.72795 1.000 19.58608 132 TYR E CA 1
ATOM 9161 C C . TYR E 1 133 ? 10.72270 -1.81142 -18.70098 1.000 20.66608 132 TYR E C 1
ATOM 9162 O O . TYR E 1 133 ? 10.53091 -0.63724 -19.02850 1.000 20.75608 132 TYR E O 1
ATOM 9171 N N . ARG E 1 134 ? 11.68538 -2.56341 -19.22472 1.000 23.70012 133 ARG E N 1
ATOM 9172 C CA . ARG E 1 134 ? 12.65527 -2.03151 -20.16954 1.000 21.07012 133 ARG E CA 1
ATOM 9173 C C . ARG E 1 134 ? 12.22080 -2.22947 -21.61255 1.000 27.28012 133 ARG E C 1
ATOM 9174 O O . ARG E 1 134 ? 12.19970 -1.28342 -22.40384 1.000 25.46012 133 ARG E O 1
ATOM 9182 N N . ILE E 1 135 ? 11.83506 -3.43705 -21.96175 1.000 25.35777 134 ILE E N 1
ATOM 9183 C CA . ILE E 1 135 ? 11.45062 -3.74183 -23.32620 1.000 21.93777 134 ILE E CA 1
ATOM 9184 C C . ILE E 1 135 ? 10.07300 -4.39510 -23.32908 1.000 24.92777 134 ILE E C 1
ATOM 9185 O O . ILE E 1 135 ? 9.74239 -5.19376 -22.44420 1.000 23.53777 134 ILE E O 1
ATOM 9190 N N . MET E 1 136 ? 9.24521 -4.00189 -24.28828 1.000 24.20321 135 MET E N 1
ATOM 9191 C CA . MET E 1 136 ? 8.01688 -4.71512 -24.60719 1.000 19.23321 135 MET E CA 1
ATOM 9192 C C . MET E 1 136 ? 8.09574 -5.12058 -26.06819 1.000 22.93321 135 MET E C 1
ATOM 9193 O O . MET E 1 136 ? 8.24943 -4.26524 -26.94637 1.000 24.84321 135 MET E O 1
ATOM 9198 N N . PHE E 1 137 ? 7.99419 -6.41304 -26.33121 1.000 21.06367 136 PHE E N 1
ATOM 9199 C CA . PHE E 1 137 ? 8.21650 -6.88461 -27.68960 1.000 22.75367 136 PHE E CA 1
ATOM 9200 C C . PHE E 1 137 ? 7.30740 -8.06298 -27.98373 1.000 24.01367 136 PHE E C 1
ATOM 9201 O O . PHE E 1 137 ? 7.16330 -8.96945 -27.15798 1.000 25.03367 136 PHE E O 1
ATOM 9209 N N . GLY E 1 138 ? 6.67190 -8.02706 -29.14000 1.000 26.10026 137 GLY E N 1
ATOM 9210 C CA . GLY E 1 138 ? 5.84866 -9.13003 -29.56222 1.000 26.06026 137 GLY E CA 1
ATOM 9211 C C . GLY E 1 138 ? 4.52974 -8.68756 -30.16111 1.000 25.59026 137 GLY E C 1
ATOM 9212 O O . GLY E 1 138 ? 4.14244 -7.51248 -30.09142 1.000 26.42026 137 GLY E O 1
ATOM 9213 N N . PRO E 1 139 ? 3.78358 -9.65015 -30.70960 1.000 29.00144 138 PRO E N 1
ATOM 9214 C CA . PRO E 1 139 ? 2.60729 -9.30806 -31.52360 1.000 31.42144 138 PRO E CA 1
ATOM 9215 C C . PRO E 1 139 ? 1.43625 -8.80095 -30.70089 1.000 31.21144 138 PRO E C 1
ATOM 9216 O O . PRO E 1 139 ? 1.23631 -9.16448 -29.53809 1.000 30.71144 138 PRO E O 1
ATOM 9220 N N . ASP E 1 140 ? 0.64665 -7.95272 -31.34077 1.000 27.81987 139 ASP E N 1
ATOM 9221 C CA . ASP E 1 140 ? -0.55194 -7.39461 -30.72703 1.000 30.15987 139 ASP E CA 1
ATOM 9222 C C . ASP E 1 140 ? -1.63006 -7.37794 -31.80089 1.000 32.49987 139 ASP E C 1
ATOM 9223 O O . ASP E 1 140 ? -1.53680 -6.61357 -32.76850 1.000 33.59987 139 ASP E O 1
ATOM 9228 N N . ILE E 1 141 ? -2.66178 -8.20245 -31.61399 1.000 28.22471 140 ILE E N 1
ATOM 9229 C CA . ILE E 1 141 ? -3.72187 -8.37498 -32.59835 1.000 32.20471 140 ILE E CA 1
ATOM 9230 C C . ILE E 1 141 ? -5.04447 -7.95798 -31.97982 1.000 44.22471 140 ILE E C 1
ATOM 9231 O O . ILE E 1 141 ? -5.39830 -8.42343 -30.89268 1.000 39.91471 140 ILE E O 1
ATOM 9236 N N . CYS E 1 142 ? -5.78610 -7.10432 -32.69085 1.000 39.39119 141 CYS E N 1
ATOM 9237 C CA . CYS E 1 142 ? -7.14788 -6.74280 -32.29374 1.000 38.92119 141 CYS E CA 1
ATOM 9238 C C . CYS E 1 142 ? -7.84310 -6.21531 -33.54502 1.000 39.08119 141 CYS E C 1
ATOM 9239 O O . CYS E 1 142 ? -7.76771 -5.01993 -33.82250 1.000 36.36119 141 CYS E O 1
ATOM 9242 N N . GLY E 1 143 ? -8.64404 -7.05209 -34.17703 1.000 40.48134 142 GLY E N 1
ATOM 9243 C CA . GLY E 1 143 ? -9.27273 -6.67795 -35.41531 1.000 46.33134 142 GLY E CA 1
ATOM 9244 C C . GLY E 1 143 ? -8.35766 -6.89242 -36.60849 1.000 54.92134 142 GLY E C 1
ATOM 9245 O O . GLY E 1 143 ? -7.18497 -7.24822 -36.48057 1.000 57.78134 142 GLY E O 1
ATOM 9246 N N . PRO E 1 144 ? -8.91245 -6.68090 -37.80259 1.000 67.79769 143 PRO E N 1
ATOM 9247 C CA . PRO E 1 144 ? -8.23822 -7.10744 -39.04075 1.000 69.13769 143 PRO E CA 1
ATOM 9248 C C . PRO E 1 144 ? -7.06099 -6.25932 -39.47966 1.000 67.06769 143 PRO E C 1
ATOM 9249 O O . PRO E 1 144 ? -6.35802 -6.71883 -40.40529 1.000 60.56769 143 PRO E O 1
ATOM 9253 N N . GLU E 1 145 ? -6.88281 -5.01503 -38.96231 1.000 67.94711 144 GLU E N 1
ATOM 9254 C CA . GLU E 1 145 ? -5.95162 -4.08126 -39.61122 1.000 67.75711 144 GLU E CA 1
ATOM 9255 C C . GLU E 1 145 ? -4.87967 -3.51197 -38.69464 1.000 64.92711 144 GLU E C 1
ATOM 9256 O O . GLU E 1 145 ? -3.91310 -2.97890 -39.21085 1.000 66.18711 144 GLU E O 1
ATOM 9262 N N . LYS E 1 146 ? -5.02035 -3.50264 -37.36995 1.000 51.15745 145 LYS E N 1
ATOM 9263 C CA . LYS E 1 146 ? -3.78215 -3.36745 -36.62391 1.000 61.53745 145 LYS E CA 1
ATOM 9264 C C . LYS E 1 146 ? -3.36846 -4.79265 -36.36907 1.000 55.06745 145 LYS E C 1
ATOM 9265 O O . LYS E 1 146 ? -4.16068 -5.58318 -35.82371 1.000 44.82745 145 LYS E O 1
ATOM 9271 N N . ARG E 1 147 ? -2.23606 -5.13491 -36.90413 1.000 38.29521 146 ARG E N 1
ATOM 9272 C CA . ARG E 1 147 ? -1.63698 -6.41527 -36.74623 1.000 37.11521 146 ARG E CA 1
ATOM 9273 C C . ARG E 1 147 ? -0.17846 -6.05821 -36.50162 1.000 37.63521 146 ARG E C 1
ATOM 9274 O O . ARG E 1 147 ? 0.67466 -6.12621 -37.36613 1.000 47.34521 146 ARG E O 1
ATOM 9282 N N . ALA E 1 148 ? 0.11656 -5.63035 -35.28429 1.000 37.36431 147 ALA E N 1
ATOM 9283 C CA . ALA E 1 148 ? 1.37967 -4.98481 -34.98537 1.000 31.12431 147 ALA E CA 1
ATOM 9284 C C . ALA E 1 148 ? 2.25305 -5.84543 -34.08275 1.000 31.23431 147 ALA E C 1
ATOM 9285 O O . ALA E 1 148 ? 1.76762 -6.61060 -33.23956 1.000 28.46431 147 ALA E O 1
ATOM 9287 N N . VAL E 1 149 ? 3.55388 -5.72053 -34.29842 1.000 32.06765 148 VAL E N 1
ATOM 9288 C CA . VAL E 1 149 ? 4.56522 -6.26113 -33.40826 1.000 25.73765 148 VAL E CA 1
ATOM 9289 C C . VAL E 1 149 ? 5.05574 -5.10363 -32.55154 1.000 27.30765 148 VAL E C 1
ATOM 9290 O O . VAL E 1 149 ? 5.72194 -4.18987 -33.04942 1.000 27.22765 148 VAL E O 1
ATOM 9294 N N . HIS E 1 150 ? 4.69334 -5.10763 -31.27708 1.000 28.02805 149 HIS E N 1
ATOM 9295 C CA . HIS E 1 150 ? 5.26221 -4.13337 -30.36686 1.000 26.37805 149 HIS E CA 1
ATOM 9296 C C . HIS E 1 150 ? 6.77143 -4.26340 -30.34712 1.000 29.59805 149 HIS E C 1
ATOM 9297 O O . HIS E 1 150 ? 7.32994 -5.35730 -30.49687 1.000 23.14805 149 HIS E O 1
ATOM 9304 N N . SER E 1 151 ? 7.43211 -3.12506 -30.15404 1.000 28.16403 150 SER E N 1
ATOM 9305 C CA . SER E 1 151 ? 8.87712 -3.05347 -30.26901 1.000 25.94403 150 SER E CA 1
ATOM 9306 C C . SER E 1 151 ? 9.35940 -1.85719 -29.45512 1.000 29.26403 150 SER E C 1
ATOM 9307 O O . SER E 1 151 ? 9.98437 -0.93463 -29.99392 1.000 31.37403 150 SER E O 1
ATOM 9310 N N . ILE E 1 152 ? 9.02853 -1.86026 -28.16013 1.000 25.57836 151 ILE E N 1
ATOM 9311 C CA . ILE E 1 152 ? 9.13788 -0.69861 -27.27641 1.000 25.98836 151 ILE E CA 1
ATOM 9312 C C . ILE E 1 152 ? 10.44219 -0.75786 -26.48747 1.000 25.44836 151 ILE E C 1
ATOM 9313 O O . ILE E 1 152 ? 10.75562 -1.77112 -25.85287 1.000 25.04836 151 ILE E O 1
ATOM 9318 N N . LEU E 1 153 ? 11.19321 0.32592 -26.50988 1.000 22.77970 152 LEU E N 1
ATOM 9319 C CA . LEU E 1 153 ? 12.50263 0.39045 -25.87192 1.000 26.30970 152 LEU E CA 1
ATOM 9320 C C . LEU E 1 153 ? 12.50461 1.39343 -24.71199 1.000 26.89970 152 LEU E C 1
ATOM 9321 O O . LEU E 1 153 ? 11.48190 1.98261 -24.35962 1.000 24.19970 152 LEU E O 1
ATOM 9326 N N . TRP E 1 154 ? 13.66942 1.55169 -24.08728 1.000 25.54856 153 TRP E N 1
ATOM 9327 C CA . TRP E 1 154 ? 13.83032 2.39227 -22.90644 1.000 23.87856 153 TRP E CA 1
ATOM 9328 C C . TRP E 1 154 ? 15.01414 3.31816 -23.10196 1.000 27.49856 153 TRP E C 1
ATOM 9329 O O . TRP E 1 154 ? 16.05118 2.92108 -23.64174 1.000 24.02856 153 TRP E O 1
ATOM 9340 N N . HIS E 1 155 ? 14.85115 4.55201 -22.64482 1.000 26.83297 154 HIS E N 1
ATOM 9341 C CA . HIS E 1 155 ? 15.93666 5.52311 -22.63925 1.000 28.55297 154 HIS E CA 1
ATOM 9342 C C . HIS E 1 155 ? 15.62255 6.58739 -21.59984 1.000 30.10297 154 HIS E C 1
ATOM 9343 O O . HIS E 1 155 ? 14.58093 7.24678 -21.69119 1.000 35.15297 154 HIS E O 1
ATOM 9350 N N . ASP E 1 156 ? 16.52969 6.78223 -20.64271 1.000 24.39945 155 ASP E N 1
ATOM 9351 C CA . ASP E 1 156 ? 16.46371 7.90845 -19.69920 1.000 31.30945 155 ASP E CA 1
ATOM 9352 C C . ASP E 1 156 ? 15.13730 7.96315 -18.92245 1.000 25.22945 155 ASP E C 1
ATOM 9353 O O . ASP E 1 156 ? 14.52727 9.02411 -18.75468 1.000 31.73945 155 ASP E O 1
ATOM 9358 N N . GLY E 1 157 ? 14.67996 6.81273 -18.43721 1.000 28.52641 156 GLY E N 1
ATOM 9359 C CA . GLY E 1 157 ? 13.53600 6.78253 -17.54473 1.000 20.88641 156 GLY E CA 1
ATOM 9360 C C . GLY E 1 157 ? 12.18274 6.65892 -18.19163 1.000 28.88641 156 GLY E C 1
ATOM 9361 O O . GLY E 1 157 ? 11.18328 6.80427 -17.49736 1.000 34.96641 156 GLY E O 1
ATOM 9362 N N . LYS E 1 158 ? 12.11215 6.39628 -19.48837 1.000 21.76171 157 LYS E N 1
ATOM 9363 C CA . LYS E 1 158 ? 10.85470 6.38037 -20.21684 1.000 24.05171 157 LYS E CA 1
ATOM 9364 C C . LYS E 1 158 ? 10.89265 5.28022 -21.26746 1.000 25.01171 157 LYS E C 1
ATOM 9365 O O . LYS E 1 158 ? 11.96092 4.90428 -21.75187 1.000 26.05171 157 LYS E O 1
ATOM 9371 N N . ASN E 1 159 ? 9.71544 4.76736 -21.62207 1.000 20.05299 158 ASN E N 1
ATOM 9372 C CA . ASN E 1 159 ? 9.60421 3.80253 -22.71098 1.000 19.24299 158 ASN E CA 1
ATOM 9373 C C . ASN E 1 159 ? 9.30352 4.51083 -24.01711 1.000 23.29299 158 ASN E C 1
ATOM 9374 O O . ASN E 1 159 ? 8.68568 5.57274 -24.02762 1.000 26.59299 158 ASN E O 1
ATOM 9379 N N . TYR E 1 160 ? 9.74042 3.91573 -25.12616 1.000 28.16357 159 TYR E N 1
ATOM 9380 C CA . TYR E 1 160 ? 9.58426 4.54485 -26.44005 1.000 22.81357 159 TYR E CA 1
ATOM 9381 C C . TYR E 1 160 ? 9.11759 3.51644 -27.46335 1.000 26.33357 159 TYR E C 1
ATOM 9382 O O . TYR E 1 160 ? 9.73745 2.46203 -27.61403 1.000 24.38357 159 TYR E O 1
ATOM 9391 N N . GLU E 1 161 ? 8.00137 3.80004 -28.13097 1.000 32.71561 160 GLU E N 1
ATOM 9392 C CA . GLU E 1 161 ? 7.50004 2.91738 -29.17508 1.000 27.98561 160 GLU E CA 1
ATOM 9393 C C . GLU E 1 161 ? 8.23717 3.14954 -30.48813 1.000 30.98561 160 GLU E C 1
ATOM 9394 O O . GLU E 1 161 ? 8.54399 4.28988 -30.85399 1.000 31.59561 160 GLU E O 1
ATOM 9400 N N . LYS E 1 162 ? 8.49506 2.06023 -31.21402 1.000 29.63293 161 LYS E N 1
ATOM 9401 C CA . LYS E 1 162 ? 9.05001 2.18653 -32.55289 1.000 29.81293 161 LYS E CA 1
ATOM 9402 C C . LYS E 1 162 ? 8.12882 3.04933 -33.40056 1.000 31.10293 161 LYS E C 1
ATOM 9403 O O . LYS E 1 162 ? 6.91287 3.08188 -33.19507 1.000 31.89293 161 LYS E O 1
ATOM 9409 N N . ARG E 1 163 ? 8.72275 3.72373 -34.38722 1.000 28.16350 162 ARG E N 1
ATOM 9410 C CA . ARG E 1 163 ? 7.97450 4.69795 -35.16821 1.000 25.24350 162 ARG E CA 1
ATOM 9411 C C . ARG E 1 163 ? 6.95961 4.00703 -36.05358 1.000 28.13350 162 ARG E C 1
ATOM 9412 O O . ARG E 1 163 ? 5.82188 4.46842 -36.18226 1.000 30.96350 162 ARG E O 1
ATOM 9420 N N . LYS E 1 164 ? 7.37823 2.91631 -36.69186 1.000 31.30974 163 LYS E N 1
ATOM 9421 C CA . LYS E 1 164 ? 6.56314 2.09021 -37.57670 1.000 29.61974 163 LYS E CA 1
ATOM 9422 C C . LYS E 1 164 ? 6.78401 0.64781 -37.13999 1.000 37.45974 163 LYS E C 1
ATOM 9423 O O . LYS E 1 164 ? 7.87678 0.10606 -37.32059 1.000 31.15974 163 LYS E O 1
ATOM 9429 N N . ASN E 1 165 ? 5.76597 0.03156 -36.55202 1.000 35.41866 164 ASN E N 1
ATOM 9430 C CA . ASN E 1 165 ? 5.90756 -1.30388 -35.98248 1.000 29.68866 164 ASN E CA 1
ATOM 9431 C C . ASN E 1 165 ? 5.95491 -2.38471 -37.06272 1.000 30.01866 164 ASN E C 1
ATOM 9432 O O . ASN E 1 165 ? 5.36658 -2.24801 -38.14093 1.000 29.40866 164 ASN E O 1
ATOM 9437 N N . ALA E 1 166 ? 6.63600 -3.48691 -36.75129 1.000 34.97944 165 ALA E N 1
ATOM 9438 C CA . ALA E 1 166 ? 6.55957 -4.65130 -37.62245 1.000 33.59944 165 ALA E CA 1
ATOM 9439 C C . ALA E 1 166 ? 5.12612 -5.19445 -37.67298 1.000 30.86944 165 ALA E C 1
ATOM 9440 O O . ALA E 1 166 ? 4.29024 -4.91972 -36.80438 1.000 32.50944 165 ALA E O 1
ATOM 9442 N N . ILE E 1 167 ? 4.82939 -5.96112 -38.71262 1.000 34.00873 166 ILE E N 1
ATOM 9443 C CA . ILE E 1 167 ? 3.50148 -6.53742 -38.88368 1.000 31.50873 166 ILE E CA 1
ATOM 9444 C C . ILE E 1 167 ? 3.50938 -7.94277 -38.29501 1.000 33.86873 166 ILE E C 1
ATOM 9445 O O . ILE E 1 167 ? 4.45831 -8.71285 -38.51764 1.000 32.12873 166 ILE E O 1
ATOM 9450 N N . ALA E 1 168 ? 2.48383 -8.25539 -37.50512 1.000 33.48295 167 ALA E N 1
ATOM 9451 C CA . ALA E 1 168 ? 2.31954 -9.54115 -36.83782 1.000 33.95295 167 ALA E CA 1
ATOM 9452 C C . ALA E 1 168 ? 1.45413 -10.50438 -37.65889 1.000 34.76295 167 ALA E C 1
ATOM 9453 O O . ALA E 1 168 ? 0.66846 -10.10314 -38.52301 1.000 38.20295 167 ALA E O 1
ATOM 9455 N N . MET E 1 169 ? 1.63385 -11.79402 -37.39952 1.000 40.01572 168 MET E N 1
ATOM 9456 C CA . MET E 1 169 ? 0.83121 -12.82529 -38.04134 1.000 34.44572 168 MET E CA 1
ATOM 9457 C C . MET E 1 169 ? -0.39769 -13.11300 -37.19817 1.000 35.43572 168 MET E C 1
ATOM 9458 O O . MET E 1 169 ? -0.29062 -13.28363 -35.97801 1.000 35.29572 168 MET E O 1
ATOM 9463 N N . ALA E 1 170 ? -1.55419 -13.25519 -37.86004 1.000 42.14453 169 ALA E N 1
ATOM 9464 C CA . ALA E 1 170 ? -2.83016 -13.43260 -37.16113 1.000 42.23453 169 ALA E CA 1
ATOM 9465 C C . ALA E 1 170 ? -3.47936 -14.80248 -37.40051 1.000 46.26453 169 ALA E C 1
ATOM 9466 O O . ALA E 1 170 ? -4.64251 -14.99462 -37.02139 1.000 53.89453 169 ALA E O 1
ATOM 9468 N N . ASP E 1 171 ? -2.76908 -15.75842 -38.01188 1.000 40.84932 170 ASP E N 1
ATOM 9469 C CA . ASP E 1 171 ? -3.30313 -17.10139 -38.22213 1.000 37.87932 170 ASP E CA 1
ATOM 9470 C C . ASP E 1 171 ? -3.20730 -17.98444 -36.97874 1.000 41.78932 170 ASP E C 1
ATOM 9471 O O . ASP E 1 171 ? -2.99126 -17.49451 -35.86139 1.000 45.99932 170 ASP E O 1
ATOM 9476 N N . ILE E 1 172 ? -3.37274 -19.29655 -37.16342 1.000 40.17540 171 ILE E N 1
ATOM 9477 C CA . ILE E 1 172 ? -3.44311 -20.22778 -36.04457 1.000 43.10540 171 ILE E CA 1
ATOM 9478 C C . ILE E 1 172 ? -2.15095 -21.01074 -35.85861 1.000 40.19540 171 ILE E C 1
ATOM 9479 O O . ILE E 1 172 ? -2.12918 -21.97373 -35.08652 1.000 45.99540 171 ILE E O 1
ATOM 9484 N N . PHE E 1 173 ? -1.06026 -20.58952 -36.48735 1.000 39.37515 172 PHE E N 1
ATOM 9485 C CA . PHE E 1 173 ? 0.15862 -21.38602 -36.50851 1.000 42.86515 172 PHE E CA 1
ATOM 9486 C C . PHE E 1 173 ? 1.25497 -20.68937 -35.71780 1.000 41.38515 172 PHE E C 1
ATOM 9487 O O . PHE E 1 173 ? 1.07076 -19.60221 -35.16855 1.000 39.09515 172 PHE E O 1
ATOM 9495 N N . THR E 1 174 ? 2.38809 -21.36781 -35.61047 1.000 43.26243 173 THR E N 1
ATOM 9496 C CA . THR E 1 174 ? 3.49642 -20.87852 -34.80323 1.000 40.97243 173 THR E CA 1
ATOM 9497 C C . THR E 1 174 ? 4.35260 -19.88268 -35.57265 1.000 43.22243 173 THR E C 1
ATOM 9498 O O . THR E 1 174 ? 4.71556 -20.11653 -36.73193 1.000 40.98243 173 THR E O 1
ATOM 9502 N N . HIS E 1 175 ? 4.68906 -18.77802 -34.91547 1.000 34.17966 174 HIS E N 1
ATOM 9503 C CA . HIS E 1 175 ? 5.55076 -17.77542 -35.51139 1.000 33.76966 174 HIS E CA 1
ATOM 9504 C C . HIS E 1 175 ? 6.57951 -17.34429 -34.48346 1.000 37.01966 174 HIS E C 1
ATOM 9505 O O . HIS E 1 175 ? 6.24325 -17.04661 -33.33284 1.000 39.15966 174 HIS E O 1
ATOM 9512 N N . ALA E 1 176 ? 7.83114 -17.31556 -34.91450 1.000 34.63094 175 ALA E N 1
ATOM 9513 C CA . ALA E 1 176 ? 8.94715 -16.92920 -34.06847 1.000 36.55094 175 ALA E CA 1
ATOM 9514 C C . ALA E 1 176 ? 9.15621 -15.43023 -34.22279 1.000 34.49094 175 ALA E C 1
ATOM 9515 O O . ALA E 1 176 ? 9.28011 -14.92939 -35.34786 1.000 38.22094 175 ALA E O 1
ATOM 9517 N N . TYR E 1 177 ? 9.08128 -14.70625 -33.11159 1.000 26.69008 176 TYR E N 1
ATOM 9518 C CA . TYR E 1 177 ? 9.35146 -13.27890 -33.09364 1.000 25.27008 176 TYR E CA 1
ATOM 9519 C C . TYR E 1 177 ? 10.71091 -13.06112 -32.46355 1.000 28.07008 176 TYR E C 1
ATOM 9520 O O . TYR E 1 177 ? 10.98325 -13.55804 -31.36337 1.000 29.45008 176 TYR E O 1
ATOM 9529 N N . LYS E 1 178 ? 11.55629 -12.30547 -33.15539 1.000 34.06731 177 LYS E N 1
ATOM 9530 C CA . LYS E 1 178 ? 12.94053 -12.14868 -32.73987 1.000 30.63731 177 LYS E CA 1
ATOM 9531 C C . LYS E 1 178 ? 13.31867 -10.68203 -32.81276 1.000 32.38731 177 LYS E C 1
ATOM 9532 O O . LYS E 1 178 ? 13.02980 -10.00353 -33.80074 1.000 31.48731 177 LYS E O 1
ATOM 9538 N N . LEU E 1 179 ? 13.95459 -10.20583 -31.75220 1.000 31.19291 178 LEU E N 1
ATOM 9539 C CA . LEU E 1 179 ? 14.48928 -8.85999 -31.66586 1.000 28.67291 178 LEU E CA 1
ATOM 9540 C C . LEU E 1 179 ? 15.98736 -8.97935 -31.41591 1.000 30.94291 178 LEU E C 1
ATOM 9541 O O . LEU E 1 179 ? 16.41081 -9.68030 -30.49104 1.000 27.04291 178 LEU E O 1
ATOM 9546 N N . ILE E 1 180 ? 16.79328 -8.33862 -32.25247 1.000 32.28989 179 ILE E N 1
ATOM 9547 C CA . ILE E 1 180 ? 18.23762 -8.34371 -32.06583 1.000 34.13989 179 ILE E CA 1
ATOM 9548 C C . ILE E 1 180 ? 18.72179 -6.90582 -31.92720 1.000 33.26989 179 ILE E C 1
ATOM 9549 O O . ILE E 1 180 ? 18.34138 -6.03760 -32.72252 1.000 30.43989 179 ILE E O 1
ATOM 9554 N N . ILE E 1 181 ? 19.53095 -6.65148 -30.89869 1.000 31.54595 180 ILE E N 1
ATOM 9555 C CA . ILE E 1 181 ? 20.13469 -5.34571 -30.65612 1.000 32.76595 180 ILE E CA 1
ATOM 9556 C C . ILE E 1 181 ? 21.65362 -5.46820 -30.68369 1.000 29.93595 180 ILE E C 1
ATOM 9557 O O . ILE E 1 181 ? 22.22223 -6.29592 -29.96434 1.000 32.80595 180 ILE E O 1
ATOM 9562 N N . PHE E 1 182 ? 22.31736 -4.63656 -31.51962 1.000 24.13462 181 PHE E N 1
ATOM 9563 C CA . PHE E 1 182 ? 23.77618 -4.66504 -31.69700 1.000 29.14462 181 PHE E CA 1
ATOM 9564 C C . PHE E 1 182 ? 24.46894 -3.49066 -31.00354 1.000 31.21462 181 PHE E C 1
ATOM 9565 O O . PHE E 1 182 ? 23.89499 -2.40898 -30.89074 1.000 28.87462 181 PHE E O 1
ATOM 9573 N N . PRO E 1 183 ? 25.73192 -3.64266 -30.59113 1.000 33.64186 182 PRO E N 1
ATOM 9574 C CA . PRO E 1 183 ? 26.38555 -2.57933 -29.81498 1.000 28.08186 182 PRO E CA 1
ATOM 9575 C C . PRO E 1 183 ? 26.80239 -1.37171 -30.62433 1.000 26.35186 182 PRO E C 1
ATOM 9576 O O . PRO E 1 183 ? 27.41332 -0.46445 -30.05771 1.000 22.62186 182 PRO E O 1
ATOM 9580 N N . ASN E 1 184 ? 26.55548 -1.33346 -31.92893 1.000 24.10374 183 ASN E N 1
ATOM 9581 C CA . ASN E 1 184 ? 26.73932 -0.11451 -32.69827 1.000 24.22374 183 ASN E CA 1
ATOM 9582 C C . ASN E 1 184 ? 25.43171 0.64243 -32.91944 1.000 28.62374 183 ASN E C 1
ATOM 9583 O O . ASN E 1 184 ? 25.32703 1.39326 -33.89471 1.000 24.76374 183 ASN E O 1
ATOM 9588 N N . ASN E 1 185 ? 24.41126 0.38472 -32.08480 1.000 32.95483 184 ASN E N 1
ATOM 9589 C CA . ASN E 1 185 ? 23.10009 1.05899 -32.11561 1.000 31.08483 184 ASN E CA 1
ATOM 9590 C C . ASN E 1 185 ? 22.28295 0.69088 -33.34775 1.000 36.24483 184 ASN E C 1
ATOM 9591 O O . ASN E 1 185 ? 21.57370 1.52527 -33.91426 1.000 33.59483 184 ASN E O 1
ATOM 9596 N N . SER E 1 186 ? 22.35067 -0.57274 -33.73878 1.000 30.68423 185 SER E N 1
ATOM 9597 C CA . SER E 1 186 ? 21.55593 -1.08771 -34.83675 1.000 28.44423 185 SER E CA 1
ATOM 9598 C C . SER E 1 186 ? 20.71250 -2.24014 -34.33025 1.000 27.86423 185 SER E C 1
ATOM 9599 O O . SER E 1 186 ? 20.98527 -2.80861 -33.27336 1.000 28.18423 185 SER E O 1
ATOM 9602 N N . TYR E 1 187 ? 19.68264 -2.58279 -35.09661 1.000 26.84308 186 TYR E N 1
ATOM 9603 C CA . TYR E 1 187 ? 18.71760 -3.58508 -34.66350 1.000 27.48308 186 TYR E CA 1
ATOM 9604 C C . TYR E 1 187 ? 18.18813 -4.35451 -35.86981 1.000 31.02308 186 TYR E C 1
ATOM 9605 O O . TYR E 1 187 ? 18.24692 -3.88909 -37.01352 1.000 28.73308 186 TYR E O 1
ATOM 9614 N N . GLU E 1 188 ? 17.65198 -5.53765 -35.59844 1.000 29.97158 187 GLU E N 1
ATOM 9615 C CA . GLU E 1 188 ? 16.85139 -6.25936 -36.57125 1.000 30.08158 187 GLU E CA 1
ATOM 9616 C C . GLU E 1 188 ? 15.65636 -6.81676 -35.82461 1.000 29.65158 187 GLU E C 1
ATOM 9617 O O . GLU E 1 188 ? 15.74551 -7.08796 -34.61898 1.000 29.08158 187 GLU E O 1
ATOM 9623 N N . ILE E 1 189 ? 14.52991 -6.94821 -36.53370 1.000 33.51179 188 ILE E N 1
ATOM 9624 C CA . ILE E 1 189 ? 13.37488 -7.69521 -36.03921 1.000 33.58179 188 ILE E CA 1
ATOM 9625 C C . ILE E 1 189 ? 12.98758 -8.71834 -37.09637 1.000 34.97179 188 ILE E C 1
ATOM 9626 O O . ILE E 1 189 ? 12.65380 -8.35228 -38.22854 1.000 34.51179 188 ILE E O 1
ATOM 9631 N N . TRP E 1 190 ? 12.96162 -9.98373 -36.70980 1.000 35.88416 189 TRP E N 1
ATOM 9632 C CA . TRP E 1 190 ? 12.63143 -11.07152 -37.60796 1.000 35.92416 189 TRP E CA 1
ATOM 9633 C C . TRP E 1 190 ? 11.33068 -11.71300 -37.14488 1.000 33.19416 189 TRP E C 1
ATOM 9634 O O . TRP E 1 190 ? 11.08829 -11.85827 -35.93850 1.000 38.80416 189 TRP E O 1
ATOM 9645 N N . VAL E 1 191 ? 10.48792 -12.07362 -38.10619 1.000 33.07119 190 VAL E N 1
ATOM 9646 C CA . VAL E 1 191 ? 9.33315 -12.92621 -37.87500 1.000 36.65119 190 VAL E CA 1
ATOM 9647 C C . VAL E 1 191 ? 9.61179 -14.18815 -38.66325 1.000 38.21119 190 VAL E C 1
ATOM 9648 O O . VAL E 1 191 ? 9.74609 -14.13679 -39.89049 1.000 41.11119 190 VAL E O 1
ATOM 9652 N N . ASN E 1 192 ? 9.77329 -15.30143 -37.95407 1.000 43.54940 191 ASN E N 1
ATOM 9653 C CA . ASN E 1 192 ? 10.28331 -16.55646 -38.52679 1.000 42.19940 191 ASN E CA 1
ATOM 9654 C C . ASN E 1 192 ? 11.65684 -16.22392 -39.11367 1.000 46.43940 191 ASN E C 1
ATOM 9655 O O . ASN E 1 192 ? 12.50110 -15.65662 -38.40142 1.000 43.42940 191 ASN E O 1
ATOM 9660 N N . ASN E 1 193 ? 11.93693 -16.54077 -40.37903 1.000 43.05920 192 ASN E N 1
ATOM 9661 C CA . ASN E 1 193 ? 13.23879 -16.25480 -40.97569 1.000 46.04920 192 ASN E CA 1
ATOM 9662 C C . ASN E 1 193 ? 13.18498 -15.08210 -41.95376 1.000 46.37920 192 ASN E C 1
ATOM 9663 O O . ASN E 1 193 ? 13.95997 -15.02788 -42.90945 1.000 48.94920 192 ASN E O 1
ATOM 9668 N N . ASP E 1 194 ? 12.25151 -14.15955 -41.74970 1.000 48.49391 193 ASP E N 1
ATOM 9669 C CA . ASP E 1 194 ? 12.12665 -12.94283 -42.54471 1.000 46.89391 193 ASP E CA 1
ATOM 9670 C C . ASP E 1 194 ? 12.46683 -11.74325 -41.67834 1.000 41.92391 193 ASP E C 1
ATOM 9671 O O . ASP E 1 194 ? 11.94298 -11.60525 -40.56775 1.000 45.62391 193 ASP E O 1
ATOM 9676 N N . LYS E 1 195 ? 13.36042 -10.89835 -42.16218 1.000 39.32303 194 LYS E N 1
ATOM 9677 C CA . LYS E 1 195 ? 13.80224 -9.73588 -41.39163 1.000 43.18303 194 LYS E CA 1
ATOM 9678 C C . LYS E 1 195 ? 12.79862 -8.59684 -41.60362 1.000 44.25303 194 LYS E C 1
ATOM 9679 O O . LYS E 1 195 ? 12.91394 -7.87939 -42.56134 1.000 45.07303 194 LYS E O 1
ATOM 9685 N N . GLU E 1 196 ? 11.79630 -8.38414 -40.74722 1.000 42.84836 195 GLU E N 1
ATOM 9686 C CA . GLU E 1 196 ? 10.88809 -7.32541 -41.12166 1.000 47.92836 195 GLU E CA 1
ATOM 9687 C C . GLU E 1 196 ? 11.40524 -5.95752 -40.89984 1.000 41.20836 195 GLU E C 1
ATOM 9688 O O . GLU E 1 196 ? 10.80499 -5.03670 -41.42333 1.000 42.33836 195 GLU E O 1
ATOM 9694 N N . ALA E 1 197 ? 12.42198 -5.78499 -40.08366 1.000 34.35987 196 ALA E N 1
ATOM 9695 C CA . ALA E 1 197 ? 12.81782 -4.42652 -39.80657 1.000 36.51987 196 ALA E CA 1
ATOM 9696 C C . ALA E 1 197 ? 14.27345 -4.41276 -39.42702 1.000 37.98987 196 ALA E C 1
ATOM 9697 O O . ALA E 1 197 ? 14.79921 -5.35607 -38.82259 1.000 38.20987 196 ALA E O 1
ATOM 9699 N N . TYR E 1 198 ? 14.90348 -3.31765 -39.80079 1.000 30.27984 197 TYR E N 1
ATOM 9700 C CA . TYR E 1 198 ? 16.29320 -3.15895 -39.47050 1.000 34.94984 197 TYR E CA 1
ATOM 9701 C C . TYR E 1 198 ? 16.66639 -1.72324 -39.76840 1.000 34.72984 197 TYR E C 1
ATOM 9702 O O . TYR E 1 198 ? 16.01775 -1.04121 -40.56608 1.000 41.50984 197 TYR E O 1
ATOM 9711 N N . GLY E 1 199 ? 17.73414 -1.28980 -39.14014 1.000 34.03305 198 GLY E N 1
ATOM 9712 C CA . GLY E 1 199 ? 18.16596 0.07444 -39.24249 1.000 32.84305 198 GLY E CA 1
ATOM 9713 C C . GLY E 1 199 ? 18.80546 0.48415 -37.94375 1.000 26.70305 198 GLY E C 1
ATOM 9714 O O . GLY E 1 199 ? 19.28866 -0.35641 -37.20050 1.000 23.94305 198 GLY E O 1
ATOM 9715 N N . ARG E 1 200 ? 18.81218 1.79174 -37.70904 1.000 29.89252 199 ARG E N 1
ATOM 9716 C CA . ARG E 1 200 ? 19.45907 2.37179 -36.54349 1.000 29.81252 199 ARG E CA 1
ATOM 9717 C C . ARG E 1 200 ? 18.44500 2.74331 -35.46801 1.000 29.89252 199 ARG E C 1
ATOM 9718 O O . ARG E 1 200 ? 17.33319 3.20759 -35.76568 1.000 31.13252 199 ARG E O 1
ATOM 9726 N N . LEU E 1 201 ? 18.84450 2.52785 -34.21190 1.000 34.13150 200 LEU E N 1
ATOM 9727 C CA . LEU E 1 201 ? 18.00649 2.92846 -33.08966 1.000 32.39150 200 LEU E CA 1
ATOM 9728 C C . LEU E 1 201 ? 17.72742 4.42684 -33.08444 1.000 28.75150 200 LEU E C 1
ATOM 9729 O O . LEU E 1 201 ? 16.60301 4.84590 -32.77986 1.000 30.45150 200 LEU E O 1
ATOM 9734 N N . GLU E 1 202 ? 18.73334 5.25415 -33.40918 1.000 36.06068 201 GLU E N 1
ATOM 9735 C CA . GLU E 1 202 ? 18.55706 6.70149 -33.27517 1.000 34.56068 201 GLU E CA 1
ATOM 9736 C C . GLU E 1 202 ? 17.50798 7.25103 -34.23429 1.000 30.76068 201 GLU E C 1
ATOM 9737 O O . GLU E 1 202 ? 16.90445 8.29501 -33.96048 1.000 36.67068 201 GLU E O 1
ATOM 9743 N N . ASP E 1 203 ? 17.30490 6.58024 -35.36384 1.000 27.55376 202 ASP E N 1
ATOM 9744 C CA . ASP E 1 203 ? 16.39738 6.99505 -36.42423 1.000 31.19376 202 ASP E CA 1
ATOM 9745 C C . ASP E 1 203 ? 15.01619 6.35116 -36.36164 1.000 35.97376 202 ASP E C 1
ATOM 9746 O O . ASP E 1 203 ? 14.02425 7.00546 -36.69744 1.000 38.37376 202 ASP E O 1
ATOM 9751 N N . ASP E 1 204 ? 14.92134 5.05950 -36.02638 1.000 25.79267 203 ASP E N 1
ATOM 9752 C CA . ASP E 1 204 ? 13.66507 4.32044 -36.16353 1.000 28.29267 203 ASP E CA 1
ATOM 9753 C C . ASP E 1 204 ? 12.77629 4.39136 -34.92550 1.000 30.79267 203 ASP E C 1
ATOM 9754 O O . ASP E 1 204 ? 11.64870 3.87349 -34.95695 1.000 29.34267 203 ASP E O 1
ATOM 9759 N N . TRP E 1 205 ? 13.28295 4.97308 -33.84208 1.000 23.62107 204 TRP E N 1
ATOM 9760 C CA . TRP E 1 205 ? 12.56389 5.38589 -32.65046 1.000 23.97107 204 TRP E CA 1
ATOM 9761 C C . TRP E 1 205 ? 12.76879 6.88534 -32.49174 1.000 28.43107 204 TRP E C 1
ATOM 9762 O O . TRP E 1 205 ? 13.48785 7.50314 -33.26595 1.000 28.90107 204 TRP E O 1
ATOM 9773 N N . THR E 1 206 ? 12.13030 7.47909 -31.48578 1.000 19.95493 205 THR E N 1
ATOM 9774 C CA . THR E 1 206 ? 12.31918 8.89238 -31.15484 1.000 16.67493 205 THR E CA 1
ATOM 9775 C C . THR E 1 206 ? 12.91799 9.06648 -29.76571 1.000 22.73493 205 THR E C 1
ATOM 9776 O O . THR E 1 206 ? 12.62240 10.03209 -29.05284 1.000 26.34493 205 THR E O 1
ATOM 9780 N N . MET E 1 207 ? 13.83008 8.17019 -29.38818 1.000 30.99203 206 MET E N 1
ATOM 9781 C CA . MET E 1 207 ? 14.49381 8.33949 -28.10161 1.000 24.34203 206 MET E CA 1
ATOM 9782 C C . MET E 1 207 ? 15.43794 9.53782 -28.12995 1.000 23.67203 206 MET E C 1
ATOM 9783 O O . MET E 1 207 ? 15.78557 10.07394 -27.07116 1.000 26.51203 206 MET E O 1
ATOM 9788 N N . THR E 1 208 ? 15.84434 9.96512 -29.32161 1.000 28.86514 207 THR E N 1
ATOM 9789 C CA . THR E 1 208 ? 16.78887 11.04171 -29.54830 1.000 34.20514 207 THR E CA 1
ATOM 9790 C C . THR E 1 208 ? 16.11818 12.20258 -30.27512 1.000 37.43514 207 THR E C 1
ATOM 9791 O O . THR E 1 208 ? 14.96369 12.13250 -30.70179 1.000 36.75514 207 THR E O 1
ATOM 9795 N N . GLU E 1 209 ? 16.84293 13.30210 -30.36008 1.000 39.82122 208 GLU E N 1
ATOM 9796 C CA . GLU E 1 209 ? 16.42524 14.41436 -31.19065 1.000 36.96122 208 GLU E CA 1
ATOM 9797 C C . GLU E 1 209 ? 16.52107 14.03099 -32.66908 1.000 37.18122 208 GLU E C 1
ATOM 9798 O O . GLU E 1 209 ? 17.31646 13.16093 -33.03113 1.000 30.27122 208 GLU E O 1
ATOM 9804 N N . PRO E 1 210 ? 15.66492 14.60356 -33.53234 1.000 36.55873 209 PRO E N 1
ATOM 9805 C CA . PRO E 1 210 ? 15.61862 14.11950 -34.93015 1.000 29.29873 209 PRO E CA 1
ATOM 9806 C C . PRO E 1 210 ? 16.94133 14.25497 -35.68230 1.000 33.84873 209 PRO E C 1
ATOM 9807 O O . PRO E 1 210 ? 17.36614 13.29463 -36.34050 1.000 40.10873 209 PRO E O 1
ATOM 9811 N N . GLY E 1 211 ? 17.64474 15.38273 -35.56373 1.000 37.08941 210 GLY E N 1
ATOM 9812 C CA . GLY E 1 211 ? 18.90519 15.52020 -36.26677 1.000 34.95941 210 GLY E CA 1
ATOM 9813 C C . GLY E 1 211 ? 19.90452 14.49007 -35.79350 1.000 29.86941 210 GLY E C 1
ATOM 9814 O O . GLY E 1 211 ? 19.82230 13.99547 -34.67449 1.000 32.26941 210 GLY E O 1
ATOM 9815 N N . SER E 1 212 ? 20.88107 14.17328 -36.63722 1.000 29.72583 211 SER E N 1
ATOM 9816 C CA . SER E 1 212 ? 21.71472 13.01182 -36.34352 1.000 32.98583 211 SER E CA 1
ATOM 9817 C C . SER E 1 212 ? 22.81656 13.36308 -35.35071 1.000 32.95583 211 SER E C 1
ATOM 9818 O O . SER E 1 212 ? 23.29137 14.49554 -35.28902 1.000 32.54583 211 SER E O 1
ATOM 9821 N N . GLY E 1 213 ? 23.11856 12.40112 -34.48100 1.000 31.62159 212 GLY E N 1
ATOM 9822 C CA . GLY E 1 213 ? 24.07967 12.57775 -33.42261 1.000 28.06159 212 GLY E CA 1
ATOM 9823 C C . GLY E 1 213 ? 24.33309 11.29671 -32.64170 1.000 29.29159 212 GLY E C 1
ATOM 9824 O O . GLY E 1 213 ? 23.61664 10.29732 -32.76814 1.000 32.14159 212 GLY E O 1
ATOM 9825 N N . PRO E 1 214 ? 25.38688 11.30464 -31.82371 1.000 32.98361 305 PRO E N 1
ATOM 9826 C CA . PRO E 1 214 ? 25.78575 10.08292 -31.11290 1.000 32.29361 305 PRO E CA 1
ATOM 9827 C C . PRO E 1 214 ? 25.10813 9.97062 -29.75006 1.000 35.85361 305 PRO E C 1
ATOM 9828 O O . PRO E 1 214 ? 25.11231 10.92055 -28.95861 1.000 38.44361 305 PRO E O 1
ATOM 9832 N N . VAL E 1 215 ? 24.49118 8.82223 -29.49126 1.000 33.99394 306 VAL E N 1
ATOM 9833 C CA . VAL E 1 215 ? 24.00524 8.43085 -28.16449 1.000 34.40394 306 VAL E CA 1
ATOM 9834 C C . VAL E 1 215 ? 24.69553 7.12320 -27.79779 1.000 32.06394 306 VAL E C 1
ATOM 9835 O O . VAL E 1 215 ? 24.08708 6.04700 -27.88272 1.000 30.82394 306 VAL E O 1
ATOM 9839 N N . PRO E 1 216 ? 25.93832 7.18134 -27.32179 1.000 36.95988 307 PRO E N 1
ATOM 9840 C CA . PRO E 1 216 ? 26.82388 5.99804 -27.40565 1.000 43.64988 307 PRO E CA 1
ATOM 9841 C C . PRO E 1 216 ? 26.27057 4.68911 -26.82920 1.000 45.78988 307 PRO E C 1
ATOM 9842 O O . PRO E 1 216 ? 26.41581 3.64307 -27.48460 1.000 38.90988 307 PRO E O 1
ATOM 9846 N N . GLU E 1 217 ? 25.60746 4.70546 -25.66466 1.000 36.03453 308 GLU E N 1
ATOM 9847 C CA . GLU E 1 217 ? 25.15621 3.47621 -25.02205 1.000 35.23453 308 GLU E CA 1
ATOM 9848 C C . GLU E 1 217 ? 23.63358 3.33052 -25.07668 1.000 31.68453 308 GLU E C 1
ATOM 9849 O O . GLU E 1 217 ? 23.01062 2.74614 -24.18844 1.000 30.33453 308 GLU E O 1
ATOM 9855 N N . LEU E 1 218 ? 23.02712 3.87997 -26.12150 1.000 32.62522 309 LEU E N 1
ATOM 9856 C CA . LEU E 1 218 ? 21.59730 3.71622 -26.32678 1.000 28.28522 309 LEU E CA 1
ATOM 9857 C C . LEU E 1 218 ? 21.19730 2.24459 -26.37030 1.000 33.22522 309 LEU E C 1
ATOM 9858 O O . LEU E 1 218 ? 20.14759 1.86973 -25.84335 1.000 32.88522 309 LEU E O 1
ATOM 9863 N N . TYR E 1 219 ? 22.02098 1.39683 -26.99430 1.000 31.04149 310 TYR E N 1
ATOM 9864 C CA . TYR E 1 219 ? 21.73898 -0.02941 -27.16511 1.000 27.17149 310 TYR E CA 1
ATOM 9865 C C . TYR E 1 219 ? 21.80761 -0.83233 -25.86789 1.000 28.91149 310 TYR E C 1
ATOM 9866 O O . TYR E 1 219 ? 21.45928 -2.01647 -25.87350 1.000 31.99149 310 TYR E O 1
ATOM 9875 N N . ARG E 1 220 ? 22.31093 -0.26148 -24.78547 1.000 22.39143 311 ARG E N 1
ATOM 9876 C CA . ARG E 1 220 ? 22.71434 -1.04980 -23.63739 1.000 25.55143 311 ARG E CA 1
ATOM 9877 C C . ARG E 1 220 ? 21.54723 -1.25382 -22.69209 1.000 24.40143 311 ARG E C 1
ATOM 9878 O O . ARG E 1 220 ? 20.87287 -0.29414 -22.31183 1.000 30.61143 311 ARG E O 1
ATOM 9886 N N . TYR E 1 221 ? 21.34317 -2.50750 -22.28943 1.000 26.45951 312 TYR E N 1
ATOM 9887 C CA . TYR E 1 221 ? 20.31155 -2.88950 -21.34109 1.000 23.43951 312 TYR E CA 1
ATOM 9888 C C . TYR E 1 221 ? 20.97257 -3.64929 -20.18250 1.000 27.49951 312 TYR E C 1
ATOM 9889 O O . TYR E 1 221 ? 20.75747 -4.84131 -19.96800 1.000 28.38951 312 TYR E O 1
ATOM 9898 N N . LYS E 1 222 ? 21.85910 -2.95528 -19.46905 1.000 22.59666 313 LYS E N 1
ATOM 9899 C CA . LYS E 1 222 ? 22.56137 -3.56262 -18.34490 1.000 20.43666 313 LYS E CA 1
ATOM 9900 C C . LYS E 1 222 ? 21.60230 -3.76554 -17.17140 1.000 25.75666 313 LYS E C 1
ATOM 9901 O O . LYS E 1 222 ? 20.86285 -2.85627 -16.79055 1.000 35.22666 313 LYS E O 1
ATOM 9907 N N . GLY E 1 223 ? 21.62948 -4.95478 -16.58885 1.000 26.44624 314 GLY E N 1
ATOM 9908 C CA . GLY E 1 223 ? 20.78264 -5.28154 -15.47396 1.000 19.39624 314 GLY E CA 1
ATOM 9909 C C . GLY E 1 223 ? 19.48875 -5.95867 -15.85166 1.000 23.32624 314 GLY E C 1
ATOM 9910 O O . GLY E 1 223 ? 18.73861 -6.35930 -14.95152 1.000 26.97624 314 GLY E O 1
ATOM 9911 N N . LEU E 1 224 ? 19.23529 -6.15049 -17.15001 1.000 21.58533 315 LEU E N 1
ATOM 9912 C CA . LEU E 1 224 ? 18.04643 -6.84618 -17.61346 1.000 23.03533 315 LEU E CA 1
ATOM 9913 C C . LEU E 1 224 ? 18.01666 -8.26695 -17.06306 1.000 28.58533 315 LEU E C 1
ATOM 9914 O O . LEU E 1 224 ? 18.93781 -9.05859 -17.30998 1.000 31.89533 315 LEU E O 1
ATOM 9919 N N . GLY E 1 225 ? 16.93544 -8.60605 -16.34583 1.000 33.84416 316 GLY E N 1
ATOM 9920 C CA . GLY E 1 225 ? 16.90408 -9.86691 -15.61960 1.000 31.49416 316 GLY E CA 1
ATOM 9921 C C . GLY E 1 225 ? 15.56377 -10.55410 -15.40818 1.000 35.27416 316 GLY E C 1
ATOM 9922 O O . GLY E 1 225 ? 15.50926 -11.55749 -14.69020 1.000 36.01416 316 GLY E O 1
ATOM 9923 N N . ALA E 1 226 ? 14.48297 -10.06741 -16.02040 1.000 31.10285 317 ALA E N 1
ATOM 9924 C CA . ALA E 1 226 ? 13.18205 -10.69614 -15.83180 1.000 27.15285 317 ALA E CA 1
ATOM 9925 C C . ALA E 1 226 ? 12.36582 -10.62709 -17.10929 1.000 31.24285 317 ALA E C 1
ATOM 9926 O O . ALA E 1 226 ? 12.43829 -9.65246 -17.85725 1.000 31.12285 317 ALA E O 1
ATOM 9928 N N . ILE E 1 227 ? 11.56884 -11.66558 -17.33495 1.000 29.78737 318 ILE E N 1
ATOM 9929 C CA . ILE E 1 227 ? 10.61756 -11.72609 -18.43767 1.000 26.00737 318 ILE E CA 1
ATOM 9930 C C . ILE E 1 227 ? 9.22979 -11.88875 -17.84657 1.000 30.04737 318 ILE E C 1
ATOM 9931 O O . ILE E 1 227 ? 9.06170 -12.58984 -16.84673 1.000 30.49737 318 ILE E O 1
ATOM 9936 N N . GLY E 1 228 ? 8.24021 -11.25398 -18.44944 1.000 21.90624 319 GLY E N 1
ATOM 9937 C CA . GLY E 1 228 ? 6.88347 -11.35271 -17.95230 1.000 22.45624 319 GLY E CA 1
ATOM 9938 C C . GLY E 1 228 ? 5.87704 -11.34782 -19.07816 1.000 23.15624 319 GLY E C 1
ATOM 9939 O O . GLY E 1 228 ? 6.08904 -10.74832 -20.13303 1.000 25.20624 319 GLY E O 1
ATOM 9940 N N . PHE E 1 229 ? 4.76498 -12.02228 -18.83318 1.000 24.76356 320 PHE E N 1
ATOM 9941 C CA . PHE E 1 229 ? 3.58416 -11.92259 -19.68213 1.000 22.49356 320 PHE E CA 1
ATOM 9942 C C . PHE E 1 229 ? 2.57331 -11.04496 -18.95242 1.000 26.45356 320 PHE E C 1
ATOM 9943 O O . PHE E 1 229 ? 2.04115 -11.43536 -17.90959 1.000 30.89356 320 PHE E O 1
ATOM 9951 N N . GLU E 1 230 ? 2.33329 -9.85208 -19.48176 1.000 25.68611 321 GLU E N 1
ATOM 9952 C CA . GLU E 1 230 ? 1.34903 -8.93162 -18.92236 1.000 24.91611 321 GLU E CA 1
ATOM 9953 C C . GLU E 1 230 ? 0.40093 -8.56334 -20.06143 1.000 25.53611 321 GLU E C 1
ATOM 9954 O O . GLU E 1 230 ? 0.66587 -7.63992 -20.83266 1.000 24.51611 321 GLU E O 1
ATOM 9960 N N . LEU E 1 231 ? -0.72753 -9.25541 -20.13744 1.000 30.58107 322 LEU E N 1
ATOM 9961 C CA . LEU E 1 231 ? -1.54513 -9.24949 -21.33851 1.000 35.05107 322 LEU E CA 1
ATOM 9962 C C . LEU E 1 231 ? -3.00983 -9.17791 -20.96905 1.000 32.33107 322 LEU E C 1
ATOM 9963 O O . LEU E 1 231 ? -3.41740 -9.54651 -19.86690 1.000 32.16107 322 LEU E O 1
ATOM 9968 N N . TRP E 1 232 ? -3.80029 -8.73953 -21.93551 1.000 30.98398 323 TRP E N 1
ATOM 9969 C CA . TRP E 1 232 ? -5.24066 -8.93575 -21.92699 1.000 25.85398 323 TRP E CA 1
ATOM 9970 C C . TRP E 1 232 ? -5.61376 -9.83224 -23.09886 1.000 28.09398 323 TRP E C 1
ATOM 9971 O O . TRP E 1 232 ? -5.11273 -9.65801 -24.21754 1.000 34.44398 323 TRP E O 1
ATOM 9982 N N . GLN E 1 233 ? -6.51025 -10.77684 -22.85930 1.000 25.38693 324 GLN E N 1
ATOM 9983 C CA . GLN E 1 233 ? -7.00437 -11.61213 -23.94431 1.000 31.74693 324 GLN E CA 1
ATOM 9984 C C . GLN E 1 233 ? -8.51681 -11.66868 -23.87047 1.000 29.69693 324 GLN E C 1
ATOM 9985 O O . GLN E 1 233 ? -9.09338 -11.75516 -22.78145 1.000 27.37693 324 GLN E O 1
ATOM 9991 N N . VAL E 1 234 ? -9.15105 -11.59034 -25.03579 1.000 27.93683 325 VAL E N 1
ATOM 9992 C CA . VAL E 1 234 ? -10.58653 -11.80720 -25.13214 1.000 29.23683 325 VAL E CA 1
ATOM 9993 C C . VAL E 1 234 ? -10.80021 -13.30987 -25.29453 1.000 30.35683 325 VAL E C 1
ATOM 9994 O O . VAL E 1 234 ? -11.08632 -14.01400 -24.31792 1.000 29.94683 325 VAL E O 1
ATOM 9998 N N . LYS E 1 235 ? -10.64168 -13.81162 -26.51636 1.000 29.79997 326 LYS E N 1
ATOM 9999 C CA . LYS E 1 235 ? -10.64816 -15.24715 -26.77613 1.000 31.21997 326 LYS E CA 1
ATOM 10000 C C . LYS E 1 235 ? -9.27102 -15.80353 -26.42678 1.000 36.38997 326 LYS E C 1
ATOM 10001 O O . LYS E 1 235 ? -8.30666 -15.59841 -27.16721 1.000 36.09997 326 LYS E O 1
ATOM 10007 N N . SER E 1 236 ? -9.18223 -16.54378 -25.32741 1.000 34.31341 327 SER E N 1
ATOM 10008 C CA . SER E 1 236 ? -7.90331 -17.01195 -24.82638 1.000 34.00341 327 SER E CA 1
ATOM 10009 C C . SER E 1 236 ? -7.45306 -18.25711 -25.58221 1.000 36.66341 327 SER E C 1
ATOM 10010 O O . SER E 1 236 ? -8.12439 -18.74059 -26.49691 1.000 32.14341 327 SER E O 1
ATOM 10013 N N . GLY E 1 237 ? -6.29945 -18.79691 -25.19431 1.000 30.88543 328 GLY E N 1
ATOM 10014 C CA . GLY E 1 237 ? -5.82943 -20.00277 -25.84098 1.000 31.04543 328 GLY E CA 1
ATOM 10015 C C . GLY E 1 237 ? -4.50369 -19.92050 -26.56383 1.000 38.60543 328 GLY E C 1
ATOM 10016 O O . GLY E 1 237 ? -4.14623 -20.84298 -27.30583 1.000 39.88543 328 GLY E O 1
ATOM 10017 N N . THR E 1 238 ? -3.77162 -18.82967 -26.36479 1.000 38.66026 329 THR E N 1
ATOM 10018 C CA . THR E 1 238 ? -2.47730 -18.65305 -27.01642 1.000 35.06026 329 THR E CA 1
ATOM 10019 C C . THR E 1 238 ? -1.43315 -19.60327 -26.41928 1.000 33.61026 329 THR E C 1
ATOM 10020 O O . THR E 1 238 ? -1.46368 -19.90476 -25.22529 1.000 37.72026 329 THR E O 1
ATOM 10024 N N . ILE E 1 239 ? -0.54734 -20.15351 -27.24612 1.000 34.55541 330 ILE E N 1
ATOM 10025 C CA . ILE E 1 239 ? 0.50404 -21.02143 -26.71564 1.000 35.91541 330 ILE E CA 1
ATOM 10026 C C . ILE E 1 239 ? 1.85688 -20.36391 -26.97069 1.000 33.89541 330 ILE E C 1
ATOM 10027 O O . ILE E 1 239 ? 2.24153 -20.13688 -28.12647 1.000 34.56541 330 ILE E O 1
ATOM 10032 N N . PHE E 1 240 ? 2.59272 -20.09880 -25.88701 1.000 31.18730 331 PHE E N 1
ATOM 10033 C CA . PHE E 1 240 ? 3.93330 -19.52378 -25.95531 1.000 32.32730 331 PHE E CA 1
ATOM 10034 C C . PHE E 1 240 ? 4.94395 -20.62583 -25.72220 1.000 34.87730 331 PHE E C 1
ATOM 10035 O O . PHE E 1 240 ? 4.70465 -21.54586 -24.93484 1.000 38.12730 331 PHE E O 1
ATOM 10043 N N . ASP E 1 241 ? 6.06503 -20.53643 -26.42234 1.000 37.42278 332 ASP E N 1
ATOM 10044 C CA . ASP E 1 241 ? 7.08406 -21.57086 -26.32750 1.000 39.03278 332 ASP E CA 1
ATOM 10045 C C . ASP E 1 241 ? 8.42388 -20.97256 -26.73405 1.000 38.50278 332 ASP E C 1
ATOM 10046 O O . ASP E 1 241 ? 8.49786 -19.83561 -27.21529 1.000 32.93278 332 ASP E O 1
ATOM 10051 N N . ASN E 1 242 ? 9.48689 -21.75538 -26.50564 1.000 33.94065 333 ASN E N 1
ATOM 10052 C CA . ASN E 1 242 ? 10.79744 -21.54914 -27.12875 1.000 33.83065 333 ASN E CA 1
ATOM 10053 C C . ASN E 1 242 ? 11.35964 -20.15574 -26.85188 1.000 33.23065 333 ASN E C 1
ATOM 10054 O O . ASN E 1 242 ? 11.68227 -19.40328 -27.76798 1.000 32.34065 333 ASN E O 1
ATOM 10059 N N . ILE E 1 243 ? 11.46379 -19.81421 -25.57843 1.000 32.81928 334 ILE E N 1
ATOM 10060 C CA . ILE E 1 243 ? 11.92570 -18.48824 -25.19262 1.000 31.70928 334 ILE E CA 1
ATOM 10061 C C . ILE E 1 243 ? 13.43851 -18.52166 -25.01268 1.000 30.72928 334 ILE E C 1
ATOM 10062 O O . ILE E 1 243 ? 13.95725 -19.23467 -24.14773 1.000 34.57928 334 ILE E O 1
ATOM 10067 N N . LEU E 1 244 ? 14.15616 -17.76029 -25.83380 1.000 31.95758 335 LEU E N 1
ATOM 10068 C CA . LEU E 1 244 ? 15.60760 -17.69585 -25.72582 1.000 28.27758 335 LEU E CA 1
ATOM 10069 C C . LEU E 1 244 ? 16.07897 -16.24520 -25.68748 1.000 29.38758 335 LEU E C 1
ATOM 10070 O O . LEU E 1 244 ? 15.66934 -15.43143 -26.52257 1.000 32.46758 335 LEU E O 1
ATOM 10075 N N . ILE E 1 245 ? 16.93511 -15.92765 -24.71850 1.000 25.17838 336 ILE E N 1
ATOM 10076 C CA . ILE E 1 245 ? 17.63905 -14.65372 -24.66622 1.000 28.66838 336 ILE E CA 1
ATOM 10077 C C . ILE E 1 245 ? 19.12794 -14.95996 -24.60039 1.000 32.67838 336 ILE E C 1
ATOM 10078 O O . ILE E 1 245 ? 19.61819 -15.48477 -23.59160 1.000 32.29838 336 ILE E O 1
ATOM 10083 N N . THR E 1 246 ? 19.85335 -14.57968 -25.65133 1.000 28.17857 337 THR E N 1
ATOM 10084 C CA . THR E 1 246 ? 21.25472 -14.93321 -25.81775 1.000 37.65857 337 THR E CA 1
ATOM 10085 C C . THR E 1 246 ? 22.00596 -13.78536 -26.48387 1.000 43.01857 337 THR E C 1
ATOM 10086 O O . THR E 1 246 ? 21.40866 -12.84390 -27.01023 1.000 44.21857 337 THR E O 1
ATOM 10090 N N . ASP E 1 247 ? 23.33608 -13.89308 -26.49957 1.000 38.39873 338 ASP E N 1
ATOM 10091 C CA . ASP E 1 247 ? 24.19073 -12.93801 -27.19554 1.000 36.35873 338 ASP E CA 1
ATOM 10092 C C . ASP E 1 247 ? 24.67213 -13.45418 -28.54150 1.000 40.63873 338 ASP E C 1
ATOM 10093 O O . ASP E 1 247 ? 25.51018 -12.80515 -29.16925 1.000 46.65873 338 ASP E O 1
ATOM 10098 N N . ASP E 1 248 ? 24.19370 -14.62124 -28.97936 1.000 41.83070 339 ASP E N 1
ATOM 10099 C CA . ASP E 1 248 ? 24.67556 -15.25842 -30.20217 1.000 42.85070 339 ASP E CA 1
ATOM 10100 C C . ASP E 1 248 ? 23.55578 -15.32039 -31.22833 1.000 41.67070 339 ASP E C 1
ATOM 10101 O O . ASP E 1 248 ? 22.66924 -16.18382 -31.12863 1.000 42.67070 339 ASP E O 1
ATOM 10106 N N . PRO E 1 249 ? 23.54288 -14.43212 -32.22403 1.000 45.81269 340 PRO E N 1
ATOM 10107 C CA . PRO E 1 249 ? 22.46648 -14.47190 -33.22531 1.000 40.06269 340 PRO E CA 1
ATOM 10108 C C . PRO E 1 249 ? 22.37986 -15.78450 -33.98689 1.000 41.35269 340 PRO E C 1
ATOM 10109 O O . PRO E 1 249 ? 21.27971 -16.15168 -34.42234 1.000 45.24269 340 PRO E O 1
ATOM 10113 N N . GLU E 1 250 ? 23.50082 -16.49510 -34.17815 1.000 47.51803 341 GLU E N 1
ATOM 10114 C CA . GLU E 1 250 ? 23.45547 -17.76245 -34.90374 1.000 51.96803 341 GLU E CA 1
ATOM 10115 C C . GLU E 1 250 ? 22.96072 -18.91255 -34.04003 1.000 50.50803 341 GLU E C 1
ATOM 10116 O O . GLU E 1 250 ? 22.20891 -19.76771 -34.52611 1.000 45.33803 341 GLU E O 1
ATOM 10122 N N . TYR E 1 251 ? 23.36773 -18.96931 -32.76758 1.000 46.35230 342 TYR E N 1
ATOM 10123 C CA . TYR E 1 251 ? 22.80442 -20.01013 -31.92446 1.000 51.12230 342 TYR E CA 1
ATOM 10124 C C . TYR E 1 251 ? 21.31154 -19.81432 -31.80336 1.000 51.16230 342 TYR E C 1
ATOM 10125 O O . TYR E 1 251 ? 20.55503 -20.79132 -31.77657 1.000 48.74230 342 TYR E O 1
ATOM 10134 N N . ALA E 1 252 ? 20.86430 -18.55913 -31.79347 1.000 48.02994 343 ALA E N 1
ATOM 10135 C CA . ALA E 1 252 ? 19.43273 -18.30788 -31.75409 1.000 43.34994 343 ALA E CA 1
ATOM 10136 C C . ALA E 1 252 ? 18.75884 -18.85668 -33.00273 1.000 46.66994 343 ALA E C 1
ATOM 10137 O O . ALA E 1 252 ? 17.65310 -19.40501 -32.93026 1.000 49.48994 343 ALA E O 1
ATOM 10139 N N . LYS E 1 253 ? 19.42125 -18.75071 -34.15825 1.000 47.05329 344 LYS E N 1
ATOM 10140 C CA . LYS E 1 253 ? 18.79996 -19.28831 -35.36033 1.000 44.77329 344 LYS E CA 1
ATOM 10141 C C . LYS E 1 253 ? 18.77797 -20.81758 -35.36924 1.000 49.69329 344 LYS E C 1
ATOM 10142 O O . LYS E 1 253 ? 17.74762 -21.40586 -35.71545 1.000 51.83329 344 LYS E O 1
ATOM 10148 N N . GLU E 1 254 ? 19.87040 -21.50859 -34.97996 1.000 54.35862 345 GLU E N 1
ATOM 10149 C CA . GLU E 1 254 ? 19.67121 -22.95428 -35.04923 1.000 58.60862 345 GLU E CA 1
ATOM 10150 C C . GLU E 1 254 ? 18.69351 -23.39560 -33.97001 1.000 57.45862 345 GLU E C 1
ATOM 10151 O O . GLU E 1 254 ? 17.90207 -24.31746 -34.20304 1.000 54.42862 345 GLU E O 1
ATOM 10157 N N . PHE E 1 255 ? 18.75926 -22.78145 -32.77069 1.000 51.66823 346 PHE E N 1
ATOM 10158 C CA . PHE E 1 255 ? 17.94683 -23.26375 -31.65053 1.000 49.82823 346 PHE E CA 1
ATOM 10159 C C . PHE E 1 255 ? 16.45894 -23.21365 -31.97694 1.000 49.77823 346 PHE E C 1
ATOM 10160 O O . PHE E 1 255 ? 15.71612 -24.14821 -31.65359 1.000 46.10823 346 PHE E O 1
ATOM 10168 N N . ILE E 1 256 ? 15.99562 -22.11952 -32.58344 1.000 47.56837 347 ILE E N 1
ATOM 10169 C CA . ILE E 1 256 ? 14.59160 -22.04989 -32.96634 1.000 49.26837 347 ILE E CA 1
ATOM 10170 C C . ILE E 1 256 ? 14.31970 -23.03974 -34.08814 1.000 47.40837 347 ILE E C 1
ATOM 10171 O O . ILE E 1 256 ? 13.37841 -23.83969 -34.01489 1.000 52.63837 347 ILE E O 1
ATOM 10176 N N . ASP E 1 257 ? 15.17565 -23.02525 -35.12176 1.000 42.30357 348 ASP E N 1
ATOM 10177 C CA . ASP E 1 257 ? 15.02197 -23.93333 -36.25811 1.000 48.14357 348 ASP E CA 1
ATOM 10178 C C . ASP E 1 257 ? 15.04313 -25.38801 -35.81123 1.000 48.15357 348 ASP E C 1
ATOM 10179 O O . ASP E 1 257 ? 14.31382 -26.22157 -36.35782 1.000 53.26357 348 ASP E O 1
ATOM 10184 N N . LYS E 1 258 ? 15.87627 -25.71433 -34.82374 1.000 49.88536 349 LYS E N 1
ATOM 10185 C CA . LYS E 1 258 ? 15.89060 -27.07571 -34.30117 1.000 52.09536 349 LYS E CA 1
ATOM 10186 C C . LYS E 1 258 ? 14.58394 -27.40316 -33.59075 1.000 48.17536 349 LYS E C 1
ATOM 10187 O O . LYS E 1 258 ? 13.99895 -28.47220 -33.80987 1.000 44.46536 349 LYS E O 1
ATOM 10193 N N . GLN E 1 259 ? 14.12638 -26.50350 -32.71277 1.000 51.00001 350 GLN E N 1
ATOM 10194 C CA . GLN E 1 259 ? 12.90104 -26.74863 -31.95675 1.000 47.67001 350 GLN E CA 1
ATOM 10195 C C . GLN E 1 259 ? 11.67189 -26.80945 -32.85509 1.000 46.86001 350 GLN E C 1
ATOM 10196 O O . GLN E 1 259 ? 10.70007 -27.49914 -32.52904 1.000 42.46001 350 GLN E O 1
ATOM 10202 N N . LEU E 1 260 ? 11.67057 -26.09351 -33.96911 1.000 47.39115 351 LEU E N 1
ATOM 10203 C CA . LEU E 1 260 ? 10.52185 -26.12719 -34.85919 1.000 52.52115 351 LEU E CA 1
ATOM 10204 C C . LEU E 1 260 ? 10.70132 -27.11579 -35.99502 1.000 53.06115 351 LEU E C 1
ATOM 10205 O O . LEU E 1 260 ? 9.86447 -27.15035 -36.90152 1.000 52.89115 351 LEU E O 1
ATOM 10210 N N . GLU E 1 261 ? 11.76876 -27.92340 -35.95569 1.000 53.65189 352 GLU E N 1
ATOM 10211 C CA . GLU E 1 261 ? 12.06224 -28.85699 -37.04266 1.000 55.36189 352 GLU E CA 1
ATOM 10212 C C . GLU E 1 261 ? 10.87081 -29.76637 -37.30169 1.000 54.78189 352 GLU E C 1
ATOM 10213 O O . GLU E 1 261 ? 10.43776 -29.94285 -38.44904 1.000 48.60189 352 GLU E O 1
ATOM 10219 N N . ALA E 1 262 ? 10.32633 -30.35549 -36.23300 1.000 53.21481 353 ALA E N 1
ATOM 10220 C CA . ALA E 1 262 ? 9.19055 -31.24797 -36.39148 1.000 48.05481 353 ALA E CA 1
ATOM 10221 C C . ALA E 1 262 ? 7.91030 -30.47905 -36.70535 1.000 53.47481 353 ALA E C 1
ATOM 10222 O O . ALA E 1 262 ? 7.18178 -30.84527 -37.63118 1.000 58.49481 353 ALA E O 1
ATOM 10224 N N . LEU E 1 263 ? 7.67046 -29.35318 -36.02333 1.000 55.95876 354 LEU E N 1
ATOM 10225 C CA . LEU E 1 263 ? 6.35627 -28.71922 -36.10066 1.000 52.28876 354 LEU E CA 1
ATOM 10226 C C . LEU E 1 263 ? 6.11071 -28.05930 -37.44959 1.000 51.03876 354 LEU E C 1
ATOM 10227 O O . LEU E 1 263 ? 5.02665 -28.20103 -38.02223 1.000 56.06876 354 LEU E O 1
ATOM 10232 N N . ARG E 1 264 ? 7.07569 -27.29266 -37.95051 1.000 52.34468 355 ARG E N 1
ATOM 10233 C CA . ARG E 1 264 ? 6.86829 -26.52722 -39.18586 1.000 52.75468 355 ARG E CA 1
ATOM 10234 C C . ARG E 1 264 ? 6.19280 -27.31559 -40.30567 1.000 56.67468 355 ARG E C 1
ATOM 10235 O O . ARG E 1 264 ? 5.25624 -26.78030 -40.91286 1.000 53.23468 355 ARG E O 1
ATOM 10243 N N . PRO E 1 265 ? 6.59604 -28.55545 -40.62959 1.000 62.76746 356 PRO E N 1
ATOM 10244 C CA . PRO E 1 265 ? 5.90077 -29.28170 -41.71206 1.000 61.59746 356 PRO E CA 1
ATOM 10245 C C . PRO E 1 265 ? 4.46391 -29.65433 -41.38894 1.000 61.14746 356 PRO E C 1
ATOM 10246 O O . PRO E 1 265 ? 3.62864 -29.64588 -42.30281 1.000 60.78746 356 PRO E O 1
ATOM 10250 N N . ILE E 1 266 ? 4.15749 -30.05847 -40.14845 1.000 56.78122 357 ILE E N 1
ATOM 10251 C CA . ILE E 1 266 ? 2.76017 -30.32781 -39.79382 1.000 56.46122 357 ILE E CA 1
ATOM 10252 C C . ILE E 1 266 ? 1.87506 -29.12634 -40.09400 1.000 59.55122 357 ILE E C 1
ATOM 10253 O O . ILE E 1 266 ? 0.82437 -29.26031 -40.73106 1.000 55.74122 357 ILE E O 1
ATOM 10258 N N . GLU E 1 267 ? 2.28270 -27.93716 -39.64230 1.000 56.54279 358 GLU E N 1
ATOM 10259 C CA . GLU E 1 267 ? 1.46414 -26.75190 -39.86193 1.000 54.38279 358 GLU E CA 1
ATOM 10260 C C . GLU E 1 267 ? 1.40087 -26.43146 -41.33622 1.000 55.63279 358 GLU E C 1
ATOM 10261 O O . GLU E 1 267 ? 0.41185 -25.87564 -41.83159 1.000 56.63279 358 GLU E O 1
ATOM 10267 N N . LYS E 1 268 ? 2.47068 -26.73490 -42.04246 1.000 63.77280 359 LYS E N 1
ATOM 10268 C CA . LYS E 1 268 ? 2.50118 -26.37602 -43.44035 1.000 61.83280 359 LYS E CA 1
ATOM 10269 C C . LYS E 1 268 ? 1.48837 -27.18546 -44.22423 1.000 60.29280 359 LYS E C 1
ATOM 10270 O O . LYS E 1 268 ? 0.80049 -26.61784 -45.06715 1.000 61.48280 359 LYS E O 1
ATOM 10276 N N . VAL E 1 269 ? 1.25565 -28.45821 -43.84900 1.000 62.71190 360 VAL E N 1
ATOM 10277 C CA . VAL E 1 269 ? 0.25479 -29.25495 -44.57221 1.000 67.80190 360 VAL E CA 1
ATOM 10278 C C . VAL E 1 269 ? -1.13659 -28.66422 -44.34001 1.000 59.76190 360 VAL E C 1
ATOM 10279 O O . VAL E 1 269 ? -1.96138 -28.59574 -45.26328 1.000 60.38190 360 VAL E O 1
ATOM 10283 N N . GLU E 1 270 ? -1.42154 -28.26828 -43.08584 1.000 53.76491 361 GLU E N 1
ATOM 10284 C CA . GLU E 1 270 ? -2.73185 -27.76413 -42.67816 1.000 57.31491 361 GLU E CA 1
ATOM 10285 C C . GLU E 1 270 ? -3.01911 -26.38448 -43.25603 1.000 60.50491 361 GLU E C 1
ATOM 10286 O O . GLU E 1 270 ? -4.17442 -26.05816 -43.56034 1.000 58.18491 361 GLU E O 1
ATOM 10292 N N . SER E 1 271 ? -1.98687 -25.55317 -43.40826 1.000 57.65514 362 SER E N 1
ATOM 10293 C CA . SER E 1 271 ? -2.16920 -24.27616 -44.08726 1.000 58.98514 362 SER E CA 1
ATOM 10294 C C . SER E 1 271 ? -2.58017 -24.48036 -45.54048 1.000 64.16514 362 SER E C 1
ATOM 10295 O O . SER E 1 271 ? -2.91881 -23.50492 -46.21736 1.000 67.04514 362 SER E O 1
ATOM 10298 N N . ASP E 1 272 ? -2.51095 -25.72074 -46.03160 1.000 66.24788 363 ASP E N 1
ATOM 10299 C CA . ASP E 1 272 ? -2.78407 -26.10358 -47.41246 1.000 61.69788 363 ASP E CA 1
ATOM 10300 C C . ASP E 1 272 ? -4.09084 -26.88908 -47.51315 1.000 57.27788 363 ASP E C 1
ATOM 10301 O O . ASP E 1 272 ? -5.14973 -26.43354 -47.07024 1.000 68.57788 363 ASP E O 1
ATOM 10306 N N . SER F 1 22 ? 36.26921 -99.09497 -26.00938 1.000 88.23163 21 SER F N 1
ATOM 10307 C CA . SER F 1 22 ? 35.99352 -99.79846 -24.75986 1.000 78.00163 21 SER F CA 1
ATOM 10308 C C . SER F 1 22 ? 34.59126 -99.69483 -24.31356 1.000 63.26163 21 SER F C 1
ATOM 10309 O O . SER F 1 22 ? 33.66913 -99.69707 -25.12472 1.000 56.58163 21 SER F O 1
ATOM 10312 N N . GLU F 1 23 ? 34.38526 -99.54711 -22.99990 1.000 64.28586 22 GLU F N 1
ATOM 10313 C CA . GLU F 1 23 ? 32.96603 -99.72707 -22.88677 1.000 66.85586 22 GLU F CA 1
ATOM 10314 C C . GLU F 1 23 ? 32.46419 -98.75616 -21.84375 1.000 62.14586 22 GLU F C 1
ATOM 10315 O O . GLU F 1 23 ? 32.86940 -98.82202 -20.67142 1.000 61.91586 22 GLU F O 1
ATOM 10321 N N . PRO F 1 24 ? 31.56298 -97.87307 -22.25294 1.000 46.57613 23 PRO F N 1
ATOM 10322 C CA . PRO F 1 24 ? 31.33938 -96.63718 -21.48723 1.000 42.10613 23 PRO F CA 1
ATOM 10323 C C . PRO F 1 24 ? 30.72967 -96.84186 -20.11569 1.000 39.30613 23 PRO F C 1
ATOM 10324 O O . PRO F 1 24 ? 29.71944 -97.52976 -19.95545 1.000 39.80613 23 PRO F O 1
ATOM 10328 N N . THR F 1 25 ? 31.35768 -96.20911 -19.12667 1.000 28.21141 24 THR F N 1
ATOM 10329 C CA . THR F 1 25 ? 30.81887 -96.16056 -17.78407 1.000 28.27141 24 THR F CA 1
ATOM 10330 C C . THR F 1 25 ? 29.75066 -95.08821 -17.75048 1.000 32.09141 24 THR F C 1
ATOM 10331 O O . THR F 1 25 ? 29.98825 -93.94695 -18.17447 1.000 27.89141 24 THR F O 1
ATOM 10335 N N . ILE F 1 26 ? 28.57734 -95.46286 -17.24392 1.000 29.47531 25 ILE F N 1
ATOM 10336 C CA . ILE F 1 26 ? 27.44240 -94.56663 -17.10274 1.000 29.39531 25 ILE F CA 1
ATOM 10337 C C . ILE F 1 26 ? 27.28770 -94.29538 -15.61784 1.000 25.76531 25 ILE F C 1
ATOM 10338 O O . ILE F 1 26 ? 26.68274 -95.08751 -14.89213 1.000 23.96531 25 ILE F O 1
ATOM 10343 N N . TYR F 1 27 ? 27.82526 -93.16637 -15.16136 1.000 28.84224 26 TYR F N 1
ATOM 10344 C CA . TYR F 1 27 ? 27.66732 -92.81494 -13.75792 1.000 29.20224 26 TYR F CA 1
ATOM 10345 C C . TYR F 1 27 ? 26.23422 -92.41643 -13.44466 1.000 34.17224 26 TYR F C 1
ATOM 10346 O O . TYR F 1 27 ? 25.74859 -92.66905 -12.33656 1.000 37.28224 26 TYR F O 1
ATOM 10355 N N . LEU F 1 28 ? 25.54291 -91.80666 -14.40595 1.000 27.08022 27 LEU F N 1
ATOM 10356 C CA . LEU F 1 28 ? 24.15669 -91.40791 -14.20500 1.000 29.42022 27 LEU F CA 1
ATOM 10357 C C . LEU F 1 28 ? 23.52159 -91.15771 -15.56149 1.000 26.00022 27 LEU F C 1
ATOM 10358 O O . LEU F 1 28 ? 24.10453 -90.46208 -16.39957 1.000 27.15022 27 LEU F O 1
ATOM 10363 N N . LYS F 1 29 ? 22.31410 -91.68968 -15.74312 1.000 26.04191 28 LYS F N 1
ATOM 10364 C CA . LYS F 1 29 ? 21.49709 -91.46424 -16.92669 1.000 24.89191 28 LYS F CA 1
ATOM 10365 C C . LYS F 1 29 ? 20.06555 -91.30817 -16.44973 1.000 27.89191 28 LYS F C 1
ATOM 10366 O O . LYS F 1 29 ? 19.56740 -92.19691 -15.75898 1.000 34.95191 28 LYS F O 1
ATOM 10372 N N . GLU F 1 30 ? 19.42709 -90.17144 -16.73416 1.000 31.68221 29 GLU F N 1
ATOM 10373 C CA . GLU F 1 30 ? 18.07826 -89.91447 -16.22889 1.000 31.69221 29 GLU F CA 1
ATOM 10374 C C . GLU F 1 30 ? 17.21507 -89.29413 -17.31937 1.000 29.36221 29 GLU F C 1
ATOM 10375 O O . GLU F 1 30 ? 17.47579 -88.17244 -17.76149 1.000 24.89221 29 GLU F O 1
ATOM 10381 N N . THR F 1 31 ? 16.16954 -90.00751 -17.72992 1.000 33.93366 30 THR F N 1
ATOM 10382 C CA . THR F 1 31 ? 15.29419 -89.55155 -18.80095 1.000 34.40366 30 THR F CA 1
ATOM 10383 C C . THR F 1 31 ? 13.83317 -89.44118 -18.39107 1.000 38.51366 30 THR F C 1
ATOM 10384 O O . THR F 1 31 ? 12.99417 -89.10581 -19.23654 1.000 38.38366 30 THR F O 1
ATOM 10388 N N . PHE F 1 32 ? 13.50357 -89.73676 -17.13518 1.000 26.69354 31 PHE F N 1
ATOM 10389 C CA . PHE F 1 32 ? 12.15974 -89.53892 -16.60582 1.000 29.23354 31 PHE F CA 1
ATOM 10390 C C . PHE F 1 32 ? 11.09816 -90.26793 -17.44009 1.000 34.74354 31 PHE F C 1
ATOM 10391 O O . PHE F 1 32 ? 9.94741 -89.82930 -17.54482 1.000 37.54354 31 PHE F O 1
ATOM 10399 N N . ASP F 1 33 ? 11.46165 -91.38162 -18.06094 1.000 34.67885 32 ASP F N 1
ATOM 10400 C CA . ASP F 1 33 ? 10.55813 -92.02575 -18.99964 1.000 37.23885 32 ASP F CA 1
ATOM 10401 C C . ASP F 1 33 ? 10.13892 -93.42324 -18.55927 1.000 39.85885 32 ASP F C 1
ATOM 10402 O O . ASP F 1 33 ? 9.47355 -94.13411 -19.32483 1.000 47.70885 32 ASP F O 1
ATOM 10407 N N . ASP F 1 34 ? 10.48268 -93.82727 -17.34512 1.000 38.81735 33 ASP F N 1
ATOM 10408 C CA . ASP F 1 34 ? 9.99666 -95.08662 -16.80002 1.000 39.82735 33 ASP F CA 1
ATOM 10409 C C . ASP F 1 34 ? 8.87738 -94.79999 -15.79809 1.000 42.18735 33 ASP F C 1
ATOM 10410 O O . ASP F 1 34 ? 8.94896 -95.11543 -14.59522 1.000 40.38735 33 ASP F O 1
ATOM 10415 N N . GLY F 1 35 ? 7.84679 -94.13059 -16.31094 1.000 43.74785 34 GLY F N 1
ATOM 10416 C CA . GLY F 1 35 ? 6.67055 -93.87920 -15.50777 1.000 39.61785 34 GLY F CA 1
ATOM 10417 C C . GLY F 1 35 ? 6.96799 -93.04346 -14.28160 1.000 38.92785 34 GLY F C 1
ATOM 10418 O O . GLY F 1 35 ? 7.66625 -92.02910 -14.33737 1.000 43.49785 34 GLY F O 1
ATOM 10419 N N . ASP F 1 36 ? 6.37833 -93.44699 -13.16469 1.000 47.09491 35 ASP F N 1
ATOM 10420 C CA . ASP F 1 36 ? 6.48157 -92.72981 -11.90414 1.000 40.21491 35 ASP F CA 1
ATOM 10421 C C . ASP F 1 36 ? 7.73789 -93.07025 -11.12486 1.000 37.57491 35 ASP F C 1
ATOM 10422 O O . ASP F 1 36 ? 7.89546 -92.56890 -10.00441 1.000 38.91491 35 ASP F O 1
ATOM 10427 N N . ALA F 1 37 ? 8.62882 -93.89755 -11.68149 1.000 35.21397 36 ALA F N 1
ATOM 10428 C CA . ALA F 1 37 ? 9.72698 -94.43967 -10.88398 1.000 38.33397 36 ALA F CA 1
ATOM 10429 C C . ALA F 1 37 ? 10.69039 -93.35943 -10.42328 1.000 36.09397 36 ALA F C 1
ATOM 10430 O O . ALA F 1 37 ? 11.25799 -93.46465 -9.33126 1.000 35.08397 36 ALA F O 1
ATOM 10432 N N . TRP F 1 38 ? 10.82796 -92.28102 -11.19463 1.000 33.00429 37 TRP F N 1
ATOM 10433 C CA . TRP F 1 38 ? 11.73061 -91.21497 -10.79732 1.000 35.82429 37 TRP F CA 1
ATOM 10434 C C . TRP F 1 38 ? 11.44346 -90.77041 -9.38354 1.000 36.76429 37 TRP F C 1
ATOM 10435 O O . TRP F 1 38 ? 12.30389 -90.15836 -8.73126 1.000 34.36429 37 TRP F O 1
ATOM 10446 N N . LYS F 1 39 ? 10.22816 -91.05296 -8.91646 1.000 33.23956 38 LYS F N 1
ATOM 10447 C CA . LYS F 1 39 ? 9.74896 -90.54821 -7.64559 1.000 32.88956 38 LYS F CA 1
ATOM 10448 C C . LYS F 1 39 ? 10.36760 -91.15821 -6.40079 1.000 37.31956 38 LYS F C 1
ATOM 10449 O O . LYS F 1 39 ? 10.21442 -90.51079 -5.36210 1.000 41.16956 38 LYS F O 1
ATOM 10455 N N . GLU F 1 40 ? 11.10834 -92.29692 -6.39037 1.000 51.79543 39 GLU F N 1
ATOM 10456 C CA . GLU F 1 40 ? 11.91740 -92.07329 -5.18761 1.000 46.68543 39 GLU F CA 1
ATOM 10457 C C . GLU F 1 40 ? 13.35886 -92.52201 -5.50477 1.000 45.76543 39 GLU F C 1
ATOM 10458 O O . GLU F 1 40 ? 14.01417 -93.17455 -4.69529 1.000 55.59543 39 GLU F O 1
ATOM 10464 N N . ARG F 1 41 ? 13.84073 -92.18792 -6.71398 1.000 33.60718 40 ARG F N 1
ATOM 10465 C CA . ARG F 1 41 ? 15.24148 -91.84735 -6.90591 1.000 34.08718 40 ARG F CA 1
ATOM 10466 C C . ARG F 1 41 ? 15.43750 -90.39714 -6.48679 1.000 30.96718 40 ARG F C 1
ATOM 10467 O O . ARG F 1 41 ? 16.38601 -90.07098 -5.75835 1.000 29.90718 40 ARG F O 1
ATOM 10475 N N . TRP F 1 42 ? 14.50688 -89.53037 -6.87816 1.000 32.46580 41 TRP F N 1
ATOM 10476 C CA . TRP F 1 42 ? 14.62524 -88.11492 -6.59787 1.000 25.89580 41 TRP F CA 1
ATOM 10477 C C . TRP F 1 42 ? 14.01734 -87.80884 -5.24349 1.000 25.59580 41 TRP F C 1
ATOM 10478 O O . TRP F 1 42 ? 12.88625 -88.20424 -4.96507 1.000 29.23580 41 TRP F O 1
ATOM 10489 N N . VAL F 1 43 ? 14.74837 -87.05780 -4.43212 1.000 29.52226 42 VAL F N 1
ATOM 10490 C CA . VAL F 1 43 ? 14.34374 -86.71802 -3.07570 1.000 28.90226 42 VAL F CA 1
ATOM 10491 C C . VAL F 1 43 ? 14.00963 -85.23438 -3.02930 1.000 28.70226 42 VAL F C 1
ATOM 10492 O O . VAL F 1 43 ? 14.82502 -84.39608 -3.44619 1.000 32.70226 42 VAL F O 1
ATOM 10496 N N . GLN F 1 44 ? 12.81995 -84.90618 -2.52549 1.000 28.10255 43 GLN F N 1
ATOM 10497 C CA . GLN F 1 44 ? 12.44285 -83.51893 -2.32123 1.000 28.63255 43 GLN F CA 1
ATOM 10498 C C . GLN F 1 44 ? 12.96949 -83.09146 -0.96638 1.000 27.11255 43 GLN F C 1
ATOM 10499 O O . GLN F 1 44 ? 12.58867 -83.67009 0.05163 1.000 26.25255 43 GLN F O 1
ATOM 10505 N N . SER F 1 45 ? 13.87053 -82.11684 -0.95207 1.000 32.75487 44 SER F N 1
ATOM 10506 C CA . SER F 1 45 ? 14.40651 -81.62763 0.30146 1.000 34.21487 44 SER F CA 1
ATOM 10507 C C . SER F 1 45 ? 13.29713 -80.97649 1.09717 1.000 36.95487 44 SER F C 1
ATOM 10508 O O . SER F 1 45 ? 12.20103 -80.71196 0.60438 1.000 34.91487 44 SER F O 1
ATOM 10511 N N . LYS F 1 46 ? 13.63523 -80.65143 2.31675 1.000 38.16770 45 LYS F N 1
ATOM 10512 C CA . LYS F 1 46 ? 12.61634 -80.49146 3.35661 1.000 41.98770 45 LYS F CA 1
ATOM 10513 C C . LYS F 1 46 ? 13.23592 -79.74223 4.52016 1.000 44.33770 45 LYS F C 1
ATOM 10514 O O . LYS F 1 46 ? 12.85729 -79.88142 5.68567 1.000 49.44770 45 LYS F O 1
ATOM 10520 N N . HIS F 1 47 ? 14.30172 -79.02940 4.14687 1.000 30.93376 46 HIS F N 1
ATOM 10521 C CA . HIS F 1 47 ? 14.88384 -77.84908 4.75866 1.000 35.64376 46 HIS F CA 1
ATOM 10522 C C . HIS F 1 47 ? 13.94390 -76.62619 4.75087 1.000 37.10376 46 HIS F C 1
ATOM 10523 O O . HIS F 1 47 ? 14.14944 -75.69876 5.54673 1.000 32.95376 46 HIS F O 1
ATOM 10530 N N . LYS F 1 48 ? 12.96824 -76.54144 3.83124 1.000 35.43907 47 LYS F N 1
ATOM 10531 C CA . LYS F 1 48 ? 12.09830 -75.35699 3.75943 1.000 35.33907 47 LYS F CA 1
ATOM 10532 C C . LYS F 1 48 ? 10.60197 -75.66658 3.67454 1.000 39.95907 47 LYS F C 1
ATOM 10533 O O . LYS F 1 48 ? 10.18846 -76.75510 3.26771 1.000 33.90907 47 LYS F O 1
ATOM 10539 N N . ASP F 1 49 ? 9.80378 -74.65907 4.08037 1.000 49.80574 48 ASP F N 1
ATOM 10540 C CA . ASP F 1 49 ? 8.34358 -74.68250 3.94331 1.000 48.38574 48 ASP F CA 1
ATOM 10541 C C . ASP F 1 49 ? 7.95026 -75.08575 2.54063 1.000 48.43574 48 ASP F C 1
ATOM 10542 O O . ASP F 1 49 ? 7.25876 -76.07941 2.29739 1.000 51.95574 48 ASP F O 1
ATOM 10547 N N . ASP F 1 50 ? 8.38000 -74.23356 1.61563 1.000 38.66565 49 ASP F N 1
ATOM 10548 C CA . ASP F 1 50 ? 7.65174 -73.78094 0.44492 1.000 39.14565 49 ASP F CA 1
ATOM 10549 C C . ASP F 1 50 ? 8.44943 -74.02237 -0.82139 1.000 38.64565 49 ASP F C 1
ATOM 10550 O O . ASP F 1 50 ? 8.43486 -73.20908 -1.74376 1.000 35.37565 49 ASP F O 1
ATOM 10555 N N . TYR F 1 51 ? 9.18741 -75.11187 -0.86353 1.000 31.97078 50 TYR F N 1
ATOM 10556 C CA . TYR F 1 51 ? 9.91804 -75.41064 -2.07398 1.000 26.96078 50 TYR F CA 1
ATOM 10557 C C . TYR F 1 51 ? 8.89755 -75.66727 -3.17298 1.000 28.15078 50 TYR F C 1
ATOM 10558 O O . TYR F 1 51 ? 7.83463 -76.22249 -2.92464 1.000 27.24078 50 TYR F O 1
ATOM 10567 N N . GLY F 1 52 ? 9.20422 -75.24061 -4.38041 1.000 25.73194 51 GLY F N 1
ATOM 10568 C CA . GLY F 1 52 ? 8.29107 -75.43343 -5.48826 1.000 23.44194 51 GLY F CA 1
ATOM 10569 C C . GLY F 1 52 ? 8.01614 -76.90142 -5.76616 1.000 28.87194 51 GLY F C 1
ATOM 10570 O O . GLY F 1 52 ? 8.66831 -77.81505 -5.26624 1.000 27.69194 51 GLY F O 1
ATOM 10571 N N . GLU F 1 53 ? 6.97567 -77.11712 -6.55325 1.000 32.29924 52 GLU F N 1
ATOM 10572 C CA . GLU F 1 53 ? 6.51366 -78.44919 -6.91316 1.000 29.06924 52 GLU F CA 1
ATOM 10573 C C . GLU F 1 53 ? 7.15650 -78.88850 -8.22701 1.000 28.34924 52 GLU F C 1
ATOM 10574 O O . GLU F 1 53 ? 7.31477 -78.09356 -9.16441 1.000 26.26924 52 GLU F O 1
ATOM 10580 N N . TRP F 1 54 ? 7.54443 -80.15267 -8.28780 1.000 32.00168 53 TRP F N 1
ATOM 10581 C CA . TRP F 1 54 ? 8.05599 -80.70763 -9.52465 1.000 30.12168 53 TRP F CA 1
ATOM 10582 C C . TRP F 1 54 ? 7.01594 -81.66529 -10.08586 1.000 31.87168 53 TRP F C 1
ATOM 10583 O O . TRP F 1 54 ? 6.15250 -82.16304 -9.36331 1.000 23.04168 53 TRP F O 1
ATOM 10594 N N . GLN F 1 55 ? 7.11482 -81.92977 -11.38390 1.000 30.84366 54 GLN F N 1
ATOM 10595 C CA . GLN F 1 55 ? 6.14311 -82.75941 -12.07925 1.000 23.33366 54 GLN F CA 1
ATOM 10596 C C . GLN F 1 55 ? 6.73937 -83.18457 -13.41696 1.000 23.37366 54 GLN F C 1
ATOM 10597 O O . GLN F 1 55 ? 7.55065 -82.45689 -13.99821 1.000 27.95366 54 GLN F O 1
ATOM 10603 N N . LEU F 1 56 ? 6.35777 -84.36356 -13.90559 1.000 30.62594 55 LEU F N 1
ATOM 10604 C CA . LEU F 1 56 ? 6.80122 -84.71385 -15.24945 1.000 26.47594 55 LEU F CA 1
ATOM 10605 C C . LEU F 1 56 ? 5.86946 -84.11257 -16.29785 1.000 26.87594 55 LEU F C 1
ATOM 10606 O O . LEU F 1 56 ? 4.66719 -83.98734 -16.08405 1.000 21.31594 55 LEU F O 1
ATOM 10611 N N . SER F 1 57 ? 6.43914 -83.73877 -17.44046 1.000 23.24958 56 SER F N 1
ATOM 10612 C CA . SER F 1 57 ? 5.67077 -83.12486 -18.51013 1.000 24.63958 56 SER F CA 1
ATOM 10613 C C . SER F 1 57 ? 6.45321 -83.21013 -19.80330 1.000 27.33958 56 SER F C 1
ATOM 10614 O O . SER F 1 57 ? 7.68450 -83.14846 -19.79390 1.000 27.90958 56 SER F O 1
ATOM 10617 N N . HIS F 1 58 ? 5.73454 -83.31618 -20.91838 1.000 26.18497 57 HIS F N 1
ATOM 10618 C CA . HIS F 1 58 ? 6.37898 -83.27545 -22.22125 1.000 23.83497 57 HIS F CA 1
ATOM 10619 C C . HIS F 1 58 ? 6.32835 -81.91520 -22.89198 1.000 33.41497 57 HIS F C 1
ATOM 10620 O O . HIS F 1 58 ? 6.91551 -81.76596 -23.96483 1.000 41.26497 57 HIS F O 1
ATOM 10627 N N . GLY F 1 59 ? 5.59722 -80.94872 -22.34127 1.000 35.01381 58 GLY F N 1
ATOM 10628 C CA . GLY F 1 59 ? 5.56267 -79.60833 -22.89333 1.000 35.49381 58 GLY F CA 1
ATOM 10629 C C . GLY F 1 59 ? 4.54508 -79.46760 -24.01522 1.000 35.71381 58 GLY F C 1
ATOM 10630 O O . GLY F 1 59 ? 3.98622 -80.43903 -24.51554 1.000 41.94381 58 GLY F O 1
ATOM 10631 N N . LYS F 1 60 ? 4.30875 -78.22450 -24.43668 1.000 37.68996 59 LYS F N 1
ATOM 10632 C CA . LYS F 1 60 ? 3.48876 -78.01491 -25.62938 1.000 41.74996 59 LYS F CA 1
ATOM 10633 C C . LYS F 1 60 ? 4.16158 -78.55791 -26.88954 1.000 42.67996 59 LYS F C 1
ATOM 10634 O O . LYS F 1 60 ? 3.54463 -79.31815 -27.64025 1.000 35.18996 59 LYS F O 1
ATOM 10640 N N . LEU F 1 61 ? 5.41848 -78.19569 -27.14541 1.000 54.77020 60 LEU F N 1
ATOM 10641 C CA . LEU F 1 61 ? 6.13635 -78.68841 -28.32287 1.000 47.89020 60 LEU F CA 1
ATOM 10642 C C . LEU F 1 61 ? 6.81286 -80.01969 -28.00929 1.000 46.33020 60 LEU F C 1
ATOM 10643 O O . LEU F 1 61 ? 7.72688 -80.07621 -27.18300 1.000 52.61020 60 LEU F O 1
ATOM 10648 N N . PHE F 1 62 ? 6.38625 -81.08208 -28.68812 1.000 53.84728 61 PHE F N 1
ATOM 10649 C CA . PHE F 1 62 ? 6.94145 -82.40935 -28.46110 1.000 51.80728 61 PHE F CA 1
ATOM 10650 C C . PHE F 1 62 ? 6.91231 -83.21081 -29.74989 1.000 51.54728 61 PHE F C 1
ATOM 10651 O O . PHE F 1 62 ? 6.28461 -82.82274 -30.73718 1.000 54.07728 61 PHE F O 1
ATOM 10659 N N . ALA F 1 63 ? 7.62871 -84.32904 -29.73476 1.000 50.73920 62 ALA F N 1
ATOM 10660 C CA . ALA F 1 63 ? 7.49005 -85.34079 -30.76891 1.000 49.60920 62 ALA F CA 1
ATOM 10661 C C . ALA F 1 63 ? 6.68576 -86.53346 -30.27946 1.000 48.75920 62 ALA F C 1
ATOM 10662 O O . ALA F 1 63 ? 5.65804 -86.89708 -30.85596 1.000 48.33920 62 ALA F O 1
ATOM 10664 N N . ASP F 1 64 ? 7.11208 -87.08971 -29.16398 1.000 42.10589 63 ASP F N 1
ATOM 10665 C CA . ASP F 1 64 ? 6.51814 -88.26100 -28.56358 1.000 42.33589 63 ASP F CA 1
ATOM 10666 C C . ASP F 1 64 ? 5.92526 -87.79324 -27.25243 1.000 49.48589 63 ASP F C 1
ATOM 10667 O O . ASP F 1 64 ? 6.66005 -87.37185 -26.35392 1.000 49.46589 63 ASP F O 1
ATOM 10672 N N . GLU F 1 65 ? 4.61021 -87.90640 -27.12848 1.000 50.37291 64 GLU F N 1
ATOM 10673 C CA . GLU F 1 65 ? 3.92694 -87.54954 -25.89621 1.000 49.74291 64 GLU F CA 1
ATOM 10674 C C . GLU F 1 65 ? 4.34621 -88.47350 -24.75639 1.000 42.57291 64 GLU F C 1
ATOM 10675 O O . GLU F 1 65 ? 3.83776 -88.36422 -23.63601 1.000 42.16291 64 GLU F O 1
ATOM 10681 N N . ASN F 1 66 ? 5.27329 -89.39120 -25.03102 1.000 46.49066 65 ASN F N 1
ATOM 10682 C CA . ASN F 1 66 ? 5.78360 -90.27983 -23.99966 1.000 48.01066 65 ASN F CA 1
ATOM 10683 C C . ASN F 1 66 ? 7.18097 -89.90737 -23.52364 1.000 46.13066 65 ASN F C 1
ATOM 10684 O O . ASN F 1 66 ? 7.59043 -90.36058 -22.45044 1.000 47.07066 65 ASN F O 1
ATOM 10689 N N . ASP F 1 67 ? 7.90398 -89.07398 -24.26522 1.000 38.71948 66 ASP F N 1
ATOM 10690 C CA . ASP F 1 67 ? 9.17771 -88.55302 -23.79525 1.000 48.20948 66 ASP F CA 1
ATOM 10691 C C . ASP F 1 67 ? 8.87171 -87.43716 -22.80940 1.000 40.71948 66 ASP F C 1
ATOM 10692 O O . ASP F 1 67 ? 8.40858 -86.35782 -23.19906 1.000 36.03948 66 ASP F O 1
ATOM 10697 N N . MET F 1 68 ? 9.14593 -87.69239 -21.53720 1.000 42.67273 67 MET F N 1
ATOM 10698 C CA . MET F 1 68 ? 8.81510 -86.77900 -20.45763 1.000 36.08273 67 MET F CA 1
ATOM 10699 C C . MET F 1 68 ? 10.07753 -86.15496 -19.87403 1.000 37.38273 67 MET F C 1
ATOM 10700 O O . MET F 1 68 ? 11.12365 -86.79756 -19.77271 1.000 43.23273 67 MET F O 1
ATOM 10705 N N . GLY F 1 69 ? 9.96423 -84.89740 -19.45831 1.000 28.71715 68 GLY F N 1
ATOM 10706 C CA . GLY F 1 69 ? 11.01918 -84.22759 -18.73842 1.000 27.07715 68 GLY F CA 1
ATOM 10707 C C . GLY F 1 69 ? 10.54384 -83.81139 -17.36004 1.000 27.09715 68 GLY F C 1
ATOM 10708 O O . GLY F 1 69 ? 9.38837 -84.01147 -16.99051 1.000 25.75715 68 GLY F O 1
ATOM 10709 N N . LEU F 1 70 ? 11.46980 -83.25334 -16.59680 1.000 29.38462 69 LEU F N 1
ATOM 10710 C CA . LEU F 1 70 ? 11.17799 -82.75862 -15.26074 1.000 26.65462 69 LEU F CA 1
ATOM 10711 C C . LEU F 1 70 ? 10.86374 -81.26039 -15.32656 1.000 19.44462 69 LEU F C 1
ATOM 10712 O O . LEU F 1 70 ? 11.59741 -80.48450 -15.96186 1.000 15.81462 69 LEU F O 1
ATOM 10717 N N . LYS F 1 71 ? 9.74625 -80.86135 -14.70541 1.000 21.35101 70 LYS F N 1
ATOM 10718 C CA . LYS F 1 71 ? 9.20564 -79.52485 -14.89434 1.000 23.20101 70 LYS F CA 1
ATOM 10719 C C . LYS F 1 71 ? 8.95489 -78.85084 -13.55492 1.000 25.41101 70 LYS F C 1
ATOM 10720 O O . LYS F 1 71 ? 8.41548 -79.46536 -12.62625 1.000 27.32101 70 LYS F O 1
ATOM 10726 N N . THR F 1 72 ? 9.34274 -77.57180 -13.47351 1.000 22.22852 71 THR F N 1
ATOM 10727 C CA . THR F 1 72 ? 9.04783 -76.73338 -12.31534 1.000 24.48852 71 THR F CA 1
ATOM 10728 C C . THR F 1 72 ? 7.63625 -76.19153 -12.44263 1.000 24.24852 71 THR F C 1
ATOM 10729 O O . THR F 1 72 ? 7.26159 -75.66919 -13.49684 1.000 25.65852 71 THR F O 1
ATOM 10733 N N . MET F 1 73 ? 6.86799 -76.28294 -11.35509 1.000 19.11483 72 MET F N 1
ATOM 10734 C CA . MET F 1 73 ? 5.41750 -76.09168 -11.40552 1.000 20.33483 72 MET F CA 1
ATOM 10735 C C . MET F 1 73 ? 4.92705 -74.76836 -10.82453 1.000 24.03483 72 MET F C 1
ATOM 10736 O O . MET F 1 73 ? 3.82832 -74.34051 -11.16710 1.000 21.66483 72 MET F O 1
ATOM 10741 N N . GLN F 1 74 ? 5.68023 -74.09981 -9.96102 1.000 27.45781 73 GLN F N 1
ATOM 10742 C CA . GLN F 1 74 ? 5.16640 -72.93332 -9.25883 1.000 25.06781 73 GLN F CA 1
ATOM 10743 C C . GLN F 1 74 ? 6.06368 -71.71782 -9.46255 1.000 23.57781 73 GLN F C 1
ATOM 10744 O O . GLN F 1 74 ? 7.29613 -71.81486 -9.38795 1.000 25.10781 73 GLN F O 1
ATOM 10750 N N . ASP F 1 75 ? 5.44292 -70.57693 -9.73338 1.000 24.46642 74 ASP F N 1
ATOM 10751 C CA . ASP F 1 75 ? 6.17415 -69.33805 -9.92086 1.000 20.81642 74 ASP F CA 1
ATOM 10752 C C . ASP F 1 75 ? 6.68838 -68.79081 -8.59172 1.000 19.35642 74 ASP F C 1
ATOM 10753 O O . ASP F 1 75 ? 6.03844 -68.90679 -7.55063 1.000 20.96642 74 ASP F O 1
ATOM 10758 N N . ALA F 1 76 ? 7.85623 -68.15045 -8.64507 1.000 24.22883 75 ALA F N 1
ATOM 10759 C CA . ALA F 1 76 ? 8.46023 -67.48418 -7.48693 1.000 23.99883 75 ALA F CA 1
ATOM 10760 C C . ALA F 1 76 ? 8.65871 -68.44732 -6.30755 1.000 23.59883 75 ALA F C 1
ATOM 10761 O O . ALA F 1 76 ? 8.15421 -68.24105 -5.19581 1.000 26.21883 75 ALA F O 1
ATOM 10763 N N . ARG F 1 77 ? 9.42520 -69.50626 -6.56826 1.000 20.76393 76 ARG F N 1
ATOM 10764 C CA . ARG F 1 77 ? 9.74834 -70.52175 -5.57225 1.000 21.14393 76 ARG F CA 1
ATOM 10765 C C . ARG F 1 77 ? 11.20418 -70.92150 -5.72443 1.000 23.63393 76 ARG F C 1
ATOM 10766 O O . ARG F 1 77 ? 11.77767 -70.83650 -6.81160 1.000 20.23393 76 ARG F O 1
ATOM 10774 N N . PHE F 1 78 ? 11.78863 -71.36765 -4.62189 1.000 25.43234 77 PHE F N 1
ATOM 10775 C CA . PHE F 1 78 ? 13.05026 -72.08391 -4.64946 1.000 24.77234 77 PHE F CA 1
ATOM 10776 C C . PHE F 1 78 ? 12.75671 -73.55116 -4.87812 1.000 23.45234 77 PHE F C 1
ATOM 10777 O O . PHE F 1 78 ? 11.74230 -74.07482 -4.40713 1.000 25.99234 77 PHE F O 1
ATOM 10785 N N . TYR F 1 79 ? 13.63613 -74.21415 -5.60767 1.000 26.73497 78 TYR F N 1
ATOM 10786 C CA . TYR F 1 79 ? 13.49168 -75.63929 -5.81737 1.000 26.08497 78 TYR F CA 1
ATOM 10787 C C . TYR F 1 79 ? 14.71731 -76.33174 -5.24320 1.000 23.63497 78 TYR F C 1
ATOM 10788 O O . TYR F 1 79 ? 15.80596 -75.74381 -5.16055 1.000 25.41497 78 TYR F O 1
ATOM 10797 N N . SER F 1 80 ? 14.52201 -77.57388 -4.79905 1.000 27.92530 79 SER F N 1
ATOM 10798 C CA . SER F 1 80 ? 15.60761 -78.33012 -4.17967 1.000 28.30530 79 SER F CA 1
ATOM 10799 C C . SER F 1 80 ? 15.24288 -79.80064 -4.31364 1.000 28.94530 79 SER F C 1
ATOM 10800 O O . SER F 1 80 ? 14.41659 -80.30331 -3.54944 1.000 33.03530 79 SER F O 1
ATOM 10803 N N . LEU F 1 81 ? 15.80027 -80.44920 -5.32479 1.000 24.52787 80 LEU F N 1
ATOM 10804 C CA . LEU F 1 81 ? 15.49404 -81.84655 -5.59722 1.000 28.04787 80 LEU F CA 1
ATOM 10805 C C . LEU F 1 81 ? 16.76920 -82.55850 -6.03755 1.000 27.50787 80 LEU F C 1
ATOM 10806 O O . LEU F 1 81 ? 17.44611 -82.11181 -6.96833 1.000 30.11787 80 LEU F O 1
ATOM 10811 N N . SER F 1 82 ? 17.08491 -83.67761 -5.40058 1.000 26.88436 81 SER F N 1
ATOM 10812 C CA . SER F 1 82 ? 18.38306 -84.29262 -5.61176 1.000 28.92436 81 SER F CA 1
ATOM 10813 C C . SER F 1 82 ? 18.23151 -85.80084 -5.68208 1.000 27.70436 81 SER F C 1
ATOM 10814 O O . SER F 1 82 ? 17.15152 -86.35747 -5.46674 1.000 27.58436 81 SER F O 1
ATOM 10817 N N . ARG F 1 83 ? 19.33877 -86.45533 -6.00741 1.000 33.03830 82 ARG F N 1
ATOM 10818 C CA . ARG F 1 83 ? 19.32666 -87.86378 -6.35116 1.000 24.98830 82 ARG F CA 1
ATOM 10819 C C . ARG F 1 83 ? 20.75826 -88.36406 -6.34280 1.000 23.83830 82 ARG F C 1
ATOM 10820 O O . ARG F 1 83 ? 21.68983 -87.58262 -6.57145 1.000 24.74830 82 ARG F O 1
ATOM 10828 N N . LYS F 1 84 ? 20.93121 -89.65213 -6.03325 1.000 32.46243 83 LYS F N 1
ATOM 10829 C CA . LYS F 1 84 ? 22.25232 -90.27826 -6.06350 1.000 28.31243 83 LYS F CA 1
ATOM 10830 C C . LYS F 1 84 ? 22.60896 -90.72960 -7.47897 1.000 34.22243 83 LYS F C 1
ATOM 10831 O O . LYS F 1 84 ? 21.73586 -91.08108 -8.27709 1.000 26.05243 83 LYS F O 1
ATOM 10837 N N . PHE F 1 85 ? 23.90773 -90.73875 -7.78370 1.000 31.91644 84 PHE F N 1
ATOM 10838 C CA . PHE F 1 85 ? 24.36615 -91.29094 -9.05460 1.000 31.75644 84 PHE F CA 1
ATOM 10839 C C . PHE F 1 85 ? 24.08791 -92.79495 -9.11448 1.000 36.34644 84 PHE F C 1
ATOM 10840 O O . PHE F 1 85 ? 24.03867 -93.47549 -8.08985 1.000 29.12644 84 PHE F O 1
ATOM 10848 N N . ASP F 1 86 ? 23.97227 -93.33805 -10.33236 1.000 32.51294 85 ASP F N 1
ATOM 10849 C CA . ASP F 1 86 ? 23.98131 -94.79490 -10.42426 1.000 33.58294 85 ASP F CA 1
ATOM 10850 C C . ASP F 1 86 ? 25.32024 -95.34678 -9.92492 1.000 33.98294 85 ASP F C 1
ATOM 10851 O O . ASP F 1 86 ? 25.33769 -96.28155 -9.11984 1.000 35.80294 85 ASP F O 1
ATOM 10856 N N . LYS F 1 87 ? 26.45282 -94.76103 -10.33385 1.000 31.77282 86 LYS F N 1
ATOM 10857 C CA . LYS F 1 87 ? 27.67233 -95.09443 -9.62103 1.000 35.71282 86 LYS F CA 1
ATOM 10858 C C . LYS F 1 87 ? 28.55175 -93.87259 -9.44354 1.000 35.34282 86 LYS F C 1
ATOM 10859 O O . LYS F 1 87 ? 28.53258 -92.95226 -10.26537 1.000 37.34282 86 LYS F O 1
ATOM 10865 N N . VAL F 1 88 ? 29.34124 -93.90849 -8.36302 1.000 25.31270 87 VAL F N 1
ATOM 10866 C CA . VAL F 1 88 ? 30.18785 -92.80091 -7.94700 1.000 27.71270 87 VAL F CA 1
ATOM 10867 C C . VAL F 1 88 ? 31.31236 -92.55459 -8.94857 1.000 30.46270 87 VAL F C 1
ATOM 10868 O O . VAL F 1 88 ? 31.79653 -93.46757 -9.62710 1.000 28.74270 87 VAL F O 1
ATOM 10872 N N . VAL F 1 89 ? 31.70573 -91.31565 -9.05954 1.000 26.07021 88 VAL F N 1
ATOM 10873 C CA . VAL F 1 89 ? 32.69986 -90.91249 -10.03430 1.000 27.11021 88 VAL F CA 1
ATOM 10874 C C . VAL F 1 89 ? 34.07479 -90.96559 -9.39055 1.000 24.84021 88 VAL F C 1
ATOM 10875 O O . VAL F 1 89 ? 34.27141 -90.50817 -8.25546 1.000 24.78021 88 VAL F O 1
ATOM 10879 N N . ASP F 1 90 ? 35.03509 -91.51864 -10.12763 1.000 27.39187 89 ASP F N 1
ATOM 10880 C CA . ASP F 1 90 ? 36.45777 -91.26330 -9.89294 1.000 29.77187 89 ASP F CA 1
ATOM 10881 C C . ASP F 1 90 ? 37.03891 -91.14739 -11.29048 1.000 27.76187 89 ASP F C 1
ATOM 10882 O O . ASP F 1 90 ? 37.30571 -92.16139 -11.93528 1.000 27.63187 89 ASP F O 1
ATOM 10887 N N . ASN F 1 91 ? 37.22608 -89.91691 -11.75278 1.000 23.50380 90 ASN F N 1
ATOM 10888 C CA . ASN F 1 91 ? 37.60512 -89.67506 -13.13364 1.000 24.60380 90 ASN F CA 1
ATOM 10889 C C . ASN F 1 91 ? 39.11936 -89.63030 -13.31628 1.000 27.44380 90 ASN F C 1
ATOM 10890 O O . ASN F 1 91 ? 39.60016 -89.11767 -14.33591 1.000 27.77380 90 ASN F O 1
ATOM 10895 N N . LYS F 1 92 ? 39.86943 -90.18837 -12.36631 1.000 28.75771 91 LYS F N 1
ATOM 10896 C CA . LYS F 1 92 ? 41.32018 -90.23022 -12.46411 1.000 31.15771 91 LYS F CA 1
ATOM 10897 C C . LYS F 1 92 ? 41.77528 -90.81508 -13.79732 1.000 26.59771 91 LYS F C 1
ATOM 10898 O O . LYS F 1 92 ? 41.41080 -91.93520 -14.16032 1.000 28.00771 91 LYS F O 1
ATOM 10904 N N . ASP F 1 93 ? 42.50146 -90.00230 -14.56017 1.000 24.85954 92 ASP F N 1
ATOM 10905 C CA . ASP F 1 93 ? 43.09637 -90.38239 -15.82879 1.000 27.50954 92 ASP F CA 1
ATOM 10906 C C . ASP F 1 93 ? 42.07164 -90.76920 -16.88603 1.000 26.34954 92 ASP F C 1
ATOM 10907 O O . ASP F 1 93 ? 42.42105 -91.41490 -17.87320 1.000 27.64954 92 ASP F O 1
ATOM 10912 N N . LYS F 1 94 ? 40.82214 -90.34231 -16.72968 1.000 23.59037 93 LYS F N 1
ATOM 10913 C CA . LYS F 1 94 ? 39.76086 -90.54202 -17.69924 1.000 23.39037 93 LYS F CA 1
ATOM 10914 C C . LYS F 1 94 ? 38.98138 -89.22982 -17.85395 1.000 23.77037 93 LYS F C 1
ATOM 10915 O O . LYS F 1 94 ? 38.97535 -88.40257 -16.94641 1.000 29.96037 93 LYS F O 1
ATOM 10921 N N . PRO F 1 95 ? 38.29823 -89.06450 -18.97754 1.000 22.28770 94 PRO F N 1
ATOM 10922 C CA . PRO F 1 95 ? 37.42880 -87.88213 -19.11429 1.000 22.59770 94 PRO F CA 1
ATOM 10923 C C . PRO F 1 95 ? 36.20923 -87.97895 -18.21759 1.000 32.09770 94 PRO F C 1
ATOM 10924 O O . PRO F 1 95 ? 35.77015 -89.05612 -17.81464 1.000 28.06770 94 PRO F O 1
ATOM 10928 N N . LEU F 1 96 ? 35.63461 -86.81790 -17.93357 1.000 26.39898 95 LEU F N 1
ATOM 10929 C CA . LEU F 1 96 ? 34.38664 -86.73649 -17.19267 1.000 21.16898 95 LEU F CA 1
ATOM 10930 C C . LEU F 1 96 ? 33.45313 -85.86002 -18.00138 1.000 22.09898 95 LEU F C 1
ATOM 10931 O O . LEU F 1 96 ? 33.77059 -84.69782 -18.26578 1.000 20.74898 95 LEU F O 1
ATOM 10936 N N . VAL F 1 97 ? 32.32157 -86.42718 -18.41155 1.000 26.25746 96 VAL F N 1
ATOM 10937 C CA . VAL F 1 97 ? 31.37877 -85.76451 -19.30180 1.000 21.01746 96 VAL F CA 1
ATOM 10938 C C . VAL F 1 97 ? 30.06476 -85.61434 -18.57697 1.000 21.24746 96 VAL F C 1
ATOM 10939 O O . VAL F 1 97 ? 29.45403 -86.61965 -18.18974 1.000 19.86746 96 VAL F O 1
ATOM 10943 N N . ILE F 1 98 ? 29.59035 -84.37164 -18.48880 1.000 20.52588 97 ILE F N 1
ATOM 10944 C CA . ILE F 1 98 ? 28.31366 -84.01292 -17.88012 1.000 18.62588 97 ILE F CA 1
ATOM 10945 C C . ILE F 1 98 ? 27.50373 -83.29946 -18.95112 1.000 20.31588 97 ILE F C 1
ATOM 10946 O O . ILE F 1 98 ? 27.95704 -82.28368 -19.49332 1.000 19.18588 97 ILE F O 1
ATOM 10951 N N . VAL F 1 99 ? 26.31559 -83.82306 -19.26178 1.000 11.84760 98 VAL F N 1
ATOM 10952 C CA . VAL F 1 99 ? 25.43603 -83.20968 -20.25300 1.000 16.16760 98 VAL F CA 1
ATOM 10953 C C . VAL F 1 99 ? 23.99084 -83.49089 -19.85590 1.000 16.44760 98 VAL F C 1
ATOM 10954 O O . VAL F 1 99 ? 23.67913 -84.51692 -19.24679 1.000 16.88760 98 VAL F O 1
ATOM 10958 N N . TYR F 1 100 ? 23.11926 -82.53179 -20.16407 1.000 17.71466 99 TYR F N 1
ATOM 10959 C CA . TYR F 1 100 ? 21.68080 -82.61661 -19.94117 1.000 19.27466 99 TYR F CA 1
ATOM 10960 C C . TYR F 1 100 ? 21.01696 -81.54807 -20.79899 1.000 20.89466 99 TYR F C 1
ATOM 10961 O O . TYR F 1 100 ? 21.68865 -80.68728 -21.37114 1.000 16.75466 99 TYR F O 1
ATOM 10970 N N . THR F 1 101 ? 19.68304 -81.58699 -20.86164 1.000 21.35129 100 THR F N 1
ATOM 10971 C CA . THR F 1 101 ? 18.92520 -80.64263 -21.68106 1.000 20.82129 100 THR F CA 1
ATOM 10972 C C . THR F 1 101 ? 18.00479 -79.78446 -20.81733 1.000 18.83129 100 THR F C 1
ATOM 10973 O O . THR F 1 101 ? 17.53311 -80.21932 -19.75830 1.000 18.72129 100 THR F O 1
ATOM 10977 N N . VAL F 1 102 ? 17.82111 -78.53175 -21.25388 1.000 20.82465 101 VAL F N 1
ATOM 10978 C CA . VAL F 1 102 ? 16.91705 -77.56552 -20.63251 1.000 17.55465 101 VAL F CA 1
ATOM 10979 C C . VAL F 1 102 ? 15.98396 -77.01357 -21.70021 1.000 18.02465 101 VAL F C 1
ATOM 10980 O O . VAL F 1 102 ? 16.43342 -76.68088 -22.80135 1.000 21.79465 101 VAL F O 1
ATOM 10984 N N . LYS F 1 103 ? 14.68669 -76.91346 -21.37556 1.000 19.29878 102 LYS F N 1
ATOM 10985 C CA . LYS F 1 103 ? 13.70353 -76.22760 -22.21298 1.000 21.39878 102 LYS F CA 1
ATOM 10986 C C . LYS F 1 103 ? 12.94426 -75.21502 -21.36163 1.000 23.98878 102 LYS F C 1
ATOM 10987 O O . LYS F 1 103 ? 12.11102 -75.59483 -20.53335 1.000 27.41878 102 LYS F O 1
ATOM 10993 N N . HIS F 1 104 ? 13.20390 -73.92866 -21.59689 1.000 30.36151 103 HIS F N 1
ATOM 10994 C CA . HIS F 1 104 ? 12.46433 -72.83399 -20.96497 1.000 28.87151 103 HIS F CA 1
ATOM 10995 C C . HIS F 1 104 ? 11.21377 -72.49993 -21.77684 1.000 30.49151 103 HIS F C 1
ATOM 10996 O O . HIS F 1 104 ? 11.10179 -71.42919 -22.37397 1.000 29.81151 103 HIS F O 1
ATOM 11003 N N . GLU F 1 105 ? 10.25039 -73.43606 -21.74897 1.000 34.35592 104 GLU F N 1
ATOM 11004 C CA . GLU F 1 105 ? 9.02068 -73.29773 -22.53155 1.000 33.18592 104 GLU F CA 1
ATOM 11005 C C . GLU F 1 105 ? 8.32178 -71.97230 -22.29122 1.000 36.64592 104 GLU F C 1
ATOM 11006 O O . GLU F 1 105 ? 7.84008 -71.32504 -23.22648 1.000 38.90592 104 GLU F O 1
ATOM 11012 N N . GLN F 1 106 ? 8.25269 -71.56353 -21.03406 1.000 29.26288 105 GLN F N 1
ATOM 11013 C CA . GLN F 1 106 ? 7.43889 -70.44932 -20.58180 1.000 26.50288 105 GLN F CA 1
ATOM 11014 C C . GLN F 1 106 ? 7.96012 -69.09012 -21.02345 1.000 29.43288 105 GLN F C 1
ATOM 11015 O O . GLN F 1 106 ? 7.29506 -68.09511 -20.72918 1.000 30.12288 105 GLN F O 1
ATOM 11021 N N . ASP F 1 107 ? 9.08860 -69.02075 -21.73944 1.000 32.03430 106 ASP F N 1
ATOM 11022 C CA . ASP F 1 107 ? 9.76656 -67.75313 -21.99899 1.000 37.67430 106 ASP F CA 1
ATOM 11023 C C . ASP F 1 107 ? 10.20516 -67.12676 -20.68460 1.000 33.02430 106 ASP F C 1
ATOM 11024 O O . ASP F 1 107 ? 9.57731 -66.18491 -20.20004 1.000 34.50430 106 ASP F O 1
ATOM 11029 N N . ILE F 1 108 ? 11.28414 -67.65242 -20.10919 1.000 29.64893 107 ILE F N 1
ATOM 11030 C CA . ILE F 1 108 ? 11.65648 -67.34200 -18.73419 1.000 31.60893 107 ILE F CA 1
ATOM 11031 C C . ILE F 1 108 ? 12.09280 -65.88685 -18.62400 1.000 35.65893 107 ILE F C 1
ATOM 11032 O O . ILE F 1 108 ? 12.76473 -65.34555 -19.51016 1.000 37.72893 107 ILE F O 1
ATOM 11037 N N . ASP F 1 109 ? 11.71035 -65.24165 -17.52784 1.000 31.85760 108 ASP F N 1
ATOM 11038 C CA . ASP F 1 109 ? 12.23734 -63.91507 -17.26150 1.000 28.52760 108 ASP F CA 1
ATOM 11039 C C . ASP F 1 109 ? 13.48222 -63.99149 -16.38890 1.000 31.55760 108 ASP F C 1
ATOM 11040 O O . ASP F 1 109 ? 14.54955 -63.52102 -16.77816 1.000 35.62760 108 ASP F O 1
ATOM 11045 N N . CYS F 1 110 ? 13.38469 -64.64647 -15.24873 1.000 27.07919 109 CYS F N 1
ATOM 11046 C CA . CYS F 1 110 ? 14.50483 -64.76442 -14.33200 1.000 30.47919 109 CYS F CA 1
ATOM 11047 C C . CYS F 1 110 ? 14.38834 -66.13477 -13.68394 1.000 31.18919 109 CYS F C 1
ATOM 11048 O O . CYS F 1 110 ? 13.34358 -66.46477 -13.10935 1.000 27.84919 109 CYS F O 1
ATOM 11051 N N . GLY F 1 111 ? 15.40989 -66.96773 -13.85499 1.000 33.50194 110 GLY F N 1
ATOM 11052 C CA . GLY F 1 111 ? 15.38929 -68.25191 -13.19825 1.000 25.85194 110 GLY F CA 1
ATOM 11053 C C . GLY F 1 111 ? 16.58623 -69.09784 -13.54203 1.000 28.33194 110 GLY F C 1
ATOM 11054 O O . GLY F 1 111 ? 17.14235 -68.99802 -14.64138 1.000 29.03194 110 GLY F O 1
ATOM 11055 N N . GLY F 1 112 ? 16.95622 -69.97342 -12.62564 1.000 30.00250 111 GLY F N 1
ATOM 11056 C CA . GLY F 1 112 ? 18.05976 -70.86165 -12.87137 1.000 26.97250 111 GLY F CA 1
ATOM 11057 C C . GLY F 1 112 ? 17.66152 -72.07061 -13.69250 1.000 26.45250 111 GLY F C 1
ATOM 11058 O O . GLY F 1 112 ? 16.50362 -72.46264 -13.79439 1.000 20.50250 111 GLY F O 1
ATOM 11059 N N . GLY F 1 113 ? 18.66352 -72.65903 -14.31901 1.000 29.11123 112 GLY F N 1
ATOM 11060 C CA . GLY F 1 113 ? 18.46957 -73.85300 -15.10477 1.000 22.80123 112 GLY F CA 1
ATOM 11061 C C . GLY F 1 113 ? 19.70707 -74.70389 -14.99895 1.000 20.35123 112 GLY F C 1
ATOM 11062 O O . GLY F 1 113 ? 19.96857 -75.52673 -15.87491 1.000 22.49123 112 GLY F O 1
ATOM 11063 N N . TYR F 1 114 ? 20.46460 -74.51704 -13.91835 1.000 16.05235 113 TYR F N 1
ATOM 11064 C CA . TYR F 1 114 ? 21.76645 -75.13690 -13.71971 1.000 17.63235 113 TYR F CA 1
ATOM 11065 C C . TYR F 1 114 ? 21.64575 -76.29179 -12.73263 1.000 15.56235 113 TYR F C 1
ATOM 11066 O O . TYR F 1 114 ? 20.68533 -76.37349 -11.95835 1.000 14.95235 113 TYR F O 1
ATOM 11075 N N . ILE F 1 115 ? 22.62249 -77.19736 -12.77929 1.000 15.70004 114 ILE F N 1
ATOM 11076 C CA . ILE F 1 115 ? 22.67236 -78.34450 -11.88258 1.000 16.87004 114 ILE F CA 1
ATOM 11077 C C . ILE F 1 115 ? 23.85196 -78.19821 -10.93679 1.000 16.83004 114 ILE F C 1
ATOM 11078 O O . ILE F 1 115 ? 24.83161 -77.50466 -11.20971 1.000 16.05004 114 ILE F O 1
ATOM 11083 N N . LYS F 1 116 ? 23.77395 -78.91876 -9.83129 1.000 15.83738 115 LYS F N 1
ATOM 11084 C CA . LYS F 1 116 ? 24.83808 -78.97552 -8.84646 1.000 20.53738 115 LYS F CA 1
ATOM 11085 C C . LYS F 1 116 ? 25.26472 -80.42311 -8.70424 1.000 20.62738 115 LYS F C 1
ATOM 11086 O O . LYS F 1 116 ? 24.41614 -81.31550 -8.60380 1.000 22.08738 115 LYS F O 1
ATOM 11092 N N . LEU F 1 117 ? 26.56014 -80.66641 -8.75509 1.000 16.48765 116 LEU F N 1
ATOM 11093 C CA . LEU F 1 117 ? 27.08912 -82.00335 -8.56953 1.000 16.68765 116 LEU F CA 1
ATOM 11094 C C . LEU F 1 117 ? 27.78638 -82.05029 -7.22013 1.000 19.78765 116 LEU F C 1
ATOM 11095 O O . LEU F 1 117 ? 28.62889 -81.19325 -6.92594 1.000 18.70765 116 LEU F O 1
ATOM 11100 N N . MET F 1 118 ? 27.42203 -83.03385 -6.39535 1.000 23.00429 117 MET F N 1
ATOM 11101 C CA . MET F 1 118 ? 27.86545 -83.08883 -5.00753 1.000 25.23429 117 MET F CA 1
ATOM 11102 C C . MET F 1 118 ? 28.52373 -84.43126 -4.69446 1.000 25.27429 117 MET F C 1
ATOM 11103 O O . MET F 1 118 ? 28.38553 -85.41821 -5.42807 1.000 22.61429 117 MET F O 1
ATOM 11108 N N . LEU F 1 119 ? 29.21312 -84.45695 -3.55038 1.000 25.59818 118 LEU F N 1
ATOM 11109 C CA . LEU F 1 119 ? 29.85892 -85.65944 -3.05695 1.000 23.29818 118 LEU F CA 1
ATOM 11110 C C . LEU F 1 119 ? 28.81336 -86.71098 -2.71292 1.000 30.63818 118 LEU F C 1
ATOM 11111 O O . LEU F 1 119 ? 27.64913 -86.40505 -2.45474 1.000 31.04818 118 LEU F O 1
ATOM 11116 N N . GLU F 1 120 ? 29.24558 -87.97120 -2.72288 1.000 29.00643 119 GLU F N 1
ATOM 11117 C CA . GLU F 1 120 ? 28.32494 -89.09857 -2.63273 1.000 31.15643 119 GLU F CA 1
ATOM 11118 C C . GLU F 1 120 ? 27.58290 -89.16854 -1.29543 1.000 37.21643 119 GLU F C 1
ATOM 11119 O O . GLU F 1 120 ? 26.52661 -89.80857 -1.21567 1.000 38.95643 119 GLU F O 1
ATOM 11125 N N . ASN F 1 121 ? 28.10775 -88.54940 -0.23714 1.000 40.42925 120 ASN F N 1
ATOM 11126 C CA . ASN F 1 121 ? 27.48583 -88.64250 1.07740 1.000 38.65925 120 ASN F CA 1
ATOM 11127 C C . ASN F 1 121 ? 26.73981 -87.37491 1.45653 1.000 43.62925 120 ASN F C 1
ATOM 11128 O O . ASN F 1 121 ? 26.58472 -87.06806 2.64169 1.000 48.95925 120 ASN F O 1
ATOM 11133 N N . THR F 1 122 ? 26.21376 -86.66945 0.47091 1.000 45.20587 121 THR F N 1
ATOM 11134 C CA . THR F 1 122 ? 25.44843 -85.46617 0.74070 1.000 36.06587 121 THR F CA 1
ATOM 11135 C C . THR F 1 122 ? 24.08336 -85.81222 1.32197 1.000 41.69587 121 THR F C 1
ATOM 11136 O O . THR F 1 122 ? 23.44076 -86.76643 0.88105 1.000 45.18587 121 THR F O 1
ATOM 11140 N N . ASP F 1 123 ? 23.63687 -85.03828 2.32103 1.000 33.25557 122 ASP F N 1
ATOM 11141 C CA . ASP F 1 123 ? 22.32625 -85.26842 2.94584 1.000 32.92557 122 ASP F CA 1
ATOM 11142 C C . ASP F 1 123 ? 21.22327 -84.81831 1.99488 1.000 35.15557 122 ASP F C 1
ATOM 11143 O O . ASP F 1 123 ? 20.93053 -83.62590 1.88009 1.000 34.82557 122 ASP F O 1
ATOM 11148 N N . LEU F 1 124 ? 20.57853 -85.78005 1.32861 1.000 33.28807 123 LEU F N 1
ATOM 11149 C CA . LEU F 1 124 ? 19.65249 -85.40787 0.26226 1.000 34.18807 123 LEU F CA 1
ATOM 11150 C C . LEU F 1 124 ? 18.34480 -84.78585 0.76371 1.000 34.75807 123 LEU F C 1
ATOM 11151 O O . LEU F 1 124 ? 17.71048 -84.04388 0.00663 1.000 39.52807 123 LEU F O 1
ATOM 11156 N N . GLU F 1 125 ? 17.88846 -85.08413 1.99194 1.000 39.24402 124 GLU F N 1
ATOM 11157 C CA . GLU F 1 125 ? 16.69042 -84.40486 2.49430 1.000 42.27402 124 GLU F CA 1
ATOM 11158 C C . GLU F 1 125 ? 16.93414 -83.01735 3.07405 1.000 41.18402 124 GLU F C 1
ATOM 11159 O O . GLU F 1 125 ? 15.96356 -82.30464 3.33759 1.000 41.78402 124 GLU F O 1
ATOM 11165 N N . ASP F 1 126 ? 18.16809 -82.60384 3.30586 1.000 35.39978 125 ASP F N 1
ATOM 11166 C CA . ASP F 1 126 ? 18.37415 -81.24254 3.76009 1.000 33.95978 125 ASP F CA 1
ATOM 11167 C C . ASP F 1 126 ? 19.09964 -80.41529 2.71510 1.000 39.04978 125 ASP F C 1
ATOM 11168 O O . ASP F 1 126 ? 19.58345 -79.32285 3.02828 1.000 38.03978 125 ASP F O 1
ATOM 11173 N N . PHE F 1 127 ? 19.17382 -80.91315 1.48026 1.000 32.03810 126 PHE F N 1
ATOM 11174 C CA . PHE F 1 127 ? 19.82064 -80.18883 0.39513 1.000 32.06810 126 PHE F CA 1
ATOM 11175 C C . PHE F 1 127 ? 19.22034 -78.79237 0.24191 1.000 33.93810 126 PHE F C 1
ATOM 11176 O O . PHE F 1 127 ? 18.00015 -78.62163 0.24374 1.000 34.68810 126 PHE F O 1
ATOM 11184 N N . ASN F 1 128 ? 20.07822 -77.79197 0.09566 1.000 27.97743 127 ASN F N 1
ATOM 11185 C CA . ASN F 1 128 ? 19.61082 -76.41760 0.01712 1.000 32.47743 127 ASN F CA 1
ATOM 11186 C C . ASN F 1 128 ? 20.73994 -75.55897 -0.53041 1.000 28.92743 127 ASN F C 1
ATOM 11187 O O . ASN F 1 128 ? 21.79604 -76.06880 -0.89997 1.000 36.33743 127 ASN F O 1
ATOM 11192 N N . SER F 1 129 ? 20.50558 -74.24220 -0.59132 1.000 33.48260 128 SER F N 1
ATOM 11193 C CA . SER F 1 129 ? 21.50936 -73.32874 -1.13833 1.000 30.52260 128 SER F CA 1
ATOM 11194 C C . SER F 1 129 ? 22.87075 -73.50025 -0.48868 1.000 34.69260 128 SER F C 1
ATOM 11195 O O . SER F 1 129 ? 23.90025 -73.26232 -1.13062 1.000 41.29260 128 SER F O 1
ATOM 11198 N N . ASP F 1 130 ? 22.89883 -73.89289 0.77949 1.000 36.72016 129 ASP F N 1
ATOM 11199 C CA . ASP F 1 130 ? 24.13725 -73.92343 1.53524 1.000 34.07016 129 ASP F CA 1
ATOM 11200 C C . ASP F 1 130 ? 24.79282 -75.29474 1.60150 1.000 32.20016 129 ASP F C 1
ATOM 11201 O O . ASP F 1 130 ? 25.93000 -75.38396 2.06746 1.000 33.30016 129 ASP F O 1
ATOM 11206 N N . THR F 1 131 ? 24.12523 -76.35029 1.15170 1.000 29.49650 130 THR F N 1
ATOM 11207 C CA . THR F 1 131 ? 24.79168 -77.63679 1.02473 1.000 28.32650 130 THR F CA 1
ATOM 11208 C C . THR F 1 131 ? 26.03405 -77.45865 0.15379 1.000 27.65650 130 THR F C 1
ATOM 11209 O O . THR F 1 131 ? 25.97235 -76.77343 -0.88082 1.000 29.13650 130 THR F O 1
ATOM 11213 N N . PRO F 1 132 ? 27.18460 -77.98412 0.56554 1.000 27.15157 131 PRO F N 1
ATOM 11214 C CA . PRO F 1 132 ? 28.37775 -77.90837 -0.29014 1.000 30.05157 131 PRO F CA 1
ATOM 11215 C C . PRO F 1 132 ? 28.22591 -78.72433 -1.56767 1.000 29.00157 131 PRO F C 1
ATOM 11216 O O . PRO F 1 132 ? 27.71113 -79.84709 -1.55759 1.000 26.67157 131 PRO F O 1
ATOM 11220 N N . TYR F 1 133 ? 28.76023 -78.17520 -2.65765 1.000 18.18111 132 TYR F N 1
ATOM 11221 C CA . TYR F 1 133 ? 28.74421 -78.80392 -3.97374 1.000 20.63111 132 TYR F CA 1
ATOM 11222 C C . TYR F 1 133 ? 30.12272 -78.70941 -4.62872 1.000 21.71111 132 TYR F C 1
ATOM 11223 O O . TYR F 1 133 ? 30.92223 -77.81301 -4.33016 1.000 21.80111 132 TYR F O 1
ATOM 11232 N N . ARG F 1 134 ? 30.38862 -79.63784 -5.55624 1.000 25.56433 133 ARG F N 1
ATOM 11233 C CA . ARG F 1 134 ? 31.65302 -79.65318 -6.29847 1.000 22.93433 133 ARG F CA 1
ATOM 11234 C C . ARG F 1 134 ? 31.56172 -78.90219 -7.62689 1.000 29.14433 133 ARG F C 1
ATOM 11235 O O . ARG F 1 134 ? 32.42367 -78.08786 -7.94761 1.000 27.32433 133 ARG F O 1
ATOM 11243 N N . ILE F 1 135 ? 30.53429 -79.15843 -8.41824 1.000 21.20105 134 ILE F N 1
ATOM 11244 C CA . ILE F 1 135 ? 30.36924 -78.48014 -9.69245 1.000 17.78105 134 ILE F CA 1
ATOM 11245 C C . ILE F 1 135 ? 28.97815 -77.86877 -9.73685 1.000 20.77105 134 ILE F C 1
ATOM 11246 O O . ILE F 1 135 ? 28.00527 -78.47897 -9.28845 1.000 19.38105 134 ILE F O 1
ATOM 11251 N N . MET F 1 136 ? 28.89394 -76.64085 -10.22447 1.000 18.49140 135 MET F N 1
ATOM 11252 C CA . MET F 1 136 ? 27.63332 -76.01916 -10.59580 1.000 13.52140 135 MET F CA 1
ATOM 11253 C C . MET F 1 136 ? 27.73736 -75.64533 -12.06931 1.000 17.22140 135 MET F C 1
ATOM 11254 O O . MET F 1 136 ? 28.66542 -74.93700 -12.47590 1.000 19.13140 135 MET F O 1
ATOM 11259 N N . PHE F 1 137 ? 26.81689 -76.15421 -12.87517 1.000 15.34717 136 PHE F N 1
ATOM 11260 C CA . PHE F 1 137 ? 26.97253 -76.00679 -14.31274 1.000 17.03717 136 PHE F CA 1
ATOM 11261 C C . PHE F 1 137 ? 25.62007 -75.85752 -14.99626 1.000 18.29717 136 PHE F C 1
ATOM 11262 O O . PHE F 1 137 ? 24.75232 -76.72098 -14.84385 1.000 19.31717 136 PHE F O 1
ATOM 11270 N N . GLY F 1 138 ? 25.47909 -74.82848 -15.83025 1.000 17.26420 137 GLY F N 1
ATOM 11271 C CA . GLY F 1 138 ? 24.25937 -74.65397 -16.57950 1.000 17.22420 137 GLY F CA 1
ATOM 11272 C C . GLY F 1 138 ? 23.77365 -73.22062 -16.66714 1.000 16.75420 137 GLY F C 1
ATOM 11273 O O . GLY F 1 138 ? 24.35359 -72.28997 -16.09221 1.000 17.58420 137 GLY F O 1
ATOM 11274 N N . PRO F 1 139 ? 22.69210 -73.02904 -17.42262 1.000 19.07519 138 PRO F N 1
ATOM 11275 C CA . PRO F 1 139 ? 22.21533 -71.67951 -17.74903 1.000 21.49519 138 PRO F CA 1
ATOM 11276 C C . PRO F 1 139 ? 21.50299 -70.97490 -16.60081 1.000 21.28519 138 PRO F C 1
ATOM 11277 O O . PRO F 1 139 ? 20.88452 -71.59189 -15.73020 1.000 20.78519 138 PRO F O 1
ATOM 11281 N N . ASP F 1 140 ? 21.63212 -69.64871 -16.60501 1.000 18.79448 139 ASP F N 1
ATOM 11282 C CA . ASP F 1 140 ? 20.98471 -68.79080 -15.61811 1.000 21.13448 139 ASP F CA 1
ATOM 11283 C C . ASP F 1 140 ? 20.59957 -67.49612 -16.32022 1.000 23.47448 139 ASP F C 1
ATOM 11284 O O . ASP F 1 140 ? 21.48237 -66.74457 -16.72889 1.000 24.57448 139 ASP F O 1
ATOM 11289 N N . ILE F 1 141 ? 19.29589 -67.22657 -16.41472 1.000 25.48595 140 ILE F N 1
ATOM 11290 C CA . ILE F 1 141 ? 18.73726 -66.08920 -17.13687 1.000 29.46595 140 ILE F CA 1
ATOM 11291 C C . ILE F 1 141 ? 18.06375 -65.18110 -16.12019 1.000 41.48595 140 ILE F C 1
ATOM 11292 O O . ILE F 1 141 ? 17.36619 -65.66517 -15.22207 1.000 37.17595 140 ILE F O 1
ATOM 11297 N N . CYS F 1 142 ? 18.31279 -63.87490 -16.22400 1.000 34.99828 141 CYS F N 1
ATOM 11298 C CA . CYS F 1 142 ? 17.61787 -62.91520 -15.37008 1.000 34.52828 141 CYS F CA 1
ATOM 11299 C C . CYS F 1 142 ? 17.72938 -61.52161 -15.97392 1.000 34.68828 141 CYS F C 1
ATOM 11300 O O . CYS F 1 142 ? 18.82970 -60.97072 -16.03506 1.000 31.96828 141 CYS F O 1
ATOM 11303 N N . GLY F 1 143 ? 16.61982 -60.96369 -16.44994 1.000 36.66437 142 GLY F N 1
ATOM 11304 C CA . GLY F 1 143 ? 16.65385 -59.60141 -16.91160 1.000 42.51437 142 GLY F CA 1
ATOM 11305 C C . GLY F 1 143 ? 17.26325 -59.45455 -18.28303 1.000 51.10437 142 GLY F C 1
ATOM 11306 O O . GLY F 1 143 ? 17.47637 -60.43607 -19.00464 1.000 53.96437 142 GLY F O 1
ATOM 11307 N N . PRO F 1 144 ? 17.50892 -58.20126 -18.68746 1.000 50.74647 143 PRO F N 1
ATOM 11308 C CA . PRO F 1 144 ? 18.09236 -57.94757 -20.01310 1.000 52.08647 143 PRO F CA 1
ATOM 11309 C C . PRO F 1 144 ? 19.55193 -58.36400 -20.15574 1.000 50.01647 143 PRO F C 1
ATOM 11310 O O . PRO F 1 144 ? 20.01916 -58.47951 -21.29788 1.000 43.51647 143 PRO F O 1
ATOM 11314 N N . GLU F 1 145 ? 20.28017 -58.64043 -19.06876 1.000 45.84611 144 GLU F N 1
ATOM 11315 C CA . GLU F 1 145 ? 21.71726 -58.84454 -19.23188 1.000 45.65611 144 GLU F CA 1
ATOM 11316 C C . GLU F 1 145 ? 22.20506 -60.23788 -18.89022 1.000 42.82611 144 GLU F C 1
ATOM 11317 O O . GLU F 1 145 ? 23.01557 -60.78766 -19.64023 1.000 44.08611 144 GLU F O 1
ATOM 11323 N N . LYS F 1 146 ? 21.64992 -60.87821 -17.86441 1.000 31.35211 145 LYS F N 1
ATOM 11324 C CA . LYS F 1 146 ? 22.21468 -62.12962 -17.37604 1.000 41.73211 145 LYS F CA 1
ATOM 11325 C C . LYS F 1 146 ? 21.73031 -63.27062 -18.25922 1.000 35.26211 145 LYS F C 1
ATOM 11326 O O . LYS F 1 146 ? 20.53681 -63.57739 -18.30933 1.000 25.02211 145 LYS F O 1
ATOM 11332 N N . ARG F 1 147 ? 22.66500 -63.86336 -18.99630 1.000 28.68129 146 ARG F N 1
ATOM 11333 C CA . ARG F 1 147 ? 22.45003 -65.04241 -19.82800 1.000 27.50129 146 ARG F CA 1
ATOM 11334 C C . ARG F 1 147 ? 23.72534 -65.88274 -19.72309 1.000 28.02129 146 ARG F C 1
ATOM 11335 O O . ARG F 1 147 ? 24.51137 -66.01200 -20.65997 1.000 37.73129 146 ARG F O 1
ATOM 11343 N N . ALA F 1 148 ? 23.94296 -66.46714 -18.55560 1.000 28.85271 147 ALA F N 1
ATOM 11344 C CA . ALA F 1 148 ? 25.23333 -67.03804 -18.24019 1.000 22.61271 147 ALA F CA 1
ATOM 11345 C C . ALA F 1 148 ? 25.12578 -68.54179 -18.11443 1.000 22.72271 147 ALA F C 1
ATOM 11346 O O . ALA F 1 148 ? 24.13350 -69.06957 -17.60305 1.000 19.95271 147 ALA F O 1
ATOM 11348 N N . VAL F 1 149 ? 26.18388 -69.22460 -18.53598 1.000 24.80841 148 VAL F N 1
ATOM 11349 C CA . VAL F 1 149 ? 26.33921 -70.64380 -18.27445 1.000 18.47841 148 VAL F CA 1
ATOM 11350 C C . VAL F 1 149 ? 27.24844 -70.72200 -17.06323 1.000 20.04841 148 VAL F C 1
ATOM 11351 O O . VAL F 1 149 ? 28.45073 -70.48656 -17.16656 1.000 19.96841 148 VAL F O 1
ATOM 11355 N N . HIS F 1 150 ? 26.68322 -71.01239 -15.90204 1.000 21.55607 149 HIS F N 1
ATOM 11356 C CA . HIS F 1 150 ? 27.55353 -71.26373 -14.77247 1.000 19.90607 149 HIS F CA 1
ATOM 11357 C C . HIS F 1 150 ? 28.43444 -72.46872 -15.07592 1.000 23.12607 149 HIS F C 1
ATOM 11358 O O . HIS F 1 150 ? 28.01995 -73.43581 -15.72905 1.000 16.67607 149 HIS F O 1
ATOM 11365 N N . SER F 1 151 ? 29.66062 -72.40265 -14.57714 1.000 21.09024 150 SER F N 1
ATOM 11366 C CA . SER F 1 151 ? 30.67087 -73.38586 -14.90620 1.000 18.87024 150 SER F CA 1
ATOM 11367 C C . SER F 1 151 ? 31.66795 -73.40607 -13.75552 1.000 22.19024 150 SER F C 1
ATOM 11368 O O . SER F 1 151 ? 32.86553 -73.20772 -13.94228 1.000 24.30024 150 SER F O 1
ATOM 11371 N N . ILE F 1 152 ? 31.15919 -73.66447 -12.55747 1.000 24.26448 151 ILE F N 1
ATOM 11372 C CA . ILE F 1 152 ? 31.86554 -73.43924 -11.29749 1.000 24.67448 151 ILE F CA 1
ATOM 11373 C C . ILE F 1 152 ? 32.51777 -74.73220 -10.82076 1.000 24.13448 151 ILE F C 1
ATOM 11374 O O . ILE F 1 152 ? 31.85158 -75.76901 -10.71355 1.000 23.73448 151 ILE F O 1
ATOM 11379 N N . LEU F 1 153 ? 33.82105 -74.67572 -10.52717 1.000 21.99789 152 LEU F N 1
ATOM 11380 C CA . LEU F 1 153 ? 34.58041 -75.86732 -10.16235 1.000 25.52789 152 LEU F CA 1
ATOM 11381 C C . LEU F 1 153 ? 35.03812 -75.79864 -8.70891 1.000 26.11789 152 LEU F C 1
ATOM 11382 O O . LEU F 1 153 ? 34.78663 -74.82080 -8.00263 1.000 23.41789 152 LEU F O 1
ATOM 11387 N N . TRP F 1 154 ? 35.73323 -76.85015 -8.26813 1.000 27.81329 153 TRP F N 1
ATOM 11388 C CA . TRP F 1 154 ? 36.15661 -77.00074 -6.87947 1.000 26.14329 153 TRP F CA 1
ATOM 11389 C C . TRP F 1 154 ? 37.66488 -77.22663 -6.80491 1.000 29.76329 153 TRP F C 1
ATOM 11390 O O . TRP F 1 154 ? 38.25214 -77.95401 -7.61679 1.000 26.29329 153 TRP F O 1
ATOM 11401 N N . HIS F 1 155 ? 38.28991 -76.58983 -5.82247 1.000 28.00997 154 HIS F N 1
ATOM 11402 C CA . HIS F 1 155 ? 39.69176 -76.83756 -5.53570 1.000 29.72997 154 HIS F CA 1
ATOM 11403 C C . HIS F 1 155 ? 39.97034 -76.41632 -4.10720 1.000 31.27997 154 HIS F C 1
ATOM 11404 O O . HIS F 1 155 ? 39.69948 -75.26599 -3.73447 1.000 36.32997 154 HIS F O 1
ATOM 11411 N N . ASP F 1 156 ? 40.52156 -77.34579 -3.32174 1.000 31.97998 155 ASP F N 1
ATOM 11412 C CA . ASP F 1 156 ? 41.08035 -77.02762 -2.00814 1.000 38.88998 155 ASP F CA 1
ATOM 11413 C C . ASP F 1 156 ? 40.04720 -76.36110 -1.09189 1.000 32.80998 155 ASP F C 1
ATOM 11414 O O . ASP F 1 156 ? 40.31480 -75.33612 -0.45976 1.000 39.31998 155 ASP F O 1
ATOM 11419 N N . GLY F 1 157 ? 38.82965 -76.90775 -1.08008 1.000 33.73704 156 GLY F N 1
ATOM 11420 C CA . GLY F 1 157 ? 37.80880 -76.47960 -0.13231 1.000 26.09704 156 GLY F CA 1
ATOM 11421 C C . GLY F 1 157 ? 36.93134 -75.33725 -0.57239 1.000 34.09704 156 GLY F C 1
ATOM 11422 O O . GLY F 1 157 ? 36.24458 -74.73789 0.25835 1.000 40.17704 156 GLY F O 1
ATOM 11423 N N . LYS F 1 158 ? 36.96630 -74.98209 -1.84722 1.000 28.19103 157 LYS F N 1
ATOM 11424 C CA . LYS F 1 158 ? 36.44599 -73.68953 -2.26454 1.000 30.48103 157 LYS F CA 1
ATOM 11425 C C . LYS F 1 158 ? 35.97758 -73.81014 -3.70763 1.000 31.44103 157 LYS F C 1
ATOM 11426 O O . LYS F 1 158 ? 36.57655 -74.52692 -4.50071 1.000 32.48103 157 LYS F O 1
ATOM 11432 N N . ASN F 1 159 ? 34.92686 -73.09029 -4.03764 1.000 23.33702 158 ASN F N 1
ATOM 11433 C CA . ASN F 1 159 ? 34.38598 -73.01563 -5.37883 1.000 22.52702 158 ASN F CA 1
ATOM 11434 C C . ASN F 1 159 ? 34.95139 -71.81320 -6.11125 1.000 26.57702 158 ASN F C 1
ATOM 11435 O O . ASN F 1 159 ? 35.23311 -70.77083 -5.51046 1.000 29.87702 158 ASN F O 1
ATOM 11440 N N . TYR F 1 160 ? 35.07263 -71.95006 -7.42381 1.000 25.40259 159 TYR F N 1
ATOM 11441 C CA . TYR F 1 160 ? 35.68052 -70.91101 -8.22822 1.000 20.05259 159 TYR F CA 1
ATOM 11442 C C . TYR F 1 160 ? 34.85738 -70.74037 -9.48587 1.000 23.57259 159 TYR F C 1
ATOM 11443 O O . TYR F 1 160 ? 34.65006 -71.68970 -10.24033 1.000 21.62259 159 TYR F O 1
ATOM 11452 N N . GLU F 1 161 ? 34.40566 -69.53617 -9.73534 1.000 24.74921 160 GLU F N 1
ATOM 11453 C CA . GLU F 1 161 ? 33.68239 -69.28966 -10.96869 1.000 20.01921 160 GLU F CA 1
ATOM 11454 C C . GLU F 1 161 ? 34.65280 -69.18381 -12.13629 1.000 23.01921 160 GLU F C 1
ATOM 11455 O O . GLU F 1 161 ? 35.74230 -68.61480 -12.00656 1.000 23.62921 160 GLU F O 1
ATOM 11461 N N . LYS F 1 162 ? 34.24618 -69.72197 -13.28727 1.000 22.99216 161 LYS F N 1
ATOM 11462 C CA . LYS F 1 162 ? 35.02761 -69.51545 -14.49846 1.000 23.17216 161 LYS F CA 1
ATOM 11463 C C . LYS F 1 162 ? 35.18813 -68.01502 -14.72736 1.000 24.46216 161 LYS F C 1
ATOM 11464 O O . LYS F 1 162 ? 34.36338 -67.20897 -14.28864 1.000 25.25216 161 LYS F O 1
ATOM 11470 N N . ARG F 1 163 ? 36.27953 -67.63056 -15.38250 1.000 31.62709 162 ARG F N 1
ATOM 11471 C CA . ARG F 1 163 ? 36.57377 -66.20700 -15.52516 1.000 28.70709 162 ARG F CA 1
ATOM 11472 C C . ARG F 1 163 ? 35.66841 -65.54552 -16.55021 1.000 31.59709 162 ARG F C 1
ATOM 11473 O O . ARG F 1 163 ? 35.22048 -64.41204 -16.35802 1.000 34.42709 162 ARG F O 1
ATOM 11481 N N . LYS F 1 164 ? 35.42126 -66.23178 -17.65599 1.000 26.66259 163 LYS F N 1
ATOM 11482 C CA . LYS F 1 164 ? 34.57389 -65.75860 -18.73979 1.000 24.97259 163 LYS F CA 1
ATOM 11483 C C . LYS F 1 164 ? 33.54971 -66.85788 -19.00544 1.000 32.81259 163 LYS F C 1
ATOM 11484 O O . LYS F 1 164 ? 33.89511 -67.92819 -19.50473 1.000 26.51259 163 LYS F O 1
ATOM 11490 N N . ASN F 1 165 ? 32.29958 -66.61459 -18.64697 1.000 26.90840 164 ASN F N 1
ATOM 11491 C CA . ASN F 1 165 ? 31.29434 -67.65457 -18.75119 1.000 21.17840 164 ASN F CA 1
ATOM 11492 C C . ASN F 1 165 ? 30.83253 -67.84580 -20.18676 1.000 21.50840 164 ASN F C 1
ATOM 11493 O O . ASN F 1 165 ? 30.78246 -66.90387 -20.97181 1.000 20.89840 164 ASN F O 1
ATOM 11498 N N . ALA F 1 166 ? 30.46941 -69.07951 -20.51861 1.000 22.89557 165 ALA F N 1
ATOM 11499 C CA . ALA F 1 166 ? 29.79216 -69.32965 -21.77644 1.000 21.51557 165 ALA F CA 1
ATOM 11500 C C . ALA F 1 166 ? 28.40580 -68.67372 -21.75237 1.000 18.78557 165 ALA F C 1
ATOM 11501 O O . ALA F 1 166 ? 27.82836 -68.41675 -20.68750 1.000 20.42557 165 ALA F O 1
ATOM 11503 N N . ILE F 1 167 ? 27.84645 -68.43110 -22.94123 1.000 26.37829 166 ILE F N 1
ATOM 11504 C CA . ILE F 1 167 ? 26.58324 -67.69328 -23.07382 1.000 23.87829 166 ILE F CA 1
ATOM 11505 C C . ILE F 1 167 ? 25.40712 -68.66814 -23.09305 1.000 26.23829 166 ILE F C 1
ATOM 11506 O O . ILE F 1 167 ? 25.43453 -69.67782 -23.80787 1.000 24.49829 166 ILE F O 1
ATOM 11511 N N . ALA F 1 168 ? 24.36153 -68.36530 -22.32261 1.000 27.41385 167 ALA F N 1
ATOM 11512 C CA . ALA F 1 168 ? 23.20512 -69.25404 -22.25753 1.000 27.88385 167 ALA F CA 1
ATOM 11513 C C . ALA F 1 168 ? 22.14794 -68.89270 -23.30264 1.000 28.69385 167 ALA F C 1
ATOM 11514 O O . ALA F 1 168 ? 21.94483 -67.72408 -23.64376 1.000 32.13385 167 ALA F O 1
ATOM 11516 N N . MET F 1 169 ? 21.40110 -69.91240 -23.71381 1.000 27.24144 168 MET F N 1
ATOM 11517 C CA . MET F 1 169 ? 20.35719 -69.78877 -24.71091 1.000 21.67144 168 MET F CA 1
ATOM 11518 C C . MET F 1 169 ? 19.08611 -69.34480 -24.01350 1.000 22.66144 168 MET F C 1
ATOM 11519 O O . MET F 1 169 ? 18.75360 -69.84005 -22.93644 1.000 22.52144 168 MET F O 1
ATOM 11524 N N . ALA F 1 170 ? 18.37438 -68.39355 -24.60492 1.000 25.86769 169 ALA F N 1
ATOM 11525 C CA . ALA F 1 170 ? 17.22735 -67.82806 -23.90251 1.000 25.95769 169 ALA F CA 1
ATOM 11526 C C . ALA F 1 170 ? 15.89874 -67.99293 -24.63682 1.000 29.98769 169 ALA F C 1
ATOM 11527 O O . ALA F 1 170 ? 14.86992 -67.53128 -24.13602 1.000 37.61769 169 ALA F O 1
ATOM 11529 N N . ASP F 1 171 ? 15.86648 -68.72019 -25.74674 1.000 29.02777 170 ASP F N 1
ATOM 11530 C CA . ASP F 1 171 ? 14.62713 -68.90480 -26.48538 1.000 26.05777 170 ASP F CA 1
ATOM 11531 C C . ASP F 1 171 ? 13.76826 -69.94069 -25.76934 1.000 29.96777 170 ASP F C 1
ATOM 11532 O O . ASP F 1 171 ? 14.01038 -70.29134 -24.61304 1.000 34.17777 170 ASP F O 1
ATOM 11537 N N . ILE F 1 172 ? 12.74643 -70.44160 -26.45970 1.000 32.68332 171 ILE F N 1
ATOM 11538 C CA . ILE F 1 172 ? 11.75242 -71.31893 -25.85371 1.000 35.61332 171 ILE F CA 1
ATOM 11539 C C . ILE F 1 172 ? 11.96838 -72.78173 -26.24826 1.000 32.70332 171 ILE F C 1
ATOM 11540 O O . ILE F 1 172 ? 11.08593 -73.61315 -26.03187 1.000 38.50332 171 ILE F O 1
ATOM 11545 N N . PHE F 1 173 ? 13.14962 -73.12270 -26.76860 1.000 31.95727 172 PHE F N 1
ATOM 11546 C CA . PHE F 1 173 ? 13.41666 -74.44281 -27.32193 1.000 35.44727 172 PHE F CA 1
ATOM 11547 C C . PHE F 1 173 ? 14.43893 -75.19114 -26.46898 1.000 33.96727 172 PHE F C 1
ATOM 11548 O O . PHE F 1 173 ? 14.98899 -74.64488 -25.50773 1.000 31.67727 172 PHE F O 1
ATOM 11556 N N . THR F 1 174 ? 14.69553 -76.45197 -26.85288 1.000 30.01414 173 THR F N 1
ATOM 11557 C CA . THR F 1 174 ? 15.55626 -77.36915 -26.09992 1.000 27.72414 173 THR F CA 1
ATOM 11558 C C . THR F 1 174 ? 17.03440 -77.12014 -26.39273 1.000 29.97414 173 THR F C 1
ATOM 11559 O O . THR F 1 174 ? 17.42001 -76.86786 -27.53874 1.000 27.73414 173 THR F O 1
ATOM 11563 N N . HIS F 1 175 ? 17.86267 -77.14974 -25.34391 1.000 26.80025 174 HIS F N 1
ATOM 11564 C CA . HIS F 1 175 ? 19.31291 -77.00719 -25.49712 1.000 26.39025 174 HIS F CA 1
ATOM 11565 C C . HIS F 1 175 ? 20.08630 -77.97067 -24.60781 1.000 29.64025 174 HIS F C 1
ATOM 11566 O O . HIS F 1 175 ? 19.74908 -78.15782 -23.43580 1.000 31.78025 174 HIS F O 1
ATOM 11573 N N . ALA F 1 176 ? 21.09829 -78.60965 -25.18668 1.000 24.47139 175 ALA F N 1
ATOM 11574 C CA . ALA F 1 176 ? 21.98496 -79.50460 -24.45458 1.000 26.39139 175 ALA F CA 1
ATOM 11575 C C . ALA F 1 176 ? 23.26267 -78.76169 -24.06178 1.000 24.33139 175 ALA F C 1
ATOM 11576 O O . ALA F 1 176 ? 24.02168 -78.31812 -24.93337 1.000 28.06139 175 ALA F O 1
ATOM 11578 N N . TYR F 1 177 ? 23.49655 -78.63465 -22.75452 1.000 18.26670 176 TYR F N 1
ATOM 11579 C CA . TYR F 1 177 ? 24.70720 -78.02297 -22.21914 1.000 16.84670 176 TYR F CA 1
ATOM 11580 C C . TYR F 1 177 ? 25.60932 -79.14824 -21.73827 1.000 19.64670 176 TYR F C 1
ATOM 11581 O O . TYR F 1 177 ? 25.16202 -80.04737 -21.01576 1.000 21.02670 176 TYR F O 1
ATOM 11590 N N . LYS F 1 178 ? 26.87049 -79.10749 -22.14596 1.000 21.04110 177 LYS F N 1
ATOM 11591 C CA . LYS F 1 178 ? 27.79088 -80.20000 -21.87943 1.000 17.61110 177 LYS F CA 1
ATOM 11592 C C . LYS F 1 178 ? 29.12122 -79.66011 -21.37680 1.000 19.36110 177 LYS F C 1
ATOM 11593 O O . LYS F 1 178 ? 29.69444 -78.73288 -21.96556 1.000 18.46110 177 LYS F O 1
ATOM 11599 N N . LEU F 1 179 ? 29.60345 -80.25471 -20.29144 1.000 20.46022 178 LEU F N 1
ATOM 11600 C CA . LEU F 1 179 ? 30.89299 -79.92956 -19.71720 1.000 17.94022 178 LEU F CA 1
ATOM 11601 C C . LEU F 1 179 ? 31.73076 -81.19379 -19.70510 1.000 20.21022 178 LEU F C 1
ATOM 11602 O O . LEU F 1 179 ? 31.29347 -82.22453 -19.18707 1.000 16.31022 178 LEU F O 1
ATOM 11607 N N . ILE F 1 180 ? 32.92351 -81.11737 -20.27313 1.000 19.80989 179 ILE F N 1
ATOM 11608 C CA . ILE F 1 180 ? 33.85183 -82.23603 -20.28048 1.000 21.65989 179 ILE F CA 1
ATOM 11609 C C . ILE F 1 180 ? 35.09501 -81.80262 -19.53234 1.000 20.78989 179 ILE F C 1
ATOM 11610 O O . ILE F 1 180 ? 35.61801 -80.71030 -19.77700 1.000 17.95989 179 ILE F O 1
ATOM 11615 N N . ILE F 1 181 ? 35.55111 -82.63505 -18.60457 1.000 20.23218 180 ILE F N 1
ATOM 11616 C CA . ILE F 1 181 ? 36.79383 -82.37387 -17.89650 1.000 21.45218 180 ILE F CA 1
ATOM 11617 C C . ILE F 1 181 ? 37.75042 -83.50632 -18.21091 1.000 18.62218 180 ILE F C 1
ATOM 11618 O O . ILE F 1 181 ? 37.45926 -84.66687 -17.90571 1.000 21.49218 180 ILE F O 1
ATOM 11623 N N . PHE F 1 182 ? 38.91683 -83.16400 -18.74249 1.000 17.06720 181 PHE F N 1
ATOM 11624 C CA . PHE F 1 182 ? 39.94316 -84.09222 -19.19643 1.000 22.07720 181 PHE F CA 1
ATOM 11625 C C . PHE F 1 182 ? 41.06710 -84.22071 -18.17293 1.000 24.14720 181 PHE F C 1
ATOM 11626 O O . PHE F 1 182 ? 41.35374 -83.27724 -17.43475 1.000 21.80720 181 PHE F O 1
ATOM 11634 N N . PRO F 1 183 ? 41.74715 -85.36816 -18.11572 1.000 27.60748 182 PRO F N 1
ATOM 11635 C CA . PRO F 1 183 ? 42.74957 -85.58869 -17.06682 1.000 22.04748 182 PRO F CA 1
ATOM 11636 C C . PRO F 1 183 ? 44.06478 -84.85940 -17.28682 1.000 20.31748 182 PRO F C 1
ATOM 11637 O O . PRO F 1 183 ? 45.01269 -85.07471 -16.52002 1.000 16.58748 182 PRO F O 1
ATOM 11641 N N . ASN F 1 184 ? 44.17540 -84.05480 -18.33868 1.000 18.04711 183 ASN F N 1
ATOM 11642 C CA . ASN F 1 184 ? 45.30775 -83.16504 -18.51467 1.000 18.16711 183 ASN F CA 1
ATOM 11643 C C . ASN F 1 184 ? 45.02614 -81.77930 -17.96499 1.000 22.56711 183 ASN F C 1
ATOM 11644 O O . ASN F 1 184 ? 45.74049 -80.83321 -18.31563 1.000 18.70711 183 ASN F O 1
ATOM 11649 N N . ASN F 1 185 ? 43.99925 -81.64710 -17.11416 1.000 25.03052 184 ASN F N 1
ATOM 11650 C CA . ASN F 1 185 ? 43.59249 -80.37374 -16.52486 1.000 23.16052 184 ASN F CA 1
ATOM 11651 C C . ASN F 1 185 ? 43.01869 -79.44216 -17.59137 1.000 28.32052 184 ASN F C 1
ATOM 11652 O O . ASN F 1 185 ? 43.24597 -78.23540 -17.57406 1.000 25.67052 184 ASN F O 1
ATOM 11657 N N . SER F 1 186 ? 42.29247 -79.99498 -18.54547 1.000 25.49451 185 SER F N 1
ATOM 11658 C CA . SER F 1 186 ? 41.66500 -79.17456 -19.56636 1.000 23.25451 185 SER F CA 1
ATOM 11659 C C . SER F 1 186 ? 40.16908 -79.49515 -19.63401 1.000 22.67451 185 SER F C 1
ATOM 11660 O O . SER F 1 186 ? 39.68023 -80.47772 -19.06670 1.000 22.99451 185 SER F O 1
ATOM 11663 N N . TYR F 1 187 ? 39.43305 -78.63857 -20.32656 1.000 19.06660 186 TYR F N 1
ATOM 11664 C CA . TYR F 1 187 ? 37.98724 -78.69392 -20.30603 1.000 19.70660 186 TYR F CA 1
ATOM 11665 C C . TYR F 1 187 ? 37.43653 -78.29505 -21.65951 1.000 23.24660 186 TYR F C 1
ATOM 11666 O O . TYR F 1 187 ? 38.11434 -77.64847 -22.46186 1.000 20.95660 186 TYR F O 1
ATOM 11675 N N . GLU F 1 188 ? 36.17853 -78.67132 -21.88146 1.000 19.20956 187 GLU F N 1
ATOM 11676 C CA . GLU F 1 188 ? 35.34675 -78.13159 -22.94830 1.000 19.31956 187 GLU F CA 1
ATOM 11677 C C . GLU F 1 188 ? 33.96809 -77.81125 -22.39228 1.000 18.88956 187 GLU F C 1
ATOM 11678 O O . GLU F 1 188 ? 33.50076 -78.45292 -21.45000 1.000 18.31956 187 GLU F O 1
ATOM 11684 N N . ILE F 1 189 ? 33.32334 -76.80198 -22.97547 1.000 23.05048 188 ILE F N 1
ATOM 11685 C CA . ILE F 1 189 ? 31.91203 -76.51302 -22.73229 1.000 23.12048 188 ILE F CA 1
ATOM 11686 C C . ILE F 1 189 ? 31.21202 -76.42643 -24.08153 1.000 24.51048 188 ILE F C 1
ATOM 11687 O O . ILE F 1 189 ? 31.65347 -75.68316 -24.96283 1.000 24.05048 188 ILE F O 1
ATOM 11692 N N . TRP F 1 190 ? 30.14531 -77.19693 -24.25442 1.000 24.87468 189 TRP F N 1
ATOM 11693 C CA . TRP F 1 190 ? 29.36569 -77.20521 -25.48560 1.000 24.91468 189 TRP F CA 1
ATOM 11694 C C . TRP F 1 190 ? 27.93022 -76.74921 -25.21813 1.000 22.18468 189 TRP F C 1
ATOM 11695 O O . TRP F 1 190 ? 27.37526 -77.02719 -24.15233 1.000 27.79468 189 TRP F O 1
ATOM 11706 N N . VAL F 1 191 ? 27.33461 -76.01520 -26.16053 1.000 26.70094 190 VAL F N 1
ATOM 11707 C CA . VAL F 1 191 ? 25.88402 -75.79385 -26.20523 1.000 30.28094 190 VAL F CA 1
ATOM 11708 C C . VAL F 1 191 ? 25.36701 -76.38418 -27.51653 1.000 31.84094 190 VAL F C 1
ATOM 11709 O O . VAL F 1 191 ? 25.73565 -75.90906 -28.59687 1.000 34.74094 190 VAL F O 1
ATOM 11713 N N . ASN F 1 192 ? 24.54043 -77.43227 -27.43655 1.000 34.98175 191 ASN F N 1
ATOM 11714 C CA . ASN F 1 192 ? 24.11255 -78.20397 -28.61713 1.000 33.63175 191 ASN F CA 1
ATOM 11715 C C . ASN F 1 192 ? 25.38045 -78.75116 -29.25464 1.000 37.87175 191 ASN F C 1
ATOM 11716 O O . ASN F 1 192 ? 26.12613 -79.44168 -28.54208 1.000 34.86175 191 ASN F O 1
ATOM 11721 N N . ASN F 1 193 ? 25.65201 -78.50167 -30.54664 1.000 34.20859 192 ASN F N 1
ATOM 11722 C CA . ASN F 1 193 ? 26.85017 -78.99343 -31.22590 1.000 37.19859 192 ASN F CA 1
ATOM 11723 C C . ASN F 1 193 ? 27.90698 -77.91745 -31.41483 1.000 37.52859 192 ASN F C 1
ATOM 11724 O O . ASN F 1 193 ? 28.76641 -78.05168 -32.29453 1.000 40.09859 192 ASN F O 1
ATOM 11729 N N . ASP F 1 194 ? 27.89028 -76.87777 -30.59071 1.000 37.77906 193 ASP F N 1
ATOM 11730 C CA . ASP F 1 194 ? 28.89268 -75.82870 -30.65220 1.000 36.17906 193 ASP F CA 1
ATOM 11731 C C . ASP F 1 194 ? 29.77671 -75.90820 -29.42018 1.000 31.20906 193 ASP F C 1
ATOM 11732 O O . ASP F 1 194 ? 29.27525 -75.90012 -28.29616 1.000 34.90906 193 ASP F O 1
ATOM 11737 N N . LYS F 1 195 ? 31.08143 -75.99988 -29.63744 1.000 25.05743 194 LYS F N 1
ATOM 11738 C CA . LYS F 1 195 ? 32.06850 -76.00892 -28.56628 1.000 28.91743 194 LYS F CA 1
ATOM 11739 C C . LYS F 1 195 ? 32.31868 -74.54994 -28.20134 1.000 29.98743 194 LYS F C 1
ATOM 11740 O O . LYS F 1 195 ? 33.10277 -73.85887 -28.85503 1.000 30.80743 194 LYS F O 1
ATOM 11746 N N . GLU F 1 196 ? 31.63742 -74.06312 -27.15976 1.000 21.34912 195 GLU F N 1
ATOM 11747 C CA . GLU F 1 196 ? 31.69328 -72.64535 -26.84355 1.000 26.42912 195 GLU F CA 1
ATOM 11748 C C . GLU F 1 196 ? 32.97235 -72.25678 -26.13166 1.000 19.70912 195 GLU F C 1
ATOM 11749 O O . GLU F 1 196 ? 33.34317 -71.08277 -26.13545 1.000 20.83912 195 GLU F O 1
ATOM 11755 N N . ALA F 1 197 ? 33.65786 -73.20934 -25.53131 1.000 18.94383 196 ALA F N 1
ATOM 11756 C CA . ALA F 1 197 ? 34.83578 -72.88611 -24.76035 1.000 21.10383 196 ALA F CA 1
ATOM 11757 C C . ALA F 1 197 ? 35.66471 -74.13841 -24.62403 1.000 22.57383 196 ALA F C 1
ATOM 11758 O O . ALA F 1 197 ? 35.13346 -75.24636 -24.64918 1.000 22.79383 196 ALA F O 1
ATOM 11760 N N . TYR F 1 198 ? 36.96709 -73.94826 -24.45989 1.000 18.69903 197 TYR F N 1
ATOM 11761 C CA . TYR F 1 198 ? 37.88498 -75.04876 -24.21792 1.000 23.36903 197 TYR F CA 1
ATOM 11762 C C . TYR F 1 198 ? 39.20796 -74.43659 -23.81366 1.000 23.14903 197 TYR F C 1
ATOM 11763 O O . TYR F 1 198 ? 39.44557 -73.24770 -24.02958 1.000 29.92903 197 TYR F O 1
ATOM 11772 N N . GLY F 1 199 ? 40.02854 -75.23822 -23.15850 1.000 31.53967 198 GLY F N 1
ATOM 11773 C CA . GLY F 1 199 ? 41.30955 -74.77343 -22.67911 1.000 30.34967 198 GLY F CA 1
ATOM 11774 C C . GLY F 1 199 ? 41.66630 -75.44545 -21.36941 1.000 24.20967 198 GLY F C 1
ATOM 11775 O O . GLY F 1 199 ? 41.21589 -76.53184 -21.06260 1.000 21.44967 198 GLY F O 1
ATOM 11776 N N . ARG F 1 200 ? 42.43840 -74.71779 -20.59117 1.000 34.89725 199 ARG F N 1
ATOM 11777 C CA . ARG F 1 200 ? 43.04740 -75.12784 -19.33004 1.000 34.81725 199 ARG F CA 1
ATOM 11778 C C . ARG F 1 200 ? 42.22983 -74.77699 -18.10789 1.000 34.89725 199 ARG F C 1
ATOM 11779 O O . ARG F 1 200 ? 41.72135 -73.65430 -17.96679 1.000 36.13725 199 ARG F O 1
ATOM 11787 N N . LEU F 1 201 ? 42.20784 -75.70077 -17.16586 1.000 30.74619 200 LEU F N 1
ATOM 11788 C CA . LEU F 1 201 ? 41.60079 -75.31674 -15.92187 1.000 29.00619 200 LEU F CA 1
ATOM 11789 C C . LEU F 1 201 ? 42.37304 -74.16511 -15.33846 1.000 25.36619 200 LEU F C 1
ATOM 11790 O O . LEU F 1 201 ? 41.77989 -73.15100 -14.96836 1.000 27.06619 200 LEU F O 1
ATOM 11795 N N . GLU F 1 202 ? 43.70772 -74.24904 -15.38635 1.000 33.40798 201 GLU F N 1
ATOM 11796 C CA . GLU F 1 202 ? 44.56684 -73.24193 -14.76907 1.000 31.90798 201 GLU F CA 1
ATOM 11797 C C . GLU F 1 202 ? 44.50733 -71.90274 -15.48725 1.000 28.10798 201 GLU F C 1
ATOM 11798 O O . GLU F 1 202 ? 44.83979 -70.87817 -14.88418 1.000 34.01798 201 GLU F O 1
ATOM 11804 N N . ASP F 1 203 ? 44.15144 -71.89017 -16.76970 1.000 20.60568 202 ASP F N 1
ATOM 11805 C CA . ASP F 1 203 ? 44.09421 -70.62547 -17.49596 1.000 24.24568 202 ASP F CA 1
ATOM 11806 C C . ASP F 1 203 ? 42.72537 -69.97382 -17.39252 1.000 29.02568 202 ASP F C 1
ATOM 11807 O O . ASP F 1 203 ? 42.63946 -68.75304 -17.24243 1.000 31.42568 202 ASP F O 1
ATOM 11812 N N . ASP F 1 204 ? 41.64870 -70.75393 -17.50468 1.000 22.99634 203 ASP F N 1
ATOM 11813 C CA . ASP F 1 204 ? 40.30671 -70.19318 -17.58386 1.000 25.49634 203 ASP F CA 1
ATOM 11814 C C . ASP F 1 204 ? 39.61349 -70.07881 -16.22677 1.000 27.99634 203 ASP F C 1
ATOM 11815 O O . ASP F 1 204 ? 38.54161 -69.47980 -16.14367 1.000 26.54634 203 ASP F O 1
ATOM 11820 N N . TRP F 1 205 ? 40.19929 -70.62256 -15.16713 1.000 24.59749 204 TRP F N 1
ATOM 11821 C CA . TRP F 1 205 ? 39.80971 -70.32630 -13.79260 1.000 24.94749 204 TRP F CA 1
ATOM 11822 C C . TRP F 1 205 ? 41.02147 -69.72961 -13.06692 1.000 29.40749 204 TRP F C 1
ATOM 11823 O O . TRP F 1 205 ? 42.14040 -69.70445 -13.58767 1.000 29.87749 204 TRP F O 1
ATOM 11834 N N . THR F 1 206 ? 40.80279 -69.24704 -11.84553 1.000 34.46555 205 THR F N 1
ATOM 11835 C CA . THR F 1 206 ? 41.89764 -68.74912 -11.01512 1.000 31.18555 205 THR F CA 1
ATOM 11836 C C . THR F 1 206 ? 42.03525 -69.53750 -9.72159 1.000 37.24555 205 THR F C 1
ATOM 11837 O O . THR F 1 206 ? 42.09956 -68.94566 -8.64046 1.000 40.85555 205 THR F O 1
ATOM 11841 N N . MET F 1 207 ? 42.01347 -70.86148 -9.81643 1.000 40.86623 206 MET F N 1
ATOM 11842 C CA . MET F 1 207 ? 42.05266 -71.71665 -8.63518 1.000 34.21623 206 MET F CA 1
ATOM 11843 C C . MET F 1 207 ? 43.43489 -71.85577 -7.99011 1.000 33.54623 206 MET F C 1
ATOM 11844 O O . MET F 1 207 ? 43.51073 -72.20442 -6.80378 1.000 36.38623 206 MET F O 1
ATOM 11849 N N . THR F 1 208 ? 44.52574 -71.66015 -8.74413 1.000 51.95692 207 THR F N 1
ATOM 11850 C CA . THR F 1 208 ? 45.89648 -71.88813 -8.27552 1.000 57.29692 207 THR F CA 1
ATOM 11851 C C . THR F 1 208 ? 46.70699 -70.59704 -8.29293 1.000 60.52692 207 THR F C 1
ATOM 11852 O O . THR F 1 208 ? 46.26727 -69.56497 -8.81376 1.000 59.84692 207 THR F O 1
ATOM 11856 N N . GLU F 1 209 ? 47.91998 -70.68256 -7.73392 1.000 81.22388 208 GLU F N 1
ATOM 11857 C CA . GLU F 1 209 ? 48.86714 -69.57308 -7.80950 1.000 78.36388 208 GLU F CA 1
ATOM 11858 C C . GLU F 1 209 ? 49.22437 -69.29577 -9.27113 1.000 78.58388 208 GLU F C 1
ATOM 11859 O O . GLU F 1 209 ? 49.41119 -70.23754 -10.05344 1.000 71.67388 208 GLU F O 1
ATOM 11865 N N . PRO F 1 210 ? 49.39679 -68.02448 -9.65878 1.000 97.11771 209 PRO F N 1
ATOM 11866 C CA . PRO F 1 210 ? 49.47645 -67.71840 -11.10407 1.000 89.85771 209 PRO F CA 1
ATOM 11867 C C . PRO F 1 210 ? 50.56778 -68.44423 -11.90395 1.000 94.40771 209 PRO F C 1
ATOM 11868 O O . PRO F 1 210 ? 50.29664 -68.78685 -13.05815 1.000 100.66771 209 PRO F O 1
ATOM 11872 N N . GLY F 1 211 ? 51.79366 -68.62852 -11.39707 1.000 94.23951 210 GLY F N 1
ATOM 11873 C CA . GLY F 1 211 ? 52.81465 -69.37567 -12.14083 1.000 92.10951 210 GLY F CA 1
ATOM 11874 C C . GLY F 1 211 ? 52.53434 -70.87093 -12.25021 1.000 87.01951 210 GLY F C 1
ATOM 11875 O O . GLY F 1 211 ? 51.85260 -71.46048 -11.39976 1.000 89.41951 210 GLY F O 1
ATOM 11876 N N . SER F 1 212 ? 53.12211 -71.54771 -13.25534 1.000 84.17688 211 SER F N 1
ATOM 11877 C CA . SER F 1 212 ? 52.60642 -72.89063 -13.55238 1.000 87.43688 211 SER F CA 1
ATOM 11878 C C . SER F 1 212 ? 53.45937 -73.82259 -12.65510 1.000 87.40688 211 SER F C 1
ATOM 11879 O O . SER F 1 212 ? 54.64752 -74.07247 -12.91184 1.000 86.99688 211 SER F O 1
ATOM 11882 N N . GLY F 1 213 ? 52.90487 -74.16428 -11.47449 1.000 82.38055 212 GLY F N 1
ATOM 11883 C CA . GLY F 1 213 ? 53.42704 -75.13857 -10.53500 1.000 78.82055 212 GLY F CA 1
ATOM 11884 C C . GLY F 1 213 ? 52.47431 -76.30564 -10.64255 1.000 80.05055 212 GLY F C 1
ATOM 11885 O O . GLY F 1 213 ? 51.44304 -76.22764 -11.32092 1.000 82.90055 212 GLY F O 1
ATOM 11886 N N . PRO F 1 214 ? 52.78937 -77.38612 -10.02279 1.000 64.30630 305 PRO F N 1
ATOM 11887 C CA . PRO F 1 214 ? 52.01306 -78.59760 -10.25948 1.000 63.61630 305 PRO F CA 1
ATOM 11888 C C . PRO F 1 214 ? 50.80654 -78.65765 -9.34395 1.000 67.17630 305 PRO F C 1
ATOM 11889 O O . PRO F 1 214 ? 50.93853 -78.64188 -8.11703 1.000 69.76630 305 PRO F O 1
ATOM 11893 N N . VAL F 1 215 ? 49.62840 -78.70029 -9.95668 1.000 41.67760 306 VAL F N 1
ATOM 11894 C CA . VAL F 1 215 ? 48.40311 -79.12234 -9.29483 1.000 42.08760 306 VAL F CA 1
ATOM 11895 C C . VAL F 1 215 ? 47.88535 -80.25518 -10.16869 1.000 39.74760 306 VAL F C 1
ATOM 11896 O O . VAL F 1 215 ? 46.88361 -80.08814 -10.88125 1.000 38.50760 306 VAL F O 1
ATOM 11900 N N . PRO F 1 216 ? 48.55508 -81.41212 -10.15420 1.000 33.07861 307 PRO F N 1
ATOM 11901 C CA . PRO F 1 216 ? 48.29467 -82.43249 -11.17687 1.000 39.76861 307 PRO F CA 1
ATOM 11902 C C . PRO F 1 216 ? 46.86376 -82.89809 -11.19063 1.000 41.90861 307 PRO F C 1
ATOM 11903 O O . PRO F 1 216 ? 46.36332 -83.29538 -12.24854 1.000 35.02861 307 PRO F O 1
ATOM 11907 N N . GLU F 1 217 ? 46.20564 -82.90936 -10.03211 1.000 31.03109 308 GLU F N 1
ATOM 11908 C CA . GLU F 1 217 ? 44.87052 -83.47148 -9.89037 1.000 30.23109 308 GLU F CA 1
ATOM 11909 C C . GLU F 1 217 ? 43.79433 -82.39916 -9.73549 1.000 26.68109 308 GLU F C 1
ATOM 11910 O O . GLU F 1 217 ? 42.74796 -82.64141 -9.12868 1.000 25.33109 308 GLU F O 1
ATOM 11916 N N . LEU F 1 218 ? 44.02977 -81.21544 -10.30057 1.000 28.43708 309 LEU F N 1
ATOM 11917 C CA . LEU F 1 218 ? 43.00054 -80.17639 -10.33900 1.000 24.09708 309 LEU F CA 1
ATOM 11918 C C . LEU F 1 218 ? 41.71586 -80.69567 -10.98056 1.000 29.03708 309 LEU F C 1
ATOM 11919 O O . LEU F 1 218 ? 40.61703 -80.32699 -10.56919 1.000 28.69708 309 LEU F O 1
ATOM 11924 N N . TYR F 1 219 ? 41.84463 -81.54609 -12.00319 1.000 26.23120 310 TYR F N 1
ATOM 11925 C CA . TYR F 1 219 ? 40.72765 -82.12336 -12.74533 1.000 22.36120 310 TYR F CA 1
ATOM 11926 C C . TYR F 1 219 ? 39.92056 -83.14397 -11.95126 1.000 24.10120 310 TYR F C 1
ATOM 11927 O O . TYR F 1 219 ? 38.83619 -83.53513 -12.40226 1.000 27.18120 310 TYR F O 1
ATOM 11936 N N . ARG F 1 220 ? 40.41653 -83.61656 -10.81309 1.000 25.04578 311 ARG F N 1
ATOM 11937 C CA . ARG F 1 220 ? 39.87125 -84.82630 -10.20938 1.000 28.20578 311 ARG F CA 1
ATOM 11938 C C . ARG F 1 220 ? 38.70862 -84.52006 -9.27268 1.000 27.05578 311 ARG F C 1
ATOM 11939 O O . ARG F 1 220 ? 38.80292 -83.64602 -8.41064 1.000 33.26578 311 ARG F O 1
ATOM 11947 N N . TYR F 1 221 ? 37.62319 -85.26401 -9.43668 1.000 24.17730 312 TYR F N 1
ATOM 11948 C CA . TYR F 1 221 ? 36.45558 -85.13436 -8.57678 1.000 21.15730 312 TYR F CA 1
ATOM 11949 C C . TYR F 1 221 ? 36.16202 -86.49596 -7.98034 1.000 25.21730 312 TYR F C 1
ATOM 11950 O O . TYR F 1 221 ? 35.10150 -87.06902 -8.23085 1.000 26.10730 312 TYR F O 1
ATOM 11959 N N . LYS F 1 222 ? 37.10336 -87.03441 -7.20759 1.000 28.14778 313 LYS F N 1
ATOM 11960 C CA . LYS F 1 222 ? 36.89968 -88.35732 -6.63665 1.000 25.98778 313 LYS F CA 1
ATOM 11961 C C . LYS F 1 222 ? 35.76537 -88.29441 -5.61538 1.000 31.30778 313 LYS F C 1
ATOM 11962 O O . LYS F 1 222 ? 35.74792 -87.43014 -4.73196 1.000 40.77778 313 LYS F O 1
ATOM 11968 N N . GLY F 1 223 ? 34.81633 -89.21051 -5.73994 1.000 29.18643 314 GLY F N 1
ATOM 11969 C CA . GLY F 1 223 ? 33.69785 -89.26393 -4.82012 1.000 22.13643 314 GLY F CA 1
ATOM 11970 C C . GLY F 1 223 ? 32.44518 -88.54194 -5.26320 1.000 26.06643 314 GLY F C 1
ATOM 11971 O O . GLY F 1 223 ? 31.47770 -88.48349 -4.49056 1.000 29.71643 314 GLY F O 1
ATOM 11972 N N . LEU F 1 224 ? 32.44837 -87.95216 -6.45629 1.000 23.19482 315 LEU F N 1
ATOM 11973 C CA . LEU F 1 224 ? 31.26552 -87.30140 -6.99874 1.000 24.64482 315 LEU F CA 1
ATOM 11974 C C . LEU F 1 224 ? 30.14267 -88.32309 -7.13318 1.000 30.19482 315 LEU F C 1
ATOM 11975 O O . LEU F 1 224 ? 30.32872 -89.36127 -7.77328 1.000 33.50482 315 LEU F O 1
ATOM 11980 N N . GLY F 1 225 ? 28.98725 -88.05328 -6.50753 1.000 28.47065 316 GLY F N 1
ATOM 11981 C CA . GLY F 1 225 ? 27.95289 -89.07063 -6.46953 1.000 26.12065 316 GLY F CA 1
ATOM 11982 C C . GLY F 1 225 ? 26.49873 -88.64481 -6.37115 1.000 29.90065 316 GLY F C 1
ATOM 11983 O O . GLY F 1 225 ? 25.61690 -89.50890 -6.26267 1.000 30.64065 316 GLY F O 1
ATOM 11984 N N . ALA F 1 226 ? 26.20918 -87.34336 -6.43114 1.000 28.11747 317 ALA F N 1
ATOM 11985 C CA . ALA F 1 226 ? 24.82430 -86.89061 -6.33716 1.000 24.16747 317 ALA F CA 1
ATOM 11986 C C . ALA F 1 226 ? 24.62489 -85.66255 -7.20786 1.000 28.25747 317 ALA F C 1
ATOM 11987 O O . ALA F 1 226 ? 25.52376 -84.83330 -7.35267 1.000 28.13747 317 ALA F O 1
ATOM 11989 N N . ILE F 1 227 ? 23.42897 -85.54783 -7.77562 1.000 24.32039 318 ILE F N 1
ATOM 11990 C CA . ILE F 1 227 ? 23.02844 -84.37450 -8.54233 1.000 20.54039 318 ILE F CA 1
ATOM 11991 C C . ILE F 1 227 ? 21.81841 -83.74678 -7.86977 1.000 24.58039 318 ILE F C 1
ATOM 11992 O O . ILE F 1 227 ? 20.94931 -84.44939 -7.34815 1.000 25.03039 318 ILE F O 1
ATOM 11997 N N . GLY F 1 228 ? 21.76576 -82.42832 -7.88864 1.000 21.20329 319 GLY F N 1
ATOM 11998 C CA . GLY F 1 228 ? 20.65377 -81.70840 -7.31111 1.000 21.75329 319 GLY F CA 1
ATOM 11999 C C . GLY F 1 228 ? 20.33421 -80.49893 -8.16055 1.000 22.45329 319 GLY F C 1
ATOM 12000 O O . GLY F 1 228 ? 21.20275 -79.94593 -8.84123 1.000 24.50329 319 GLY F O 1
ATOM 12001 N N . PHE F 1 229 ? 19.05248 -80.10533 -8.12455 1.000 25.29676 320 PHE F N 1
ATOM 12002 C CA . PHE F 1 229 ? 18.56772 -78.84284 -8.67860 1.000 23.02676 320 PHE F CA 1
ATOM 12003 C C . PHE F 1 229 ? 18.32988 -77.88184 -7.51961 1.000 26.98676 320 PHE F C 1
ATOM 12004 O O . PHE F 1 229 ? 17.45162 -78.11582 -6.68997 1.000 31.42676 320 PHE F O 1
ATOM 12012 N N . GLU F 1 230 ? 19.11548 -76.82045 -7.43598 1.000 26.87547 321 GLU F N 1
ATOM 12013 C CA . GLU F 1 230 ? 18.93797 -75.81122 -6.39287 1.000 26.10547 321 GLU F CA 1
ATOM 12014 C C . GLU F 1 230 ? 18.76240 -74.46879 -7.10767 1.000 26.72547 321 GLU F C 1
ATOM 12015 O O . GLU F 1 230 ? 19.73890 -73.79224 -7.44565 1.000 25.70547 321 GLU F O 1
ATOM 12021 N N . LEU F 1 231 ? 17.51900 -74.05413 -7.30801 1.000 29.16300 322 LEU F N 1
ATOM 12022 C CA . LEU F 1 231 ? 17.23012 -72.96414 -8.21644 1.000 33.63300 322 LEU F CA 1
ATOM 12023 C C . LEU F 1 231 ? 16.19038 -72.05627 -7.58857 1.000 30.91300 322 LEU F C 1
ATOM 12024 O O . LEU F 1 231 ? 15.44985 -72.44210 -6.67672 1.000 30.74300 322 LEU F O 1
ATOM 12029 N N . TRP F 1 232 ? 16.15672 -70.83253 -8.09268 1.000 26.38115 323 TRP F N 1
ATOM 12030 C CA . TRP F 1 232 ? 15.01992 -69.94620 -7.93709 1.000 21.25115 323 TRP F CA 1
ATOM 12031 C C . TRP F 1 232 ? 14.48842 -69.65101 -9.32517 1.000 23.49115 323 TRP F C 1
ATOM 12032 O O . TRP F 1 232 ? 15.26073 -69.48749 -10.27458 1.000 29.84115 323 TRP F O 1
ATOM 12043 N N . GLN F 1 233 ? 13.17365 -69.61143 -9.44948 1.000 20.49744 324 GLN F N 1
ATOM 12044 C CA . GLN F 1 233 ? 12.55948 -69.19798 -10.69767 1.000 26.85744 324 GLN F CA 1
ATOM 12045 C C . GLN F 1 233 ? 11.44752 -68.19925 -10.40563 1.000 24.80744 324 GLN F C 1
ATOM 12046 O O . GLN F 1 233 ? 10.74180 -68.31017 -9.40005 1.000 22.48744 324 GLN F O 1
ATOM 12052 N N . VAL F 1 234 ? 11.33260 -67.18782 -11.25321 1.000 22.34542 325 VAL F N 1
ATOM 12053 C CA . VAL F 1 234 ? 10.17062 -66.31485 -11.17453 1.000 23.64542 325 VAL F CA 1
ATOM 12054 C C . VAL F 1 234 ? 9.08412 -66.99688 -11.98637 1.000 24.76542 325 VAL F C 1
ATOM 12055 O O . VAL F 1 234 ? 8.24712 -67.70917 -11.43099 1.000 24.35542 325 VAL F O 1
ATOM 12059 N N . LYS F 1 235 ? 9.13891 -66.85417 -13.30683 1.000 24.58816 326 LYS F N 1
ATOM 12060 C CA . LYS F 1 235 ? 8.23222 -67.56993 -14.20484 1.000 26.00816 326 LYS F CA 1
ATOM 12061 C C . LYS F 1 235 ? 8.68644 -69.01956 -14.34778 1.000 31.17816 326 LYS F C 1
ATOM 12062 O O . LYS F 1 235 ? 9.74080 -69.29575 -14.93127 1.000 30.88816 326 LYS F O 1
ATOM 12068 N N . SER F 1 236 ? 7.91169 -69.94173 -13.79003 1.000 20.85868 327 SER F N 1
ATOM 12069 C CA . SER F 1 236 ? 8.28349 -71.34470 -13.80319 1.000 20.54868 327 SER F CA 1
ATOM 12070 C C . SER F 1 236 ? 7.84003 -72.00278 -15.11106 1.000 23.20868 327 SER F C 1
ATOM 12071 O O . SER F 1 236 ? 7.33619 -71.35637 -16.02868 1.000 18.68868 327 SER F O 1
ATOM 12074 N N . GLY F 1 237 ? 8.08838 -73.30091 -15.22213 1.000 19.40170 328 GLY F N 1
ATOM 12075 C CA . GLY F 1 237 ? 7.69494 -74.04008 -16.40336 1.000 19.56170 328 GLY F CA 1
ATOM 12076 C C . GLY F 1 237 ? 8.84210 -74.65822 -17.17724 1.000 27.12170 328 GLY F C 1
ATOM 12077 O O . GLY F 1 237 ? 8.63374 -75.17489 -18.27606 1.000 28.40170 328 GLY F O 1
ATOM 12078 N N . THR F 1 238 ? 10.05180 -74.62046 -16.61993 1.000 27.27669 329 THR F N 1
ATOM 12079 C CA . THR F 1 238 ? 11.21595 -75.19118 -17.28518 1.000 23.67669 329 THR F CA 1
ATOM 12080 C C . THR F 1 238 ? 11.17532 -76.71699 -17.27834 1.000 22.22669 329 THR F C 1
ATOM 12081 O O . THR F 1 238 ? 10.79459 -77.33797 -16.28066 1.000 26.33669 329 THR F O 1
ATOM 12085 N N . ILE F 1 239 ? 11.57967 -77.32855 -18.39200 1.000 23.28453 330 ILE F N 1
ATOM 12086 C CA . ILE F 1 239 ? 11.63861 -78.78550 -18.50065 1.000 24.64453 330 ILE F CA 1
ATOM 12087 C C . ILE F 1 239 ? 13.09361 -79.22570 -18.66188 1.000 22.62453 330 ILE F C 1
ATOM 12088 O O . ILE F 1 239 ? 13.79084 -78.79637 -19.59215 1.000 23.29453 330 ILE F O 1
ATOM 12093 N N . PHE F 1 240 ? 13.53552 -80.09247 -17.75856 1.000 19.49531 331 PHE F N 1
ATOM 12094 C CA . PHE F 1 240 ? 14.84610 -80.71251 -17.79880 1.000 20.63531 331 PHE F CA 1
ATOM 12095 C C . PHE F 1 240 ? 14.73180 -82.14955 -18.27030 1.000 23.18531 331 PHE F C 1
ATOM 12096 O O . PHE F 1 240 ? 13.81612 -82.86925 -17.88004 1.000 26.43531 331 PHE F O 1
ATOM 12104 N N . ASP F 1 241 ? 15.69902 -82.59447 -19.04339 1.000 22.42496 332 ASP F N 1
ATOM 12105 C CA . ASP F 1 241 ? 15.64819 -83.95959 -19.52949 1.000 24.03496 332 ASP F CA 1
ATOM 12106 C C . ASP F 1 241 ? 17.07447 -84.40908 -19.83937 1.000 23.50496 332 ASP F C 1
ATOM 12107 O O . ASP F 1 241 ? 18.00281 -83.59153 -19.89908 1.000 17.93496 332 ASP F O 1
ATOM 12112 N N . ASN F 1 242 ? 17.22943 -85.72059 -20.06701 1.000 21.21446 333 ASN F N 1
ATOM 12113 C CA . ASN F 1 242 ? 18.41697 -86.29128 -20.72005 1.000 21.10446 333 ASN F CA 1
ATOM 12114 C C . ASN F 1 242 ? 19.72913 -86.01607 -19.97360 1.000 20.50446 333 ASN F C 1
ATOM 12115 O O . ASN F 1 242 ? 20.67706 -85.46784 -20.52002 1.000 19.61446 333 ASN F O 1
ATOM 12120 N N . ILE F 1 243 ? 19.77568 -86.43089 -18.71920 1.000 24.51132 334 ILE F N 1
ATOM 12121 C CA . ILE F 1 243 ? 20.92661 -86.18588 -17.86286 1.000 23.40132 334 ILE F CA 1
ATOM 12122 C C . ILE F 1 243 ? 21.88235 -87.35079 -18.01527 1.000 22.42132 334 ILE F C 1
ATOM 12123 O O . ILE F 1 243 ? 21.53913 -88.47933 -17.66647 1.000 26.27132 334 ILE F O 1
ATOM 12128 N N . LEU F 1 244 ? 23.08138 -87.09371 -18.51889 1.000 21.61964 335 LEU F N 1
ATOM 12129 C CA . LEU F 1 244 ? 24.07941 -88.14814 -18.66787 1.000 17.93964 335 LEU F CA 1
ATOM 12130 C C . LEU F 1 244 ? 25.39063 -87.70611 -18.04715 1.000 19.04964 335 LEU F C 1
ATOM 12131 O O . LEU F 1 244 ? 25.89116 -86.61919 -18.35175 1.000 22.12964 335 LEU F O 1
ATOM 12136 N N . ILE F 1 245 ? 25.94448 -88.55402 -17.18855 1.000 16.67506 336 ILE F N 1
ATOM 12137 C CA . ILE F 1 245 ? 27.30097 -88.39137 -16.67422 1.000 20.16506 336 ILE F CA 1
ATOM 12138 C C . ILE F 1 245 ? 28.07201 -89.67111 -17.00403 1.000 24.17506 336 ILE F C 1
ATOM 12139 O O . ILE F 1 245 ? 27.71143 -90.76537 -16.54367 1.000 23.79506 336 ILE F O 1
ATOM 12144 N N . THR F 1 246 ? 29.11848 -89.53240 -17.81663 1.000 17.93187 337 THR F N 1
ATOM 12145 C CA . THR F 1 246 ? 29.85734 -90.66817 -18.34292 1.000 27.41187 337 THR F CA 1
ATOM 12146 C C . THR F 1 246 ? 31.33393 -90.30623 -18.46724 1.000 32.77187 337 THR F C 1
ATOM 12147 O O . THR F 1 246 ? 31.73193 -89.15275 -18.30436 1.000 33.97187 337 THR F O 1
ATOM 12151 N N . ASP F 1 247 ? 32.14910 -91.30575 -18.77674 1.000 26.43668 338 ASP F N 1
ATOM 12152 C CA . ASP F 1 247 ? 33.55942 -91.08328 -19.08570 1.000 24.39668 338 ASP F CA 1
ATOM 12153 C C . ASP F 1 247 ? 33.83037 -91.08083 -20.58043 1.000 28.67668 338 ASP F C 1
ATOM 12154 O O . ASP F 1 247 ? 34.99071 -90.98397 -20.98271 1.000 34.69668 338 ASP F O 1
ATOM 12159 N N . ASP F 1 248 ? 32.79186 -91.17734 -21.40452 1.000 26.11510 339 ASP F N 1
ATOM 12160 C CA . ASP F 1 248 ? 32.93544 -91.36835 -22.84692 1.000 27.13510 339 ASP F CA 1
ATOM 12161 C C . ASP F 1 248 ? 32.38743 -90.20126 -23.65595 1.000 25.95510 339 ASP F C 1
ATOM 12162 O O . ASP F 1 248 ? 31.16449 -90.09205 -23.85419 1.000 26.95510 339 ASP F O 1
ATOM 12167 N N . PRO F 1 249 ? 33.24718 -89.33009 -24.17818 1.000 29.78699 340 PRO F N 1
ATOM 12168 C CA . PRO F 1 249 ? 32.74202 -88.18367 -24.95613 1.000 24.03699 340 PRO F CA 1
ATOM 12169 C C . PRO F 1 249 ? 31.90707 -88.56486 -26.17332 1.000 25.32699 340 PRO F C 1
ATOM 12170 O O . PRO F 1 249 ? 31.06627 -87.75518 -26.58032 1.000 29.21699 340 PRO F O 1
ATOM 12174 N N . GLU F 1 250 ? 32.13286 -89.73384 -26.79875 1.000 32.77617 341 GLU F N 1
ATOM 12175 C CA . GLU F 1 250 ? 31.34078 -90.10448 -27.97505 1.000 37.22617 341 GLU F CA 1
ATOM 12176 C C . GLU F 1 250 ? 29.97113 -90.65829 -27.60858 1.000 35.76617 341 GLU F C 1
ATOM 12177 O O . GLU F 1 250 ? 28.97433 -90.34490 -28.26727 1.000 30.59617 341 GLU F O 1
ATOM 12183 N N . TYR F 1 251 ? 29.89344 -91.48174 -26.56921 1.000 36.05981 342 TYR F N 1
ATOM 12184 C CA . TYR F 1 251 ? 28.58413 -91.93793 -26.15839 1.000 40.82981 342 TYR F CA 1
ATOM 12185 C C . TYR F 1 251 ? 27.72156 -90.75950 -25.73024 1.000 40.86981 342 TYR F C 1
ATOM 12186 O O . TYR F 1 251 ? 26.49830 -90.78931 -25.91431 1.000 38.44981 342 TYR F O 1
ATOM 12195 N N . ALA F 1 252 ? 28.33967 -89.72135 -25.14207 1.000 35.20442 343 ALA F N 1
ATOM 12196 C CA . ALA F 1 252 ? 27.59213 -88.53577 -24.72774 1.000 30.52442 343 ALA F CA 1
ATOM 12197 C C . ALA F 1 252 ? 27.04694 -87.78664 -25.93309 1.000 33.84442 343 ALA F C 1
ATOM 12198 O O . ALA F 1 252 ? 25.87242 -87.40325 -25.95852 1.000 36.66442 343 ALA F O 1
ATOM 12200 N N . LYS F 1 253 ? 27.86844 -87.62159 -26.96663 1.000 31.27928 344 LYS F N 1
ATOM 12201 C CA . LYS F 1 253 ? 27.36652 -87.04016 -28.20441 1.000 28.99928 344 LYS F CA 1
ATOM 12202 C C . LYS F 1 253 ? 26.34977 -87.96407 -28.84874 1.000 33.91928 344 LYS F C 1
ATOM 12203 O O . LYS F 1 253 ? 25.38122 -87.50156 -29.46231 1.000 36.05928 344 LYS F O 1
ATOM 12209 N N . GLU F 1 254 ? 26.57149 -89.27327 -28.72809 1.000 39.37213 345 GLU F N 1
ATOM 12210 C CA . GLU F 1 254 ? 25.66893 -90.25044 -29.32713 1.000 43.62213 345 GLU F CA 1
ATOM 12211 C C . GLU F 1 254 ? 24.30946 -90.21513 -28.64753 1.000 42.47213 345 GLU F C 1
ATOM 12212 O O . GLU F 1 254 ? 23.26630 -90.16060 -29.30639 1.000 39.44213 345 GLU F O 1
ATOM 12218 N N . PHE F 1 255 ? 24.32248 -90.21410 -27.31848 1.000 40.21681 346 PHE F N 1
ATOM 12219 C CA . PHE F 1 255 ? 23.10774 -90.28914 -26.51544 1.000 38.37681 346 PHE F CA 1
ATOM 12220 C C . PHE F 1 255 ? 22.22052 -89.07024 -26.69919 1.000 38.32681 346 PHE F C 1
ATOM 12221 O O . PHE F 1 255 ? 20.99995 -89.19975 -26.82839 1.000 34.65681 346 PHE F O 1
ATOM 12229 N N . ILE F 1 256 ? 22.80202 -87.87521 -26.68265 1.000 30.78120 347 ILE F N 1
ATOM 12230 C CA . ILE F 1 256 ? 21.96761 -86.69465 -26.84395 1.000 32.48120 347 ILE F CA 1
ATOM 12231 C C . ILE F 1 256 ? 21.42145 -86.61927 -28.26456 1.000 30.62120 347 ILE F C 1
ATOM 12232 O O . ILE F 1 256 ? 20.23253 -86.33593 -28.46843 1.000 35.85120 347 ILE F O 1
ATOM 12237 N N . ASP F 1 257 ? 22.26755 -86.89419 -29.26453 1.000 34.88550 348 ASP F N 1
ATOM 12238 C CA . ASP F 1 257 ? 21.84051 -86.78127 -30.65829 1.000 40.72550 348 ASP F CA 1
ATOM 12239 C C . ASP F 1 257 ? 20.60741 -87.61584 -30.95086 1.000 40.73550 348 ASP F C 1
ATOM 12240 O O . ASP F 1 257 ? 19.71964 -87.17839 -31.69251 1.000 45.84550 348 ASP F O 1
ATOM 12245 N N . LYS F 1 258 ? 20.55036 -88.83404 -30.41723 1.000 41.52724 349 LYS F N 1
ATOM 12246 C CA . LYS F 1 258 ? 19.37521 -89.65510 -30.64819 1.000 43.73724 349 LYS F CA 1
ATOM 12247 C C . LYS F 1 258 ? 18.21201 -89.30173 -29.71494 1.000 39.81724 349 LYS F C 1
ATOM 12248 O O . LYS F 1 258 ? 17.06355 -89.29429 -30.16371 1.000 36.10724 349 LYS F O 1
ATOM 12254 N N . GLN F 1 259 ? 18.44012 -89.05229 -28.41493 1.000 37.29594 350 GLN F N 1
ATOM 12255 C CA . GLN F 1 259 ? 17.29603 -88.71604 -27.55842 1.000 33.96594 350 GLN F CA 1
ATOM 12256 C C . GLN F 1 259 ? 16.57672 -87.47310 -28.07367 1.000 33.15594 350 GLN F C 1
ATOM 12257 O O . GLN F 1 259 ? 15.36441 -87.33594 -27.87620 1.000 28.75594 350 GLN F O 1
ATOM 12263 N N . LEU F 1 260 ? 17.29914 -86.56607 -28.73081 1.000 32.60551 351 LEU F N 1
ATOM 12264 C CA . LEU F 1 260 ? 16.72649 -85.38007 -29.35251 1.000 37.73551 351 LEU F CA 1
ATOM 12265 C C . LEU F 1 260 ? 16.44502 -85.58873 -30.83117 1.000 38.27551 351 LEU F C 1
ATOM 12266 O O . LEU F 1 260 ? 16.22260 -84.61067 -31.54871 1.000 38.10551 351 LEU F O 1
ATOM 12271 N N . GLU F 1 261 ? 16.52381 -86.83303 -31.31340 1.000 47.04560 352 GLU F N 1
ATOM 12272 C CA . GLU F 1 261 ? 16.37492 -87.10245 -32.74220 1.000 48.75560 352 GLU F CA 1
ATOM 12273 C C . GLU F 1 261 ? 15.05219 -86.58082 -33.26226 1.000 48.17560 352 GLU F C 1
ATOM 12274 O O . GLU F 1 261 ? 15.00640 -85.79986 -34.22329 1.000 41.99560 352 GLU F O 1
ATOM 12280 N N . ALA F 1 262 ? 13.96676 -86.96517 -32.59266 1.000 47.11718 353 ALA F N 1
ATOM 12281 C CA . ALA F 1 262 ? 12.63362 -86.58816 -33.03500 1.000 41.95718 353 ALA F CA 1
ATOM 12282 C C . ALA F 1 262 ? 12.35264 -85.11237 -32.77082 1.000 47.37718 353 ALA F C 1
ATOM 12283 O O . ALA F 1 262 ? 11.65231 -84.45807 -33.55181 1.000 52.39718 353 ALA F O 1
ATOM 12285 N N . LEU F 1 263 ? 12.88675 -84.57856 -31.66951 1.000 48.17567 354 LEU F N 1
ATOM 12286 C CA . LEU F 1 263 ? 12.51213 -83.24373 -31.20727 1.000 44.50567 354 LEU F CA 1
ATOM 12287 C C . LEU F 1 263 ? 13.10516 -82.12987 -32.07384 1.000 43.25567 354 LEU F C 1
ATOM 12288 O O . LEU F 1 263 ? 12.38757 -81.21472 -32.49098 1.000 48.28567 354 LEU F O 1
ATOM 12293 N N . ARG F 1 264 ? 14.41124 -82.17604 -32.34027 1.000 40.14654 355 ARG F N 1
ATOM 12294 C CA . ARG F 1 264 ? 15.07263 -81.08844 -33.06941 1.000 40.55654 355 ARG F CA 1
ATOM 12295 C C . ARG F 1 264 ? 14.30891 -80.62633 -34.30933 1.000 44.47654 355 ARG F C 1
ATOM 12296 O O . ARG F 1 264 ? 14.14861 -79.40500 -34.48330 1.000 41.03654 355 ARG F O 1
ATOM 12304 N N . PRO F 1 265 ? 13.81752 -81.51295 -35.19273 1.000 52.73847 356 PRO F N 1
ATOM 12305 C CA . PRO F 1 265 ? 13.10424 -81.01631 -36.38985 1.000 51.56847 356 PRO F CA 1
ATOM 12306 C C . PRO F 1 265 ? 11.78447 -80.34366 -36.07586 1.000 51.11847 356 PRO F C 1
ATOM 12307 O O . PRO F 1 265 ? 11.46684 -79.31029 -36.68090 1.000 50.75847 356 PRO F O 1
ATOM 12311 N N . ILE F 1 266 ? 11.00336 -80.92035 -35.15682 1.000 49.46146 357 ILE F N 1
ATOM 12312 C CA . ILE F 1 266 ? 9.75217 -80.30446 -34.71643 1.000 49.14146 357 ILE F CA 1
ATOM 12313 C C . ILE F 1 266 ? 9.97505 -78.87834 -34.24916 1.000 52.23146 357 ILE F C 1
ATOM 12314 O O . ILE F 1 266 ? 9.28125 -77.95109 -34.67355 1.000 48.42146 357 ILE F O 1
ATOM 12319 N N . GLU F 1 267 ? 10.94961 -78.67691 -33.37891 1.000 51.37490 358 GLU F N 1
ATOM 12320 C CA . GLU F 1 267 ? 11.19618 -77.32596 -32.92294 1.000 49.21490 358 GLU F CA 1
ATOM 12321 C C . GLU F 1 267 ? 11.74034 -76.47937 -34.05903 1.000 50.46490 358 GLU F C 1
ATOM 12322 O O . GLU F 1 267 ? 11.42446 -75.28393 -34.15320 1.000 51.46490 358 GLU F O 1
ATOM 12328 N N . LYS F 1 268 ? 12.53534 -77.08995 -34.94359 1.000 60.89839 359 LYS F N 1
ATOM 12329 C CA . LYS F 1 268 ? 13.08175 -76.34641 -36.06990 1.000 58.95839 359 LYS F CA 1
ATOM 12330 C C . LYS F 1 268 ? 11.96386 -75.71030 -36.88790 1.000 57.41839 359 LYS F C 1
ATOM 12331 O O . LYS F 1 268 ? 12.11226 -74.57155 -37.36000 1.000 58.60839 359 LYS F O 1
ATOM 12337 N N . VAL F 1 269 ? 10.82662 -76.40758 -37.02853 1.000 56.86533 360 VAL F N 1
ATOM 12338 C CA . VAL F 1 269 ? 9.70520 -75.86128 -37.78834 1.000 61.95533 360 VAL F CA 1
ATOM 12339 C C . VAL F 1 269 ? 9.13263 -74.63559 -37.08495 1.000 53.91533 360 VAL F C 1
ATOM 12340 O O . VAL F 1 269 ? 9.10934 -73.53070 -37.64370 1.000 54.53533 360 VAL F O 1
ATOM 12344 N N . GLU F 1 270 ? 8.75337 -74.79465 -35.80977 1.000 53.72380 361 GLU F N 1
ATOM 12345 C CA . GLU F 1 270 ? 8.09964 -73.72530 -35.06005 1.000 57.27380 361 GLU F CA 1
ATOM 12346 C C . GLU F 1 270 ? 9.06155 -72.58221 -34.74573 1.000 60.46380 361 GLU F C 1
ATOM 12347 O O . GLU F 1 270 ? 8.60832 -71.50202 -34.34505 1.000 58.14380 361 GLU F O 1
ATOM 12353 N N . SER F 1 271 ? 10.36499 -72.77013 -34.99508 1.000 57.63181 362 SER F N 1
ATOM 12354 C CA . SER F 1 271 ? 11.35208 -71.72914 -34.72952 1.000 58.96181 362 SER F CA 1
ATOM 12355 C C . SER F 1 271 ? 11.07245 -70.44475 -35.49834 1.000 64.14181 362 SER F C 1
ATOM 12356 O O . SER F 1 271 ? 11.56541 -69.38088 -35.10236 1.000 67.02181 362 SER F O 1
ATOM 12359 N N . ASP F 1 272 ? 10.34265 -70.53430 -36.61274 1.000 68.44992 363 ASP F N 1
ATOM 12360 C CA . ASP F 1 272 ? 10.07270 -69.40193 -37.50699 1.000 63.89992 363 ASP F CA 1
ATOM 12361 C C . ASP F 1 272 ? 8.57658 -69.18776 -37.76871 1.000 59.47992 363 ASP F C 1
ATOM 12362 O O . ASP F 1 272 ? 7.81707 -70.14813 -37.95005 1.000 70.77992 363 ASP F O 1
ATOM 12367 N N . SER G 1 22 ? 44.77970 -47.25246 62.39665 1.000 89.03160 21 SER G N 1
ATOM 12368 C CA . SER G 1 22 ? 44.14616 -45.93861 62.38740 1.000 78.80160 21 SER G CA 1
ATOM 12369 C C . SER G 1 22 ? 42.81352 -45.87433 63.12515 1.000 64.06160 21 SER G C 1
ATOM 12370 O O . SER G 1 22 ? 42.33888 -46.83900 63.73599 1.000 57.38160 21 SER G O 1
ATOM 12373 N N . GLU G 1 23 ? 42.22799 -44.69257 63.01930 1.000 53.55438 22 GLU G N 1
ATOM 12374 C CA . GLU G 1 23 ? 41.01750 -44.22915 63.64333 1.000 56.12438 22 GLU G CA 1
ATOM 12375 C C . GLU G 1 23 ? 39.92928 -44.13752 62.59626 1.000 51.41438 22 GLU G C 1
ATOM 12376 O O . GLU G 1 23 ? 40.19778 -43.66704 61.47912 1.000 51.18438 22 GLU G O 1
ATOM 12382 N N . PRO G 1 24 ? 38.72460 -44.64011 62.90277 1.000 52.02499 23 PRO G N 1
ATOM 12383 C CA . PRO G 1 24 ? 37.68608 -44.80845 61.87310 1.000 47.55499 23 PRO G CA 1
ATOM 12384 C C . PRO G 1 24 ? 37.20315 -43.49052 61.28318 1.000 44.75499 23 PRO G C 1
ATOM 12385 O O . PRO G 1 24 ? 37.02631 -42.49151 61.98595 1.000 45.25499 23 PRO G O 1
ATOM 12389 N N . THR G 1 25 ? 37.02645 -43.49712 59.96322 1.000 33.31846 24 THR G N 1
ATOM 12390 C CA . THR G 1 25 ? 36.41269 -42.37947 59.26493 1.000 33.37846 24 THR G CA 1
ATOM 12391 C C . THR G 1 25 ? 34.90729 -42.42319 59.46724 1.000 37.19846 24 THR G C 1
ATOM 12392 O O . THR G 1 25 ? 34.26757 -43.46136 59.27802 1.000 32.99846 24 THR G O 1
ATOM 12396 N N . ILE G 1 26 ? 34.35126 -41.30202 59.87493 1.000 36.29341 25 ILE G N 1
ATOM 12397 C CA . ILE G 1 26 ? 32.92300 -41.16170 60.09786 1.000 36.21341 25 ILE G CA 1
ATOM 12398 C C . ILE G 1 26 ? 32.40100 -40.26417 58.98145 1.000 32.58341 25 ILE G C 1
ATOM 12399 O O . ILE G 1 26 ? 32.44654 -39.02922 59.08182 1.000 30.78341 25 ILE G O 1
ATOM 12404 N N . TYR G 1 27 ? 31.88170 -40.87561 57.91277 1.000 33.00286 26 TYR G N 1
ATOM 12405 C CA . TYR G 1 27 ? 31.29301 -40.06415 56.85146 1.000 33.36286 26 TYR G CA 1
ATOM 12406 C C . TYR G 1 27 ? 29.99321 -39.43817 57.31690 1.000 38.33286 26 TYR G C 1
ATOM 12407 O O . TYR G 1 27 ? 29.62801 -38.35480 56.85751 1.000 41.44286 26 TYR G O 1
ATOM 12416 N N . LEU G 1 28 ? 29.29499 -40.10726 58.23152 1.000 32.12430 27 LEU G N 1
ATOM 12417 C CA . LEU G 1 28 ? 28.01752 -39.63847 58.73264 1.000 34.46430 27 LEU G CA 1
ATOM 12418 C C . LEU G 1 28 ? 27.72915 -40.31960 60.06191 1.000 31.04430 27 LEU G C 1
ATOM 12419 O O . LEU G 1 28 ? 27.94292 -41.52447 60.21459 1.000 32.19430 27 LEU G O 1
ATOM 12424 N N . LYS G 1 29 ? 27.27592 -39.52425 61.02380 1.000 36.97835 28 LYS G N 1
ATOM 12425 C CA . LYS G 1 29 ? 26.77178 -40.01741 62.29855 1.000 35.82835 28 LYS G CA 1
ATOM 12426 C C . LYS G 1 29 ? 25.60012 -39.14423 62.69739 1.000 38.82835 28 LYS G C 1
ATOM 12427 O O . LYS G 1 29 ? 25.77019 -37.93660 62.90521 1.000 45.88835 28 LYS G O 1
ATOM 12433 N N . GLU G 1 30 ? 24.42095 -39.74860 62.81819 1.000 44.70810 29 GLU G N 1
ATOM 12434 C CA . GLU G 1 30 ? 23.21314 -39.00865 63.15223 1.000 44.71810 29 GLU G CA 1
ATOM 12435 C C . GLU G 1 30 ? 22.45371 -39.76682 64.22460 1.000 42.38810 29 GLU G C 1
ATOM 12436 O O . GLU G 1 30 ? 22.05517 -40.91452 64.00656 1.000 37.91810 29 GLU G O 1
ATOM 12442 N N . THR G 1 31 ? 22.31648 -39.15005 65.40451 1.000 46.22730 30 THR G N 1
ATOM 12443 C CA . THR G 1 31 ? 21.58020 -39.75148 66.50516 1.000 46.69730 30 THR G CA 1
ATOM 12444 C C . THR G 1 31 ? 20.48953 -38.85707 67.07503 1.000 50.80730 30 THR G C 1
ATOM 12445 O O . THR G 1 31 ? 19.78072 -39.29397 67.98875 1.000 50.67730 30 THR G O 1
ATOM 12449 N N . PHE G 1 32 ? 20.31622 -37.63848 66.54593 1.000 43.31436 31 PHE G N 1
ATOM 12450 C CA . PHE G 1 32 ? 19.21810 -36.73118 66.92855 1.000 45.85436 31 PHE G CA 1
ATOM 12451 C C . PHE G 1 32 ? 19.19503 -36.44960 68.43373 1.000 51.36436 31 PHE G C 1
ATOM 12452 O O . PHE G 1 32 ? 18.13206 -36.25846 69.02627 1.000 54.16436 31 PHE G O 1
ATOM 12460 N N . ASP G 1 33 ? 20.35588 -36.40779 69.07722 1.000 49.40789 32 ASP G N 1
ATOM 12461 C CA . ASP G 1 33 ? 20.40398 -36.32924 70.52644 1.000 51.96789 32 ASP G CA 1
ATOM 12462 C C . ASP G 1 33 ? 20.92489 -34.98551 71.00799 1.000 54.58789 32 ASP G C 1
ATOM 12463 O O . ASP G 1 33 ? 21.14377 -34.80281 72.21164 1.000 62.43789 32 ASP G O 1
ATOM 12468 N N . ASP G 1 34 ? 21.12377 -34.04006 70.09583 1.000 47.01780 33 ASP G N 1
ATOM 12469 C CA . ASP G 1 34 ? 21.48108 -32.68619 70.47848 1.000 48.02780 33 ASP G CA 1
ATOM 12470 C C . ASP G 1 34 ? 20.27900 -31.76728 70.26699 1.000 50.38780 33 ASP G C 1
ATOM 12471 O O . ASP G 1 34 ? 20.35992 -30.77145 69.53568 1.000 48.58780 33 ASP G O 1
ATOM 12476 N N . GLY G 1 35 ? 19.15199 -32.11273 70.88642 1.000 52.12693 34 GLY G N 1
ATOM 12477 C CA . GLY G 1 35 ? 18.00123 -31.23213 70.84496 1.000 47.99693 34 GLY G CA 1
ATOM 12478 C C . GLY G 1 35 ? 17.50849 -30.98545 69.43509 1.000 47.30693 34 GLY G C 1
ATOM 12479 O O . GLY G 1 35 ? 17.45500 -31.89076 68.59687 1.000 51.87693 34 GLY G O 1
ATOM 12480 N N . ASP G 1 36 ? 17.17039 -29.72599 69.16488 1.000 51.82133 35 ASP G N 1
ATOM 12481 C CA . ASP G 1 36 ? 16.57239 -29.28321 67.91411 1.000 44.94133 35 ASP G CA 1
ATOM 12482 C C . ASP G 1 36 ? 17.58608 -29.11100 66.79265 1.000 42.30133 35 ASP G C 1
ATOM 12483 O O . ASP G 1 36 ? 17.22630 -28.60411 65.72035 1.000 43.64133 35 ASP G O 1
ATOM 12488 N N . ALA G 1 37 ? 18.84381 -29.48500 67.02421 1.000 48.98680 36 ALA G N 1
ATOM 12489 C CA . ALA G 1 37 ? 19.89852 -29.18718 66.05976 1.000 52.10680 36 ALA G CA 1
ATOM 12490 C C . ALA G 1 37 ? 19.75277 -29.96909 64.75052 1.000 49.86680 36 ALA G C 1
ATOM 12491 O O . ALA G 1 37 ? 20.20273 -29.49291 63.70530 1.000 48.85680 36 ALA G O 1
ATOM 12493 N N . TRP G 1 38 ? 19.13200 -31.15330 64.76472 1.000 43.70005 37 TRP G N 1
ATOM 12494 C CA . TRP G 1 38 ? 19.04348 -31.92292 63.52549 1.000 46.52005 37 TRP G CA 1
ATOM 12495 C C . TRP G 1 38 ? 18.34647 -31.14072 62.41939 1.000 47.46005 37 TRP G C 1
ATOM 12496 O O . TRP G 1 38 ? 18.64854 -31.33576 61.23368 1.000 45.06005 37 TRP G O 1
ATOM 12507 N N . LYS G 1 39 ? 17.45634 -30.21545 62.79077 1.000 40.14168 38 LYS G N 1
ATOM 12508 C CA . LYS G 1 39 ? 16.66026 -29.46497 61.83039 1.000 39.79168 38 LYS G CA 1
ATOM 12509 C C . LYS G 1 39 ? 17.48373 -28.50928 60.97295 1.000 44.22168 38 LYS G C 1
ATOM 12510 O O . LYS G 1 39 ? 16.94856 -27.98173 59.99550 1.000 48.07168 38 LYS G O 1
ATOM 12516 N N . GLU G 1 40 ? 18.75882 -28.27981 61.28450 1.000 44.92977 39 GLU G N 1
ATOM 12517 C CA . GLU G 1 40 ? 19.58364 -27.47266 60.39747 1.000 39.81977 39 GLU G CA 1
ATOM 12518 C C . GLU G 1 40 ? 20.51244 -28.32977 59.55462 1.000 38.89977 39 GLU G C 1
ATOM 12519 O O . GLU G 1 40 ? 21.16683 -27.81212 58.64465 1.000 48.72977 39 GLU G O 1
ATOM 12525 N N . ARG G 1 41 ? 20.54525 -29.63059 59.80532 1.000 41.59390 40 ARG G N 1
ATOM 12526 C CA . ARG G 1 41 ? 21.27578 -30.55700 58.95771 1.000 42.07390 40 ARG G CA 1
ATOM 12527 C C . ARG G 1 41 ? 20.37153 -31.17510 57.89790 1.000 38.95390 40 ARG G C 1
ATOM 12528 O O . ARG G 1 41 ? 20.75121 -31.26085 56.72188 1.000 37.89390 40 ARG G O 1
ATOM 12536 N N . TRP G 1 42 ? 19.17081 -31.58183 58.28857 1.000 41.14420 41 TRP G N 1
ATOM 12537 C CA . TRP G 1 42 ? 18.26504 -32.26191 57.38101 1.000 34.57420 41 TRP G CA 1
ATOM 12538 C C . TRP G 1 42 ? 17.39767 -31.25397 56.62946 1.000 34.27420 41 TRP G C 1
ATOM 12539 O O . TRP G 1 42 ? 16.94941 -30.25501 57.19891 1.000 37.91420 41 TRP G O 1
ATOM 12550 N N . VAL G 1 43 ? 17.18609 -31.51877 55.34094 1.000 32.20242 42 VAL G N 1
ATOM 12551 C CA . VAL G 1 43 ? 16.45239 -30.64350 54.43739 1.000 31.58242 42 VAL G CA 1
ATOM 12552 C C . VAL G 1 43 ? 15.10802 -31.27398 54.09389 1.000 31.38242 42 VAL G C 1
ATOM 12553 O O . VAL G 1 43 ? 15.04737 -32.42972 53.65950 1.000 35.38242 42 VAL G O 1
ATOM 12557 N N . GLN G 1 44 ? 14.03494 -30.51777 54.28441 1.000 35.98132 43 GLN G N 1
ATOM 12558 C CA . GLN G 1 44 ? 12.70837 -30.91566 53.82844 1.000 36.51132 43 GLN G CA 1
ATOM 12559 C C . GLN G 1 44 ? 12.53954 -30.48690 52.37440 1.000 34.99132 43 GLN G C 1
ATOM 12560 O O . GLN G 1 44 ? 12.53336 -29.28922 52.07596 1.000 34.13132 43 GLN G O 1
ATOM 12566 N N . SER G 1 45 ? 12.35955 -31.45652 51.48011 1.000 31.16435 44 SER G N 1
ATOM 12567 C CA . SER G 1 45 ? 12.22446 -31.16160 50.05921 1.000 32.62435 44 SER G CA 1
ATOM 12568 C C . SER G 1 45 ? 10.98718 -30.30721 49.75945 1.000 35.36435 44 SER G C 1
ATOM 12569 O O . SER G 1 45 ? 9.96287 -30.37642 50.45603 1.000 33.32435 44 SER G O 1
ATOM 12572 N N . LYS G 1 46 ? 11.10562 -29.48955 48.69795 1.000 36.79923 45 LYS G N 1
ATOM 12573 C CA . LYS G 1 46 ? 10.05154 -28.60505 48.19978 1.000 40.61923 45 LYS G CA 1
ATOM 12574 C C . LYS G 1 46 ? 9.42741 -29.08729 46.91495 1.000 42.96923 45 LYS G C 1
ATOM 12575 O O . LYS G 1 46 ? 8.72151 -28.31220 46.25924 1.000 48.07923 45 LYS G O 1
ATOM 12581 N N . HIS G 1 47 ? 9.68772 -30.33274 46.52940 1.000 38.18807 46 HIS G N 1
ATOM 12582 C CA . HIS G 1 47 ? 9.12329 -30.88403 45.30349 1.000 42.89807 46 HIS G CA 1
ATOM 12583 C C . HIS G 1 47 ? 7.60744 -31.00559 45.37197 1.000 44.35807 46 HIS G C 1
ATOM 12584 O O . HIS G 1 47 ? 6.92078 -30.97198 44.35169 1.000 40.20807 46 HIS G O 1
ATOM 12591 N N . LYS G 1 48 ? 7.10365 -31.17844 46.56423 1.000 42.99533 47 LYS G N 1
ATOM 12592 C CA . LYS G 1 48 ? 5.72705 -31.45738 46.89647 1.000 42.89533 47 LYS G CA 1
ATOM 12593 C C . LYS G 1 48 ? 5.29259 -30.63544 48.09720 1.000 47.51533 47 LYS G C 1
ATOM 12594 O O . LYS G 1 48 ? 6.11048 -30.42169 48.98068 1.000 41.46533 47 LYS G O 1
ATOM 12600 N N . ASP G 1 49 ? 4.01149 -30.21727 48.18502 1.000 59.73659 48 ASP G N 1
ATOM 12601 C CA . ASP G 1 49 ? 3.66831 -29.36102 49.31725 1.000 58.31659 48 ASP G CA 1
ATOM 12602 C C . ASP G 1 49 ? 2.91839 -30.17449 50.33674 1.000 58.36659 48 ASP G C 1
ATOM 12603 O O . ASP G 1 49 ? 2.31932 -29.60572 51.26119 1.000 61.88659 48 ASP G O 1
ATOM 12608 N N . ASP G 1 50 ? 2.72682 -31.43172 50.02503 1.000 51.74148 49 ASP G N 1
ATOM 12609 C CA . ASP G 1 50 ? 1.95098 -32.31749 50.85886 1.000 52.22148 49 ASP G CA 1
ATOM 12610 C C . ASP G 1 50 ? 2.81935 -33.47825 51.33321 1.000 51.72148 49 ASP G C 1
ATOM 12611 O O . ASP G 1 50 ? 2.33663 -34.60040 51.52145 1.000 48.45148 49 ASP G O 1
ATOM 12616 N N . TYR G 1 51 ? 4.11589 -33.22476 51.49630 1.000 41.51582 50 TYR G N 1
ATOM 12617 C CA . TYR G 1 51 ? 5.00605 -34.23507 52.04241 1.000 36.50582 50 TYR G CA 1
ATOM 12618 C C . TYR G 1 51 ? 4.69512 -34.41307 53.52114 1.000 37.69582 50 TYR G C 1
ATOM 12619 O O . TYR G 1 51 ? 4.25641 -33.48193 54.19067 1.000 36.78582 50 TYR G O 1
ATOM 12628 N N . GLY G 1 52 ? 4.84191 -35.63592 54.01898 1.000 39.41407 51 GLY G N 1
ATOM 12629 C CA . GLY G 1 52 ? 4.56106 -35.88086 55.42286 1.000 37.12407 51 GLY G CA 1
ATOM 12630 C C . GLY G 1 52 ? 5.52395 -35.15237 56.34242 1.000 42.55407 51 GLY G C 1
ATOM 12631 O O . GLY G 1 52 ? 6.65487 -34.83829 55.97996 1.000 41.37407 51 GLY G O 1
ATOM 12632 N N . GLU G 1 53 ? 5.06908 -34.91379 57.57183 1.000 42.92091 52 GLU G N 1
ATOM 12633 C CA . GLU G 1 53 ? 5.82301 -34.17760 58.58148 1.000 39.69091 52 GLU G CA 1
ATOM 12634 C C . GLU G 1 53 ? 6.52545 -35.11816 59.55476 1.000 38.97091 52 GLU G C 1
ATOM 12635 O O . GLU G 1 53 ? 5.96115 -36.13308 59.97568 1.000 36.89091 52 GLU G O 1
ATOM 12641 N N . TRP G 1 54 ? 7.73450 -34.73735 59.95394 1.000 41.58325 53 TRP G N 1
ATOM 12642 C CA . TRP G 1 54 ? 8.57152 -35.49332 60.87157 1.000 39.70325 53 TRP G CA 1
ATOM 12643 C C . TRP G 1 54 ? 8.60868 -34.84503 62.24837 1.000 41.45325 53 TRP G C 1
ATOM 12644 O O . TRP G 1 54 ? 8.33936 -33.65523 62.40323 1.000 32.62325 53 TRP G O 1
ATOM 12655 N N . GLN G 1 55 ? 9.02511 -35.62796 63.24122 1.000 48.24935 54 GLN G N 1
ATOM 12656 C CA . GLN G 1 55 ? 9.08398 -35.16335 64.62074 1.000 40.73935 54 GLN G CA 1
ATOM 12657 C C . GLN G 1 55 ? 10.03465 -36.05416 65.40916 1.000 40.77935 54 GLN G C 1
ATOM 12658 O O . GLN G 1 55 ? 10.16693 -37.24772 65.12705 1.000 45.35935 54 GLN G O 1
ATOM 12664 N N . LEU G 1 56 ? 10.68274 -35.46894 66.40800 1.000 45.51263 55 LEU G N 1
ATOM 12665 C CA . LEU G 1 56 ? 11.51978 -36.25084 67.30178 1.000 41.36263 55 LEU G CA 1
ATOM 12666 C C . LEU G 1 56 ? 10.67532 -36.93442 68.36246 1.000 41.76263 55 LEU G C 1
ATOM 12667 O O . LEU G 1 56 ? 9.63154 -36.42945 68.78931 1.000 36.20263 55 LEU G O 1
ATOM 12672 N N . SER G 1 57 ? 11.12391 -38.11365 68.76640 1.000 35.71019 56 SER G N 1
ATOM 12673 C CA . SER G 1 57 ? 10.36208 -38.88111 69.72725 1.000 37.10019 56 SER G CA 1
ATOM 12674 C C . SER G 1 57 ? 11.28603 -39.92485 70.32640 1.000 39.80019 56 SER G C 1
ATOM 12675 O O . SER G 1 57 ? 12.24494 -40.35974 69.68667 1.000 40.37019 56 SER G O 1
ATOM 12678 N N . HIS G 1 58 ? 11.00641 -40.28731 71.57721 1.000 42.75319 57 HIS G N 1
ATOM 12679 C CA . HIS G 1 58 ? 11.72982 -41.33731 72.27156 1.000 40.40319 57 HIS G CA 1
ATOM 12680 C C . HIS G 1 58 ? 11.03025 -42.68530 72.19443 1.000 49.98319 57 HIS G C 1
ATOM 12681 O O . HIS G 1 58 ? 11.62667 -43.69681 72.58418 1.000 57.83319 57 HIS G O 1
ATOM 12688 N N . GLY G 1 59 ? 9.80406 -42.72427 71.67275 1.000 44.84497 58 GLY G N 1
ATOM 12689 C CA . GLY G 1 59 ? 9.06702 -43.95455 71.45961 1.000 45.32497 58 GLY G CA 1
ATOM 12690 C C . GLY G 1 59 ? 8.19825 -44.39322 72.63244 1.000 45.54497 58 GLY G C 1
ATOM 12691 O O . GLY G 1 59 ? 8.27928 -43.87924 73.75286 1.000 51.77497 58 GLY G O 1
ATOM 12692 N N . LYS G 1 60 ? 7.34392 -45.38834 72.34149 1.000 46.87141 59 LYS G N 1
ATOM 12693 C CA . LYS G 1 60 ? 6.53654 -46.04075 73.37236 1.000 50.93141 59 LYS G CA 1
ATOM 12694 C C . LYS G 1 60 ? 7.40791 -46.80474 74.35857 1.000 51.86141 59 LYS G C 1
ATOM 12695 O O . LYS G 1 60 ? 7.32242 -46.59584 75.57118 1.000 44.37141 59 LYS G O 1
ATOM 12701 N N . LEU G 1 61 ? 8.19987 -47.74337 73.86780 1.000 55.40588 60 LEU G N 1
ATOM 12702 C CA . LEU G 1 61 ? 9.14393 -48.47145 74.70132 1.000 48.52588 60 LEU G CA 1
ATOM 12703 C C . LEU G 1 61 ? 10.46739 -47.72763 74.62558 1.000 46.96588 60 LEU G C 1
ATOM 12704 O O . LEU G 1 61 ? 11.06607 -47.63459 73.54864 1.000 53.24588 60 LEU G O 1
ATOM 12709 N N . PHE G 1 62 ? 10.93485 -47.21003 75.75299 1.000 50.87147 61 PHE G N 1
ATOM 12710 C CA . PHE G 1 62 ? 12.17673 -46.45677 75.73228 1.000 48.83147 61 PHE G CA 1
ATOM 12711 C C . PHE G 1 62 ? 12.95973 -46.70812 77.00509 1.000 48.57147 61 PHE G C 1
ATOM 12712 O O . PHE G 1 62 ? 12.44261 -47.21411 78.00370 1.000 51.10147 61 PHE G O 1
ATOM 12720 N N . ALA G 1 63 ? 14.24350 -46.39059 76.91205 1.000 50.14998 62 ALA G N 1
ATOM 12721 C CA . ALA G 1 63 ? 15.22156 -46.46104 77.98367 1.000 49.01998 62 ALA G CA 1
ATOM 12722 C C . ALA G 1 63 ? 15.54816 -45.09843 78.55182 1.000 48.16998 62 ALA G C 1
ATOM 12723 O O . ALA G 1 63 ? 15.69360 -44.94153 79.76018 1.000 47.74998 62 ALA G O 1
ATOM 12725 N N . ASP G 1 64 ? 15.76916 -44.13713 77.67746 1.000 48.07710 63 ASP G N 1
ATOM 12726 C CA . ASP G 1 64 ? 16.12872 -42.78258 78.04561 1.000 48.30710 63 ASP G CA 1
ATOM 12727 C C . ASP G 1 64 ? 15.03857 -41.84906 77.54819 1.000 55.45710 63 ASP G C 1
ATOM 12728 O O . ASP G 1 64 ? 14.74992 -41.81845 76.34748 1.000 55.43710 63 ASP G O 1
ATOM 12733 N N . GLU G 1 65 ? 14.43146 -41.09296 78.46017 1.000 52.86852 64 GLU G N 1
ATOM 12734 C CA . GLU G 1 65 ? 13.44568 -40.10229 78.04228 1.000 52.23852 64 GLU G CA 1
ATOM 12735 C C . GLU G 1 65 ? 14.11489 -39.00542 77.21179 1.000 45.06852 64 GLU G C 1
ATOM 12736 O O . GLU G 1 65 ? 13.44188 -38.14127 76.64365 1.000 44.65852 64 GLU G O 1
ATOM 12742 N N . ASN G 1 66 ? 15.43933 -39.06601 77.09479 1.000 53.30079 65 ASN G N 1
ATOM 12743 C CA . ASN G 1 66 ? 16.20860 -38.10801 76.32599 1.000 54.82079 65 ASN G CA 1
ATOM 12744 C C . ASN G 1 66 ? 16.77530 -38.68702 75.03766 1.000 52.94079 65 ASN G C 1
ATOM 12745 O O . ASN G 1 66 ? 17.23366 -37.91852 74.18290 1.000 53.88079 65 ASN G O 1
ATOM 12750 N N . ASP G 1 67 ? 16.73564 -40.00864 74.86603 1.000 57.10298 66 ASP G N 1
ATOM 12751 C CA . ASP G 1 67 ? 17.18143 -40.65062 73.63287 1.000 66.59298 66 ASP G CA 1
ATOM 12752 C C . ASP G 1 67 ? 16.13549 -40.41121 72.54850 1.000 59.10298 66 ASP G C 1
ATOM 12753 O O . ASP G 1 67 ? 15.03333 -40.96548 72.60908 1.000 54.42298 66 ASP G O 1
ATOM 12758 N N . MET G 1 68 ? 16.47896 -39.60665 71.54328 1.000 56.93530 67 MET G N 1
ATOM 12759 C CA . MET G 1 68 ? 15.53271 -39.19367 70.51884 1.000 50.34530 67 MET G CA 1
ATOM 12760 C C . MET G 1 68 ? 15.81295 -39.87474 69.18489 1.000 51.64530 67 MET G C 1
ATOM 12761 O O . MET G 1 68 ? 16.96572 -39.96597 68.75128 1.000 57.49530 67 MET G O 1
ATOM 12766 N N . GLY G 1 69 ? 14.73970 -40.28157 68.50459 1.000 46.59774 68 GLY G N 1
ATOM 12767 C CA . GLY G 1 69 ? 14.80299 -40.78522 67.15142 1.000 44.95774 68 GLY G CA 1
ATOM 12768 C C . GLY G 1 69 ? 13.92356 -39.96496 66.22051 1.000 44.97774 68 GLY G C 1
ATOM 12769 O O . GLY G 1 69 ? 13.21113 -39.05565 66.64634 1.000 43.63774 68 GLY G O 1
ATOM 12770 N N . LEU G 1 70 ? 13.98872 -40.30153 64.93401 1.000 45.71786 69 LEU G N 1
ATOM 12771 C CA . LEU G 1 70 ? 13.21903 -39.59945 63.91302 1.000 42.98786 69 LEU G CA 1
ATOM 12772 C C . LEU G 1 70 ? 11.92759 -40.34209 63.61057 1.000 35.77786 69 LEU G C 1
ATOM 12773 O O . LEU G 1 70 ? 11.96603 -41.52527 63.26649 1.000 32.14786 69 LEU G O 1
ATOM 12778 N N . LYS G 1 71 ? 10.79468 -39.63629 63.66702 1.000 33.60027 70 LYS G N 1
ATOM 12779 C CA . LYS G 1 71 ? 9.48401 -40.27597 63.58793 1.000 35.45027 70 LYS G CA 1
ATOM 12780 C C . LYS G 1 71 ? 8.61184 -39.64453 62.50388 1.000 37.66027 70 LYS G C 1
ATOM 12781 O O . LYS G 1 71 ? 8.54098 -38.41659 62.38754 1.000 39.57027 70 LYS G O 1
ATOM 12787 N N . THR G 1 72 ? 7.93445 -40.49811 61.72670 1.000 31.51688 71 THR G N 1
ATOM 12788 C CA . THR G 1 72 ? 6.94561 -40.05343 60.74950 1.000 33.77688 71 THR G CA 1
ATOM 12789 C C . THR G 1 72 ? 5.61129 -39.81882 61.44905 1.000 33.53688 71 THR G C 1
ATOM 12790 O O . THR G 1 72 ? 5.15385 -40.65773 62.23904 1.000 34.94688 71 THR G O 1
ATOM 12794 N N . MET G 1 73 ? 4.98334 -38.67221 61.16758 1.000 32.14362 72 MET G N 1
ATOM 12795 C CA . MET G 1 73 ? 3.82853 -38.26837 61.95522 1.000 33.36362 72 MET G CA 1
ATOM 12796 C C . MET G 1 73 ? 2.48062 -38.35241 61.25169 1.000 37.06362 72 MET G C 1
ATOM 12797 O O . MET G 1 73 ? 1.46006 -38.36815 61.94835 1.000 34.69362 72 MET G O 1
ATOM 12802 N N . GLN G 1 74 ? 2.43289 -38.42587 59.91642 1.000 38.17129 73 GLN G N 1
ATOM 12803 C CA . GLN G 1 74 ? 1.17443 -38.31699 59.18217 1.000 35.78129 73 GLN G CA 1
ATOM 12804 C C . GLN G 1 74 ? 0.92261 -39.57858 58.35842 1.000 34.29129 73 GLN G C 1
ATOM 12805 O O . GLN G 1 74 ? 1.78822 -40.02168 57.59520 1.000 35.82129 73 GLN G O 1
ATOM 12811 N N . ASP G 1 75 ? -0.28604 -40.12392 58.49335 1.000 35.77357 74 ASP G N 1
ATOM 12812 C CA . ASP G 1 75 ? -0.69280 -41.34152 57.80514 1.000 32.12357 74 ASP G CA 1
ATOM 12813 C C . ASP G 1 75 ? -0.95058 -41.08138 56.32626 1.000 30.66357 74 ASP G C 1
ATOM 12814 O O . ASP G 1 75 ? -1.36038 -39.98576 55.92960 1.000 32.27357 74 ASP G O 1
ATOM 12819 N N . ALA G 1 76 ? -0.69644 -42.10052 55.50376 1.000 29.25492 75 ALA G N 1
ATOM 12820 C CA . ALA G 1 76 ? -0.97356 -42.03551 54.07002 1.000 29.02492 75 ALA G CA 1
ATOM 12821 C C . ALA G 1 76 ? -0.28328 -40.82154 53.44463 1.000 28.62492 75 ALA G C 1
ATOM 12822 O O . ALA G 1 76 ? -0.92146 -39.90269 52.91934 1.000 31.24492 75 ALA G O 1
ATOM 12824 N N . ARG G 1 77 ? 1.04608 -40.79559 53.56874 1.000 32.41110 76 ARG G N 1
ATOM 12825 C CA . ARG G 1 77 ? 1.81638 -39.68511 53.03880 1.000 32.79110 76 ARG G CA 1
ATOM 12826 C C . ARG G 1 77 ? 3.12625 -40.16281 52.42836 1.000 35.28110 76 ARG G C 1
ATOM 12827 O O . ARG G 1 77 ? 3.70500 -41.15924 52.86860 1.000 31.88110 76 ARG G O 1
ATOM 12835 N N . PHE G 1 78 ? 3.60945 -39.39266 51.44477 1.000 33.66189 77 PHE G N 1
ATOM 12836 C CA . PHE G 1 78 ? 4.97592 -39.47860 50.94206 1.000 33.00189 77 PHE G CA 1
ATOM 12837 C C . PHE G 1 78 ? 5.88933 -38.63048 51.82027 1.000 31.68189 77 PHE G C 1
ATOM 12838 O O . PHE G 1 78 ? 5.51027 -37.54074 52.26328 1.000 34.22189 77 PHE G O 1
ATOM 12846 N N . TYR G 1 79 ? 7.11113 -39.11108 52.03645 1.000 36.63634 78 TYR G N 1
ATOM 12847 C CA . TYR G 1 79 ? 8.10999 -38.38085 52.80225 1.000 35.98634 78 TYR G CA 1
ATOM 12848 C C . TYR G 1 79 ? 9.32109 -38.09816 51.92100 1.000 33.53634 78 TYR G C 1
ATOM 12849 O O . TYR G 1 79 ? 9.57480 -38.81827 50.94770 1.000 35.31634 78 TYR G O 1
ATOM 12858 N N . SER G 1 80 ? 10.02325 -36.99856 52.22115 1.000 31.64096 79 SER G N 1
ATOM 12859 C CA . SER G 1 80 ? 11.19623 -36.60763 51.42824 1.000 32.02096 79 SER G CA 1
ATOM 12860 C C . SER G 1 80 ? 12.05968 -35.63051 52.23959 1.000 32.66096 79 SER G C 1
ATOM 12861 O O . SER G 1 80 ? 11.94373 -34.41458 52.07701 1.000 36.75096 79 SER G O 1
ATOM 12864 N N . LEU G 1 81 ? 13.00533 -36.18328 53.00172 1.000 29.47299 80 LEU G N 1
ATOM 12865 C CA . LEU G 1 81 ? 13.88228 -35.41631 53.88335 1.000 32.99299 80 LEU G CA 1
ATOM 12866 C C . LEU G 1 81 ? 15.29247 -35.98534 53.78627 1.000 32.45299 80 LEU G C 1
ATOM 12867 O O . LEU G 1 81 ? 15.46759 -37.20268 53.88169 1.000 35.06299 80 LEU G O 1
ATOM 12872 N N . SER G 1 82 ? 16.28952 -35.11505 53.58277 1.000 29.86859 81 SER G N 1
ATOM 12873 C CA . SER G 1 82 ? 17.65442 -35.55191 53.28275 1.000 31.90859 81 SER G CA 1
ATOM 12874 C C . SER G 1 82 ? 18.68070 -34.67942 53.99354 1.000 30.68859 81 SER G C 1
ATOM 12875 O O . SER G 1 82 ? 18.35099 -33.66356 54.59878 1.000 30.56859 81 SER G O 1
ATOM 12878 N N . ARG G 1 83 ? 19.94954 -35.06475 53.86215 1.000 40.87457 82 ARG G N 1
ATOM 12879 C CA . ARG G 1 83 ? 21.04371 -34.47883 54.62907 1.000 32.82457 82 ARG G CA 1
ATOM 12880 C C . ARG G 1 83 ? 22.35991 -34.81742 53.94882 1.000 31.67457 82 ARG G C 1
ATOM 12881 O O . ARG G 1 83 ? 22.49571 -35.87951 53.33505 1.000 32.58457 82 ARG G O 1
ATOM 12889 N N . LYS G 1 84 ? 23.34044 -33.92668 54.10525 1.000 35.46283 83 LYS G N 1
ATOM 12890 C CA . LYS G 1 84 ? 24.67972 -34.16456 53.58689 1.000 31.31283 83 LYS G CA 1
ATOM 12891 C C . LYS G 1 84 ? 25.45251 -35.07763 54.51854 1.000 37.22283 83 LYS G C 1
ATOM 12892 O O . LYS G 1 84 ? 25.20922 -35.11160 55.72732 1.000 29.05283 83 LYS G O 1
ATOM 12898 N N . PHE G 1 85 ? 26.37940 -35.84049 53.94449 1.000 32.46214 84 PHE G N 1
ATOM 12899 C CA . PHE G 1 85 ? 27.30881 -36.56360 54.79546 1.000 32.30214 84 PHE G CA 1
ATOM 12900 C C . PHE G 1 85 ? 28.19126 -35.55221 55.52088 1.000 36.89214 84 PHE G C 1
ATOM 12901 O O . PHE G 1 85 ? 28.48685 -34.47140 54.98993 1.000 29.67214 84 PHE G O 1
ATOM 12909 N N . ASP G 1 86 ? 28.67148 -35.94974 56.71470 1.000 37.98592 85 ASP G N 1
ATOM 12910 C CA . ASP G 1 86 ? 29.72889 -35.19756 57.37933 1.000 39.05592 85 ASP G CA 1
ATOM 12911 C C . ASP G 1 86 ? 30.96093 -35.21391 56.49781 1.000 39.45592 85 ASP G C 1
ATOM 12912 O O . ASP G 1 86 ? 31.63292 -34.18922 56.36143 1.000 41.27592 85 ASP G O 1
ATOM 12917 N N . LYS G 1 87 ? 31.25368 -36.35155 55.84131 1.000 35.41347 86 LYS G N 1
ATOM 12918 C CA . LYS G 1 87 ? 32.34707 -36.41790 54.86188 1.000 39.35347 86 LYS G CA 1
ATOM 12919 C C . LYS G 1 87 ? 31.98650 -37.31313 53.68821 1.000 38.98347 86 LYS G C 1
ATOM 12920 O O . LYS G 1 87 ? 31.37389 -38.38176 53.84246 1.000 40.98347 86 LYS G O 1
ATOM 12926 N N . VAL G 1 88 ? 32.41771 -36.84390 52.51101 1.000 29.44215 87 VAL G N 1
ATOM 12927 C CA . VAL G 1 88 ? 32.17697 -37.52437 51.24428 1.000 31.84215 87 VAL G CA 1
ATOM 12928 C C . VAL G 1 88 ? 32.97190 -38.83332 51.16368 1.000 34.59215 87 VAL G C 1
ATOM 12929 O O . VAL G 1 88 ? 34.12115 -38.94484 51.61986 1.000 32.87215 87 VAL G O 1
ATOM 12933 N N . VAL G 1 89 ? 32.37692 -39.79753 50.57355 1.000 34.31295 88 VAL G N 1
ATOM 12934 C CA . VAL G 1 89 ? 32.91167 -41.14398 50.56368 1.000 35.35295 88 VAL G CA 1
ATOM 12935 C C . VAL G 1 89 ? 33.77270 -41.33040 49.32919 1.000 33.08295 88 VAL G C 1
ATOM 12936 O O . VAL G 1 89 ? 33.42190 -40.89696 48.22092 1.000 33.02295 88 VAL G O 1
ATOM 12940 N N . ASP G 1 90 ? 34.91210 -41.98338 49.53583 1.000 31.82299 89 ASP G N 1
ATOM 12941 C CA . ASP G 1 90 ? 35.65773 -42.67545 48.48589 1.000 34.20299 89 ASP G CA 1
ATOM 12942 C C . ASP G 1 90 ? 36.18548 -43.94871 49.13441 1.000 32.19299 89 ASP G C 1
ATOM 12943 O O . ASP G 1 90 ? 37.19495 -43.91548 49.84532 1.000 32.06299 89 ASP G O 1
ATOM 12948 N N . ASN G 1 91 ? 35.50836 -45.06731 48.87566 1.000 29.73989 90 ASN G N 1
ATOM 12949 C CA . ASN G 1 91 ? 35.82114 -46.30901 49.56032 1.000 30.83989 90 ASN G CA 1
ATOM 12950 C C . ASN G 1 91 ? 36.85374 -47.15937 48.82113 1.000 33.67989 90 ASN G C 1
ATOM 12951 O O . ASN G 1 91 ? 37.04411 -48.32962 49.18515 1.000 34.00989 90 ASN G O 1
ATOM 12956 N N . LYS G 1 92 ? 37.59229 -46.57557 47.87256 1.000 29.26309 91 LYS G N 1
ATOM 12957 C CA . LYS G 1 92 ? 38.66550 -47.30943 47.19678 1.000 31.66309 91 LYS G CA 1
ATOM 12958 C C . LYS G 1 92 ? 39.61508 -47.95566 48.19000 1.000 27.10309 91 LYS G C 1
ATOM 12959 O O . LYS G 1 92 ? 40.25447 -47.26575 48.98615 1.000 28.51309 91 LYS G O 1
ATOM 12965 N N . ASP G 1 93 ? 39.70062 -49.28076 48.13597 1.000 28.18358 92 ASP G N 1
ATOM 12966 C CA . ASP G 1 93 ? 40.61737 -50.06546 48.95696 1.000 30.83358 92 ASP G CA 1
ATOM 12967 C C . ASP G 1 93 ? 40.31374 -49.99570 50.45067 1.000 29.67358 92 ASP G C 1
ATOM 12968 O O . ASP G 1 93 ? 41.20724 -50.24781 51.27640 1.000 30.97358 92 ASP G O 1
ATOM 12973 N N . LYS G 1 94 ? 39.08760 -49.65254 50.82382 1.000 26.69048 93 LYS G N 1
ATOM 12974 C CA . LYS G 1 94 ? 38.65040 -49.66461 52.20576 1.000 26.49048 93 LYS G CA 1
ATOM 12975 C C . LYS G 1 94 ? 37.26492 -50.26809 52.28788 1.000 26.87048 93 LYS G C 1
ATOM 12976 O O . LYS G 1 94 ? 36.55461 -50.36656 51.27128 1.000 33.06048 93 LYS G O 1
ATOM 12982 N N . PRO G 1 95 ? 36.84902 -50.73064 53.46282 1.000 25.43974 94 PRO G N 1
ATOM 12983 C CA . PRO G 1 95 ? 35.45262 -51.13101 53.63740 1.000 25.74974 94 PRO G CA 1
ATOM 12984 C C . PRO G 1 95 ? 34.53798 -49.91521 53.65644 1.000 35.24974 94 PRO G C 1
ATOM 12985 O O . PRO G 1 95 ? 34.96190 -48.77832 53.90827 1.000 31.21974 94 PRO G O 1
ATOM 12989 N N . LEU G 1 96 ? 33.25619 -50.18068 53.38050 1.000 35.00278 95 LEU G N 1
ATOM 12990 C CA . LEU G 1 96 ? 32.19219 -49.18151 53.46023 1.000 29.77278 95 LEU G CA 1
ATOM 12991 C C . LEU G 1 96 ? 31.06606 -49.76114 54.28911 1.000 30.70278 95 LEU G C 1
ATOM 12992 O O . LEU G 1 96 ? 30.53037 -50.82161 53.95306 1.000 29.35278 95 LEU G O 1
ATOM 12997 N N . VAL G 1 97 ? 30.72448 -49.07927 55.37458 1.000 33.63189 96 VAL G N 1
ATOM 12998 C CA . VAL G 1 97 ? 29.72463 -49.54795 56.32115 1.000 28.39189 96 VAL G CA 1
ATOM 12999 C C . VAL G 1 97 ? 28.58013 -48.54507 56.37262 1.000 28.62189 96 VAL G C 1
ATOM 13000 O O . VAL G 1 97 ? 28.81077 -47.34726 56.57046 1.000 27.24189 96 VAL G O 1
ATOM 13004 N N . ILE G 1 98 ? 27.35498 -49.03229 56.17474 1.000 26.60535 97 ILE G N 1
ATOM 13005 C CA . ILE G 1 98 ? 26.13556 -48.24695 56.32230 1.000 24.70535 97 ILE G CA 1
ATOM 13006 C C . ILE G 1 98 ? 25.25458 -48.97253 57.31611 1.000 26.39535 97 ILE G C 1
ATOM 13007 O O . ILE G 1 98 ? 24.94929 -50.15314 57.11639 1.000 25.26535 97 ILE G O 1
ATOM 13012 N N . VAL G 1 99 ? 24.84968 -48.28615 58.38398 1.000 22.49778 98 VAL G N 1
ATOM 13013 C CA . VAL G 1 99 ? 24.00590 -48.93163 59.38203 1.000 26.81778 98 VAL G CA 1
ATOM 13014 C C . VAL G 1 99 ? 23.09449 -47.90219 60.03126 1.000 27.09778 98 VAL G C 1
ATOM 13015 O O . VAL G 1 99 ? 23.47968 -46.74988 60.25070 1.000 27.53778 98 VAL G O 1
ATOM 13019 N N . TYR G 1 100 ? 21.88541 -48.34351 60.37086 1.000 31.81267 99 TYR G N 1
ATOM 13020 C CA . TYR G 1 100 ? 20.91959 -47.51502 61.08693 1.000 33.37267 99 TYR G CA 1
ATOM 13021 C C . TYR G 1 100 ? 19.86253 -48.42931 61.70282 1.000 34.99267 99 TYR G C 1
ATOM 13022 O O . TYR G 1 100 ? 19.83979 -49.64018 61.46138 1.000 30.85267 99 TYR G O 1
ATOM 13031 N N . THR G 1 101 ? 19.01036 -47.84679 62.54045 1.000 33.12455 100 THR G N 1
ATOM 13032 C CA . THR G 1 101 ? 17.98477 -48.61440 63.23066 1.000 32.59455 100 THR G CA 1
ATOM 13033 C C . THR G 1 101 ? 16.60207 -48.12137 62.81699 1.000 30.60455 100 THR G C 1
ATOM 13034 O O . THR G 1 101 ? 16.38621 -46.92043 62.62553 1.000 30.49455 100 THR G O 1
ATOM 13038 N N . VAL G 1 102 ? 15.67154 -49.06151 62.68273 1.000 33.11183 101 VAL G N 1
ATOM 13039 C CA . VAL G 1 102 ? 14.27961 -48.77891 62.35936 1.000 29.84183 101 VAL G CA 1
ATOM 13040 C C . VAL G 1 102 ? 13.39864 -49.44831 63.40289 1.000 30.31183 101 VAL G C 1
ATOM 13041 O O . VAL G 1 102 ? 13.52768 -50.65501 63.63719 1.000 34.08183 101 VAL G O 1
ATOM 13045 N N . LYS G 1 103 ? 12.43815 -48.69904 63.94615 1.000 31.38444 102 LYS G N 1
ATOM 13046 C CA . LYS G 1 103 ? 11.40978 -49.24151 64.83657 1.000 33.48444 102 LYS G CA 1
ATOM 13047 C C . LYS G 1 103 ? 10.03054 -48.89856 64.28266 1.000 36.07444 102 LYS G C 1
ATOM 13048 O O . LYS G 1 103 ? 9.59410 -47.74572 64.37215 1.000 39.50444 102 LYS G O 1
ATOM 13054 N N . HIS G 1 104 ? 9.33012 -49.91481 63.75691 1.000 42.07598 103 HIS G N 1
ATOM 13055 C CA . HIS G 1 104 ? 7.94018 -49.77432 63.30621 1.000 40.58598 103 HIS G CA 1
ATOM 13056 C C . HIS G 1 104 ? 7.00086 -50.00348 64.48652 1.000 42.20598 103 HIS G C 1
ATOM 13057 O O . HIS G 1 104 ? 6.18094 -50.91775 64.49621 1.000 41.52598 103 HIS G O 1
ATOM 13064 N N . GLU G 1 105 ? 7.13670 -49.14504 65.49686 1.000 39.83055 104 GLU G N 1
ATOM 13065 C CA . GLU G 1 105 ? 6.39318 -49.34996 66.73609 1.000 38.66055 104 GLU G CA 1
ATOM 13066 C C . GLU G 1 105 ? 4.89499 -49.16668 66.55387 1.000 42.12055 104 GLU G C 1
ATOM 13067 O O . GLU G 1 105 ? 4.12392 -49.59897 67.41278 1.000 44.38055 104 GLU G O 1
ATOM 13073 N N . GLN G 1 106 ? 4.47265 -48.53725 65.46206 1.000 37.08301 105 GLN G N 1
ATOM 13074 C CA . GLN G 1 106 ? 3.06815 -48.35792 65.15416 1.000 34.32301 105 GLN G CA 1
ATOM 13075 C C . GLN G 1 106 ? 2.39515 -49.66182 64.72186 1.000 37.25301 105 GLN G C 1
ATOM 13076 O O . GLN G 1 106 ? 1.19780 -49.64972 64.41332 1.000 37.94301 105 GLN G O 1
ATOM 13082 N N . ASP G 1 107 ? 3.13729 -50.77179 64.66730 1.000 38.42499 106 ASP G N 1
ATOM 13083 C CA . ASP G 1 107 ? 2.65164 -52.03156 64.10316 1.000 44.06499 106 ASP G CA 1
ATOM 13084 C C . ASP G 1 107 ? 2.22205 -51.79470 62.65341 1.000 39.41499 106 ASP G C 1
ATOM 13085 O O . ASP G 1 107 ? 1.03406 -51.79872 62.30908 1.000 40.89499 106 ASP G O 1
ATOM 13090 N N . ILE G 1 108 ? 3.24153 -51.60781 61.80743 1.000 35.86772 107 ILE G N 1
ATOM 13091 C CA . ILE G 1 108 ? 3.01840 -51.07151 60.46887 1.000 37.82772 107 ILE G CA 1
ATOM 13092 C C . ILE G 1 108 ? 2.24145 -52.06538 59.61190 1.000 41.87772 107 ILE G C 1
ATOM 13093 O O . ILE G 1 108 ? 2.37460 -53.29386 59.75062 1.000 43.94772 107 ILE G O 1
ATOM 13098 N N . ASP G 1 109 ? 1.37136 -51.53677 58.75866 1.000 35.23567 108 ASP G N 1
ATOM 13099 C CA . ASP G 1 109 ? 0.71488 -52.38421 57.77469 1.000 31.90567 108 ASP G CA 1
ATOM 13100 C C . ASP G 1 109 ? 1.46034 -52.37695 56.44987 1.000 34.93567 108 ASP G C 1
ATOM 13101 O O . ASP G 1 109 ? 1.80314 -53.43475 55.91155 1.000 39.00567 108 ASP G O 1
ATOM 13106 N N . CYS G 1 110 ? 1.69797 -51.18925 55.91083 1.000 30.60557 109 CYS G N 1
ATOM 13107 C CA . CYS G 1 110 ? 2.39861 -51.06058 54.64635 1.000 34.00557 109 CYS G CA 1
ATOM 13108 C C . CYS G 1 110 ? 3.16050 -49.74304 54.65822 1.000 34.71557 109 CYS G C 1
ATOM 13109 O O . CYS G 1 110 ? 2.55399 -48.68079 54.84254 1.000 31.37557 109 CYS G O 1
ATOM 13112 N N . GLY G 1 111 ? 4.48804 -49.81627 54.50059 1.000 37.87642 110 GLY G N 1
ATOM 13113 C CA . GLY G 1 111 ? 5.32068 -48.62749 54.43650 1.000 30.22642 110 GLY G CA 1
ATOM 13114 C C . GLY G 1 111 ? 6.80112 -48.90736 54.26670 1.000 32.70642 110 GLY G C 1
ATOM 13115 O O . GLY G 1 111 ? 7.30073 -49.95944 54.67721 1.000 33.40642 110 GLY G O 1
ATOM 13116 N N . GLY G 1 112 ? 7.51766 -47.95444 53.66737 1.000 38.00437 111 GLY G N 1
ATOM 13117 C CA . GLY G 1 112 ? 8.94711 -48.09310 53.52510 1.000 34.97437 111 GLY G CA 1
ATOM 13118 C C . GLY G 1 112 ? 9.68657 -47.69725 54.78730 1.000 34.45437 111 GLY G C 1
ATOM 13119 O O . GLY G 1 112 ? 9.18412 -46.96549 55.63494 1.000 28.50437 111 GLY G O 1
ATOM 13120 N N . GLY G 1 113 ? 10.90047 -48.21398 54.92460 1.000 36.76790 112 GLY G N 1
ATOM 13121 C CA . GLY G 1 113 ? 11.71939 -47.89089 56.07691 1.000 30.45790 112 GLY G CA 1
ATOM 13122 C C . GLY G 1 113 ? 13.18101 -47.87082 55.69641 1.000 28.00790 112 GLY G C 1
ATOM 13123 O O . GLY G 1 113 ? 14.07052 -48.07374 56.52992 1.000 30.14790 112 GLY G O 1
ATOM 13124 N N . TYR G 1 114 ? 13.42016 -47.62096 54.41727 1.000 23.55128 113 TYR G N 1
ATOM 13125 C CA . TYR G 1 114 ? 14.71955 -47.73074 53.79582 1.000 25.13128 113 TYR G CA 1
ATOM 13126 C C . TYR G 1 114 ? 15.31201 -46.35168 53.55913 1.000 23.06128 113 TYR G C 1
ATOM 13127 O O . TYR G 1 114 ? 14.59791 -45.34714 53.50982 1.000 22.45128 113 TYR G O 1
ATOM 13136 N N . ILE G 1 115 ? 16.63703 -46.32621 53.36993 1.000 28.78849 114 ILE G N 1
ATOM 13137 C CA . ILE G 1 115 ? 17.37771 -45.09641 53.13505 1.000 29.95849 114 ILE G CA 1
ATOM 13138 C C . ILE G 1 115 ? 17.84478 -45.05547 51.68925 1.000 29.91849 114 ILE G C 1
ATOM 13139 O O . ILE G 1 115 ? 17.87477 -46.06446 50.97789 1.000 29.13849 114 ILE G O 1
ATOM 13144 N N . LYS G 1 116 ? 18.17377 -43.84913 51.24263 1.000 23.93021 115 LYS G N 1
ATOM 13145 C CA . LYS G 1 116 ? 18.77205 -43.62463 49.94021 1.000 28.63021 115 LYS G CA 1
ATOM 13146 C C . LYS G 1 116 ? 20.09530 -42.89531 50.12559 1.000 28.72021 115 LYS G C 1
ATOM 13147 O O . LYS G 1 116 ? 20.16216 -41.91315 50.87069 1.000 30.18021 115 LYS G O 1
ATOM 13153 N N . LEU G 1 117 ? 21.14975 -43.40177 49.48569 1.000 24.76293 116 LEU G N 1
ATOM 13154 C CA . LEU G 1 117 ? 22.46486 -42.76648 49.46017 1.000 24.96293 116 LEU G CA 1
ATOM 13155 C C . LEU G 1 117 ? 22.75751 -42.22246 48.06095 1.000 28.06293 116 LEU G C 1
ATOM 13156 O O . LEU G 1 117 ? 22.59941 -42.94592 47.07192 1.000 26.98293 116 LEU G O 1
ATOM 13161 N N . MET G 1 118 ? 23.14784 -40.93791 47.97811 1.000 27.72272 117 MET G N 1
ATOM 13162 C CA . MET G 1 118 ? 23.32528 -40.23199 46.70827 1.000 29.95272 117 MET G CA 1
ATOM 13163 C C . MET G 1 118 ? 24.68599 -39.53584 46.62287 1.000 29.99272 117 MET G C 1
ATOM 13164 O O . MET G 1 118 ? 25.43398 -39.43522 47.59609 1.000 27.33272 117 MET G O 1
ATOM 13169 N N . LEU G 1 119 ? 25.00036 -39.06141 45.41823 1.000 27.65766 118 LEU G N 1
ATOM 13170 C CA . LEU G 1 119 ? 26.21350 -38.29568 45.18046 1.000 25.35766 118 LEU G CA 1
ATOM 13171 C C . LEU G 1 119 ? 26.13949 -36.95572 45.90931 1.000 32.69766 118 LEU G C 1
ATOM 13172 O O . LEU G 1 119 ? 25.05540 -36.41879 46.16000 1.000 33.10766 118 LEU G O 1
ATOM 13177 N N . GLU G 1 120 ? 27.32141 -36.39843 46.21552 1.000 33.95787 119 GLU G N 1
ATOM 13178 C CA . GLU G 1 120 ? 27.44116 -35.27132 47.14146 1.000 36.10787 119 GLU G CA 1
ATOM 13179 C C . GLU G 1 120 ? 26.79591 -33.97479 46.64461 1.000 42.16787 119 GLU G C 1
ATOM 13180 O O . GLU G 1 120 ? 26.43550 -33.12740 47.47024 1.000 43.90787 119 GLU G O 1
ATOM 13186 N N . ASN G 1 121 ? 26.61908 -33.78342 45.34202 1.000 36.05019 120 ASN G N 1
ATOM 13187 C CA . ASN G 1 121 ? 26.03487 -32.53725 44.85461 1.000 34.28019 120 ASN G CA 1
ATOM 13188 C C . ASN G 1 121 ? 24.58004 -32.70706 44.40561 1.000 39.25019 120 ASN G C 1
ATOM 13189 O O . ASN G 1 121 ? 24.12799 -32.05114 43.46254 1.000 44.58019 120 ASN G O 1
ATOM 13194 N N . THR G 1 122 ? 23.84274 -33.59309 45.06652 1.000 43.13803 121 THR G N 1
ATOM 13195 C CA . THR G 1 122 ? 22.41646 -33.71389 44.81041 1.000 33.99803 121 THR G CA 1
ATOM 13196 C C . THR G 1 122 ? 21.69925 -32.51218 45.41192 1.000 39.62803 121 THR G C 1
ATOM 13197 O O . THR G 1 122 ? 22.04783 -32.04481 46.49970 1.000 43.11803 121 THR G O 1
ATOM 13201 N N . ASP G 1 123 ? 20.72844 -31.97623 44.67938 1.000 31.17770 122 ASP G N 1
ATOM 13202 C CA . ASP G 1 123 ? 19.95931 -30.82704 45.15645 1.000 30.84770 122 ASP G CA 1
ATOM 13203 C C . ASP G 1 123 ? 18.92636 -31.30825 46.17188 1.000 33.07770 122 ASP G C 1
ATOM 13204 O O . ASP G 1 123 ? 17.90184 -31.89136 45.80253 1.000 32.74770 122 ASP G O 1
ATOM 13209 N N . LEU G 1 124 ? 19.19873 -31.06393 47.46085 1.000 35.31060 123 LEU G N 1
ATOM 13210 C CA . LEU G 1 124 ? 18.34281 -31.59596 48.51575 1.000 36.21060 123 LEU G CA 1
ATOM 13211 C C . LEU G 1 124 ? 17.00612 -30.88383 48.62668 1.000 36.78060 123 LEU G C 1
ATOM 13212 O O . LEU G 1 124 ? 16.05004 -31.47143 49.14304 1.000 41.55060 123 LEU G O 1
ATOM 13217 N N . GLU G 1 125 ? 16.90741 -29.64152 48.17775 1.000 38.75432 124 GLU G N 1
ATOM 13218 C CA . GLU G 1 125 ? 15.62566 -28.96557 48.27093 1.000 41.78432 124 GLU G CA 1
ATOM 13219 C C . GLU G 1 125 ? 14.63643 -29.47994 47.24000 1.000 40.69432 124 GLU G C 1
ATOM 13220 O O . GLU G 1 125 ? 13.45113 -29.13217 47.31494 1.000 41.29432 124 GLU G O 1
ATOM 13226 N N . ASP G 1 126 ? 15.10352 -30.26452 46.26557 1.000 34.88096 125 ASP G N 1
ATOM 13227 C CA . ASP G 1 126 ? 14.24736 -30.88952 45.26624 1.000 33.44096 125 ASP G CA 1
ATOM 13228 C C . ASP G 1 126 ? 14.28883 -32.40503 45.33329 1.000 38.53096 125 ASP G C 1
ATOM 13229 O O . ASP G 1 126 ? 13.77573 -33.06914 44.42713 1.000 37.52096 125 ASP G O 1
ATOM 13234 N N . PHE G 1 127 ? 14.87180 -32.97125 46.38581 1.000 36.04167 126 PHE G N 1
ATOM 13235 C CA . PHE G 1 127 ? 14.92911 -34.42053 46.51600 1.000 36.07167 126 PHE G CA 1
ATOM 13236 C C . PHE G 1 127 ? 13.53188 -35.03261 46.39852 1.000 37.94167 126 PHE G C 1
ATOM 13237 O O . PHE G 1 127 ? 12.56316 -34.54359 46.98462 1.000 38.69167 126 PHE G O 1
ATOM 13245 N N . ASN G 1 128 ? 13.42671 -36.11004 45.63081 1.000 37.72673 127 ASN G N 1
ATOM 13246 C CA . ASN G 1 128 ? 12.12990 -36.73319 45.42358 1.000 42.22673 127 ASN G CA 1
ATOM 13247 C C . ASN G 1 128 ? 12.33375 -38.14025 44.87737 1.000 38.67673 127 ASN G C 1
ATOM 13248 O O . ASN G 1 128 ? 13.45666 -38.58100 44.62664 1.000 46.08673 127 ASN G O 1
ATOM 13253 N N . SER G 1 129 ? 11.21136 -38.81963 44.64855 1.000 42.60814 128 SER G N 1
ATOM 13254 C CA . SER G 1 129 ? 11.22640 -40.19643 44.18188 1.000 39.64814 128 SER G CA 1
ATOM 13255 C C . SER G 1 129 ? 12.07950 -40.38516 42.93327 1.000 43.81814 128 SER G C 1
ATOM 13256 O O . SER G 1 129 ? 12.66035 -41.46221 42.73303 1.000 50.41814 128 SER G O 1
ATOM 13259 N N . ASP G 1 130 ? 12.17952 -39.36172 42.08378 1.000 41.06221 129 ASP G N 1
ATOM 13260 C CA . ASP G 1 130 ? 12.86443 -39.51817 40.80526 1.000 38.41221 129 ASP G CA 1
ATOM 13261 C C . ASP G 1 130 ? 14.31000 -39.05783 40.85428 1.000 36.54221 129 ASP G C 1
ATOM 13262 O O . ASP G 1 130 ? 15.05097 -39.27720 39.88798 1.000 37.64221 129 ASP G O 1
ATOM 13267 N N . THR G 1 131 ? 14.72356 -38.45371 41.95800 1.000 33.41896 130 THR G N 1
ATOM 13268 C CA . THR G 1 131 ? 16.10767 -38.05577 42.13869 1.000 32.24896 130 THR G CA 1
ATOM 13269 C C . THR G 1 131 ? 17.03914 -39.24477 41.92558 1.000 31.57896 130 THR G C 1
ATOM 13270 O O . THR G 1 131 ? 16.78060 -40.33975 42.45131 1.000 33.05896 130 THR G O 1
ATOM 13274 N N . PRO G 1 132 ? 18.10669 -39.08328 41.16428 1.000 28.48419 131 PRO G N 1
ATOM 13275 C CA . PRO G 1 132 ? 19.09386 -40.15321 41.08032 1.000 31.38419 131 PRO G CA 1
ATOM 13276 C C . PRO G 1 132 ? 19.67056 -40.44115 42.45154 1.000 30.33419 131 PRO G C 1
ATOM 13277 O O . PRO G 1 132 ? 19.99425 -39.52384 43.21139 1.000 28.00419 131 PRO G O 1
ATOM 13281 N N . TYR G 1 133 ? 19.83269 -41.73548 42.73570 1.000 23.33640 132 TYR G N 1
ATOM 13282 C CA . TYR G 1 133 ? 20.47067 -42.23559 43.94803 1.000 25.78640 132 TYR G CA 1
ATOM 13283 C C . TYR G 1 133 ? 21.42693 -43.36306 43.56070 1.000 26.86640 132 TYR G C 1
ATOM 13284 O O . TYR G 1 133 ? 21.30041 -43.97415 42.49082 1.000 26.95640 132 TYR G O 1
ATOM 13293 N N . ARG G 1 134 ? 22.39783 -43.62215 44.44476 1.000 27.19981 133 ARG G N 1
ATOM 13294 C CA . ARG G 1 134 ? 23.38185 -44.68778 44.27984 1.000 24.56981 133 ARG G CA 1
ATOM 13295 C C . ARG G 1 134 ? 22.99203 -45.98619 44.99551 1.000 30.77981 133 ARG G C 1
ATOM 13296 O O . ARG G 1 134 ? 23.09897 -47.07195 44.41222 1.000 28.95981 133 ARG G O 1
ATOM 13304 N N . ILE G 1 135 ? 22.58258 -45.90890 46.26685 1.000 26.38833 134 ILE G N 1
ATOM 13305 C CA . ILE G 1 135 ? 22.19979 -47.09280 47.03508 1.000 22.96833 134 ILE G CA 1
ATOM 13306 C C . ILE G 1 135 ? 20.84304 -46.89252 47.69092 1.000 25.95833 134 ILE G C 1
ATOM 13307 O O . ILE G 1 135 ? 20.54096 -45.81583 48.21167 1.000 24.56833 134 ILE G O 1
ATOM 13312 N N . MET G 1 136 ? 20.02875 -47.93554 47.66931 1.000 26.56175 135 MET G N 1
ATOM 13313 C CA . MET G 1 136 ? 18.80252 -47.99935 48.44490 1.000 21.59175 135 MET G CA 1
ATOM 13314 C C . MET G 1 136 ? 18.90741 -49.22883 49.34452 1.000 25.29175 135 MET G C 1
ATOM 13315 O O . MET G 1 136 ? 19.16050 -50.33985 48.86074 1.000 27.20175 135 MET G O 1
ATOM 13320 N N . PHE G 1 137 ? 18.76541 -49.02731 50.65014 1.000 21.06799 136 PHE G N 1
ATOM 13321 C CA . PHE G 1 137 ? 18.99442 -50.09562 51.61077 1.000 22.75799 136 PHE G CA 1
ATOM 13322 C C . PHE G 1 137 ? 18.03367 -49.93186 52.78398 1.000 24.01799 136 PHE G C 1
ATOM 13323 O O . PHE G 1 137 ? 17.92829 -48.83998 53.35085 1.000 25.03799 136 PHE G O 1
ATOM 13331 N N . GLY G 1 138 ? 17.33705 -51.00648 53.15413 1.000 23.81300 137 GLY G N 1
ATOM 13332 C CA . GLY G 1 138 ? 16.49059 -50.97179 54.32684 1.000 23.77300 137 GLY G CA 1
ATOM 13333 C C . GLY G 1 138 ? 15.13036 -51.60717 54.12640 1.000 23.30300 137 GLY G C 1
ATOM 13334 O O . GLY G 1 138 ? 14.73364 -51.93039 53.00644 1.000 24.13300 137 GLY G O 1
ATOM 13335 N N . PRO G 1 139 ? 14.35361 -51.71513 55.20275 1.000 26.23395 138 PRO G N 1
ATOM 13336 C CA . PRO G 1 139 ? 13.11963 -52.51515 55.15328 1.000 28.65395 138 PRO G CA 1
ATOM 13337 C C . PRO G 1 139 ? 11.97580 -51.88749 54.35334 1.000 28.44395 138 PRO G C 1
ATOM 13338 O O . PRO G 1 139 ? 11.80272 -50.66345 54.28984 1.000 27.94395 138 PRO G O 1
ATOM 13342 N N . ASP G 1 140 ? 11.16936 -52.77699 53.76148 1.000 23.47088 139 ASP G N 1
ATOM 13343 C CA . ASP G 1 140 ? 9.97037 -52.42338 53.00133 1.000 25.81088 139 ASP G CA 1
ATOM 13344 C C . ASP G 1 140 ? 8.92129 -53.46729 53.34620 1.000 28.15088 139 ASP G C 1
ATOM 13345 O O . ASP G 1 140 ? 9.01687 -54.60388 52.88895 1.000 29.25088 139 ASP G O 1
ATOM 13350 N N . ILE G 1 141 ? 7.88897 -53.05066 54.07533 1.000 26.56420 140 ILE G N 1
ATOM 13351 C CA . ILE G 1 141 ? 6.86400 -53.92974 54.62637 1.000 30.54420 140 ILE G CA 1
ATOM 13352 C C . ILE G 1 141 ? 5.53468 -53.56005 53.99233 1.000 42.56420 140 ILE G C 1
ATOM 13353 O O . ILE G 1 141 ? 5.16359 -52.38046 53.97308 1.000 38.25420 140 ILE G O 1
ATOM 13358 N N . CYS G 1 142 ? 4.80444 -54.56508 53.50869 1.000 37.67832 141 CYS G N 1
ATOM 13359 C CA . CYS G 1 142 ? 3.47340 -54.29986 52.97279 1.000 37.20832 141 CYS G CA 1
ATOM 13360 C C . CYS G 1 142 ? 2.67859 -55.59704 52.98401 1.000 37.36832 141 CYS G C 1
ATOM 13361 O O . CYS G 1 142 ? 2.87034 -56.46165 52.12787 1.000 34.64832 141 CYS G O 1
ATOM 13364 N N . GLY G 1 143 ? 1.71923 -55.67378 53.88797 1.000 39.34835 142 GLY G N 1
ATOM 13365 C CA . GLY G 1 143 ? 0.92839 -56.86427 54.06653 1.000 45.19835 142 GLY G CA 1
ATOM 13366 C C . GLY G 1 143 ? 1.61992 -57.90913 54.93134 1.000 53.78835 142 GLY G C 1
ATOM 13367 O O . GLY G 1 143 ? 2.73336 -57.69188 55.43040 1.000 56.64835 142 GLY G O 1
ATOM 13368 N N . PRO G 1 144 ? 0.96432 -59.05850 55.14128 1.000 61.49844 143 PRO G N 1
ATOM 13369 C CA . PRO G 1 144 ? 1.52406 -60.09131 56.02282 1.000 62.83844 143 PRO G CA 1
ATOM 13370 C C . PRO G 1 144 ? 2.76254 -60.82127 55.46089 1.000 60.76844 143 PRO G C 1
ATOM 13371 O O . PRO G 1 144 ? 3.52026 -61.44122 56.22208 1.000 54.26844 143 PRO G O 1
ATOM 13375 N N . GLU G 1 145 ? 3.03315 -60.67272 54.17479 1.000 55.81309 144 GLU G N 1
ATOM 13376 C CA . GLU G 1 145 ? 3.81741 -61.44521 53.22332 1.000 55.62309 144 GLU G CA 1
ATOM 13377 C C . GLU G 1 145 ? 5.05632 -61.01111 52.45095 1.000 52.79309 144 GLU G C 1
ATOM 13378 O O . GLU G 1 145 ? 6.02397 -61.74131 52.57779 1.000 54.05309 144 GLU G O 1
ATOM 13384 N N . LYS G 1 146 ? 5.18840 -59.88493 51.78940 1.000 52.40068 145 LYS G N 1
ATOM 13385 C CA . LYS G 1 146 ? 6.55401 -59.50476 51.36864 1.000 62.78068 145 LYS G CA 1
ATOM 13386 C C . LYS G 1 146 ? 7.25226 -58.75395 52.51678 1.000 56.31068 145 LYS G C 1
ATOM 13387 O O . LYS G 1 146 ? 6.74718 -57.73177 53.01349 1.000 46.07068 145 LYS G O 1
ATOM 13393 N N . ARG G 1 147 ? 8.40002 -59.28597 52.94831 1.000 42.59489 146 ARG G N 1
ATOM 13394 C CA . ARG G 1 147 ? 9.19517 -58.86186 54.11162 1.000 41.41489 146 ARG G CA 1
ATOM 13395 C C . ARG G 1 147 ? 10.62573 -58.69621 53.62861 1.000 41.93489 146 ARG G C 1
ATOM 13396 O O . ARG G 1 147 ? 11.52207 -59.43675 54.03064 1.000 51.64489 146 ARG G O 1
ATOM 13404 N N . ALA G 1 148 ? 10.87702 -57.69834 52.81427 1.000 40.00521 147 ALA G N 1
ATOM 13405 C CA . ALA G 1 148 ? 12.16620 -57.65859 52.15928 1.000 33.76521 147 ALA G CA 1
ATOM 13406 C C . ALA G 1 148 ? 12.98972 -56.47090 52.62494 1.000 33.87521 147 ALA G C 1
ATOM 13407 O O . ALA G 1 148 ? 12.46707 -55.39296 52.93723 1.000 31.10521 147 ALA G O 1
ATOM 13409 N N . VAL G 1 149 ? 14.29493 -56.69428 52.65359 1.000 31.92973 148 VAL G N 1
ATOM 13410 C CA . VAL G 1 149 ? 15.26676 -55.63202 52.83024 1.000 25.59973 148 VAL G CA 1
ATOM 13411 C C . VAL G 1 149 ? 15.75838 -55.25711 51.44207 1.000 27.16973 148 VAL G C 1
ATOM 13412 O O . VAL G 1 149 ? 16.41269 -56.06230 50.76353 1.000 27.08973 148 VAL G O 1
ATOM 13416 N N . HIS G 1 150 ? 15.37385 -54.06226 50.99183 1.000 29.28644 149 HIS G N 1
ATOM 13417 C CA . HIS G 1 150 ? 15.97132 -53.51434 49.78849 1.000 27.63644 149 HIS G CA 1
ATOM 13418 C C . HIS G 1 150 ? 17.47265 -53.39109 49.97146 1.000 30.85644 149 HIS G C 1
ATOM 13419 O O . HIS G 1 150 ? 17.98721 -53.11180 51.06031 1.000 24.40644 149 HIS G O 1
ATOM 13426 N N . SER G 1 151 ? 18.17087 -53.60982 48.88017 1.000 27.59211 150 SER G N 1
ATOM 13427 C CA . SER G 1 151 ? 19.60959 -53.73564 48.90063 1.000 25.37211 150 SER G CA 1
ATOM 13428 C C . SER G 1 151 ? 20.07067 -53.42187 47.48544 1.000 28.69211 150 SER G C 1
ATOM 13429 O O . SER G 1 151 ? 20.66856 -54.25787 46.80102 1.000 30.80211 150 SER G O 1
ATOM 13432 N N . ILE G 1 152 ? 19.72309 -52.21437 47.03957 1.000 27.01731 151 ILE G N 1
ATOM 13433 C CA . ILE G 1 152 ? 19.83427 -51.79691 45.64600 1.000 27.42731 151 ILE G CA 1
ATOM 13434 C C . ILE G 1 152 ? 21.15901 -51.08029 45.45711 1.000 26.88731 151 ILE G C 1
ATOM 13435 O O . ILE G 1 152 ? 21.46878 -50.12315 46.18121 1.000 26.48731 151 ILE G O 1
ATOM 13440 N N . LEU G 1 153 ? 21.93686 -51.53832 44.48459 1.000 23.72751 152 LEU G N 1
ATOM 13441 C CA . LEU G 1 153 ? 23.25554 -50.98726 44.19395 1.000 27.25751 152 LEU G CA 1
ATOM 13442 C C . LEU G 1 153 ? 23.23101 -50.30731 42.83671 1.000 27.84751 152 LEU G C 1
ATOM 13443 O O . LEU G 1 153 ? 22.19933 -50.23330 42.16423 1.000 25.14751 152 LEU G O 1
ATOM 13448 N N . TRP G 1 154 ? 24.37783 -49.77318 42.45984 1.000 28.55415 153 TRP G N 1
ATOM 13449 C CA . TRP G 1 154 ? 24.51937 -48.98067 41.25193 1.000 26.88415 153 TRP G CA 1
ATOM 13450 C C . TRP G 1 154 ? 25.72401 -49.47716 40.47786 1.000 30.50415 153 TRP G C 1
ATOM 13451 O O . TRP G 1 154 ? 26.75587 -49.80493 41.06688 1.000 27.03415 153 TRP G O 1
ATOM 13462 N N . HIS G 1 155 ? 25.58881 -49.52703 39.15829 1.000 29.33619 154 HIS G N 1
ATOM 13463 C CA . HIS G 1 155 ? 26.70453 -49.86295 38.28746 1.000 31.05619 154 HIS G CA 1
ATOM 13464 C C . HIS G 1 155 ? 26.44984 -49.30902 36.90437 1.000 32.60619 154 HIS G C 1
ATOM 13465 O O . HIS G 1 155 ? 25.36605 -49.51372 36.34853 1.000 37.65619 154 HIS G O 1
ATOM 13472 N N . ASP G 1 156 ? 27.44674 -48.60665 36.36160 1.000 30.32118 155 ASP G N 1
ATOM 13473 C CA . ASP G 1 156 ? 27.43373 -48.22455 34.95298 1.000 37.23118 155 ASP G CA 1
ATOM 13474 C C . ASP G 1 156 ? 26.17590 -47.44193 34.59581 1.000 31.15118 155 ASP G C 1
ATOM 13475 O O . ASP G 1 156 ? 25.50945 -47.73200 33.60303 1.000 37.66118 155 ASP G O 1
ATOM 13480 N N . GLY G 1 157 ? 25.80096 -46.50005 35.44868 1.000 34.04863 156 GLY G N 1
ATOM 13481 C CA . GLY G 1 157 ? 24.72676 -45.58141 35.12658 1.000 26.40863 156 GLY G CA 1
ATOM 13482 C C . GLY G 1 157 ? 23.32463 -46.04324 35.45587 1.000 34.40863 156 GLY G C 1
ATOM 13483 O O . GLY G 1 157 ? 22.36918 -45.35372 35.08651 1.000 40.48863 156 GLY G O 1
ATOM 13484 N N . LYS G 1 158 ? 23.16752 -47.16626 36.15507 1.000 26.50591 157 LYS G N 1
ATOM 13485 C CA . LYS G 1 158 ? 21.86360 -47.75574 36.41074 1.000 28.79591 157 LYS G CA 1
ATOM 13486 C C . LYS G 1 158 ? 21.85018 -48.35566 37.81076 1.000 29.75591 157 LYS G C 1
ATOM 13487 O O . LYS G 1 158 ? 22.89450 -48.70170 38.37266 1.000 30.79591 157 LYS G O 1
ATOM 13493 N N . ASN G 1 159 ? 20.65883 -48.46313 38.38556 1.000 25.68521 158 ASN G N 1
ATOM 13494 C CA . ASN G 1 159 ? 20.51193 -49.15080 39.66219 1.000 24.87521 158 ASN G CA 1
ATOM 13495 C C . ASN G 1 159 ? 20.17626 -50.62728 39.44212 1.000 28.92521 158 ASN G C 1
ATOM 13496 O O . ASN G 1 159 ? 19.65285 -51.01083 38.39910 1.000 32.22521 158 ASN G O 1
ATOM 13501 N N . TYR G 1 160 ? 20.55476 -51.46916 40.39961 1.000 30.72672 159 TYR G N 1
ATOM 13502 C CA . TYR G 1 160 ? 20.33209 -52.90932 40.27627 1.000 25.37672 159 TYR G CA 1
ATOM 13503 C C . TYR G 1 160 ? 19.90238 -53.51558 41.60653 1.000 28.89672 159 TYR G C 1
ATOM 13504 O O . TYR G 1 160 ? 20.61728 -53.39401 42.60881 1.000 26.94672 159 TYR G O 1
ATOM 13513 N N . GLU G 1 161 ? 18.76560 -54.21359 41.59216 1.000 33.78157 160 GLU G N 1
ATOM 13514 C CA . GLU G 1 161 ? 18.24665 -54.88761 42.78000 1.000 29.05157 160 GLU G CA 1
ATOM 13515 C C . GLU G 1 161 ? 18.98513 -56.19532 43.06346 1.000 32.05157 160 GLU G C 1
ATOM 13516 O O . GLU G 1 161 ? 19.42124 -56.89780 42.14740 1.000 32.66157 160 GLU G O 1
ATOM 13522 N N . LYS G 1 162 ? 19.14164 -56.50422 44.34806 1.000 28.01610 161 LYS G N 1
ATOM 13523 C CA . LYS G 1 162 ? 19.67359 -57.79897 44.73751 1.000 28.19610 161 LYS G CA 1
ATOM 13524 C C . LYS G 1 162 ? 18.81019 -58.89612 44.14686 1.000 29.48610 161 LYS G C 1
ATOM 13525 O O . LYS G 1 162 ? 17.63614 -58.69064 43.84662 1.000 30.27610 161 LYS G O 1
ATOM 13531 N N . ARG G 1 163 ? 19.40608 -60.06486 43.94255 1.000 31.14193 162 ARG G N 1
ATOM 13532 C CA . ARG G 1 163 ? 18.66887 -61.14888 43.30235 1.000 28.22193 162 ARG G CA 1
ATOM 13533 C C . ARG G 1 163 ? 17.63363 -61.70797 44.25659 1.000 31.11193 162 ARG G C 1
ATOM 13534 O O . ARG G 1 163 ? 16.48258 -61.94448 43.88073 1.000 33.94193 162 ARG G O 1
ATOM 13542 N N . LYS G 1 164 ? 18.03654 -61.91699 45.50307 1.000 24.26643 163 LYS G N 1
ATOM 13543 C CA . LYS G 1 164 ? 17.16892 -62.38676 46.56948 1.000 22.57643 163 LYS G CA 1
ATOM 13544 C C . LYS G 1 164 ? 17.41407 -61.45724 47.74482 1.000 30.41643 163 LYS G C 1
ATOM 13545 O O . LYS G 1 164 ? 18.50639 -61.45777 48.31725 1.000 24.11643 163 LYS G O 1
ATOM 13551 N N . ASN G 1 165 ? 16.41705 -60.65276 48.09255 1.000 33.60125 164 ASN G N 1
ATOM 13552 C CA . ASN G 1 165 ? 16.58748 -59.67683 49.16078 1.000 27.87125 164 ASN G CA 1
ATOM 13553 C C . ASN G 1 165 ? 16.63637 -60.37972 50.51356 1.000 28.20125 164 ASN G C 1
ATOM 13554 O O . ASN G 1 165 ? 16.03453 -61.44119 50.70636 1.000 27.59125 164 ASN G O 1
ATOM 13559 N N . ALA G 1 166 ? 17.35682 -59.77629 51.45862 1.000 30.75051 165 ALA G N 1
ATOM 13560 C CA . ALA G 1 166 ? 17.30472 -60.24803 52.83586 1.000 29.37051 165 ALA G CA 1
ATOM 13561 C C . ALA G 1 166 ? 15.89720 -60.05750 53.40079 1.000 26.64051 165 ALA G C 1
ATOM 13562 O O . ALA G 1 166 ? 15.10800 -59.24550 52.90825 1.000 28.28051 165 ALA G O 1
ATOM 13564 N N . ILE G 1 167 ? 15.57596 -60.80801 54.45514 1.000 35.54125 166 ILE G N 1
ATOM 13565 C CA . ILE G 1 167 ? 14.22150 -60.78436 55.00115 1.000 33.04125 166 ILE G CA 1
ATOM 13566 C C . ILE G 1 167 ? 14.14756 -59.73731 56.10405 1.000 35.40125 166 ILE G C 1
ATOM 13567 O O . ILE G 1 167 ? 14.96553 -59.73835 57.03426 1.000 33.66125 166 ILE G O 1
ATOM 13572 N N . ALA G 1 168 ? 13.13415 -58.87017 56.01611 1.000 36.32305 167 ALA G N 1
ATOM 13573 C CA . ALA G 1 168 ? 12.93682 -57.75011 56.92499 1.000 36.79305 167 ALA G CA 1
ATOM 13574 C C . ALA G 1 168 ? 12.03589 -58.11432 58.10106 1.000 37.60305 167 ALA G C 1
ATOM 13575 O O . ALA G 1 168 ? 11.21827 -59.04187 58.03307 1.000 41.04305 167 ALA G O 1
ATOM 13577 N N . MET G 1 169 ? 12.22891 -57.38399 59.20275 1.000 41.44497 168 MET G N 1
ATOM 13578 C CA . MET G 1 169 ? 11.43401 -57.53823 60.41482 1.000 35.87497 168 MET G CA 1
ATOM 13579 C C . MET G 1 169 ? 10.26408 -56.56874 60.44861 1.000 36.86497 168 MET G C 1
ATOM 13580 O O . MET G 1 169 ? 10.40375 -55.38982 60.10881 1.000 36.72497 168 MET G O 1
ATOM 13585 N N . ALA G 1 170 ? 9.10599 -57.06912 60.87521 1.000 40.70991 169 ALA G N 1
ATOM 13586 C CA . ALA G 1 170 ? 7.88762 -56.26785 60.88892 1.000 40.79991 169 ALA G CA 1
ATOM 13587 C C . ALA G 1 170 ? 7.31362 -56.08419 62.28648 1.000 44.82991 169 ALA G C 1
ATOM 13588 O O . ALA G 1 170 ? 6.20552 -55.56125 62.42083 1.000 52.45991 169 ALA G O 1
ATOM 13590 N N . ASP G 1 171 ? 8.02981 -56.46308 63.33395 1.000 40.34838 170 ASP G N 1
ATOM 13591 C CA . ASP G 1 171 ? 7.47790 -56.28297 64.66560 1.000 37.37838 170 ASP G CA 1
ATOM 13592 C C . ASP G 1 171 ? 7.60688 -54.81569 65.08136 1.000 41.28838 170 ASP G C 1
ATOM 13593 O O . ASP G 1 171 ? 8.01505 -53.94827 64.30029 1.000 45.49838 170 ASP G O 1
ATOM 13598 N N . ILE G 1 172 ? 7.32472 -54.54126 66.35341 1.000 40.41770 171 ILE G N 1
ATOM 13599 C CA . ILE G 1 172 ? 7.20002 -53.18077 66.85052 1.000 43.34770 171 ILE G CA 1
ATOM 13600 C C . ILE G 1 172 ? 8.43492 -52.75672 67.64229 1.000 40.43770 171 ILE G C 1
ATOM 13601 O O . ILE G 1 172 ? 8.38077 -51.79529 68.40816 1.000 46.23770 171 ILE G O 1
ATOM 13606 N N . PHE G 1 173 ? 9.54065 -53.47788 67.48614 1.000 39.52096 172 PHE G N 1
ATOM 13607 C CA . PHE G 1 173 ? 10.75783 -53.25617 68.24852 1.000 43.01096 172 PHE G CA 1
ATOM 13608 C C . PHE G 1 173 ? 11.87723 -52.78271 67.31248 1.000 41.53096 172 PHE G C 1
ATOM 13609 O O . PHE G 1 173 ? 11.71160 -52.68669 66.08817 1.000 39.24096 172 PHE G O 1
ATOM 13617 N N . THR G 1 174 ? 13.02053 -52.45252 67.90951 1.000 39.69019 173 THR G N 1
ATOM 13618 C CA . THR G 1 174 ? 14.11661 -51.85959 67.16458 1.000 37.40019 173 THR G CA 1
ATOM 13619 C C . THR G 1 174 ? 14.94159 -52.93209 66.47303 1.000 39.65019 173 THR G C 1
ATOM 13620 O O . THR G 1 174 ? 15.26425 -53.97674 67.05405 1.000 37.41019 173 THR G O 1
ATOM 13624 N N . HIS G 1 175 ? 15.28143 -52.66731 65.22047 1.000 34.17719 174 HIS G N 1
ATOM 13625 C CA . HIS G 1 175 ? 16.07955 -53.59310 64.44565 1.000 33.76719 174 HIS G CA 1
ATOM 13626 C C . HIS G 1 175 ? 17.15215 -52.78453 63.72687 1.000 37.01719 174 HIS G C 1
ATOM 13627 O O . HIS G 1 175 ? 16.84910 -51.73708 63.14984 1.000 39.15719 174 HIS G O 1
ATOM 13634 N N . ALA G 1 176 ? 18.40535 -53.23829 63.80546 1.000 32.70956 175 ALA G N 1
ATOM 13635 C CA . ALA G 1 176 ? 19.53699 -52.57207 63.15583 1.000 34.62956 175 ALA G CA 1
ATOM 13636 C C . ALA G 1 176 ? 19.84826 -53.22211 61.80781 1.000 32.56956 175 ALA G C 1
ATOM 13637 O O . ALA G 1 176 ? 20.14912 -54.42275 61.74680 1.000 36.29956 175 ALA G O 1
ATOM 13639 N N . TYR G 1 177 ? 19.77030 -52.43410 60.73661 1.000 26.96144 176 TYR G N 1
ATOM 13640 C CA . TYR G 1 177 ? 20.07116 -52.89718 59.38697 1.000 25.54144 176 TYR G CA 1
ATOM 13641 C C . TYR G 1 177 ? 21.42392 -52.37117 58.93173 1.000 28.34144 176 TYR G C 1
ATOM 13642 O O . TYR G 1 177 ? 21.68563 -51.16712 59.02745 1.000 29.72144 176 TYR G O 1
ATOM 13651 N N . LYS G 1 178 ? 22.27054 -53.27327 58.42729 1.000 28.90351 177 LYS G N 1
ATOM 13652 C CA . LYS G 1 178 ? 23.63719 -52.93012 58.06730 1.000 25.47351 177 LYS G CA 1
ATOM 13653 C C . LYS G 1 178 ? 24.01906 -53.55340 56.73057 1.000 27.22351 177 LYS G C 1
ATOM 13654 O O . LYS G 1 178 ? 23.74015 -54.73072 56.47286 1.000 26.32351 177 LYS G O 1
ATOM 13660 N N . LEU G 1 179 ? 24.65221 -52.74034 55.88411 1.000 27.05206 178 LEU G N 1
ATOM 13661 C CA . LEU G 1 179 ? 25.23125 -53.17137 54.62361 1.000 24.53206 178 LEU G CA 1
ATOM 13662 C C . LEU G 1 179 ? 26.72657 -52.86335 54.65569 1.000 26.80206 178 LEU G C 1
ATOM 13663 O O . LEU G 1 179 ? 27.12114 -51.73716 54.97912 1.000 22.90206 178 LEU G O 1
ATOM 13668 N N . ILE G 1 180 ? 27.56016 -53.86484 54.36780 1.000 28.70684 179 ILE G N 1
ATOM 13669 C CA . ILE G 1 180 ? 29.00879 -53.68279 54.27613 1.000 30.55684 179 ILE G CA 1
ATOM 13670 C C . ILE G 1 180 ? 29.46813 -54.06200 52.87694 1.000 29.68684 179 ILE G C 1
ATOM 13671 O O . ILE G 1 180 ? 29.15674 -55.15417 52.39255 1.000 26.85684 179 ILE G O 1
ATOM 13676 N N . ILE G 1 181 ? 30.23809 -53.18361 52.24603 1.000 26.94902 180 ILE G N 1
ATOM 13677 C CA . ILE G 1 181 ? 30.83800 -53.45802 50.94852 1.000 28.16902 180 ILE G CA 1
ATOM 13678 C C . ILE G 1 181 ? 32.34438 -53.40461 51.12371 1.000 25.33902 180 ILE G C 1
ATOM 13679 O O . ILE G 1 181 ? 32.86908 -52.42247 51.66180 1.000 28.20902 180 ILE G O 1
ATOM 13684 N N . PHE G 1 182 ? 33.03853 -54.48384 50.71228 1.000 22.98632 181 PHE G N 1
ATOM 13685 C CA . PHE G 1 182 ? 34.49149 -54.60590 50.83091 1.000 27.99632 181 PHE G CA 1
ATOM 13686 C C . PHE G 1 182 ? 35.17139 -54.39142 49.47958 1.000 30.06632 181 PHE G C 1
ATOM 13687 O O . PHE G 1 182 ? 34.56340 -54.58137 48.42101 1.000 27.72632 181 PHE G O 1
ATOM 13695 N N . PRO G 1 183 ? 36.44451 -53.98361 49.46602 1.000 36.22058 182 PRO G N 1
ATOM 13696 C CA . PRO G 1 183 ? 37.08930 -53.67418 48.18017 1.000 30.66058 182 PRO G CA 1
ATOM 13697 C C . PRO G 1 183 ? 37.41494 -54.89848 47.32452 1.000 28.93058 182 PRO G C 1
ATOM 13698 O O . PRO G 1 183 ? 37.92653 -54.73103 46.20560 1.000 25.20058 182 PRO G O 1
ATOM 13702 N N . ASN G 1 184 ? 37.11358 -56.11784 47.77625 1.000 25.91006 183 ASN G N 1
ATOM 13703 C CA . ASN G 1 184 ? 37.29698 -57.29553 46.94127 1.000 26.03006 183 ASN G CA 1
ATOM 13704 C C . ASN G 1 184 ? 36.01731 -57.70730 46.22451 1.000 30.43006 183 ASN G C 1
ATOM 13705 O O . ASN G 1 184 ? 35.92571 -58.83601 45.72190 1.000 26.57006 183 ASN G O 1
ATOM 13710 N N . ASN G 1 185 ? 35.04229 -56.80522 46.15417 1.000 28.74204 184 ASN G N 1
ATOM 13711 C CA . ASN G 1 185 ? 33.76062 -57.06395 45.50572 1.000 26.87204 184 ASN G CA 1
ATOM 13712 C C . ASN G 1 185 ? 32.93344 -58.07643 46.28994 1.000 32.03204 184 ASN G C 1
ATOM 13713 O O . ASN G 1 185 ? 32.18813 -58.87258 45.71605 1.000 29.38204 184 ASN G O 1
ATOM 13718 N N . SER G 1 186 ? 33.02095 -58.00850 47.61122 1.000 33.48558 185 SER G N 1
ATOM 13719 C CA . SER G 1 186 ? 32.21424 -58.86427 48.45971 1.000 31.24558 185 SER G CA 1
ATOM 13720 C C . SER G 1 186 ? 31.38333 -57.99103 49.38426 1.000 30.66558 185 SER G C 1
ATOM 13721 O O . SER G 1 186 ? 31.67950 -56.81172 49.60007 1.000 30.98558 185 SER G O 1
ATOM 13724 N N . TYR G 1 187 ? 30.33962 -58.58993 49.93625 1.000 28.76894 186 TYR G N 1
ATOM 13725 C CA . TYR G 1 187 ? 29.37625 -57.82582 50.70750 1.000 29.40894 186 TYR G CA 1
ATOM 13726 C C . TYR G 1 187 ? 28.86053 -58.68793 51.84455 1.000 32.94894 186 TYR G C 1
ATOM 13727 O O . TYR G 1 187 ? 28.97413 -59.91702 51.83111 1.000 30.65894 186 TYR G O 1
ATOM 13736 N N . GLU G 1 188 ? 28.30108 -58.01628 52.83577 1.000 30.74671 187 GLU G N 1
ATOM 13737 C CA . GLU G 1 188 ? 27.49914 -58.64707 53.86041 1.000 30.85671 187 GLU G CA 1
ATOM 13738 C C . GLU G 1 188 ? 26.29911 -57.75095 54.09994 1.000 30.42671 187 GLU G C 1
ATOM 13739 O O . GLU G 1 188 ? 26.36387 -56.53687 53.88102 1.000 29.85671 187 GLU G O 1
ATOM 13745 N N . ILE G 1 189 ? 25.19072 -58.36170 54.50813 1.000 34.42149 188 ILE G N 1
ATOM 13746 C CA . ILE G 1 189 ? 24.03708 -57.64039 55.02648 1.000 34.49149 188 ILE G CA 1
ATOM 13747 C C . ILE G 1 189 ? 23.72018 -58.23339 56.38460 1.000 35.88149 188 ILE G C 1
ATOM 13748 O O . ILE G 1 189 ? 23.59362 -59.45808 56.51773 1.000 35.42149 188 ILE G O 1
ATOM 13753 N N . TRP G 1 190 ? 23.61498 -57.37642 57.39183 1.000 32.17511 189 TRP G N 1
ATOM 13754 C CA . TRP G 1 190 ? 23.29226 -57.81140 58.73691 1.000 32.21511 189 TRP G CA 1
ATOM 13755 C C . TRP G 1 190 ? 21.94929 -57.22902 59.13794 1.000 29.48511 189 TRP G C 1
ATOM 13756 O O . TRP G 1 190 ? 21.65760 -56.06046 58.86047 1.000 35.09511 189 TRP G O 1
ATOM 13767 N N . VAL G 1 191 ? 21.13603 -58.06247 59.77891 1.000 32.13238 190 VAL G N 1
ATOM 13768 C CA . VAL G 1 191 ? 19.92408 -57.64438 60.46288 1.000 35.71238 190 VAL G CA 1
ATOM 13769 C C . VAL G 1 191 ? 20.17872 -57.93184 61.92875 1.000 37.27238 190 VAL G C 1
ATOM 13770 O O . VAL G 1 191 ? 20.16765 -59.09635 62.34865 1.000 40.17238 190 VAL G O 1
ATOM 13774 N N . ASN G 1 192 ? 20.38033 -56.87049 62.70732 1.000 38.48092 191 ASN G N 1
ATOM 13775 C CA . ASN G 1 192 ? 20.87553 -56.98242 64.08353 1.000 37.13092 191 ASN G CA 1
ATOM 13776 C C . ASN G 1 192 ? 22.21598 -57.71469 64.02300 1.000 41.37092 191 ASN G C 1
ATOM 13777 O O . ASN G 1 192 ? 23.11604 -57.27995 63.28565 1.000 38.36092 191 ASN G O 1
ATOM 13782 N N . ASN G 1 193 ? 22.40712 -58.80349 64.76319 1.000 37.35014 192 ASN G N 1
ATOM 13783 C CA . ASN G 1 193 ? 23.66837 -59.52844 64.76935 1.000 40.34014 192 ASN G CA 1
ATOM 13784 C C . ASN G 1 193 ? 23.59709 -60.80423 63.94900 1.000 40.67014 192 ASN G C 1
ATOM 13785 O O . ASN G 1 193 ? 24.33538 -61.75295 64.22381 1.000 43.24014 192 ASN G O 1
ATOM 13790 N N . ASP G 1 194 ? 22.72082 -60.84230 62.94742 1.000 41.69351 193 ASP G N 1
ATOM 13791 C CA . ASP G 1 194 ? 22.53320 -61.99557 62.07574 1.000 40.09351 193 ASP G CA 1
ATOM 13792 C C . ASP G 1 194 ? 23.04813 -61.68669 60.67743 1.000 35.12351 193 ASP G C 1
ATOM 13793 O O . ASP G 1 194 ? 22.70288 -60.65153 60.09780 1.000 38.82351 193 ASP G O 1
ATOM 13798 N N . LYS G 1 195 ? 23.91915 -62.55358 60.16206 1.000 34.69114 194 LYS G N 1
ATOM 13799 C CA . LYS G 1 195 ? 24.45879 -62.38428 58.81503 1.000 38.55114 194 LYS G CA 1
ATOM 13800 C C . LYS G 1 195 ? 23.49326 -63.03634 57.82305 1.000 39.62114 194 LYS G C 1
ATOM 13801 O O . LYS G 1 195 ? 23.53395 -64.24383 57.57524 1.000 40.44114 194 LYS G O 1
ATOM 13807 N N . GLU G 1 196 ? 22.58878 -62.21957 57.26993 1.000 32.88750 195 GLU G N 1
ATOM 13808 C CA . GLU G 1 196 ? 21.52555 -62.72017 56.40553 1.000 37.96750 195 GLU G CA 1
ATOM 13809 C C . GLU G 1 196 ? 21.95711 -62.91113 54.96005 1.000 31.24750 195 GLU G C 1
ATOM 13810 O O . GLU G 1 196 ? 21.30616 -63.66161 54.21815 1.000 32.37750 195 GLU G O 1
ATOM 13816 N N . ALA G 1 197 ? 23.04575 -62.27880 54.54839 1.000 33.15746 196 ALA G N 1
ATOM 13817 C CA . ALA G 1 197 ? 23.46550 -62.38779 53.16475 1.000 35.31746 196 ALA G CA 1
ATOM 13818 C C . ALA G 1 197 ? 24.95983 -62.13848 53.11458 1.000 36.78746 196 ALA G C 1
ATOM 13819 O O . ALA G 1 197 ? 25.51017 -61.40145 53.93499 1.000 37.00746 196 ALA G O 1
ATOM 13821 N N . TYR G 1 198 ? 25.60340 -62.76521 52.14078 1.000 34.67759 197 TYR G N 1
ATOM 13822 C CA . TYR G 1 198 ? 27.03015 -62.59226 51.94651 1.000 39.34759 197 TYR G CA 1
ATOM 13823 C C . TYR G 1 198 ? 27.41760 -63.24930 50.63508 1.000 39.12759 197 TYR G C 1
ATOM 13824 O O . TYR G 1 198 ? 26.72921 -64.13976 50.12973 1.000 45.90759 197 TYR G O 1
ATOM 13833 N N . GLY G 1 199 ? 28.51145 -62.79001 50.09236 1.000 33.82888 198 GLY G N 1
ATOM 13834 C CA . GLY G 1 199 ? 28.98211 -63.30445 48.84057 1.000 32.63888 198 GLY G CA 1
ATOM 13835 C C . GLY G 1 199 ? 29.60738 -62.20498 48.02862 1.000 26.49888 198 GLY G C 1
ATOM 13836 O O . GLY G 1 199 ? 30.01287 -61.16661 48.54403 1.000 23.73888 198 GLY G O 1
ATOM 13837 N N . ARG G 1 200 ? 29.64058 -62.44228 46.73279 1.000 29.62812 199 ARG G N 1
ATOM 13838 C CA . ARG G 1 200 ? 30.26541 -61.53940 45.79382 1.000 29.54812 199 ARG G CA 1
ATOM 13839 C C . ARG G 1 200 ? 29.20931 -60.68382 45.11679 1.000 29.62812 199 ARG G C 1
ATOM 13840 O O . ARG G 1 200 ? 28.11255 -61.15895 44.80357 1.000 30.86812 199 ARG G O 1
ATOM 13848 N N . LEU G 1 201 ? 29.55225 -59.41522 44.90588 1.000 32.43280 200 LEU G N 1
ATOM 13849 C CA . LEU G 1 201 ? 28.67344 -58.50566 44.18580 1.000 30.69280 200 LEU G CA 1
ATOM 13850 C C . LEU G 1 201 ? 28.32977 -59.03356 42.79605 1.000 27.05280 200 LEU G C 1
ATOM 13851 O O . LEU G 1 201 ? 27.22000 -58.81379 42.30240 1.000 28.75280 200 LEU G O 1
ATOM 13856 N N . GLU G 1 202 ? 29.28785 -59.67169 42.12343 1.000 32.34842 201 GLU G N 1
ATOM 13857 C CA . GLU G 1 202 ? 29.06919 -60.11275 40.74640 1.000 30.84842 201 GLU G CA 1
ATOM 13858 C C . GLU G 1 202 ? 28.04938 -61.24189 40.64176 1.000 27.04842 201 GLU G C 1
ATOM 13859 O O . GLU G 1 202 ? 27.39322 -61.38122 39.60098 1.000 32.95842 201 GLU G O 1
ATOM 13865 N N . ASP G 1 203 ? 27.91134 -62.05798 41.68995 1.000 21.50328 202 ASP G N 1
ATOM 13866 C CA . ASP G 1 203 ? 27.01929 -63.20681 41.66628 1.000 25.14328 202 ASP G CA 1
ATOM 13867 C C . ASP G 1 203 ? 25.62529 -62.88025 42.18940 1.000 29.92328 202 ASP G C 1
ATOM 13868 O O . ASP G 1 203 ? 24.62187 -63.30225 41.59768 1.000 32.32328 202 ASP G O 1
ATOM 13873 N N . ASP G 1 204 ? 25.53515 -62.12168 43.27294 1.000 24.74510 203 ASP G N 1
ATOM 13874 C CA . ASP G 1 204 ? 24.26885 -61.97180 43.96455 1.000 27.24510 203 ASP G CA 1
ATOM 13875 C C . ASP G 1 204 ? 23.42401 -60.81834 43.43088 1.000 29.74510 203 ASP G C 1
ATOM 13876 O O . ASP G 1 204 ? 22.26555 -60.67162 43.84641 1.000 28.29510 203 ASP G O 1
ATOM 13881 N N . TRP G 1 205 ? 23.96629 -60.02424 42.51094 1.000 23.93934 204 TRP G N 1
ATOM 13882 C CA . TRP G 1 205 ? 23.21352 -59.08196 41.69796 1.000 24.28934 204 TRP G CA 1
ATOM 13883 C C . TRP G 1 205 ? 23.38354 -59.45934 40.22698 1.000 28.74934 204 TRP G C 1
ATOM 13884 O O . TRP G 1 205 ? 24.14873 -60.36562 39.87936 1.000 29.21934 204 TRP G O 1
ATOM 13895 N N . THR G 1 206 ? 22.67772 -58.74203 39.34378 1.000 26.55849 205 THR G N 1
ATOM 13896 C CA . THR G 1 206 ? 22.84138 -58.90732 37.89833 1.000 23.27849 205 THR G CA 1
ATOM 13897 C C . THR G 1 206 ? 23.44221 -57.65421 37.27581 1.000 29.33849 205 THR G C 1
ATOM 13898 O O . THR G 1 206 ? 23.02926 -57.19849 36.20687 1.000 32.94849 205 THR G O 1
ATOM 13902 N N . MET G 1 207 ? 24.43860 -57.09605 37.95776 1.000 33.67247 206 MET G N 1
ATOM 13903 C CA . MET G 1 207 ? 25.12397 -55.92548 37.44302 1.000 27.02247 206 MET G CA 1
ATOM 13904 C C . MET G 1 207 ? 26.04246 -56.30521 36.28066 1.000 26.35247 206 MET G C 1
ATOM 13905 O O . MET G 1 207 ? 26.33873 -55.46692 35.42039 1.000 29.19247 206 MET G O 1
ATOM 13910 N N . THR G 1 208 ? 26.50739 -57.54987 36.23969 1.000 27.88916 207 THR G N 1
ATOM 13911 C CA . THR G 1 208 ? 27.42089 -57.99894 35.20084 1.000 33.22916 207 THR G CA 1
ATOM 13912 C C . THR G 1 208 ? 26.84187 -59.16639 34.41531 1.000 36.45916 207 THR G C 1
ATOM 13913 O O . THR G 1 208 ? 25.85307 -59.79414 34.80332 1.000 35.77916 207 THR G O 1
ATOM 13917 N N . GLU G 1 209 ? 27.54323 -59.49656 33.34144 1.000 36.63795 208 GLU G N 1
ATOM 13918 C CA . GLU G 1 209 ? 27.19755 -60.67018 32.56531 1.000 33.77795 208 GLU G CA 1
ATOM 13919 C C . GLU G 1 209 ? 27.30259 -61.90686 33.45180 1.000 33.99795 208 GLU G C 1
ATOM 13920 O O . GLU G 1 209 ? 28.11201 -61.92713 34.38578 1.000 27.08795 208 GLU G O 1
ATOM 13926 N N . PRO G 1 210 ? 26.44825 -62.91450 33.24730 1.000 30.98059 209 PRO G N 1
ATOM 13927 C CA . PRO G 1 210 ? 26.41261 -64.02968 34.21032 1.000 23.72059 209 PRO G CA 1
ATOM 13928 C C . PRO G 1 210 ? 27.74482 -64.77694 34.33624 1.000 28.27059 209 PRO G C 1
ATOM 13929 O O . PRO G 1 210 ? 28.11315 -65.15957 35.45246 1.000 34.53059 209 PRO G O 1
ATOM 13933 N N . GLY G 1 211 ? 28.47537 -65.00556 33.24477 1.000 32.22796 210 GLY G N 1
ATOM 13934 C CA . GLY G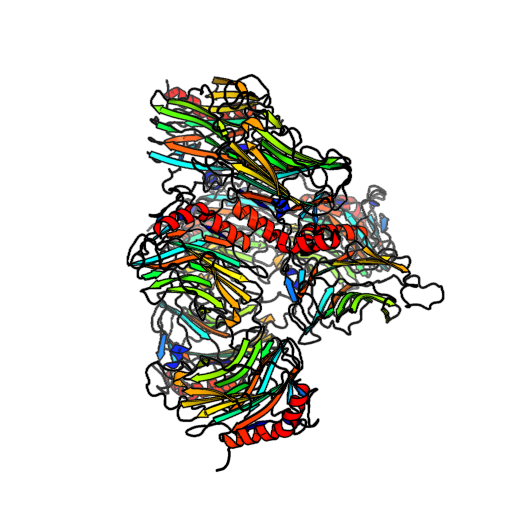 1 211 ? 29.76028 -65.68350 33.35596 1.000 30.09796 210 GLY G CA 1
ATOM 13935 C C . GLY G 1 211 ? 30.76552 -64.84480 34.12030 1.000 25.00796 210 GLY G C 1
ATOM 13936 O O . GLY G 1 211 ? 30.73278 -63.61673 34.08221 1.000 27.40796 210 GLY G O 1
ATOM 13937 N N . SER G 1 212 ? 31.73897 -65.50613 34.74390 1.000 25.40055 211 SER G N 1
ATOM 13938 C 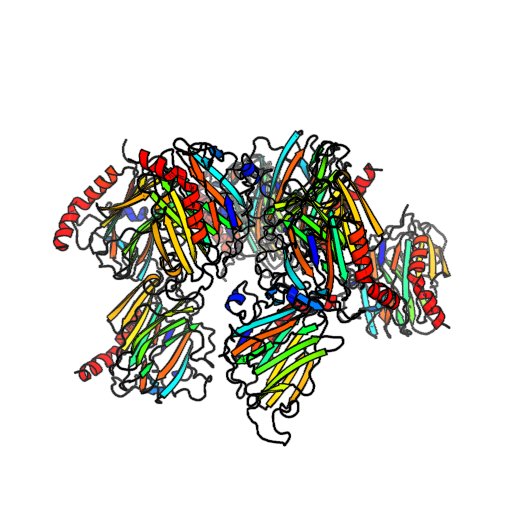CA . SER G 1 212 ? 32.57558 -64.80301 35.71367 1.000 28.66055 211 SER G CA 1
ATOM 13939 C C . SER G 1 212 ? 33.72747 -64.09127 35.02322 1.000 28.63055 211 SER G C 1
ATOM 13940 O O . SER G 1 212 ? 34.24770 -64.54433 34.00409 1.000 28.22055 211 SER G O 1
ATOM 13943 N N . GLY G 1 213 ? 34.04271 -62.90595 35.54078 1.000 31.32687 212 GLY G N 1
ATOM 13944 C CA . GLY G 1 213 ? 35.01999 -62.01115 34.97166 1.000 27.76687 212 GLY G CA 1
ATOM 13945 C C . GLY G 1 213 ? 35.25591 -60.80933 35.87664 1.000 28.99687 212 GLY G C 1
ATOM 13946 O O . GLY G 1 213 ? 34.55858 -60.58793 36.87461 1.000 31.84687 212 GLY G O 1
ATOM 13947 N N . PRO G 1 214 ? 36.25324 -60.03209 35.56138 1.000 29.38753 305 PRO G N 1
ATOM 13948 C CA . PRO G 1 214 ? 36.64276 -58.94076 36.46065 1.000 28.69753 305 PRO G CA 1
ATOM 13949 C C . PRO G 1 214 ? 35.91341 -57.62521 36.20811 1.000 32.25753 305 PRO G C 1
ATOM 13950 O O . PRO G 1 214 ? 35.90721 -57.08861 35.09183 1.000 34.84753 305 PRO G O 1
ATOM 13954 N N . VAL G 1 215 ? 35.28632 -57.09666 37.25662 1.000 34.16244 306 VAL G N 1
ATOM 13955 C CA . VAL G 1 215 ? 34.78089 -55.72549 37.24494 1.000 34.57244 306 VAL G CA 1
ATOM 13956 C C . VAL G 1 215 ? 35.42907 -55.01948 38.43036 1.000 32.23244 306 VAL G C 1
ATOM 13957 O O . VAL G 1 215 ? 34.81725 -54.86310 39.49888 1.000 30.99244 306 VAL G O 1
ATOM 13961 N N . PRO G 1 216 ? 36.67437 -54.56819 38.25686 1.000 37.24393 307 PRO G N 1
ATOM 13962 C CA . PRO G 1 216 ? 37.53350 -54.25646 39.41290 1.000 43.93393 307 PRO G CA 1
ATOM 13963 C C . PRO G 1 216 ? 36.93950 -53.27083 40.41011 1.000 46.07393 307 PRO G C 1
ATOM 13964 O O . PRO G 1 216 ? 37.17228 -53.41114 41.62085 1.000 39.19393 307 PRO G O 1
ATOM 13968 N N . GLU G 1 217 ? 36.19377 -52.26819 39.94720 1.000 40.60416 308 GLU G N 1
ATOM 13969 C CA . GLU G 1 217 ? 35.70928 -51.22357 40.83837 1.000 39.80416 308 GLU G CA 1
ATOM 13970 C C . GLU G 1 217 ? 34.18985 -51.28178 41.04883 1.000 36.25416 308 GLU G C 1
ATOM 13971 O O . GLU G 1 217 ? 33.55090 -50.27663 41.38159 1.000 34.90416 308 GLU G O 1
ATOM 13977 N N . LEU G 1 218 ? 33.60471 -52.46870 40.91103 1.000 34.40456 309 LEU G N 1
ATOM 13978 C CA . LEU G 1 218 ? 32.18541 -52.61212 41.19870 1.000 30.06456 309 LEU G CA 1
ATOM 13979 C C . LEU G 1 218 ? 31.85073 -52.13478 42.60894 1.000 35.00456 309 LEU G C 1
ATOM 13980 O O . LEU G 1 218 ? 30.81131 -51.50509 42.82443 1.000 34.66456 309 LEU G O 1
ATOM 13985 N N . TYR G 1 219 ? 32.72103 -52.41127 43.58075 1.000 35.08685 310 TYR G N 1
ATOM 13986 C CA . TYR G 1 219 ? 32.45914 -52.02834 44.96554 1.000 31.21685 310 TYR G CA 1
ATOM 13987 C C . TYR G 1 219 ? 32.53204 -50.52743 45.21470 1.000 32.95685 310 TYR G C 1
ATOM 13988 O O . TYR G 1 219 ? 32.11847 -50.08681 46.29045 1.000 36.03685 310 TYR G O 1
ATOM 13997 N N . ARG G 1 220 ? 33.06113 -49.74081 44.27965 1.000 27.08325 311 ARG G N 1
ATOM 13998 C CA . ARG G 1 220 ? 33.50216 -48.37908 44.56988 1.000 30.24325 311 ARG G CA 1
ATOM 13999 C C . ARG G 1 220 ? 32.34553 -47.38420 44.43147 1.000 29.09325 311 ARG G C 1
ATOM 14000 O O . ARG G 1 220 ? 31.59036 -47.42126 43.45091 1.000 35.30325 311 ARG G O 1
ATOM 14008 N N . TYR G 1 221 ? 32.19898 -46.50947 45.43379 1.000 28.69446 312 TYR G N 1
ATOM 14009 C CA . TYR G 1 221 ? 31.14520 -45.49194 45.46914 1.000 25.67446 312 TYR G CA 1
ATOM 14010 C C . TYR G 1 221 ? 31.76274 -44.10211 45.67027 1.000 29.73446 312 TYR G C 1
ATOM 14011 O O . TYR G 1 221 ? 31.53609 -43.41700 46.66773 1.000 30.62446 312 TYR G O 1
ATOM 14020 N N . LYS G 1 222 ? 32.55872 -43.67820 44.69625 1.000 29.93614 313 LYS G N 1
ATOM 14021 C CA . LYS G 1 222 ? 33.25084 -42.39896 44.81862 1.000 27.77614 313 LYS G CA 1
ATOM 14022 C C . LY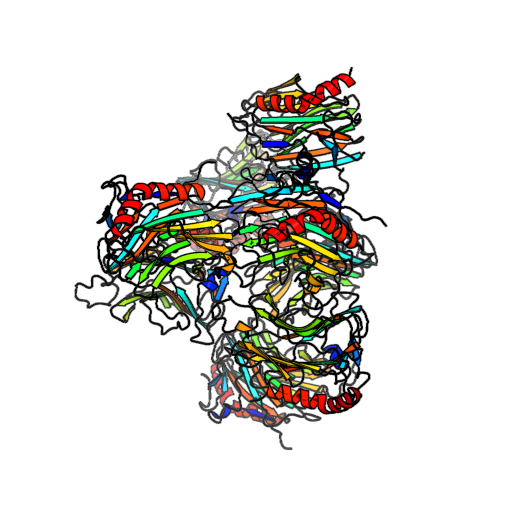S G 1 222 ? 32.25935 -41.24092 44.75923 1.000 33.09614 313 LYS G C 1
ATOM 14023 O O . LYS G 1 222 ? 31.39601 -41.18943 43.87773 1.000 42.56614 313 LYS G O 1
ATOM 14029 N N . GLY G 1 223 ? 32.37002 -40.31747 45.71018 1.000 33.06845 314 GLY G N 1
ATOM 14030 C CA . GLY G 1 223 ? 31.52804 -39.14341 45.69061 1.000 26.01845 314 GLY G CA 1
ATOM 14031 C C . GLY G 1 223 ? 30.23595 -39.26869 46.45111 1.000 29.94845 314 GLY G C 1
ATOM 14032 O O . GLY G 1 223 ? 29.42936 -38.32461 46.42769 1.000 33.59845 314 GLY G O 1
ATOM 14033 N N . LEU G 1 224 ? 29.99528 -40.41661 47.08324 1.000 26.27574 315 LEU G N 1
ATOM 14034 C CA . LEU G 1 224 ? 28.80524 -40.61725 47.89762 1.000 27.72574 315 LEU G CA 1
ATOM 14035 C C . LEU G 1 224 ? 28.76525 -39.63042 49.06369 1.000 33.27574 315 LEU G C 1
ATOM 14036 O O . LEU G 1 224 ? 29.67299 -39.60558 49.90156 1.000 36.58574 315 LEU G O 1
ATOM 14041 N N . GLY G 1 225 ? 27.69569 -38.83993 49.14687 1.000 31.99273 316 GLY G N 1
ATOM 14042 C CA . GLY G 1 225 ? 27.70129 -37.77582 50.13171 1.000 29.64273 316 GLY G CA 1
ATOM 14043 C C . GLY G 1 225 ? 26.37710 -37.30855 50.69766 1.000 33.42273 316 GLY G C 1
ATOM 14044 O O . GLY G 1 225 ? 26.33465 -36.33671 51.45389 1.000 34.16273 316 GLY G O 1
ATOM 14045 N N . ALA G 1 226 ? 25.29128 -37.99585 50.39139 1.000 34.46438 317 ALA G N 1
ATOM 14046 C CA . ALA G 1 226 ? 23.99026 -37.53625 50.85113 1.000 30.51438 317 ALA G CA 1
ATOM 14047 C C . ALA G 1 226 ? 23.14542 -38.73285 51.23509 1.000 34.60438 317 ALA G C 1
ATOM 14048 O O . ALA G 1 226 ? 23.22390 -39.78651 50.59969 1.000 34.48438 317 ALA G O 1
ATOM 14050 N N . ILE G 1 227 ? 22.34930 -38.56647 52.27851 1.000 30.74223 318 ILE G N 1
ATOM 14051 C CA . ILE G 1 227 ? 21.40097 -39.57950 52.71147 1.000 26.96223 318 ILE G CA 1
ATOM 14052 C C . ILE G 1 227 ? 20.01519 -38.96384 52.68182 1.000 31.00223 318 ILE G C 1
ATOM 14053 O O . ILE G 1 227 ? 19.84680 -37.77532 52.98021 1.000 31.45223 318 ILE G O 1
ATOM 14058 N N . GLY G 1 228 ? 19.02706 -39.76608 52.32460 1.000 28.71146 319 GLY G N 1
ATOM 14059 C CA . GLY G 1 228 ? 17.66669 -39.27721 52.22665 1.000 29.26146 319 GLY G CA 1
ATOM 14060 C C . GLY G 1 228 ? 16.67428 -40.30983 52.70186 1.000 29.96146 319 GLY G C 1
ATOM 14061 O O . GLY G 1 228 ? 16.92331 -41.51546 52.65765 1.000 32.01146 319 GLY G O 1
ATOM 14062 N N . PHE G 1 229 ? 15.55900 -39.81472 53.20984 1.000 33.11096 320 PHE G N 1
ATOM 14063 C CA . PHE G 1 229 ? 14.38972 -40.64104 53.46940 1.000 30.84096 320 PHE G CA 1
ATOM 14064 C C . PHE G 1 229 ? 13.39224 -40.31872 52.36212 1.000 34.80096 320 PHE G C 1
ATOM 14065 O O . PHE G 1 229 ? 12.86229 -39.20211 52.30081 1.000 39.24096 320 PHE G O 1
ATOM 14073 N N . GLU G 1 230 ? 13.17127 -41.28208 51.46749 1.000 31.88464 321 GLU G N 1
ATOM 14074 C CA . GLU G 1 230 ? 12.20672 -41.13565 50.38278 1.000 31.11464 321 GLU G CA 1
ATOM 14075 C C . GLU G 1 230 ? 11.24503 -42.31784 50.49959 1.000 31.73464 321 GLU G C 1
ATOM 14076 O O . GLU G 1 230 ? 11.54672 -43.42600 50.04907 1.000 30.71464 321 GLU G O 1
ATOM 14082 N N . LEU G 1 231 ? 10.09934 -42.09366 51.13189 1.000 35.11700 322 LEU G N 1
ATOM 14083 C CA . LEU G 1 231 ? 9.24981 -43.19481 51.54631 1.000 39.58700 322 LEU G CA 1
ATOM 14084 C C . LEU G 1 231 ? 7.79037 -42.83537 51.33838 1.000 36.86700 322 LEU G C 1
ATOM 14085 O O . LEU G 1 231 ? 7.39000 -41.66890 51.38605 1.000 36.69700 322 LEU G O 1
ATOM 14090 N N . TRP G 1 232 ? 6.98712 -43.87767 51.21930 1.000 34.88339 323 TRP G N 1
ATOM 14091 C CA . TRP G 1 232 ? 5.55686 -43.77922 51.42779 1.000 29.75339 323 TRP G CA 1
ATOM 14092 C C . TRP G 1 232 ? 5.20397 -44.61772 52.65222 1.000 31.99339 323 TRP G C 1
ATOM 14093 O O . TRP G 1 232 ? 5.70458 -45.74020 52.82472 1.000 38.34339 323 TRP G O 1
ATOM 14104 N N . GLN G 1 233 ? 4.31455 -44.08200 53.48462 1.000 29.27870 324 GLN G N 1
ATOM 14105 C CA . GLN G 1 233 ? 3.81629 -44.81110 54.63684 1.000 35.63870 324 GLN G CA 1
ATOM 14106 C C . GLN G 1 233 ? 2.29714 -44.72110 54.67432 1.000 33.58870 324 GLN G C 1
ATOM 14107 O O . GLN G 1 233 ? 1.72758 -43.66028 54.41797 1.000 31.26870 324 GLN G O 1
ATOM 14113 N N . VAL G 1 234 ? 1.64403 -45.84050 54.98650 1.000 29.37271 325 VAL G N 1
ATOM 14114 C CA . VAL G 1 234 ? 0.20416 -45.84149 55.21660 1.000 30.67271 325 VAL G CA 1
ATOM 14115 C C . VAL G 1 234 ? -0.04133 -45.49384 56.68255 1.000 31.79271 325 VAL G C 1
ATOM 14116 O O . VAL G 1 234 ? -0.37852 -44.35101 57.01030 1.000 31.38271 325 VAL G O 1
ATOM 14120 N N . LYS G 1 235 ? 0.08750 -46.47357 57.57253 1.000 28.10918 326 LYS G N 1
ATOM 14121 C CA . LYS G 1 235 ? 0.05417 -46.20285 59.00759 1.000 29.52918 326 LYS G CA 1
ATOM 14122 C C . LYS G 1 235 ? 1.44837 -45.76344 59.46296 1.000 34.69918 326 LYS G C 1
ATOM 14123 O O . LYS G 1 235 ? 2.37388 -46.58318 59.56373 1.000 34.40918 326 LYS G O 1
ATOM 14129 N N . SER G 1 236 ? 1.59163 -44.47428 59.76191 1.000 31.47135 327 SER G N 1
ATOM 14130 C CA . SER G 1 236 ? 2.88113 -43.88319 60.07448 1.000 31.16135 327 SER G CA 1
ATOM 14131 C C . SER G 1 236 ? 3.24654 -44.10023 61.54141 1.000 33.82135 327 SER G C 1
ATOM 14132 O O . SER G 1 236 ? 2.53115 -44.75406 62.30176 1.000 29.30135 327 SER G O 1
ATOM 14135 N N . GLY G 1 237 ? 4.39387 -43.56520 61.94285 1.000 32.33145 328 GLY G N 1
ATOM 14136 C CA . GLY G 1 237 ? 4.84113 -43.71303 63.31281 1.000 32.49145 328 GLY G CA 1
ATOM 14137 C C . GLY G 1 237 ? 6.16722 -44.43133 63.48156 1.000 40.05145 328 GLY G C 1
ATOM 14138 O O . GLY G 1 237 ? 6.53944 -44.78429 64.60496 1.000 41.33145 328 GLY G O 1
ATOM 14139 N N . THR G 1 238 ? 6.87616 -44.66927 62.37842 1.000 39.60588 329 THR G N 1
ATOM 14140 C CA . THR G 1 238 ? 8.18045 -45.32566 62.41912 1.000 36.00588 329 THR G CA 1
ATOM 14141 C C . THR G 1 238 ? 9.27721 -44.39941 62.96181 1.000 34.55588 329 THR G C 1
ATOM 14142 O O . THR G 1 238 ? 9.30689 -43.20541 62.66321 1.000 38.66588 329 THR G O 1
ATOM 14146 N N . ILE G 1 239 ? 10.19229 -44.96187 63.75203 1.000 36.13484 330 ILE G N 1
ATOM 14147 C CA . ILE G 1 239 ? 11.27913 -44.21130 64.36942 1.000 37.49484 330 ILE G CA 1
ATOM 14148 C C . ILE G 1 239 ? 12.61850 -44.67278 63.80434 1.000 35.47484 330 ILE G C 1
ATOM 14149 O O . ILE G 1 239 ? 12.98409 -45.85043 63.92500 1.000 36.14484 330 ILE G O 1
ATOM 14154 N N . PHE G 1 240 ? 13.36975 -43.72716 63.23051 1.000 34.84618 331 PHE G N 1
ATOM 14155 C CA . PHE G 1 240 ? 14.72426 -43.95104 62.73971 1.000 35.98618 331 PHE G CA 1
ATOM 14156 C C . PHE G 1 240 ? 15.73368 -43.31877 63.68946 1.000 38.53618 331 PHE G C 1
ATOM 14157 O O . PHE G 1 240 ? 15.50564 -42.23043 64.22176 1.000 41.78618 331 PHE G O 1
ATOM 14165 N N . ASP G 1 241 ? 16.85904 -43.99275 63.88108 1.000 39.55450 332 ASP G N 1
ATOM 14166 C CA . ASP G 1 241 ? 17.88475 -43.51148 64.79422 1.000 41.16450 332 ASP G CA 1
ATOM 14167 C C . ASP G 1 241 ? 19.20575 -44.13716 64.38348 1.000 40.63450 332 ASP G C 1
ATOM 14168 O O . ASP G 1 241 ? 19.24666 -45.02369 63.52698 1.000 35.06450 332 ASP G O 1
ATOM 14173 N N . ASN G 1 242 ? 20.28871 -43.65357 65.00652 1.000 38.53620 333 ASN G N 1
ATOM 14174 C CA . ASN G 1 242 ? 21.58230 -44.33856 65.01932 1.000 38.42620 333 ASN G CA 1
ATOM 14175 C C . ASN G 1 242 ? 22.11483 -44.60002 63.61281 1.000 37.82620 333 ASN G C 1
ATOM 14176 O O . ASN G 1 242 ? 22.53413 -45.70607 63.26760 1.000 36.93620 333 ASN G O 1
ATOM 14181 N N . ILE G 1 243 ? 22.16795 -43.55478 62.81682 1.000 37.76133 334 ILE G N 1
ATOM 14182 C CA . ILE G 1 243 ? 22.61767 -43.67815 61.44325 1.000 36.65133 334 ILE G CA 1
ATOM 14183 C C . ILE G 1 243 ? 24.12632 -43.49383 61.44388 1.000 35.67133 334 ILE G C 1
ATOM 14184 O O . ILE G 1 243 ? 24.62609 -42.44400 61.86168 1.000 39.52133 334 ILE G O 1
ATOM 14189 N N . LEU G 1 244 ? 24.85619 -44.52316 61.01176 1.000 33.88084 335 LEU G N 1
ATOM 14190 C CA . LEU G 1 244 ? 26.31231 -44.48046 60.94488 1.000 30.20084 335 LEU G CA 1
ATOM 14191 C C . LEU G 1 244 ? 26.77121 -44.88943 59.55511 1.000 31.31084 335 LEU G C 1
ATOM 14192 O O . LEU G 1 244 ? 26.26772 -45.86781 58.99367 1.000 34.39084 335 LEU G O 1
ATOM 14197 N N . ILE G 1 245 ? 27.67362 -44.10471 58.97742 1.000 26.13638 336 ILE G N 1
ATOM 14198 C CA . ILE G 1 245 ? 28.36421 -44.48451 57.75619 1.000 29.62638 336 ILE G CA 1
ATOM 14199 C C . ILE G 1 245 ? 29.86735 -44.35238 57.99009 1.000 33.63638 336 ILE G C 1
ATOM 14200 O O . ILE G 1 245 ? 30.36958 -43.23693 58.18487 1.000 33.25638 336 ILE G O 1
ATOM 14205 N N . THR G 1 246 ? 30.59055 -45.47662 57.93197 1.000 23.99903 337 THR G N 1
ATOM 14206 C CA . THR G 1 246 ? 32.00113 -45.51353 58.29504 1.000 33.47903 337 THR G CA 1
ATOM 14207 C C . THR G 1 246 ? 32.75370 -46.50149 57.41089 1.000 38.83903 337 THR G C 1
ATOM 14208 O O . THR G 1 246 ? 32.16521 -47.21703 56.59267 1.000 40.03903 337 THR G O 1
ATOM 14212 N N . ASP G 1 247 ? 34.08209 -46.52109 57.57030 1.000 32.62021 338 ASP G N 1
ATOM 14213 C CA . ASP G 1 247 ? 34.93752 -47.49920 56.90884 1.000 30.58021 338 ASP G CA 1
ATOM 14214 C C . ASP G 1 247 ? 35.37648 -48.64257 57.82319 1.000 34.86021 338 ASP G C 1
ATOM 14215 O O . ASP G 1 247 ? 36.15805 -49.49204 57.38733 1.000 40.88021 338 ASP G O 1
ATOM 14220 N N . ASP G 1 248 ? 34.90929 -48.67799 59.07202 1.000 34.30713 339 ASP G N 1
ATOM 14221 C CA . ASP G 1 248 ? 35.39259 -49.62756 60.07743 1.000 35.32713 339 ASP G CA 1
ATOM 14222 C C . ASP G 1 248 ? 34.29114 -50.57265 60.55410 1.000 34.14713 339 ASP G C 1
ATOM 14223 O O . ASP G 1 248 ? 33.47290 -50.20329 61.41769 1.000 35.14713 339 ASP G O 1
ATOM 14228 N N . PRO G 1 249 ? 34.26344 -51.81316 60.07426 1.000 38.54456 340 PRO G N 1
ATOM 14229 C CA . PRO G 1 249 ? 33.21170 -52.74162 60.51960 1.000 32.79456 340 PRO G CA 1
ATOM 14230 C C . PRO G 1 249 ? 33.20759 -52.99311 62.02227 1.000 34.08456 340 PRO G C 1
ATOM 14231 O O . PRO G 1 249 ? 32.13947 -53.28514 62.57377 1.000 37.97456 340 PRO G O 1
ATOM 14235 N N . GLU G 1 250 ? 34.36284 -52.90069 62.70157 1.000 42.39980 341 GLU G N 1
ATOM 14236 C CA . GLU G 1 250 ? 34.39178 -53.13552 64.14329 1.000 46.84980 341 GLU G CA 1
ATOM 14237 C C . GLU G 1 250 ? 33.82802 -51.95271 64.89786 1.000 45.38980 341 GLU G C 1
ATOM 14238 O O . GLU G 1 250 ? 33.14873 -52.13057 65.90937 1.000 40.21980 341 GLU G O 1
ATOM 14244 N N . TYR G 1 251 ? 34.11999 -50.73886 64.44272 1.000 43.58384 342 TYR G N 1
ATOM 14245 C CA . TYR G 1 251 ? 33.52682 -49.58052 65.08929 1.000 48.35384 342 TYR G CA 1
ATOM 14246 C C . TYR G 1 251 ? 32.01837 -49.56991 64.90907 1.000 48.39384 342 TYR G C 1
ATOM 14247 O O . TYR G 1 251 ? 31.27754 -49.20343 65.82635 1.000 45.97384 342 TYR G O 1
ATOM 14256 N N . ALA G 1 252 ? 31.54262 -49.97287 63.73491 1.000 41.69889 343 ALA G N 1
ATOM 14257 C CA . ALA G 1 252 ? 30.10502 -49.97634 63.50852 1.000 37.01889 343 ALA G CA 1
ATOM 14258 C C . ALA G 1 252 ? 29.41175 -50.99900 64.39624 1.000 40.33889 343 ALA G C 1
ATOM 14259 O O . ALA G 1 252 ? 28.29705 -50.74730 64.87707 1.000 43.15889 343 ALA G O 1
ATOM 14261 N N . LYS G 1 253 ? 30.03235 -52.17039 64.61030 1.000 35.04201 344 LYS G N 1
ATOM 14262 C CA . LYS G 1 253 ? 29.40955 -53.12446 65.52215 1.000 32.76201 344 LYS G CA 1
ATOM 14263 C C . LYS G 1 253 ? 29.47131 -52.61704 66.95372 1.000 37.68201 344 LYS G C 1
ATOM 14264 O O . LYS G 1 253 ? 28.49238 -52.69917 67.70507 1.000 39.82201 344 LYS G O 1
ATOM 14270 N N . GLU G 1 254 ? 30.59522 -52.03198 67.31910 1.000 35.95663 345 GLU G N 1
ATOM 14271 C CA . GLU G 1 254 ? 30.74597 -51.45424 68.64255 1.000 40.20663 345 GLU G CA 1
ATOM 14272 C C . GLU G 1 254 ? 29.77071 -50.29973 68.84097 1.000 39.05663 345 GLU G C 1
ATOM 14273 O O . GLU G 1 254 ? 29.14787 -50.17355 69.89647 1.000 36.02663 345 GLU G O 1
ATOM 14279 N N . PHE G 1 255 ? 29.62798 -49.44862 67.82785 1.000 45.71588 346 PHE G N 1
ATOM 14280 C CA . PHE G 1 255 ? 28.78951 -48.26068 67.93802 1.000 43.87588 346 PHE G CA 1
ATOM 14281 C C . PHE G 1 255 ? 27.31329 -48.60105 68.09347 1.000 43.82588 346 PHE G C 1
ATOM 14282 O O . PHE G 1 255 ? 26.58223 -47.90610 68.80337 1.000 40.15588 346 PHE G O 1
ATOM 14290 N N . ILE G 1 256 ? 26.81055 -49.54944 67.31566 1.000 39.36543 347 ILE G N 1
ATOM 14291 C CA . ILE G 1 256 ? 25.39279 -49.85488 67.44599 1.000 41.06543 347 ILE G CA 1
ATOM 14292 C C . ILE G 1 256 ? 25.12501 -50.59786 68.74851 1.000 39.20543 347 ILE G C 1
ATOM 14293 O O . ILE G 1 256 ? 24.14485 -50.30519 69.44538 1.000 44.43543 347 ILE G O 1
ATOM 14298 N N . ASP G 1 257 ? 25.98360 -51.57104 69.09692 1.000 33.85246 348 ASP G N 1
ATOM 14299 C CA . ASP G 1 257 ? 25.80423 -52.31239 70.34670 1.000 39.69246 348 ASP G CA 1
ATOM 14300 C C . ASP G 1 257 ? 25.73909 -51.36078 71.53876 1.000 39.70246 348 ASP G C 1
ATOM 14301 O O . ASP G 1 257 ? 24.92622 -51.54768 72.45429 1.000 44.81246 348 ASP G O 1
ATOM 14306 N N . LYS G 1 258 ? 26.61590 -50.34999 71.53913 1.000 40.85122 349 LYS G N 1
ATOM 14307 C CA . LYS G 1 258 ? 26.60867 -49.13080 72.34510 1.000 43.06122 349 LYS G CA 1
ATOM 14308 C C . LYS G 1 258 ? 25.20916 -48.58593 72.59335 1.000 39.14122 349 LYS G C 1
ATOM 14309 O O . LYS G 1 258 ? 24.61328 -48.73216 73.66235 1.000 35.43122 349 LYS G O 1
ATOM 14315 N N . GLN G 1 259 ? 24.70156 -47.94675 71.53740 1.000 42.11066 350 GLN G N 1
ATOM 14316 C CA . GLN G 1 259 ? 23.44402 -47.21203 71.54544 1.000 38.78066 350 GLN G CA 1
ATOM 14317 C C . GLN G 1 259 ? 22.24238 -48.10391 71.83269 1.000 37.97066 350 GLN G C 1
ATOM 14318 O O . GLN G 1 259 ? 21.21422 -47.60832 72.30084 1.000 33.57066 350 GLN G O 1
ATOM 14324 N N . LEU G 1 260 ? 22.31352 -49.39709 71.53044 1.000 34.69976 351 LEU G N 1
ATOM 14325 C CA . LEU G 1 260 ? 21.18124 -50.26776 71.82663 1.000 39.82976 351 LEU G CA 1
ATOM 14326 C C . LEU G 1 260 ? 21.32186 -50.98521 73.16754 1.000 40.36976 351 LEU G C 1
ATOM 14327 O O . LEU G 1 260 ? 20.47834 -51.82868 73.49478 1.000 40.19976 351 LEU G O 1
ATOM 14332 N N . GLU G 1 261 ? 22.35259 -50.64815 73.95028 1.000 34.36613 352 GLU G N 1
ATOM 14333 C CA . GLU G 1 261 ? 22.62951 -51.33425 75.21146 1.000 36.07613 352 GLU G CA 1
ATOM 14334 C C . GLU G 1 261 ? 21.45392 -51.24753 76.17850 1.000 35.49613 352 GLU G C 1
ATOM 14335 O O . GLU G 1 261 ? 21.02440 -52.26059 76.74401 1.000 29.31613 352 GLU G O 1
ATOM 14341 N N . ALA G 1 262 ? 20.92617 -50.03421 76.38568 1.000 37.09654 353 ALA G N 1
ATOM 14342 C CA . ALA G 1 262 ? 19.82115 -49.83316 77.32397 1.000 31.93654 353 ALA G CA 1
ATOM 14343 C C . ALA G 1 262 ? 18.49591 -50.36439 76.77558 1.000 37.35654 353 ALA G C 1
ATOM 14344 O O . ALA G 1 262 ? 17.68739 -50.92961 77.52394 1.000 42.37654 353 ALA G O 1
ATOM 14346 N N . LEU G 1 263 ? 18.26137 -50.19552 75.47288 1.000 42.36847 354 LEU G N 1
ATOM 14347 C CA . LEU G 1 263 ? 16.95341 -50.48797 74.90057 1.000 38.69847 354 LEU G CA 1
ATOM 14348 C C . LEU G 1 263 ? 16.68800 -51.98808 74.81636 1.000 37.44847 354 LEU G C 1
ATOM 14349 O O . LEU G 1 263 ? 15.57670 -52.44089 75.10953 1.000 42.47847 354 LEU G O 1
ATOM 14354 N N . ARG G 1 264 ? 17.67006 -52.76514 74.35609 1.000 39.50042 355 ARG G N 1
ATOM 14355 C CA . ARG G 1 264 ? 17.48944 -54.20550 74.15882 1.000 39.91042 355 ARG G CA 1
ATOM 14356 C C . ARG G 1 264 ? 16.80213 -54.92156 75.31736 1.000 43.83042 355 ARG G C 1
ATOM 14357 O O . ARG G 1 264 ? 15.89642 -55.73228 75.06092 1.000 40.39042 355 ARG G O 1
ATOM 14365 N N . PRO G 1 265 ? 17.18400 -54.71807 76.58234 1.000 47.59754 356 PRO G N 1
ATOM 14366 C CA . PRO G 1 265 ? 16.45215 -55.41404 77.65310 1.000 46.42754 356 PRO G CA 1
ATOM 14367 C C . PRO G 1 265 ? 15.02376 -54.90996 77.80355 1.000 45.97754 356 PRO G C 1
ATOM 14368 O O . PRO G 1 265 ? 14.10675 -55.71000 78.03023 1.000 45.61754 356 PRO G O 1
ATOM 14372 N N . ILE G 1 266 ? 14.82798 -53.59308 77.70633 1.000 43.62560 357 ILE G N 1
ATOM 14373 C CA . ILE G 1 266 ? 13.49573 -52.99406 77.75025 1.000 43.30560 357 ILE G CA 1
ATOM 14374 C C . ILE G 1 266 ? 12.56683 -53.58760 76.69635 1.000 46.39560 357 ILE G C 1
ATOM 14375 O O . ILE G 1 266 ? 11.37723 -53.81034 76.95176 1.000 42.58560 357 ILE G O 1
ATOM 14380 N N . GLU G 1 267 ? 13.05509 -53.75303 75.47032 1.000 44.59425 358 GLU G N 1
ATOM 14381 C CA . GLU G 1 267 ? 12.19187 -54.32656 74.44574 1.000 42.43425 358 GLU G CA 1
ATOM 14382 C C . GLU G 1 267 ? 11.95976 -55.81680 74.67190 1.000 43.68425 358 GLU G C 1
ATOM 14383 O O . GLU G 1 267 ? 10.87520 -56.32258 74.36623 1.000 44.68425 358 GLU G O 1
ATOM 14389 N N . LYS G 1 268 ? 12.96368 -56.55060 75.17573 1.000 48.26403 359 LYS G N 1
ATOM 14390 C CA . LYS G 1 268 ? 12.75815 -57.98483 75.40515 1.000 46.32403 359 LYS G CA 1
ATOM 14391 C C . LYS G 1 268 ? 11.66470 -58.28469 76.43306 1.000 44.78403 359 LYS G C 1
ATOM 14392 O O . LYS G 1 268 ? 10.95041 -59.28663 76.28051 1.000 45.97403 359 LYS G O 1
ATOM 14398 N N . VAL G 1 269 ? 11.51283 -57.45558 77.48127 1.000 44.37306 360 VAL G N 1
ATOM 14399 C CA . VAL G 1 269 ? 10.45387 -57.73164 78.45342 1.000 49.46306 360 VAL G CA 1
ATOM 14400 C C . VAL G 1 269 ? 9.10997 -57.72830 77.74027 1.000 41.42306 360 VAL G C 1
ATOM 14401 O O . VAL G 1 269 ? 8.26693 -58.61200 77.95923 1.000 42.04306 360 VAL G O 1
ATOM 14405 N N . GLU G 1 270 ? 8.89915 -56.74311 76.85908 1.000 38.45731 361 GLU G N 1
ATOM 14406 C CA . GLU G 1 270 ? 7.65587 -56.65723 76.11281 1.000 42.00731 361 GLU G CA 1
ATOM 14407 C C . GLU G 1 270 ? 7.56803 -57.71122 75.01580 1.000 45.19731 361 GLU G C 1
ATOM 14408 O O . GLU G 1 270 ? 6.46827 -58.18626 74.71129 1.000 42.87731 361 GLU G O 1
ATOM 14414 N N . SER G 1 271 ? 8.70912 -58.11669 74.44255 1.000 48.49828 362 SER G N 1
ATOM 14415 C CA . SER G 1 271 ? 8.72943 -59.14337 73.39960 1.000 49.82828 362 SER G CA 1
ATOM 14416 C C . SER G 1 271 ? 8.17365 -60.47562 73.87609 1.000 55.00828 362 SER G C 1
ATOM 14417 O O . SER G 1 271 ? 7.79314 -61.31344 73.04830 1.000 57.88828 362 SER G O 1
ATOM 14420 N N . ASP G 1 272 ? 8.15573 -60.70074 75.18313 1.000 59.79788 363 ASP G N 1
ATOM 14421 C CA . ASP G 1 272 ? 7.80085 -61.99166 75.74516 1.000 55.24788 363 ASP G CA 1
ATOM 14422 C C . ASP G 1 272 ? 6.46857 -61.96279 76.51288 1.000 50.82788 363 ASP G C 1
ATOM 14423 O O . ASP G 1 272 ? 5.51988 -61.25799 76.14158 1.000 62.12788 363 ASP G O 1
ATOM 14428 N N . SER H 1 22 ? -5.87194 -30.52710 54.22151 1.000 85.39251 21 SER H N 1
ATOM 14429 C CA . SER H 1 22 ? -6.20977 -30.20772 52.84239 1.000 75.16251 21 SER H CA 1
ATOM 14430 C C . SER H 1 22 ? -7.68594 -30.50711 52.58290 1.000 60.42251 21 SER H C 1
ATOM 14431 O O . SER H 1 22 ? -8.40183 -30.89351 53.50684 1.000 53.74251 21 SER H O 1
ATOM 14434 N N . GLU H 1 23 ? -8.14918 -30.30056 51.33614 1.000 56.39793 22 GLU H N 1
ATOM 14435 C CA . GLU H 1 23 ? -9.55820 -30.48630 50.96615 1.000 58.96793 22 GLU H CA 1
ATOM 14436 C C . GLU H 1 23 ? -9.70797 -31.68904 50.04316 1.000 54.25793 22 GLU H C 1
ATOM 14437 O O . GLU H 1 23 ? -9.00673 -31.75729 49.02190 1.000 54.02793 22 GLU H O 1
ATOM 14443 N N . PRO H 1 24 ? -10.59049 -32.64589 50.35811 1.000 51.20529 23 PRO H N 1
ATOM 14444 C CA . PRO H 1 24 ? -10.62763 -33.91201 49.60949 1.000 46.73529 23 PRO H CA 1
ATOM 14445 C C . PRO H 1 24 ? -11.17110 -33.67502 48.21887 1.000 43.93529 23 PRO H C 1
ATOM 14446 O O . PRO H 1 24 ? -12.19213 -33.01178 48.05640 1.000 44.43529 23 PRO H O 1
ATOM 14450 N N . THR H 1 25 ? -10.51906 -34.24237 47.22015 1.000 39.74558 24 THR H N 1
ATOM 14451 C CA . THR H 1 25 ? -11.09388 -34.21721 45.88404 1.000 39.80558 24 THR H CA 1
ATOM 14452 C C . THR H 1 25 ? -12.19138 -35.27328 45.76006 1.000 43.62558 24 THR H C 1
ATOM 14453 O O . THR H 1 25 ? -12.01005 -36.43129 46.14520 1.000 39.42558 24 THR H O 1
ATOM 14457 N N . ILE H 1 26 ? -13.33900 -34.85945 45.25007 1.000 41.53301 25 ILE H N 1
ATOM 14458 C CA . ILE H 1 26 ? -14.48132 -35.73776 45.05864 1.000 41.45301 25 ILE H CA 1
ATOM 14459 C C . ILE H 1 26 ? -14.62076 -35.95063 43.55431 1.000 37.82301 25 ILE H C 1
ATOM 14460 O O . ILE H 1 26 ? -15.14257 -35.09666 42.82678 1.000 36.02301 25 ILE H O 1
ATOM 14465 N N . TYR H 1 27 ? -14.10813 -37.08950 43.07816 1.000 38.24017 26 TYR H N 1
ATOM 14466 C CA . TYR H 1 27 ? -14.23693 -37.43032 41.66964 1.000 38.60017 26 TYR H CA 1
ATOM 14467 C C . TYR H 1 27 ? -15.67331 -37.80957 41.32648 1.000 43.57017 26 TYR H C 1
ATOM 14468 O O . TYR H 1 27 ? -16.10585 -37.63042 40.18145 1.000 46.68017 26 TYR H O 1
ATOM 14477 N N . LEU H 1 28 ? -16.41873 -38.33435 42.29931 1.000 34.96144 27 LEU H N 1
ATOM 14478 C CA . LEU H 1 28 ? -17.80448 -38.72945 42.09680 1.000 37.30144 27 LEU H CA 1
ATOM 14479 C C . LEU H 1 28 ? -18.50326 -38.87344 43.44329 1.000 33.88144 27 LEU H C 1
ATOM 14480 O O . LEU H 1 28 ? -17.90822 -39.35785 44.40889 1.000 35.03144 27 LEU H O 1
ATOM 14485 N N . LYS H 1 29 ? -19.73924 -38.37522 43.51128 1.000 33.51347 28 LYS H N 1
ATOM 14486 C CA . LYS H 1 29 ? -20.62928 -38.59448 44.64555 1.000 32.36347 28 LYS H CA 1
ATOM 14487 C C . LYS H 1 29 ? -22.05854 -38.74215 44.13939 1.000 35.36347 28 LYS H C 1
ATOM 14488 O O . LYS H 1 29 ? -22.59628 -37.82102 43.51077 1.000 42.42347 28 LYS H O 1
ATOM 14494 N N . GLU H 1 30 ? -22.66207 -39.90605 44.38718 1.000 34.65281 29 GLU H N 1
ATOM 14495 C CA . GLU H 1 30 ? -24.01893 -40.19350 43.93607 1.000 34.66281 29 GLU H CA 1
ATOM 14496 C C . GLU H 1 30 ? -24.78070 -40.92554 45.03536 1.000 32.33281 29 GLU H C 1
ATOM 14497 O O . GLU H 1 30 ? -24.41384 -42.04627 45.40270 1.000 27.86281 29 GLU H O 1
ATOM 14503 N N . THR H 1 31 ? -25.83767 -40.29904 45.56361 1.000 32.99569 30 THR H N 1
ATOM 14504 C CA . THR H 1 31 ? -26.64663 -40.90736 46.60960 1.000 33.46569 30 THR H CA 1
ATOM 14505 C C . THR H 1 31 ? -28.11190 -41.02893 46.22429 1.000 37.57569 30 THR H C 1
ATOM 14506 O O . THR H 1 31 ? -28.90776 -41.51579 47.03596 1.000 37.44569 30 THR H O 1
ATOM 14510 N N . PHE H 1 32 ? -28.49053 -40.60334 45.01749 1.000 29.89412 31 PHE H N 1
ATOM 14511 C CA . PHE H 1 32 ? -29.84821 -40.80188 44.48806 1.000 32.43412 31 PHE H CA 1
ATOM 14512 C C . PHE H 1 32 ? -30.93500 -40.19479 45.37988 1.000 37.94412 31 PHE H C 1
ATOM 14513 O O . PHE H 1 32 ? -32.02634 -40.75089 45.51302 1.000 40.74412 31 PHE H O 1
ATOM 14521 N N . ASP H 1 33 ? -30.64422 -39.05907 46.01203 1.000 33.40569 32 ASP H N 1
ATOM 14522 C CA . ASP H 1 33 ? -31.55348 -38.49127 46.99902 1.000 35.96569 32 ASP H CA 1
ATOM 14523 C C . ASP H 1 33 ? -32.16968 -37.15900 46.57751 1.000 38.58569 32 ASP H C 1
ATOM 14524 O O . ASP H 1 33 ? -32.84223 -36.51391 47.38542 1.000 46.43569 32 ASP H O 1
ATOM 14529 N N . ASP H 1 34 ? -31.95556 -36.72387 45.34478 1.000 37.20904 33 ASP H N 1
ATOM 14530 C CA . ASP H 1 34 ? -32.60306 -35.50923 44.86523 1.000 38.21904 33 ASP H CA 1
ATOM 14531 C C . ASP H 1 34 ? -33.69040 -35.79778 43.82503 1.000 40.57904 33 ASP H C 1
ATOM 14532 O O . ASP H 1 34 ? -33.61924 -35.30413 42.68973 1.000 38.77904 33 ASP H O 1
ATOM 14537 N N . GLY H 1 35 ? -34.67659 -36.61733 44.18847 1.000 45.02592 34 GLY H N 1
ATOM 14538 C CA . GLY H 1 35 ? -35.79645 -36.87965 43.29873 1.000 40.89592 34 GLY H CA 1
ATOM 14539 C C . GLY H 1 35 ? -35.36944 -37.51376 41.98897 1.000 40.20592 34 GLY H C 1
ATOM 14540 O O . GLY H 1 35 ? -34.47677 -38.36512 41.93477 1.000 44.77592 34 GLY H O 1
ATOM 14541 N N . ASP H 1 36 ? -35.98281 -37.05252 40.90551 1.000 48.16582 35 ASP H N 1
ATOM 14542 C CA . ASP H 1 36 ? -35.74700 -37.59386 39.57706 1.000 41.28582 35 ASP H CA 1
ATOM 14543 C C . ASP H 1 36 ? -34.44967 -37.11071 38.98345 1.000 38.64582 35 ASP H C 1
ATOM 14544 O O . ASP H 1 36 ? -34.22913 -37.33622 37.78737 1.000 39.98582 35 ASP H O 1
ATOM 14549 N N . ALA H 1 37 ? -33.61947 -36.40811 39.76486 1.000 38.06992 36 ALA H N 1
ATOM 14550 C CA . ALA H 1 37 ? -32.45213 -35.75218 39.18378 1.000 41.18992 36 ALA H CA 1
ATOM 14551 C C . ALA H 1 37 ? -31.45685 -36.76415 38.62994 1.000 38.94992 36 ALA H C 1
ATOM 14552 O O . ALA H 1 37 ? -30.81973 -36.50693 37.59982 1.000 37.93992 36 ALA H O 1
ATOM 14554 N N . TRP H 1 38 ? -31.37647 -37.94992 39.24908 1.000 39.44771 37 TRP H N 1
ATOM 14555 C CA . TRP H 1 38 ? -30.45159 -38.97741 38.78544 1.000 42.26771 37 TRP H CA 1
ATOM 14556 C C . TRP H 1 38 ? -30.74313 -39.41112 37.35980 1.000 43.20771 37 TRP H C 1
ATOM 14557 O O . TRP H 1 38 ? -29.81606 -39.77789 36.62170 1.000 40.80771 37 TRP H O 1
ATOM 14568 N N . LYS H 1 39 ? -32.00462 -39.33279 36.93464 1.000 38.41009 38 LYS H N 1
ATOM 14569 C CA . LYS H 1 39 ? -32.37285 -39.93551 35.64924 1.000 38.06009 38 LYS H CA 1
ATOM 14570 C C . LYS H 1 39 ? -31.70502 -39.28372 34.46783 1.000 42.49009 38 LYS H C 1
ATOM 14571 O O . LYS H 1 39 ? -31.93738 -39.69011 33.35102 1.000 46.34009 38 LYS H O 1
ATOM 14577 N N . GLU H 1 40 ? -30.87009 -38.28143 34.66352 1.000 52.11314 39 GLU H N 1
ATOM 14578 C CA . GLU H 1 40 ? -30.16265 -37.69856 33.52883 1.000 47.00314 39 GLU H CA 1
ATOM 14579 C C . GLU H 1 40 ? -28.76212 -37.26798 33.93097 1.000 46.08314 39 GLU H C 1
ATOM 14580 O O . GLU H 1 40 ? -28.21313 -36.31392 33.37699 1.000 55.91314 39 GLU H O 1
ATOM 14586 N N . ARG H 1 41 ? -28.22245 -37.90130 34.96342 1.000 38.88650 40 ARG H N 1
ATOM 14587 C CA . ARG H 1 41 ? -26.79919 -38.14874 35.09123 1.000 39.36650 40 ARG H CA 1
ATOM 14588 C C . ARG H 1 41 ? -26.48576 -39.50529 34.48350 1.000 36.24650 40 ARG H C 1
ATOM 14589 O O . ARG H 1 41 ? -25.45159 -39.67534 33.82131 1.000 35.18650 40 ARG H O 1
ATOM 14597 N N . TRP H 1 42 ? -27.35437 -40.48400 34.72209 1.000 34.67644 41 TRP H N 1
ATOM 14598 C CA . TRP H 1 42 ? -27.14051 -41.83863 34.24350 1.000 28.10644 41 TRP H CA 1
ATOM 14599 C C . TRP H 1 42 ? -27.79580 -42.05808 32.88567 1.000 27.80644 41 TRP H C 1
ATOM 14600 O O . TRP H 1 42 ? -28.91319 -41.59883 32.64878 1.000 31.44644 41 TRP H O 1
ATOM 14611 N N . VAL H 1 43 ? -27.08948 -42.75949 31.99816 1.000 33.18371 42 VAL H N 1
ATOM 14612 C CA . VAL H 1 43 ? -27.56260 -43.09871 30.65685 1.000 32.56371 42 VAL H CA 1
ATOM 14613 C C . VAL H 1 43 ? -27.82558 -44.59833 30.59363 1.000 32.36371 42 VAL H C 1
ATOM 14614 O O . VAL H 1 43 ? -26.91889 -45.40213 30.85261 1.000 36.36371 42 VAL H O 1
ATOM 14618 N N . GLN H 1 44 ? -29.03645 -44.97802 30.18421 1.000 35.14541 43 GLN H N 1
ATOM 14619 C CA . GLN H 1 44 ? -29.36714 -46.38349 29.96941 1.000 35.67541 43 GLN H CA 1
ATOM 14620 C C . GLN H 1 44 ? -28.90230 -46.80683 28.58252 1.000 34.15541 43 GLN H C 1
ATOM 14621 O O . GLN H 1 44 ? -29.32830 -46.23236 27.57994 1.000 33.29541 43 GLN H O 1
ATOM 14627 N N . SER H 1 45 ? -28.02830 -47.80531 28.52689 1.000 36.26567 44 SER H N 1
ATOM 14628 C CA . SER H 1 45 ? -27.44443 -48.23202 27.26434 1.000 37.72567 44 SER H CA 1
ATOM 14629 C C . SER H 1 45 ? -28.50325 -48.76371 26.30283 1.000 40.46567 44 SER H C 1
ATOM 14630 O O . SER H 1 45 ? -29.52292 -49.31809 26.71079 1.000 38.42567 44 SER H O 1
ATOM 14633 N N . LYS H 1 46 ? -28.25715 -48.55094 25.00512 1.000 38.96736 45 LYS H N 1
ATOM 14634 C CA . LYS H 1 46 ? -29.10377 -49.02735 23.91332 1.000 42.78736 45 LYS H CA 1
ATOM 14635 C C . LYS H 1 46 ? -28.46477 -50.16063 23.12002 1.000 45.13736 45 LYS H C 1
ATOM 14636 O O . LYS H 1 46 ? -28.94191 -50.48728 22.03082 1.000 50.24736 45 LYS H O 1
ATOM 14642 N N . HIS H 1 47 ? -27.39903 -50.76687 23.63797 1.000 37.54180 46 HIS H N 1
ATOM 14643 C CA . HIS H 1 47 ? -26.70874 -51.83116 22.91927 1.000 42.25180 46 HIS H CA 1
ATOM 14644 C C . HIS H 1 47 ? -27.59016 -53.06423 22.72973 1.000 43.71180 46 HIS H C 1
ATOM 14645 O O . HIS H 1 47 ? -27.36908 -53.84604 21.79618 1.000 39.56180 46 HIS H O 1
ATOM 14652 N N . LYS H 1 48 ? -28.54660 -53.28955 23.63069 1.000 38.60557 47 LYS H N 1
ATOM 14653 C CA . LYS H 1 48 ? -29.51905 -54.36686 23.51192 1.000 38.50557 47 LYS H CA 1
ATOM 14654 C C . LYS H 1 48 ? -30.91331 -53.79616 23.75305 1.000 43.12557 47 LYS H C 1
ATOM 14655 O O . LYS H 1 48 ? -31.06106 -52.72745 24.35638 1.000 37.07557 47 LYS H O 1
ATOM 14661 N N . ASP H 1 49 ? -31.94250 -54.49414 23.23731 1.000 43.88834 48 ASP H N 1
ATOM 14662 C CA . ASP H 1 49 ? -33.32455 -54.06145 23.46708 1.000 42.46834 48 ASP H CA 1
ATOM 14663 C C . ASP H 1 49 ? -33.88152 -54.48586 24.81177 1.000 42.51834 48 ASP H C 1
ATOM 14664 O O . ASP H 1 49 ? -34.87361 -53.90575 25.25595 1.000 46.03834 48 ASP H O 1
ATOM 14669 N N . ASP H 1 50 ? -33.27291 -55.45581 25.48182 1.000 37.68190 49 ASP H N 1
ATOM 14670 C CA . ASP H 1 50 ? -33.92491 -56.07142 26.62605 1.000 38.16190 49 ASP H CA 1
ATOM 14671 C C . ASP H 1 50 ? -33.11556 -55.92592 27.90329 1.000 37.66190 49 ASP H C 1
ATOM 14672 O O . ASP H 1 50 ? -33.12221 -56.81535 28.75447 1.000 34.39190 49 ASP H O 1
ATOM 14677 N N . TYR H 1 51 ? -32.41980 -54.80508 28.05307 1.000 39.44212 50 TYR H N 1
ATOM 14678 C CA . TYR H 1 51 ? -31.74201 -54.53105 29.31024 1.000 34.43212 50 TYR H CA 1
ATOM 14679 C C . TYR H 1 51 ? -32.79801 -54.31706 30.38307 1.000 35.62212 50 TYR H C 1
ATOM 14680 O O . TYR H 1 51 ? -33.86727 -53.77092 30.11151 1.000 34.71212 50 TYR H O 1
ATOM 14689 N N . GLY H 1 52 ? -32.51909 -54.76974 31.59852 1.000 32.64801 51 GLY H N 1
ATOM 14690 C CA . GLY H 1 52 ? -33.48436 -54.60402 32.66975 1.000 30.35801 51 GLY H CA 1
ATOM 14691 C C . GLY H 1 52 ? -33.75645 -53.14413 32.98441 1.000 35.78801 51 GLY H C 1
ATOM 14692 O O . GLY H 1 52 ? -32.98784 -52.25283 32.64281 1.000 34.60801 51 GLY H O 1
ATOM 14693 N N . GLU H 1 53 ? -34.87258 -52.90336 33.66057 1.000 36.53489 52 GLU H N 1
ATOM 14694 C CA . GLU H 1 53 ? -35.30044 -51.55493 34.02377 1.000 33.30489 52 GLU H CA 1
ATOM 14695 C C . GLU H 1 53 ? -34.79671 -51.18608 35.42018 1.000 32.58489 52 GLU H C 1
ATOM 14696 O O . GLU H 1 53 ? -34.68540 -52.03383 36.30714 1.000 30.50489 52 GLU H O 1
ATOM 14702 N N . TRP H 1 54 ? -34.43014 -49.92855 35.59311 1.000 37.66963 53 TRP H N 1
ATOM 14703 C CA . TRP H 1 54 ? -33.98488 -49.43669 36.88252 1.000 35.78963 53 TRP H CA 1
ATOM 14704 C C . TRP H 1 54 ? -35.01848 -48.50677 37.48966 1.000 37.53963 53 TRP H C 1
ATOM 14705 O O . TRP H 1 54 ? -35.82360 -47.89953 36.78665 1.000 28.70963 53 TRP H O 1
ATOM 14716 N N . GLN H 1 55 ? -34.93620 -48.35066 38.80561 1.000 37.94293 54 GLN H N 1
ATOM 14717 C CA . GLN H 1 55 ? -35.87298 -47.51848 39.54291 1.000 30.43293 54 GLN H CA 1
ATOM 14718 C C . GLN H 1 55 ? -35.28370 -47.20699 40.91572 1.000 30.47293 54 GLN H C 1
ATOM 14719 O O . GLN H 1 55 ? -34.52842 -48.00845 41.47764 1.000 35.05293 54 GLN H O 1
ATOM 14725 N N . LEU H 1 56 ? -35.62465 -46.03033 41.44571 1.000 38.58350 55 LEU H N 1
ATOM 14726 C CA . LEU H 1 56 ? -35.19198 -45.66892 42.78968 1.000 34.43350 55 LEU H CA 1
ATOM 14727 C C . LEU H 1 56 ? -36.12565 -46.28363 43.82307 1.000 34.83350 55 LEU H C 1
ATOM 14728 O O . LEU H 1 56 ? -37.31768 -46.46190 43.57938 1.000 29.27350 55 LEU H O 1
ATOM 14733 N N . SER H 1 57 ? -35.57324 -46.62568 44.97948 1.000 27.06479 56 SER H N 1
ATOM 14734 C CA . SER H 1 57 ? -36.38305 -47.26677 46.00111 1.000 28.45479 56 SER H CA 1
ATOM 14735 C C . SER H 1 57 ? -35.65909 -47.18627 47.33188 1.000 31.15479 56 SER H C 1
ATOM 14736 O O . SER H 1 57 ? -34.43188 -47.08267 47.36537 1.000 31.72479 56 SER H O 1
ATOM 14739 N N . HIS H 1 58 ? -36.42382 -47.17368 48.42717 1.000 25.64286 57 HIS H N 1
ATOM 14740 C CA . HIS H 1 58 ? -35.81511 -47.28940 49.74270 1.000 23.29286 57 HIS H CA 1
ATOM 14741 C C . HIS H 1 58 ? -35.93183 -48.68855 50.34644 1.000 32.87286 57 HIS H C 1
ATOM 14742 O O . HIS H 1 58 ? -35.19965 -48.99722 51.29155 1.000 40.72286 57 HIS H O 1
ATOM 14749 N N . GLY H 1 59 ? -36.79002 -49.54929 49.78554 1.000 35.54402 58 GLY H N 1
ATOM 14750 C CA . GLY H 1 59 ? -36.96643 -50.93475 50.18945 1.000 36.02402 58 GLY H CA 1
ATOM 14751 C C . GLY H 1 59 ? -37.94894 -51.14162 51.33156 1.000 36.24402 58 GLY H C 1
ATOM 14752 O O . GLY H 1 59 ? -38.18459 -50.26548 52.16752 1.000 42.47402 58 GLY H O 1
ATOM 14753 N N . LYS H 1 60 ? -38.56668 -52.33230 51.32270 1.000 37.56056 59 LYS H N 1
ATOM 14754 C CA . LYS H 1 60 ? -38.33813 -53.18858 52.47828 1.000 41.62056 59 LYS H CA 1
ATOM 14755 C C . LYS H 1 60 ? -37.86679 -52.50927 53.80848 1.000 42.55056 59 LYS H C 1
ATOM 14756 O O . LYS H 1 60 ? -38.67383 -51.88941 54.50908 1.000 35.06056 59 LYS H O 1
ATOM 14762 N N . LEU H 1 61 ? -36.61474 -52.69842 54.27041 1.000 48.77846 60 LEU H N 1
ATOM 14763 C CA . LEU H 1 61 ? -36.12313 -52.25585 55.57265 1.000 41.89846 60 LEU H CA 1
ATOM 14764 C C . LEU H 1 61 ? -35.41967 -50.93488 55.36004 1.000 40.33846 60 LEU H C 1
ATOM 14765 O O . LEU H 1 61 ? -34.41076 -50.88103 54.65017 1.000 46.61846 60 LEU H O 1
ATOM 14770 N N . PHE H 1 62 ? -35.94907 -49.87214 55.94907 1.000 46.64578 61 PHE H N 1
ATOM 14771 C CA . PHE H 1 62 ? -35.28973 -48.58660 55.78639 1.000 44.60578 61 PHE H CA 1
ATOM 14772 C C . PHE H 1 62 ? -35.43390 -47.73071 57.04128 1.000 44.34578 61 PHE H C 1
ATOM 14773 O O . PHE H 1 62 ? -36.28244 -47.97611 57.90234 1.000 46.87578 61 PHE H O 1
ATOM 14781 N N . ALA H 1 63 ? -34.58204 -46.70187 57.12077 1.000 49.22966 62 ALA H N 1
ATOM 14782 C CA . ALA H 1 63 ? -34.57497 -45.74025 58.22347 1.000 48.09966 62 ALA H CA 1
ATOM 14783 C C . ALA H 1 63 ? -35.32221 -44.45580 57.90424 1.000 47.24966 62 ALA H C 1
ATOM 14784 O O . ALA H 1 63 ? -36.15271 -43.99979 58.69643 1.000 46.82966 62 ALA H O 1
ATOM 14786 N N . ASP H 1 64 ? -34.98770 -43.84011 56.78057 1.000 43.31645 63 ASP H N 1
ATOM 14787 C CA . ASP H 1 64 ? -35.61444 -42.62200 56.30165 1.000 43.54645 63 ASP H CA 1
ATOM 14788 C C . ASP H 1 64 ? -36.22296 -42.92100 54.94330 1.000 50.69645 63 ASP H C 1
ATOM 14789 O O . ASP H 1 64 ? -35.50843 -43.31768 54.01729 1.000 50.67645 63 ASP H O 1
ATOM 14794 N N . GLU H 1 65 ? -37.53286 -42.72783 54.82318 1.000 51.35026 64 GLU H N 1
ATOM 14795 C CA . GLU H 1 65 ? -38.24191 -42.95214 53.56812 1.000 50.72026 64 GLU H CA 1
ATOM 14796 C C . GLU H 1 65 ? -37.85662 -41.98549 52.45702 1.000 43.55026 64 GLU H C 1
ATOM 14797 O O . GLU H 1 65 ? -38.43063 -42.07333 51.36486 1.000 43.14026 64 GLU H O 1
ATOM 14803 N N . ASN H 1 66 ? -36.93569 -41.06223 52.69415 1.000 42.79790 65 ASN H N 1
ATOM 14804 C CA . ASN H 1 66 ? -36.45272 -40.17963 51.64491 1.000 44.31790 65 ASN H CA 1
ATOM 14805 C C . ASN H 1 66 ? -35.06058 -40.57383 51.17230 1.000 42.43790 65 ASN H C 1
ATOM 14806 O O . ASN H 1 66 ? -34.57649 -40.02572 50.17143 1.000 43.37790 65 ASN H O 1
ATOM 14811 N N . ASP H 1 67 ? -34.40965 -41.49584 51.88040 1.000 35.54078 66 ASP H N 1
ATOM 14812 C CA . ASP H 1 67 ? -33.14458 -42.07407 51.46550 1.000 45.03078 66 ASP H CA 1
ATOM 14813 C C . ASP H 1 67 ? -33.40102 -43.12199 50.38803 1.000 37.54078 66 ASP H C 1
ATOM 14814 O O . ASP H 1 67 ? -33.87125 -44.22205 50.68438 1.000 32.86078 66 ASP H O 1
ATOM 14819 N N . MET H 1 68 ? -33.06124 -42.80415 49.14208 1.000 47.19573 67 MET H N 1
ATOM 14820 C CA . MET H 1 68 ? -33.33742 -43.67974 48.01110 1.000 40.60573 67 MET H CA 1
ATOM 14821 C C . MET H 1 68 ? -32.06208 -44.24238 47.39680 1.000 41.90573 67 MET H C 1
ATOM 14822 O O . MET H 1 68 ? -31.05670 -43.54095 47.26466 1.000 47.75573 67 MET H O 1
ATOM 14827 N N . GLY H 1 69 ? -32.12917 -45.50584 46.97829 1.000 38.56019 68 GLY H N 1
ATOM 14828 C CA . GLY H 1 69 ? -31.05516 -46.14621 46.25913 1.000 36.92019 68 GLY H CA 1
ATOM 14829 C C . GLY H 1 69 ? -31.51774 -46.62299 44.89558 1.000 36.94019 68 GLY H C 1
ATOM 14830 O O . GLY H 1 69 ? -32.70450 -46.56838 44.55588 1.000 35.60019 68 GLY H O 1
ATOM 14831 N N . LEU H 1 70 ? -30.55189 -47.13070 44.13386 1.000 38.18021 69 LEU H N 1
ATOM 14832 C CA . LEU H 1 70 ? -30.78936 -47.59742 42.77528 1.000 35.45021 69 LEU H CA 1
ATOM 14833 C C . LEU H 1 70 ? -31.07197 -49.09986 42.76363 1.000 28.24021 69 LEU H C 1
ATOM 14834 O O . LEU H 1 70 ? -30.27439 -49.89691 43.26933 1.000 24.61021 69 LEU H O 1
ATOM 14839 N N . LYS H 1 71 ? -32.18894 -49.47756 42.13469 1.000 26.74533 70 LYS H N 1
ATOM 14840 C CA . LYS H 1 71 ? -32.75740 -50.81207 42.22615 1.000 28.59533 70 LYS H CA 1
ATOM 14841 C C . LYS H 1 71 ? -33.00236 -51.39776 40.84555 1.000 30.80533 70 LYS H C 1
ATOM 14842 O O . LYS H 1 71 ? -33.47399 -50.70742 39.93253 1.000 32.71533 70 LYS H O 1
ATOM 14848 N N . THR H 1 72 ? -32.67108 -52.67753 40.70385 1.000 26.80882 71 THR H N 1
ATOM 14849 C CA . THR H 1 72 ? -33.00298 -53.45793 39.51778 1.000 29.06882 71 THR H CA 1
ATOM 14850 C C . THR H 1 72 ? -34.42522 -53.95625 39.68429 1.000 28.82882 71 THR H C 1
ATOM 14851 O O . THR H 1 72 ? -34.79001 -54.41184 40.77077 1.000 30.23882 71 THR H O 1
ATOM 14855 N N . MET H 1 73 ? -35.23681 -53.84027 38.62561 1.000 26.30790 72 MET H N 1
ATOM 14856 C CA . MET H 1 73 ? -36.67275 -54.11220 38.72359 1.000 27.52790 72 MET H CA 1
ATOM 14857 C C . MET H 1 73 ? -37.13055 -55.41378 38.07573 1.000 31.22790 72 MET H C 1
ATOM 14858 O O . MET H 1 73 ? -38.22436 -55.88479 38.39719 1.000 28.85790 72 MET H O 1
ATOM 14863 N N . GLN H 1 74 ? -36.34543 -56.01481 37.18996 1.000 32.92118 73 GLN H N 1
ATOM 14864 C CA . GLN H 1 74 ? -36.81140 -57.15618 36.41574 1.000 30.53118 73 GLN H CA 1
ATOM 14865 C C . GLN H 1 74 ? -35.90101 -58.35606 36.62259 1.000 29.04118 73 GLN H C 1
ATOM 14866 O O . GLN H 1 74 ? -34.67478 -58.23648 36.52488 1.000 30.57118 73 GLN H O 1
ATOM 14872 N N . ASP H 1 75 ? -36.50732 -59.51415 36.86830 1.000 31.44306 74 ASP H N 1
ATOM 14873 C CA . ASP H 1 75 ? -35.75422 -60.74794 37.04475 1.000 27.79306 74 ASP H CA 1
ATOM 14874 C C . ASP H 1 75 ? -35.17324 -61.23064 35.71409 1.000 26.33306 74 ASP H C 1
ATOM 14875 O O . ASP H 1 75 ? -35.73201 -60.98921 34.63344 1.000 27.94306 74 ASP H O 1
ATOM 14880 N N . ALA H 1 76 ? -34.02635 -61.91027 35.80541 1.000 27.60287 75 ALA H N 1
ATOM 14881 C CA . ALA H 1 76 ? -33.40730 -62.57840 34.66228 1.000 27.37287 75 ALA H CA 1
ATOM 14882 C C . ALA H 1 76 ? -33.16748 -61.59354 33.51560 1.000 26.97287 75 ALA H C 1
ATOM 14883 O O . ALA H 1 76 ? -33.68573 -61.74061 32.40339 1.000 29.59287 75 ALA H O 1
ATOM 14885 N N . ARG H 1 77 ? -32.37584 -60.56698 33.80825 1.000 26.15252 76 ARG H N 1
ATOM 14886 C CA . ARG H 1 77 ? -32.07569 -59.55345 32.81516 1.000 26.53252 76 ARG H CA 1
ATOM 14887 C C . ARG H 1 77 ? -30.60961 -59.14959 32.90642 1.000 29.02252 76 ARG H C 1
ATOM 14888 O O . ARG H 1 77 ? -29.97779 -59.26410 33.96319 1.000 25.62252 76 ARG H O 1
ATOM 14896 N N . PHE H 1 78 ? -30.07401 -58.68428 31.77308 1.000 28.57999 77 PHE H N 1
ATOM 14897 C CA . PHE H 1 78 ? -28.81161 -57.96307 31.74736 1.000 27.91999 77 PHE H CA 1
ATOM 14898 C C . PHE H 1 78 ? -29.08641 -56.49685 32.03892 1.000 26.59999 77 PHE H C 1
ATOM 14899 O O . PHE H 1 78 ? -30.11750 -55.95494 31.63599 1.000 29.13999 77 PHE H O 1
ATOM 14907 N N . TYR H 1 79 ? -28.16145 -55.86932 32.75521 1.000 31.47415 78 TYR H N 1
ATOM 14908 C CA . TYR H 1 79 ? -28.23796 -54.46013 33.08200 1.000 30.82415 78 TYR H CA 1
ATOM 14909 C C . TYR H 1 79 ? -27.02557 -53.71061 32.54199 1.000 28.37415 78 TYR H C 1
ATOM 14910 O O . TYR H 1 79 ? -25.91793 -54.25444 32.44367 1.000 30.15415 78 TYR H O 1
ATOM 14919 N N . SER H 1 80 ? -27.25591 -52.43790 32.21150 1.000 30.27881 79 SER H N 1
ATOM 14920 C CA . SER H 1 80 ? -26.23405 -51.60297 31.59336 1.000 30.65881 79 SER H CA 1
ATOM 14921 C C . SER H 1 80 ? -26.63753 -50.14388 31.80869 1.000 31.29881 79 SER H C 1
ATOM 14922 O O . SER H 1 80 ? -27.49768 -49.62146 31.09074 1.000 35.38881 79 SER H O 1
ATOM 14925 N N . LEU H 1 81 ? -26.05350 -49.52563 32.83102 1.000 27.85538 80 LEU H N 1
ATOM 14926 C CA . LEU H 1 81 ? -26.33505 -48.14590 33.19493 1.000 31.37538 80 LEU H CA 1
ATOM 14927 C C . LEU H 1 81 ? -25.01662 -47.50592 33.61022 1.000 30.83538 80 LEU H C 1
ATOM 14928 O O . LEU H 1 81 ? -24.27781 -48.08625 34.40867 1.000 33.44538 80 LEU H O 1
ATOM 14933 N N . SER H 1 82 ? -24.70379 -46.33506 33.06082 1.000 30.68522 81 SER H N 1
ATOM 14934 C CA . SER H 1 82 ? -23.40534 -45.71515 33.28733 1.000 32.72522 81 SER H CA 1
ATOM 14935 C C . SER H 1 82 ? -23.58832 -44.21338 33.45133 1.000 31.50522 81 SER H C 1
ATOM 14936 O O . SER H 1 82 ? -24.66964 -43.67252 33.23500 1.000 31.38522 81 SER H O 1
ATOM 14939 N N . ARG H 1 83 ? -22.50655 -43.53360 33.81557 1.000 37.27249 82 ARG H N 1
ATOM 14940 C CA . ARG H 1 83 ? -22.58908 -42.14416 34.25273 1.000 29.22249 82 ARG H CA 1
ATOM 14941 C C . ARG H 1 83 ? -21.19631 -41.53370 34.21975 1.000 28.07249 82 ARG H C 1
ATOM 14942 O O . ARG H 1 83 ? -20.19965 -42.22396 34.44944 1.000 28.98249 82 ARG H O 1
ATOM 14950 N N . LYS H 1 84 ? -21.13459 -40.23519 33.94690 1.000 36.36399 83 LYS H N 1
ATOM 14951 C CA . LYS H 1 84 ? -19.85462 -39.55004 33.98186 1.000 32.21399 83 LYS H CA 1
ATOM 14952 C C . LYS H 1 84 ? -19.51072 -39.17472 35.41303 1.000 38.12399 83 LYS H C 1
ATOM 14953 O O . LYS H 1 84 ? -20.39425 -38.97643 36.25167 1.000 29.95399 83 LYS H O 1
ATOM 14959 N N . PHE H 1 85 ? -18.21015 -39.10882 35.69328 1.000 37.51203 84 PHE H N 1
ATOM 14960 C CA . PHE H 1 85 ? -17.75234 -38.61010 36.97840 1.000 37.35203 84 PHE H CA 1
ATOM 14961 C C . PHE H 1 85 ? -18.12543 -37.14717 37.11078 1.000 41.94203 84 PHE H C 1
ATOM 14962 O O . PHE H 1 85 ? -18.25794 -36.42139 36.12855 1.000 34.72203 84 PHE H O 1
ATOM 14970 N N . ASP H 1 86 ? -18.25746 -36.70090 38.34742 1.000 38.68966 85 ASP H N 1
ATOM 14971 C CA . ASP H 1 86 ? -18.26692 -35.26529 38.54534 1.000 39.75966 85 ASP H CA 1
ATOM 14972 C C . ASP H 1 86 ? -16.94460 -34.68991 38.07389 1.000 40.15966 85 ASP H C 1
ATOM 14973 O O . ASP H 1 86 ? -16.90268 -33.58768 37.52864 1.000 41.97966 85 ASP H O 1
ATOM 14978 N N . LYS H 1 87 ? -15.83936 -35.42349 38.28269 1.000 39.34676 86 LYS H N 1
ATOM 14979 C CA . LYS H 1 87 ? -14.51391 -34.83351 38.05357 1.000 43.28676 86 LYS H CA 1
ATOM 14980 C C . LYS H 1 87 ? -13.54813 -35.95763 37.68052 1.000 42.91676 86 LYS H C 1
ATOM 14981 O O . LYS H 1 87 ? -13.53289 -36.98997 38.34209 1.000 44.91676 86 LYS H O 1
ATOM 14987 N N . VAL H 1 88 ? -12.75238 -35.76038 36.61848 1.000 41.05369 87 VAL H N 1
ATOM 14988 C CA . VAL H 1 88 ? -11.90608 -36.84208 36.07141 1.000 43.45369 87 VAL H CA 1
ATOM 14989 C C . VAL H 1 88 ? -10.69915 -37.12590 36.97641 1.000 46.20369 87 VAL H C 1
ATOM 14990 O O . VAL H 1 88 ? -10.15223 -36.23132 37.63688 1.000 44.48369 87 VAL H O 1
ATOM 14994 N N . VAL H 1 89 ? -10.26925 -38.39582 37.01233 1.000 41.73998 88 VAL H N 1
ATOM 14995 C CA . VAL H 1 89 ? -9.23977 -38.82869 37.95139 1.000 42.77998 88 VAL H CA 1
ATOM 14996 C C . VAL H 1 89 ? -7.84733 -38.70582 37.35048 1.000 40.50998 88 VAL H C 1
ATOM 14997 O O . VAL H 1 89 ? -7.59252 -39.13229 36.22216 1.000 40.44998 88 VAL H O 1
ATOM 15001 N N . ASP H 1 90 ? -6.92024 -38.18349 38.14546 1.000 39.01997 89 ASP H N 1
ATOM 15002 C CA . ASP H 1 90 ? -5.49210 -38.42909 37.93711 1.000 41.39997 89 ASP H CA 1
ATOM 15003 C C . ASP H 1 90 ? -4.90886 -38.61324 39.33674 1.000 39.38997 89 ASP H C 1
ATOM 15004 O O . ASP H 1 90 ? -4.63032 -37.63816 40.04535 1.000 39.25997 89 ASP H O 1
ATOM 15009 N N . ASN H 1 91 ? -4.71641 -39.86435 39.73404 1.000 28.77636 90 ASN H N 1
ATOM 15010 C CA . ASN H 1 91 ? -4.36295 -40.15670 41.11288 1.000 29.87636 90 ASN H CA 1
ATOM 15011 C C . ASN H 1 91 ? -2.86353 -40.20733 41.34801 1.000 32.71636 90 ASN H C 1
ATOM 15012 O O . ASN H 1 91 ? -2.43303 -40.74157 42.37354 1.000 33.04636 90 ASN H O 1
ATOM 15017 N N . LYS H 1 92 ? -2.06971 -39.62909 40.44866 1.000 35.35113 91 LYS H N 1
ATOM 15018 C CA . LYS H 1 92 ? -0.61928 -39.57406 40.60424 1.000 37.75113 91 LYS H CA 1
ATOM 15019 C C . LYS H 1 92 ? -0.22611 -39.01053 41.96541 1.000 33.19113 91 LYS H C 1
ATOM 15020 O O . LYS H 1 92 ? -0.59303 -37.88474 42.31551 1.000 34.60113 91 LYS H O 1
ATOM 15026 N N . ASP H 1 93 ? 0.48579 -39.82763 42.74370 1.000 32.98483 92 ASP H N 1
ATOM 15027 C CA . ASP H 1 93 ? 1.02975 -39.47221 44.05572 1.000 35.63483 92 ASP H CA 1
ATOM 15028 C C . ASP H 1 93 ? -0.05946 -39.16605 45.09486 1.000 34.47483 92 ASP H C 1
ATOM 15029 O O . ASP H 1 93 ? 0.19381 -38.45818 46.07608 1.000 35.77483 92 ASP H O 1
ATOM 15034 N N . LYS H 1 94 ? -1.26875 -39.68502 44.89617 1.000 29.74488 93 LYS H N 1
ATOM 15035 C CA . LYS H 1 94 ? -2.38002 -39.58176 45.83569 1.000 29.54488 93 LYS H CA 1
ATOM 15036 C C . LYS H 1 94 ? -3.07266 -40.93128 45.95127 1.000 29.92488 93 LYS H C 1
ATOM 15037 O O . LYS H 1 94 ? -2.96741 -41.77489 45.05323 1.000 36.11488 93 LYS H O 1
ATOM 15043 N N . PRO H 1 95 ? -3.79421 -41.16412 47.04266 1.000 27.56485 94 PRO H N 1
ATOM 15044 C CA . PRO H 1 95 ? -4.63942 -42.35905 47.12209 1.000 27.87485 94 PRO H CA 1
ATOM 15045 C C . PRO H 1 95 ? -5.84483 -42.23766 46.20760 1.000 37.37485 94 PRO H C 1
ATOM 15046 O O . PRO H 1 95 ? -6.23840 -41.14916 45.78694 1.000 33.34485 94 PRO H O 1
ATOM 15050 N N . LEU H 1 96 ? -6.43771 -43.38852 45.90547 1.000 32.44258 95 LEU H N 1
ATOM 15051 C CA . LEU H 1 96 ? -7.70409 -43.44607 45.18501 1.000 27.21258 95 LEU H CA 1
ATOM 15052 C C . LEU H 1 96 ? -8.65770 -44.32421 45.97952 1.000 28.14258 95 LEU H C 1
ATOM 15053 O O . LEU H 1 96 ? -8.39571 -45.51757 46.15767 1.000 26.79258 95 LEU H O 1
ATOM 15058 N N . VAL H 1 97 ? -9.77851 -43.75192 46.41948 1.000 31.92011 96 VAL H N 1
ATOM 15059 C CA . VAL H 1 97 ? -10.73498 -44.45599 47.26899 1.000 26.68011 96 VAL H CA 1
ATOM 15060 C C . VAL H 1 97 ? -12.01848 -44.61590 46.48936 1.000 26.91011 96 VAL H C 1
ATOM 15061 O O . VAL H 1 97 ? -12.59288 -43.61882 46.03852 1.000 25.53011 96 VAL H O 1
ATOM 15065 N N . ILE H 1 98 ? -12.48028 -45.86170 46.35750 1.000 27.98162 97 ILE H N 1
ATOM 15066 C CA . ILE H 1 98 ? -13.75233 -46.18335 45.70813 1.000 26.08162 97 ILE H CA 1
ATOM 15067 C C . ILE H 1 98 ? -14.60560 -46.99732 46.66742 1.000 27.77162 97 ILE H C 1
ATOM 15068 O O . ILE H 1 98 ? -14.17702 -48.05562 47.14186 1.000 26.64162 97 ILE H O 1
ATOM 15073 N N . VAL H 1 99 ? -15.81657 -46.52779 46.93313 1.000 18.51002 98 VAL H N 1
ATOM 15074 C CA . VAL H 1 99 ? -16.70219 -47.23816 47.84355 1.000 22.83002 98 VAL H CA 1
ATOM 15075 C C . VAL H 1 99 ? -18.14680 -47.00960 47.42068 1.000 23.11002 98 VAL H C 1
ATOM 15076 O O . VAL H 1 99 ? -18.49187 -45.97973 46.83794 1.000 23.55002 98 VAL H O 1
ATOM 15080 N N . TYR H 1 100 ? -18.97909 -48.00582 47.66836 1.000 22.79969 99 TYR H N 1
ATOM 15081 C CA . TYR H 1 100 ? -20.41503 -47.89724 47.44212 1.000 24.35969 99 TYR H CA 1
ATOM 15082 C C . TYR H 1 100 ? -21.07263 -49.00367 48.24040 1.000 25.97969 99 TYR H C 1
ATOM 15083 O O . TYR H 1 100 ? -20.40656 -49.94271 48.69024 1.000 21.83969 99 TYR H O 1
ATOM 15092 N N . THR H 1 101 ? -22.39728 -48.91970 48.36495 1.000 25.60257 100 THR H N 1
ATOM 15093 C CA . THR H 1 101 ? -23.11429 -49.87436 49.19185 1.000 25.07257 100 THR H CA 1
ATOM 15094 C C . THR H 1 101 ? -24.07819 -50.68558 48.34865 1.000 23.08257 100 THR H C 1
ATOM 15095 O O . THR H 1 101 ? -24.66355 -50.17473 47.38846 1.000 22.97257 100 THR H O 1
ATOM 15099 N N . VAL H 1 102 ? -24.19868 -51.96192 48.72140 1.000 25.34712 101 VAL H N 1
ATOM 15100 C CA . VAL H 1 102 ? -25.09854 -52.92657 48.10836 1.000 22.07712 101 VAL H CA 1
ATOM 15101 C C . VAL H 1 102 ? -25.96744 -53.54586 49.19006 1.000 22.54712 101 VAL H C 1
ATOM 15102 O O . VAL H 1 102 ? -25.48633 -53.88040 50.28012 1.000 26.31712 101 VAL H O 1
ATOM 15106 N N . LYS H 1 103 ? -27.25568 -53.66679 48.89034 1.000 23.06736 102 LYS H N 1
ATOM 15107 C CA . LYS H 1 103 ? -28.21768 -54.38827 49.70670 1.000 25.16736 102 LYS H CA 1
ATOM 15108 C C . LYS H 1 103 ? -28.92191 -55.34914 48.76318 1.000 27.75736 102 LYS H C 1
ATOM 15109 O O . LYS H 1 103 ? -29.58450 -54.91061 47.81807 1.000 31.18736 102 LYS H O 1
ATOM 15115 N N . HIS H 1 104 ? -28.68146 -56.64483 48.92615 1.000 30.45516 103 HIS H N 1
ATOM 15116 C CA . HIS H 1 104 ? -29.45776 -57.65418 48.20046 1.000 28.96516 103 HIS H CA 1
ATOM 15117 C C . HIS H 1 104 ? -30.66833 -58.03008 49.05055 1.000 30.58516 103 HIS H C 1
ATOM 15118 O O . HIS H 1 104 ? -30.80005 -59.14680 49.56060 1.000 29.90516 103 HIS H O 1
ATOM 15125 N N . GLU H 1 105 ? -31.54735 -57.04106 49.21559 1.000 34.17207 104 GLU H N 1
ATOM 15126 C CA . GLU H 1 105 ? -32.69711 -57.19484 50.08620 1.000 33.00207 104 GLU H CA 1
ATOM 15127 C C . GLU H 1 105 ? -33.64172 -58.27620 49.58382 1.000 36.46207 104 GLU H C 1
ATOM 15128 O O . GLU H 1 105 ? -34.44858 -58.79718 50.36798 1.000 38.72207 104 GLU H O 1
ATOM 15134 N N . GLN H 1 106 ? -33.53529 -58.64244 48.30239 1.000 30.80843 105 GLN H N 1
ATOM 15135 C CA . GLN H 1 106 ? -34.37611 -59.66746 47.69606 1.000 28.04843 105 GLN H CA 1
ATOM 15136 C C . GLN H 1 106 ? -33.97393 -61.08752 48.05060 1.000 30.97843 105 GLN H C 1
ATOM 15137 O O . GLN H 1 106 ? -34.70092 -62.01269 47.68218 1.000 31.66843 105 GLN H O 1
ATOM 15143 N N . ASP H 1 107 ? -32.87623 -61.27228 48.78357 1.000 33.80997 106 ASP H N 1
ATOM 15144 C CA . ASP H 1 107 ? -32.27320 -62.58278 49.01147 1.000 39.44997 106 ASP H CA 1
ATOM 15145 C C . ASP H 1 107 ? -31.83239 -63.19794 47.68956 1.000 34.79997 106 ASP H C 1
ATOM 15146 O O . ASP H 1 107 ? -32.51269 -64.07098 47.14804 1.000 36.27997 106 ASP H O 1
ATOM 15151 N N . ILE H 1 108 ? -30.71251 -62.71623 47.15002 1.000 30.13704 107 ILE H N 1
ATOM 15152 C CA . ILE H 1 108 ? -30.30299 -63.06029 45.79482 1.000 32.09704 107 ILE H CA 1
ATOM 15153 C C . ILE H 1 108 ? -29.84167 -64.51424 45.71256 1.000 36.14704 107 ILE H C 1
ATOM 15154 O O . ILE H 1 108 ? -29.21832 -65.05411 46.64134 1.000 38.21704 107 ILE H O 1
ATOM 15159 N N . ASP H 1 109 ? -30.16263 -65.16362 44.59019 1.000 33.46050 108 ASP H N 1
ATOM 15160 C CA . ASP H 1 109 ? -29.65969 -66.49326 44.27094 1.000 30.13050 108 ASP H CA 1
ATOM 15161 C C . ASP H 1 109 ? -28.39641 -66.41674 43.42448 1.000 33.16050 108 ASP H C 1
ATOM 15162 O O . ASP H 1 109 ? -27.36087 -66.97659 43.79551 1.000 37.23050 108 ASP H O 1
ATOM 15167 N N . CYS H 1 110 ? -28.47489 -65.69238 42.30912 1.000 32.28731 109 CYS H N 1
ATOM 15168 C CA . CYS H 1 110 ? -27.37118 -65.50342 41.37283 1.000 35.68731 109 CYS H CA 1
ATOM 15169 C C . CYS H 1 110 ? -27.51077 -64.10647 40.77661 1.000 36.39731 109 CYS H C 1
ATOM 15170 O O . CYS H 1 110 ? -28.56923 -63.77599 40.23648 1.000 33.05731 109 CYS H O 1
ATOM 15173 N N . GLY H 1 111 ? -26.48291 -63.26820 40.92948 1.000 34.32335 110 GLY H N 1
ATOM 15174 C CA . GLY H 1 111 ? -26.50423 -61.93859 40.35371 1.000 26.67335 110 GLY H CA 1
ATOM 15175 C C . GLY H 1 111 ? -25.25462 -61.12298 40.63887 1.000 29.15335 110 GLY H C 1
ATOM 15176 O O . GLY H 1 111 ? -24.54529 -61.38203 41.61719 1.000 29.85335 110 GLY H O 1
ATOM 15177 N N . GLY H 1 112 ? -24.93937 -60.15654 39.76260 1.000 31.56619 111 GLY H N 1
ATOM 15178 C CA . GLY H 1 112 ? -23.83320 -59.26405 40.00793 1.000 28.53619 111 GLY H CA 1
ATOM 15179 C C . GLY H 1 112 ? -24.22167 -58.07921 40.88726 1.000 28.01619 111 GLY H C 1
ATOM 15180 O O . GLY H 1 112 ? -25.37843 -57.67988 40.97910 1.000 22.06619 111 GLY H O 1
ATOM 15181 N N . GLY H 1 113 ? -23.22220 -57.49647 41.53231 1.000 30.50150 112 GLY H N 1
ATOM 15182 C CA . GLY H 1 113 ? -23.43170 -56.32978 42.36269 1.000 24.19150 112 GLY H CA 1
ATOM 15183 C C . GLY H 1 113 ? -22.22663 -55.41997 42.31301 1.000 21.74150 112 GLY H C 1
ATOM 15184 O O . GLY H 1 113 ? -21.99129 -54.62461 43.22511 1.000 23.88150 112 GLY H O 1
ATOM 15185 N N . TYR H 1 114 ? -21.46434 -55.52926 41.23243 1.000 20.11470 113 TYR H N 1
ATOM 15186 C CA . TYR H 1 114 ? -20.18337 -54.86080 41.07632 1.000 21.69470 113 TYR H CA 1
ATOM 15187 C C . TYR H 1 114 ? -20.29496 -53.67024 40.12155 1.000 19.62470 113 TYR H C 1
ATOM 15188 O O . TYR H 1 114 ? -21.21021 -53.58613 39.29890 1.000 19.01470 113 TYR H O 1
ATOM 15197 N N . ILE H 1 115 ? -19.32647 -52.75805 40.22019 1.000 22.63890 114 ILE H N 1
ATOM 15198 C CA . ILE H 1 115 ? -19.25366 -51.59663 39.34236 1.000 23.80890 114 ILE H CA 1
ATOM 15199 C C . ILE H 1 115 ? -18.05914 -51.75231 38.41930 1.000 23.76890 114 ILE H C 1
ATOM 15200 O O . ILE H 1 115 ? -17.08817 -52.45524 38.71950 1.000 22.98890 114 ILE H O 1
ATOM 15205 N N . LYS H 1 116 ? -18.12257 -51.02440 37.30479 1.000 21.83574 115 LYS H N 1
ATOM 15206 C CA . LYS H 1 116 ? -17.04240 -50.91618 36.34010 1.000 26.53574 115 LYS H CA 1
ATOM 15207 C C . LYS H 1 116 ? -16.62975 -49.45139 36.24856 1.000 26.62574 115 LYS H C 1
ATOM 15208 O O . LYS H 1 116 ? -17.48463 -48.57146 36.08774 1.000 28.08574 115 LYS H O 1
ATOM 15214 N N . LEU H 1 117 ? -15.32980 -49.18775 36.36403 1.000 23.28242 116 LEU H N 1
ATOM 15215 C CA . LEU H 1 117 ? -14.78305 -47.83892 36.24565 1.000 23.48242 116 LEU H CA 1
ATOM 15216 C C . LEU H 1 117 ? -14.03761 -47.72026 34.92625 1.000 26.58242 116 LEU H C 1
ATOM 15217 O O . LEU H 1 117 ? -13.21231 -48.57797 34.61246 1.000 25.50242 116 LEU H O 1
ATOM 15222 N N . MET H 1 118 ? -14.35548 -46.69238 34.13787 1.000 29.41927 117 MET H N 1
ATOM 15223 C CA . MET H 1 118 ? -13.85775 -46.59407 32.76920 1.000 31.64927 117 MET H CA 1
ATOM 15224 C C . MET H 1 118 ? -13.24669 -45.21879 32.47864 1.000 31.68927 117 MET H C 1
ATOM 15225 O O . MET H 1 118 ? -13.39284 -44.26238 33.25065 1.000 29.02927 117 MET H O 1
ATOM 15230 N N . LEU H 1 119 ? -12.54840 -45.13496 31.33824 1.000 36.48089 118 LEU H N 1
ATOM 15231 C CA . LEU H 1 119 ? -11.97975 -43.87755 30.86992 1.000 34.18089 118 LEU H CA 1
ATOM 15232 C C . LEU H 1 119 ? -13.09371 -42.90050 30.45313 1.000 41.52089 118 LEU H C 1
ATOM 15233 O O . LEU H 1 119 ? -14.19211 -43.30398 30.03320 1.000 41.93089 118 LEU H O 1
ATOM 15238 N N . GLU H 1 120 ? -12.76648 -41.59019 30.54385 1.000 39.20311 119 GLU H N 1
ATOM 15239 C CA . GLU H 1 120 ? -13.68972 -40.45127 30.40099 1.000 41.35311 119 GLU H CA 1
ATOM 15240 C C . GLU H 1 120 ? -14.29239 -40.32990 29.00607 1.000 47.41311 119 GLU H C 1
ATOM 15241 O O . GLU H 1 120 ? -15.30512 -39.60652 28.84007 1.000 49.15311 119 GLU H O 1
ATOM 15247 N N . ASN H 1 121 ? -13.65434 -40.98223 28.01527 1.000 50.27192 120 ASN H N 1
ATOM 15248 C CA . ASN H 1 121 ? -13.99973 -41.07484 26.58764 1.000 48.50192 120 ASN H CA 1
ATOM 15249 C C . ASN H 1 121 ? -14.55849 -42.44464 26.20894 1.000 53.47192 120 ASN H C 1
ATOM 15250 O O . ASN H 1 121 ? -14.49597 -42.88787 25.05054 1.000 58.80192 120 ASN H O 1
ATOM 15255 N N . THR H 1 122 ? -15.20226 -43.06747 27.19394 1.000 50.48983 121 THR H N 1
ATOM 15256 C CA . THR H 1 122 ? -16.07145 -44.22035 26.99306 1.000 41.34983 121 THR H CA 1
ATOM 15257 C C . THR H 1 122 ? -17.43284 -43.79562 26.44006 1.000 46.97983 121 THR H C 1
ATOM 15258 O O . THR H 1 122 ? -18.01783 -42.80105 26.87746 1.000 50.46983 121 THR H O 1
ATOM 15262 N N . ASP H 1 123 ? -17.92986 -44.55558 25.46455 1.000 40.86008 122 ASP H N 1
ATOM 15263 C CA . ASP H 1 123 ? -19.25094 -44.33970 24.85946 1.000 40.53008 122 ASP H CA 1
ATOM 15264 C C . ASP H 1 123 ? -20.33495 -44.94716 25.75837 1.000 42.76008 122 ASP H C 1
ATOM 15265 O O . ASP H 1 123 ? -20.57221 -46.15869 25.73497 1.000 42.43008 122 ASP H O 1
ATOM 15270 N N . LEU H 1 124 ? -21.00754 -44.10522 26.55448 1.000 39.34135 123 LEU H N 1
ATOM 15271 C CA . LEU H 1 124 ? -21.96536 -44.64046 27.51871 1.000 40.24135 123 LEU H CA 1
ATOM 15272 C C . LEU H 1 124 ? -23.23415 -45.13716 26.84869 1.000 40.81135 123 LEU H C 1
ATOM 15273 O O . LEU H 1 124 ? -23.87483 -46.06450 27.35498 1.000 45.58135 123 LEU H O 1
ATOM 15278 N N . GLU H 1 125 ? -23.57636 -44.57837 25.68676 1.000 42.38351 124 GLU H N 1
ATOM 15279 C CA . GLU H 1 125 ? -24.81860 -44.92758 25.01631 1.000 45.41351 124 GLU H CA 1
ATOM 15280 C C . GLU H 1 125 ? -24.77638 -46.31667 24.40849 1.000 44.32351 124 GLU H C 1
ATOM 15281 O O . GLU H 1 125 ? -25.83213 -46.85423 24.06570 1.000 44.92351 124 GLU H O 1
ATOM 15287 N N . ASP H 1 126 ? -23.59951 -46.91071 24.26410 1.000 37.52570 125 ASP H N 1
ATOM 15288 C CA . ASP H 1 126 ? -23.49545 -48.29147 23.81272 1.000 36.08570 125 ASP H CA 1
ATOM 15289 C C . ASP H 1 126 ? -22.82448 -49.17468 24.85669 1.000 41.17570 125 ASP H C 1
ATOM 15290 O O . ASP H 1 126 ? -22.38132 -50.28299 24.52557 1.000 40.16570 125 ASP H O 1
ATOM 15295 N N . PHE H 1 127 ? -22.71810 -48.69245 26.09902 1.000 38.30499 126 PHE H N 1
ATOM 15296 C CA . PHE H 1 127 ? -22.05342 -49.42435 27.16982 1.000 38.33499 126 PHE H CA 1
ATOM 15297 C C . PHE H 1 127 ? -22.62798 -50.82791 27.30752 1.000 40.20499 126 PHE H C 1
ATOM 15298 O O . PHE H 1 127 ? -23.84548 -51.02365 27.30696 1.000 40.95499 126 PHE H O 1
ATOM 15306 N N . ASN H 1 128 ? -21.74007 -51.80658 27.43597 1.000 32.13513 127 ASN H N 1
ATOM 15307 C CA . ASN H 1 128 ? -22.16251 -53.19243 27.51624 1.000 36.63513 127 ASN H CA 1
ATOM 15308 C C . ASN H 1 128 ? -21.00478 -54.02690 28.04476 1.000 33.08513 127 ASN H C 1
ATOM 15309 O O . ASN H 1 128 ? -19.94255 -53.50303 28.39714 1.000 40.49513 127 ASN H O 1
ATOM 15314 N N . SER H 1 129 ? -21.24261 -55.34672 28.10928 1.000 38.05085 128 SER H N 1
ATOM 15315 C CA . SER H 1 129 ? -20.27690 -56.30105 28.65460 1.000 35.09085 128 SER H CA 1
ATOM 15316 C C . SER H 1 129 ? -18.91133 -56.18026 28.00731 1.000 39.26085 128 SER H C 1
ATOM 15317 O O . SER H 1 129 ? -17.91057 -56.59304 28.60189 1.000 45.86085 128 SER H O 1
ATOM 15320 N N . ASP H 1 130 ? -18.86294 -55.72900 26.75245 1.000 41.63872 129 ASP H N 1
ATOM 15321 C CA . ASP H 1 130 ? -17.62797 -55.68778 25.98019 1.000 38.98872 129 ASP H CA 1
ATOM 15322 C C . ASP H 1 130 ? -16.97283 -54.31733 25.91526 1.000 37.11872 129 ASP H C 1
ATOM 15323 O O . ASP H 1 130 ? -15.83088 -54.22893 25.45699 1.000 38.21872 129 ASP H O 1
ATOM 15328 N N . THR H 1 131 ? -17.63583 -53.25963 26.35881 1.000 35.43291 130 THR H N 1
ATOM 15329 C CA . THR H 1 131 ? -16.93016 -51.99589 26.46269 1.000 34.26291 130 THR H CA 1
ATOM 15330 C C . THR H 1 131 ? -15.68485 -52.22134 27.31541 1.000 33.59291 130 THR H C 1
ATOM 15331 O O . THR H 1 131 ? -15.72829 -53.01468 28.26556 1.000 35.07291 130 THR H O 1
ATOM 15335 N N . PRO H 1 132 ? -14.53759 -51.66851 26.93116 1.000 36.14962 131 PRO H N 1
ATOM 15336 C CA . PRO H 1 132 ? -13.34372 -51.78393 27.78260 1.000 39.04962 131 PRO H CA 1
ATOM 15337 C C . PRO H 1 132 ? -13.57556 -51.14736 29.14290 1.000 37.99962 131 PRO H C 1
ATOM 15338 O O . PRO H 1 132 ? -14.29401 -50.15533 29.26995 1.000 35.66962 131 PRO H O 1
ATOM 15342 N N . TYR H 1 133 ? -12.97443 -51.73644 30.17402 1.000 28.09525 132 TYR H N 1
ATOM 15343 C CA . TYR H 1 133 ? -13.04109 -51.15539 31.51093 1.000 30.54525 132 TYR H CA 1
ATOM 15344 C C . TYR H 1 133 ? -11.66476 -51.14969 32.17110 1.000 31.62525 132 TYR H C 1
ATOM 15345 O O . TYR H 1 133 ? -10.79467 -51.97635 31.87138 1.000 31.71525 132 TYR H O 1
ATOM 15354 N N . ARG H 1 134 ? -11.49089 -50.21339 33.10277 1.000 34.76467 133 ARG H N 1
ATOM 15355 C CA . ARG H 1 134 ? -10.25162 -50.07760 33.85744 1.000 32.13467 133 ARG H CA 1
ATOM 15356 C C . ARG H 1 134 ? -10.28541 -50.82999 35.18175 1.000 38.34467 133 ARG H C 1
ATOM 15357 O O . ARG H 1 134 ? -9.34244 -51.54752 35.50982 1.000 36.52467 133 ARG H O 1
ATOM 15365 N N . ILE H 1 135 ? -11.33498 -50.65600 35.97192 1.000 28.46168 134 ILE H N 1
ATOM 15366 C CA . ILE H 1 135 ? -11.46201 -51.36715 37.23176 1.000 25.04168 134 ILE H CA 1
ATOM 15367 C C . ILE H 1 135 ? -12.83819 -52.00754 37.30139 1.000 28.03168 134 ILE H C 1
ATOM 15368 O O . ILE H 1 135 ? -13.84622 -51.36304 36.99149 1.000 26.64168 134 ILE H O 1
ATOM 15373 N N . MET H 1 136 ? -12.88260 -53.26553 37.73446 1.000 25.06473 135 MET H N 1
ATOM 15374 C CA . MET H 1 136 ? -14.13652 -53.94436 38.04152 1.000 20.09473 135 MET H CA 1
ATOM 15375 C C . MET H 1 136 ? -14.08777 -54.36739 39.49431 1.000 23.79473 135 MET H C 1
ATOM 15376 O O . MET H 1 136 ? -13.18858 -55.10737 39.90154 1.000 25.70473 135 MET H O 1
ATOM 15381 N N . PHE H 1 137 ? -15.04723 -53.89852 40.27296 1.000 21.82960 136 PHE H N 1
ATOM 15382 C CA . PHE H 1 137 ? -14.96234 -54.11607 41.70444 1.000 23.51960 136 PHE H CA 1
ATOM 15383 C C . PHE H 1 137 ? -16.36163 -54.25626 42.29507 1.000 24.77960 136 PHE H C 1
ATOM 15384 O O . PHE H 1 137 ? -17.25176 -53.46330 41.97655 1.000 25.79960 136 PHE H O 1
ATOM 15392 N N . GLY H 1 138 ? -16.54515 -55.26304 43.14635 1.000 25.20355 137 GLY H N 1
ATOM 15393 C CA . GLY H 1 138 ? -17.76879 -55.42017 43.89125 1.000 25.16355 137 GLY H CA 1
ATOM 15394 C C . GLY H 1 138 ? -18.24220 -56.85494 44.01231 1.000 24.69355 137 GLY H C 1
ATOM 15395 O O . GLY H 1 138 ? -17.68352 -57.77814 43.41304 1.000 25.52355 137 GLY H O 1
ATOM 15396 N N . PRO H 1 139 ? -19.30046 -57.06355 44.79012 1.000 25.30283 138 PRO H N 1
ATOM 15397 C CA . PRO H 1 139 ? -19.72787 -58.42659 45.10591 1.000 27.72283 138 PRO H CA 1
ATOM 15398 C C . PRO H 1 139 ? -20.36681 -59.09260 43.90473 1.000 27.51283 138 PRO H C 1
ATOM 15399 O O . PRO H 1 139 ? -20.81608 -58.43562 42.96458 1.000 27.01283 138 PRO H O 1
ATOM 15403 N N . ASP H 1 140 ? -20.28996 -60.41766 43.89384 1.000 25.66322 139 ASP H N 1
ATOM 15404 C CA . ASP H 1 140 ? -20.91586 -61.25319 42.87290 1.000 28.00322 139 ASP H CA 1
ATOM 15405 C C . ASP H 1 140 ? -21.35467 -62.54608 43.54686 1.000 30.34322 139 ASP H C 1
ATOM 15406 O O . ASP H 1 140 ? -20.51033 -63.22757 44.13672 1.000 31.44322 139 ASP H O 1
ATOM 15411 N N . ILE H 1 141 ? -22.65111 -62.86060 43.52084 1.000 25.91866 140 ILE H N 1
ATOM 15412 C CA . ILE H 1 141 ? -23.18822 -64.04757 44.19023 1.000 29.89866 140 ILE H CA 1
ATOM 15413 C C . ILE H 1 141 ? -23.81556 -64.98036 43.15706 1.000 41.91866 140 ILE H C 1
ATOM 15414 O O . ILE H 1 141 ? -24.59229 -64.53584 42.30541 1.000 37.60866 140 ILE H O 1
ATOM 15419 N N . CYS H 1 142 ? -23.50957 -66.27530 43.25248 1.000 36.39214 141 CYS H N 1
ATOM 15420 C CA . CYS H 1 142 ? -24.19105 -67.26194 42.41402 1.000 35.92214 141 CYS H CA 1
ATOM 15421 C C . CYS H 1 142 ? -24.08527 -68.63763 43.05194 1.000 36.08214 141 CYS H C 1
ATOM 15422 O O . CYS H 1 142 ? -23.01504 -69.24315 43.03281 1.000 33.36214 141 CYS H O 1
ATOM 15425 N N . GLY H 1 143 ? -25.18016 -69.14172 43.60261 1.000 42.63524 142 GLY H N 1
ATOM 15426 C CA . GLY H 1 143 ? -25.14420 -70.47196 44.15151 1.000 48.48524 142 GLY H CA 1
ATOM 15427 C C . GLY H 1 143 ? -24.40542 -70.49039 45.46941 1.000 57.07524 142 GLY H C 1
ATOM 15428 O O . GLY H 1 143 ? -23.95641 -69.45278 45.97293 1.000 59.93524 142 GLY H O 1
ATOM 15429 N N . PRO H 1 144 ? -24.24556 -71.68577 46.04761 1.000 64.10238 143 PRO H N 1
ATOM 15430 C CA . PRO H 1 144 ? -23.56580 -71.79524 47.34606 1.000 65.44238 143 PRO H CA 1
ATOM 15431 C C . PRO H 1 144 ? -22.07022 -71.54969 47.26917 1.000 63.37238 143 PRO H C 1
ATOM 15432 O O . PRO H 1 144 ? -21.43493 -71.38529 48.32121 1.000 56.87238 143 PRO H O 1
ATOM 15436 N N . GLU H 1 145 ? -21.48365 -71.47528 46.07376 1.000 53.77781 144 GLU H N 1
ATOM 15437 C CA . GLU H 1 145 ? -20.03500 -71.44285 45.98663 1.000 53.58781 144 GLU H CA 1
ATOM 15438 C C . GLU H 1 145 ? -19.44243 -70.13539 45.48500 1.000 50.75781 144 GLU H C 1
ATOM 15439 O O . GLU H 1 145 ? -18.30892 -69.82126 45.86224 1.000 52.01781 144 GLU H O 1
ATOM 15445 N N . LYS H 1 146 ? -20.16601 -69.35471 44.67449 1.000 37.71815 145 LYS H N 1
ATOM 15446 C CA . LYS H 1 146 ? -19.69630 -68.03626 44.25181 1.000 48.09815 145 LYS H CA 1
ATOM 15447 C C . LYS H 1 146 ? -20.21544 -67.01537 45.27640 1.000 41.62815 145 LYS H C 1
ATOM 15448 O O . LYS H 1 146 ? -21.41873 -66.73108 45.33970 1.000 31.38815 145 LYS H O 1
ATOM 15454 N N . ARG H 1 147 ? -19.29337 -66.47980 46.07455 1.000 43.16712 146 ARG H N 1
ATOM 15455 C CA . ARG H 1 147 ? -19.37486 -65.50436 47.16525 1.000 41.98712 146 ARG H CA 1
ATOM 15456 C C . ARG H 1 147 ? -18.15616 -64.59113 47.00421 1.000 42.50712 146 ARG H C 1
ATOM 15457 O O . ARG H 1 147 ? -17.36281 -64.44029 47.90819 1.000 52.21712 146 ARG H O 1
ATOM 15465 N N . ALA H 1 148 ? -18.00567 -63.88556 45.85948 1.000 38.20165 147 ALA H N 1
ATOM 15466 C CA . ALA H 1 148 ? -16.73633 -63.21760 45.54141 1.000 31.96165 147 ALA H CA 1
ATOM 15467 C C . ALA H 1 148 ? -16.84584 -61.69599 45.39839 1.000 32.07165 147 ALA H C 1
ATOM 15468 O O . ALA H 1 148 ? -17.83658 -61.16471 44.88390 1.000 29.30165 147 ALA H O 1
ATOM 15470 N N . VAL H 1 149 ? -15.77882 -60.99659 45.79189 1.000 30.94234 148 VAL H N 1
ATOM 15471 C CA . VAL H 1 149 ? -15.62302 -59.56523 45.51432 1.000 24.61234 148 VAL H CA 1
ATOM 15472 C C . VAL H 1 149 ? -14.68725 -59.42350 44.32196 1.000 26.18234 148 VAL H C 1
ATOM 15473 O O . VAL H 1 149 ? -13.47918 -59.59850 44.46195 1.000 26.10234 148 VAL H O 1
ATOM 15477 N N . HIS H 1 150 ? -15.22203 -59.10153 43.14321 1.000 26.35191 149 HIS H N 1
ATOM 15478 C CA . HIS H 1 150 ? -14.34131 -58.84175 42.01379 1.000 24.70191 149 HIS H CA 1
ATOM 15479 C C . HIS H 1 150 ? -13.46263 -57.65532 42.34561 1.000 27.92191 149 HIS H C 1
ATOM 15480 O O . HIS H 1 150 ? -13.88091 -56.71069 43.01825 1.000 21.47191 149 HIS H O 1
ATOM 15487 N N . SER H 1 151 ? -12.23348 -57.72209 41.87412 1.000 29.06268 150 SER H N 1
ATOM 15488 C CA . SER H 1 151 ? -11.19081 -56.79924 42.28540 1.000 26.84268 150 SER H CA 1
ATOM 15489 C C . SER H 1 151 ? -10.17526 -56.76892 41.15699 1.000 30.16268 150 SER H C 1
ATOM 15490 O O . SER H 1 151 ? -8.99293 -57.06820 41.34141 1.000 32.27268 150 SER H O 1
ATOM 15493 N N . ILE H 1 152 ? -10.67555 -56.44417 39.97332 1.000 32.33221 151 ILE H N 1
ATOM 15494 C CA . ILE H 1 152 ? -9.96767 -56.59874 38.71173 1.000 32.74221 151 ILE H CA 1
ATOM 15495 C C . ILE H 1 152 ? -9.34691 -55.25929 38.34147 1.000 32.20221 151 ILE H C 1
ATOM 15496 O O . ILE H 1 152 ? -10.02519 -54.22678 38.37918 1.000 31.80221 151 ILE H O 1
ATOM 15501 N N . LEU H 1 153 ? -8.05884 -55.26808 38.01162 1.000 33.85548 152 LEU H N 1
ATOM 15502 C CA . LEU H 1 153 ? -7.30348 -54.06249 37.68711 1.000 37.38548 152 LEU H CA 1
ATOM 15503 C C . LEU H 1 153 ? -6.89678 -54.08546 36.20765 1.000 37.97548 152 LEU H C 1
ATOM 15504 O O . LEU H 1 153 ? -7.28091 -54.96929 35.44398 1.000 35.27548 152 LEU H O 1
ATOM 15509 N N . TRP H 1 154 ? -6.15776 -53.06698 35.78463 1.000 40.36743 153 TRP H N 1
ATOM 15510 C CA . TRP H 1 154 ? -5.75373 -52.91096 34.39259 1.000 38.69743 153 TRP H CA 1
ATOM 15511 C C . TRP H 1 154 ? -4.24916 -52.71594 34.30156 1.000 42.31743 153 TRP H C 1
ATOM 15512 O O . TRP H 1 154 ? -3.65865 -52.01263 35.12802 1.000 38.84743 153 TRP H O 1
ATOM 15523 N N . HIS H 1 155 ? -3.63224 -53.32360 33.28697 1.000 40.57591 154 HIS H N 1
ATOM 15524 C CA . HIS H 1 155 ? -2.21683 -53.07726 33.02699 1.000 42.29591 154 HIS H CA 1
ATOM 15525 C C . HIS H 1 155 ? -1.88406 -53.39104 31.57833 1.000 43.84591 154 HIS H C 1
ATOM 15526 O O . HIS H 1 155 ? -2.10891 -54.51730 31.12533 1.000 48.89591 154 HIS H O 1
ATOM 15533 N N . ASP H 1 156 ? -1.31018 -52.40937 30.87530 1.000 38.76594 155 ASP H N 1
ATOM 15534 C CA . ASP H 1 156 ? -0.73034 -52.61787 29.54429 1.000 45.67594 155 ASP H CA 1
ATOM 15535 C C . ASP H 1 156 ? -1.74129 -53.21201 28.57409 1.000 39.59594 155 ASP H C 1
ATOM 15536 O O . ASP H 1 156 ? -1.46212 -54.17383 27.85371 1.000 46.10594 155 ASP H O 1
ATOM 15541 N N . GLY H 1 157 ? -2.94711 -52.67766 28.59785 1.000 47.18839 156 GLY H N 1
ATOM 15542 C CA . GLY H 1 157 ? -3.96406 -53.09698 27.65877 1.000 39.54839 156 GLY H CA 1
ATOM 15543 C C . GLY H 1 157 ? -4.80463 -54.28039 28.08968 1.000 47.54839 156 GLY H C 1
ATOM 15544 O O . GLY H 1 157 ? -5.66050 -54.71628 27.31352 1.000 53.62839 156 GLY H O 1
ATOM 15545 N N . LYS H 1 158 ? -4.64357 -54.77836 29.31984 1.000 37.16763 157 LYS H N 1
ATOM 15546 C CA . LYS H 1 158 ? -5.34080 -55.98196 29.76912 1.000 39.45763 157 LYS H CA 1
ATOM 15547 C C . LYS H 1 158 ? -5.74984 -55.84686 31.23249 1.000 40.41763 157 LYS H C 1
ATOM 15548 O O . LYS H 1 158 ? -5.15173 -55.09694 32.00846 1.000 41.45763 157 LYS H O 1
ATOM 15554 N N . ASN H 1 159 ? -6.84568 -56.52600 31.55712 1.000 32.79023 158 ASN H N 1
ATOM 15555 C CA . ASN H 1 159 ? -7.38189 -56.63290 32.90110 1.000 31.98023 158 ASN H CA 1
ATOM 15556 C C . ASN H 1 159 ? -6.81380 -57.85984 33.57871 1.000 36.03023 158 ASN H C 1
ATOM 15557 O O . ASN H 1 159 ? -6.43456 -58.83784 32.93490 1.000 39.33023 158 ASN H O 1
ATOM 15562 N N . TYR H 1 160 ? -6.72529 -57.78101 34.88737 1.000 39.28924 159 TYR H N 1
ATOM 15563 C CA . TYR H 1 160 ? -6.13897 -58.84766 35.66260 1.000 33.93924 159 TYR H CA 1
ATOM 15564 C C . TYR H 1 160 ? -6.96590 -59.00129 36.92280 1.000 37.45924 159 TYR H C 1
ATOM 15565 O O . TYR H 1 160 ? -7.23645 -58.01186 37.61145 1.000 35.50924 159 TYR H O 1
ATOM 15574 N N . GLU H 1 161 ? -7.39553 -60.22388 37.19603 1.000 36.66542 160 GLU H N 1
ATOM 15575 C CA . GLU H 1 161 ? -8.16463 -60.49949 38.39716 1.000 31.93542 160 GLU H CA 1
ATOM 15576 C C . GLU H 1 161 ? -7.26349 -60.55176 39.62510 1.000 34.93542 160 GLU H C 1
ATOM 15577 O O . GLU H 1 161 ? -6.08597 -60.92462 39.54494 1.000 35.54542 160 GLU H O 1
ATOM 15583 N N . LYS H 1 162 ? -7.81611 -60.10322 40.75860 1.000 33.22719 161 LYS H N 1
ATOM 15584 C CA . LYS H 1 162 ? -7.13156 -60.22354 42.03708 1.000 33.40719 161 LYS H CA 1
ATOM 15585 C C . LYS H 1 162 ? -6.78704 -61.63244 42.37594 1.000 34.69719 161 LYS H C 1
ATOM 15586 O O . LYS H 1 162 ? -7.05719 -62.58537 41.62694 1.000 35.48719 161 LYS H O 1
ATOM 15592 N N . ARG H 1 163 ? -6.08992 -61.78650 43.45912 1.000 49.57640 162 ARG H N 1
ATOM 15593 C CA . ARG H 1 163 ? -5.33026 -62.85412 42.94757 1.000 46.65640 162 ARG H CA 1
ATOM 15594 C C . ARG H 1 163 ? -5.94535 -64.07703 43.62138 1.000 49.54640 162 ARG H C 1
ATOM 15595 O O . ARG H 1 163 ? -6.02993 -65.13404 43.00726 1.000 52.37640 162 ARG H O 1
ATOM 15603 N N . LYS H 1 164 ? -6.38135 -63.86019 44.88666 1.000 39.98966 163 LYS H N 1
ATOM 15604 C CA . LYS H 1 164 ? -7.40556 -64.54670 45.68146 1.000 38.29966 163 LYS H CA 1
ATOM 15605 C C . LYS H 1 164 ? -8.42254 -63.45356 46.06594 1.000 46.13966 163 LYS H C 1
ATOM 15606 O O . LYS H 1 164 ? -8.04949 -62.46662 46.72095 1.000 39.83966 163 LYS H O 1
ATOM 15612 N N . ASN H 1 165 ? -9.68152 -63.56270 45.60128 1.000 37.18861 164 ASN H N 1
ATOM 15613 C CA . ASN H 1 165 ? -10.69127 -62.51766 45.80872 1.000 31.45861 164 ASN H CA 1
ATOM 15614 C C . ASN H 1 165 ? -11.23014 -62.47697 47.23468 1.000 31.78861 164 ASN H C 1
ATOM 15615 O O . ASN H 1 165 ? -11.33291 -63.50224 47.91464 1.000 31.17861 164 ASN H O 1
ATOM 15620 N N . ALA H 1 166 ? -11.63059 -61.27792 47.66205 1.000 32.56158 165 ALA H N 1
ATOM 15621 C CA . ALA H 1 166 ? -12.33032 -61.10019 48.92538 1.000 31.18158 165 ALA H CA 1
ATOM 15622 C C . ALA H 1 166 ? -13.70064 -61.77651 48.88319 1.000 28.45158 165 ALA H C 1
ATOM 15623 O O . ALA H 1 166 ? -14.23727 -62.10039 47.81892 1.000 30.09158 165 ALA H O 1
ATOM 15625 N N . ILE H 1 167 ? -14.25786 -62.01118 50.06429 1.000 32.44176 166 ILE H N 1
ATOM 15626 C CA . ILE H 1 167 ? -15.50817 -62.74200 50.20759 1.000 29.94176 166 ILE H CA 1
ATOM 15627 C C . ILE H 1 167 ? -16.67369 -61.75662 50.25732 1.000 32.30176 166 ILE H C 1
ATOM 15628 O O . ILE H 1 167 ? -16.63074 -60.75350 50.98277 1.000 30.56176 166 ILE H O 1
ATOM 15633 N N . ALA H 1 168 ? -17.71750 -62.04898 49.49261 1.000 35.93983 167 ALA H N 1
ATOM 15634 C CA . ALA H 1 168 ? -18.89561 -61.20533 49.42823 1.000 36.40983 167 ALA H CA 1
ATOM 15635 C C . ALA H 1 168 ? -19.93498 -61.64399 50.45015 1.000 37.21983 167 ALA H C 1
ATOM 15636 O O . ALA H 1 168 ? -20.01010 -62.82114 50.81927 1.000 40.65983 167 ALA H O 1
ATOM 15638 N N . MET H 1 169 ? -20.75637 -60.68445 50.88547 1.000 34.76710 168 MET H N 1
ATOM 15639 C CA . MET H 1 169 ? -21.86818 -60.95443 51.78775 1.000 29.19710 168 MET H CA 1
ATOM 15640 C C . MET H 1 169 ? -23.12202 -61.26320 50.98708 1.000 30.18710 168 MET H C 1
ATOM 15641 O O . MET H 1 169 ? -23.42395 -60.59034 49.99693 1.000 30.04710 168 MET H O 1
ATOM 15646 N N . ALA H 1 170 ? -23.86469 -62.27417 51.42624 1.000 32.08515 169 ALA H N 1
ATOM 15647 C CA . ALA H 1 170 ? -25.03798 -62.70660 50.68236 1.000 32.17515 169 ALA H CA 1
ATOM 15648 C C . ALA H 1 170 ? -26.32099 -62.52677 51.47185 1.000 36.20515 169 ALA H C 1
ATOM 15649 O O . ALA H 1 170 ? -27.37810 -62.99075 51.03058 1.000 43.83515 169 ALA H O 1
ATOM 15651 N N . ASP H 1 171 ? -26.26871 -61.83932 52.60246 1.000 30.66980 170 ASP H N 1
ATOM 15652 C CA . ASP H 1 171 ? -27.45879 -61.64288 53.41023 1.000 27.69980 170 ASP H CA 1
ATOM 15653 C C . ASP H 1 171 ? -28.32952 -60.55702 52.77607 1.000 31.60980 170 ASP H C 1
ATOM 15654 O O . ASP H 1 171 ? -28.09708 -60.12608 51.64390 1.000 35.81980 170 ASP H O 1
ATOM 15659 N N . ILE H 1 172 ? -29.32732 -60.08082 53.51648 1.000 30.06232 171 ILE H N 1
ATOM 15660 C CA . ILE H 1 172 ? -30.34304 -59.18415 52.97345 1.000 32.99232 171 ILE H CA 1
ATOM 15661 C C . ILE H 1 172 ? -30.11911 -57.72481 53.39932 1.000 30.08232 171 ILE H C 1
ATOM 15662 O O . ILE H 1 172 ? -31.01565 -56.88928 53.25167 1.000 35.88232 171 ILE H O 1
ATOM 15667 N N . PHE H 1 173 ? -28.93603 -57.39454 53.89452 1.000 30.91428 172 PHE H N 1
ATOM 15668 C CA . PHE H 1 173 ? -28.68765 -56.08987 54.48567 1.000 34.40428 172 PHE H CA 1
ATOM 15669 C C . PHE H 1 173 ? -27.65540 -55.31279 53.67726 1.000 32.92428 172 PHE H C 1
ATOM 15670 O O . PHE H 1 173 ? -27.06107 -55.82153 52.72158 1.000 30.63428 172 PHE H O 1
ATOM 15678 N N . THR H 1 174 ? -27.42761 -54.07376 54.10854 1.000 32.13028 173 THR H N 1
ATOM 15679 C CA . THR H 1 174 ? -26.57667 -53.12863 53.39303 1.000 29.84028 173 THR H CA 1
ATOM 15680 C C . THR H 1 174 ? -25.09794 -53.39089 53.69668 1.000 32.09028 173 THR H C 1
ATOM 15681 O O . THR H 1 174 ? -24.72702 -53.62012 54.84952 1.000 29.85028 173 THR H O 1
ATOM 15685 N N . HIS H 1 175 ? -24.25594 -53.38974 52.65993 1.000 29.55195 174 HIS H N 1
ATOM 15686 C CA . HIS H 1 175 ? -22.81692 -53.57562 52.83796 1.000 29.14195 174 HIS H CA 1
ATOM 15687 C C . HIS H 1 175 ? -22.04174 -52.59655 51.96445 1.000 32.39195 174 HIS H C 1
ATOM 15688 O O . HIS H 1 175 ? -22.34944 -52.44960 50.77521 1.000 34.53195 174 HIS H O 1
ATOM 15695 N N . ALA H 1 176 ? -21.04519 -51.92604 52.56757 1.000 27.00421 175 ALA H N 1
ATOM 15696 C CA . ALA H 1 176 ? -20.16778 -50.98148 51.88121 1.000 28.92421 175 ALA H CA 1
ATOM 15697 C C . ALA H 1 176 ? -18.87322 -51.67628 51.47640 1.000 26.86421 175 ALA H C 1
ATOM 15698 O O . ALA H 1 176 ? -18.08643 -52.09184 52.33254 1.000 30.59421 175 ALA H O 1
ATOM 15700 N N . TYR H 1 177 ? -18.63245 -51.74699 50.17573 1.000 24.48028 176 TYR H N 1
ATOM 15701 C CA . TYR H 1 177 ? -17.42957 -52.34309 49.62753 1.000 23.06028 176 TYR H CA 1
ATOM 15702 C C . TYR H 1 177 ? -16.50379 -51.21599 49.17682 1.000 25.86028 176 TYR H C 1
ATOM 15703 O O . TYR H 1 177 ? -16.92732 -50.31582 48.44215 1.000 27.24028 176 TYR H O 1
ATOM 15712 N N . LYS H 1 178 ? -15.24392 -51.26689 49.61316 1.000 24.11498 177 LYS H N 1
ATOM 15713 C CA . LYS H 1 178 ? -14.32279 -50.15975 49.39301 1.000 20.68498 177 LYS H CA 1
ATOM 15714 C C . LYS H 1 178 ? -12.96732 -50.66079 48.92871 1.000 22.43498 177 LYS H C 1
ATOM 15715 O O . LYS H 1 178 ? -12.37678 -51.56089 49.53864 1.000 21.53498 177 LYS H O 1
ATOM 15721 N N . LEU H 1 179 ? -12.46284 -50.03238 47.87621 1.000 26.84695 178 LEU H N 1
ATOM 15722 C CA . LEU H 1 179 ? -11.15883 -50.35021 47.32520 1.000 24.32695 178 LEU H CA 1
ATOM 15723 C C . LEU H 1 179 ? -10.29570 -49.10224 47.32765 1.000 26.59695 178 LEU H C 1
ATOM 15724 O O . LEU H 1 179 ? -10.66772 -48.08975 46.71683 1.000 22.69695 178 LEU H O 1
ATOM 15729 N N . ILE H 1 180 ? -9.12182 -49.19318 47.95080 1.000 22.49257 179 ILE H N 1
ATOM 15730 C CA . ILE H 1 180 ? -8.17049 -48.08693 48.00364 1.000 24.34257 179 ILE H CA 1
ATOM 15731 C C . ILE H 1 180 ? -6.89891 -48.51196 47.27765 1.000 23.47257 179 ILE H C 1
ATOM 15732 O O . ILE H 1 180 ? -6.33832 -49.57369 47.56039 1.000 20.64257 179 ILE H O 1
ATOM 15737 N N . ILE H 1 181 ? -6.43502 -47.66818 46.36737 1.000 24.93158 180 ILE H N 1
ATOM 15738 C CA . ILE H 1 181 ? -5.20141 -47.89043 45.64175 1.000 26.15158 180 ILE H CA 1
ATOM 15739 C C . ILE H 1 181 ? -4.25025 -46.76271 46.01614 1.000 23.32158 180 ILE H C 1
ATOM 15740 O O . ILE H 1 181 ? -4.57715 -45.57731 45.84196 1.000 26.19158 180 ILE H O 1
ATOM 15745 N N . PHE H 1 182 ? -3.06901 -47.12904 46.51126 1.000 24.73586 181 PHE H N 1
ATOM 15746 C CA . PHE H 1 182 ? -2.12714 -46.14528 47.00722 1.000 29.74586 181 PHE H CA 1
ATOM 15747 C C . PHE H 1 182 ? -1.00268 -45.91198 46.00323 1.000 31.81586 181 PHE H C 1
ATOM 15748 O O . PHE H 1 182 ? -0.76210 -46.74446 45.12765 1.000 29.47586 181 PHE H O 1
ATOM 15756 N N . PRO H 1 183 ? -0.33698 -44.75164 46.03937 1.000 36.45900 182 PRO H N 1
ATOM 15757 C CA . PRO H 1 183 ? 0.68164 -44.45282 45.02333 1.000 30.89900 182 PRO H CA 1
ATOM 15758 C C . PRO H 1 183 ? 2.01743 -45.16858 45.22270 1.000 29.16900 182 PRO H C 1
ATOM 15759 O O . PRO H 1 183 ? 2.93450 -44.96426 44.42020 1.000 25.43900 182 PRO H O 1
ATOM 15763 N N . ASN H 1 184 ? 2.16327 -45.99628 46.25570 1.000 26.21694 183 ASN H N 1
ATOM 15764 C CA . ASN H 1 184 ? 3.30483 -46.88700 46.39585 1.000 26.33694 183 ASN H CA 1
ATOM 15765 C C . ASN H 1 184 ? 3.03129 -48.27477 45.81156 1.000 30.73694 183 ASN H C 1
ATOM 15766 O O . ASN H 1 184 ? 3.69162 -49.24364 46.20364 1.000 26.87694 183 ASN H O 1
ATOM 15771 N N . ASN H 1 185 ? 2.02769 -48.39007 44.93123 1.000 32.12054 184 ASN H N 1
ATOM 15772 C CA . ASN H 1 185 ? 1.64410 -49.63436 44.26172 1.000 30.25054 184 ASN H CA 1
ATOM 15773 C C . ASN H 1 185 ? 1.06246 -50.64255 45.25073 1.000 35.41054 184 ASN H C 1
ATOM 15774 O O . ASN H 1 185 ? 1.25401 -51.85228 45.12636 1.000 32.76054 184 ASN H O 1
ATOM 15779 N N . SER H 1 186 ? 0.32438 -50.14134 46.22682 1.000 30.24383 185 SER H N 1
ATOM 15780 C CA . SER H 1 186 ? -0.34743 -50.98922 47.19207 1.000 28.00383 185 SER H CA 1
ATOM 15781 C C . SER H 1 186 ? -1.84274 -50.66455 47.23235 1.000 27.42383 185 SER H C 1
ATOM 15782 O O . SER H 1 186 ? -2.32526 -49.66411 46.67727 1.000 27.74383 185 SER H O 1
ATOM 15785 N N . TYR H 1 187 ? -2.58231 -51.54551 47.89387 1.000 24.40380 186 TYR H N 1
ATOM 15786 C CA . TYR H 1 187 ? -4.02583 -51.46280 47.91047 1.000 25.04380 186 TYR H CA 1
ATOM 15787 C C . TYR H 1 187 ? -4.53968 -51.90137 49.27113 1.000 28.58380 186 TYR H C 1
ATOM 15788 O O . TYR H 1 187 ? -3.83688 -52.54345 50.05686 1.000 26.29380 186 TYR H O 1
ATOM 15797 N N . GLU H 1 188 ? -5.79435 -51.53668 49.51854 1.000 25.52394 187 GLU H N 1
ATOM 15798 C CA . GLU H 1 188 ? -6.61256 -52.03777 50.60717 1.000 25.63394 187 GLU H CA 1
ATOM 15799 C C . GLU H 1 188 ? -7.97805 -52.39949 50.02618 1.000 25.20394 187 GLU H C 1
ATOM 15800 O O . GLU H 1 188 ? -8.43872 -51.78011 49.05931 1.000 24.63394 187 GLU H O 1
ATOM 15806 N N . ILE H 1 189 ? -8.62294 -53.41405 50.60167 1.000 29.01190 188 ILE H N 1
ATOM 15807 C CA . ILE H 1 189 ? -10.01422 -53.72070 50.28845 1.000 29.08190 188 ILE H CA 1
ATOM 15808 C C . ILE H 1 189 ? -10.80990 -53.83542 51.58239 1.000 30.47190 188 ILE H C 1
ATOM 15809 O O . ILE H 1 189 ? -10.40617 -54.55646 52.49838 1.000 30.01190 188 ILE H O 1
ATOM 15814 N N . TRP H 1 190 ? -11.92417 -53.12050 51.67155 1.000 25.44754 189 TRP H N 1
ATOM 15815 C CA . TRP H 1 190 ? -12.74937 -53.15187 52.87069 1.000 25.48754 189 TRP H CA 1
ATOM 15816 C C . TRP H 1 190 ? -14.16419 -53.66083 52.58798 1.000 22.75754 189 TRP H C 1
ATOM 15817 O O . TRP H 1 190 ? -14.77029 -53.33262 51.55741 1.000 28.36754 189 TRP H O 1
ATOM 15828 N N . VAL H 1 191 ? -14.69984 -54.46105 53.50751 1.000 27.89620 190 VAL H N 1
ATOM 15829 C CA . VAL H 1 191 ? -16.12232 -54.78201 53.52786 1.000 31.47620 190 VAL H CA 1
ATOM 15830 C C . VAL H 1 191 ? -16.68633 -54.26426 54.83915 1.000 33.03620 190 VAL H C 1
ATOM 15831 O O . VAL H 1 191 ? -16.36918 -54.79954 55.90830 1.000 35.93620 190 VAL H O 1
ATOM 15835 N N . ASN H 1 192 ? -17.53799 -53.24282 54.75507 1.000 35.98156 191 ASN H N 1
ATOM 15836 C CA . ASN H 1 192 ? -18.00565 -52.47041 55.91251 1.000 34.63156 191 ASN H CA 1
ATOM 15837 C C . ASN H 1 192 ? -16.74628 -51.91005 56.57265 1.000 38.87156 191 ASN H C 1
ATOM 15838 O O . ASN H 1 192 ? -15.90009 -51.33178 55.86515 1.000 35.86156 191 ASN H O 1
ATOM 15843 N N . ASN H 1 193 ? -16.54211 -52.11049 57.87769 1.000 37.29644 192 ASN H N 1
ATOM 15844 C CA . ASN H 1 193 ? -15.39575 -51.56339 58.58305 1.000 40.28644 192 ASN H CA 1
ATOM 15845 C C . ASN H 1 193 ? -14.32483 -52.61411 58.83278 1.000 40.61644 192 ASN H C 1
ATOM 15846 O O . ASN H 1 193 ? -13.46982 -52.42711 59.70291 1.000 43.18644 192 ASN H O 1
ATOM 15851 N N . ASP H 1 194 ? -14.30196 -53.67288 58.03362 1.000 38.93569 193 ASP H N 1
ATOM 15852 C CA . ASP H 1 194 ? -13.30589 -54.72761 58.15037 1.000 37.33569 193 ASP H CA 1
ATOM 15853 C C . ASP H 1 194 ? -12.37013 -54.67493 56.94980 1.000 32.36569 193 ASP H C 1
ATOM 15854 O O . ASP H 1 194 ? -12.81950 -54.82667 55.80774 1.000 36.06569 193 ASP H O 1
ATOM 15859 N N . LYS H 1 195 ? -11.06864 -54.53503 57.20496 1.000 30.10673 194 LYS H N 1
ATOM 15860 C CA . LYS H 1 195 ? -10.07507 -54.49186 56.12946 1.000 33.96673 194 LYS H CA 1
ATOM 15861 C C . LYS H 1 195 ? -9.77607 -55.93595 55.72586 1.000 35.03673 194 LYS H C 1
ATOM 15862 O O . LYS H 1 195 ? -8.96877 -56.61705 56.36023 1.000 35.85673 194 LYS H O 1
ATOM 15868 N N . GLU H 1 196 ? -10.44202 -56.41937 54.67360 1.000 25.36575 195 GLU H N 1
ATOM 15869 C CA . GLU H 1 196 ? -10.33831 -57.82471 54.30572 1.000 30.44575 195 GLU H CA 1
ATOM 15870 C C . GLU H 1 196 ? -9.06821 -58.18704 53.53341 1.000 23.72575 195 GLU H C 1
ATOM 15871 O O . GLU H 1 196 ? -8.71766 -59.37366 53.48753 1.000 24.85575 195 GLU H O 1
ATOM 15877 N N . ALA H 1 197 ? -8.37646 -57.21998 52.92750 1.000 24.67115 196 ALA H N 1
ATOM 15878 C CA . ALA H 1 197 ? -7.17729 -57.50749 52.14454 1.000 26.83115 196 ALA H CA 1
ATOM 15879 C C . ALA H 1 197 ? -6.34212 -56.24067 52.02257 1.000 28.30115 196 ALA H C 1
ATOM 15880 O O . ALA H 1 197 ? -6.86738 -55.12659 52.14570 1.000 28.52115 196 ALA H O 1
ATOM 15882 N N . TYR H 1 198 ? -5.03332 -56.42587 51.82416 1.000 23.17220 197 TYR H N 1
ATOM 15883 C CA . TYR H 1 198 ? -4.09509 -55.32706 51.61484 1.000 27.84220 197 TYR H CA 1
ATOM 15884 C C . TYR H 1 198 ? -2.72489 -55.90305 51.27832 1.000 27.62220 197 TYR H C 1
ATOM 15885 O O . TYR H 1 198 ? -2.43399 -57.06769 51.56123 1.000 34.40220 197 TYR H O 1
ATOM 15894 N N . GLY H 1 199 ? -1.89033 -55.07835 50.67479 1.000 34.46825 198 GLY H N 1
ATOM 15895 C CA . GLY H 1 199 ? -0.57476 -55.49660 50.23589 1.000 33.27825 198 GLY H CA 1
ATOM 15896 C C . GLY H 1 199 ? -0.18762 -54.73520 48.98500 1.000 27.13825 198 GLY H C 1
ATOM 15897 O O . GLY H 1 199 ? -0.71004 -53.65816 48.72996 1.000 24.37825 198 GLY H O 1
ATOM 15898 N N . ARG H 1 200 ? 0.72436 -55.31695 48.20652 1.000 33.13738 199 ARG H N 1
ATOM 15899 C CA . ARG H 1 200 ? 1.21077 -54.69037 46.98447 1.000 33.05738 199 ARG H CA 1
ATOM 15900 C C . ARG H 1 200 ? 0.45929 -55.21910 45.77507 1.000 33.13738 199 ARG H C 1
ATOM 15901 O O . ARG H 1 200 ? 0.12651 -56.40290 45.69955 1.000 34.37738 199 ARG H O 1
ATOM 15909 N N . LEU H 1 201 ? 0.21927 -54.33710 44.81084 1.000 40.03373 200 LEU H N 1
ATOM 15910 C CA . LEU H 1 201 ? -0.38029 -54.79750 43.56903 1.000 38.29373 200 LEU H CA 1
ATOM 15911 C C . LEU H 1 201 ? 0.45214 -55.90667 42.95322 1.000 34.65373 200 LEU H C 1
ATOM 15912 O O . LEU H 1 201 ? -0.08963 -56.95157 42.58353 1.000 36.35373 200 LEU H O 1
ATOM 15917 N N . GLU H 1 202 ? 1.78217 -55.73936 42.93999 1.000 38.90385 201 GLU H N 1
ATOM 15918 C CA . GLU H 1 202 ? 2.67137 -56.69368 42.28584 1.000 37.40385 201 GLU H CA 1
ATOM 15919 C C . GLU H 1 202 ? 2.64877 -58.05135 42.95819 1.000 33.60385 201 GLU H C 1
ATOM 15920 O O . GLU H 1 202 ? 2.95673 -59.04959 42.30861 1.000 39.51385 201 GLU H O 1
ATOM 15926 N N . ASP H 1 203 ? 2.28144 -58.12402 44.23242 1.000 29.20761 202 ASP H N 1
ATOM 15927 C CA . ASP H 1 203 ? 2.25222 -59.42033 44.89185 1.000 32.84761 202 ASP H CA 1
ATOM 15928 C C . ASP H 1 203 ? 0.89522 -60.07831 44.71767 1.000 37.62761 202 ASP H C 1
ATOM 15929 O O . ASP H 1 203 ? 0.80402 -61.25498 44.38020 1.000 40.02761 202 ASP H O 1
ATOM 15934 N N . ASP H 1 204 ? -0.16225 -59.31957 44.90948 1.000 29.14640 203 ASP H N 1
ATOM 15935 C CA . ASP H 1 204 ? -1.49235 -59.87236 44.99331 1.000 31.64640 203 ASP H CA 1
ATOM 15936 C C . ASP H 1 204 ? -2.18600 -59.91511 43.64184 1.000 34.14640 203 ASP H C 1
ATOM 15937 O O . ASP H 1 204 ? -3.31996 -60.36176 43.56094 1.000 32.69640 203 ASP H O 1
ATOM 15942 N N . TRP H 1 205 ? -1.57013 -59.40072 42.59571 1.000 34.78769 204 TRP H N 1
ATOM 15943 C CA . TRP H 1 205 ? -1.99758 -59.61644 41.22097 1.000 35.13769 204 TRP H CA 1
ATOM 15944 C C . TRP H 1 205 ? -0.85060 -60.23976 40.43222 1.000 39.59769 204 TRP H C 1
ATOM 15945 O O . TRP H 1 205 ? 0.28305 -60.31662 40.90744 1.000 40.06769 204 TRP H O 1
ATOM 15956 N N . THR H 1 206 ? -1.13632 -60.63953 39.19266 1.000 51.56133 205 THR H N 1
ATOM 15957 C CA . THR H 1 206 ? -0.12711 -61.11941 38.25152 1.000 48.28133 205 THR H CA 1
ATOM 15958 C C . THR H 1 206 ? -0.06891 -60.17665 37.04227 1.000 54.34133 205 THR H C 1
ATOM 15959 O O . THR H 1 206 ? -0.15877 -60.57348 35.88440 1.000 57.95133 205 THR H O 1
ATOM 15963 N N . MET H 1 207 ? -0.02674 -58.87868 37.30046 1.000 50.25197 206 MET H N 1
ATOM 15964 C CA . MET H 1 207 ? 0.03925 -57.93112 36.19488 1.000 43.60197 206 MET H CA 1
ATOM 15965 C C . MET H 1 207 ? 1.43123 -57.83991 35.55976 1.000 42.93197 206 MET H C 1
ATOM 15966 O O . MET H 1 207 ? 1.54403 -57.51936 34.36672 1.000 45.77197 206 MET H O 1
ATOM 15971 N N . THR H 1 208 ? 2.48859 -58.14222 36.31487 1.000 61.16849 207 THR H N 1
ATOM 15972 C CA . THR H 1 208 ? 3.87861 -57.94253 35.90710 1.000 66.50849 207 THR H CA 1
ATOM 15973 C C . THR H 1 208 ? 4.63295 -59.26595 35.85069 1.000 69.73849 207 THR H C 1
ATOM 15974 O O . THR H 1 208 ? 4.08701 -60.33243 36.14258 1.000 69.05849 207 THR H O 1
ATOM 15978 N N . GLU H 1 209 ? 5.91344 -59.16485 35.48451 1.000 95.98445 208 GLU H N 1
ATOM 15979 C CA . GLU H 1 209 ? 6.82404 -60.30492 35.50787 1.000 93.12445 208 GLU H CA 1
ATOM 15980 C C . GLU H 1 209 ? 6.84061 -60.92163 36.91025 1.000 93.34445 208 GLU H C 1
ATOM 15981 O O . GLU H 1 209 ? 6.72066 -60.19268 37.90614 1.000 86.43445 208 GLU H O 1
ATOM 15987 N N . PRO H 1 210 ? 6.99654 -62.25637 37.02958 1.000 105.70768 209 PRO H N 1
ATOM 15988 C CA . PRO H 1 210 ? 6.65956 -62.92646 38.31110 1.000 98.44768 209 PRO H CA 1
ATOM 15989 C C . PRO H 1 210 ? 7.41291 -62.42863 39.53247 1.000 102.99768 209 PRO H C 1
ATOM 15990 O O . PRO H 1 210 ? 6.79327 -62.22826 40.58630 1.000 109.25768 209 PRO H O 1
ATOM 15994 N N . GLY H 1 211 ? 8.72788 -62.27345 39.44566 1.000 113.66860 210 GLY H N 1
ATOM 15995 C CA . GLY H 1 211 ? 9.47434 -61.70839 40.54412 1.000 111.53860 210 GLY H CA 1
ATOM 15996 C C . GLY H 1 211 ? 9.10984 -60.24378 40.65658 1.000 106.44860 210 GLY H C 1
ATOM 15997 O O . GLY H 1 211 ? 7.93681 -59.89239 40.79525 1.000 108.84860 210 GLY H O 1
ATOM 15998 N N . SER H 1 212 ? 10.07690 -59.35771 40.57588 1.000 105.13735 211 SER H N 1
ATOM 15999 C CA . SER H 1 212 ? 9.76005 -57.98652 40.89374 1.000 108.39735 211 SER H CA 1
ATOM 16000 C C . SER H 1 212 ? 10.87946 -57.14356 40.29031 1.000 108.36735 211 SER H C 1
ATOM 16001 O O . SER H 1 212 ? 12.07248 -57.50017 40.35007 1.000 107.95735 211 SER H O 1
ATOM 16004 N N . GLY H 1 213 ? 10.46236 -56.02863 39.68952 1.000 93.83337 212 GLY H N 1
ATOM 16005 C CA . GLY H 1 213 ? 11.25491 -55.13357 38.86335 1.000 90.27337 212 GLY H CA 1
ATOM 16006 C C . GLY H 1 213 ? 10.38210 -53.90230 38.66187 1.000 91.50337 212 GLY H C 1
ATOM 16007 O O . GLY H 1 213 ? 9.32683 -53.80075 39.29173 1.000 94.35337 212 GLY H O 1
ATOM 16008 N N . PRO H 1 214 ? 10.76576 -52.93498 37.80935 1.000 74.15314 305 PRO H N 1
ATOM 16009 C CA . PRO H 1 214 ? 10.05602 -51.64126 37.85319 1.000 73.46314 305 PRO H CA 1
ATOM 16010 C C . PRO H 1 214 ? 8.79477 -51.51094 37.00117 1.000 77.02314 305 PRO H C 1
ATOM 16011 O O . PRO H 1 214 ? 8.85536 -51.54839 35.76727 1.000 79.61314 305 PRO H O 1
ATOM 16015 N N . VAL H 1 215 ? 7.64521 -51.31353 37.64441 1.000 49.21122 306 VAL H N 1
ATOM 16016 C CA . VAL H 1 215 ? 6.45278 -50.84900 36.93671 1.000 49.62122 306 VAL H CA 1
ATOM 16017 C C . VAL H 1 215 ? 5.94090 -49.66272 37.73870 1.000 47.28122 306 VAL H C 1
ATOM 16018 O O . VAL H 1 215 ? 4.85957 -49.74148 38.34265 1.000 46.04122 306 VAL H O 1
ATOM 16022 N N . PRO H 1 216 ? 6.64781 -48.52954 37.71020 1.000 40.05921 307 PRO H N 1
ATOM 16023 C CA . PRO H 1 216 ? 6.45107 -47.52009 38.76608 1.000 46.74921 307 PRO H CA 1
ATOM 16024 C C . PRO H 1 216 ? 5.02646 -47.01811 38.89668 1.000 48.88921 307 PRO H C 1
ATOM 16025 O O . PRO H 1 216 ? 4.55874 -46.83520 40.02329 1.000 42.00921 307 PRO H O 1
ATOM 16029 N N . GLU H 1 217 ? 4.30177 -46.84006 37.79158 1.000 41.05949 308 GLU H N 1
ATOM 16030 C CA . GLU H 1 217 ? 2.97842 -46.22093 37.81667 1.000 40.25949 308 GLU H CA 1
ATOM 16031 C C . GLU H 1 217 ? 1.85411 -47.22996 37.58577 1.000 36.70949 308 GLU H C 1
ATOM 16032 O O . GLU H 1 217 ? 0.78627 -46.88051 37.07088 1.000 35.35949 308 GLU H O 1
ATOM 16038 N N . LEU H 1 218 ? 2.08591 -48.48424 37.98364 1.000 35.07362 309 LEU H N 1
ATOM 16039 C CA . LEU H 1 218 ? 1.03882 -49.49451 37.94646 1.000 30.73362 309 LEU H CA 1
ATOM 16040 C C . LEU H 1 218 ? -0.21497 -49.00972 38.66502 1.000 35.67362 309 LEU H C 1
ATOM 16041 O O . LEU H 1 218 ? -1.33428 -49.28294 38.22352 1.000 35.33362 309 LEU H O 1
ATOM 16046 N N . TYR H 1 219 ? -0.04296 -48.27284 39.76766 1.000 37.40238 310 TYR H N 1
ATOM 16047 C CA . TYR H 1 219 ? -1.15268 -47.77211 40.57624 1.000 33.53238 310 TYR H CA 1
ATOM 16048 C C . TYR H 1 219 ? -1.97727 -46.69865 39.88539 1.000 35.27238 310 TYR H C 1
ATOM 16049 O O . TYR H 1 219 ? -3.04535 -46.34881 40.40099 1.000 38.35238 310 TYR H O 1
ATOM 16058 N N . ARG H 1 220 ? -1.49701 -46.13096 38.78176 1.000 30.25280 311 ARG H N 1
ATOM 16059 C CA . ARG H 1 220 ? -2.07007 -44.90318 38.24929 1.000 33.41280 311 ARG H CA 1
ATOM 16060 C C . ARG H 1 220 ? -3.19894 -45.21068 37.26733 1.000 32.26280 311 ARG H C 1
ATOM 16061 O O . ARG H 1 220 ? -3.05769 -46.07982 36.40280 1.000 38.47280 311 ARG H O 1
ATOM 16069 N N . TYR H 1 221 ? -4.32629 -44.50916 37.41936 1.000 32.67743 312 TYR H N 1
ATOM 16070 C CA . TYR H 1 221 ? -5.48653 -44.64643 36.52941 1.000 29.65743 312 TYR H CA 1
ATOM 16071 C C . TYR H 1 221 ? -5.87394 -43.27385 35.96385 1.000 33.71743 312 TYR H C 1
ATOM 16072 O O . TYR H 1 221 ? -6.99849 -42.78957 36.11462 1.000 34.60743 312 TYR H O 1
ATOM 16081 N N . LYS H 1 222 ? -4.92562 -42.66380 35.25298 1.000 37.89260 313 LYS H N 1
ATOM 16082 C CA . LYS H 1 222 ? -5.12465 -41.32144 34.72948 1.000 35.73260 313 LYS H CA 1
ATOM 16083 C C . LYS H 1 222 ? -6.22346 -41.36032 33.68026 1.000 41.05260 313 LYS H C 1
ATOM 16084 O O . LYS H 1 222 ? -6.25056 -42.25207 32.82797 1.000 50.52260 313 LYS H O 1
ATOM 16090 N N . GLY H 1 223 ? -7.16466 -40.42986 33.79032 1.000 40.21120 314 GLY H N 1
ATOM 16091 C CA . GLY H 1 223 ? -8.27651 -40.33158 32.87064 1.000 33.16120 314 GLY H CA 1
ATOM 16092 C C . GLY H 1 223 ? -9.53518 -41.07582 33.27351 1.000 37.09120 314 GLY H C 1
ATOM 16093 O O . GLY H 1 223 ? -10.52364 -41.02582 32.53041 1.000 40.74120 314 GLY H O 1
ATOM 16094 N N . LEU H 1 224 ? -9.53161 -41.76281 34.41543 1.000 33.73496 315 LEU H N 1
ATOM 16095 C CA . LEU H 1 224 ? -10.72022 -42.46279 34.88299 1.000 35.18496 315 LEU H CA 1
ATOM 16096 C C . LEU H 1 224 ? -11.87576 -41.48185 35.10609 1.000 40.73496 315 LEU H C 1
ATOM 16097 O O . LEU H 1 224 ? -11.76960 -40.55966 35.92149 1.000 44.04496 315 LEU H O 1
ATOM 16102 N N . GLY H 1 225 ? -13.00060 -41.70632 34.41863 1.000 36.28902 316 GLY H N 1
ATOM 16103 C CA . GLY H 1 225 ? -14.05720 -40.71756 34.44000 1.000 33.93902 316 GLY H CA 1
ATOM 16104 C C . GLY H 1 225 ? -15.48086 -41.22249 34.28853 1.000 37.71902 316 GLY H C 1
ATOM 16105 O O . GLY H 1 225 ? -16.41434 -40.42047 34.20120 1.000 38.45902 316 GLY H O 1
ATOM 16106 N N . ALA H 1 226 ? -15.69265 -42.53050 34.29924 1.000 33.30694 317 ALA H N 1
ATOM 16107 C CA . ALA H 1 226 ? -17.04300 -43.04050 34.14203 1.000 29.35694 317 ALA H CA 1
ATOM 16108 C C . ALA H 1 226 ? -17.24183 -44.25470 35.02448 1.000 33.44694 317 ALA H C 1
ATOM 16109 O O . ALA H 1 226 ? -16.32526 -45.05742 35.20095 1.000 33.32694 317 ALA H O 1
ATOM 16111 N N . ILE H 1 227 ? -18.44974 -44.38220 35.56299 1.000 27.89161 318 ILE H N 1
ATOM 16112 C CA . ILE H 1 227 ? -18.86295 -45.53777 36.34408 1.000 24.11161 318 ILE H CA 1
ATOM 16113 C C . ILE H 1 227 ? -20.04379 -46.17398 35.63466 1.000 28.15161 318 ILE H C 1
ATOM 16114 O O . ILE H 1 227 ? -20.90663 -45.47598 35.09382 1.000 28.60161 318 ILE H O 1
ATOM 16119 N N . GLY H 1 228 ? -20.07684 -47.49531 35.63119 1.000 28.76401 319 GLY H N 1
ATOM 16120 C CA . GLY H 1 228 ? -21.13839 -48.21212 34.96352 1.000 29.31401 319 GLY H CA 1
ATOM 16121 C C . GLY H 1 228 ? -21.49604 -49.46330 35.72526 1.000 30.01401 319 GLY H C 1
ATOM 16122 O O . GLY H 1 228 ? -20.64271 -50.10621 36.34473 1.000 32.06401 319 GLY H O 1
ATOM 16123 N N . PHE H 1 229 ? -22.79172 -49.81242 35.65015 1.000 26.98576 320 PHE H N 1
ATOM 16124 C CA . PHE H 1 229 ? -23.33161 -51.07299 36.14743 1.000 24.71576 320 PHE H CA 1
ATOM 16125 C C . PHE H 1 229 ? -23.58559 -51.95501 34.93818 1.000 28.67576 320 PHE H C 1
ATOM 16126 O O . PHE H 1 229 ? -24.45300 -51.65637 34.11391 1.000 33.11576 320 PHE H O 1
ATOM 16134 N N . GLU H 1 230 ? -22.82292 -53.02419 34.82772 1.000 29.27316 321 GLU H N 1
ATOM 16135 C CA . GLU H 1 230 ? -22.94913 -53.99387 33.74770 1.000 28.50316 321 GLU H CA 1
ATOM 16136 C C . GLU H 1 230 ? -23.17547 -55.31282 34.47841 1.000 29.12316 321 GLU H C 1
ATOM 16137 O O . GLU H 1 230 ? -22.24087 -55.88931 35.03335 1.000 28.10316 321 GLU H O 1
ATOM 16143 N N . LEU H 1 231 ? -24.42184 -55.75960 34.54959 1.000 29.93079 322 LEU H N 1
ATOM 16144 C CA . LEU H 1 231 ? -24.79389 -56.80870 35.48634 1.000 34.40079 322 LEU H CA 1
ATOM 16145 C C . LEU H 1 231 ? -25.73326 -57.82297 34.85405 1.000 31.68079 322 LEU H C 1
ATOM 16146 O O . LEU H 1 231 ? -26.54558 -57.50077 33.98095 1.000 31.51079 322 LEU H O 1
ATOM 16151 N N . TRP H 1 232 ? -25.66853 -59.03808 35.36783 1.000 27.98334 323 TRP H N 1
ATOM 16152 C CA . TRP H 1 232 ? -26.71267 -60.02052 35.14943 1.000 22.85334 323 TRP H CA 1
ATOM 16153 C C . TRP H 1 232 ? -27.30765 -60.33641 36.51128 1.000 25.09334 323 TRP H C 1
ATOM 16154 O O . TRP H 1 232 ? -26.57840 -60.44688 37.50630 1.000 31.44334 323 TRP H O 1
ATOM 16165 N N . GLN H 1 233 ? -28.63295 -60.43108 36.57275 1.000 21.37164 324 GLN H N 1
ATOM 16166 C CA . GLN H 1 233 ? -29.26843 -60.81853 37.81251 1.000 27.73164 324 GLN H CA 1
ATOM 16167 C C . GLN H 1 233 ? -30.33450 -61.84587 37.49522 1.000 25.68164 324 GLN H C 1
ATOM 16168 O O . GLN H 1 233 ? -30.99609 -61.74944 36.45915 1.000 23.36164 324 GLN H O 1
ATOM 16174 N N . VAL H 1 234 ? -30.45483 -62.86706 38.34119 1.000 25.38958 325 VAL H N 1
ATOM 16175 C CA . VAL H 1 234 ? -31.59804 -63.76503 38.23334 1.000 26.68958 325 VAL H CA 1
ATOM 16176 C C . VAL H 1 234 ? -32.70918 -63.19384 39.10404 1.000 27.80958 325 VAL H C 1
ATOM 16177 O O . VAL H 1 234 ? -33.63213 -62.53971 38.60341 1.000 27.39958 325 VAL H O 1
ATOM 16181 N N . LYS H 1 235 ? -32.61563 -63.40877 40.41082 1.000 26.58095 326 LYS H N 1
ATOM 16182 C CA . LYS H 1 235 ? -33.55970 -62.81282 41.35038 1.000 28.00095 326 LYS H CA 1
ATOM 16183 C C . LYS H 1 235 ? -33.18352 -61.34713 41.54891 1.000 33.17095 326 LYS H C 1
ATOM 16184 O O . LYS H 1 235 ? -32.21790 -61.03798 42.25401 1.000 32.88095 326 LYS H O 1
ATOM 16190 N N . SER H 1 236 ? -33.94785 -60.43539 40.94992 1.000 24.75214 327 SER H N 1
ATOM 16191 C CA . SER H 1 236 ? -33.55845 -59.03416 40.96046 1.000 24.44214 327 SER H CA 1
ATOM 16192 C C . SER H 1 236 ? -34.04128 -58.32877 42.22831 1.000 27.10214 327 SER H C 1
ATOM 16193 O O . SER H 1 236 ? -34.64343 -58.92661 43.11630 1.000 22.58214 327 SER H O 1
ATOM 16196 N N . GLY H 1 237 ? -33.75118 -57.03174 42.31961 1.000 25.20515 328 GLY H N 1
ATOM 16197 C CA . GLY H 1 237 ? -34.20739 -56.24761 43.44880 1.000 25.36515 328 GLY H CA 1
ATOM 16198 C C . GLY H 1 237 ? -33.12823 -55.62439 44.30864 1.000 32.92515 328 GLY H C 1
ATOM 16199 O O . GLY H 1 237 ? -33.42974 -55.09588 45.38373 1.000 34.20515 328 GLY H O 1
ATOM 16200 N N . THR H 1 238 ? -31.87764 -55.66898 43.84236 1.000 29.13340 329 THR H N 1
ATOM 16201 C CA . THR H 1 238 ? -30.74657 -55.12744 44.59047 1.000 25.53340 329 THR H CA 1
ATOM 16202 C C . THR H 1 238 ? -30.79145 -53.59713 44.64608 1.000 24.08340 329 THR H C 1
ATOM 16203 O O . THR H 1 238 ? -31.13216 -52.93300 43.66349 1.000 28.19340 329 THR H O 1
ATOM 16207 N N . ILE H 1 239 ? -30.41792 -53.03790 45.79652 1.000 29.22861 330 ILE H N 1
ATOM 16208 C CA . ILE H 1 239 ? -30.41639 -51.59532 46.01925 1.000 30.58861 330 ILE H CA 1
ATOM 16209 C C . ILE H 1 239 ? -28.95934 -51.16967 46.13047 1.000 28.56861 330 ILE H C 1
ATOM 16210 O O . ILE H 1 239 ? -28.25232 -51.62014 47.04167 1.000 29.23861 330 ILE H O 1
ATOM 16215 N N . PHE H 1 240 ? -28.51837 -50.27915 45.23699 1.000 27.32320 331 PHE H N 1
ATOM 16216 C CA . PHE H 1 240 ? -27.18836 -49.67629 45.28577 1.000 28.46320 331 PHE H CA 1
ATOM 16217 C C . PHE H 1 240 ? -27.30053 -48.23837 45.76993 1.000 31.01320 331 PHE H C 1
ATOM 16218 O O . PHE H 1 240 ? -28.23039 -47.52811 45.39506 1.000 34.26320 331 PHE H O 1
ATOM 16226 N N . ASP H 1 241 ? -26.33222 -47.78828 46.55649 1.000 28.02594 332 ASP H N 1
ATOM 16227 C CA . ASP H 1 241 ? -26.39274 -46.43844 47.10281 1.000 29.63594 332 ASP H CA 1
ATOM 16228 C C . ASP H 1 241 ? -24.98052 -45.98331 47.45053 1.000 29.10594 332 ASP H C 1
ATOM 16229 O O . ASP H 1 241 ? -24.04195 -46.78201 47.46075 1.000 23.53594 332 ASP H O 1
ATOM 16234 N N . ASN H 1 242 ? -24.84649 -44.68918 47.75949 1.000 29.16328 333 ASN H N 1
ATOM 16235 C CA . ASN H 1 242 ? -23.66345 -44.12842 48.43893 1.000 29.05328 333 ASN H CA 1
ATOM 16236 C C . ASN H 1 242 ? -22.35561 -44.36080 47.67650 1.000 28.45328 333 ASN H C 1
ATOM 16237 O O . ASN H 1 242 ? -21.37868 -44.90217 48.20405 1.000 27.56328 333 ASN H O 1
ATOM 16242 N N . ILE H 1 243 ? -22.33803 -43.90199 46.43437 1.000 32.91724 334 ILE H N 1
ATOM 16243 C CA . ILE H 1 243 ? -21.19153 -44.08138 45.56173 1.000 31.80724 334 ILE H CA 1
ATOM 16244 C C . ILE H 1 243 ? -20.27403 -42.88457 45.76577 1.000 30.82724 334 ILE H C 1
ATOM 16245 O O . ILE H 1 243 ? -20.65262 -41.74697 45.47287 1.000 34.67724 334 ILE H O 1
ATOM 16250 N N . LEU H 1 244 ? -19.07038 -43.13694 46.28720 1.000 30.92035 335 LEU H N 1
ATOM 16251 C CA . LEU H 1 244 ? -18.07050 -42.09432 46.48794 1.000 27.24035 335 LEU H CA 1
ATOM 16252 C C . LEU H 1 244 ? -16.73124 -42.54105 45.93301 1.000 28.35035 335 LEU H C 1
ATOM 16253 O O . LEU H 1 244 ? -16.22396 -43.60579 46.30556 1.000 31.43035 335 LEU H O 1
ATOM 16258 N N . ILE H 1 245 ? -16.14313 -41.70305 45.08567 1.000 23.49859 336 ILE H N 1
ATOM 16259 C CA . ILE H 1 245 ? -14.78468 -41.88210 44.59944 1.000 26.98859 336 ILE H CA 1
ATOM 16260 C C . ILE H 1 245 ? -14.01315 -40.60330 44.89619 1.000 30.99859 336 ILE H C 1
ATOM 16261 O O . ILE H 1 245 ? -14.33452 -39.53769 44.35561 1.000 30.61859 336 ILE H O 1
ATOM 16266 N N . THR H 1 246 ? -12.98966 -40.71402 45.74004 1.000 27.78472 337 THR H N 1
ATOM 16267 C CA . THR H 1 246 ? -12.28662 -39.56074 46.27349 1.000 37.26472 337 THR H CA 1
ATOM 16268 C C . THR H 1 246 ? -10.81302 -39.90225 46.44516 1.000 42.62472 337 THR H C 1
ATOM 16269 O O . THR H 1 246 ? -10.40447 -41.06327 46.34963 1.000 43.82472 337 THR H O 1
ATOM 16273 N N . ASP H 1 247 ? -10.01982 -38.87745 46.75607 1.000 35.99470 338 ASP H N 1
ATOM 16274 C CA . ASP H 1 247 ? -8.60762 -39.05450 47.06430 1.000 33.95470 338 ASP H CA 1
ATOM 16275 C C . ASP H 1 247 ? -8.33732 -39.07337 48.55453 1.000 38.23470 338 ASP H C 1
ATOM 16276 O O . ASP H 1 247 ? -7.17612 -39.13920 48.95492 1.000 44.25470 338 ASP H O 1
ATOM 16281 N N . ASP H 1 248 ? -9.37284 -39.01918 49.38064 1.000 35.19935 339 ASP H N 1
ATOM 16282 C CA . ASP H 1 248 ? -9.20444 -38.90243 50.82631 1.000 36.21935 339 ASP H CA 1
ATOM 16283 C C . ASP H 1 248 ? -9.74070 -40.15052 51.52202 1.000 35.03935 339 ASP H C 1
ATOM 16284 O O . ASP H 1 248 ? -10.96387 -40.27650 51.72889 1.000 36.03935 339 ASP H O 1
ATOM 16289 N N . PRO H 1 249 ? -8.85715 -41.08934 51.90684 1.000 36.73618 340 PRO H N 1
ATOM 16290 C CA . PRO H 1 249 ? -9.29907 -42.29765 52.62935 1.000 30.98618 340 PRO H CA 1
ATOM 16291 C C . PRO H 1 249 ? -10.00312 -41.97376 53.91971 1.000 32.27618 340 PRO H C 1
ATOM 16292 O O . PRO H 1 249 ? -10.81641 -42.76562 54.40571 1.000 36.16618 340 PRO H O 1
ATOM 16296 N N . GLU H 1 250 ? -9.67303 -40.82083 54.49316 1.000 41.75048 341 GLU H N 1
ATOM 16297 C CA . GLU H 1 250 ? -10.20602 -40.35516 55.76258 1.000 46.20048 341 GLU H CA 1
ATOM 16298 C C . GLU H 1 250 ? -11.63379 -39.85101 55.59738 1.000 44.74048 341 GLU H C 1
ATOM 16299 O O . GLU H 1 250 ? -12.51309 -40.14274 56.41398 1.000 39.57048 341 GLU H O 1
ATOM 16305 N N . TYR H 1 251 ? -11.87657 -39.08796 54.53436 1.000 42.65439 342 TYR H N 1
ATOM 16306 C CA . TYR H 1 251 ? -13.22116 -38.61120 54.24353 1.000 47.42439 342 TYR H CA 1
ATOM 16307 C C . TYR H 1 251 ? -14.14297 -39.74307 53.82102 1.000 47.46439 342 TYR H C 1
ATOM 16308 O O . TYR H 1 251 ? -15.33567 -39.73397 54.15329 1.000 45.04439 342 TYR H O 1
ATOM 16317 N N . ALA H 1 252 ? -13.61237 -40.72218 53.07845 1.000 39.03876 343 ALA H N 1
ATOM 16318 C CA . ALA H 1 252 ? -14.44489 -41.82552 52.61536 1.000 34.35876 343 ALA H CA 1
ATOM 16319 C C . ALA H 1 252 ? -14.98425 -42.63320 53.78755 1.000 37.67876 343 ALA H C 1
ATOM 16320 O O . ALA H 1 252 ? -16.14563 -43.05953 53.77643 1.000 40.49876 343 ALA H O 1
ATOM 16322 N N . LYS H 1 253 ? -14.17732 -42.81079 54.83180 1.000 35.93771 344 LYS H N 1
ATOM 16323 C CA . LYS H 1 253 ? -14.68849 -43.49924 56.00426 1.000 33.65771 344 LYS H CA 1
ATOM 16324 C C . LYS H 1 253 ? -15.76919 -42.69547 56.72904 1.000 38.57771 344 LYS H C 1
ATOM 16325 O O . LYS H 1 253 ? -16.71125 -43.30416 57.26350 1.000 40.71771 344 LYS H O 1
ATOM 16331 N N . GLU H 1 254 ? -15.65971 -41.35350 56.78624 1.000 42.56692 345 GLU H N 1
ATOM 16332 C CA . GLU H 1 254 ? -16.70421 -40.58424 57.45220 1.000 46.81692 345 GLU H CA 1
ATOM 16333 C C . GLU H 1 254 ? -18.00233 -40.79294 56.73352 1.000 45.66692 345 GLU H C 1
ATOM 16334 O O . GLU H 1 254 ? -19.07253 -41.00607 57.32329 1.000 42.63692 345 GLU H O 1
ATOM 16340 N N . PHE H 1 255 ? -17.89445 -40.63334 55.42462 1.000 41.09299 346 PHE H N 1
ATOM 16341 C CA . PHE H 1 255 ? -19.03298 -40.41980 54.56255 1.000 39.25299 346 PHE H CA 1
ATOM 16342 C C . PHE H 1 255 ? -19.93272 -41.61323 54.60032 1.000 39.20299 346 PHE H C 1
ATOM 16343 O O . PHE H 1 255 ? -21.15796 -41.48504 54.70275 1.000 35.53299 346 PHE H O 1
ATOM 16351 N N . ILE H 1 256 ? -19.32378 -42.78906 54.56697 1.000 34.96820 347 ILE H N 1
ATOM 16352 C CA . ILE H 1 256 ? -20.08675 -44.01776 54.65185 1.000 36.66820 347 ILE H CA 1
ATOM 16353 C C . ILE H 1 256 ? -20.67685 -44.17249 56.04986 1.000 34.80820 347 ILE H C 1
ATOM 16354 O O . ILE H 1 256 ? -21.87094 -44.45050 56.21087 1.000 40.03820 347 ILE H O 1
ATOM 16359 N N . ASP H 1 257 ? -19.86072 -43.96279 57.08246 1.000 34.72305 348 ASP H N 1
ATOM 16360 C CA . ASP H 1 257 ? -20.36297 -44.09489 58.44769 1.000 40.56305 348 ASP H CA 1
ATOM 16361 C C . ASP H 1 257 ? -21.54998 -43.16843 58.67379 1.000 40.57305 348 ASP H C 1
ATOM 16362 O O . ASP H 1 257 ? -22.53256 -43.54537 59.32413 1.000 45.68305 348 ASP H O 1
ATOM 16367 N N . LYS H 1 258 ? -21.48263 -41.96337 58.11126 1.000 39.14253 349 LYS H N 1
ATOM 16368 C CA . LYS H 1 258 ? -22.57306 -41.00287 58.22738 1.000 41.35253 349 LYS H CA 1
ATOM 16369 C C . LYS H 1 258 ? -23.81335 -41.45729 57.47116 1.000 37.43253 349 LYS H C 1
ATOM 16370 O O . LYS H 1 258 ? -24.91008 -41.51816 58.04370 1.000 33.72253 349 LYS H O 1
ATOM 16376 N N . GLN H 1 259 ? -23.66152 -41.82086 56.19468 1.000 38.69886 350 GLN H N 1
ATOM 16377 C CA . GLN H 1 259 ? -24.83838 -42.19616 55.41815 1.000 35.36886 350 GLN H CA 1
ATOM 16378 C C . GLN H 1 259 ? -25.52142 -43.43062 55.99316 1.000 34.55886 350 GLN H C 1
ATOM 16379 O O . GLN H 1 259 ? -26.75138 -43.53546 55.94245 1.000 30.15886 350 GLN H O 1
ATOM 16385 N N . LEU H 1 260 ? -24.76823 -44.33553 56.60872 1.000 35.48903 351 LEU H N 1
ATOM 16386 C CA . LEU H 1 260 ? -25.36222 -45.54540 57.16071 1.000 40.61903 351 LEU H CA 1
ATOM 16387 C C . LEU H 1 260 ? -25.69643 -45.41009 58.63735 1.000 41.15903 351 LEU H C 1
ATOM 16388 O O . LEU H 1 260 ? -26.10970 -46.39709 59.26134 1.000 40.98903 351 LEU H O 1
ATOM 16393 N N . GLU H 1 261 ? -25.54414 -44.19888 59.18812 1.000 42.03675 352 GLU H N 1
ATOM 16394 C CA . GLU H 1 261 ? -25.74837 -43.95244 60.61581 1.000 43.74675 352 GLU H CA 1
ATOM 16395 C C . GLU H 1 261 ? -27.15425 -44.34333 61.05474 1.000 43.16675 352 GLU H C 1
ATOM 16396 O O . GLU H 1 261 ? -27.32186 -45.08300 62.03637 1.000 36.98675 352 GLU H O 1
ATOM 16402 N N . ALA H 1 262 ? -28.17975 -43.86748 60.31953 1.000 39.46036 353 ALA H N 1
ATOM 16403 C CA . ALA H 1 262 ? -29.57182 -44.15952 60.67280 1.000 34.30036 353 ALA H CA 1
ATOM 16404 C C . ALA H 1 262 ? -29.91710 -45.61587 60.39949 1.000 39.72036 353 ALA H C 1
ATOM 16405 O O . ALA H 1 262 ? -30.64775 -46.24258 61.17016 1.000 44.74036 353 ALA H O 1
ATOM 16407 N N . LEU H 1 263 ? -29.37905 -46.16809 59.31047 1.000 43.88456 354 LEU H N 1
ATOM 16408 C CA . LEU H 1 263 ? -29.73704 -47.49548 58.82821 1.000 40.21456 354 LEU H CA 1
ATOM 16409 C C . LEU H 1 263 ? -29.13919 -48.61009 59.68501 1.000 38.96456 354 LEU H C 1
ATOM 16410 O O . LEU H 1 263 ? -29.84925 -49.52655 60.10229 1.000 43.99456 354 LEU H O 1
ATOM 16415 N N . ARG H 1 264 ? -27.83643 -48.55562 59.95519 1.000 40.21974 355 ARG H N 1
ATOM 16416 C CA . ARG H 1 264 ? -27.16413 -49.64503 60.67312 1.000 40.62974 355 ARG H CA 1
ATOM 16417 C C . ARG H 1 264 ? -27.90908 -50.17537 61.89174 1.000 44.54974 355 ARG H C 1
ATOM 16418 O O . ARG H 1 264 ? -27.99006 -51.40494 62.03504 1.000 41.10974 355 ARG H O 1
ATOM 16426 N N . PRO H 1 265 ? -28.45556 -49.34564 62.79119 1.000 51.35799 356 PRO H N 1
ATOM 16427 C CA . PRO H 1 265 ? -29.15283 -49.91492 63.95640 1.000 50.18799 356 PRO H CA 1
ATOM 16428 C C . PRO H 1 265 ? -30.41469 -50.66481 63.58355 1.000 49.73799 356 PRO H C 1
ATOM 16429 O O . PRO H 1 265 ? -30.66532 -51.76146 64.10507 1.000 49.37799 356 PRO H O 1
ATOM 16433 N N . ILE H 1 266 ? -31.21440 -50.09509 62.68289 1.000 45.86737 357 ILE H N 1
ATOM 16434 C CA . ILE H 1 266 ? -32.42379 -50.75826 62.21347 1.000 45.54737 357 ILE H CA 1
ATOM 16435 C C . ILE H 1 266 ? -32.10603 -52.14269 61.67018 1.000 48.63737 357 ILE H C 1
ATOM 16436 O O . ILE H 1 266 ? -32.73283 -53.13741 62.04556 1.000 44.82737 357 ILE H O 1
ATOM 16441 N N . GLU H 1 267 ? -31.09712 -52.24116 60.81659 1.000 48.65234 358 GLU H N 1
ATOM 16442 C CA . GLU H 1 267 ? -30.77338 -53.55287 60.28203 1.000 46.49234 358 GLU H CA 1
ATOM 16443 C C . GLU H 1 267 ? -30.25025 -54.47444 61.38336 1.000 47.74234 358 GLU H C 1
ATOM 16444 O O . GLU H 1 267 ? -30.54236 -55.67617 61.36720 1.000 48.74234 358 GLU H O 1
ATOM 16450 N N . LYS H 1 268 ? -29.51206 -53.92557 62.35919 1.000 54.46676 359 LYS H N 1
ATOM 16451 C CA . LYS H 1 268 ? -29.01788 -54.71797 63.49034 1.000 52.52676 359 LYS H CA 1
ATOM 16452 C C . LYS H 1 268 ? -30.15886 -55.34431 64.29481 1.000 50.98676 359 LYS H C 1
ATOM 16453 O O . LYS H 1 268 ? -30.03926 -56.48735 64.75954 1.000 52.17676 359 LYS H O 1
ATOM 16459 N N . VAL H 1 269 ? -31.27323 -54.61853 64.48028 1.000 58.15609 360 VAL H N 1
ATOM 16460 C CA . VAL H 1 269 ? -32.38021 -55.19973 65.24240 1.000 63.24609 360 VAL H CA 1
ATOM 16461 C C . VAL H 1 269 ? -32.94652 -56.39798 64.49435 1.000 55.20609 360 VAL H C 1
ATOM 16462 O O . VAL H 1 269 ? -33.27185 -57.42871 65.09780 1.000 55.82609 360 VAL H O 1
ATOM 16466 N N . GLU H 1 270 ? -33.09837 -56.26702 63.16924 1.000 49.93748 361 GLU H N 1
ATOM 16467 C CA . GLU H 1 270 ? -33.70078 -57.31642 62.35344 1.000 53.48748 361 GLU H CA 1
ATOM 16468 C C . GLU H 1 270 ? -32.77489 -58.51401 62.16459 1.000 56.67748 361 GLU H C 1
ATOM 16469 O O . GLU H 1 270 ? -33.26471 -59.62480 61.93477 1.000 54.35748 361 GLU H O 1
ATOM 16475 N N . SER H 1 271 ? -31.44997 -58.32319 62.20072 1.000 51.88072 362 SER H N 1
ATOM 16476 C CA . SER H 1 271 ? -30.58121 -59.49293 62.10587 1.000 53.21072 362 SER H CA 1
ATOM 16477 C C . SER H 1 271 ? -30.79739 -60.45011 63.26636 1.000 58.39072 362 SER H C 1
ATOM 16478 O O . SER H 1 271 ? -30.46047 -61.63674 63.15588 1.000 61.27072 362 SER H O 1
ATOM 16481 N N . ASP H 1 272 ? -31.33420 -59.95607 64.37617 1.000 64.31779 363 ASP H N 1
ATOM 16482 C CA . ASP H 1 272 ? -31.49735 -60.74594 65.58453 1.000 59.76779 363 ASP H CA 1
ATOM 16483 C C . ASP H 1 272 ? -32.98335 -60.96232 65.89043 1.000 55.34779 363 ASP H C 1
ATOM 16484 O O . ASP H 1 272 ? -33.61010 -61.89140 65.36999 1.000 66.64779 363 ASP H O 1
#

Secondary structure (DSSP, 8-state):
-PPPEEEEE-S-SGGGGGGTEEE--SSTT---EEEE--SS-S-TT--EEEE--SSEEEEEEEE-SS----TTS-EEEEEEEE-TT--SEEE--EEEEETT--GGG--TTS--SEEEEEEEETTTEEEEEEEEEETTEEE--SSPEEPP-SSSEEEEEEEEETTTEEEEEETTEEEEEEEHHHHS-SS-SS----TTTT--TTEEEEEEEEEESS---EEEEEEEES-HHHHHHHHHHHTTTHHHHHHHHH-/----EEEEE---SGGGHHHHSEE--S-S-PPPEEEE--SS-S-TT--EEEE-SSSEEEEEEEEEEEEE--TTS-EEEEEEEE-TT--SEEE--EEEEETT--GGG--TTS--SEEEEEEEETTTEEEEEEEEEETTEEE--SSPEEPP-SSSEEEEEEEEETTTEEEEEETTEEEEEEEHHHHS-SS-SS----TTTT--TTEEEEEEEEEESS---EEEEEEEES-HHHHHHHHHHHTTTHHHHHHHHH-/----EEEEE-S-SGGGHHHHSEE--S-SSPPPEEEE--SS-S-TT--EEEE-SSSEEEEEEEEEEEEE--TTS-EEEEEEEE-TT--SEEE--EEEEETT--GGG--TTS--SEEEEEEEETTTEEEEEEEEEETTEEE--SSPEEPP-SSSEEEEEEEEETTTEEEEEETTEEEEEEEHHHHS--S-SSS---TTTT--TTEEEEEEEEEESS---EEEEEEEES-HHHHHHHHHHHTTTHHHHHHHHH-/----EEEEE---SGGGHHHH-EE--SSS-BPPEEEE--SS-S-TT--EEEE-SSSEEEEEEEEEEEEE--TTS-EEEEEEEE-TT--SSEE--EEEEETT--GGG--TTS--SEEEEEEEETTTEEEEEEEEEETTEEE--SSPEEPP-SSSEEEEEEEEETTTEEEEEETTEEEEEEEHHHHS-SS-SSS---TTTT--TTEEEEEEEEEESS---EEEEEEEES-HHHHHHHHHHHTTTHHHHHHHHH-/----EEEEE---STTTTTTTEEE--S-S-BPPEEEE--SS-S-TT--EEEE--SSEEEEEEEEEEEEE--TTS-EEEEEEEE-TT--SEEE--EEEEETT--GGG--TTS--SEEEEEEEESSS-EEEEEEEEETTEEE--SSPEEPP-SSSEEEEEEEEETTTEEEEEETTEEEEEEEHHHHSSSS-SS----TTTT--TTEEEEEEEEEESS---EEEEEEEES-HHHHHHHHHHHTTTHHHHHHHHT-/----EEEEE-S-SGGGGGGTSEE--SSS-PPPEEEE--SS-S-TT--EEEE-SSSEEEEEEEEEEEEE--TTS-EEEEEEEE-TT--SEEE--EEEEETT--TTS--TTS--SEEEEEEEETTTEEEEEEEEEETTEEE--SSPEEPP-SSSEEEEEEEEETTTEEEEEETTEEEEEEEHHHHS--S-SS----TTTT--TTEEEEEEEEEESS---EEEEEEEES-HHHHHHHHHHHTTTHHHHHHHHT-/----EEEEE---SGGGGGGTEEE--S-SSPPPEEEE--SS-S-TT--EEEE-SSSEEEEEEEEEEEEE--TTS-EEEEEEEE-TTT-SEEE--EEEEETT--GGG--TTS--SEEEEEEEETTTEEEEEEEEEETTEEE-BSSPEEPP-SSSEEEEEEEEETTTEEEEEETTEEEEEEEHHHHBSSS-SS----TTTT--TTEEEEEEEEEESS---EEEEEEEES-HHHHHHHHHHHTTTHHHHHHHHH-/----EEEEE---SGGGGGGTEEE--SSS-PPPEEEE--SS-S-TT--EEEE-SSSEEEEEEEEEEEEE--TTS-EEEEEEEE-TT--SEEE--EEEEETT--GGG--TTS--SEEEEEEEETTTEEEEEEEEEETTEEE--SSPEEPP-SSSEEEEEEEEETTTEEEEEETTEEEEEEEHHHHS-SS-SS----TTTT--TTEEEEEEEEEESS---EEEEEEEES-HHHHHHHHHHHTTTHHHHHHHHH-

Sequence (2008 aa):
SEPTIYLKETFDDGDAWKERWVQSKHKDDYGEWQLSHGKLFADENDMGLKTMQDARFYSLSRKFDKVVDNKDKPLVIVYTVKHEQDIDCGGGYIKLMLENTDLEDFNSDTPYRIMFGPDICGPEKRAVHSILWHDGKNYEKRKNAIAMADIFTHAYKLIIFPNNSYEIWVNNDKEAYGRLEDDWTMTEPGSGPVPELYRYKGLGAIGFELWQVKSGTIFDNILITDDPEYAKEFIDKQLEALRPIEKVESDSEPTIYLKETFDDGDAWKERWVQSKHKDDYGEWQLSHGKLFADENDMGLKTMQDARFYSLSRKFDKVVDNKDKPLVIVYTVKHEQDIDCGGGYIKLMLENTDLEDFNSDTPYRIMFGPDICGPEKRAVHSILWHDGKNYEKRKNAIAMADIFTHAYKLIIFPNNSYEIWVNNDKEAYGRLEDDWTMTEPGSGPVPELYRYKGLGAIGFELWQVKSGTIFDNILITDDPEYAKEFIDKQLEALRPIEKVESDSEPTIYLKETFDDGDAWKERWVQSKHKDDYGEWQLSHGKLFADENDMGLKTMQDARFYSLSRKFDKVVDNKDKPLVIVYTVKHEQDIDCGGGYIKLMLENTDLEDFNSDTPYRIMFGPDICGPEKRAVHSILWHDGKNYEKRKNAIAMADIFTHAYKLIIFPNNSYEIWVNNDKEAYGRLEDDWTMTEPGSGPVPELYRYKGLGAIGFELWQVKSGTIFDNILITDDPEYAKEFIDKQLEALRPIEKVESDSEPTIYLKETFDDGDAWKERWVQSKHKDDYGEWQLSHGKLFADENDMGLKTMQDARFYSLSRKFDKVVDNKDKPLVIVYTVKHEQDIDCGGGYIKLMLENTDLEDFNSDTPYRIMFGPDICGPEKRAVHSILWHDGKNYEKRKNAIAMADIFTHAYKLIIFPNNSYEIWVNNDKEAYGRLEDDWTMTEPGSGPVPELYRYKGLGAIGFELWQVKSGTIFDNILITDDPEYAKEFIDKQLEALRPIEKVESDSEPTIYLKETFDDGDAWKERWVQSKHKDDYGEWQLSHGKLFADENDMGLKTMQDARFYSLSRKFDKVVDNKDKPLVIVYTVKHEQDIDCGGGYIKLMLENTDLEDFNSDTPYRIMFGPDICGPEKRAVHSILWHDGKNYEKRKNAIAMADIFTHAYKLIIFPNNSYEIWVNNDKEAYGRLEDDWTMTEPGSGPVPELYRYKGLGAIGFELWQVKSGTIFDNILITDDPEYAKEFIDKQLEALRPIEKVESDSEPTIYLKETFDDGDAWKERWVQSKHKDDYGEWQLSHGKLFADENDMGLKTMQDARFYSLSRKFDKVVDNKDKPLVIVYTVKHEQDIDCGGGYIKLMLENTDLEDFNSDTPYRIMFGPDICGPEKRAVHSILWHDGKNYEKRKNAIAMADIFTHAYKLIIFPNNSYEIWVNNDKEAYGRLEDDWTMTEPGSGPVPELYRYKGLGAIGFELWQVKSGTIFDNILITDDPEYAKEFIDKQLEALRPIEKVESDSEPTIYLKETFDDGDAWKERWVQSKHKDDYGEWQLSHGKLFADENDMGLKTMQDARFYSLSRKFDKVVDNKDKPLVIVYTVKHEQDIDCGGGYIKLMLENTDLEDFNSDTPYRIMFGPDICGPEKRAVHSILWHDGKNYEKRKNAIAMADIFTHAYKLIIFPNNSYEIWVNNDKEAYGRLEDDWTMTEPGSGPVPELYRYKGLGAIGFELWQVKSGTIFDNILITDDPEYAKEFIDKQLEALRPIEKVESDSEPTIYLKETFDDGDAWKERWVQSKHKDDYGEWQLSHGKLFADENDMGLKTMQDARFYSLSRKFDKVVDNKDKPLVIVYTVKHEQDIDCGGGYIKLMLENTDLEDFNSDTPYRIMFGPDICGPEKRAVHSILWHDGKNYEKRKNAIAMADIFTHAYKLIIFPNNSYEIWVNNDKEAYGRLEDDWTMTEPGSGPVPELYRYKGLGAIGFELWQVKSGTIFDNILITDDPEYAKEFIDKQLEALRPIEKVESD

Solvent-accessible surface area: 89310 Å² total; per-residue (Å²): 159,160,37,36,59,4,0,72,4,30,1,69,82,49,102,24,21,131,155,67,10,37,62,2,50,34,69,93,62,25,1,108,26,96,27,21,65,6,136,44,75,51,73,126,110,44,55,2,0,31,1,76,48,94,56,74,77,0,0,7,0,16,78,16,91,112,58,1,49,1,104,105,69,35,0,0,0,1,0,4,3,10,6,10,25,81,14,70,32,4,4,0,28,0,8,1,0,68,65,144,22,91,15,92,38,0,9,64,124,20,114,32,48,1,19,0,0,0,19,4,49,30,113,175,94,85,25,0,22,1,8,1,63,46,115,55,128,63,43,105,17,151,171,39,6,108,2,65,25,61,63,30,7,20,5,3,13,0,5,0,48,48,101,8,22,3,37,0,36,4,40,92,98,80,75,16,140,23,125,0,25,95,35,1,67,11,27,146,119,60,124,40,117,38,103,94,3,11,58,5,130,9,0,1,0,0,0,0,16,0,94,0,58,76,14,7,0,14,0,15,4,0,0,0,0,18,35,41,144,51,0,80,98,12,12,70,125,54,7,108,60,27,78,73,57,6,135,113,97,66,134,100,156,60,29,56,8,0,76,1,29,2,71,38,28,39,6,15,107,122,71,9,52,68,3,165,70,81,141,62,27,3,86,23,82,24,20,70,6,126,34,79,45,74,116,98,52,53,2,0,36,1,66,58,90,53,78,90,1,0,6,0,13,91,16,77,131,70,0,51,0,39,27,7,36,0,0,0,2,0,3,3,13,5,9,24,87,14,71,31,3,4,0,25,0,10,0,0,65,68,138,20,72,14,112,62,0,13,67,72,20,56,37,46,0,19,0,0,0,20,7,52,36,120,160,83,108,24,0,27,1,11,0,64,32,51,4,103,54,47,108,17,126,170,38,8,104,4,73,57,58,46,29,9,20,4,3,14,0,5,0,52,44,96,9,21,3,38,0,52,5,40,87,88,81,87,16,142,22,96,0,27,62,35,0,68,12,30,81,33,14,14,25,56,35,95,76,4,10,54,7,126,10,1,2,0,0,0,0,17,0,99,0,59,83,12,6,0,14,0,18,5,0,0,0,0,20,31,32,122,33,0,82,106,15,10,60,143,56,5,110,61,27,86,76,62,7,146,113,97,66,137,162,146,44,10,39,7,0,73,4,25,1,62,75,52,100,32,17,126,158,72,12,39,67,2,110,81,86,126,79,29,1,93,17,81,28,17,64,9,182,46,67,40,71,114,106,50,53,2,0,41,1,62,65,89,53,75,54,0,0,8,0,12,66,18,79,64,47,0,44,0,100,104,62,35,0,0,0,2,0,3,2,13,6,41,33,78,10,62,16,0,0,0,8,0,6,0,0,60,62,66,18,38,7,71,24,0,11,48,117,17,108,16,45,0,3,0,0,0,0,1,36,32,137,143,25,77,20,0,6,0,2,2,68,38,96,55,115,57,33,54,14,136,168,45,9,112,3,68,30,60,70,29,8,18,4,2,15,1,4,0,51,44,92,8,17,5,24,0,52,5,41,106,89,87,92,20,142,21,109,2,55,96,35,2,45,10,23,88,53,60,121,48,128,41,94,82,6,8,64,9,138,13,0,2,0,0,0,0,19,1,33,0,54,88,15,7,0,12,0,17,3,0,0,0,0,20,40,34,120,51,0,97,110,13,13,66,147,47,6,126,58,28,77,75,60,10,134,109,107,61,132,155,143,44,15,39,8,0,75,3,26,2,74,80,48,103,22,13,128,156,67,12,39,69,5,159,70,114,103,40,31,1,90,16,46,19,1,19,6,178,31,33,24,71,80,108,47,36,3,0,41,0,54,57,48,7,12,114,1,0,7,0,13,91,16,82,71,57,0,47,0,67,106,69,35,0,0,0,2,0,2,3,13,6,34,30,79,11,66,25,3,4,0,25,0,7,0,0,51,80,120,18,86,10,91,65,0,11,67,119,21,111,44,43,0,17,0,0,0,16,1,41,41,123,140,98,64,22,0,20,0,13,0,68,43,115,55,139,50,54,109,20,151,166,36,9,108,3,69,37,63,54,30,6,22,4,2,16,0,5,0,49,43,111,11,19,4,32,0,52,6,38,96,86,80,91,19,144,26,106,0,41,84,35,0,81,12,28,143,125,57,119,54,126,48,98,82,6,7,63,1,132,13,0,1,0,0,0,0,20,0,90,0,46,86,13,11,0,12,0,15,3,0,0,0,0,24,42,39,124,56,1,83,109,8,14,71,135,52,3,125,59,25,80,81,40,9,141,101,100,65,135,179,148,43,38,48,10,0,78,2,28,1,69,80,48,85,37,13,116,160,69,9,40,77,4,150,84,73,154,69,28,3,107,28,95,33,17,62,10,172,37,72,47,78,122,107,42,32,1,0,35,1,69,57,83,52,87,86,0,0,8,0,15,84,15,76,138,71,1,56,0,108,104,68,34,0,0,0,0,0,0,4,12,6,39,30,87,13,71,33,4,6,0,29,0,2,0,0,67,71,141,17,92,15,91,63,0,14,73,126,22,102,30,46,0,23,0,0,1,27,4,51,31,102,164,90,80,18,0,34,0,11,1,59,34,114,49,125,55,38,109,18,144,167,38,5,98,3,70,25,58,58,27,9,20,3,2,14,0,6,0,53,43,104,8,23,4,40,0,54,7,32,86,97,84,82,14,144,22,107,1,25,81,34,0,71,16,28,141,112,60,120,41,123,34,110,95,8,10,60,4,132,8,0,2,0,0,0,0,19,1,95,0,58,85,15,6,0,12,0,18,4,0,0,0,0,20,40,42,131,45,0,90,107,16,6,66,134,54,6,108,57,23,76,78,53,8,139,103,104,68,131,160,155,50,49,48,9,0,79,4,31,1,66,75,47,112,49,17,137,176,74,9,34,66,2,135,69,96,104,26,25,3,83,20,77,32,21,58,8,158,34,79,44,67,118,98,41,58,2,0,46,1,64,57,48,3,13,49,1,0,6,0,14,95,15,80,141,65,0,57,0,99,107,63,34,0,0,0,1,0,1,4,11,6,22,32,84,14,64,18,0,0,0,4,1,0,0,0,65,76,137,20,47,14,84,29,0,12,36,104,19,109,15,39,0,2,0,0,0,0,2,41,33,121,150,34,78,19,0,6,0,3,0,71,44,110,51,130,61,51,59,18,144,168,45,8,115,5,74,35,53,60,29,8,17,4,3,15,0,5,0,49,41,106,12,21,3,27,0,46,8,40,93,93,91,88,18,147,24,88,0,48,75,34,1,86,13,39,147,128,57,106,47,124,36,94,77,4,6,63,4,136,13,0,2,0,0,0,0,15,0,36,0,46,78,14,9,0,11,0,15,2,0,0,0,0,20,36,49,135,53,0,93,112,11,15,77,136,55,4,120,59,23,82,76,63,7,135,118,96,53,144,168,154,39,43,47,6,0,68,1,28,0,70,78,46,110,28,15,129,149,65,11,46,65,3,134,95,53,153,62,24,2,108,32,102,30,20,66,8,146,37,70,42,65,130,112,52,52,2,0,37,0,75,59,86,24,68,31,1,0,7,0,12,83,13,76,127,68,1,58,0,104,99,62,35,0,0,1,2,0,2,4,11,5,6,28,87,14,19,5,1,4,0,27,1,8,0,0,69,66,136,27,92,16,97,64,0,11,65,125,16,113,37,50,1,22,0,0,0,10,2,1,7,98,80,38,106,21,0,24,0,10,0,63,45,96,56,116,61,43,72,19,119,171,38,7,101,0,66,17,60,58,32,7,22,6,2,19,0,5,0,48,45,95,10,23,4,35,0,58,4,37,91,86,99,79,12,121,22,102,0,31,52,34,0,70,13,30,97,32,12,16,29,57,34,105,94,4,9,59,5,136,12,0,1,0,0,0,0,16,0,12,0,17,74,12,6,0,11,0,16,7,0,0,0,0,22,37,38,136,36,0,96,105,1,11,66,94,52,7,136,58,27,84,76,53,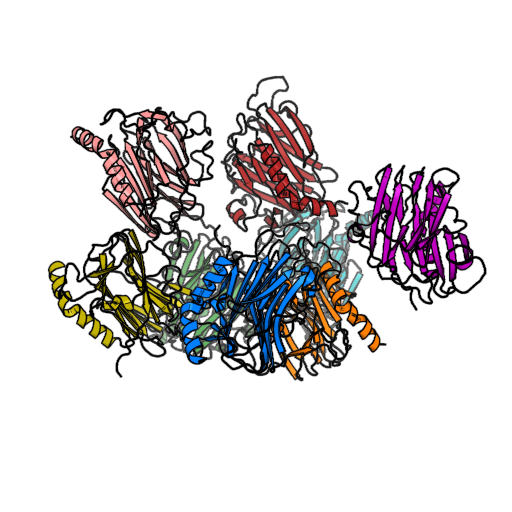6,129,108,105,54,140,158,149,32,38,47,7,0,70,2,26,0,60,77,50,126,45,14,94,170,75,4,46,45,3,143,77,88,130,83,24,1,84,16,85,28,19,61,7,120,34,74,42,72,118,111,49,46,2,0,41,0,61,57,88,54,79,86,0,0,0,0,12,90,16,81,124,72,1,54,0,103,43,57,14,0,0,0,1,0,3,2,9,6,21,30,82,11,65,29,2,4,0,23,0,7,0,0,61,82,130,21,41,18,91,35,0,7,60,121,14,102,46,39,0,17,0,0,0,14,6,45,39,129,160,90,119,22,0,20,0,12,0,70,40,111,51,138,51,44,107,21,144,176,39,10,104,2,75,30,55,48,31,10,16,3,3,17,0,5,0,5,10,22,11,1,3,16,0,53,7,34,84,89,67,88,17,56,0,41,0,34,46,28,1,31,7,18,98,56,53,96,47,126,38,104,83,9,7,63,3,134,15,0,2,0,0,0,0,18,0,92,0,55,85,12,6,0,15,0,15,4,0,0,0,0,21,39,31,139,42,0,97,100,0,7,58,92,40,3,132,58,22,77,71,54,9,134,104,108,64,135

Foldseek 3Di:
DDWDWFAWFQPQPPPCVVVFKEWAPQDPFAWDKDWAQDPFHQDRRRIFIWTDDAFHWGKMKGWTPHFDWQAQFKKKWKWKKFQQLQFAWKFDWKFWAFRPDDSNHDAPPGDTAWIFQFGHHHPPRFFTWTWGDDDHDIWTFPHTFGHDRDRGMWMWMWMFHQVQKIWIDTQPDTRDIDHNVDRIPNDDNDDDDPRCSSTDGRTIMMIDGMTGRRITMTMGGITIIRDPVVSNVSVCVVCVRRVVSVVVVVD/DDWFFQAWFFPQPPPCVVVFKAFAPQDDFAFDKDWAQDPAHQDRRRTFIFTDDAFGKGKIKGWTPHFDWQAQFKKKWKWKKFQQLLFAFKFDKKFWAFRVFDSNHGAPPGDTAWIFQFGHHHPPATFTWTWGDDDHDIWTFPGGFGHDRDRGMWMWMWMFHQQQKIWIDIHNRTRDIDGNVPRIPNDDVDDDDPRRRRTDGRGIMMIDTMTGHRTTMTMRTITMIRDVVVSNVSVCVSCVSPVVSVVVVVD/DDWDFFAWFQPQPPPVVVVFKEFAVLDDFAWDKDWAQDDQHQDRRRIFIFTDDAFGWGKMKGWTPHFDWQAQFKKKWKWKKFQQLLFAFKFDKKFWAFAPWDSNHGAPPTDTAFIFQFGHHHPPGFFTWTWGDDPHDIWTFPDTFGHDRDRDMWMWMWMQHQQQKIFIDILNRGRDIDHPLPGIVRDDVDDDDPNCSRTDGRGIMMMDGMTGRRTTMTMGTITIIRDPVVSNVSVCVVCVRPVVSVVVVVD/DDWDWQAWFQPQPPPCVVVFKAFAPQDPFAFDKDWDQDPFHQDRRRIFIFTDDAFHWHKMKGWTPHFDWQAQFKKKWKWKKFAQLQFAWKDDKKFWAFRPFPRRHGAPPGDTAFIFQWGHHDPDPTFTWTWGDDDHDIWTFPDTDGHDRHRAMWMWMWMFHQQQKIWIDIHPDGRDIDHVLVRIPRDPVDDDDPRCSSTDGRGIMMIDGMTGRRITMTMGGITIIRDVVVSVVSVCVVCVRRVVSVVVVVD/DDWDFQAWFFCQPDPVVPVFKEWAPQDPFAFDKDWAQAPLHQDRRRIFIFTDDAFHWGKIKGWTPHFDWQAQFKKKWKWKKFQQLLFAFKFDKKFWAFRPFPSRHDAPPGDTAWIWQWGHHHDPQTFTWTWGDDDHDIWTFPDTFGHDRYRAMWMWMWMFHQQQKIFIDIQNRTRDIDGNVDRIPSDDNDDDDPRRRRTDGRTIMMIDTMTGRRTTMTMGGITIIRDPVVSNVSVCVSCVRRVVSVVVVVD/DDWDWQAWFFPQPPCVVVVQKEFADLDDFAFDKDWAQAPAHQDRRRIFIWTDDAFHWGKMKGWTPHWDWQAQFKKKWKWKKFQQQQFAWKDDKKFWAFRPFDRRNGAPPGDTAFIFQFTHHHPPGFFTWTWGDDDHDIWTFPDTFGHDRDRAMWMWMWMQHQQQKIFIDIHHRGRDIDHVVPRIPRDDNDDDDPNCSRTDGRGIMMIDTMTGRDITMTMGTITIIRDPVVSNVSVCVVCVRRVVSVVVVVD/DDWDFQAWFFCQPDPVVVVFKEFAPQDPFAFDKDWAQDPQHQDNRRIFIWTDDAFGWHKMKGWTPHFDWQAQFKKKWKWKKFQLLLFAWKFDKKFWAFRPFDRNHGAPPGDTAWIFAWTHHHPDQFFTWTWGDDDHDIWTFPGGFGHDRHRAMWMWMWMFHQVQKIFIDTHNDTRDIDGVVDRIVNDDNDDDDPRCSRTDGRTIMMIDTMTGRRITMTMGTITIIRDPVVSNVSVCVVCVRRVVSVVVVVD/DDWFWQAWFFPQPPCPVVPQKAFAPLDPFAFDKDWAQDDFHQDRSRIFIFTDDAFGWGKMKGWTPHWDWQAQFKKKWKWKKFQLLQFAWKDDKKFWAFRPFDRRHGAPPGDTAFIFQFTHHHPPRQFTWTWGDDDHDIWTFQDTFGHDRDRAMWMWMKMQHQQQKIWIDIHPRGRDIDHVLQRIVRDDNPDDDPNRSSTDGRTIMMMDGMTGRRTTMTMGTITIIRDPPVSNVSVCVVCVSPVVSVVVVVD

InterPro domains:
  IPR001580 Calreticulin/calnexin [PF00262] (71-303)
  IPR001580 Calreticulin/calnexin [PF00262] (305-378)
  IPR001580 Calreticulin/calnexin [PR00626] (146-164)
  IPR001580 Calreticulin/calnexin [PR00626] (172-188)
  IPR001580 Calreticulin/calnexin [PR00626] (261-274)
  IPR001580 Calreticulin/calnexin [PR00626] (288-310)
  IPR001580 Calreticulin/calnexin [PR00626] (326-345)
  IPR001580 Calreticulin/calnexin [PR00626] (359-379)
  IPR001580 Calreticulin/calnexin [PTHR11073] (50-450)
  IPR009033 Calreticulin/calnexin, P domain superfamily [G3DSA:2.10.250.10] (252-351)
  IPR009033 Calreticulin/calnexin, P domain superfamily [SSF63887] (248-361)
  IPR013320 Concanavalin A-like lectin/glucanase domain superfamily [SSF49899] (65-389)
  IPR018124 Calreticulin/calnexin, conserved site [PS00803] (144-159)
  IPR018124 Calreticulin/calnexin, conserved site [PS00804] (176-184)